Protein AF-0000000074983389 (afdb_homodimer)

Sequence (2122 aa):
MQNMEPIPIAPPPAAPHNPQPVPRCVILHVLDRYDTPMDTFRVWRHYPRRPTRDPDFCIRPSDLAKQPPIMLLLHTVQDTFHSYMEGLAPTVRRLMTWANNGQTTKSHEQINELVHDVLLADDFNPKDLIDFEARNQNAKLDQAIAGSALRSQFTESSVDILVPSGTVSRPPVSYTIPGLLHRSITFIISEFFTGPLGHLVHYSPFVLKQQSASNREERLFSEVYNSDAFLEVHDYIQKHGLLPPGQEDCQLERVVAAVMPLSDATHFTNFGNAKAWPIYLMLGNISKYVRAVPGSGALQHLAYIPSLPDSFKDFAAEHNTKWKTQKSQILTHSRRELMHSIWCHLLDDEFVYAYKYGMVIRCIDGIMRRIYPRIFTYSADYPEKVLLATIRDKGMFPCPRCMVHRSKLDLMGLYRDLQTRVKQLRTFMVEKVKAARDLIYRQGYGIKSQQVEDRLQEFSGVPTQNAFVERLNLDPSPMLAPDILHEFELGVWKSLFTHLIRILYAASKGSDDLVSELDKRYRLLSTFGQGTIRNFSNNSSEMKKLAGRDFEDLLQCAVPVFEGLLPEADDYRLRKLLYRTAEWHGLAKMRIHTEGTLTELEKVTTELGKLMRGFRDLTCSHYDTHELPREIEARTRREGRKSAHASTAAVLPSSSEVSIPTIVPKPTRKPIKLNLFTIKWHFLGDYVEYIRRFGTTDSYSTQLGELAHRLIKSFYRLTNKKDANKQISKKYNRMNALQSVDASQIKSEKNEADAAAQDNKTHYISKSQNQHPAKVNFLPKLQNHLLARLLGQKFDGDTDEMFTNEDRYTVRIVNNTMYRVNTLRVNFTTYDMQRSYDTVSRNQPFIMLHSPETEPGTHPFWYASVMGVFHAQVQHIGPLSTDLAPQRMEFLWVRWLGIEPGYKFGRKQAKLPKVGFVPDCDEMAYGFLDPSLVIRGCHLLPSFVDGRTNNLLTITTPTEARCIGETDDWCNYYIGIFVDRDMLSRHFGTGVGHTNRTGAADIDDHDNDDDDETMEDCSGMGEFDSMVEVDTNSSDESESGGENSESDTDLSEGDNGYDDLMQNMEPIPIAPPPAAPHNPQPVPRCVILHVLDRYDTPMDTFRVWRHYPRRPTRDPDFCIRPSDLAKQPPIMLLLHTVQDTFHSYMEGLAPTVRRLMTWANNGQTTKSHEQINELVHDVLLADDFNPKDLIDFEARNQNAKLDQAIAGSALRSQFTESSVDILVPSGTVSRPPVSYTIPGLLHRSITFIISEFFTGPLGHLVHYSPFVLKQQSASNREERLFSEVYNSDAFLEVHDYIQKHGLLPPGQEDCQLERVVAAVMPLSDATHFTNFGNAKAWPIYLMLGNISKYVRAVPGSGALQHLAYIPSLPDSFKDFAAEHNTKWKTQKSQILTHSRRELMHSIWCHLLDDEFVYAYKYGMVIRCIDGIMRRIYPRIFTYSADYPEKVLLATIRDKGMFPCPRCMVHRSKLDLMGLYRDLQTRVKQLRTFMVEKVKAARDLIYRQGYGIKSQQVEDRLQEFSGVPTQNAFVERLNLDPSPMLAPDILHEFELGVWKSLFTHLIRILYAASKGSDDLVSELDKRYRLLSTFGQGTIRNFSNNSSEMKKLAGRDFEDLLQCAVPVFEGLLPEADDYRLRKLLYRTAEWHGLAKMRIHTEGTLTELEKVTTELGKLMRGFRDLTCSHYDTHELPREIEARTRREGRKSAHASTAAVLPSSSEVSIPTIVPKPTRKPIKLNLFTIKWHFLGDYVEYIRRFGTTDSYSTQLGELAHRLIKSFYRLTNKKDANKQISKKYNRMNALQSVDASQIKSEKNEADAAAQDNKTHYISKSQNQHPAKVNFLPKLQNHLLARLLGQKFDGDTDEMFTNEDRYTVRIVNNTMYRVNTLRVNFTTYDMQRSYDTVSRNQPFIMLHSPETEPGTHPFWYASVMGVFHAQVQHIGPLSTDLAPQRMEFLWVRWLGIEPGYKFGRKQAKLPKVGFVPDCDEMAYGFLDPSLVIRGCHLLPSFVDGRTNNLLTITTPTEARCIGETDDWCNYYIGIFVDRDMLSRHFGTGVGHTNRTGAADIDDHDNDDDDETMEDCSGMGEFDSMVEVDTNSSDESESGGENSESDTDLSEGDNGYDDL

Foldseek 3Di:
DPQAQDQFDQFDWQPADPPDDDPPPPPPVPQPWDWDDQDPLQKIWIFSHRFNGDLSVPPDSVLQADFDDDPDDDDDDPDDPVRVLVPDDPVVNVLVCVCPVVVHPDDPVVSVCCCVVAVPDPPHDCVVCPPPDPVVVLVVVLVVLVPDPLDWAWDWDKFKFWFAQLAQVDFTDIDIGTDKIFTAPVSLLLCCFAFLVVSQFAQGAIWMWGQDPVRDIWTKFFAQSNFPQVNVVQVCCVVPAAADPPPPVDPFAEGEWAKEKEWDKAAQDPDDLHIWIWIWIATSRGHLSLLLDAPSCRIHTGITADADDPCVLVVCVVRHPCCLPCVVVSNVVRRLRRVQSSVLVNCDPVNLCCQRHFDWHLGNVRGIHGYHYDYAAYFDDLVVLCSQLQFAPLAQQSASFFRDGLVCLLVFLDPVLLVRSVVGTDFDDQVLLVVLVCCCRNRSHRQPDPVSCVSPRSRRHGNHDRNCCVRNVDTRNRRYADACQVLPLVHVLVLVLLQVLQQLVQQDPDPDNLQVQLQVQQQPFFAFFPVLADHSPDRVNVVPPDGSSNSLNCLLQVLLSQAPSDPDVLNLLVSLLSLLSLVLSLLQQDSMDIPVSLVVNSVSRNVNSVSVVCCQVPVQVVGQGFDDPVLVVLVVVVVVVVCVVVVVSPPPDDDDDPPDPPPPPDPPTDGDGRDSSDVSNSSSSCRSVCCNRRNHNSSRHCVSVVSNVVLLSVQQVVDPVVSSVVSSSSVSSSSVVVVSVVSVPPPDDPPVVVSVVVLPDQKDFDPAQDFDDADPCRLVQVLLVVLCVQLVHDCQLPSPPPDDPVQSVQKDFPVPTKGWTFKMKGWAQFLASGIYIGIDGLSQFKFKFAHSDPDPQDFGIWMWGFLTKIKTFMAGRDPSHPDRGTDIAIKTKIFTKAWDPPDFADDVSSHFTKIFTAAPPDPSRIHMGRSSRTNHGWGWRANPVQPWDCRSPVQQDDDSNDRPPDRTGGGMTTTSCSSHNRSVQQQCLNRSSRDRSDHNPRNDDPDPPPPDPPPDDPDDPDPPDDDDDPDDDDDDDDDDDPPPPPPPPPSPPPVPCVVSD/DDFAFDQFDQFDWQPAPPPDDDDPPPPPVPQPWDWGDQDPLQKIWIFSHRFNGDLSVPPGSVLQADFDDDPDDDDDDPDDPVRVLVPDDPVVNVLVCVCPVVVHPDDPVVSVCCCVVAVPDPPHDPVVCPPPDPVVVLVVVLVVLVPDPLDWAWDWDKFKFWFAQLAQVDFTDIDIGTDKIFTAPVSLLLCCFAFLVVSQFAQGAIWMWGQDPVRDIWTKFFAQSNFPQVNVVQVCCVVPAAADPPPPVDPFAEGEWAKEKEWDKAAQDPDDLHIWIWIWIATSRGHLSLLLDAPSCRIHTGITADADDPCVLVVCPVRHPCCLPCVVVSNVVRRLRRVLSSLLVNCDPVNLCCQRHFDWHLGNVRGIHGYHYDHAAYFDDLVVLCSQLQFAPLAQQSASFFRDGLVCLLQFLDPVLLVRSVVGTDFDDQVLLVVLVCCCRNVSHRQPDPVSCVRPRSRRHGNHDRNCCVRNVDTRNRRYADACQVLPLVHVLVLVLLVVLQQLVQQQPDPDNLQVQLQVQLQPFFAFFPVLADHSPDRVNVVPPDGSSNSLNCLLQVLLSQAPSDPDVLNLLVSLLSLLSLVLSLLQQDSMDIPVSLVVNSVSRNVNSVSVVCNQVPVQVVGQGFDDPVLVVLVVVVVVVVCVVVVVSPPPDDDDDPPDPPPPPDPDTDGDGRDSSDVSNSSSSCRSVCCNRRNHNSSRHCVSVVSNVVLLSVQQVVDPVVSSVVSSSSVSSSSVVVVSVVSVPPPDDDPVVVSVVVLPDQKDFDPAQDFDDADPCRLVQVLLVVLCVQLVHDCQLPSPPPDDPVQSVQKDFPVPTKGWTFKMKGWAQFLASGIYIGIDGLSQFKFKFAHSDPDPQDFGIWMWGFLTKIKTFMAGRDPSHPDRGTDIAIKTKIFTKAWDPPDFADDVSSHFTKIFTAAPPDPSRIHMDGPSRTRHGWGWRANPVQPWDCRRPVQQDDDSNDRPPDRTGGGMTTTSCSSHNRSVQQQCLNRSSRDRSDHNPRNDPPDPPPPPPPPDDPDDPPDPDDDDDPDDDDDDDDDDDPPPPPPPPPSPPPVPCPVSD

Nearest PDB structures (foldseek):
  6dbu-assembly1_A  TM=5.659E-01  e=2.858E-08  Escherichia coli K-12
  6oze-assembly1_A  TM=1.940E-01  e=7.011E+00  Homo sapiens
  6dbu-assembly1_A  TM=5.658E-01  e=4.425E-08  Escherichia coli K-12
  6oze-assembly1_A  TM=1.941E-01  e=7.917E+00  Homo sapiens

Solvent-accessible surface area (backbone atoms only — not comparable to full-atom values): 117792 Å² total; per-residue (Å²): 132,81,88,61,67,58,73,62,68,54,60,74,64,57,76,62,67,75,82,66,86,77,71,88,59,84,74,66,82,68,69,49,60,36,71,45,69,64,46,99,63,34,36,32,43,40,20,63,49,65,40,80,61,53,31,56,56,72,48,51,57,66,76,42,37,64,79,74,79,81,81,75,83,76,75,86,62,90,44,45,36,70,59,43,57,69,67,40,49,62,38,51,46,40,47,51,42,56,56,38,60,62,74,44,52,60,49,53,66,55,53,38,46,47,43,57,64,33,55,59,30,91,69,48,45,63,78,66,47,78,86,63,43,51,62,59,53,48,53,49,48,51,46,10,48,71,60,26,86,88,48,75,54,78,42,81,43,67,47,64,35,82,41,58,18,51,37,63,90,44,72,54,46,76,46,76,45,68,65,30,34,33,36,54,60,60,48,52,55,48,44,46,37,49,36,77,56,20,63,47,43,44,61,59,49,36,43,37,34,31,50,42,98,83,69,40,81,39,51,39,36,39,42,34,39,37,12,51,47,43,45,52,52,45,52,45,43,73,74,63,53,47,56,48,93,91,45,77,80,67,82,57,55,76,28,60,41,35,34,31,41,35,46,58,72,48,70,69,51,90,61,46,84,57,60,50,33,41,29,34,40,31,51,40,36,37,56,54,78,50,49,65,38,80,84,66,64,43,65,36,80,36,29,38,52,60,65,86,57,65,67,49,59,59,53,43,54,74,57,18,79,48,32,89,81,40,44,70,59,50,52,54,50,49,53,45,42,46,56,27,42,50,46,43,60,57,56,32,71,67,42,46,45,20,48,58,36,30,38,80,45,64,30,62,87,68,51,63,30,30,36,31,52,42,78,57,40,34,23,42,53,68,74,55,42,29,54,67,58,37,36,37,82,76,32,55,29,49,48,64,46,24,62,57,46,46,92,56,24,60,45,36,43,38,70,66,46,61,49,45,53,69,72,34,53,47,73,84,59,64,67,52,31,53,52,34,37,44,40,27,54,60,61,16,41,56,82,85,30,67,77,36,39,72,63,24,48,91,66,13,41,44,68,53,79,49,32,51,40,73,63,66,69,38,71,59,29,80,25,56,46,78,30,61,54,63,29,36,38,61,28,44,50,44,51,50,53,53,48,50,53,22,43,32,58,46,64,37,56,94,87,46,60,48,57,59,49,42,32,50,48,49,46,67,48,73,53,34,74,95,67,62,31,64,76,41,76,60,57,61,84,67,59,68,51,66,53,54,67,54,45,47,41,50,51,46,55,36,50,51,53,55,49,73,75,46,62,67,76,52,28,50,55,47,39,38,43,46,38,46,50,38,51,45,53,45,57,60,65,33,68,53,36,41,58,65,56,46,51,48,47,53,51,44,44,28,48,46,29,51,44,53,51,46,42,48,67,56,48,49,65,74,40,77,23,38,51,47,30,67,47,30,10,45,48,21,19,47,49,11,36,51,36,22,55,46,53,68,67,52,72,59,80,75,85,78,78,75,67,65,83,62,75,74,65,73,70,66,74,50,76,48,74,86,76,48,69,35,71,46,52,36,52,64,69,50,53,65,61,45,28,53,34,50,7,24,48,83,70,44,27,52,64,58,54,59,56,52,44,54,50,55,46,41,40,48,72,69,42,90,72,66,67,42,67,61,53,36,50,50,52,50,48,50,27,56,56,42,51,56,56,45,61,73,61,62,77,77,71,71,77,54,57,64,56,48,57,59,65,73,37,52,53,54,68,67,85,50,76,44,75,61,88,81,64,90,72,40,59,63,55,46,40,46,55,51,49,40,53,74,71,66,53,78,85,64,89,64,66,74,65,79,66,49,72,73,56,42,66,22,54,41,51,53,91,77,49,47,20,44,33,74,49,41,34,26,37,34,48,32,34,74,49,30,37,43,70,33,71,36,28,66,88,39,29,34,32,32,28,74,37,69,66,80,57,89,72,48,60,49,58,38,41,32,35,44,57,44,40,36,38,33,40,37,25,39,74,39,96,84,45,86,52,75,59,72,38,82,44,61,40,28,39,31,39,37,38,40,73,47,83,90,66,81,34,23,76,89,72,40,34,66,48,48,32,24,64,43,39,61,87,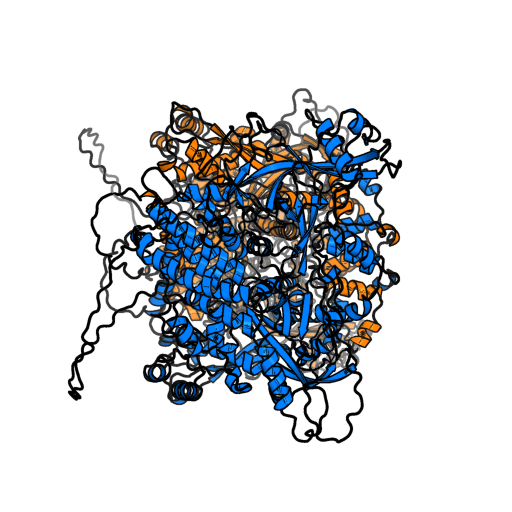42,86,71,19,54,49,74,41,57,62,79,58,49,49,38,66,48,52,67,39,63,33,64,76,70,33,69,37,51,80,46,47,80,62,71,55,78,46,69,91,39,54,83,92,36,50,61,41,63,51,32,27,32,51,42,43,56,63,42,56,49,49,34,23,53,47,62,22,68,24,58,29,42,77,76,47,63,28,48,57,56,64,71,71,80,77,73,81,72,69,80,72,61,75,74,79,82,76,74,94,72,84,78,62,86,81,76,84,75,82,75,83,76,85,81,90,80,89,78,86,83,83,82,78,80,74,82,69,81,68,72,72,53,83,57,59,60,81,77,86,132,80,88,62,64,57,73,61,68,54,59,74,64,58,78,61,70,75,82,67,85,76,72,88,60,86,73,67,82,68,72,50,61,38,71,44,70,64,46,99,63,34,36,31,42,42,20,65,50,64,42,81,62,53,32,54,56,73,48,51,58,66,76,42,37,67,79,74,81,82,83,74,83,78,75,87,63,89,44,44,36,69,58,44,57,69,67,39,50,63,39,51,48,41,46,51,43,58,56,39,60,62,75,43,54,59,51,52,65,56,53,37,45,47,43,58,64,34,54,59,30,90,70,48,45,62,78,65,48,78,86,62,43,52,62,57,54,48,52,48,48,51,44,9,49,69,59,27,84,87,48,75,53,76,43,81,42,68,46,65,36,82,40,58,18,51,35,64,89,43,71,54,46,75,47,76,44,68,65,31,34,33,37,56,60,60,50,51,56,49,44,47,37,48,36,78,58,21,62,47,42,44,60,58,52,36,43,36,34,32,51,45,98,84,69,41,83,38,52,41,38,39,42,32,40,36,12,51,50,42,46,51,52,46,54,44,45,73,73,63,53,46,57,50,93,91,45,79,81,66,81,57,53,76,29,59,40,35,36,32,41,34,46,59,73,47,70,71,49,91,62,48,82,56,62,50,33,41,30,34,39,31,51,38,36,39,56,54,77,50,49,66,38,80,83,64,65,43,65,36,81,36,29,39,51,62,65,86,58,65,66,49,58,59,53,42,56,73,56,17,78,49,31,90,82,40,45,72,60,50,52,55,52,49,53,45,40,44,56,28,40,49,44,43,60,56,55,32,70,69,42,46,46,20,48,57,36,31,38,78,44,64,30,63,88,67,51,64,30,31,36,30,52,44,80,56,38,36,21,43,55,70,75,56,43,30,54,67,57,38,37,37,82,78,31,55,31,49,49,64,46,24,63,56,46,46,91,55,24,58,46,36,44,37,70,67,46,63,48,43,51,71,70,34,52,46,73,82,59,65,68,52,33,52,53,33,35,44,39,27,51,60,60,16,42,55,81,85,29,68,77,34,39,72,61,24,49,91,66,12,42,44,70,55,78,51,34,49,41,73,64,67,70,39,73,58,28,80,25,57,46,78,31,60,54,64,30,36,38,62,29,44,49,45,51,49,53,53,49,51,54,24,41,32,59,46,64,36,57,93,88,46,60,48,57,60,50,42,29,51,46,49,47,68,47,72,53,34,74,95,68,63,32,63,74,40,75,59,58,62,85,67,58,68,50,67,52,55,68,53,46,47,41,48,50,46,54,35,50,51,53,56,49,73,74,47,61,68,76,52,29,52,55,47,39,37,43,46,39,45,51,37,51,45,53,43,57,58,66,33,69,55,37,42,58,65,55,46,51,47,46,53,50,44,44,28,49,45,30,51,44,54,52,47,40,49,68,56,48,50,64,75,40,76,24,37,51,46,30,65,50,30,10,45,49,20,19,48,48,12,36,51,37,21,57,46,53,69,66,51,73,60,79,74,85,78,77,76,68,66,82,65,75,73,64,73,72,68,75,51,76,48,76,86,76,48,69,35,71,47,51,36,53,64,69,50,52,64,61,45,28,53,35,50,8,24,51,85,70,45,28,52,62,57,54,60,56,50,46,53,50,56,47,43,42,50,72,68,42,88,70,65,66,42,69,60,52,37,51,52,52,50,48,50,26,55,55,44,50,57,55,46,62,74,62,63,76,76,71,71,76,56,59,65,55,48,58,59,64,72,35,52,55,55,67,65,83,51,76,45,77,64,88,84,65,90,71,42,60,63,55,47,39,49,55,51,47,40,54,74,71,65,53,77,84,63,89,64,64,75,63,80,65,50,72,73,56,41,67,23,53,40,51,53,91,77,49,47,22,44,34,72,48,41,36,26,38,34,46,31,32,74,50,29,36,42,70,33,70,35,27,66,87,39,28,34,33,31,26,73,36,71,66,79,56,86,68,48,60,48,57,39,40,34,36,44,58,43,38,37,38,34,40,38,25,38,75,39,94,82,46,89,53,74,61,72,38,82,46,63,39,30,38,32,38,36,38,40,70,47,82,89,66,82,35,24,77,88,72,40,34,64,48,49,32,24,64,43,40,61,86,41,86,71,19,54,48,75,41,56,63,81,57,50,51,40,67,49,53,68,39,62,32,63,77,70,33,70,39,52,81,46,46,79,62,71,55,78,47,69,91,38,55,83,94,36,51,59,40,62,50,31,26,30,49,43,43,55,62,43,54,50,48,36,22,53,47,64,22,66,24,59,28,42,76,76,48,63,28,48,54,57,64,72,69,81,75,74,79,72,67,83,72,59,78,78,74,89,74,72,86,74,80,79,66,80,84,78,83,75,82,75,85,79,83,84,91,79,89,79,86,83,83,83,81,83,75,84,72,82,67,74,72,53,84,58,60,59,80,78,87

pLDDT: mean 79.62, std 21.3, range [15.33, 98.38]

Structure (mmCIF, N/CA/C/O backbone):
data_AF-0000000074983389-model_v1
#
loop_
_entity.id
_entity.type
_entity.pdbx_description
1 polymer 'Uncharacterized protein'
#
loop_
_atom_site.group_PDB
_atom_site.id
_atom_site.type_symbol
_atom_site.label_atom_id
_atom_site.label_alt_id
_atom_site.label_comp_id
_atom_site.label_asym_id
_atom_site.label_entity_id
_atom_site.label_seq_id
_atom_site.pdbx_PDB_ins_code
_atom_site.Cartn_x
_atom_site.Cartn_y
_atom_site.Cartn_z
_atom_site.occupancy
_atom_site.B_iso_or_equiv
_atom_site.auth_seq_id
_atom_site.auth_comp_id
_atom_site.auth_asym_id
_atom_site.auth_atom_id
_atom_site.pdbx_PDB_model_num
ATOM 1 N N . MET A 1 1 ? -15.758 -53.125 -4.176 1 26.25 1 MET A N 1
ATOM 2 C CA . MET A 1 1 ? -14.992 -52.125 -3.453 1 26.25 1 MET A CA 1
ATOM 3 C C . MET A 1 1 ? -15.148 -50.75 -4.109 1 26.25 1 MET A C 1
ATOM 5 O O . MET A 1 1 ? -14.875 -50.594 -5.301 1 26.25 1 MET A O 1
ATOM 9 N N . GLN A 1 2 ? -16 -49.938 -3.693 1 34.69 2 GLN A N 1
ATOM 10 C CA . GLN A 1 2 ? -16.453 -48.625 -4.121 1 34.69 2 GLN A CA 1
ATOM 11 C C . GLN A 1 2 ? -15.258 -47.688 -4.359 1 34.69 2 GLN A C 1
ATOM 13 O O . GLN A 1 2 ? -14.227 -47.812 -3.689 1 34.69 2 GLN A O 1
ATOM 18 N N . ASN A 1 3 ? -15.188 -47.062 -5.559 1 40.88 3 ASN A N 1
ATOM 19 C CA . ASN A 1 3 ? -14.18 -46.281 -6.262 1 40.88 3 ASN A CA 1
ATOM 20 C C . ASN A 1 3 ? -13.734 -45.062 -5.434 1 40.88 3 ASN A C 1
ATOM 22 O O . ASN A 1 3 ? -14.219 -43.969 -5.641 1 40.88 3 ASN A O 1
ATOM 26 N N . MET A 1 4 ? -13.562 -45.25 -4.219 1 43.84 4 MET A N 1
ATOM 27 C CA . MET A 1 4 ? -13.031 -44.156 -3.436 1 43.84 4 MET A CA 1
ATOM 28 C C . MET A 1 4 ? -11.609 -43.812 -3.873 1 43.84 4 MET A C 1
ATOM 30 O O . MET A 1 4 ? -10.812 -44.688 -4.16 1 43.84 4 MET A O 1
ATOM 34 N N . GLU A 1 5 ? -11.531 -42.656 -4.258 1 52.84 5 GLU A N 1
ATOM 35 C CA . GLU A 1 5 ? -10.188 -42.188 -4.605 1 52.84 5 GLU A CA 1
ATOM 36 C C . GLU A 1 5 ? -9.195 -42.469 -3.484 1 52.84 5 GLU A C 1
ATOM 38 O O . GLU A 1 5 ? -9.547 -42.406 -2.305 1 52.84 5 GLU A O 1
ATOM 43 N N . PRO A 1 6 ? -8.109 -43.156 -3.771 1 51.16 6 PRO A N 1
ATOM 44 C CA . PRO A 1 6 ? -7.113 -43.5 -2.754 1 51.16 6 PRO A CA 1
ATOM 45 C C . PRO A 1 6 ? -6.625 -42.281 -1.97 1 51.16 6 PRO A C 1
ATOM 47 O O . PRO A 1 6 ? -6.586 -41.188 -2.506 1 51.16 6 PRO A O 1
ATOM 50 N N . ILE A 1 7 ? -6.496 -42.375 -0.71 1 52.94 7 ILE A N 1
ATOM 51 C CA . ILE A 1 7 ? -5.969 -41.344 0.188 1 52.94 7 ILE A CA 1
ATOM 52 C C . ILE A 1 7 ? -4.449 -41.281 0.044 1 52.94 7 ILE A C 1
ATOM 54 O O . ILE A 1 7 ? -3.771 -42.312 -0.031 1 52.94 7 ILE A O 1
ATOM 58 N N . PRO A 1 8 ? -3.92 -40.25 -0.213 1 47.78 8 PRO A N 1
ATOM 59 C CA . PRO A 1 8 ? -2.465 -40.125 -0.328 1 47.78 8 PRO A CA 1
ATOM 60 C C . PRO A 1 8 ? -1.724 -40.719 0.856 1 47.78 8 PRO A C 1
ATOM 62 O O . PRO A 1 8 ? -2.191 -40.656 1.994 1 47.78 8 PRO A O 1
ATOM 65 N N . ILE A 1 9 ? -0.777 -41.562 0.615 1 52.34 9 ILE A N 1
ATOM 66 C CA . ILE A 1 9 ? 0.025 -42.219 1.642 1 52.34 9 ILE A CA 1
ATOM 67 C C . ILE A 1 9 ? 1.465 -41.719 1.571 1 52.34 9 ILE A C 1
ATOM 69 O O . ILE A 1 9 ? 1.931 -41.312 0.509 1 52.34 9 ILE A O 1
ATOM 73 N N . ALA A 1 10 ? 2.064 -41.562 2.664 1 51.88 10 ALA A N 1
ATOM 74 C CA . ALA A 1 10 ? 3.488 -41.25 2.727 1 51.88 10 ALA A CA 1
ATOM 75 C C . ALA A 1 10 ? 4.305 -42.219 1.883 1 51.88 10 ALA A C 1
ATOM 77 O O . ALA A 1 10 ? 3.982 -43.406 1.807 1 51.88 10 ALA A O 1
ATOM 78 N N . PRO A 1 11 ? 5.246 -41.719 1.063 1 50.94 11 PRO A N 1
ATOM 79 C CA . PRO A 1 11 ? 6.086 -42.594 0.258 1 50.94 11 PRO A CA 1
ATOM 80 C C . PRO A 1 11 ? 6.793 -43.656 1.096 1 50.94 11 PRO A C 1
ATOM 82 O O . PRO A 1 11 ? 7.16 -43.406 2.246 1 50.94 11 PRO A O 1
ATOM 85 N N . PRO A 1 12 ? 6.852 -44.875 0.675 1 52.16 12 PRO A N 1
ATOM 86 C CA . PRO A 1 12 ? 7.57 -45.906 1.406 1 52.16 12 PRO A CA 1
ATOM 87 C C . PRO A 1 12 ? 9.039 -45.562 1.626 1 52.16 12 PRO A C 1
ATOM 89 O O . PRO A 1 12 ? 9.672 -44.938 0.771 1 52.16 12 PRO A O 1
ATOM 92 N N . PRO A 1 13 ? 9.57 -45.812 2.818 1 52.69 13 PRO A N 1
ATOM 93 C CA . PRO A 1 13 ? 10.969 -45.469 3.121 1 52.69 13 PRO A CA 1
ATOM 94 C C . PRO A 1 13 ? 11.953 -46.25 2.246 1 52.69 13 PRO A C 1
ATOM 96 O O . PRO A 1 13 ? 11.688 -47.406 1.863 1 52.69 13 PRO A O 1
ATOM 99 N N . ALA A 1 14 ? 12.977 -45.656 1.756 1 51.78 14 ALA A N 1
ATOM 100 C CA . ALA A 1 14 ? 14.094 -46.344 1.114 1 51.78 14 ALA A CA 1
ATOM 101 C C . ALA A 1 14 ? 14.969 -47.031 2.146 1 51.78 14 ALA A C 1
ATOM 103 O O . ALA A 1 14 ? 15.148 -46.562 3.262 1 51.78 14 ALA A O 1
ATOM 104 N N . ALA A 1 15 ? 15.242 -48.438 2.092 1 49.56 15 ALA A N 1
ATOM 105 C CA . ALA A 1 15 ? 16.062 -49.188 3.039 1 49.56 15 ALA A CA 1
ATOM 106 C C . ALA A 1 15 ? 17.453 -48.594 3.158 1 49.56 15 ALA A C 1
ATOM 108 O O . ALA A 1 15 ? 18.109 -48.312 2.148 1 49.56 15 ALA A O 1
ATOM 109 N N . PRO A 1 16 ? 17.781 -48.156 4.348 1 50.59 16 PRO A N 1
ATOM 110 C CA . PRO A 1 16 ? 19.125 -47.562 4.504 1 50.59 16 PRO A CA 1
ATOM 111 C C . PRO A 1 16 ? 20.234 -48.562 4.184 1 50.59 16 PRO A C 1
ATOM 113 O O . PRO A 1 16 ? 20.047 -49.781 4.34 1 50.59 16 PRO A O 1
ATOM 116 N N . HIS A 1 17 ? 21.266 -48.25 3.4 1 48.41 17 HIS A N 1
ATOM 117 C CA . HIS A 1 17 ? 22.438 -49.062 3.174 1 48.41 17 HIS A CA 1
ATOM 118 C C . HIS A 1 17 ? 23.234 -49.281 4.461 1 48.41 17 HIS A C 1
ATOM 120 O O . HIS A 1 17 ? 23.578 -48.281 5.129 1 48.41 17 HIS A O 1
ATOM 126 N N . ASN A 1 18 ? 23.094 -50.438 5.137 1 38.31 18 ASN A N 1
ATOM 127 C CA . ASN A 1 18 ? 24.125 -50.719 6.137 1 38.31 18 ASN A CA 1
ATOM 128 C C . ASN A 1 18 ? 25.516 -50.719 5.516 1 38.31 18 ASN A C 1
ATOM 130 O O . ASN A 1 18 ? 25.797 -51.531 4.617 1 38.31 18 ASN A O 1
ATOM 134 N N . PRO A 1 19 ? 26.344 -49.812 5.648 1 39.69 19 PRO A N 1
ATOM 135 C CA . PRO A 1 19 ? 27.688 -49.844 5.059 1 39.69 19 PRO A CA 1
ATOM 136 C C . PRO A 1 19 ? 28.422 -51.125 5.348 1 39.69 19 PRO A C 1
ATOM 138 O O . PRO A 1 19 ? 28.672 -51.469 6.508 1 39.69 19 PRO A O 1
ATOM 141 N N . GLN A 1 20 ? 28.25 -52.25 4.723 1 34.84 20 GLN A N 1
ATOM 142 C CA . GLN A 1 20 ? 29.219 -53.312 4.957 1 34.84 20 GLN A CA 1
ATOM 143 C C . GLN A 1 20 ? 30.609 -52.906 4.516 1 34.84 20 GLN A C 1
ATOM 145 O O . GLN A 1 20 ? 30.766 -52.125 3.57 1 34.84 20 GLN A O 1
ATOM 150 N N . PRO A 1 21 ? 31.703 -53.125 5.379 1 35.06 21 PRO A N 1
ATOM 151 C CA . PRO A 1 21 ? 33.094 -52.844 5.012 1 35.06 21 PRO A CA 1
ATOM 152 C C . PRO A 1 21 ? 33.469 -53.406 3.633 1 35.06 21 PRO A C 1
ATOM 154 O O . PRO A 1 21 ? 33.188 -54.562 3.334 1 35.06 21 PRO A O 1
ATOM 157 N N . VAL A 1 22 ? 33.625 -52.688 2.586 1 36.31 22 VAL A N 1
ATOM 158 C CA . VAL A 1 22 ? 34 -53.125 1.253 1 36.31 22 VAL A CA 1
ATOM 159 C C . VAL A 1 22 ? 35.375 -53.812 1.317 1 36.31 22 VAL A C 1
ATOM 161 O O . VAL A 1 22 ? 36.344 -53.219 1.788 1 36.31 22 VAL A O 1
ATOM 164 N N . PRO A 1 23 ? 35.5 -55.125 1.31 1 32.97 23 PRO A N 1
ATOM 165 C CA . PRO A 1 23 ? 36.844 -55.656 1.045 1 32.97 23 PRO A CA 1
ATOM 166 C C . PRO A 1 23 ? 37.5 -55 -0.169 1 32.97 23 PRO A C 1
ATOM 168 O O . PRO A 1 23 ? 36.812 -54.406 -1.013 1 32.97 23 PRO A O 1
ATOM 171 N N . ARG A 1 24 ? 38.969 -55 -0.336 1 34.28 24 ARG A N 1
ATOM 172 C CA . ARG A 1 24 ? 39.875 -54.438 -1.31 1 34.28 24 ARG A CA 1
ATOM 173 C C . ARG A 1 24 ? 39.469 -54.812 -2.732 1 34.28 24 ARG A C 1
ATOM 175 O O . ARG A 1 24 ? 40.25 -54.656 -3.67 1 34.28 24 ARG A O 1
ATOM 182 N N . CYS A 1 25 ? 38.562 -55.781 -2.982 1 29.12 25 CYS A N 1
ATOM 183 C CA . CYS A 1 25 ? 38.594 -56.25 -4.363 1 29.12 25 CYS A CA 1
ATOM 184 C C . CYS A 1 25 ? 38.344 -55.125 -5.336 1 29.12 25 CYS A C 1
ATOM 186 O O . CYS A 1 25 ? 37.812 -54.062 -4.949 1 29.12 25 CYS A O 1
ATOM 188 N N . VAL A 1 26 ? 38.688 -55.375 -6.711 1 33.09 26 VAL A N 1
ATOM 189 C CA . VAL A 1 26 ? 38.5 -54.562 -7.898 1 33.09 26 VAL A CA 1
ATOM 190 C C . VAL A 1 26 ? 37.125 -53.844 -7.82 1 33.09 26 VAL A C 1
ATOM 192 O O . VAL A 1 26 ? 36.094 -54.5 -7.645 1 33.09 26 VAL A O 1
ATOM 195 N N . ILE A 1 27 ? 37.125 -52.75 -7.215 1 33.56 27 ILE A N 1
ATOM 196 C CA . ILE A 1 27 ? 35.938 -51.938 -6.887 1 33.56 27 ILE A CA 1
ATOM 197 C C . ILE A 1 27 ? 35.062 -51.781 -8.125 1 33.56 27 ILE A C 1
ATOM 199 O O . ILE A 1 27 ? 35.438 -51.062 -9.062 1 33.56 27 ILE A O 1
ATOM 203 N N . LEU A 1 28 ? 34.781 -52.969 -8.82 1 33.91 28 LEU A N 1
ATOM 204 C CA . LEU A 1 28 ? 33.75 -52.781 -9.844 1 33.91 28 LEU A CA 1
ATOM 205 C C . LEU A 1 28 ? 32.656 -51.844 -9.344 1 33.91 28 LEU A C 1
ATOM 207 O O . LEU A 1 28 ? 32.125 -52.031 -8.242 1 33.91 28 LEU A O 1
ATOM 211 N N . HIS A 1 29 ? 32.75 -50.562 -9.609 1 37.38 29 HIS A N 1
ATOM 212 C CA . HIS A 1 29 ? 31.719 -49.562 -9.352 1 37.38 29 HIS A CA 1
ATOM 213 C C . HIS A 1 29 ? 30.328 -50.156 -9.594 1 37.38 29 HIS A C 1
ATOM 215 O O . HIS A 1 29 ? 29.859 -50.219 -10.734 1 37.38 29 HIS A O 1
ATOM 221 N N . VAL A 1 30 ? 29.984 -51.312 -9.203 1 39.31 30 VAL A N 1
ATOM 222 C CA . VAL A 1 30 ? 28.641 -51.906 -9.336 1 39.31 30 VAL A CA 1
ATOM 223 C C . VAL A 1 30 ? 27.609 -50.875 -8.844 1 39.31 30 VAL A C 1
ATOM 225 O O . VAL A 1 30 ? 27.672 -50.406 -7.707 1 39.31 30 VAL A O 1
ATOM 228 N N . LEU A 1 31 ? 27 -50.094 -9.789 1 51.47 31 LEU A N 1
ATOM 229 C CA . LEU A 1 31 ? 25.859 -49.219 -9.57 1 51.47 31 LEU A CA 1
ATOM 230 C C . LEU A 1 31 ? 24.797 -49.906 -8.727 1 51.47 31 LEU A C 1
ATOM 232 O O . LEU A 1 31 ? 24.266 -50.938 -9.117 1 51.47 31 LEU A O 1
ATOM 236 N N . ASP A 1 32 ? 24.906 -50 -7.488 1 67.81 32 ASP A N 1
ATOM 237 C CA . ASP A 1 32 ? 23.891 -50.469 -6.559 1 67.81 32 ASP A CA 1
ATOM 238 C C . ASP A 1 32 ? 22.578 -49.719 -6.711 1 67.81 32 ASP A C 1
ATOM 240 O O . ASP A 1 32 ? 22.297 -48.781 -5.938 1 67.81 32 ASP A O 1
ATOM 244 N N . ARG A 1 33 ? 21.969 -50.031 -7.879 1 81.06 33 ARG A N 1
ATOM 245 C CA . ARG A 1 33 ? 20.656 -49.438 -8.148 1 81.06 33 ARG A CA 1
ATOM 246 C C . ARG A 1 33 ? 19.609 -49.969 -7.16 1 81.06 33 ARG A C 1
ATOM 248 O O . ARG A 1 33 ? 19.703 -51.094 -6.703 1 81.06 33 ARG A O 1
ATOM 255 N N . TYR A 1 34 ? 18.75 -49.062 -6.73 1 86.94 34 TYR A N 1
ATOM 256 C CA . TYR A 1 34 ? 17.734 -49.406 -5.758 1 86.94 34 TYR A CA 1
ATOM 257 C C . TYR A 1 34 ? 16.359 -48.906 -6.188 1 86.94 34 TYR A C 1
ATOM 259 O O . TYR A 1 34 ? 16.234 -47.719 -6.59 1 86.94 34 TYR A O 1
ATOM 267 N N . ASP A 1 35 ? 15.367 -49.812 -6.176 1 88.94 35 ASP A N 1
ATOM 268 C CA . ASP A 1 35 ? 13.977 -49.438 -6.445 1 88.94 35 ASP A CA 1
ATOM 269 C C . ASP A 1 35 ? 13.125 -49.562 -5.188 1 88.94 35 ASP A C 1
ATOM 271 O O . ASP A 1 35 ? 13.172 -50.594 -4.496 1 88.94 35 ASP A O 1
ATOM 275 N N . THR A 1 36 ? 12.438 -48.531 -4.883 1 87.75 36 THR A N 1
ATOM 276 C CA . THR A 1 36 ? 11.5 -48.625 -3.768 1 87.75 36 THR A CA 1
ATOM 277 C C . THR A 1 36 ? 10.258 -49.406 -4.164 1 87.75 36 THR A C 1
ATOM 279 O O . THR A 1 36 ? 9.984 -49.594 -5.352 1 87.75 36 THR A O 1
ATOM 282 N N . PRO A 1 37 ? 9.547 -49.875 -3.123 1 84.31 37 PRO A N 1
ATOM 283 C CA . PRO A 1 37 ? 8.273 -50.531 -3.447 1 84.31 37 PRO A CA 1
ATOM 284 C C . PRO A 1 37 ? 7.242 -49.562 -4.027 1 84.31 37 PRO A C 1
ATOM 286 O O . PRO A 1 37 ? 7.281 -48.344 -3.729 1 84.31 37 PRO A O 1
ATOM 289 N N . MET A 1 38 ? 6.379 -50.125 -4.812 1 86.44 38 MET A N 1
ATOM 290 C CA . MET A 1 38 ? 5.309 -49.344 -5.418 1 86.44 38 MET A CA 1
ATOM 291 C C . MET A 1 38 ? 4.281 -48.938 -4.371 1 86.44 38 MET A C 1
ATOM 293 O O . MET A 1 38 ? 3.93 -49.719 -3.492 1 86.44 38 MET A O 1
ATOM 297 N N . ASP A 1 39 ? 3.922 -47.719 -4.418 1 81.56 39 ASP A N 1
ATOM 298 C CA . ASP A 1 39 ? 2.902 -47.219 -3.492 1 81.56 39 ASP A CA 1
ATOM 299 C C . ASP A 1 39 ? 1.5 -47.469 -4.043 1 81.56 39 ASP A C 1
ATOM 301 O O . ASP A 1 39 ? 1.335 -48.188 -5.047 1 81.56 39 ASP A O 1
ATOM 305 N N . THR A 1 40 ? 0.452 -46.875 -3.406 1 78.25 40 THR A N 1
ATOM 306 C CA . THR A 1 40 ? -0.946 -47.062 -3.764 1 78.25 40 THR A CA 1
ATOM 307 C C . THR A 1 40 ? -1.251 -46.469 -5.129 1 78.25 40 THR A C 1
ATOM 309 O O . THR A 1 40 ? -2.201 -46.875 -5.801 1 78.25 40 THR A O 1
ATOM 312 N N . PHE A 1 41 ? -0.437 -45.562 -5.582 1 86.38 41 PHE A N 1
ATOM 313 C CA . PHE A 1 41 ? -0.634 -44.906 -6.875 1 86.38 41 PHE A CA 1
ATOM 314 C C . PHE A 1 41 ? 0.237 -45.531 -7.945 1 86.38 41 PHE A C 1
ATOM 316 O O . PHE A 1 41 ? 0.34 -45.031 -9.062 1 86.38 41 PHE A O 1
ATOM 323 N N . ARG A 1 42 ? 0.93 -46.594 -7.551 1 87.38 42 ARG A N 1
ATOM 324 C CA . ARG A 1 42 ? 1.823 -47.344 -8.422 1 87.38 42 ARG A CA 1
ATOM 325 C C . ARG A 1 42 ? 3.045 -46.531 -8.805 1 87.38 42 ARG A C 1
ATOM 327 O O . ARG A 1 42 ? 3.492 -46.562 -9.953 1 87.38 42 ARG A O 1
ATOM 334 N N . VAL A 1 43 ? 3.42 -45.719 -7.926 1 89.94 43 VAL A N 1
ATOM 335 C CA . VAL A 1 43 ? 4.594 -44.875 -8.109 1 89.94 43 VAL A CA 1
ATOM 336 C C . VAL A 1 43 ? 5.766 -45.438 -7.301 1 89.94 43 VAL A C 1
ATOM 338 O O . VAL A 1 43 ? 5.578 -45.938 -6.188 1 89.94 43 VAL A O 1
ATOM 341 N N . TRP A 1 44 ? 6.914 -45.469 -7.883 1 90.62 44 TRP A N 1
ATOM 342 C CA . TRP A 1 44 ? 8.109 -45.875 -7.152 1 90.62 44 TRP A CA 1
ATOM 343 C C . TRP A 1 44 ? 9.305 -45 -7.531 1 90.62 44 TRP A C 1
ATOM 345 O O . TRP A 1 44 ? 9.258 -44.281 -8.516 1 90.62 44 TRP A O 1
ATOM 355 N N . ARG A 1 45 ? 10.312 -45.062 -6.758 1 92.19 45 ARG A N 1
ATOM 356 C CA . ARG A 1 45 ? 11.539 -44.281 -6.949 1 92.19 45 ARG A CA 1
ATOM 357 C C . ARG A 1 45 ? 12.695 -45.188 -7.363 1 92.19 45 ARG A C 1
ATOM 359 O O . ARG A 1 45 ? 12.914 -46.25 -6.766 1 92.19 45 ARG A O 1
ATOM 366 N N . HIS A 1 46 ? 13.359 -44.781 -8.406 1 92.44 46 HIS A N 1
ATOM 367 C CA . HIS A 1 46 ? 14.555 -45.469 -8.875 1 92.44 46 HIS A CA 1
ATOM 368 C C . HIS A 1 46 ? 15.82 -44.688 -8.531 1 92.44 46 HIS A C 1
ATOM 370 O O . HIS A 1 46 ? 16.078 -43.625 -9.109 1 92.44 46 HIS A O 1
ATOM 376 N N . TYR A 1 47 ? 16.609 -45.219 -7.602 1 91.69 47 TYR A N 1
ATOM 377 C CA . TYR A 1 47 ? 17.859 -44.594 -7.203 1 91.69 47 TYR A CA 1
ATOM 378 C C . TYR A 1 47 ? 19.031 -45.188 -7.98 1 91.69 47 TYR A C 1
ATOM 380 O O . TYR A 1 47 ? 19.281 -46.406 -7.918 1 91.69 47 TYR A O 1
ATOM 388 N N . PRO A 1 48 ? 19.75 -44.375 -8.75 1 87.88 48 PRO A N 1
ATOM 389 C CA . PRO A 1 48 ? 20.953 -44.906 -9.398 1 87.88 48 PRO A CA 1
ATOM 390 C C . PRO A 1 48 ? 21.953 -45.5 -8.406 1 87.88 48 PRO A C 1
ATOM 392 O O . PRO A 1 48 ? 22.656 -46.469 -8.727 1 87.88 48 PRO A O 1
ATOM 395 N N . ARG A 1 49 ? 22.031 -44.844 -7.266 1 84.94 49 ARG A N 1
ATOM 396 C CA . ARG A 1 49 ? 22.812 -45.312 -6.133 1 84.94 49 ARG A CA 1
ATOM 397 C C . ARG A 1 49 ? 21.969 -45.344 -4.863 1 84.94 49 ARG A C 1
ATOM 399 O O . ARG A 1 49 ? 21.156 -44.469 -4.621 1 84.94 49 ARG A O 1
ATOM 406 N N . ARG A 1 50 ? 22.188 -46.406 -4.152 1 85.19 50 ARG A N 1
ATOM 407 C CA . ARG A 1 50 ? 21.422 -46.531 -2.924 1 85.19 50 ARG A CA 1
ATOM 408 C C . ARG A 1 50 ? 21.625 -45.312 -2.016 1 85.19 50 ARG A C 1
ATOM 410 O O . ARG A 1 50 ? 22.766 -44.969 -1.679 1 85.19 50 ARG A O 1
ATOM 417 N N . PRO A 1 51 ? 20.594 -44.688 -1.65 1 86.75 51 PRO A N 1
ATOM 418 C CA . PRO A 1 51 ? 20.719 -43.5 -0.819 1 86.75 51 PRO A CA 1
ATOM 419 C C . PRO A 1 51 ? 21.094 -43.812 0.626 1 86.75 51 PRO A C 1
ATOM 421 O O . PRO A 1 51 ? 20.719 -44.875 1.143 1 86.75 51 PRO A O 1
ATOM 424 N N . THR A 1 52 ? 21.75 -42.938 1.263 1 83.88 52 THR A N 1
ATOM 425 C CA . THR A 1 52 ? 22.141 -43.094 2.658 1 83.88 52 THR A CA 1
ATOM 426 C C . THR A 1 52 ? 20.984 -42.719 3.588 1 83.88 52 THR A C 1
ATOM 428 O O . THR A 1 52 ? 20.938 -43.188 4.734 1 83.88 52 THR A O 1
ATOM 431 N N . ARG A 1 53 ? 20.141 -41.844 3.035 1 84.62 53 ARG A N 1
ATOM 432 C CA . ARG A 1 53 ? 19 -41.375 3.818 1 84.62 53 ARG A CA 1
ATOM 433 C C . ARG A 1 53 ? 17.812 -41.062 2.918 1 84.62 53 ARG A C 1
ATOM 435 O O . ARG A 1 53 ? 17.984 -40.625 1.784 1 84.62 53 ARG A O 1
ATOM 442 N N . ASP A 1 54 ? 16.688 -41.406 3.514 1 84.38 54 ASP A N 1
ATOM 443 C CA . ASP A 1 54 ? 15.453 -41.094 2.807 1 84.38 54 ASP A CA 1
ATOM 444 C C . ASP A 1 54 ? 14.656 -40.031 3.566 1 84.38 54 ASP A C 1
ATOM 446 O O . ASP A 1 54 ? 13.969 -40.344 4.543 1 84.38 54 ASP A O 1
ATOM 450 N N . PRO A 1 55 ? 14.641 -38.812 3.076 1 85.06 55 PRO A N 1
ATOM 451 C CA . PRO A 1 55 ? 13.914 -37.75 3.77 1 85.06 55 PRO A CA 1
ATOM 452 C C . PRO A 1 55 ? 12.398 -37.938 3.711 1 85.06 55 PRO A C 1
ATOM 454 O O . PRO A 1 55 ? 11.68 -37.406 4.555 1 85.06 55 PRO A O 1
ATOM 457 N N . ASP A 1 56 ? 11.875 -38.562 2.748 1 81.12 56 ASP A N 1
ATOM 458 C CA . ASP A 1 56 ? 10.438 -38.688 2.547 1 81.12 56 ASP A CA 1
ATOM 459 C C . ASP A 1 56 ? 9.812 -39.594 3.611 1 81.12 56 ASP A C 1
ATOM 461 O O . ASP A 1 56 ? 8.586 -39.656 3.754 1 81.12 56 ASP A O 1
ATOM 465 N N . PHE A 1 57 ? 10.648 -40.219 4.336 1 72.44 57 PHE A N 1
ATOM 466 C CA . PHE A 1 57 ? 10.156 -41.031 5.441 1 72.44 57 PHE A CA 1
ATOM 467 C C . PHE A 1 57 ? 9.562 -40.156 6.539 1 72.44 57 PHE A C 1
ATOM 469 O O . PHE A 1 57 ? 8.711 -40.594 7.305 1 72.44 57 PHE A O 1
ATOM 476 N N . CYS A 1 58 ? 9.867 -38.906 6.484 1 67.56 58 CYS A N 1
ATOM 477 C CA . CYS A 1 58 ? 9.445 -37.969 7.523 1 67.56 58 CYS A CA 1
ATOM 478 C C . CYS A 1 58 ? 8.164 -37.25 7.121 1 67.56 58 CYS A C 1
ATOM 480 O O . CYS A 1 58 ? 7.57 -36.531 7.93 1 67.56 58 CYS A O 1
ATOM 482 N N . ILE A 1 59 ? 7.711 -37.562 5.918 1 75.5 59 ILE A N 1
ATOM 483 C CA . ILE A 1 59 ? 6.516 -36.875 5.461 1 75.5 59 ILE A CA 1
ATOM 484 C C . ILE A 1 59 ? 5.273 -37.531 6.027 1 75.5 59 ILE A C 1
ATOM 486 O O . ILE A 1 59 ? 5.078 -38.75 5.848 1 75.5 59 ILE A O 1
ATOM 490 N N . ARG A 1 60 ? 4.43 -36.875 6.855 1 72.75 60 ARG A N 1
ATOM 491 C CA . ARG A 1 60 ? 3.184 -37.344 7.453 1 72.75 60 ARG A CA 1
ATOM 492 C C . ARG A 1 60 ? 1.996 -37.062 6.543 1 72.75 60 ARG A C 1
ATOM 494 O O . ARG A 1 60 ? 2.051 -36.156 5.719 1 72.75 60 ARG A O 1
ATOM 501 N N . PRO A 1 61 ? 0.966 -37.75 6.543 1 68.25 61 PRO A N 1
ATOM 502 C CA . PRO A 1 61 ? -0.238 -37.5 5.746 1 68.25 61 PRO A CA 1
ATOM 503 C C . PRO A 1 61 ? -0.796 -36.094 5.934 1 68.25 61 PRO A C 1
ATOM 505 O O . PRO A 1 61 ? -1.317 -35.5 4.988 1 68.25 61 PRO A O 1
ATOM 508 N N . SER A 1 62 ? -0.643 -35.5 7.008 1 69.06 62 SER A N 1
ATOM 509 C CA . SER A 1 62 ? -1.142 -34.156 7.281 1 69.06 62 SER A CA 1
ATOM 510 C C . SER A 1 62 ? -0.372 -33.125 6.484 1 69.06 62 SER A C 1
ATOM 512 O O . SER A 1 62 ? -0.903 -32.062 6.18 1 69.06 62 SER A O 1
ATOM 514 N N . ASP A 1 63 ? 0.845 -33.562 6.094 1 73.19 63 ASP A N 1
ATOM 515 C CA . ASP A 1 63 ? 1.673 -32.625 5.328 1 73.19 63 ASP A CA 1
ATOM 516 C C . ASP A 1 63 ? 1.224 -32.594 3.871 1 73.19 63 ASP A C 1
ATOM 518 O O . ASP A 1 63 ? 1.559 -31.641 3.152 1 73.19 63 ASP A O 1
ATOM 522 N N . LEU A 1 64 ? 0.453 -33.594 3.623 1 75.12 64 LEU A N 1
ATOM 523 C CA . LEU A 1 64 ? 0.005 -33.688 2.238 1 75.12 64 LEU A CA 1
ATOM 524 C C . LEU A 1 64 ? -1.404 -33.125 2.086 1 75.12 64 LEU A C 1
ATOM 526 O O . LEU A 1 64 ? -1.961 -33.125 0.986 1 75.12 64 LEU A O 1
ATOM 530 N N . ALA A 1 65 ? -1.98 -32.594 3.217 1 75.19 65 ALA A N 1
ATOM 531 C CA . ALA A 1 65 ? -3.373 -32.156 3.174 1 75.19 65 ALA A CA 1
ATOM 532 C C . ALA A 1 65 ? -3.482 -30.672 3.463 1 75.19 65 ALA A C 1
ATOM 534 O O . ALA A 1 65 ? -2.762 -30.141 4.312 1 75.19 65 ALA A O 1
ATOM 535 N N . LYS A 1 66 ? -4.316 -30.016 2.598 1 73.75 66 LYS A N 1
ATOM 536 C CA . LYS A 1 66 ? -4.699 -28.656 2.934 1 73.75 66 LYS A CA 1
ATOM 537 C C . LYS A 1 66 ? -5.629 -28.625 4.141 1 73.75 66 LYS A C 1
ATOM 539 O O . LYS A 1 66 ? -6.59 -29.391 4.215 1 73.75 66 LYS A O 1
ATOM 544 N N . GLN A 1 67 ? -5.285 -27.875 5.113 1 61.88 67 GLN A N 1
ATOM 545 C CA . GLN A 1 67 ? -6.074 -27.859 6.34 1 61.88 67 GLN A CA 1
ATOM 546 C C . GLN A 1 67 ? -7.32 -26.984 6.176 1 61.88 67 GLN A C 1
ATOM 548 O O . GLN A 1 67 ? -7.223 -25.828 5.785 1 61.88 67 GLN A O 1
ATOM 553 N N . PRO A 1 68 ? -8.539 -27.672 6.277 1 62 68 PRO A N 1
ATOM 554 C CA . PRO A 1 68 ? -9.758 -26.844 6.254 1 62 68 PRO A CA 1
ATOM 555 C C . PRO A 1 68 ? -9.867 -25.938 7.473 1 62 68 PRO A C 1
ATOM 557 O O . PRO A 1 68 ? -9.312 -26.234 8.531 1 62 68 PRO A O 1
ATOM 560 N N . PRO A 1 69 ? -10.516 -24.719 7.215 1 55.94 69 PRO A N 1
ATOM 561 C CA . PRO A 1 69 ? -10.734 -23.875 8.398 1 55.94 69 PRO A CA 1
ATOM 562 C C . PRO A 1 69 ? -11.617 -24.547 9.445 1 55.94 69 PRO A C 1
ATOM 564 O O . PRO A 1 69 ? -12.516 -25.312 9.094 1 55.94 69 PRO A O 1
ATOM 567 N N . ILE A 1 70 ? -11.289 -24.531 10.695 1 47.16 70 ILE A N 1
ATOM 568 C CA . ILE A 1 70 ? -12.055 -25.094 11.797 1 47.16 70 ILE A CA 1
ATOM 569 C C . ILE A 1 70 ? -13.398 -24.375 11.922 1 47.16 70 ILE A C 1
ATOM 571 O O . ILE A 1 70 ? -13.453 -23.156 12.039 1 47.16 70 ILE A O 1
ATOM 575 N N . MET A 1 71 ? -14.531 -25 11.383 1 46.88 71 MET A N 1
ATOM 576 C CA . MET A 1 71 ? -15.875 -24.438 11.516 1 46.88 71 MET A CA 1
ATOM 577 C C . MET A 1 71 ? -16.328 -24.453 12.969 1 46.88 71 MET A C 1
ATOM 579 O O . MET A 1 71 ? -16.344 -25.5 13.609 1 46.88 71 MET A O 1
ATOM 583 N N . LEU A 1 72 ? -16.172 -23.234 13.68 1 44.41 72 LEU A N 1
ATOM 584 C CA . LEU A 1 72 ? -16.578 -23.219 15.078 1 44.41 72 LEU A CA 1
ATOM 585 C C . LEU A 1 72 ? -18.094 -23.031 15.195 1 44.41 72 LEU A C 1
ATOM 587 O O . LEU A 1 72 ? -18.688 -22.219 14.484 1 44.41 72 LEU A O 1
ATOM 591 N N . LEU A 1 73 ? -18.828 -24.016 15.719 1 45.44 73 LEU A N 1
ATOM 592 C CA . LEU A 1 73 ? -20.234 -23.922 16.094 1 45.44 73 LEU A CA 1
ATOM 593 C C . LEU A 1 73 ? -20.453 -22.781 17.078 1 45.44 73 LEU A C 1
ATOM 595 O O . LEU A 1 73 ? -19.828 -22.719 18.125 1 45.44 73 LEU A O 1
ATOM 599 N N . LEU A 1 74 ? -20.922 -21.609 16.625 1 47.72 74 LEU A N 1
ATOM 600 C CA . LEU A 1 74 ? -21.266 -20.484 17.484 1 47.72 74 LEU A CA 1
ATOM 601 C C . LEU A 1 74 ? -22.531 -20.781 18.281 1 47.72 74 LEU A C 1
ATOM 603 O O . LEU A 1 74 ? -23.578 -21.094 17.703 1 47.72 74 LEU A O 1
ATOM 607 N N . HIS A 1 75 ? -22.391 -21.141 19.531 1 47.88 75 HIS A N 1
ATOM 608 C CA . HIS A 1 75 ? -23.562 -21.141 20.375 1 47.88 75 HIS A CA 1
ATOM 609 C C . HIS A 1 75 ? -24.078 -19.734 20.641 1 47.88 75 HIS A C 1
ATOM 611 O O . HIS A 1 75 ? -23.297 -18.828 20.938 1 47.88 75 HIS A O 1
ATOM 617 N N . THR A 1 76 ? -25.25 -19.328 20.125 1 50.03 76 THR A N 1
ATOM 618 C CA . THR A 1 76 ? -25.906 -18.031 20.25 1 50.03 76 THR A CA 1
ATOM 619 C C . THR A 1 76 ? -26.109 -17.672 21.719 1 50.03 76 THR A C 1
ATOM 621 O O . THR A 1 76 ? -26.672 -18.453 22.484 1 50.03 76 THR A O 1
ATOM 624 N N . VAL A 1 77 ? -25.297 -16.859 22.359 1 50.94 77 VAL A N 1
ATOM 625 C CA . VAL A 1 77 ? -25.516 -16.391 23.719 1 50.94 77 VAL A CA 1
ATOM 626 C C . VAL A 1 77 ? -26.344 -15.102 23.688 1 50.94 77 VAL A C 1
ATOM 628 O O . VAL A 1 77 ? -26.062 -14.188 22.906 1 50.94 77 VAL A O 1
ATOM 631 N N . GLN A 1 78 ? -27.594 -15.078 24.078 1 51.44 78 GLN A N 1
ATOM 632 C CA . GLN A 1 78 ? -28.547 -13.969 24.156 1 51.44 78 GLN A CA 1
ATOM 633 C C . GLN A 1 78 ? -28.141 -12.992 25.25 1 51.44 78 GLN A C 1
ATOM 635 O O . GLN A 1 78 ? -29 -12.312 25.828 1 51.44 78 GLN A O 1
ATOM 640 N N . ASP A 1 79 ? -26.922 -12.867 25.703 1 59.19 79 ASP A N 1
ATOM 641 C CA . ASP A 1 79 ? -26.641 -11.984 26.828 1 59.19 79 ASP A CA 1
ATOM 642 C C . ASP A 1 79 ? -26.391 -10.555 26.359 1 59.19 79 ASP A C 1
ATOM 644 O O . ASP A 1 79 ? -26 -10.328 25.203 1 59.19 79 ASP A O 1
ATOM 648 N N . THR A 1 80 ? -26.922 -9.539 27.141 1 63.91 80 THR A N 1
ATOM 649 C CA . THR A 1 80 ? -26.578 -8.133 26.938 1 63.91 80 THR A CA 1
ATOM 650 C C . THR A 1 80 ? -25.062 -7.934 27.031 1 63.91 80 THR A C 1
ATOM 652 O O . THR A 1 80 ? -24.359 -8.742 27.656 1 63.91 80 THR A O 1
ATOM 655 N N . PHE A 1 81 ? -24.531 -6.898 26.359 1 74.94 81 PHE A N 1
ATOM 656 C CA . PHE A 1 81 ? -23.094 -6.645 26.281 1 74.94 81 PHE A CA 1
ATOM 657 C C . PHE A 1 81 ? -22.484 -6.547 27.672 1 74.94 81 PHE A C 1
ATOM 659 O O . PHE A 1 81 ? -21.438 -7.133 27.938 1 74.94 81 PHE A O 1
ATOM 666 N N . HIS A 1 82 ? -23.219 -5.73 28.562 1 69.88 82 HIS A N 1
ATOM 667 C CA . HIS A 1 82 ? -22.672 -5.547 29.906 1 69.88 82 HIS A CA 1
ATOM 668 C C . HIS A 1 82 ? -22.656 -6.863 30.672 1 69.88 82 HIS A C 1
ATOM 670 O O . HIS A 1 82 ? -21.688 -7.16 31.375 1 69.88 82 HIS A O 1
ATOM 676 N N . SER A 1 83 ? -23.719 -7.602 30.516 1 72.38 83 SER A N 1
ATOM 677 C CA . SER A 1 83 ? -23.781 -8.891 31.188 1 72.38 83 SER A CA 1
ATOM 678 C C . SER A 1 83 ? -22.766 -9.875 30.625 1 72.38 83 SER A C 1
ATOM 680 O O . SER A 1 83 ? -22.188 -10.672 31.359 1 72.38 83 SER A O 1
ATOM 682 N N . TYR A 1 84 ? -22.578 -9.711 29.406 1 78.19 84 TYR A N 1
ATOM 683 C CA . TYR A 1 84 ? -21.594 -10.578 28.75 1 78.19 84 TYR A CA 1
ATOM 684 C C . TYR A 1 84 ? -20.188 -10.266 29.25 1 78.19 84 TYR A C 1
ATOM 686 O O . TYR A 1 84 ? -19.422 -11.18 29.562 1 78.19 84 TYR A O 1
ATOM 694 N N . MET A 1 85 ? -19.922 -9 29.375 1 77.44 85 MET A N 1
ATOM 695 C CA . MET A 1 85 ? -18.578 -8.594 29.781 1 77.44 85 MET A CA 1
ATOM 696 C C . MET A 1 85 ? -18.312 -8.945 31.234 1 77.44 85 MET A C 1
ATOM 698 O O . MET A 1 85 ? -17.203 -9.336 31.594 1 77.44 85 MET A O 1
ATOM 702 N N . GLU A 1 86 ? -19.344 -8.789 32.031 1 73.75 86 GLU A N 1
ATOM 703 C CA . GLU A 1 86 ? -19.219 -9.117 33.438 1 73.75 86 GLU A CA 1
ATOM 704 C C . GLU A 1 86 ? -19.109 -10.625 33.656 1 73.75 86 GLU A C 1
ATOM 706 O O . GLU A 1 86 ? -18.469 -11.086 34.594 1 73.75 86 GLU A O 1
ATOM 711 N N . GLY A 1 87 ? -19.656 -11.344 32.719 1 76.69 87 GLY A N 1
ATOM 712 C CA . GLY A 1 87 ? -19.641 -12.797 32.812 1 76.69 87 GLY A CA 1
ATOM 713 C C . GLY A 1 87 ? -18.344 -13.398 32.312 1 76.69 87 GLY A C 1
ATOM 714 O O . GLY A 1 87 ? -18.016 -14.547 32.625 1 76.69 87 GLY A O 1
ATOM 715 N N . LEU A 1 88 ? -17.609 -12.547 31.672 1 83.88 88 LEU A N 1
ATOM 716 C CA . LEU A 1 88 ? -16.344 -13.047 31.141 1 83.88 88 LEU A CA 1
ATOM 717 C C . LEU A 1 88 ? -15.266 -13.086 32.219 1 83.88 88 LEU A C 1
ATOM 719 O O . LEU A 1 88 ? -15.195 -12.188 33.062 1 83.88 88 LEU A O 1
ATOM 723 N N . ALA A 1 89 ? -14.492 -14.141 32.188 1 86.25 89 ALA A N 1
ATOM 724 C CA . ALA A 1 89 ? -13.336 -14.211 33.094 1 86.25 89 ALA A CA 1
ATOM 725 C C . ALA A 1 89 ? -12.422 -13.008 32.906 1 86.25 89 ALA A C 1
ATOM 727 O O . ALA A 1 89 ? -12.242 -12.531 31.766 1 86.25 89 ALA A O 1
ATOM 728 N N . PRO A 1 90 ? -11.906 -12.453 33.938 1 84.31 90 PRO A N 1
ATOM 729 C CA . PRO A 1 90 ? -11.102 -11.234 33.875 1 84.31 90 PRO A CA 1
ATOM 730 C C . PRO A 1 90 ? -9.938 -11.359 32.875 1 84.31 90 PRO A C 1
ATOM 732 O O . PRO A 1 90 ? -9.664 -10.422 32.125 1 84.31 90 PRO A O 1
ATOM 735 N N . THR A 1 91 ? -9.305 -12.508 32.938 1 88.56 91 THR A N 1
ATOM 736 C CA . THR A 1 91 ? -8.172 -12.703 32.031 1 88.56 91 THR A CA 1
ATOM 737 C C . THR A 1 91 ? -8.633 -12.656 30.578 1 88.56 91 THR A C 1
ATOM 739 O O . THR A 1 91 ? -7.957 -12.07 29.734 1 88.56 91 THR A O 1
ATOM 742 N N . VAL A 1 92 ? -9.773 -13.273 30.312 1 87.56 92 VAL A N 1
ATOM 743 C CA . VAL A 1 92 ? -10.312 -13.297 28.953 1 87.56 92 VAL A CA 1
ATOM 744 C C . VAL A 1 92 ? -10.727 -11.891 28.547 1 87.56 92 VAL A C 1
ATOM 746 O O . VAL A 1 92 ? -10.492 -11.477 27.406 1 87.56 92 VAL A O 1
ATOM 749 N N . ARG A 1 93 ? -11.242 -11.18 29.5 1 83.06 93 ARG A N 1
ATOM 750 C CA . ARG A 1 93 ? -11.672 -9.812 29.234 1 83.06 93 ARG A CA 1
ATOM 751 C C . ARG A 1 93 ? -10.484 -8.93 28.859 1 83.06 93 ARG A C 1
ATOM 753 O O . ARG A 1 93 ? -10.539 -8.195 27.875 1 83.06 93 ARG A O 1
ATOM 760 N N . ARG A 1 94 ? -9.461 -9.008 29.594 1 86.25 94 ARG A N 1
ATOM 761 C CA . ARG A 1 94 ? -8.281 -8.188 29.344 1 86.25 94 ARG A CA 1
ATOM 762 C C . ARG A 1 94 ? -7.605 -8.586 28.031 1 86.25 94 ARG A C 1
ATOM 764 O O . ARG A 1 94 ? -7.113 -7.727 27.297 1 86.25 94 ARG A O 1
ATOM 771 N N . LEU A 1 95 ? -7.547 -9.852 27.766 1 86.69 95 LEU A N 1
ATOM 772 C CA . LEU A 1 95 ? -6.922 -10.336 26.547 1 86.69 95 LEU A CA 1
ATOM 773 C C . LEU A 1 95 ? -7.711 -9.891 25.312 1 86.69 95 LEU A C 1
ATOM 775 O O . LEU A 1 95 ? -7.125 -9.484 24.312 1 86.69 95 LEU A O 1
ATOM 779 N N . MET A 1 96 ? -9.016 -9.969 25.422 1 82.31 96 MET A N 1
ATOM 780 C CA . MET A 1 96 ? -9.867 -9.57 24.312 1 82.31 96 MET A CA 1
ATOM 781 C C . MET A 1 96 ? -9.758 -8.07 24.062 1 82.31 96 MET A C 1
ATOM 783 O O . MET A 1 96 ? -9.766 -7.621 22.906 1 82.31 96 MET A O 1
ATOM 787 N N . THR A 1 97 ? -9.617 -7.301 25.094 1 80.06 97 THR A N 1
ATOM 788 C CA . THR A 1 97 ? -9.461 -5.855 24.969 1 80.06 97 THR A CA 1
ATOM 789 C C . THR A 1 97 ? -8.133 -5.516 24.297 1 80.06 97 THR A C 1
ATOM 791 O O . THR A 1 97 ? -8.086 -4.629 23.438 1 80.06 97 THR A O 1
ATOM 794 N N . TRP A 1 98 ? -7.125 -6.262 24.688 1 82.44 98 TRP A N 1
ATOM 795 C CA . TRP A 1 98 ? -5.812 -6.059 24.078 1 82.44 98 TRP A CA 1
ATOM 796 C C . TRP A 1 98 ? -5.82 -6.48 22.609 1 82.44 98 TRP A C 1
ATOM 798 O O . TRP A 1 98 ? -5.258 -5.793 21.766 1 82.44 98 TRP A O 1
ATOM 808 N N . ALA A 1 99 ? -6.508 -7.578 22.281 1 81.62 99 ALA A N 1
ATOM 809 C CA . ALA A 1 99 ? -6.504 -8.148 20.938 1 81.62 99 ALA A CA 1
ATOM 810 C C . ALA A 1 99 ? -7.301 -7.273 19.969 1 81.62 99 ALA A C 1
ATOM 812 O O . ALA A 1 99 ? -7.023 -7.254 18.766 1 81.62 99 ALA A O 1
ATOM 813 N N . ASN A 1 100 ? -8.289 -6.496 20.5 1 76.31 100 ASN A N 1
ATOM 814 C CA . ASN A 1 100 ? -9.18 -5.734 19.641 1 76.31 100 ASN A CA 1
ATOM 815 C C . ASN A 1 100 ? -9 -4.23 19.828 1 76.31 100 ASN A C 1
ATOM 817 O O . ASN A 1 100 ? -9.945 -3.461 19.656 1 76.31 100 ASN A O 1
ATOM 821 N N . ASN A 1 101 ? -7.836 -3.783 20.25 1 75 101 ASN A N 1
ATOM 822 C CA . ASN A 1 101 ? -7.625 -2.369 20.531 1 75 101 ASN A CA 1
ATOM 823 C C . ASN A 1 101 ? -7.328 -1.577 19.266 1 75 101 ASN A C 1
ATOM 825 O O . ASN A 1 101 ? -7.164 -0.357 19.312 1 75 101 ASN A O 1
ATOM 829 N N . GLY A 1 102 ? -7.332 -2.232 18.078 1 66.19 102 GLY A N 1
ATOM 830 C CA . GLY A 1 102 ? -7.129 -1.525 16.828 1 66.19 102 GLY A CA 1
ATOM 831 C C . GLY A 1 102 ? -5.668 -1.408 16.438 1 66.19 102 GLY A C 1
ATOM 832 O O . GLY A 1 102 ? -5.352 -1.197 15.266 1 66.19 102 GLY A O 1
ATOM 833 N N . GLN A 1 103 ? -4.824 -1.362 17.406 1 64.38 103 GLN A N 1
ATOM 834 C CA . GLN A 1 103 ? -3.398 -1.24 17.125 1 64.38 103 GLN A CA 1
ATOM 835 C C . GLN A 1 103 ? -2.779 -2.6 16.812 1 64.38 103 GLN A C 1
ATOM 837 O O . GLN A 1 103 ? -1.807 -2.688 16.062 1 64.38 103 GLN A O 1
ATOM 842 N N . THR A 1 104 ? -3.514 -3.531 17.406 1 59.66 104 THR A N 1
ATOM 843 C CA . THR A 1 104 ? -3.01 -4.891 17.25 1 59.66 104 THR A CA 1
ATOM 844 C C . THR A 1 104 ? -3.496 -5.496 15.93 1 59.66 104 THR A C 1
ATOM 846 O O . THR A 1 104 ? -4.699 -5.578 15.688 1 59.66 104 THR A O 1
ATOM 849 N N . THR A 1 105 ? -2.561 -5.625 15.031 1 63.62 105 THR A N 1
ATOM 850 C CA . THR A 1 105 ? -2.926 -6.254 13.766 1 63.62 105 THR A CA 1
ATOM 851 C C . THR A 1 105 ? -2.662 -7.754 13.812 1 63.62 105 THR A C 1
ATOM 853 O O . THR A 1 105 ? -1.766 -8.25 13.133 1 63.62 105 THR A O 1
ATOM 856 N N . LYS A 1 106 ? -3.32 -8.445 14.828 1 70 106 LYS A N 1
ATOM 857 C CA . LYS A 1 106 ? -3.117 -9.891 14.883 1 70 106 LYS A CA 1
ATOM 858 C C . LYS A 1 106 ? -4.367 -10.641 14.438 1 70 106 LYS A C 1
ATOM 860 O O . LYS A 1 106 ? -5.488 -10.227 14.734 1 70 106 LYS A O 1
ATOM 865 N N . SER A 1 107 ? -4.07 -11.633 13.789 1 73.31 107 SER A N 1
ATOM 866 C CA . SER A 1 107 ? -5.145 -12.523 13.359 1 73.31 107 SER A CA 1
ATOM 867 C C . SER A 1 107 ? -5.641 -13.383 14.516 1 73.31 107 SER A C 1
ATOM 869 O O . SER A 1 107 ? -4.996 -13.453 15.57 1 73.31 107 SER A O 1
ATOM 871 N N . HIS A 1 108 ? -6.754 -13.938 14.43 1 76 108 HIS A N 1
ATOM 872 C CA . HIS A 1 108 ? -7.316 -14.836 15.438 1 76 108 HIS A CA 1
ATOM 873 C C . HIS A 1 108 ? -6.383 -16.016 15.703 1 76 108 HIS A C 1
ATOM 875 O O . HIS A 1 108 ? -6.23 -16.438 16.844 1 76 108 HIS A O 1
ATOM 881 N N . GLU A 1 109 ? -5.727 -16.375 14.648 1 75.38 109 GLU A N 1
ATOM 882 C CA . GLU A 1 109 ? -4.828 -17.516 14.781 1 75.38 109 GLU A CA 1
ATOM 883 C C . GLU A 1 109 ? -3.6 -17.156 15.617 1 75.38 109 GLU A C 1
ATOM 885 O O . GLU A 1 109 ? -3.117 -17.969 16.406 1 75.38 109 GLU A O 1
ATOM 890 N N . GLN A 1 110 ? -3.111 -15.977 15.523 1 79.69 110 GLN A N 1
ATOM 891 C CA . GLN A 1 110 ? -1.941 -15.539 16.281 1 79.69 110 GLN A CA 1
ATOM 892 C C . GLN A 1 110 ? -2.275 -15.367 17.75 1 79.69 110 GLN A C 1
ATOM 894 O O . GLN A 1 110 ? -1.435 -15.617 18.625 1 79.69 110 GLN A O 1
ATOM 899 N N . ILE A 1 111 ? -3.494 -14.961 18 1 83.69 111 ILE A N 1
ATOM 900 C CA . ILE A 1 111 ? -3.922 -14.82 19.391 1 83.69 111 ILE A CA 1
ATOM 901 C C . ILE A 1 111 ? -4.074 -16.203 20.016 1 83.69 111 ILE A C 1
ATOM 903 O O . ILE A 1 111 ? -3.707 -16.406 21.172 1 83.69 111 ILE A O 1
ATOM 907 N N . ASN A 1 112 ? -4.598 -17.109 19.203 1 82.19 112 ASN A N 1
ATOM 908 C CA . ASN A 1 112 ? -4.723 -18.484 19.703 1 82.19 112 ASN A CA 1
ATOM 909 C C . ASN A 1 112 ? -3.355 -19.094 19.984 1 82.19 112 ASN A C 1
ATOM 911 O O . ASN A 1 112 ? -3.195 -19.828 20.953 1 82.19 112 ASN A O 1
ATOM 915 N N . GLU A 1 113 ? -2.42 -18.797 19.094 1 82.56 113 GLU A N 1
ATOM 916 C CA . GLU A 1 113 ? -1.064 -19.297 19.297 1 82.56 113 GLU A CA 1
ATOM 917 C C . GLU A 1 113 ? -0.467 -18.734 20.594 1 82.56 113 GLU A C 1
ATOM 919 O O . GLU A 1 113 ? 0.259 -19.422 21.297 1 82.56 113 GLU A O 1
ATOM 924 N N . LEU A 1 114 ? -0.704 -17.438 20.891 1 85.31 114 LEU A N 1
ATOM 925 C CA . LEU A 1 114 ? -0.252 -16.828 22.141 1 85.31 114 LEU A CA 1
ATOM 926 C C . LEU A 1 114 ? -0.84 -17.547 23.344 1 85.31 114 LEU A C 1
ATOM 928 O O . LEU A 1 114 ? -0.126 -17.844 24.297 1 85.31 114 LEU A O 1
ATOM 932 N N . VAL A 1 115 ? -2.1 -17.922 23.234 1 87.75 115 VAL A N 1
ATOM 933 C CA . VAL A 1 115 ? -2.801 -18.531 24.359 1 87.75 115 VAL A CA 1
ATOM 934 C C . VAL A 1 115 ? -2.348 -19.969 24.531 1 87.75 115 VAL A C 1
ATOM 936 O O . VAL A 1 115 ? -1.969 -20.391 25.641 1 87.75 115 VAL A O 1
ATOM 939 N N . HIS A 1 116 ? -2.287 -20.703 23.422 1 84.5 116 HIS A N 1
ATOM 940 C CA . HIS A 1 116 ? -2.033 -22.141 23.5 1 84.5 116 HIS A CA 1
ATOM 941 C C . HIS A 1 116 ? -0.547 -22.422 23.688 1 84.5 116 HIS A C 1
ATOM 943 O O . HIS A 1 116 ? -0.173 -23.312 24.469 1 84.5 116 HIS A O 1
ATOM 949 N N . ASP A 1 117 ? 0.297 -21.625 23.016 1 81.5 117 ASP A N 1
ATOM 950 C CA . ASP A 1 117 ? 1.716 -21.969 22.984 1 81.5 117 ASP A CA 1
ATOM 951 C C . ASP A 1 117 ? 2.484 -21.25 24.078 1 81.5 117 ASP A C 1
ATOM 953 O O . ASP A 1 117 ? 3.572 -21.672 24.484 1 81.5 117 ASP A O 1
ATOM 957 N N . VAL A 1 118 ? 1.94 -20.125 24.609 1 88.5 118 VAL A N 1
ATOM 958 C CA . VAL A 1 118 ? 2.701 -19.344 25.578 1 88.5 118 VAL A CA 1
ATOM 959 C C . VAL A 1 118 ? 2 -19.375 26.938 1 88.5 118 VAL A C 1
ATOM 961 O O . VAL A 1 118 ? 2.551 -19.875 27.906 1 88.5 118 VAL A O 1
ATOM 964 N N . LEU A 1 119 ? 0.742 -19.047 26.953 1 89.56 119 LEU A N 1
ATOM 965 C CA . LEU A 1 119 ? 0.064 -18.797 28.219 1 89.56 119 LEU A CA 1
ATOM 966 C C . LEU A 1 119 ? -0.376 -20.109 28.859 1 89.56 119 LEU A C 1
ATOM 968 O O . LEU A 1 119 ? -0.482 -20.188 30.094 1 89.56 119 LEU A O 1
ATOM 972 N N . LEU A 1 120 ? -0.704 -21.094 28 1 87.75 120 LEU A N 1
ATOM 973 C CA . LEU A 1 120 ? -1.171 -22.359 28.562 1 87.75 120 LEU A CA 1
ATOM 974 C C . LEU A 1 120 ? -0.048 -23.391 28.578 1 87.75 120 LEU A C 1
ATOM 976 O O . LEU A 1 120 ? -0.283 -24.578 28.875 1 87.75 120 LEU A O 1
ATOM 980 N N . ALA A 1 121 ? 1.118 -22.922 28.25 1 85.75 121 ALA A N 1
ATOM 981 C CA . ALA A 1 121 ? 2.262 -23.828 28.344 1 85.75 121 ALA A CA 1
ATOM 982 C C . ALA A 1 121 ? 2.512 -24.25 29.797 1 85.75 121 ALA A C 1
ATOM 984 O O . ALA A 1 121 ? 2.27 -23.484 30.719 1 85.75 121 ALA A O 1
ATOM 985 N N . ASP A 1 122 ? 2.984 -25.406 30.031 1 78 122 ASP A N 1
ATOM 986 C CA . ASP A 1 122 ? 3.164 -26 31.344 1 78 122 ASP A CA 1
ATOM 987 C C . ASP A 1 122 ? 4.16 -25.188 32.188 1 78 122 ASP A C 1
ATOM 989 O O . ASP A 1 122 ? 4.027 -25.094 33.406 1 78 122 ASP A O 1
ATOM 993 N N . ASP A 1 123 ? 5.051 -24.578 31.531 1 81.25 123 ASP A N 1
ATOM 994 C CA . ASP A 1 123 ? 6.117 -23.859 32.25 1 81.25 123 ASP A CA 1
ATOM 995 C C . ASP A 1 123 ? 5.844 -22.359 32.281 1 81.25 123 ASP A C 1
ATOM 997 O O . ASP A 1 123 ? 6.758 -21.562 32.5 1 81.25 123 ASP A O 1
ATOM 1001 N N . PHE A 1 124 ? 4.605 -22.016 32.094 1 89 124 PHE A N 1
ATOM 1002 C CA . PHE A 1 124 ? 4.27 -20.609 32.094 1 89 124 PHE A CA 1
ATOM 1003 C C . PHE A 1 124 ? 4.262 -20.047 33.5 1 89 124 PHE A C 1
ATOM 1005 O O . PHE A 1 124 ? 3.65 -20.625 34.406 1 89 124 PHE A O 1
ATOM 1012 N N . ASN A 1 125 ? 5.059 -18.953 33.719 1 86.06 125 ASN A N 1
ATOM 1013 C CA . ASN A 1 125 ? 5.113 -18.266 35 1 86.06 125 ASN A CA 1
ATOM 1014 C C . ASN A 1 125 ? 5.109 -16.75 34.844 1 86.06 125 ASN A C 1
ATOM 1016 O O . ASN A 1 125 ? 6.078 -16.172 34.344 1 86.06 125 ASN A O 1
ATOM 1020 N N . PRO A 1 126 ? 4.051 -16.094 35.219 1 87.06 126 PRO A N 1
ATOM 1021 C CA . PRO A 1 126 ? 3.953 -14.633 35.062 1 87.06 126 PRO A CA 1
ATOM 1022 C C . PRO A 1 126 ? 5.07 -13.883 35.781 1 87.06 126 PRO A C 1
ATOM 1024 O O . PRO A 1 126 ? 5.422 -12.773 35.375 1 87.06 126 PRO A O 1
ATOM 1027 N N . LYS A 1 127 ? 5.672 -14.414 36.781 1 83.62 127 LYS A N 1
ATOM 1028 C CA . LYS A 1 127 ? 6.727 -13.758 37.531 1 83.62 127 LYS A CA 1
ATOM 1029 C C . LYS A 1 127 ? 7.98 -13.562 36.688 1 83.62 127 LYS A C 1
ATOM 1031 O O . LYS A 1 127 ? 8.812 -12.703 37 1 83.62 127 LYS A O 1
ATOM 1036 N N . ASP A 1 128 ? 8.062 -14.375 35.688 1 87.12 128 ASP A N 1
ATOM 1037 C CA . ASP A 1 128 ? 9.203 -14.273 34.812 1 87.12 128 ASP A CA 1
ATOM 1038 C C . ASP A 1 128 ? 9.164 -12.969 34 1 87.12 128 ASP A C 1
ATOM 1040 O O . ASP A 1 128 ? 10.172 -12.547 33.438 1 87.12 128 ASP A O 1
ATOM 1044 N N . LEU A 1 129 ? 7.98 -12.219 34.062 1 88.88 129 LEU A N 1
ATOM 1045 C CA . LEU A 1 129 ? 7.777 -11.078 33.188 1 88.88 129 LEU A CA 1
ATOM 1046 C C . LEU A 1 129 ? 7.875 -9.766 33.969 1 88.88 129 LEU A C 1
ATOM 1048 O O . LEU A 1 129 ? 7.684 -8.688 33.375 1 88.88 129 LEU A O 1
ATOM 1052 N N . ILE A 1 130 ? 8.117 -9.672 35.188 1 81.81 130 ILE A N 1
ATOM 1053 C CA . ILE A 1 130 ? 8.117 -8.477 36.031 1 81.81 130 ILE A CA 1
ATOM 1054 C C . ILE A 1 130 ? 9.086 -7.449 35.438 1 81.81 130 ILE A C 1
ATOM 1056 O O . ILE A 1 130 ? 8.75 -6.266 35.344 1 81.81 130 ILE A O 1
ATOM 1060 N N . ASP A 1 131 ? 10.336 -7.766 34.906 1 76.62 131 ASP A N 1
ATOM 1061 C CA . ASP A 1 131 ? 11.281 -6.812 34.344 1 76.62 131 ASP A CA 1
ATOM 1062 C C . ASP A 1 131 ? 11.383 -6.984 32.812 1 76.62 131 ASP A C 1
ATOM 1064 O O . ASP A 1 131 ? 12.406 -6.648 32.219 1 76.62 131 ASP A O 1
ATOM 1068 N N . PHE A 1 132 ? 10.203 -7.344 32.344 1 84.31 132 PHE A N 1
ATOM 1069 C CA . PHE A 1 132 ? 10.242 -7.617 30.922 1 84.31 132 PHE A CA 1
ATOM 1070 C C . PHE A 1 132 ? 10 -6.34 30.125 1 84.31 132 PHE A C 1
ATOM 1072 O O . PHE A 1 132 ? 9.031 -5.621 30.375 1 84.31 132 PHE A O 1
ATOM 1079 N N . GLU A 1 133 ? 10.93 -5.914 29.312 1 80.94 133 GLU A N 1
ATOM 1080 C CA . GLU A 1 133 ? 10.789 -4.875 28.297 1 80.94 133 GLU A CA 1
ATOM 1081 C C . GLU A 1 133 ? 11.195 -5.395 26.922 1 80.94 133 GLU A C 1
ATOM 1083 O O . GLU A 1 133 ? 12.344 -5.793 26.703 1 80.94 133 GLU A O 1
ATOM 1088 N N . ALA A 1 134 ? 10.234 -5.383 26 1 82.19 134 ALA A N 1
ATOM 1089 C CA . ALA A 1 134 ? 10.398 -6.02 24.703 1 82.19 134 ALA A CA 1
ATOM 1090 C C . ALA A 1 134 ? 11.617 -5.457 23.969 1 82.19 134 ALA A C 1
ATOM 1092 O O . ALA A 1 134 ? 12.367 -6.203 23.344 1 82.19 134 ALA A O 1
ATOM 1093 N N . ARG A 1 135 ? 11.82 -4.156 24 1 80.38 135 ARG A N 1
ATOM 1094 C CA . ARG A 1 135 ? 12.93 -3.533 23.297 1 80.38 135 ARG A CA 1
ATOM 1095 C C . ARG A 1 135 ? 14.266 -4.004 23.844 1 80.38 135 ARG A C 1
ATOM 1097 O O . ARG A 1 135 ? 15.203 -4.281 23.094 1 80.38 135 ARG A O 1
ATOM 1104 N N . ASN A 1 136 ? 14.336 -4.059 25.141 1 77.94 136 ASN A N 1
ATOM 1105 C CA . ASN A 1 136 ? 15.562 -4.504 25.797 1 77.94 136 ASN A CA 1
ATOM 1106 C C . ASN A 1 136 ? 15.852 -5.977 25.516 1 77.94 136 ASN A C 1
ATOM 1108 O O . ASN A 1 136 ? 17 -6.352 25.281 1 77.94 136 ASN A O 1
ATOM 1112 N N . GLN A 1 137 ? 14.828 -6.711 25.625 1 81.25 137 GLN A N 1
ATOM 1113 C CA . GLN A 1 137 ? 15.016 -8.133 25.375 1 81.25 137 GLN A CA 1
ATOM 1114 C C . GLN A 1 137 ? 15.453 -8.383 23.938 1 81.25 137 GLN A C 1
ATOM 1116 O O . GLN A 1 137 ? 16.297 -9.234 23.672 1 81.25 137 GLN A O 1
ATOM 1121 N N . ASN A 1 138 ? 14.914 -7.652 23.016 1 82.81 138 ASN A N 1
ATOM 1122 C CA . ASN A 1 138 ? 15.289 -7.801 21.609 1 82.81 138 ASN A CA 1
ATOM 1123 C C . ASN A 1 138 ? 16.719 -7.312 21.359 1 82.81 138 ASN A C 1
ATOM 1125 O O . ASN A 1 138 ? 17.438 -7.875 20.531 1 82.81 138 ASN A O 1
ATOM 1129 N N . ALA A 1 139 ? 17.031 -6.195 22.047 1 81.12 139 ALA A N 1
ATOM 1130 C CA . ALA A 1 139 ? 18.391 -5.695 21.906 1 81.12 139 ALA A CA 1
ATOM 1131 C C . ALA A 1 139 ? 19.406 -6.715 22.406 1 81.12 139 ALA A C 1
ATOM 1133 O O . ALA A 1 139 ? 20.469 -6.906 21.797 1 81.12 139 ALA A O 1
ATOM 1134 N N . LYS A 1 140 ? 19.078 -7.359 23.516 1 79.88 140 LYS A N 1
ATOM 1135 C CA . LYS A 1 140 ? 19.938 -8.406 24.047 1 79.88 140 LYS A CA 1
ATOM 1136 C C . LYS A 1 140 ? 20 -9.602 23.094 1 79.88 140 LYS A C 1
ATOM 1138 O O . LYS A 1 140 ? 21.062 -10.203 22.922 1 79.88 140 LYS A O 1
ATOM 1143 N N . LEU A 1 141 ? 18.906 -9.938 22.562 1 82.62 141 LEU A N 1
ATOM 1144 C CA . LEU A 1 141 ? 18.844 -11.031 21.609 1 82.62 141 LEU A CA 1
ATOM 1145 C C . LEU A 1 141 ? 19.688 -10.719 20.375 1 82.62 141 LEU A C 1
ATOM 1147 O O . LEU A 1 141 ? 20.406 -11.594 19.875 1 82.62 141 LEU A O 1
ATOM 1151 N N . ASP A 1 142 ? 19.609 -9.508 19.906 1 81.62 142 ASP A N 1
ATOM 1152 C CA . ASP A 1 142 ? 20.391 -9.094 18.734 1 81.62 142 ASP A CA 1
ATOM 1153 C C . ASP A 1 142 ? 21.891 -9.203 19.016 1 81.62 142 ASP A C 1
ATOM 1155 O O . ASP A 1 142 ? 22.656 -9.609 18.156 1 81.62 142 ASP A O 1
ATOM 1159 N N . GLN A 1 143 ? 22.219 -8.812 20.219 1 79.81 143 GLN A N 1
ATOM 1160 C CA . GLN A 1 143 ? 23.609 -8.898 20.609 1 79.81 143 GLN A CA 1
ATOM 1161 C C . GLN A 1 143 ? 24.078 -10.352 20.719 1 79.81 143 GLN A C 1
ATOM 1163 O O . GLN A 1 143 ? 25.188 -10.68 20.328 1 79.81 143 GLN A O 1
ATOM 1168 N N . ALA A 1 144 ? 23.203 -11.148 21.219 1 78.25 144 ALA A N 1
ATOM 1169 C CA . ALA A 1 144 ? 23.516 -12.57 21.328 1 78.25 144 ALA A CA 1
ATOM 1170 C C . ALA A 1 144 ? 23.672 -13.211 19.953 1 78.25 144 ALA A C 1
ATOM 1172 O O . ALA A 1 144 ? 24.547 -14.062 19.75 1 78.25 144 ALA A O 1
ATOM 1173 N N . ILE A 1 145 ? 22.844 -12.844 19.062 1 79.44 145 ILE A N 1
ATOM 1174 C CA . ILE A 1 145 ? 22.891 -13.375 17.703 1 79.44 145 ILE A CA 1
ATOM 1175 C C . ILE A 1 145 ? 24.172 -12.914 17 1 79.44 145 ILE A C 1
ATOM 1177 O O . ILE A 1 145 ? 24.812 -13.688 16.297 1 79.44 145 ILE A O 1
ATOM 1181 N N . ALA A 1 146 ? 24.484 -11.633 17.234 1 75.31 146 ALA A N 1
ATOM 1182 C CA . ALA A 1 146 ? 25.672 -11.062 16.609 1 75.31 146 ALA A CA 1
ATOM 1183 C C . ALA A 1 146 ? 26.938 -11.75 17.125 1 75.31 146 ALA A C 1
ATOM 1185 O O . ALA A 1 146 ? 27.922 -11.867 16.391 1 75.31 146 ALA A O 1
ATOM 1186 N N . GLY A 1 147 ? 26.906 -12.188 18.328 1 67.19 147 GLY A N 1
ATOM 1187 C CA . GLY A 1 147 ? 28.062 -12.836 18.922 1 67.19 147 GLY A CA 1
ATOM 1188 C C . GLY A 1 147 ? 28.172 -14.305 18.531 1 67.19 147 GLY A C 1
ATOM 1189 O O . GLY A 1 147 ? 29.219 -14.922 18.766 1 67.19 147 GLY A O 1
ATOM 1190 N N . SER A 1 148 ? 27.109 -14.781 17.875 1 65.44 148 SER A N 1
ATOM 1191 C CA . SER A 1 148 ? 27.125 -16.203 17.531 1 65.44 148 SER A CA 1
ATOM 1192 C C . SER A 1 148 ? 27.781 -16.438 16.188 1 65.44 148 SER A C 1
ATOM 1194 O O . SER A 1 148 ? 27.391 -15.828 15.18 1 65.44 148 SER A O 1
ATOM 1196 N N . ALA A 1 149 ? 29.031 -16.984 16.219 1 55.16 149 ALA A N 1
ATOM 1197 C CA . ALA A 1 149 ? 29.797 -17.328 15.023 1 55.16 149 ALA A CA 1
ATOM 1198 C C . ALA A 1 149 ? 29.047 -18.312 14.141 1 55.16 149 ALA A C 1
ATOM 1200 O O . ALA A 1 149 ? 29.312 -18.406 12.945 1 55.16 149 ALA A O 1
ATOM 1201 N N . LEU A 1 150 ? 28.047 -18.938 14.641 1 51.44 150 LEU A N 1
ATOM 1202 C CA . LEU A 1 150 ? 27.422 -20.062 13.953 1 51.44 150 LEU A CA 1
ATOM 1203 C C . LEU A 1 150 ? 26.188 -19.594 13.18 1 51.44 150 LEU A C 1
ATOM 1205 O O . LEU A 1 150 ? 25.531 -20.406 12.516 1 51.44 150 LEU A O 1
ATOM 1209 N N . ARG A 1 151 ? 25.922 -18.359 13.219 1 59.34 151 ARG A N 1
ATOM 1210 C CA . ARG A 1 151 ? 24.703 -17.938 12.516 1 59.34 151 ARG A CA 1
ATOM 1211 C C . ARG A 1 151 ? 25.016 -16.859 11.492 1 59.34 151 ARG A C 1
ATOM 1213 O O . ARG A 1 151 ? 25.891 -16.016 11.711 1 59.34 151 ARG A O 1
ATOM 1220 N N . SER A 1 152 ? 24.391 -17.203 10.375 1 67.81 152 SER A N 1
ATOM 1221 C CA . SER A 1 152 ? 24.578 -16.25 9.281 1 67.81 152 SER A CA 1
ATOM 1222 C C . SER A 1 152 ? 23.891 -14.922 9.578 1 67.81 152 SER A C 1
ATOM 1224 O O . SER A 1 152 ? 22.656 -14.891 9.734 1 67.81 152 SER A O 1
ATOM 1226 N N . GLN A 1 153 ? 24.656 -13.984 9.836 1 80.5 153 GLN A N 1
ATOM 1227 C CA . GLN A 1 153 ? 24.109 -12.664 10.102 1 80.5 153 GLN A CA 1
ATOM 1228 C C . GLN A 1 153 ? 24.359 -11.719 8.922 1 80.5 153 GLN A C 1
ATOM 1230 O O . GLN A 1 153 ? 25.297 -11.93 8.141 1 80.5 153 GLN A O 1
ATOM 1235 N N . PHE A 1 154 ? 23.484 -10.875 8.812 1 88.88 154 PHE A N 1
ATOM 1236 C CA . PHE A 1 154 ? 23.656 -9.859 7.781 1 88.88 154 PHE A CA 1
ATOM 1237 C C . PHE A 1 154 ? 24.844 -8.953 8.109 1 88.88 154 PHE A C 1
ATOM 1239 O O . PHE A 1 154 ? 25.016 -8.547 9.266 1 88.88 154 PHE A O 1
ATOM 1246 N N . THR A 1 155 ? 25.656 -8.766 7.188 1 88.25 155 THR A N 1
ATOM 1247 C CA . THR A 1 155 ? 26.75 -7.82 7.277 1 88.25 155 THR A CA 1
ATOM 1248 C C . THR A 1 155 ? 26.578 -6.688 6.266 1 88.25 155 THR A C 1
ATOM 1250 O O . THR A 1 155 ? 26.141 -6.914 5.141 1 88.25 155 THR A O 1
ATOM 1253 N N . GLU A 1 156 ? 26.844 -5.496 6.711 1 91.12 156 GLU A N 1
ATOM 1254 C CA . GLU A 1 156 ? 26.766 -4.348 5.812 1 91.12 156 GLU A CA 1
ATOM 1255 C C . GLU A 1 156 ? 28.109 -4.098 5.133 1 91.12 156 GLU A C 1
ATOM 1257 O O . GLU A 1 156 ? 29.156 -4.102 5.793 1 91.12 156 GLU A O 1
ATOM 1262 N N . SER A 1 157 ? 28.078 -4.066 3.814 1 92.69 157 SER A N 1
ATOM 1263 C CA . SER A 1 157 ? 29.297 -3.789 3.047 1 92.69 157 SER A CA 1
ATOM 1264 C C . SER A 1 157 ? 29.031 -2.742 1.969 1 92.69 157 SER A C 1
ATOM 1266 O O . SER A 1 157 ? 27.891 -2.389 1.699 1 92.69 157 SER A O 1
ATOM 1268 N N . SER A 1 158 ? 30.109 -2.17 1.519 1 94.31 158 SER A N 1
ATOM 1269 C CA . SER A 1 158 ? 30.047 -1.262 0.378 1 94.31 158 SER A CA 1
ATOM 1270 C C . SER A 1 158 ? 30.594 -1.919 -0.882 1 94.31 158 SER A C 1
ATOM 1272 O O . SER A 1 158 ? 31.422 -2.83 -0.802 1 94.31 158 SER A O 1
ATOM 1274 N N . VAL A 1 159 ? 30.031 -1.518 -1.993 1 95.38 159 VAL A N 1
ATOM 1275 C CA . VAL A 1 159 ? 30.469 -2.055 -3.275 1 95.38 159 VAL A CA 1
ATOM 1276 C C . VAL A 1 159 ? 31.031 -0.929 -4.145 1 95.38 159 VAL A C 1
ATOM 1278 O O . VAL A 1 159 ? 30.484 0.177 -4.16 1 95.38 159 VAL A O 1
ATOM 1281 N N . ASP A 1 160 ? 32.094 -1.26 -4.824 1 95.12 160 ASP A N 1
ATOM 1282 C CA . ASP A 1 160 ? 32.719 -0.277 -5.695 1 95.12 160 ASP A CA 1
ATOM 1283 C C . ASP A 1 160 ? 32.469 -0.582 -7.164 1 95.12 160 ASP A C 1
ATOM 1285 O O . ASP A 1 160 ? 32.438 -1.746 -7.57 1 95.12 160 ASP A O 1
ATOM 1289 N N . ILE A 1 161 ? 32.188 0.401 -7.926 1 95.25 161 ILE A N 1
ATOM 1290 C CA . ILE A 1 161 ? 32.062 0.267 -9.375 1 95.25 161 ILE A CA 1
ATOM 1291 C C . ILE A 1 161 ? 33.031 1.222 -10.062 1 95.25 161 ILE A C 1
ATOM 1293 O O . ILE A 1 161 ? 33.312 2.307 -9.555 1 95.25 161 ILE A O 1
ATOM 1297 N N . LEU A 1 162 ? 33.531 0.771 -11.148 1 93.62 162 LEU A N 1
ATOM 1298 C CA . LEU A 1 162 ? 34.469 1.594 -11.938 1 93.62 162 LEU A CA 1
ATOM 1299 C C . LEU A 1 162 ? 33.688 2.455 -12.938 1 93.62 162 LEU A C 1
ATOM 1301 O O . LEU A 1 162 ? 32.844 1.95 -13.68 1 93.62 162 LEU A O 1
ATOM 1305 N N . VAL A 1 163 ? 33.875 3.75 -12.906 1 94.12 163 VAL A N 1
ATOM 1306 C CA . VAL A 1 163 ? 33.219 4.684 -13.805 1 94.12 163 VAL A CA 1
ATOM 1307 C C . VAL A 1 163 ? 34.219 5.223 -14.828 1 94.12 163 VAL A C 1
ATOM 1309 O O . VAL A 1 163 ? 35.281 5.719 -14.477 1 94.12 163 VAL A O 1
ATOM 1312 N N . PRO A 1 164 ? 33.844 5.109 -16.109 1 93.19 164 PRO A N 1
ATOM 1313 C CA . PRO A 1 164 ? 34.75 5.598 -17.156 1 93.19 164 PRO A CA 1
ATOM 1314 C C . PRO A 1 164 ? 34.906 7.117 -17.141 1 93.19 164 PRO A C 1
ATOM 1316 O O . PRO A 1 164 ? 33.938 7.836 -16.859 1 93.19 164 PRO A O 1
ATOM 1319 N N . SER A 1 165 ? 36.062 7.664 -17.469 1 91.44 165 SER A N 1
ATOM 1320 C CA . SER A 1 165 ? 36.312 9.102 -17.469 1 91.44 165 SER A CA 1
ATOM 1321 C C . SER A 1 165 ? 35.938 9.734 -18.797 1 91.44 165 SER A C 1
ATOM 1323 O O . SER A 1 165 ? 35.688 10.938 -18.875 1 91.44 165 SER A O 1
ATOM 1325 N N . GLY A 1 166 ? 35.844 8.945 -19.875 1 88.12 166 GLY A N 1
ATOM 1326 C CA . GLY A 1 166 ? 35.5 9.438 -21.203 1 88.12 166 GLY A CA 1
ATOM 1327 C C . GLY A 1 166 ? 36.656 10.008 -21.969 1 88.12 166 GLY A C 1
ATOM 1328 O O . GLY A 1 166 ? 36.5 10.539 -23.062 1 88.12 166 GLY A O 1
ATOM 1329 N N . THR A 1 167 ? 37.844 10.07 -21.297 1 89.44 167 THR A N 1
ATOM 1330 C CA . THR A 1 167 ? 39.062 10.586 -21.938 1 89.44 167 THR A CA 1
ATOM 1331 C C . THR A 1 167 ? 40.281 9.727 -21.594 1 89.44 167 THR A C 1
ATOM 1333 O O . THR A 1 167 ? 40.25 9.008 -20.594 1 89.44 167 THR A O 1
ATOM 1336 N N . VAL A 1 168 ? 41.25 9.719 -22.484 1 87.81 168 VAL A N 1
ATOM 1337 C CA . VAL A 1 168 ? 42.469 8.938 -22.297 1 87.81 168 VAL A CA 1
ATOM 1338 C C . VAL A 1 168 ? 43.344 9.586 -21.234 1 87.81 168 VAL A C 1
ATOM 1340 O O . VAL A 1 168 ? 44.094 8.906 -20.516 1 87.81 168 VAL A O 1
ATOM 1343 N N . SER A 1 169 ? 43.156 10.891 -21.016 1 87.25 169 SER A N 1
ATOM 1344 C CA . SER A 1 169 ? 44.031 11.672 -20.156 1 87.25 169 SER A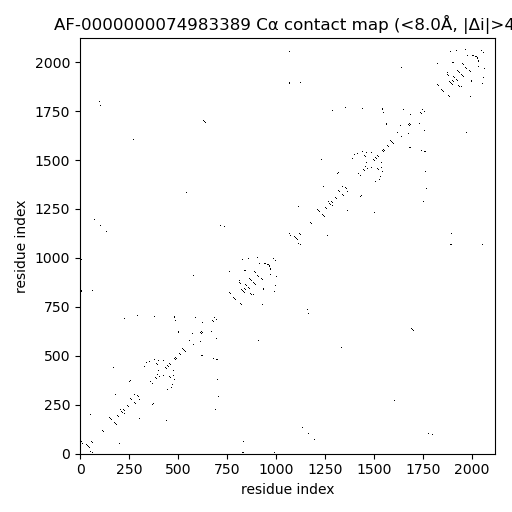 CA 1
ATOM 1345 C C . SER A 1 169 ? 43.719 11.43 -18.688 1 87.25 169 SER A C 1
ATOM 1347 O O . SER A 1 169 ? 44.562 11.672 -17.812 1 87.25 169 SER A O 1
ATOM 1349 N N . ARG A 1 170 ? 42.594 11.008 -18.328 1 89.69 170 ARG A N 1
ATOM 1350 C CA . ARG A 1 170 ? 42.188 10.773 -16.938 1 89.69 170 ARG A CA 1
ATOM 1351 C C . ARG A 1 170 ? 41.812 9.312 -16.734 1 89.69 170 ARG A C 1
ATOM 1353 O O . ARG A 1 170 ? 41.062 8.734 -17.516 1 89.69 170 ARG A O 1
ATOM 1360 N N . PRO A 1 171 ? 42.344 8.734 -15.75 1 90.38 171 PRO A N 1
ATOM 1361 C CA . PRO A 1 171 ? 42 7.344 -15.453 1 90.38 171 PRO A CA 1
ATOM 1362 C C . PRO A 1 171 ? 40.562 7.203 -14.914 1 90.38 171 PRO A C 1
ATOM 1364 O O . PRO A 1 171 ? 40 8.164 -14.391 1 90.38 171 PRO A O 1
ATOM 1367 N N . PRO A 1 172 ? 40.031 5.965 -15.141 1 92.56 172 PRO A N 1
ATOM 1368 C CA . PRO A 1 172 ? 38.719 5.719 -14.547 1 92.56 172 PRO A CA 1
ATOM 1369 C C . PRO A 1 172 ? 38.719 5.816 -13.023 1 92.56 172 PRO A C 1
ATOM 1371 O O . PRO A 1 172 ? 39.75 5.574 -12.391 1 92.56 172 PRO A O 1
ATOM 1374 N N . VAL A 1 173 ? 37.625 6.273 -12.445 1 93.19 173 VAL A N 1
ATOM 1375 C CA . VAL A 1 173 ? 37.531 6.469 -11 1 93.19 173 VAL A CA 1
ATOM 1376 C C . VAL A 1 173 ? 36.5 5.508 -10.414 1 93.19 173 VAL A C 1
ATOM 1378 O O . VAL A 1 173 ? 35.5 5.164 -11.07 1 93.19 173 VAL A O 1
ATOM 1381 N N . SER A 1 174 ? 36.75 5.086 -9.211 1 94.38 174 SER A N 1
ATOM 1382 C CA . SER A 1 174 ? 35.875 4.156 -8.531 1 94.38 174 SER A CA 1
ATOM 1383 C C . SER A 1 174 ? 34.844 4.906 -7.691 1 94.38 174 SER A C 1
ATOM 1385 O O . SER A 1 174 ? 35.156 5.926 -7.078 1 94.38 174 SER A O 1
ATOM 1387 N N . TYR A 1 175 ? 33.625 4.555 -7.793 1 94.94 175 TYR A N 1
ATOM 1388 C CA . TYR A 1 175 ? 32.531 5.062 -6.969 1 94.94 175 TYR A CA 1
ATOM 1389 C C . TYR A 1 175 ? 32.062 4.012 -5.969 1 94.94 175 TYR A C 1
ATOM 1391 O O . TYR A 1 175 ? 31.766 2.875 -6.344 1 94.94 175 TYR A O 1
ATOM 1399 N N . THR A 1 176 ? 32 4.379 -4.699 1 94.19 176 THR A N 1
ATOM 1400 C CA . THR A 1 176 ? 31.625 3.451 -3.637 1 94.19 176 THR A CA 1
ATOM 1401 C C . THR A 1 176 ? 30.156 3.6 -3.275 1 94.19 176 THR A C 1
ATOM 1403 O O . THR A 1 176 ? 29.703 4.695 -2.943 1 94.19 176 THR A O 1
ATOM 1406 N N . ILE A 1 177 ? 29.438 2.586 -3.414 1 94 177 ILE A N 1
ATOM 1407 C CA . ILE A 1 177 ? 28.016 2.559 -3.082 1 94 177 ILE A CA 1
ATOM 1408 C C . ILE A 1 177 ? 27.812 1.828 -1.756 1 94 177 ILE A C 1
ATOM 1410 O O . ILE A 1 177 ? 28.094 0.628 -1.652 1 94 177 ILE A O 1
ATOM 1414 N N . PRO A 1 178 ? 27.312 2.521 -0.758 1 90.12 178 PRO A N 1
ATOM 1415 C CA . PRO A 1 178 ? 27.047 1.869 0.526 1 90.12 178 PRO A CA 1
ATOM 1416 C C . PRO A 1 178 ? 25.672 1.206 0.578 1 90.12 178 PRO A C 1
ATOM 1418 O O . PRO A 1 178 ? 24.844 1.403 -0.323 1 90.12 178 PRO A O 1
ATOM 1421 N N . GLY A 1 179 ? 25.484 0.353 1.585 1 89.81 179 GLY A N 1
ATOM 1422 C CA . GLY A 1 179 ? 24.141 -0.103 1.904 1 89.81 179 GLY A CA 1
ATOM 1423 C C . GLY A 1 179 ? 23.875 -1.537 1.482 1 89.81 179 GLY A C 1
ATOM 1424 O O . GLY A 1 179 ? 22.734 -1.991 1.48 1 89.81 179 GLY A O 1
ATOM 1425 N N . LEU A 1 180 ? 24.891 -2.316 1.018 1 94.25 180 LEU A N 1
ATOM 1426 C CA . LEU A 1 180 ? 24.688 -3.727 0.704 1 94.25 180 LEU A CA 1
ATOM 1427 C C . LEU A 1 180 ? 24.594 -4.559 1.979 1 94.25 180 LEU A C 1
ATOM 1429 O O . LEU A 1 180 ? 25.516 -4.562 2.795 1 94.25 180 LEU A O 1
ATOM 1433 N N . LEU A 1 181 ? 23.484 -5.074 2.244 1 94.75 181 LEU A N 1
ATOM 1434 C CA . LEU A 1 181 ? 23.281 -6.016 3.342 1 94.75 181 LEU A CA 1
ATOM 1435 C C . LEU A 1 181 ? 23.266 -7.453 2.83 1 94.75 181 LEU A C 1
ATOM 1437 O O . LEU A 1 181 ? 22.438 -7.805 1.991 1 94.75 181 LEU A O 1
ATOM 1441 N N . HIS A 1 182 ? 24.172 -8.289 3.238 1 95.19 182 HIS A N 1
ATOM 1442 C CA . HIS A 1 182 ? 24.266 -9.625 2.662 1 95.19 182 HIS A CA 1
ATOM 1443 C C . HIS A 1 182 ? 24.688 -10.648 3.711 1 95.19 182 HIS A C 1
ATOM 1445 O O . HIS A 1 182 ? 25.172 -10.281 4.781 1 95.19 182 HIS A O 1
ATOM 1451 N N . ARG A 1 183 ? 24.438 -11.836 3.475 1 93.56 183 ARG A N 1
ATOM 1452 C CA . ARG A 1 183 ? 24.875 -13.016 4.219 1 93.56 183 ARG A CA 1
ATOM 1453 C C . ARG A 1 183 ? 25.734 -13.922 3.35 1 93.56 183 ARG A C 1
ATOM 1455 O O . ARG A 1 183 ? 25.734 -13.805 2.123 1 93.56 183 ARG A O 1
ATOM 1462 N N . SER A 1 184 ? 26.531 -14.758 4.004 1 93.81 184 SER A N 1
ATOM 1463 C CA . SER A 1 184 ? 27.359 -15.688 3.26 1 93.81 184 SER A CA 1
ATOM 1464 C C . SER A 1 184 ? 26.547 -16.844 2.691 1 93.81 184 SER A C 1
ATOM 1466 O O . SER A 1 184 ? 25.734 -17.438 3.398 1 93.81 184 SER A O 1
ATOM 1468 N N . ILE A 1 185 ? 26.75 -17.156 1.366 1 96.38 185 ILE A N 1
ATOM 1469 C CA . ILE A 1 185 ? 26.016 -18.25 0.72 1 96.38 185 ILE A CA 1
ATOM 1470 C C . ILE A 1 185 ? 26.391 -19.562 1.38 1 96.38 185 ILE A C 1
ATOM 1472 O O . ILE A 1 185 ? 25.516 -20.422 1.608 1 96.38 185 ILE A O 1
ATOM 1476 N N . THR A 1 186 ? 27.672 -19.75 1.736 1 95.25 186 THR A N 1
ATOM 1477 C CA . THR A 1 186 ? 28.141 -21 2.332 1 95.25 186 THR A CA 1
ATOM 1478 C C . THR A 1 186 ? 27.5 -21.234 3.691 1 95.25 186 THR A C 1
ATOM 1480 O O . THR A 1 186 ? 27.156 -22.359 4.031 1 95.25 186 THR A O 1
ATOM 1483 N N . PHE A 1 187 ? 27.344 -20.172 4.367 1 92.19 187 PHE A N 1
ATOM 1484 C CA . PHE A 1 187 ? 26.719 -20.312 5.676 1 92.19 187 PHE A CA 1
ATOM 1485 C C . PHE A 1 187 ? 25.25 -20.672 5.531 1 92.19 187 PHE A C 1
ATOM 1487 O O . PHE A 1 187 ? 24.719 -21.484 6.312 1 92.19 187 PHE A O 1
ATOM 1494 N N . ILE A 1 188 ? 24.562 -20.094 4.586 1 93.62 188 ILE A N 1
ATOM 1495 C CA . ILE A 1 188 ? 23.156 -20.391 4.367 1 93.62 188 ILE A CA 1
ATOM 1496 C C . ILE A 1 188 ? 22.984 -21.859 3.961 1 93.62 188 ILE A C 1
ATOM 1498 O O . ILE A 1 188 ? 22.078 -22.531 4.426 1 93.62 188 ILE A O 1
ATOM 1502 N N . ILE A 1 189 ? 23.859 -22.328 3.08 1 96.12 189 ILE A N 1
ATOM 1503 C CA . ILE A 1 189 ? 23.828 -23.734 2.674 1 96.12 189 ILE A CA 1
ATOM 1504 C C . ILE A 1 189 ? 24 -24.625 3.898 1 96.12 189 ILE A C 1
ATOM 1506 O O . ILE A 1 189 ? 23.266 -25.609 4.066 1 96.12 189 ILE A O 1
ATOM 1510 N N . SER A 1 190 ? 24.953 -24.25 4.77 1 93.31 190 SER A N 1
ATOM 1511 C CA . SER A 1 190 ? 25.188 -25.031 5.98 1 93.31 190 SER A CA 1
ATOM 1512 C C . SER A 1 190 ? 23.938 -25.062 6.863 1 93.31 190 SER A C 1
ATOM 1514 O O . SER A 1 190 ? 23.625 -26.094 7.469 1 93.31 190 SER A O 1
ATOM 1516 N N . GLU A 1 191 ? 23.234 -23.969 6.902 1 89.5 191 GLU A N 1
ATOM 1517 C CA . GLU A 1 191 ? 22.031 -23.875 7.715 1 89.5 191 GLU A CA 1
ATOM 1518 C C . GLU A 1 191 ? 20.953 -24.828 7.203 1 89.5 191 GLU A C 1
ATOM 1520 O O . GLU A 1 191 ? 20.172 -25.375 7.988 1 89.5 191 GLU A O 1
ATOM 1525 N N . PHE A 1 192 ? 20.859 -25.062 5.926 1 93.19 192 PHE A N 1
ATOM 1526 C CA . PHE A 1 192 ? 19.875 -25.969 5.359 1 93.19 192 PHE A CA 1
ATOM 1527 C C . PHE A 1 192 ? 20.156 -27.406 5.77 1 93.19 192 PHE A C 1
ATOM 1529 O O . PHE A 1 192 ? 19.219 -28.188 5.98 1 93.19 192 PHE A O 1
ATOM 1536 N N . PHE A 1 193 ? 21.438 -27.766 5.906 1 93.81 193 PHE A N 1
ATOM 1537 C CA . PHE A 1 193 ? 21.812 -29.156 6.184 1 93.81 193 PHE A CA 1
ATOM 1538 C C . PHE A 1 193 ? 21.844 -29.406 7.688 1 93.81 193 PHE A C 1
ATOM 1540 O O . PHE A 1 193 ? 21.672 -30.547 8.125 1 93.81 193 PHE A O 1
ATOM 1547 N N . THR A 1 194 ? 22.094 -28.328 8.477 1 88 194 THR A N 1
ATOM 1548 C CA . THR A 1 194 ? 22.25 -28.5 9.914 1 88 194 THR A CA 1
ATOM 1549 C C . THR A 1 194 ? 20.984 -28.062 10.648 1 88 194 THR A C 1
ATOM 1551 O O . THR A 1 194 ? 20.734 -28.516 11.766 1 88 194 THR A O 1
ATOM 1554 N N . GLY A 1 195 ? 20.203 -27.25 10.008 1 82.5 195 GLY A N 1
ATOM 1555 C CA . GLY A 1 195 ? 19.047 -26.672 10.664 1 82.5 195 GLY A CA 1
ATOM 1556 C C . GLY A 1 195 ? 17.828 -27.594 10.656 1 82.5 195 GLY A C 1
ATOM 1557 O O . GLY A 1 195 ? 17.938 -28.75 10.258 1 82.5 195 GLY A O 1
ATOM 1558 N N . PRO A 1 196 ? 16.672 -27.031 11.031 1 77.88 196 PRO A N 1
ATOM 1559 C CA . PRO A 1 196 ? 15.453 -27.828 11.164 1 77.88 196 PRO A CA 1
ATOM 1560 C C . PRO A 1 196 ? 14.992 -28.422 9.828 1 77.88 196 PRO A C 1
ATOM 1562 O O . PRO A 1 196 ? 14.344 -29.469 9.805 1 77.88 196 PRO A O 1
ATOM 1565 N N . LEU A 1 197 ? 15.328 -27.859 8.773 1 87.38 197 LEU A N 1
ATOM 1566 C CA . LEU A 1 197 ? 14.906 -28.359 7.469 1 87.38 197 LEU A CA 1
ATOM 1567 C C . LEU A 1 197 ? 15.844 -29.453 6.969 1 87.38 197 LEU A C 1
ATOM 1569 O O . LEU A 1 197 ? 15.594 -30.062 5.938 1 87.38 197 LEU A O 1
ATOM 1573 N N . GLY A 1 198 ? 16.875 -29.672 7.738 1 88.75 198 GLY A N 1
ATOM 1574 C CA . GLY A 1 198 ? 17.859 -30.656 7.352 1 88.75 198 GLY A CA 1
ATOM 1575 C C . GLY A 1 198 ? 17.281 -32.062 7.199 1 88.75 198 GLY A C 1
ATOM 1576 O O . GLY A 1 198 ? 17.766 -32.844 6.398 1 88.75 198 GLY A O 1
ATOM 1577 N N . HIS A 1 199 ? 16.219 -32.219 7.902 1 86.5 199 HIS A N 1
ATOM 1578 C CA . HIS A 1 199 ? 15.586 -33.531 7.844 1 86.5 199 HIS A CA 1
ATOM 1579 C C . HIS A 1 199 ? 14.875 -33.75 6.512 1 86.5 199 HIS A C 1
ATOM 1581 O O . HIS A 1 199 ? 14.586 -34.875 6.133 1 86.5 199 HIS A O 1
ATOM 1587 N N . LEU A 1 200 ? 14.672 -32.719 5.789 1 90.69 200 LEU A N 1
ATOM 1588 C CA . LEU A 1 200 ? 13.898 -32.812 4.559 1 90.69 200 LEU A CA 1
ATOM 1589 C C . LEU A 1 200 ? 14.805 -32.688 3.336 1 90.69 200 LEU A C 1
ATOM 1591 O O . LEU A 1 200 ? 14.328 -32.75 2.199 1 90.69 200 LEU A O 1
ATOM 1595 N N . VAL A 1 201 ? 16.094 -32.688 3.553 1 94.56 201 VAL A N 1
ATOM 1596 C CA . VAL A 1 201 ? 17.047 -32.469 2.461 1 94.56 201 VAL A CA 1
ATOM 1597 C C . VAL A 1 201 ? 17.328 -33.812 1.776 1 94.56 201 VAL A C 1
ATOM 1599 O O . VAL A 1 201 ? 17.703 -34.781 2.434 1 94.56 201 VAL A O 1
ATOM 1602 N N . HIS A 1 202 ? 17.172 -33.844 0.466 1 94.69 202 HIS A N 1
ATOM 1603 C CA . HIS A 1 202 ? 17.531 -35.031 -0.324 1 94.69 202 HIS A CA 1
ATOM 1604 C C . HIS A 1 202 ? 19 -35.031 -0.695 1 94.69 202 HIS A C 1
ATOM 1606 O O . HIS A 1 202 ? 19.469 -34.125 -1.4 1 94.69 202 HIS A O 1
ATOM 1612 N N . TYR A 1 203 ? 19.703 -36.031 -0.264 1 93.62 203 TYR A N 1
ATOM 1613 C CA . TYR A 1 203 ? 21.141 -36.125 -0.54 1 93.62 203 TYR A CA 1
ATOM 1614 C C . TYR A 1 203 ? 21.391 -36.781 -1.894 1 93.62 203 TYR A C 1
ATOM 1616 O O . TYR A 1 203 ? 22.406 -36.5 -2.547 1 93.62 203 TYR A O 1
ATOM 1624 N N . SER A 1 204 ? 20.484 -37.719 -2.252 1 92.5 204 SER A N 1
ATOM 1625 C CA . SER A 1 204 ? 20.625 -38.469 -3.502 1 92.5 204 SER A CA 1
ATOM 1626 C C . SER A 1 204 ? 19.406 -38.25 -4.406 1 92.5 204 SER A C 1
ATOM 1628 O O . SER A 1 204 ? 18.266 -38.312 -3.951 1 92.5 204 SER A O 1
ATOM 1630 N N . PRO A 1 205 ? 19.766 -37.938 -5.68 1 94.62 205 PRO A N 1
ATOM 1631 C CA . PRO A 1 205 ? 18.656 -37.812 -6.629 1 94.62 205 PRO A CA 1
ATOM 1632 C C . PRO A 1 205 ? 18.062 -39.156 -7.031 1 94.62 205 PRO A C 1
ATOM 1634 O O . PRO A 1 205 ? 18.688 -40.188 -6.812 1 94.62 205 PRO A O 1
ATOM 1637 N N . PHE A 1 206 ? 16.828 -39.219 -7.516 1 93.94 206 PHE A N 1
ATOM 1638 C CA . PHE A 1 206 ? 16.188 -40.406 -8.016 1 93.94 206 PHE A CA 1
ATOM 1639 C C . PHE A 1 206 ? 15.273 -40.094 -9.188 1 93.94 206 PHE A C 1
ATOM 1641 O O . PHE A 1 206 ? 14.953 -38.938 -9.43 1 93.94 206 PHE A O 1
ATOM 1648 N N . VAL A 1 207 ? 14.945 -41.062 -9.938 1 94.94 207 VAL A N 1
ATOM 1649 C CA . VAL A 1 207 ? 13.969 -40.969 -11.016 1 94.94 207 VAL A CA 1
ATOM 1650 C C . VAL A 1 207 ? 12.609 -41.469 -10.531 1 94.94 207 VAL A C 1
ATOM 1652 O O . VAL A 1 207 ? 12.5 -42.562 -9.969 1 94.94 207 VAL A O 1
ATOM 1655 N N . LEU A 1 208 ? 11.648 -40.656 -10.641 1 94.25 208 LEU A N 1
ATOM 1656 C CA . LEU A 1 208 ? 10.289 -41 -10.266 1 94.25 208 LEU A CA 1
ATOM 1657 C C . LEU A 1 208 ? 9.562 -41.656 -11.438 1 94.25 208 LEU A C 1
ATOM 1659 O O . LEU A 1 208 ? 9.562 -41.156 -12.555 1 94.25 208 LEU A O 1
ATOM 1663 N N . LYS A 1 209 ? 8.992 -42.812 -11.141 1 93.62 209 LYS A N 1
ATOM 1664 C CA . LYS A 1 209 ? 8.312 -43.562 -12.195 1 93.62 209 LYS A CA 1
ATOM 1665 C C . LYS A 1 209 ? 6.926 -44 -11.75 1 93.62 209 LYS A C 1
ATOM 1667 O O . LYS A 1 209 ? 6.641 -44.062 -10.547 1 93.62 209 LYS A O 1
ATOM 1672 N N . GLN A 1 210 ? 6.109 -44.219 -12.695 1 91.12 210 GLN A N 1
ATOM 1673 C CA . GLN A 1 210 ? 4.773 -44.75 -12.453 1 91.12 210 GLN A CA 1
ATOM 1674 C C . GLN A 1 210 ? 4.438 -45.875 -13.43 1 91.12 210 GLN A C 1
ATOM 1676 O O . GLN A 1 210 ? 4.859 -45.844 -14.586 1 91.12 210 GLN A O 1
ATOM 1681 N N . GLN A 1 211 ? 3.756 -46.812 -12.914 1 87.94 211 GLN A N 1
ATOM 1682 C CA . GLN A 1 211 ? 3.242 -47.875 -13.789 1 87.94 211 GLN A CA 1
ATOM 1683 C C . GLN A 1 211 ? 1.843 -47.531 -14.297 1 87.94 211 GLN A C 1
ATOM 1685 O O . GLN A 1 211 ? 0.915 -47.375 -13.508 1 87.94 211 GLN A O 1
ATOM 1690 N N . SER A 1 212 ? 1.771 -47.344 -15.547 1 77.5 212 SER A N 1
ATOM 1691 C CA . SER A 1 212 ? 0.487 -47 -16.141 1 77.5 212 SER A CA 1
ATOM 1692 C C . SER A 1 212 ? -0.493 -48.156 -16.078 1 77.5 212 SER A C 1
ATOM 1694 O O . SER A 1 212 ? -0.117 -49.25 -15.688 1 77.5 212 SER A O 1
ATOM 1696 N N . ALA A 1 213 ? -1.793 -47.844 -16.406 1 69.06 213 ALA A N 1
ATOM 1697 C CA . ALA A 1 213 ? -2.818 -48.875 -16.453 1 69.06 213 ALA A CA 1
ATOM 1698 C C . ALA A 1 213 ? -2.439 -50 -17.422 1 69.06 213 ALA A C 1
ATOM 1700 O O . ALA A 1 213 ? -2.832 -51.156 -17.25 1 69.06 213 ALA A O 1
ATOM 1701 N N . SER A 1 214 ? -1.61 -49.656 -18.469 1 69.19 214 SER A N 1
ATOM 1702 C CA . SER A 1 214 ? -1.156 -50.625 -19.469 1 69.19 214 SER A CA 1
ATOM 1703 C C . SER A 1 214 ? 0.146 -51.281 -19.031 1 69.19 214 SER A C 1
ATOM 1705 O O . SER A 1 214 ? 0.858 -51.875 -19.859 1 69.19 214 SER A O 1
ATOM 1707 N N . ASN A 1 215 ? 0.449 -51.125 -17.859 1 75.69 215 ASN A N 1
ATOM 1708 C CA . ASN A 1 215 ? 1.621 -51.75 -17.25 1 75.69 215 ASN A CA 1
ATOM 1709 C C . ASN A 1 215 ? 2.914 -51.25 -17.891 1 75.69 215 ASN A C 1
ATOM 1711 O O . ASN A 1 215 ? 3.9 -51.969 -17.969 1 75.69 215 ASN A O 1
ATOM 1715 N N . ARG A 1 216 ? 2.789 -50.188 -18.438 1 85.69 216 ARG A N 1
ATOM 1716 C CA . ARG A 1 216 ? 3.992 -49.562 -18.969 1 85.69 216 ARG A CA 1
ATOM 1717 C C . ARG A 1 216 ? 4.598 -48.594 -17.953 1 85.69 216 ARG A C 1
ATOM 1719 O O . ARG A 1 216 ? 3.873 -47.938 -17.219 1 85.69 216 ARG A O 1
ATOM 1726 N N . GLU A 1 217 ? 5.879 -48.594 -17.969 1 90.69 217 GLU A N 1
ATOM 1727 C CA . GLU A 1 217 ? 6.602 -47.688 -17.078 1 90.69 217 GLU A CA 1
ATOM 1728 C C . GLU A 1 217 ? 6.723 -46.281 -17.688 1 90.69 217 GLU A C 1
ATOM 1730 O O . GLU A 1 217 ? 7.082 -46.125 -18.859 1 90.69 217 GLU A O 1
ATOM 1735 N N . GLU A 1 218 ? 6.301 -45.312 -16.938 1 91.56 218 GLU A N 1
ATOM 1736 C CA . GLU A 1 218 ? 6.391 -43.938 -17.375 1 91.56 218 GLU A CA 1
ATOM 1737 C C . GLU A 1 218 ? 7.145 -43.094 -16.359 1 91.56 218 GLU A C 1
ATOM 1739 O O . GLU A 1 218 ? 6.957 -43.25 -15.148 1 91.56 218 GLU A O 1
ATOM 1744 N N . ARG A 1 219 ? 7.957 -42.219 -16.875 1 94.81 219 ARG A N 1
ATOM 1745 C CA . ARG A 1 219 ? 8.711 -41.312 -16 1 94.81 219 ARG A CA 1
ATOM 1746 C C . ARG A 1 219 ? 7.863 -40.125 -15.57 1 94.81 219 ARG A C 1
ATOM 1748 O O . ARG A 1 219 ? 7.066 -39.594 -16.344 1 94.81 219 ARG A O 1
ATOM 1755 N N . LEU A 1 220 ? 8.039 -39.75 -14.297 1 95.56 220 LEU A N 1
ATOM 1756 C CA . LEU A 1 220 ? 7.348 -38.562 -13.758 1 95.56 220 LEU A CA 1
ATOM 1757 C C . LEU A 1 220 ? 8.32 -37.438 -13.531 1 95.56 220 LEU A C 1
ATOM 1759 O O . LEU A 1 220 ? 9.461 -37.625 -13.117 1 95.56 220 LEU A O 1
ATOM 1763 N N . PHE A 1 221 ? 7.977 -36.188 -13.852 1 96.44 221 PHE A N 1
ATOM 1764 C CA . PHE A 1 221 ? 8.742 -34.969 -13.609 1 96.44 221 PHE A CA 1
ATOM 1765 C C . PHE A 1 221 ? 8.039 -34.094 -12.594 1 96.44 221 PHE A C 1
ATOM 1767 O O . PHE A 1 221 ? 6.879 -33.719 -12.789 1 96.44 221 PHE A O 1
ATOM 1774 N N . SER A 1 222 ? 8.664 -33.75 -11.484 1 95.38 222 SER A N 1
ATOM 1775 C CA . SER A 1 222 ? 7.996 -32.969 -10.453 1 95.38 222 SER A CA 1
ATOM 1776 C C . SER A 1 222 ? 8.977 -32.031 -9.727 1 95.38 222 SER A C 1
ATOM 1778 O O . SER A 1 222 ? 8.891 -30.812 -9.844 1 95.38 222 SER A O 1
ATOM 1780 N N . GLU A 1 223 ? 10.008 -32.625 -9.125 1 96.81 223 GLU A N 1
ATOM 1781 C CA . GLU A 1 223 ? 10.93 -31.891 -8.25 1 96.81 223 GLU A CA 1
ATOM 1782 C C . GLU A 1 223 ? 12.266 -31.656 -8.945 1 96.81 223 GLU A C 1
ATOM 1784 O O . GLU A 1 223 ? 12.57 -32.281 -9.953 1 96.81 223 GLU A O 1
ATOM 1789 N N . VAL A 1 224 ? 13.086 -30.781 -8.375 1 97.19 224 VAL A N 1
ATOM 1790 C CA . VAL A 1 224 ? 14.422 -30.5 -8.898 1 97.19 224 VAL A CA 1
ATOM 1791 C C . VAL A 1 224 ? 15.328 -31.703 -8.68 1 97.19 224 VAL A C 1
ATOM 1793 O O . VAL A 1 224 ? 16.125 -32.062 -9.555 1 97.19 224 VAL A O 1
ATOM 1796 N N . TYR A 1 225 ? 15.227 -32.375 -7.508 1 95.62 225 TYR A N 1
ATOM 1797 C CA . TYR A 1 225 ? 16.109 -33.5 -7.199 1 95.62 225 TYR A CA 1
ATOM 1798 C C . TYR A 1 225 ? 15.695 -34.75 -7.98 1 95.62 225 TYR A C 1
ATOM 1800 O O . TYR A 1 225 ? 16.344 -35.781 -7.887 1 95.62 225 TYR A O 1
ATOM 1808 N N . ASN A 1 226 ? 14.641 -34.75 -8.711 1 94.94 226 ASN A N 1
ATOM 1809 C CA . ASN A 1 226 ? 14.312 -35.844 -9.617 1 94.94 226 ASN A CA 1
ATOM 1810 C C . ASN A 1 226 ? 14.438 -35.438 -11.078 1 94.94 226 ASN A C 1
ATOM 1812 O O . ASN A 1 226 ? 13.938 -36.094 -11.977 1 94.94 226 ASN A O 1
ATOM 1816 N N . SER A 1 227 ? 15.047 -34.375 -11.305 1 96.25 227 SER A N 1
ATOM 1817 C CA . SER A 1 227 ? 15.203 -33.812 -12.648 1 96.25 227 SER A CA 1
ATOM 1818 C C . SER A 1 227 ? 16.484 -34.344 -13.312 1 96.25 227 SER A C 1
ATOM 1820 O O . SER A 1 227 ? 17.344 -34.906 -12.648 1 96.25 227 SER A O 1
ATOM 1822 N N . ASP A 1 228 ? 16.578 -34.031 -14.609 1 96 228 ASP A N 1
ATOM 1823 C CA . ASP A 1 228 ? 17.734 -34.469 -15.375 1 96 228 ASP A CA 1
ATOM 1824 C C . ASP A 1 228 ? 19 -33.688 -14.961 1 96 228 ASP A C 1
ATOM 1826 O O . ASP A 1 228 ? 20.078 -34.281 -14.867 1 96 228 ASP A O 1
ATOM 1830 N N . ALA A 1 229 ? 18.812 -32.469 -14.734 1 96.44 229 ALA A N 1
ATOM 1831 C CA . ALA A 1 229 ? 19.953 -31.641 -14.359 1 96.44 229 ALA A CA 1
ATOM 1832 C C . ALA A 1 229 ? 20.578 -32.125 -13.055 1 96.44 229 ALA A C 1
ATOM 1834 O O . ALA A 1 229 ? 21.797 -32.219 -12.945 1 96.44 229 ALA A O 1
ATOM 1835 N N . PHE A 1 230 ? 19.766 -32.375 -12.07 1 97.44 230 PHE A N 1
ATOM 1836 C CA . PHE A 1 230 ? 20.281 -32.844 -10.781 1 97.44 230 PHE A CA 1
ATOM 1837 C C . PHE A 1 230 ? 20.969 -34.188 -10.922 1 97.44 230 PHE A C 1
ATOM 1839 O O . PHE A 1 230 ? 22.016 -34.406 -10.328 1 97.44 230 PHE A O 1
ATOM 1846 N N . LEU A 1 231 ? 20.406 -35.125 -11.656 1 96.38 231 LEU A N 1
ATOM 1847 C CA . LEU A 1 231 ? 20.969 -36.438 -11.891 1 96.38 231 LEU A CA 1
ATOM 1848 C C . LEU A 1 231 ? 22.328 -36.344 -12.594 1 96.38 231 LEU A C 1
ATOM 1850 O O . LEU A 1 231 ? 23.281 -37.031 -12.211 1 96.38 231 LEU A O 1
ATOM 1854 N N . GLU A 1 232 ? 22.375 -35.5 -13.578 1 96 232 GLU A N 1
ATOM 1855 C CA . GLU A 1 232 ? 23.609 -35.312 -14.344 1 96 232 GLU A CA 1
ATOM 1856 C C . GLU A 1 232 ? 24.719 -34.719 -13.484 1 96 232 GLU A C 1
ATOM 1858 O O . GLU A 1 232 ? 25.859 -35.156 -13.516 1 96 232 GLU A O 1
ATOM 1863 N N . VAL A 1 233 ? 24.391 -33.688 -12.734 1 96.25 233 VAL A N 1
ATOM 1864 C CA . VAL A 1 233 ? 25.391 -33 -11.898 1 96.25 233 VAL A CA 1
ATOM 1865 C C . VAL A 1 233 ? 25.859 -33.969 -10.797 1 96.25 233 VAL A C 1
ATOM 1867 O O . VAL A 1 233 ? 27.047 -33.969 -10.461 1 96.25 233 VAL A O 1
ATOM 1870 N N . HIS A 1 234 ? 24.938 -34.656 -10.203 1 95.25 234 HIS A N 1
ATOM 1871 C CA . HIS A 1 234 ? 25.297 -35.625 -9.172 1 95.25 234 HIS A CA 1
ATOM 1872 C C . HIS A 1 234 ? 26.25 -36.688 -9.719 1 95.25 234 HIS A C 1
ATOM 1874 O O . HIS A 1 234 ? 27.234 -37.031 -9.062 1 95.25 234 HIS A O 1
ATOM 1880 N N . ASP A 1 235 ? 25.938 -37.219 -10.859 1 94.19 235 ASP A N 1
ATOM 1881 C CA . ASP A 1 235 ? 26.797 -38.219 -11.5 1 94.19 235 ASP A CA 1
ATOM 1882 C C . ASP A 1 235 ? 28.172 -37.625 -11.805 1 94.19 235 ASP A C 1
ATOM 1884 O O . ASP A 1 235 ? 29.188 -38.312 -11.594 1 94.19 235 ASP A O 1
ATOM 1888 N N . TYR A 1 236 ? 28.156 -36.469 -12.25 1 94.69 236 TYR A N 1
ATOM 1889 C CA . TYR A 1 236 ? 29.422 -35.812 -12.555 1 94.69 236 TYR A CA 1
ATOM 1890 C C . TYR A 1 236 ? 30.266 -35.625 -11.305 1 94.69 236 TYR A C 1
ATOM 1892 O O . TYR A 1 236 ? 31.484 -35.875 -11.328 1 94.69 236 TYR A O 1
ATOM 1900 N N . ILE A 1 237 ? 29.719 -35.188 -10.211 1 94.5 237 ILE A N 1
ATOM 1901 C CA . ILE A 1 237 ? 30.438 -34.938 -8.969 1 94.5 237 ILE A CA 1
ATOM 1902 C C . ILE A 1 237 ? 30.953 -36.25 -8.375 1 94.5 237 ILE A C 1
ATOM 1904 O O . ILE A 1 237 ? 32.031 -36.312 -7.812 1 94.5 237 ILE A O 1
ATOM 1908 N N . GLN A 1 238 ? 30.172 -37.312 -8.523 1 90.69 238 GLN A N 1
ATOM 1909 C CA . GLN A 1 238 ? 30.609 -38.625 -8.016 1 90.69 238 GLN A CA 1
ATOM 1910 C C . GLN A 1 238 ? 31.844 -39.094 -8.758 1 90.69 238 GLN A C 1
ATOM 1912 O O . GLN A 1 238 ? 32.75 -39.688 -8.141 1 90.69 238 GLN A O 1
ATOM 1917 N N . LYS A 1 239 ? 31.906 -38.781 -10.008 1 88 239 LYS A N 1
ATOM 1918 C CA . LYS A 1 239 ? 32.969 -39.312 -10.844 1 88 239 LYS A CA 1
ATOM 1919 C C . LYS A 1 239 ? 34.156 -38.344 -10.891 1 88 239 LYS A C 1
ATOM 1921 O O . LYS A 1 239 ? 35.312 -38.781 -10.875 1 88 239 LYS A O 1
ATOM 1926 N N . HIS A 1 240 ? 33.812 -37.062 -10.961 1 86.88 240 HIS A N 1
ATOM 1927 C CA . HIS A 1 240 ? 34.875 -36.094 -11.297 1 86.88 240 HIS A CA 1
ATOM 1928 C C . HIS A 1 240 ? 35.031 -35.031 -10.203 1 86.88 240 HIS A C 1
ATOM 1930 O O . HIS A 1 240 ? 35.75 -34.062 -10.367 1 86.88 240 HIS A O 1
ATOM 1936 N N . GLY A 1 241 ? 34.312 -35.188 -9.164 1 88 241 GLY A N 1
ATOM 1937 C CA . GLY A 1 241 ? 34.438 -34.188 -8.117 1 88 241 GLY A CA 1
ATOM 1938 C C . GLY A 1 241 ? 35.844 -34 -7.629 1 88 241 GLY A C 1
ATOM 1939 O O . GLY A 1 241 ? 36.562 -35 -7.371 1 88 241 GLY A O 1
ATOM 1940 N N . LEU A 1 242 ? 36.219 -32.75 -7.598 1 89.19 242 LEU A N 1
ATOM 1941 C CA . LEU A 1 242 ? 37.594 -32.438 -7.188 1 89.19 242 LEU A CA 1
ATOM 1942 C C . LEU A 1 242 ? 37.688 -32.406 -5.668 1 89.19 242 LEU A C 1
ATOM 1944 O O . LEU A 1 242 ? 36.75 -32.062 -4.977 1 89.19 242 LEU A O 1
ATOM 1948 N N . LEU A 1 243 ? 38.75 -32.875 -5.184 1 91.38 243 LEU A N 1
ATOM 1949 C CA . LEU A 1 243 ? 39.062 -32.781 -3.764 1 91.38 243 LEU A CA 1
ATOM 1950 C C . LEU A 1 243 ? 40.188 -31.812 -3.51 1 91.38 243 LEU A C 1
ATOM 1952 O O . LEU A 1 243 ? 41 -31.562 -4.398 1 91.38 243 LEU A O 1
ATOM 1956 N N . PRO A 1 244 ? 40.094 -31.172 -2.391 1 90.62 244 PRO A N 1
ATOM 1957 C CA . PRO A 1 244 ? 41.188 -30.234 -2.1 1 90.62 244 PRO A CA 1
ATOM 1958 C C . PRO A 1 244 ? 42.562 -30.891 -2.135 1 90.62 244 PRO A C 1
ATOM 1960 O O . PRO A 1 244 ? 42.656 -32.094 -1.857 1 90.62 244 PRO A O 1
ATOM 1963 N N . PRO A 1 245 ? 43.594 -30.047 -2.504 1 85.69 245 PRO A N 1
ATOM 1964 C CA . PRO A 1 245 ? 44.969 -30.609 -2.48 1 85.69 245 PRO A CA 1
ATOM 1965 C C . PRO A 1 245 ? 45.375 -31.109 -1.097 1 85.69 245 PRO A C 1
ATOM 1967 O O . PRO A 1 245 ? 45.188 -30.391 -0.103 1 85.69 245 PRO A O 1
ATOM 1970 N N . GLY A 1 246 ? 45.781 -32.344 -0.925 1 79.69 246 GLY A N 1
ATOM 1971 C CA . GLY A 1 246 ? 46.219 -32.938 0.337 1 79.69 246 GLY A CA 1
ATOM 1972 C C . GLY A 1 246 ? 45.188 -33.875 0.925 1 79.69 246 GLY A C 1
ATOM 1973 O O . GLY A 1 246 ? 45.5 -34.625 1.864 1 79.69 246 GLY A O 1
ATOM 1974 N N . GLN A 1 247 ? 43.938 -33.781 0.462 1 85.81 247 GLN A N 1
ATOM 1975 C CA . GLN A 1 247 ? 42.875 -34.688 0.941 1 85.81 247 GLN A CA 1
ATOM 1976 C C . GLN A 1 247 ? 42.406 -35.625 -0.175 1 85.81 247 GLN A C 1
ATOM 1978 O O . GLN A 1 247 ? 41.188 -35.844 -0.328 1 85.81 247 GLN A O 1
ATOM 1983 N N . GLU A 1 248 ? 43.219 -36.125 -0.945 1 79 248 GLU A N 1
ATOM 1984 C CA . GLU A 1 248 ? 42.844 -36.906 -2.117 1 79 248 GLU A CA 1
ATOM 1985 C C . GLU A 1 248 ? 42.281 -38.25 -1.715 1 79 248 GLU A C 1
ATOM 1987 O O . GLU A 1 248 ? 41.531 -38.844 -2.477 1 79 248 GLU A O 1
ATOM 1992 N N . ASP A 1 249 ? 42.5 -38.625 -0.449 1 79.38 249 ASP A N 1
ATOM 1993 C CA . ASP A 1 249 ? 42.031 -39.938 -0.003 1 79.38 249 ASP A CA 1
ATOM 1994 C C . ASP A 1 249 ? 40.719 -39.781 0.782 1 79.38 249 ASP A C 1
ATOM 1996 O O . ASP A 1 249 ? 40.312 -40.719 1.461 1 79.38 249 ASP A O 1
ATOM 2000 N N . CYS A 1 250 ? 40.031 -38.625 0.602 1 84.12 250 CYS A N 1
ATOM 2001 C CA . CYS A 1 250 ? 38.781 -38.406 1.338 1 84.12 250 CYS A CA 1
ATOM 2002 C C . CYS A 1 250 ? 37.688 -39.344 0.87 1 84.12 250 CYS A C 1
ATOM 2004 O O . CYS A 1 250 ? 37.406 -39.438 -0.329 1 84.12 250 CYS A O 1
ATOM 2006 N N . GLN A 1 251 ? 37.094 -40.094 1.84 1 84.06 251 GLN A N 1
ATOM 2007 C CA . GLN A 1 251 ? 36.062 -41.094 1.516 1 84.06 251 GLN A CA 1
ATOM 2008 C C . GLN A 1 251 ? 34.688 -40.594 1.974 1 84.06 251 GLN A C 1
ATOM 2010 O O . GLN A 1 251 ? 33.75 -41.375 2.023 1 84.06 251 GLN A O 1
ATOM 2015 N N . LEU A 1 252 ? 34.5 -39.312 2.135 1 91.06 252 LEU A N 1
ATOM 2016 C CA . LEU A 1 252 ? 33.219 -38.781 2.568 1 91.06 252 LEU A CA 1
ATOM 2017 C C . LEU A 1 252 ? 32.219 -38.812 1.428 1 91.06 252 LEU A C 1
ATOM 2019 O O . LEU A 1 252 ? 32.594 -38.688 0.261 1 91.06 252 LEU A O 1
ATOM 2023 N N . GLU A 1 253 ? 31.031 -39.031 1.787 1 91.44 253 GLU A N 1
ATOM 2024 C CA . GLU A 1 253 ? 29.953 -39.031 0.797 1 91.44 253 GLU A CA 1
ATOM 2025 C C . GLU A 1 253 ? 29.844 -37.656 0.123 1 91.44 253 GLU A C 1
ATOM 2027 O O . GLU A 1 253 ? 29.859 -36.625 0.795 1 91.44 253 GLU A O 1
ATOM 2032 N N . ARG A 1 254 ? 29.766 -37.688 -1.214 1 93.94 254 ARG A N 1
ATOM 2033 C CA . ARG A 1 254 ? 29.641 -36.469 -1.983 1 93.94 254 ARG A CA 1
ATOM 2034 C C . ARG A 1 254 ? 28.172 -36.156 -2.26 1 93.94 254 ARG A C 1
ATOM 2036 O O . ARG A 1 254 ? 27.422 -37 -2.732 1 93.94 254 ARG A O 1
ATOM 2043 N N . VAL A 1 255 ? 27.734 -34.906 -1.9 1 95.88 255 VAL A N 1
ATOM 2044 C CA . VAL A 1 255 ? 26.344 -34.469 -2.072 1 95.88 255 VAL A CA 1
ATOM 2045 C C . VAL A 1 255 ? 26.297 -33.156 -2.836 1 95.88 255 VAL A C 1
ATOM 2047 O O . VAL A 1 255 ? 27.172 -32.312 -2.658 1 95.88 255 VAL A O 1
ATOM 2050 N N . VAL A 1 256 ? 25.328 -33.031 -3.697 1 97.19 256 VAL A N 1
ATOM 2051 C CA . VAL A 1 256 ? 25.141 -31.797 -4.453 1 97.19 256 VAL A CA 1
ATOM 2052 C C . VAL A 1 256 ? 24.156 -30.891 -3.723 1 97.19 256 VAL A C 1
ATOM 2054 O O . VAL A 1 256 ? 23.109 -31.328 -3.271 1 97.19 256 VAL A O 1
ATOM 2057 N N . ALA A 1 257 ? 24.5 -29.625 -3.465 1 98.19 257 ALA A N 1
ATOM 2058 C CA . ALA A 1 257 ? 23.562 -28.594 -3.027 1 98.19 257 ALA A CA 1
ATOM 2059 C C . ALA A 1 257 ? 23.047 -27.766 -4.211 1 98.19 257 ALA A C 1
ATOM 2061 O O . ALA A 1 257 ? 23.797 -27 -4.809 1 98.19 257 ALA A O 1
ATOM 2062 N N . ALA A 1 258 ? 21.797 -27.969 -4.586 1 98.25 258 ALA A N 1
ATOM 2063 C CA . ALA A 1 258 ? 21.203 -27.266 -5.715 1 98.25 258 ALA A CA 1
ATOM 2064 C C . ALA A 1 258 ? 20.781 -25.844 -5.316 1 98.25 258 ALA A C 1
ATOM 2066 O O . ALA A 1 258 ? 19.672 -25.641 -4.852 1 98.25 258 ALA A O 1
ATOM 2067 N N . VAL A 1 259 ? 21.625 -24.891 -5.605 1 98.06 259 VAL A N 1
ATOM 2068 C CA . VAL A 1 259 ? 21.406 -23.5 -5.211 1 98.06 259 VAL A CA 1
ATOM 2069 C C . VAL A 1 259 ? 20.531 -22.797 -6.242 1 98.06 259 VAL A C 1
ATOM 2071 O O . VAL A 1 259 ? 20.812 -22.828 -7.441 1 98.06 259 VAL A O 1
ATOM 2074 N N . MET A 1 260 ? 19.484 -22.172 -5.785 1 98.12 260 MET A N 1
ATOM 2075 C CA . MET A 1 260 ? 18.531 -21.5 -6.656 1 98.12 260 MET A CA 1
ATOM 2076 C C . MET A 1 260 ? 18.25 -20.078 -6.184 1 98.12 260 MET A C 1
ATOM 2078 O O . MET A 1 260 ? 17.312 -19.844 -5.418 1 98.12 260 MET A O 1
ATOM 2082 N N . PRO A 1 261 ? 18.953 -19.094 -6.672 1 97.81 261 PRO A N 1
ATOM 2083 C CA . PRO A 1 261 ? 18.688 -17.688 -6.312 1 97.81 261 PRO A CA 1
ATOM 2084 C C . PRO A 1 261 ? 17.438 -17.141 -6.984 1 97.81 261 PRO A C 1
ATOM 2086 O O . PRO A 1 261 ? 17.047 -17.609 -8.055 1 97.81 261 PRO A O 1
ATOM 2089 N N . LEU A 1 262 ? 16.797 -16.188 -6.375 1 97.38 262 LEU A N 1
ATOM 2090 C CA . LEU A 1 262 ? 15.641 -15.445 -6.863 1 97.38 262 LEU A CA 1
ATOM 2091 C C . LEU A 1 262 ? 15.734 -13.977 -6.473 1 97.38 262 LEU A C 1
ATOM 2093 O O . LEU A 1 262 ? 16.078 -13.648 -5.336 1 97.38 262 LEU A O 1
ATOM 2097 N N . SER A 1 263 ? 15.602 -13.078 -7.406 1 95.12 263 SER A N 1
ATOM 2098 C CA . SER A 1 263 ? 15.648 -11.648 -7.094 1 95.12 263 SER A CA 1
ATOM 2099 C C . SER A 1 263 ? 14.461 -10.914 -7.703 1 95.12 263 SER A C 1
ATOM 2101 O O . SER A 1 263 ? 14.016 -11.242 -8.805 1 95.12 263 SER A O 1
ATOM 2103 N N . ASP A 1 264 ? 13.898 -10.016 -6.953 1 91.31 264 ASP A N 1
ATOM 2104 C CA . ASP A 1 264 ? 12.797 -9.172 -7.398 1 91.31 264 ASP A CA 1
ATOM 2105 C C . ASP A 1 264 ? 12.68 -7.922 -6.527 1 91.31 264 ASP A C 1
ATOM 2107 O O . ASP A 1 264 ? 12.664 -8.016 -5.301 1 91.31 264 ASP A O 1
ATOM 2111 N N . ALA A 1 265 ? 12.625 -6.785 -7.211 1 90 265 ALA A N 1
ATOM 2112 C CA . ALA A 1 265 ? 12.477 -5.543 -6.453 1 90 265 ALA A CA 1
ATOM 2113 C C . ALA A 1 265 ? 11.023 -5.316 -6.043 1 90 265 ALA A C 1
ATOM 2115 O O . ALA A 1 265 ? 10.102 -5.73 -6.75 1 90 265 ALA A O 1
ATOM 2116 N N . THR A 1 266 ? 10.797 -4.695 -4.836 1 86.75 266 THR A N 1
ATOM 2117 C CA . THR A 1 266 ? 9.445 -4.422 -4.367 1 86.75 266 THR A CA 1
ATOM 2118 C C . THR A 1 266 ? 9.375 -3.068 -3.67 1 86.75 266 THR A C 1
ATOM 2120 O O . THR A 1 266 ? 10.367 -2.6 -3.109 1 86.75 266 THR A O 1
ATOM 2123 N N . HIS A 1 267 ? 8.18 -2.436 -3.74 1 84.88 267 HIS A N 1
ATOM 2124 C CA . HIS A 1 267 ? 7.91 -1.188 -3.031 1 84.88 267 HIS A CA 1
ATOM 2125 C C . HIS A 1 267 ? 7.145 -1.443 -1.738 1 84.88 267 HIS A C 1
ATOM 2127 O O . HIS A 1 267 ? 6.262 -2.307 -1.693 1 84.88 267 HIS A O 1
ATOM 2133 N N . PHE A 1 268 ? 7.465 -0.68 -0.699 1 80.81 268 PHE A N 1
ATOM 2134 C CA . PHE A 1 268 ? 6.82 -0.882 0.594 1 80.81 268 PHE A CA 1
ATOM 2135 C C . PHE A 1 268 ? 5.504 -0.118 0.668 1 80.81 268 PHE A C 1
ATOM 2137 O O . PHE A 1 268 ? 4.559 -0.561 1.324 1 80.81 268 PHE A O 1
ATOM 2144 N N . THR A 1 269 ? 5.438 1.108 0.178 1 74.31 269 THR A N 1
ATOM 2145 C CA . THR A 1 269 ? 4.258 1.954 0.313 1 74.31 269 THR A CA 1
ATOM 2146 C C . THR A 1 269 ? 3.865 2.555 -1.034 1 74.31 269 THR A C 1
ATOM 2148 O O . THR A 1 269 ? 4.648 2.521 -1.985 1 74.31 269 THR A O 1
ATOM 2151 N N . ASN A 1 270 ? 2.596 3.023 -1.013 1 65.56 270 ASN A N 1
ATOM 2152 C CA . ASN A 1 270 ? 2.098 3.695 -2.209 1 65.56 270 ASN A CA 1
ATOM 2153 C C . ASN A 1 270 ? 2.699 5.09 -2.357 1 65.56 270 ASN A C 1
ATOM 2155 O O . ASN A 1 270 ? 2.822 5.602 -3.471 1 65.56 270 ASN A O 1
ATOM 2159 N N . PHE A 1 271 ? 2.994 5.621 -1.214 1 66.25 271 PHE A N 1
ATOM 2160 C CA . PHE A 1 271 ? 3.605 6.945 -1.212 1 66.25 271 PHE A CA 1
ATOM 2161 C C . PHE A 1 271 ? 5 6.898 -0.603 1 66.25 271 PHE A C 1
ATOM 2163 O O . PHE A 1 271 ? 5.254 6.121 0.319 1 66.25 271 PHE A O 1
ATOM 2170 N N . GLY A 1 272 ? 5.859 7.551 -1.131 1 67.88 272 GLY A N 1
ATOM 2171 C CA . GLY A 1 272 ? 7.246 7.539 -0.699 1 67.88 272 GLY A CA 1
ATOM 2172 C C . GLY A 1 272 ? 8.141 6.695 -1.589 1 67.88 272 GLY A C 1
ATOM 2173 O O . GLY A 1 272 ? 7.656 5.988 -2.475 1 67.88 272 GLY A O 1
ATOM 2174 N N . ASN A 1 273 ? 9.336 6.711 -1.469 1 73.5 273 ASN A N 1
ATOM 2175 C CA . ASN A 1 273 ? 10.297 6.035 -2.334 1 73.5 273 ASN A CA 1
ATOM 2176 C C . ASN A 1 273 ? 10.938 4.84 -1.634 1 73.5 273 ASN A C 1
ATOM 2178 O O . ASN A 1 273 ? 11.93 4.293 -2.113 1 73.5 273 ASN A O 1
ATOM 2182 N N . ALA A 1 274 ? 10.297 4.473 -0.516 1 80.75 274 ALA A N 1
ATOM 2183 C CA . ALA A 1 274 ? 10.891 3.348 0.202 1 80.75 274 ALA A CA 1
ATOM 2184 C C . ALA A 1 274 ? 10.703 2.047 -0.574 1 80.75 274 ALA A C 1
ATOM 2186 O O . ALA A 1 274 ? 9.594 1.708 -0.976 1 80.75 274 ALA A O 1
ATOM 2187 N N . LYS A 1 275 ? 11.812 1.383 -0.967 1 86.19 275 LYS A N 1
ATOM 2188 C CA . LYS A 1 275 ? 11.797 0.135 -1.727 1 86.19 275 LYS A CA 1
ATOM 2189 C C . LYS A 1 275 ? 12.883 -0.822 -1.233 1 86.19 275 LYS A C 1
ATOM 2191 O O . LYS A 1 275 ? 13.773 -0.424 -0.485 1 86.19 275 LYS A O 1
ATOM 2196 N N . ALA A 1 276 ? 12.734 -2.055 -1.464 1 90.56 276 ALA A N 1
ATOM 2197 C CA . ALA A 1 276 ? 13.727 -3.09 -1.203 1 90.56 276 ALA A CA 1
ATOM 2198 C C . ALA A 1 276 ? 13.969 -3.949 -2.441 1 90.56 276 ALA A C 1
ATOM 2200 O O . ALA A 1 276 ? 13.07 -4.117 -3.268 1 90.56 276 ALA A O 1
ATOM 2201 N N . TRP A 1 277 ? 15.156 -4.375 -2.627 1 92.38 277 TRP A N 1
ATOM 2202 C CA . TRP A 1 277 ? 15.562 -5.277 -3.695 1 92.38 277 TRP A CA 1
ATOM 2203 C C . TRP A 1 277 ? 16.25 -6.512 -3.129 1 92.38 277 TRP A C 1
ATOM 2205 O O . TRP A 1 277 ? 17.484 -6.637 -3.209 1 92.38 277 TRP A O 1
ATOM 2215 N N . PRO A 1 278 ? 15.484 -7.441 -2.631 1 94.62 278 PRO A N 1
ATOM 2216 C CA . PRO A 1 278 ? 16.047 -8.633 -1.987 1 94.62 278 PRO A CA 1
ATOM 2217 C C . PRO A 1 278 ? 16.5 -9.688 -2.992 1 94.62 278 PRO A C 1
ATOM 2219 O O . PRO A 1 278 ? 15.953 -9.766 -4.098 1 94.62 278 PRO A O 1
ATOM 2222 N N . ILE A 1 279 ? 17.484 -10.445 -2.68 1 97 279 ILE A N 1
ATOM 2223 C CA . ILE A 1 279 ? 17.875 -11.703 -3.305 1 97 279 ILE A CA 1
ATOM 2224 C C . ILE A 1 279 ? 17.578 -12.859 -2.346 1 97 279 ILE A C 1
ATOM 2226 O O . ILE A 1 279 ? 18.109 -12.891 -1.229 1 97 279 ILE A O 1
ATOM 2230 N N . TYR A 1 280 ? 16.781 -13.734 -2.758 1 96.12 280 TYR A N 1
ATOM 2231 C CA . TYR A 1 280 ? 16.438 -14.914 -1.969 1 96.12 280 TYR A CA 1
ATOM 2232 C C . TYR A 1 280 ? 17.25 -16.125 -2.42 1 96.12 280 TYR A C 1
ATOM 2234 O O . TYR A 1 280 ? 17.75 -16.156 -3.547 1 96.12 280 TYR A O 1
ATOM 2242 N N . LEU A 1 281 ? 17.438 -17.031 -1.523 1 96.75 281 LEU A N 1
ATOM 2243 C CA . LEU A 1 281 ? 18.156 -18.266 -1.829 1 96.75 281 LEU A CA 1
ATOM 2244 C C . LEU A 1 281 ? 17.359 -19.484 -1.361 1 96.75 281 LEU A C 1
ATOM 2246 O O . LEU A 1 281 ? 16.922 -19.531 -0.212 1 96.75 281 LEU A O 1
ATOM 2250 N N . MET A 1 282 ? 17.188 -20.438 -2.305 1 96.62 282 MET A N 1
ATOM 2251 C CA . MET A 1 282 ? 16.547 -21.719 -2.002 1 96.62 282 MET A CA 1
ATOM 2252 C C . MET A 1 282 ? 17.438 -22.891 -2.41 1 96.62 282 MET A C 1
ATOM 2254 O O . MET A 1 282 ? 18.344 -22.719 -3.227 1 96.62 282 MET A O 1
ATOM 2258 N N . LEU A 1 283 ? 17.125 -23.984 -1.821 1 97.25 283 LEU A N 1
ATOM 2259 C CA . LEU A 1 283 ? 17.828 -25.219 -2.203 1 97.25 283 LEU A CA 1
ATOM 2260 C C . LEU A 1 283 ? 16.891 -26.172 -2.93 1 97.25 283 LEU A C 1
ATOM 2262 O O . LEU A 1 283 ? 15.812 -26.5 -2.422 1 97.25 283 LEU A O 1
ATOM 2266 N N . GLY A 1 284 ? 17.281 -26.609 -4.082 1 97.31 284 GLY A N 1
ATOM 2267 C CA . GLY A 1 284 ? 16.484 -27.562 -4.855 1 97.31 284 GLY A CA 1
ATOM 2268 C C . GLY A 1 284 ? 16.438 -28.938 -4.242 1 97.31 284 GLY A C 1
ATOM 2269 O O . GLY A 1 284 ? 15.656 -29.797 -4.676 1 97.31 284 GLY A O 1
ATOM 2270 N N . ASN A 1 285 ? 17.188 -29.156 -3.078 1 97 285 ASN A N 1
ATOM 2271 C CA . ASN A 1 285 ? 17.203 -30.422 -2.352 1 97 285 ASN A CA 1
ATOM 2272 C C . ASN A 1 285 ? 15.953 -30.594 -1.501 1 97 285 ASN A C 1
ATOM 2274 O O . ASN A 1 285 ? 15.664 -31.703 -1.031 1 97 285 ASN A O 1
ATOM 2278 N N . ILE A 1 286 ? 15.219 -29.484 -1.342 1 95 286 ILE A N 1
ATOM 2279 C CA . ILE A 1 286 ? 14.008 -29.484 -0.537 1 95 286 ILE A CA 1
ATOM 2280 C C . ILE A 1 286 ? 12.781 -29.453 -1.449 1 95 286 ILE A C 1
ATOM 2282 O O . ILE A 1 286 ? 12.797 -28.797 -2.494 1 95 286 ILE A O 1
ATOM 2286 N N . SER A 1 287 ? 11.758 -30.125 -1.016 1 93.62 287 SER A N 1
ATOM 2287 C CA . SER A 1 287 ? 10.555 -30.234 -1.831 1 93.62 287 SER A CA 1
ATOM 2288 C C . SER A 1 287 ? 9.953 -28.859 -2.123 1 93.62 287 SER A C 1
ATOM 2290 O O . SER A 1 287 ? 9.984 -27.969 -1.27 1 93.62 287 SER A O 1
ATOM 2292 N N . LYS A 1 288 ? 9.43 -28.75 -3.361 1 94.06 288 LYS A N 1
ATOM 2293 C CA . LYS A 1 288 ? 8.812 -27.484 -3.773 1 94.06 288 LYS A CA 1
ATOM 2294 C C . LYS A 1 288 ? 7.598 -27.172 -2.908 1 94.06 288 LYS A C 1
ATOM 2296 O O . LYS A 1 288 ? 7.238 -26 -2.75 1 94.06 288 LYS A O 1
ATOM 2301 N N . TYR A 1 289 ? 6.898 -28.141 -2.312 1 90.25 289 TYR A N 1
ATOM 2302 C CA . TYR A 1 289 ? 5.715 -27.938 -1.488 1 90.25 289 TYR A CA 1
ATOM 2303 C C . TYR A 1 289 ? 6.07 -27.266 -0.169 1 90.25 289 TYR A C 1
ATOM 2305 O O . TYR A 1 289 ? 5.258 -26.547 0.407 1 90.25 289 TYR A O 1
ATOM 2313 N N . VAL A 1 290 ? 7.328 -27.469 0.267 1 89.12 290 VAL A N 1
ATOM 2314 C CA . VAL A 1 290 ? 7.812 -26.812 1.479 1 89.12 290 VAL A CA 1
ATOM 2315 C C . VAL A 1 290 ? 8.32 -25.422 1.144 1 89.12 290 VAL A C 1
ATOM 2317 O O . VAL A 1 290 ? 8.062 -24.469 1.882 1 89.12 290 VAL A O 1
ATOM 2320 N N . ARG A 1 291 ? 8.984 -25.312 -0.001 1 91.94 291 ARG A N 1
ATOM 2321 C CA . ARG A 1 291 ? 9.547 -24.031 -0.414 1 91.94 291 ARG A CA 1
ATOM 2322 C C . ARG A 1 291 ? 8.445 -23.016 -0.703 1 91.94 291 ARG A C 1
ATOM 2324 O O . ARG A 1 291 ? 8.633 -21.812 -0.511 1 91.94 291 ARG A O 1
ATOM 2331 N N . ALA A 1 292 ? 7.312 -23.516 -1.07 1 89.44 292 ALA A N 1
ATOM 2332 C CA . ALA A 1 292 ? 6.223 -22.641 -1.486 1 89.44 292 ALA A CA 1
ATOM 2333 C C . ALA A 1 292 ? 5.469 -22.094 -0.278 1 89.44 292 ALA A C 1
ATOM 2335 O O . ALA A 1 292 ? 4.723 -21.125 -0.395 1 89.44 292 ALA A O 1
ATOM 2336 N N . VAL A 1 293 ? 5.672 -22.625 0.881 1 81.94 293 VAL A N 1
ATOM 2337 C CA . VAL A 1 293 ? 5 -22.141 2.086 1 81.94 293 VAL A CA 1
ATOM 2338 C C . VAL A 1 293 ? 5.762 -20.953 2.666 1 81.94 293 VAL A C 1
ATOM 2340 O O . VAL A 1 293 ? 6.926 -21.078 3.051 1 81.94 293 VAL A O 1
ATOM 2343 N N . PRO A 1 294 ? 4.922 -19.891 2.75 1 74.88 294 PRO A N 1
ATOM 2344 C CA . PRO A 1 294 ? 5.586 -18.734 3.344 1 74.88 294 PRO A CA 1
ATOM 2345 C C . PRO A 1 294 ? 5.969 -18.953 4.805 1 74.88 294 PRO A C 1
ATOM 2347 O O . PRO A 1 294 ? 5.203 -19.547 5.566 1 74.88 294 PRO A O 1
ATOM 2350 N N . GLY A 1 295 ? 7.098 -18.781 5.242 1 72.69 295 GLY A N 1
ATOM 2351 C CA . GLY A 1 295 ? 7.512 -18.891 6.633 1 72.69 295 GLY A CA 1
ATOM 2352 C C . GLY A 1 295 ? 8.188 -20.219 6.945 1 72.69 295 GLY A C 1
ATOM 2353 O O . GLY A 1 295 ? 8.594 -20.453 8.086 1 72.69 295 GLY A O 1
ATOM 2354 N N . SER A 1 296 ? 8.156 -21.188 5.98 1 80.12 296 SER A N 1
ATOM 2355 C CA . SER A 1 296 ? 8.781 -22.484 6.207 1 80.12 296 SER A CA 1
ATOM 2356 C C . SER A 1 296 ? 10.273 -22.344 6.477 1 80.12 296 SER A C 1
ATOM 2358 O O . SER A 1 296 ? 10.906 -23.266 7 1 80.12 296 SER A O 1
ATOM 2360 N N . GLY A 1 297 ? 10.828 -21.203 6.094 1 83 297 GLY A N 1
ATOM 2361 C CA . GLY A 1 297 ? 12.258 -21 6.234 1 83 297 GLY A CA 1
ATOM 2362 C C . GLY A 1 297 ? 13.062 -21.547 5.066 1 83 297 GLY A C 1
ATOM 2363 O O . GLY A 1 297 ? 14.289 -21.469 5.055 1 83 297 GLY A O 1
ATOM 2364 N N . ALA A 1 298 ? 12.344 -22.109 4.105 1 91.62 298 ALA A N 1
ATOM 2365 C CA . ALA A 1 298 ? 13.031 -22.672 2.947 1 91.62 298 ALA A CA 1
ATOM 2366 C C . ALA A 1 298 ? 13.469 -21.578 1.976 1 91.62 298 ALA A C 1
ATOM 2368 O O . ALA A 1 298 ? 14.344 -21.797 1.139 1 91.62 298 ALA A O 1
ATOM 2369 N N . LEU A 1 299 ? 12.828 -20.5 2.047 1 93.06 299 LEU A N 1
ATOM 2370 C CA . LEU A 1 299 ? 13.258 -19.328 1.294 1 93.06 299 LEU A CA 1
ATOM 2371 C C . LEU A 1 299 ? 14.016 -18.344 2.189 1 93.06 299 LEU A C 1
ATOM 2373 O O . LEU A 1 299 ? 13.406 -17.531 2.887 1 93.06 299 LEU A O 1
ATOM 2377 N N . GLN A 1 300 ? 15.25 -18.344 2.07 1 93.19 300 GLN A N 1
ATOM 2378 C CA . GLN A 1 300 ? 16.094 -17.531 2.934 1 93.19 300 GLN A CA 1
ATOM 2379 C C . GLN A 1 300 ? 16.469 -16.219 2.254 1 93.19 300 GLN A C 1
ATOM 2381 O O . GLN A 1 300 ? 16.562 -16.156 1.027 1 93.19 300 GLN A O 1
ATOM 2386 N N . HIS A 1 301 ? 16.703 -15.195 3.053 1 92.81 301 HIS A N 1
ATOM 2387 C CA . HIS A 1 301 ? 17.156 -13.906 2.533 1 92.81 301 HIS A CA 1
ATOM 2388 C C . HIS A 1 301 ? 18.672 -13.859 2.416 1 92.81 301 HIS A C 1
ATOM 2390 O O . HIS A 1 301 ? 19.391 -13.992 3.416 1 92.81 301 HIS A O 1
ATOM 2396 N N . LEU A 1 302 ? 19.141 -13.688 1.245 1 95.88 302 LEU A N 1
ATOM 2397 C CA . LEU A 1 302 ? 20.578 -13.664 1.002 1 95.88 302 LEU A CA 1
ATOM 2398 C C . LEU A 1 302 ? 21.125 -12.242 1.093 1 95.88 302 LEU A C 1
ATOM 2400 O O . LEU A 1 302 ? 22.172 -12.008 1.698 1 95.88 302 LEU A O 1
ATOM 2404 N N . ALA A 1 303 ? 20.359 -11.328 0.421 1 96.25 303 ALA A N 1
ATOM 2405 C CA . ALA A 1 303 ? 20.891 -9.969 0.385 1 96.25 303 ALA A CA 1
ATOM 2406 C C . ALA A 1 303 ? 19.781 -8.953 0.113 1 96.25 303 ALA A C 1
ATOM 2408 O O . ALA A 1 303 ? 18.734 -9.305 -0.426 1 96.25 303 ALA A O 1
ATOM 2409 N N . TYR A 1 304 ? 20.016 -7.816 0.586 1 94.62 304 TYR A N 1
ATOM 2410 C CA . TYR A 1 304 ? 19.297 -6.609 0.18 1 94.62 304 TYR A CA 1
ATOM 2411 C C . TYR A 1 304 ? 20.219 -5.66 -0.582 1 94.62 304 TYR A C 1
ATOM 2413 O O . TYR A 1 304 ? 21.109 -5.039 0.008 1 94.62 304 TYR A O 1
ATOM 2421 N N . ILE A 1 305 ? 19.906 -5.566 -1.895 1 93.44 305 ILE A N 1
ATOM 2422 C CA . ILE A 1 305 ? 20.891 -4.867 -2.723 1 93.44 305 ILE A CA 1
ATOM 2423 C C . ILE A 1 305 ? 20.469 -3.41 -2.896 1 93.44 305 ILE A C 1
ATOM 2425 O O . ILE A 1 305 ? 19.281 -3.111 -3.035 1 93.44 305 ILE A O 1
ATOM 2429 N N . PRO A 1 306 ? 21.422 -2.549 -2.824 1 92.12 306 PRO A N 1
ATOM 2430 C CA . PRO A 1 306 ? 21.141 -1.122 -3.002 1 92.12 306 PRO A CA 1
ATOM 2431 C C . PRO A 1 306 ? 20.938 -0.74 -4.465 1 92.12 306 PRO A C 1
ATOM 2433 O O . PRO A 1 306 ? 21.359 -1.468 -5.363 1 92.12 306 PRO A O 1
ATOM 2436 N N . SER A 1 307 ? 20.203 0.342 -4.68 1 88.94 307 SER A N 1
ATOM 2437 C CA . SER A 1 307 ? 20.125 0.959 -6 1 88.94 307 SER A CA 1
ATOM 2438 C C . SER A 1 307 ? 21.172 2.055 -6.168 1 88.94 307 SER A C 1
ATOM 2440 O O . SER A 1 307 ? 21.781 2.498 -5.188 1 88.94 307 SER A O 1
ATOM 2442 N N . LEU A 1 308 ? 21.391 2.369 -7.438 1 90.75 308 LEU A N 1
ATOM 2443 C CA . LEU A 1 308 ? 22.328 3.467 -7.688 1 90.75 308 LEU A CA 1
ATOM 2444 C C . LEU A 1 308 ? 21.797 4.77 -7.098 1 90.75 308 LEU A C 1
ATOM 2446 O O . LEU A 1 308 ? 20.734 5.25 -7.496 1 90.75 308 LEU A O 1
ATOM 2450 N N . PRO A 1 309 ? 22.453 5.328 -6.094 1 86.75 309 PRO A N 1
ATOM 2451 C CA . PRO A 1 309 ? 21.969 6.555 -5.453 1 86.75 309 PRO A CA 1
ATOM 2452 C C . PRO A 1 309 ? 21.938 7.746 -6.406 1 86.75 309 PRO A C 1
ATOM 2454 O O . PRO A 1 309 ? 22.719 7.801 -7.359 1 86.75 309 PRO A O 1
ATOM 2457 N N . ASP A 1 310 ? 21.141 8.688 -6.129 1 83.44 310 ASP A N 1
ATOM 2458 C CA . ASP A 1 310 ? 21.016 9.875 -6.973 1 83.44 310 ASP A CA 1
ATOM 2459 C C . ASP A 1 310 ? 22.266 10.742 -6.871 1 83.44 310 ASP A C 1
ATOM 2461 O O . ASP A 1 310 ? 22.547 11.539 -7.77 1 83.44 310 ASP A O 1
ATOM 2465 N N . SER A 1 311 ? 23.078 10.625 -5.809 1 85 311 SER A N 1
ATOM 2466 C CA . SER A 1 311 ? 24.328 11.352 -5.641 1 85 311 SER A CA 1
ATOM 2467 C C . SER A 1 311 ? 25.344 10.938 -6.699 1 85 311 SER A C 1
ATOM 2469 O O . SER A 1 311 ? 26.328 11.656 -6.938 1 85 311 SER A O 1
ATOM 2471 N N . PHE A 1 312 ? 25.156 9.758 -7.391 1 89.38 312 PHE A N 1
ATOM 2472 C CA . PHE A 1 312 ? 26.031 9.289 -8.453 1 89.38 312 PHE A CA 1
ATOM 2473 C C . PHE A 1 312 ? 26.047 10.281 -9.609 1 89.38 312 PHE A C 1
ATOM 2475 O O . PHE A 1 312 ? 27.094 10.461 -10.258 1 89.38 312 PHE A O 1
ATOM 2482 N N . LYS A 1 313 ? 24.906 10.867 -9.82 1 85.19 313 LYS A N 1
ATOM 2483 C CA . LYS A 1 313 ? 24.828 11.812 -10.93 1 85.19 313 LYS A CA 1
ATOM 2484 C C . LYS A 1 313 ? 25.766 12.992 -10.711 1 85.19 313 LYS A C 1
ATOM 2486 O O . LYS A 1 313 ? 26.391 13.477 -11.664 1 85.19 313 LYS A O 1
ATOM 2491 N N . ASP A 1 314 ? 25.922 13.406 -9.453 1 85.12 314 ASP A N 1
ATOM 2492 C CA . ASP A 1 314 ? 26.844 14.484 -9.125 1 85.12 314 ASP A CA 1
ATOM 2493 C C . ASP A 1 314 ? 28.297 14.023 -9.281 1 85.12 314 ASP A C 1
ATOM 2495 O O . ASP A 1 314 ? 29.141 14.758 -9.812 1 85.12 314 ASP A O 1
ATOM 2499 N N . PHE A 1 315 ? 28.578 12.859 -8.867 1 89.06 315 PHE A N 1
ATOM 2500 C CA . PHE A 1 315 ? 29.906 12.281 -8.969 1 89.06 315 PHE A CA 1
ATOM 2501 C C . PHE A 1 315 ? 30.312 12.117 -10.43 1 89.06 315 PHE A C 1
ATOM 2503 O O . PHE A 1 315 ? 31.422 12.5 -10.82 1 89.06 315 PHE A O 1
ATOM 2510 N N . ALA A 1 316 ? 29.375 11.539 -11.227 1 90.31 316 ALA A N 1
ATOM 2511 C CA . ALA A 1 316 ? 29.656 11.266 -12.633 1 90.31 316 ALA A CA 1
ATOM 2512 C C . ALA A 1 316 ? 29.844 12.562 -13.414 1 90.31 316 ALA A C 1
ATOM 2514 O O . ALA A 1 316 ? 30.672 12.633 -14.336 1 90.31 316 ALA A O 1
ATOM 2515 N N . ALA A 1 317 ? 29.062 13.586 -13.086 1 86.62 317 ALA A N 1
ATOM 2516 C CA . ALA A 1 317 ? 29.172 14.875 -13.758 1 86.62 317 ALA A CA 1
ATOM 2517 C C . ALA A 1 317 ? 30.531 15.508 -13.508 1 86.62 317 ALA A C 1
ATOM 2519 O O . ALA A 1 317 ? 31.078 16.188 -14.383 1 86.62 317 ALA A O 1
ATOM 2520 N N . GLU A 1 318 ? 31.078 15.281 -12.344 1 85.94 318 GLU A N 1
ATOM 2521 C CA . GLU A 1 318 ? 32.375 15.852 -11.969 1 85.94 318 GLU A CA 1
ATOM 2522 C C . GLU A 1 318 ? 33.531 15.078 -12.617 1 85.94 318 GLU A C 1
ATOM 2524 O O . GLU A 1 318 ? 34.562 15.656 -12.961 1 85.94 318 GLU A O 1
ATOM 2529 N N . HIS A 1 319 ? 33.375 13.766 -12.914 1 89.94 319 HIS A N 1
ATOM 2530 C CA . HIS A 1 319 ? 34.531 12.938 -13.242 1 89.94 319 HIS A CA 1
ATOM 2531 C C . HIS A 1 319 ? 34.5 12.484 -14.695 1 89.94 319 HIS A C 1
ATOM 2533 O O . HIS A 1 319 ? 35.5 12.016 -15.242 1 89.94 319 HIS A O 1
ATOM 2539 N N . ASN A 1 320 ? 33.312 12.5 -15.289 1 89.94 320 ASN A N 1
ATOM 2540 C CA . ASN A 1 320 ? 33.219 12.125 -16.703 1 89.94 320 ASN A CA 1
ATOM 2541 C C . ASN A 1 320 ? 33.094 13.352 -17.594 1 89.94 320 ASN A C 1
ATOM 2543 O O . ASN A 1 320 ? 32.156 14.125 -17.5 1 89.94 320 ASN A O 1
ATOM 2547 N N . THR A 1 321 ? 33.938 13.469 -18.469 1 86.31 321 THR A N 1
ATOM 2548 C CA . THR A 1 321 ? 34.031 14.656 -19.312 1 86.31 321 THR A CA 1
ATOM 2549 C C . THR A 1 321 ? 32.875 14.711 -20.297 1 86.31 321 THR A C 1
ATOM 2551 O O . THR A 1 321 ? 32.5 15.789 -20.766 1 86.31 321 THR A O 1
ATOM 2554 N N . LYS A 1 322 ? 32.344 13.586 -20.656 1 85.56 322 LYS A N 1
ATOM 2555 C CA . LYS A 1 322 ? 31.266 13.523 -21.641 1 85.56 322 LYS A CA 1
ATOM 2556 C C . LYS A 1 322 ? 29.922 13.273 -20.969 1 85.56 322 LYS A C 1
ATOM 2558 O O . LYS A 1 322 ? 29 12.711 -21.578 1 85.56 322 LYS A O 1
ATOM 2563 N N . TRP A 1 323 ? 29.75 13.508 -19.703 1 86 323 TRP A N 1
ATOM 2564 C CA . TRP A 1 323 ? 28.547 13.234 -18.922 1 86 323 TRP A CA 1
ATOM 2565 C C . TRP A 1 323 ? 27.328 13.922 -19.547 1 86 323 TRP A C 1
ATOM 2567 O O . TRP A 1 323 ? 26.25 13.352 -19.578 1 86 323 TRP A O 1
ATOM 2577 N N . LYS A 1 324 ? 27.484 15.039 -20.062 1 76.88 324 LYS A N 1
ATOM 2578 C CA . LYS A 1 324 ? 26.375 15.836 -20.578 1 76.88 324 LYS A CA 1
ATOM 2579 C C . LYS A 1 324 ? 25.75 15.18 -21.797 1 76.88 324 LYS A C 1
ATOM 2581 O O . LYS A 1 324 ? 24.516 15.203 -21.953 1 76.88 324 LYS A O 1
ATOM 2586 N N . THR A 1 325 ? 26.594 14.492 -22.578 1 78.5 325 THR A N 1
ATOM 2587 C CA . THR A 1 325 ? 26.094 13.914 -23.828 1 78.5 325 THR A CA 1
ATOM 2588 C C . THR A 1 325 ? 25.766 12.43 -23.641 1 78.5 325 THR A C 1
ATOM 2590 O O . THR A 1 325 ? 25 11.859 -24.406 1 78.5 325 THR A O 1
ATOM 2593 N N . GLN A 1 326 ? 26.438 11.828 -22.688 1 86.31 326 GLN A N 1
ATOM 2594 C CA . GLN A 1 326 ? 26.312 10.383 -22.562 1 86.31 326 GLN A CA 1
ATOM 2595 C C . GLN A 1 326 ? 25.719 9.992 -21.219 1 86.31 326 GLN A C 1
ATOM 2597 O O . GLN A 1 326 ? 26.031 8.93 -20.672 1 86.31 326 GLN A O 1
ATOM 2602 N N . LYS A 1 327 ? 24.938 10.805 -20.609 1 84.38 327 LYS A N 1
ATOM 2603 C CA . LYS A 1 327 ? 24.406 10.586 -19.266 1 84.38 327 LYS A CA 1
ATOM 2604 C C . LYS A 1 327 ? 23.625 9.281 -19.188 1 84.38 327 LYS A C 1
ATOM 2606 O O . LYS A 1 327 ? 23.875 8.461 -18.297 1 84.38 327 LYS A O 1
ATOM 2611 N N . SER A 1 328 ? 22.656 9.031 -20.094 1 83.94 328 SER A N 1
ATOM 2612 C CA . SER A 1 328 ? 21.797 7.852 -20.062 1 83.94 328 SER A CA 1
ATOM 2613 C C . SER A 1 328 ? 22.609 6.574 -20.25 1 83.94 328 SER A C 1
ATOM 2615 O O . SER A 1 328 ? 22.344 5.562 -19.594 1 83.94 328 SER A O 1
ATOM 2617 N N . GLN A 1 329 ? 23.625 6.613 -21.125 1 88.81 329 GLN A N 1
ATOM 2618 C CA . GLN A 1 329 ? 24.453 5.441 -21.391 1 88.81 329 GLN A CA 1
ATOM 2619 C C . GLN A 1 329 ? 25.312 5.094 -20.172 1 88.81 329 GLN A C 1
ATOM 2621 O O . GLN A 1 329 ? 25.438 3.92 -19.828 1 88.81 329 GLN A O 1
ATOM 2626 N N . ILE A 1 330 ? 25.812 6.094 -19.594 1 91.94 330 ILE A N 1
ATOM 2627 C CA . ILE A 1 330 ? 26.688 5.879 -18.438 1 91.94 330 ILE A CA 1
ATOM 2628 C C . ILE A 1 330 ? 25.859 5.34 -17.266 1 91.94 330 ILE A C 1
ATOM 2630 O O . ILE A 1 330 ? 26.312 4.461 -16.531 1 91.94 330 ILE A O 1
ATOM 2634 N N . LEU A 1 331 ? 24.672 5.891 -17.062 1 90.88 331 LEU A N 1
ATOM 2635 C CA . LEU A 1 331 ? 23.812 5.418 -15.992 1 90.88 331 LEU A CA 1
ATOM 2636 C C . LEU A 1 331 ? 23.438 3.951 -16.203 1 90.88 331 LEU A C 1
ATOM 2638 O O . LEU A 1 331 ? 23.5 3.156 -15.258 1 90.88 331 LEU A O 1
ATOM 2642 N N . THR A 1 332 ? 23.062 3.535 -17.406 1 90.81 332 THR A N 1
ATOM 2643 C CA . THR A 1 332 ? 22.688 2.156 -17.703 1 90.81 332 THR A CA 1
ATOM 2644 C C . THR A 1 332 ? 23.875 1.224 -17.5 1 90.81 332 THR A C 1
ATOM 2646 O O . THR A 1 332 ? 23.734 0.144 -16.922 1 90.81 332 THR A O 1
ATOM 2649 N N . HIS A 1 333 ? 25 1.649 -18 1 94 333 HIS A N 1
ATOM 2650 C CA . HIS A 1 333 ? 26.219 0.859 -17.844 1 94 333 HIS A CA 1
ATOM 2651 C C . HIS A 1 333 ? 26.562 0.687 -16.359 1 94 333 HIS A C 1
ATOM 2653 O O . HIS A 1 333 ? 26.922 -0.412 -15.93 1 94 333 HIS A O 1
ATOM 2659 N N . SER A 1 334 ? 26.438 1.781 -15.609 1 94.69 334 SER A N 1
ATOM 2660 C CA . SER A 1 334 ? 26.781 1.737 -14.188 1 94.69 334 SER A CA 1
ATOM 2661 C C . SER A 1 334 ? 25.812 0.843 -13.414 1 94.69 334 SER A C 1
ATOM 2663 O O . SER A 1 334 ? 26.203 0.2 -12.438 1 94.69 334 SER A O 1
ATOM 2665 N N . ARG A 1 335 ? 24.656 0.799 -13.805 1 94.19 335 ARG A N 1
ATOM 2666 C CA . ARG A 1 335 ? 23.688 -0.083 -13.164 1 94.19 335 ARG A CA 1
ATOM 2667 C C . ARG A 1 335 ? 24.031 -1.548 -13.398 1 94.19 335 ARG A C 1
ATOM 2669 O O . ARG A 1 335 ? 23.891 -2.381 -12.508 1 94.19 335 ARG A O 1
ATOM 2676 N N . ARG A 1 336 ? 24.453 -1.865 -14.602 1 95.44 336 ARG A N 1
ATOM 2677 C CA . ARG A 1 336 ? 24.906 -3.221 -14.914 1 95.44 336 ARG A CA 1
ATOM 2678 C C . ARG A 1 336 ? 26.141 -3.59 -14.109 1 95.44 336 ARG A C 1
ATOM 2680 O O . ARG A 1 336 ? 26.234 -4.695 -13.57 1 95.44 336 ARG A O 1
ATOM 2687 N N . GLU A 1 337 ? 27.016 -2.584 -14.055 1 96.19 337 GLU A N 1
ATOM 2688 C CA . GLU A 1 337 ? 28.219 -2.803 -13.281 1 96.19 337 GLU A CA 1
ATOM 2689 C C . GLU A 1 337 ? 27.906 -3.049 -11.805 1 96.19 337 GLU A C 1
ATOM 2691 O O . GLU A 1 337 ? 28.562 -3.857 -11.148 1 96.19 337 GLU A O 1
ATOM 2696 N N . LEU A 1 338 ? 26.938 -2.314 -11.344 1 95.88 338 LEU A N 1
ATOM 2697 C CA . LEU A 1 338 ? 26.562 -2.463 -9.945 1 95.88 338 LEU A CA 1
ATOM 2698 C C . LEU A 1 338 ? 26.047 -3.873 -9.672 1 95.88 338 LEU A C 1
ATOM 2700 O O . LEU A 1 338 ? 26.438 -4.504 -8.688 1 95.88 338 LEU A O 1
ATOM 2704 N N . MET A 1 339 ? 25.188 -4.422 -10.492 1 96.38 339 MET A N 1
ATOM 2705 C CA . MET A 1 339 ? 24.625 -5.758 -10.312 1 96.38 339 MET A CA 1
ATOM 2706 C C . MET A 1 339 ? 25.719 -6.812 -10.258 1 96.38 339 MET A C 1
ATOM 2708 O O . MET A 1 339 ? 25.703 -7.691 -9.398 1 96.38 339 MET A O 1
ATOM 2712 N N . HIS A 1 340 ? 26.625 -6.746 -11.125 1 97.19 340 HIS A N 1
ATOM 2713 C CA . HIS A 1 340 ? 27.656 -7.77 -11.203 1 97.19 340 HIS A CA 1
ATOM 2714 C C . HIS A 1 340 ? 28.734 -7.566 -10.133 1 97.19 340 HIS A C 1
ATOM 2716 O O . HIS A 1 340 ? 29.328 -8.531 -9.648 1 97.19 340 HIS A O 1
ATOM 2722 N N . SER A 1 341 ? 28.953 -6.246 -9.75 1 97.06 341 SER A N 1
ATOM 2723 C CA . SER A 1 341 ? 29.828 -6.023 -8.602 1 97.06 341 SER A CA 1
ATOM 2724 C C . SER A 1 341 ? 29.234 -6.629 -7.332 1 97.06 341 SER A C 1
ATOM 2726 O O . SER A 1 341 ? 29.969 -7.133 -6.48 1 97.06 341 SER A O 1
ATOM 2728 N N . ILE A 1 342 ? 27.969 -6.527 -7.188 1 96.94 342 ILE A N 1
ATOM 2729 C CA . ILE A 1 342 ? 27.281 -7.109 -6.039 1 96.94 342 ILE A CA 1
ATOM 2730 C C . ILE A 1 342 ? 27.438 -8.625 -6.059 1 96.94 342 ILE A C 1
ATOM 2732 O O . ILE A 1 342 ? 27.781 -9.234 -5.039 1 96.94 342 ILE A O 1
ATOM 2736 N N . TRP A 1 343 ? 27.234 -9.273 -7.18 1 97.75 343 TRP A N 1
ATOM 2737 C CA . TRP A 1 343 ? 27.359 -10.727 -7.262 1 97.75 343 TRP A CA 1
ATOM 2738 C C . TRP A 1 343 ? 28.797 -11.164 -7.074 1 97.75 343 TRP A C 1
ATOM 2740 O O . TRP A 1 343 ? 29.062 -12.234 -6.512 1 97.75 343 TRP A O 1
ATOM 2750 N N . CYS A 1 344 ? 29.766 -10.336 -7.57 1 97 344 CYS A N 1
ATOM 2751 C CA . CYS A 1 344 ? 31.156 -10.648 -7.285 1 97 344 CYS A CA 1
ATOM 2752 C C . CYS A 1 344 ? 31.422 -10.672 -5.785 1 97 344 CYS A C 1
ATOM 2754 O O . CYS A 1 344 ? 32.188 -11.508 -5.297 1 97 344 CYS A O 1
ATOM 2756 N N . HIS A 1 345 ? 30.75 -9.75 -5.145 1 96 345 HIS A N 1
ATOM 2757 C CA . HIS A 1 345 ? 30.891 -9.68 -3.693 1 96 345 HIS A CA 1
ATOM 2758 C C . HIS A 1 345 ? 30.219 -10.867 -3.014 1 96 345 HIS A C 1
ATOM 2760 O O . HIS A 1 345 ? 30.75 -11.406 -2.033 1 96 345 HIS A O 1
ATOM 2766 N N . LEU A 1 346 ? 29.047 -11.305 -3.453 1 96.81 346 LEU A N 1
ATOM 2767 C CA . LEU A 1 346 ? 28.297 -12.406 -2.863 1 96.81 346 LEU A CA 1
ATOM 2768 C C . LEU A 1 346 ? 29 -13.742 -3.105 1 96.81 346 LEU A C 1
ATOM 2770 O O . LEU A 1 346 ? 29 -14.617 -2.238 1 96.81 346 LEU A O 1
ATOM 2774 N N . LEU A 1 347 ? 29.562 -13.867 -4.398 1 97.81 347 LEU A N 1
ATOM 2775 C CA . LEU A 1 347 ? 30.344 -15.047 -4.719 1 97.81 347 LEU A CA 1
ATOM 2776 C C . LEU A 1 347 ? 31.766 -14.93 -4.164 1 97.81 347 LEU A C 1
ATOM 2778 O O . LEU A 1 347 ? 32.719 -14.891 -4.926 1 97.81 347 LEU A O 1
ATOM 2782 N N . ASP A 1 348 ? 31.891 -14.984 -2.857 1 95.56 348 ASP A N 1
ATOM 2783 C CA . ASP A 1 348 ? 33.156 -14.734 -2.172 1 95.56 348 ASP A CA 1
ATOM 2784 C C . ASP A 1 348 ? 34.094 -15.914 -2.35 1 95.56 348 ASP A C 1
ATOM 2786 O O . ASP A 1 348 ? 33.75 -16.906 -2.982 1 95.56 348 ASP A O 1
ATOM 2790 N N . ASP A 1 349 ? 35.25 -15.82 -1.797 1 95.56 349 ASP A N 1
ATOM 2791 C CA . ASP A 1 349 ? 36.312 -16.812 -1.991 1 95.56 349 ASP A CA 1
ATOM 2792 C C . ASP A 1 349 ? 35.938 -18.141 -1.334 1 95.56 349 ASP A C 1
ATOM 2794 O O . ASP A 1 349 ? 36.312 -19.203 -1.839 1 95.56 349 ASP A O 1
ATOM 2798 N N . GLU A 1 350 ? 35.219 -18 -0.286 1 94.69 350 GLU A N 1
ATOM 2799 C CA . GLU A 1 350 ? 34.812 -19.219 0.386 1 94.69 350 GLU A CA 1
ATOM 2800 C C . GLU A 1 350 ? 33.812 -20.016 -0.482 1 94.69 350 GLU A C 1
ATOM 2802 O O . GLU A 1 350 ? 33.906 -21.25 -0.538 1 94.69 350 GLU A O 1
ATOM 2807 N N . PHE A 1 351 ? 32.969 -19.375 -1.083 1 96.88 351 PHE A N 1
ATOM 2808 C CA . PHE A 1 351 ? 32.031 -20.047 -1.947 1 96.88 351 PHE A CA 1
ATOM 2809 C C . PHE A 1 351 ? 32.719 -20.656 -3.166 1 96.88 351 PHE A C 1
ATOM 2811 O O . PHE A 1 351 ? 32.375 -21.766 -3.586 1 96.88 351 PHE A O 1
ATOM 2818 N N . VAL A 1 352 ? 33.594 -19.859 -3.795 1 97.38 352 VAL A N 1
ATOM 2819 C CA . VAL A 1 352 ? 34.312 -20.344 -4.965 1 97.38 352 VAL A CA 1
ATOM 2820 C C . VAL A 1 352 ? 35.062 -21.625 -4.609 1 97.38 352 VAL A C 1
ATOM 2822 O O . VAL A 1 352 ? 35.125 -22.562 -5.395 1 97.38 352 VAL A O 1
ATOM 2825 N N . TYR A 1 353 ? 35.625 -21.594 -3.414 1 95.94 353 TYR A N 1
ATOM 2826 C CA . TYR A 1 353 ? 36.344 -22.766 -2.934 1 95.94 353 TYR A CA 1
ATOM 2827 C C . TYR A 1 353 ? 35.375 -23.953 -2.762 1 95.94 353 TYR A C 1
ATOM 2829 O O . TYR A 1 353 ? 35.688 -25.062 -3.189 1 95.94 353 TYR A O 1
ATOM 2837 N N . ALA A 1 354 ? 34.281 -23.703 -2.17 1 96.75 354 ALA A N 1
ATOM 2838 C CA . ALA A 1 354 ? 33.281 -24.75 -1.967 1 96.75 354 ALA A CA 1
ATOM 2839 C C . ALA A 1 354 ? 32.75 -25.25 -3.301 1 96.75 354 ALA A C 1
ATOM 2841 O O . ALA A 1 354 ? 32.438 -26.438 -3.443 1 96.75 354 ALA A O 1
ATOM 2842 N N . TYR A 1 355 ? 32.625 -24.375 -4.23 1 96.81 355 TYR A N 1
ATOM 2843 C CA . TYR A 1 355 ? 32.125 -24.703 -5.559 1 96.81 355 TYR A CA 1
ATOM 2844 C C . TYR A 1 355 ? 33.062 -25.672 -6.27 1 96.81 355 TYR A C 1
ATOM 2846 O O . TYR A 1 355 ? 32.625 -26.594 -6.953 1 96.81 355 TYR A O 1
ATOM 2854 N N . LYS A 1 356 ? 34.344 -25.531 -6.055 1 94.75 356 LYS A N 1
ATOM 2855 C CA . LYS A 1 356 ? 35.375 -26.312 -6.73 1 94.75 356 LYS A CA 1
ATOM 2856 C C . LYS A 1 356 ? 35.656 -27.609 -5.973 1 94.75 356 LYS A C 1
ATOM 2858 O O . LYS A 1 356 ? 35.688 -28.688 -6.57 1 94.75 356 LYS A O 1
ATOM 2863 N N . TYR A 1 357 ? 35.812 -27.516 -4.602 1 94.81 357 TYR A N 1
ATOM 2864 C CA . TYR A 1 357 ? 36.312 -28.641 -3.838 1 94.81 357 TYR A CA 1
ATOM 2865 C C . TYR A 1 357 ? 35.281 -29.156 -2.855 1 94.81 357 TYR A C 1
ATOM 2867 O O . TYR A 1 357 ? 35.5 -30.141 -2.146 1 94.81 357 TYR A O 1
ATOM 2875 N N . GLY A 1 358 ? 34.156 -28.562 -2.865 1 95.25 358 GLY A N 1
ATOM 2876 C CA . GLY A 1 358 ? 33.156 -28.953 -1.888 1 95.25 358 GLY A CA 1
ATOM 2877 C C . GLY A 1 358 ? 33.438 -28.438 -0.493 1 95.25 358 GLY A C 1
ATOM 2878 O O . GLY A 1 358 ? 34.531 -27.984 -0.213 1 95.25 358 GLY A O 1
ATOM 2879 N N . MET A 1 359 ? 32.438 -28.406 0.334 1 94.75 359 MET A N 1
ATOM 2880 C CA . MET A 1 359 ? 32.562 -28.047 1.742 1 94.75 359 MET A CA 1
ATOM 2881 C C . MET A 1 359 ? 32.094 -29.172 2.645 1 94.75 359 MET A C 1
ATOM 2883 O O . MET A 1 359 ? 31.141 -29.875 2.318 1 94.75 359 MET A O 1
ATOM 2887 N N . VAL A 1 360 ? 32.75 -29.375 3.736 1 94.94 360 VAL A N 1
ATOM 2888 C CA . VAL A 1 360 ? 32.438 -30.469 4.656 1 94.94 360 VAL A CA 1
ATOM 2889 C C . VAL A 1 360 ? 31.484 -29.953 5.742 1 94.94 360 VAL A C 1
ATOM 2891 O O . VAL A 1 360 ? 31.797 -28.969 6.43 1 94.94 360 VAL A O 1
ATOM 2894 N N . ILE A 1 361 ? 30.312 -30.547 5.824 1 94.94 361 ILE A N 1
ATOM 2895 C CA . ILE A 1 361 ? 29.297 -30.156 6.793 1 94.94 361 ILE A CA 1
ATOM 2896 C C . ILE A 1 361 ? 28.859 -31.359 7.605 1 94.94 361 ILE A C 1
ATOM 2898 O O . ILE A 1 361 ? 28.703 -32.469 7.062 1 94.94 361 ILE A O 1
ATOM 2902 N N . ARG A 1 362 ? 28.75 -31.172 8.883 1 93.38 362 ARG A N 1
ATOM 2903 C CA . ARG A 1 362 ? 28.094 -32.188 9.719 1 93.38 362 ARG A CA 1
ATOM 2904 C C . ARG A 1 362 ? 26.578 -32.031 9.648 1 93.38 362 ARG A C 1
ATOM 2906 O O . ARG A 1 362 ? 26 -31.156 10.289 1 93.38 362 ARG A O 1
ATOM 2913 N N . CYS A 1 363 ? 26.016 -32.938 8.914 1 93 363 CYS A N 1
ATOM 2914 C CA . CYS A 1 363 ? 24.578 -32.812 8.641 1 93 363 CYS A CA 1
ATOM 2915 C C . CYS A 1 363 ? 23.75 -33.156 9.875 1 93 363 CYS A C 1
ATOM 2917 O O . CYS A 1 363 ? 24.312 -33.5 10.922 1 93 363 CYS A O 1
ATOM 2919 N N . ILE A 1 364 ? 22.531 -32.969 9.828 1 85.81 364 ILE A N 1
ATOM 2920 C CA . ILE A 1 364 ? 21.609 -33.094 10.961 1 85.81 364 ILE A CA 1
ATOM 2921 C C . ILE A 1 364 ? 21.625 -34.5 11.492 1 85.81 364 ILE A C 1
ATOM 2923 O O . ILE A 1 364 ? 21.391 -34.75 12.68 1 85.81 364 ILE A O 1
ATOM 2927 N N . ASP A 1 365 ? 21.953 -35.531 10.609 1 82.81 365 ASP A N 1
ATOM 2928 C CA . ASP A 1 365 ? 22 -36.938 11.031 1 82.81 365 ASP A CA 1
ATOM 2929 C C . ASP A 1 365 ? 23.328 -37.281 11.703 1 82.81 365 ASP A C 1
ATOM 2931 O O . ASP A 1 365 ? 23.578 -38.406 12.086 1 82.81 365 ASP A O 1
ATOM 2935 N N . GLY A 1 366 ? 24.203 -36.344 11.781 1 87.19 366 GLY A N 1
ATOM 2936 C CA . GLY A 1 366 ? 25.484 -36.531 12.469 1 87.19 366 GLY A CA 1
ATOM 2937 C C . GLY A 1 366 ? 26.594 -37 11.547 1 87.19 366 GLY A C 1
ATOM 2938 O O . GLY A 1 366 ? 27.75 -37.094 11.953 1 87.19 366 GLY A O 1
ATOM 2939 N N . ILE A 1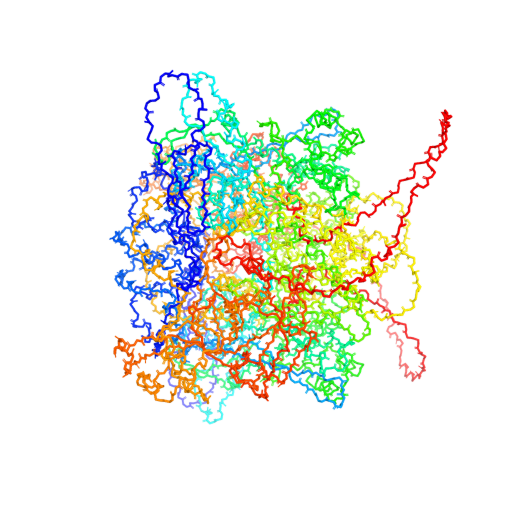 367 ? 26.234 -37.281 10.336 1 91.12 367 ILE A N 1
ATOM 2940 C CA . ILE A 1 367 ? 27.219 -37.781 9.383 1 91.12 367 ILE A CA 1
ATOM 2941 C C . ILE A 1 367 ? 27.891 -36.594 8.672 1 91.12 367 ILE A C 1
ATOM 2943 O O . ILE A 1 367 ? 27.219 -35.656 8.281 1 91.12 367 ILE A O 1
ATOM 2947 N N . MET A 1 368 ? 29.188 -36.75 8.562 1 93.81 368 MET A N 1
ATOM 2948 C CA . MET A 1 368 ? 29.938 -35.719 7.82 1 93.81 368 MET A CA 1
ATOM 2949 C C . MET A 1 368 ? 29.922 -36.031 6.328 1 93.81 368 MET A C 1
ATOM 2951 O O . MET A 1 368 ? 30.203 -37.156 5.914 1 93.81 368 MET A O 1
ATOM 2955 N N . ARG A 1 369 ? 29.562 -35.062 5.598 1 94.88 369 ARG A N 1
ATOM 2956 C CA . ARG A 1 369 ? 29.5 -35.188 4.145 1 94.88 369 ARG A CA 1
ATOM 2957 C C . ARG A 1 369 ? 30.172 -34.031 3.449 1 94.88 369 ARG A C 1
ATOM 2959 O O . ARG A 1 369 ? 30.328 -32.938 4.047 1 94.88 369 ARG A O 1
ATOM 2966 N N . ARG A 1 370 ? 30.594 -34.281 2.289 1 95.31 370 ARG A N 1
ATOM 2967 C CA . ARG A 1 370 ? 31.156 -33.219 1.463 1 95.31 370 ARG A CA 1
ATOM 2968 C C . ARG A 1 370 ? 30.125 -32.688 0.472 1 95.31 370 ARG A C 1
ATOM 2970 O O . ARG A 1 370 ? 29.703 -33.406 -0.439 1 95.31 370 ARG A O 1
ATOM 2977 N N . ILE A 1 371 ? 29.766 -31.469 0.659 1 97.06 371 ILE A N 1
ATOM 2978 C CA . ILE A 1 371 ? 28.672 -30.859 -0.103 1 97.06 371 ILE A CA 1
ATOM 2979 C C . ILE A 1 371 ? 29.25 -29.969 -1.204 1 97.06 371 ILE A C 1
ATOM 2981 O O . ILE A 1 371 ? 30.062 -29.094 -0.935 1 97.06 371 ILE A O 1
ATOM 2985 N N . TYR A 1 372 ? 28.875 -30.188 -2.465 1 97.31 372 TYR A N 1
ATOM 2986 C CA . TYR A 1 372 ? 29.266 -29.391 -3.621 1 97.31 372 TYR A CA 1
ATOM 2987 C C . TYR A 1 372 ? 28.141 -28.484 -4.074 1 97.31 372 TYR A C 1
ATOM 2989 O O . TYR A 1 372 ? 27.203 -28.922 -4.742 1 97.31 372 TYR A O 1
ATOM 2997 N N . PRO A 1 373 ? 28.203 -27.125 -3.777 1 97.75 373 PRO A N 1
ATOM 2998 C CA . PRO A 1 373 ? 27.156 -26.219 -4.27 1 97.75 373 PRO A CA 1
ATOM 2999 C C . PRO A 1 373 ? 27.203 -26.047 -5.789 1 97.75 373 PRO A C 1
ATOM 3001 O O . PRO A 1 373 ? 28.281 -25.984 -6.379 1 97.75 373 PRO A O 1
ATOM 3004 N N . ARG A 1 374 ? 26.109 -26.125 -6.477 1 97.31 374 ARG A N 1
ATOM 3005 C CA . ARG A 1 374 ? 25.938 -25.844 -7.902 1 97.31 374 ARG A CA 1
ATOM 3006 C C . ARG A 1 374 ? 24.719 -24.969 -8.141 1 97.31 374 ARG A C 1
ATOM 3008 O O . ARG A 1 374 ? 23.672 -25.141 -7.504 1 97.31 374 ARG A O 1
ATOM 3015 N N . ILE A 1 375 ? 24.797 -23.984 -8.992 1 97.38 375 ILE A N 1
ATOM 3016 C CA . ILE A 1 375 ? 23.672 -23.125 -9.32 1 97.38 375 ILE A CA 1
ATOM 3017 C C . ILE A 1 375 ? 22.797 -23.781 -10.375 1 97.38 375 ILE A C 1
ATOM 3019 O O . ILE A 1 375 ? 23.266 -24.109 -11.469 1 97.38 375 ILE A O 1
ATOM 3023 N N . PHE A 1 376 ? 21.594 -24.016 -10.086 1 97.38 376 PHE A N 1
ATOM 3024 C CA . PHE A 1 376 ? 20.672 -24.719 -10.984 1 97.38 376 PHE A CA 1
ATOM 3025 C C . PHE A 1 376 ? 19.812 -23.734 -11.758 1 97.38 376 PHE A C 1
ATOM 3027 O O . PHE A 1 376 ? 19.828 -23.734 -12.992 1 97.38 376 PHE A O 1
ATOM 3034 N N . THR A 1 377 ? 19.094 -22.875 -11.039 1 97.38 377 THR A N 1
ATOM 3035 C CA . THR A 1 377 ? 18.219 -21.906 -11.695 1 97.38 377 THR A CA 1
ATOM 3036 C C . THR A 1 377 ? 18.344 -20.547 -11.031 1 97.38 377 THR A C 1
ATOM 3038 O O . THR A 1 377 ? 18.781 -20.438 -9.883 1 97.38 377 THR A O 1
ATOM 3041 N N . TYR A 1 378 ? 18.047 -19.5 -11.773 1 97.81 378 TYR A N 1
ATOM 3042 C CA . TYR A 1 378 ? 17.875 -18.141 -11.297 1 97.81 378 TYR A CA 1
ATOM 3043 C C . TYR A 1 378 ? 16.531 -17.562 -11.734 1 97.81 378 TYR A C 1
ATOM 3045 O O . TYR A 1 378 ? 16.281 -17.406 -12.93 1 97.81 378 TYR A O 1
ATOM 3053 N N . SER A 1 379 ? 15.664 -17.328 -10.789 1 97.06 379 SER A N 1
ATOM 3054 C CA . SER A 1 379 ? 14.328 -16.812 -11.078 1 97.06 379 SER A CA 1
ATOM 3055 C C . SER A 1 379 ? 14.312 -15.289 -11.062 1 97.06 379 SER A C 1
ATOM 3057 O O . SER A 1 379 ? 14.672 -14.664 -10.062 1 97.06 379 SER A O 1
ATOM 3059 N N . ALA A 1 380 ? 13.922 -14.664 -12.156 1 95.75 380 ALA A N 1
ATOM 3060 C CA . ALA A 1 380 ? 13.844 -13.211 -12.289 1 95.75 380 ALA A CA 1
ATOM 3061 C C . ALA A 1 380 ? 12.914 -12.812 -13.438 1 95.75 380 ALA A C 1
ATOM 3063 O O . ALA A 1 380 ? 12.547 -13.648 -14.266 1 95.75 380 ALA A O 1
ATOM 3064 N N . ASP A 1 381 ? 12.484 -11.578 -13.453 1 93.19 381 ASP A N 1
ATOM 3065 C CA . ASP A 1 381 ? 11.727 -11.062 -14.586 1 93.19 381 ASP A CA 1
ATOM 3066 C C . ASP A 1 381 ? 12.648 -10.68 -15.742 1 93.19 381 ASP A C 1
ATOM 3068 O O . ASP A 1 381 ? 13.875 -10.773 -15.617 1 93.19 381 ASP A O 1
ATOM 3072 N N . TYR A 1 382 ? 12.141 -10.336 -16.875 1 93.94 382 TYR A N 1
ATOM 3073 C CA . TYR A 1 382 ? 12.93 -10.141 -18.094 1 93.94 382 TYR A CA 1
ATOM 3074 C C . TYR A 1 382 ? 13.93 -9.008 -17.906 1 93.94 382 TYR A C 1
ATOM 3076 O O . TYR A 1 382 ? 15.109 -9.148 -18.234 1 93.94 382 TYR A O 1
ATOM 3084 N N . PRO A 1 383 ? 13.578 -7.859 -17.297 1 92.06 383 PRO A N 1
ATOM 3085 C CA . PRO A 1 383 ? 14.57 -6.797 -17.125 1 92.06 383 PRO A CA 1
ATOM 3086 C C . PRO A 1 383 ? 15.75 -7.23 -16.266 1 92.06 383 PRO A C 1
ATOM 3088 O O . PRO A 1 383 ? 16.891 -6.844 -16.531 1 92.06 383 PRO A O 1
ATOM 3091 N N . GLU A 1 384 ? 15.508 -7.961 -15.266 1 94.19 384 GLU A N 1
ATOM 3092 C CA . GLU A 1 384 ? 16.594 -8.438 -14.414 1 94.19 384 GLU A CA 1
ATOM 3093 C C . GLU A 1 384 ? 17.406 -9.523 -15.109 1 94.19 384 GLU A C 1
ATOM 3095 O O . GLU A 1 384 ? 18.609 -9.641 -14.891 1 94.19 384 GLU A O 1
ATOM 3100 N N . LYS A 1 385 ? 16.703 -10.359 -15.914 1 95.56 385 LYS A N 1
ATOM 3101 C CA . LYS A 1 385 ? 17.438 -11.367 -16.672 1 95.56 385 LYS A CA 1
ATOM 3102 C C . LYS A 1 385 ? 18.438 -10.727 -17.625 1 95.56 385 LYS A C 1
ATOM 3104 O O . LYS A 1 385 ? 19.531 -11.258 -17.844 1 95.56 385 LYS A O 1
ATOM 3109 N N . VAL A 1 386 ? 18.016 -9.602 -18.188 1 94.56 386 VAL A N 1
ATOM 3110 C CA . VAL A 1 386 ? 18.875 -8.867 -19.109 1 94.56 386 VAL A CA 1
ATOM 3111 C C . VAL A 1 386 ? 20.109 -8.375 -18.375 1 94.56 386 VAL A C 1
ATOM 3113 O O . VAL A 1 386 ? 21.219 -8.422 -18.906 1 94.56 386 VAL A O 1
ATOM 3116 N N . LEU A 1 387 ? 19.953 -7.969 -17.141 1 94.56 387 LEU A N 1
ATOM 3117 C CA . LEU A 1 387 ? 21.062 -7.523 -16.312 1 94.56 387 LEU A CA 1
ATOM 3118 C C . LEU A 1 387 ? 22 -8.695 -15.977 1 94.56 387 LEU A C 1
ATOM 3120 O O . LEU A 1 387 ? 23.219 -8.562 -16.047 1 94.56 387 LEU A O 1
ATOM 3124 N N . LEU A 1 388 ? 21.422 -9.797 -15.688 1 96.06 388 LEU A N 1
ATOM 3125 C CA . LEU A 1 388 ? 22.188 -10.961 -15.258 1 96.06 388 LEU A CA 1
ATOM 3126 C C . LEU A 1 388 ? 22.922 -11.594 -16.438 1 96.06 388 LEU A C 1
ATOM 3128 O O . LEU A 1 388 ? 24.047 -12.062 -16.281 1 96.06 388 LEU A O 1
ATOM 3132 N N . ALA A 1 389 ? 22.266 -11.555 -17.594 1 95.81 389 ALA A N 1
ATOM 3133 C CA . ALA A 1 389 ? 22.859 -12.164 -18.781 1 95.81 389 ALA A CA 1
ATOM 3134 C C . ALA A 1 389 ? 23.812 -11.195 -19.469 1 95.81 389 ALA A C 1
ATOM 3136 O O . ALA A 1 389 ? 24.594 -11.594 -20.328 1 95.81 389 ALA A O 1
ATOM 3137 N N . THR A 1 390 ? 23.797 -9.898 -19.078 1 95.06 390 THR A N 1
ATOM 3138 C CA . THR A 1 390 ? 24.625 -8.844 -19.656 1 95.06 390 THR A CA 1
ATOM 3139 C C . THR A 1 390 ? 24.375 -8.727 -21.156 1 95.06 390 THR A C 1
ATOM 3141 O O . THR A 1 390 ? 25.312 -8.75 -21.953 1 95.06 390 THR A O 1
ATOM 3144 N N . ILE A 1 391 ? 23.094 -8.617 -21.516 1 94.38 391 ILE A N 1
ATOM 3145 C CA . ILE A 1 391 ? 22.688 -8.422 -22.906 1 94.38 391 ILE A CA 1
ATOM 3146 C C . ILE A 1 391 ? 21.891 -7.121 -23.031 1 94.38 391 ILE A C 1
ATOM 3148 O O . ILE A 1 391 ? 21.5 -6.527 -22.016 1 94.38 391 ILE A O 1
ATOM 3152 N N . ARG A 1 392 ? 21.703 -6.758 -24.25 1 91.94 392 ARG A N 1
ATOM 3153 C CA . ARG A 1 392 ? 20.938 -5.539 -24.5 1 91.94 392 ARG A CA 1
ATOM 3154 C C . ARG A 1 392 ? 19.438 -5.801 -24.391 1 91.94 392 ARG A C 1
ATOM 3156 O O . ARG A 1 392 ? 18.953 -6.84 -24.844 1 91.94 392 ARG A O 1
ATOM 3163 N N . ASP A 1 393 ? 18.812 -4.855 -23.766 1 88.88 393 ASP A N 1
ATOM 3164 C CA . ASP A 1 393 ? 17.344 -4.949 -23.688 1 88.88 393 ASP A CA 1
ATOM 3165 C C . ASP A 1 393 ? 16.703 -4.879 -25.062 1 88.88 393 ASP A C 1
ATOM 3167 O O . ASP A 1 393 ? 16.922 -3.914 -25.797 1 88.88 393 ASP A O 1
ATOM 3171 N N . LYS A 1 394 ? 16.047 -5.84 -25.453 1 87.5 394 LYS A N 1
ATOM 3172 C CA . LYS A 1 394 ? 15.328 -5.926 -26.719 1 87.5 394 LYS A CA 1
ATOM 3173 C C . LYS A 1 394 ? 16.266 -5.715 -27.906 1 87.5 394 LYS A C 1
ATOM 3175 O O . LYS A 1 394 ? 15.93 -5.023 -28.859 1 87.5 394 LYS A O 1
ATOM 3180 N N . GLY A 1 395 ? 17.5 -6.219 -27.812 1 89 395 GLY A N 1
ATOM 3181 C CA . GLY A 1 395 ? 18.469 -6.129 -28.891 1 89 395 GLY A CA 1
ATOM 3182 C C . GLY A 1 395 ? 18.125 -7.023 -30.078 1 89 395 GLY A C 1
ATOM 3183 O O . GLY A 1 395 ? 16.984 -7.469 -30.219 1 89 395 GLY A O 1
ATOM 3184 N N . MET A 1 396 ? 19.062 -7.242 -30.938 1 91.69 396 MET A N 1
ATOM 3185 C CA . MET A 1 396 ? 18.891 -8.094 -32.125 1 91.69 396 MET A CA 1
ATOM 3186 C C . MET A 1 396 ? 18.594 -9.531 -31.703 1 91.69 396 MET A C 1
ATOM 3188 O O . MET A 1 396 ? 17.812 -10.227 -32.344 1 91.69 396 MET A O 1
ATOM 3192 N N . PHE A 1 397 ? 19.266 -9.922 -30.734 1 94.06 397 PHE A N 1
ATOM 3193 C CA . PHE A 1 397 ? 19.031 -11.219 -30.109 1 94.06 397 PHE A CA 1
ATOM 3194 C C . PHE A 1 397 ? 18.562 -11.039 -28.656 1 94.06 397 PHE A C 1
ATOM 3196 O O . PHE A 1 397 ? 19.359 -11.172 -27.734 1 94.06 397 PHE A O 1
ATOM 3203 N N . PRO A 1 398 ? 17.281 -10.844 -28.406 1 93.94 398 PRO A N 1
ATOM 3204 C CA . PRO A 1 398 ? 16.766 -10.398 -27.109 1 93.94 398 PRO A CA 1
ATOM 3205 C C . PRO A 1 398 ? 16.672 -11.539 -26.094 1 93.94 398 PRO A C 1
ATOM 3207 O O . PRO A 1 398 ? 16.547 -11.289 -24.891 1 93.94 398 PRO A O 1
ATOM 3210 N N . CYS A 1 399 ? 16.75 -12.797 -26.516 1 95.25 399 CYS A N 1
ATOM 3211 C CA . CYS A 1 399 ? 16.594 -13.922 -25.594 1 95.25 399 CYS A CA 1
ATOM 3212 C C . CYS A 1 399 ? 17.875 -14.188 -24.828 1 95.25 399 CYS A C 1
ATOM 3214 O O . CYS A 1 399 ? 18.953 -14.305 -25.422 1 95.25 399 CYS A O 1
ATOM 3216 N N . PRO A 1 400 ? 17.812 -14.234 -23.516 1 95.06 400 PRO A N 1
ATOM 3217 C CA . PRO A 1 400 ? 19 -14.539 -22.719 1 95.06 400 PRO A CA 1
ATOM 3218 C C . PRO A 1 400 ? 19.469 -15.984 -22.875 1 95.06 400 PRO A C 1
ATOM 3220 O O . PRO A 1 400 ? 20.578 -16.328 -22.484 1 95.06 400 PRO A O 1
ATOM 3223 N N . ARG A 1 401 ? 18.766 -16.875 -23.547 1 94.75 401 ARG A N 1
ATOM 3224 C CA . ARG A 1 401 ? 19.047 -18.312 -23.578 1 94.75 401 ARG A CA 1
ATOM 3225 C C . ARG A 1 401 ? 19.516 -18.734 -24.969 1 94.75 401 ARG A C 1
ATOM 3227 O O . ARG A 1 401 ? 20.219 -19.734 -25.109 1 94.75 401 ARG A O 1
ATOM 3234 N N . CYS A 1 402 ? 18.969 -18.125 -25.984 1 93.69 402 CYS A N 1
ATOM 3235 C CA . CYS A 1 402 ? 19.297 -18.562 -27.328 1 93.69 402 CYS A CA 1
ATOM 3236 C C . CYS A 1 402 ? 19.578 -17.375 -28.25 1 93.69 402 CYS A C 1
ATOM 3238 O O . CYS A 1 402 ? 19.406 -16.219 -27.844 1 93.69 402 CYS A O 1
ATOM 3240 N N . MET A 1 403 ? 20.031 -17.641 -29.469 1 92.94 403 MET A N 1
ATOM 3241 C CA . MET A 1 403 ? 20.422 -16.594 -30.422 1 92.94 403 MET A CA 1
ATOM 3242 C C . MET A 1 403 ? 19.422 -16.5 -31.562 1 92.94 403 MET A C 1
ATOM 3244 O O . MET A 1 403 ? 19.812 -16.422 -32.719 1 92.94 403 MET A O 1
ATOM 3248 N N . VAL A 1 404 ? 18.172 -16.562 -31.203 1 93.38 404 VAL A N 1
ATOM 3249 C CA . VAL A 1 404 ? 17.141 -16.344 -32.219 1 93.38 404 VAL A CA 1
ATOM 3250 C C . VAL A 1 404 ? 16.984 -14.844 -32.469 1 93.38 404 VAL A C 1
ATOM 3252 O O . VAL A 1 404 ? 16.844 -14.055 -31.531 1 93.38 404 VAL A O 1
ATOM 3255 N N . HIS A 1 405 ? 17.016 -14.523 -33.719 1 93 405 HIS A N 1
ATOM 3256 C CA . HIS A 1 405 ? 16.922 -13.117 -34.125 1 93 405 HIS A CA 1
ATOM 3257 C C . HIS A 1 405 ? 15.555 -12.547 -33.812 1 93 405 HIS A C 1
ATOM 3259 O O . HIS A 1 405 ? 14.547 -13.258 -33.875 1 93 405 HIS A O 1
ATOM 3265 N N . ARG A 1 406 ? 15.477 -11.281 -33.5 1 93.31 406 ARG A N 1
ATOM 3266 C CA . ARG A 1 406 ? 14.25 -10.602 -33.125 1 93.31 406 ARG A CA 1
ATOM 3267 C C . ARG A 1 406 ? 13.188 -10.719 -34.219 1 93.31 406 ARG A C 1
ATOM 3269 O O . ARG A 1 406 ? 12 -10.82 -33.938 1 93.31 406 ARG A O 1
ATOM 3276 N N . SER A 1 407 ? 13.555 -10.781 -35.5 1 92.44 407 SER A N 1
ATOM 3277 C CA . SER A 1 407 ? 12.641 -10.836 -36.625 1 92.44 407 SER A CA 1
ATOM 3278 C C . SER A 1 407 ? 12 -12.219 -36.75 1 92.44 407 SER A C 1
ATOM 3280 O O . SER A 1 407 ? 11.016 -12.391 -37.469 1 92.44 407 SER A O 1
ATOM 3282 N N . LYS A 1 408 ? 12.5 -13.156 -35.969 1 93.44 408 LYS A N 1
ATOM 3283 C CA . LYS A 1 408 ? 12 -14.523 -36.094 1 93.44 408 LYS A CA 1
ATOM 3284 C C . LYS A 1 408 ? 11.273 -14.953 -34.812 1 93.44 408 LYS A C 1
ATOM 3286 O O . LYS A 1 408 ? 10.984 -16.141 -34.625 1 93.44 408 LYS A O 1
ATOM 3291 N N . LEU A 1 409 ? 10.977 -14.055 -34.031 1 94.62 409 LEU A N 1
ATOM 3292 C CA . LEU A 1 409 ? 10.336 -14.375 -32.75 1 94.62 409 LEU A CA 1
ATOM 3293 C C . LEU A 1 409 ? 8.914 -14.875 -32.969 1 94.62 409 LEU A C 1
ATOM 3295 O O . LEU A 1 409 ? 8.375 -15.609 -32.156 1 94.62 409 LEU A O 1
ATOM 3299 N N . ASP A 1 410 ? 8.219 -14.461 -34.062 1 93.81 410 ASP A N 1
ATOM 3300 C CA . ASP A 1 410 ? 6.824 -14.82 -34.312 1 93.81 410 ASP A CA 1
ATOM 3301 C C . ASP A 1 410 ? 6.707 -16.281 -34.75 1 93.81 410 ASP A C 1
ATOM 3303 O O . ASP A 1 410 ? 5.609 -16.844 -34.781 1 93.81 410 ASP A O 1
ATOM 3307 N N . LEU A 1 411 ? 7.863 -16.969 -34.938 1 93.56 411 LEU A N 1
ATOM 3308 C CA . LEU A 1 411 ? 7.859 -18.328 -35.469 1 93.56 411 LEU A CA 1
ATOM 3309 C C . LEU A 1 411 ? 7.777 -19.344 -34.312 1 93.56 411 LEU A C 1
ATOM 3311 O O . LEU A 1 411 ? 8 -20.531 -34.531 1 93.56 411 LEU A O 1
ATOM 3315 N N . MET A 1 412 ? 7.422 -18.859 -33.188 1 94.06 412 MET A N 1
ATOM 3316 C CA . MET A 1 412 ? 7.301 -19.719 -32.031 1 94.06 412 MET A CA 1
ATOM 3317 C C . MET A 1 412 ? 6.414 -20.922 -32.312 1 94.06 412 MET A C 1
ATOM 3319 O O . MET A 1 412 ? 5.34 -20.781 -32.906 1 94.06 412 MET A O 1
ATOM 3323 N N . GLY A 1 413 ? 6.863 -22.156 -31.984 1 89.81 413 GLY A N 1
ATOM 3324 C CA . GLY A 1 413 ? 6.086 -23.375 -32.156 1 89.81 413 GLY A CA 1
ATOM 3325 C C . GLY A 1 413 ? 6.414 -24.125 -33.438 1 89.81 413 GLY A C 1
ATOM 3326 O O . GLY A 1 413 ? 6.094 -25.312 -33.562 1 89.81 413 GLY A O 1
ATOM 3327 N N . LEU A 1 414 ? 7.07 -23.484 -34.406 1 91.62 414 LEU A N 1
ATOM 3328 C CA . LEU A 1 414 ? 7.469 -24.156 -35.625 1 91.62 414 LEU A CA 1
ATOM 3329 C C . LEU A 1 414 ? 8.664 -25.078 -35.375 1 91.62 414 LEU A C 1
ATOM 3331 O O . LEU A 1 414 ? 9.422 -24.875 -34.438 1 91.62 414 LEU A O 1
ATOM 3335 N N . TYR A 1 415 ? 8.695 -26 -36.156 1 88.56 415 TYR A N 1
ATOM 3336 C CA . TYR A 1 415 ? 9.766 -26.984 -36.031 1 88.56 415 TYR A CA 1
ATOM 3337 C C . TYR A 1 415 ? 11.133 -26.328 -36.125 1 88.56 415 TYR A C 1
ATOM 3339 O O . TYR A 1 415 ? 12.039 -26.641 -35.344 1 88.56 415 TYR A O 1
ATOM 3347 N N . ARG A 1 416 ? 11.289 -25.422 -36.969 1 87.75 416 ARG A N 1
ATOM 3348 C CA . ARG A 1 416 ? 12.555 -24.719 -37.156 1 87.75 416 ARG A CA 1
ATOM 3349 C C . ARG A 1 416 ? 12.914 -23.922 -35.906 1 87.75 416 ARG A C 1
ATOM 3351 O O . ARG A 1 416 ? 14.094 -23.812 -35.562 1 87.75 416 ARG A O 1
ATOM 3358 N N . ASP A 1 417 ? 12 -23.344 -35.375 1 90.5 417 ASP A N 1
ATOM 3359 C CA . ASP A 1 417 ? 12.234 -22.594 -34.125 1 90.5 417 ASP A CA 1
ATOM 3360 C C . ASP A 1 417 ? 12.719 -23.5 -33 1 90.5 417 ASP A C 1
ATOM 3362 O O . ASP A 1 417 ? 13.688 -23.188 -32.312 1 90.5 417 ASP A O 1
ATOM 3366 N N . LEU A 1 418 ? 12.07 -24.641 -32.844 1 86.81 418 LEU A N 1
ATOM 3367 C CA . LEU A 1 418 ? 12.406 -25.578 -31.797 1 86.81 418 LEU A CA 1
ATOM 3368 C C . LEU A 1 418 ? 13.82 -26.125 -31.969 1 86.81 418 LEU A C 1
ATOM 3370 O O . LEU A 1 418 ? 14.539 -26.344 -31 1 86.81 418 LEU A O 1
ATOM 3374 N N . GLN A 1 419 ? 14.203 -26.219 -33.188 1 85 419 GLN A N 1
ATOM 3375 C CA . GLN A 1 419 ? 15.547 -26.719 -33.469 1 85 419 GLN A CA 1
ATOM 3376 C C . GLN A 1 419 ? 16.594 -25.641 -33.25 1 85 419 GLN A C 1
ATOM 3378 O O . GLN A 1 419 ? 17.672 -25.922 -32.719 1 85 419 GLN A O 1
ATOM 3383 N N . THR A 1 420 ? 16.266 -24.5 -33.656 1 87.31 420 THR A N 1
ATOM 3384 C CA . THR A 1 420 ? 17.203 -23.391 -33.5 1 87.31 420 THR A CA 1
ATOM 3385 C C . THR A 1 420 ? 17.5 -23.125 -32.031 1 87.31 420 THR A C 1
ATOM 3387 O O . THR A 1 420 ? 18.641 -22.781 -31.672 1 87.31 420 THR A O 1
ATOM 3390 N N . ARG A 1 421 ? 16.578 -23.297 -31.172 1 88.44 421 ARG A N 1
ATOM 3391 C CA . ARG A 1 421 ? 16.734 -23.047 -29.734 1 88.44 421 ARG A CA 1
ATOM 3392 C C . ARG A 1 421 ? 17.781 -23.984 -29.125 1 88.44 421 ARG A C 1
ATOM 3394 O O . ARG A 1 421 ? 18.484 -23.609 -28.203 1 88.44 421 ARG A O 1
ATOM 3401 N N . VAL A 1 422 ? 17.844 -25.125 -29.672 1 83.19 422 VAL A N 1
ATOM 3402 C CA . VAL A 1 422 ? 18.75 -26.141 -29.125 1 83.19 422 VAL A CA 1
ATOM 3403 C C . VAL A 1 422 ? 20.125 -26.016 -29.781 1 83.19 422 VAL A C 1
ATOM 3405 O O . VAL A 1 422 ? 21.156 -26.188 -29.125 1 83.19 422 VAL A O 1
ATOM 3408 N N . LYS A 1 423 ? 20.125 -25.562 -30.984 1 85.25 423 LYS A N 1
ATOM 3409 C CA . LYS A 1 423 ? 21.375 -25.531 -31.734 1 85.25 423 LYS A CA 1
ATOM 3410 C C . LYS A 1 423 ? 22.109 -24.219 -31.5 1 85.25 423 LYS A C 1
ATOM 3412 O O . LYS A 1 423 ? 23.344 -24.172 -31.547 1 85.25 423 LYS A O 1
ATOM 3417 N N . GLN A 1 424 ? 21.344 -23.219 -31.328 1 89.69 424 GLN A N 1
ATOM 3418 C CA . GLN A 1 424 ? 21.969 -21.906 -31.188 1 89.69 424 GLN A CA 1
ATOM 3419 C C . GLN A 1 424 ? 21.781 -21.359 -29.781 1 89.69 424 GLN A C 1
ATOM 3421 O O . GLN A 1 424 ? 21.172 -20.312 -29.594 1 89.69 424 GLN A O 1
ATOM 3426 N N . LEU A 1 425 ? 22.469 -22.047 -28.906 1 91.12 425 LEU A N 1
ATOM 3427 C CA . LEU A 1 425 ? 22.453 -21.594 -27.516 1 91.12 425 LEU A CA 1
ATOM 3428 C C . LEU A 1 425 ? 23.359 -20.391 -27.328 1 91.12 425 LEU A C 1
ATOM 3430 O O . LEU A 1 425 ? 24.406 -20.281 -27.969 1 91.12 425 LEU A O 1
ATOM 3434 N N . ARG A 1 426 ? 22.938 -19.5 -26.516 1 92.06 426 ARG A N 1
ATOM 3435 C CA . ARG A 1 426 ? 23.75 -18.328 -26.234 1 92.06 426 ARG A CA 1
ATOM 3436 C C . ARG A 1 426 ? 24.906 -18.672 -25.297 1 92.06 426 ARG A C 1
ATOM 3438 O O . ARG A 1 426 ? 24.719 -19.406 -24.312 1 92.06 426 ARG A O 1
ATOM 3445 N N . THR A 1 427 ? 26.094 -18.188 -25.672 1 91.5 427 THR A N 1
ATOM 3446 C CA . THR A 1 427 ? 27.281 -18.328 -24.828 1 91.5 427 THR A CA 1
ATOM 3447 C C . THR A 1 427 ? 27.922 -16.984 -24.562 1 91.5 427 THR A C 1
ATOM 3449 O O . THR A 1 427 ? 27.938 -16.109 -25.438 1 91.5 427 THR A O 1
ATOM 3452 N N . PHE A 1 428 ? 28.375 -16.812 -23.328 1 93.38 428 PHE A N 1
ATOM 3453 C CA . PHE A 1 428 ? 29.016 -15.555 -22.953 1 93.38 428 PHE A CA 1
ATOM 3454 C C . PHE A 1 428 ? 30.375 -15.43 -23.641 1 93.38 428 PHE A C 1
ATOM 3456 O O . PHE A 1 428 ? 31.203 -16.344 -23.562 1 93.38 428 PHE A O 1
ATOM 3463 N N . MET A 1 429 ? 30.625 -14.312 -24.281 1 91.5 429 MET A N 1
ATOM 3464 C CA . MET A 1 429 ? 31.859 -14.102 -25.031 1 91.5 429 MET A CA 1
ATOM 3465 C C . MET A 1 429 ? 32.875 -13.281 -24.219 1 91.5 429 MET A C 1
ATOM 3467 O O . MET A 1 429 ? 32.969 -12.07 -24.406 1 91.5 429 MET A O 1
ATOM 3471 N N . VAL A 1 430 ? 33.719 -13.836 -23.531 1 93.31 430 VAL A N 1
ATOM 3472 C CA . VAL A 1 430 ? 34.625 -13.219 -22.562 1 93.31 430 VAL A CA 1
ATOM 3473 C C . VAL A 1 430 ? 35.625 -12.32 -23.297 1 93.31 430 VAL A C 1
ATOM 3475 O O . VAL A 1 430 ? 35.844 -11.172 -22.906 1 93.31 430 VAL A O 1
ATOM 3478 N N . GLU A 1 431 ? 36.156 -12.742 -24.375 1 92.88 431 GLU A N 1
ATOM 3479 C CA . GLU A 1 431 ? 37.219 -12.023 -25.078 1 92.88 431 GLU A CA 1
ATOM 3480 C C . GLU A 1 431 ? 36.688 -10.766 -25.75 1 92.88 431 GLU A C 1
ATOM 3482 O O . GLU A 1 431 ? 37.344 -9.711 -25.734 1 92.88 431 GLU A O 1
ATOM 3487 N N . LYS A 1 432 ? 35.562 -10.914 -26.281 1 94.06 432 LYS A N 1
ATOM 3488 C CA . LYS A 1 432 ? 34.969 -9.758 -26.953 1 94.06 432 LYS A CA 1
ATOM 3489 C C . LYS A 1 432 ? 34.594 -8.68 -25.938 1 94.06 432 LYS A C 1
ATOM 3491 O O . LYS A 1 432 ? 34.719 -7.488 -26.203 1 94.06 432 LYS A O 1
ATOM 3496 N N . VAL A 1 433 ? 34.094 -9.094 -24.797 1 96.06 433 VAL A N 1
ATOM 3497 C CA . VAL A 1 433 ? 33.688 -8.148 -23.75 1 96.06 433 VAL A CA 1
ATOM 3498 C C . VAL A 1 433 ? 34.938 -7.465 -23.188 1 96.06 433 VAL A C 1
ATOM 3500 O O . VAL A 1 433 ? 34.938 -6.254 -22.953 1 96.06 433 VAL A O 1
ATOM 3503 N N . LYS A 1 434 ? 36.031 -8.18 -23.016 1 95.44 434 LYS A N 1
ATOM 3504 C CA . LYS A 1 434 ? 37.281 -7.609 -22.516 1 95.44 434 LYS A CA 1
ATOM 3505 C C . LYS A 1 434 ? 37.812 -6.562 -23.484 1 95.44 434 LYS A C 1
ATOM 3507 O O . LYS A 1 434 ? 38.312 -5.512 -23.062 1 95.44 434 LYS A O 1
ATOM 3512 N N . ALA A 1 435 ? 37.75 -6.863 -24.719 1 94.88 435 ALA A N 1
ATOM 3513 C CA . ALA A 1 435 ? 38.219 -5.926 -25.734 1 94.88 435 ALA A CA 1
ATOM 3514 C C . ALA A 1 435 ? 37.375 -4.648 -25.734 1 94.88 435 ALA A C 1
ATOM 3516 O O . ALA A 1 435 ? 37.906 -3.547 -25.875 1 94.88 435 ALA A O 1
ATOM 3517 N N . ALA A 1 436 ? 36.125 -4.828 -25.656 1 95.88 436 ALA A N 1
ATOM 3518 C CA . ALA A 1 436 ? 35.219 -3.678 -25.625 1 95.88 436 ALA A CA 1
ATOM 3519 C C . ALA A 1 436 ? 35.469 -2.824 -24.391 1 95.88 436 ALA A C 1
ATOM 3521 O O . ALA A 1 436 ? 35.406 -1.593 -24.453 1 95.88 436 ALA A O 1
ATOM 3522 N N . ARG A 1 437 ? 35.719 -3.367 -23.266 1 95.62 437 ARG A N 1
ATOM 3523 C CA . ARG A 1 437 ? 35.969 -2.645 -22.031 1 95.62 437 ARG A CA 1
ATOM 3524 C C . ARG A 1 437 ? 37.281 -1.864 -22.109 1 95.62 437 ARG A C 1
ATOM 3526 O O . ARG A 1 437 ? 37.375 -0.745 -21.609 1 95.62 437 ARG A O 1
ATOM 3533 N N . ASP A 1 438 ? 38.281 -2.479 -22.781 1 94.44 438 ASP A N 1
ATOM 3534 C CA . ASP A 1 438 ? 39.531 -1.779 -22.969 1 94.44 438 ASP A CA 1
ATOM 3535 C C . ASP A 1 438 ? 39.344 -0.503 -23.797 1 94.44 438 ASP A C 1
ATOM 3537 O O . ASP A 1 438 ? 40 0.514 -23.531 1 94.44 438 ASP A O 1
ATOM 3541 N N . LEU A 1 439 ? 38.5 -0.573 -24.734 1 94.75 439 LEU A N 1
ATOM 3542 C CA . LEU A 1 439 ? 38.188 0.598 -25.547 1 94.75 439 LEU A CA 1
ATOM 3543 C C . LEU A 1 439 ? 37.531 1.694 -24.703 1 94.75 439 LEU A C 1
ATOM 3545 O O . LEU A 1 439 ? 37.844 2.877 -24.891 1 94.75 439 LEU A O 1
ATOM 3549 N N . ILE A 1 440 ? 36.688 1.352 -23.719 1 94.88 440 ILE A N 1
ATOM 3550 C CA . ILE A 1 440 ? 35.938 2.311 -22.922 1 94.88 440 ILE A CA 1
ATOM 3551 C C . ILE A 1 440 ? 36.781 2.854 -21.797 1 94.88 440 ILE A C 1
ATOM 3553 O O . ILE A 1 440 ? 36.875 4.066 -21.594 1 94.88 440 ILE A O 1
ATOM 3557 N N . TYR A 1 441 ? 37.531 1.995 -21.094 1 94.25 441 TYR A N 1
ATOM 3558 C CA . TYR A 1 441 ? 38.188 2.371 -19.844 1 94.25 441 TYR A CA 1
ATOM 3559 C C . TYR A 1 441 ? 39.625 2.809 -20.109 1 94.25 441 TYR A C 1
ATOM 3561 O O . TYR A 1 441 ? 40.156 3.641 -19.375 1 94.25 441 TYR A O 1
ATOM 3569 N N . ARG A 1 442 ? 40.219 2.314 -21.172 1 91.69 442 ARG A N 1
ATOM 3570 C CA . ARG A 1 442 ? 41.625 2.645 -21.422 1 91.69 442 ARG A CA 1
ATOM 3571 C C . ARG A 1 442 ? 41.75 3.666 -22.547 1 91.69 442 ARG A C 1
ATOM 3573 O O . ARG A 1 442 ? 42.594 4.559 -22.484 1 91.69 442 ARG A O 1
ATOM 3580 N N . GLN A 1 443 ? 40.938 3.504 -23.594 1 92.31 443 GLN A N 1
ATOM 3581 C CA . GLN A 1 443 ? 41.094 4.367 -24.75 1 92.31 443 GLN A CA 1
ATOM 3582 C C . GLN A 1 443 ? 40.062 5.512 -24.734 1 92.31 443 GLN A C 1
ATOM 3584 O O . GLN A 1 443 ? 40.125 6.398 -25.578 1 92.31 443 GLN A O 1
ATOM 3589 N N . GLY A 1 444 ? 39.125 5.484 -23.828 1 90.75 444 GLY A N 1
ATOM 3590 C CA . GLY A 1 444 ? 38.25 6.621 -23.594 1 90.75 444 GLY A CA 1
ATOM 3591 C C . GLY A 1 444 ? 37.094 6.711 -24.578 1 90.75 444 GLY A C 1
ATOM 3592 O O . GLY A 1 444 ? 36.5 7.777 -24.75 1 90.75 444 GLY A O 1
ATOM 3593 N N . TYR A 1 445 ? 36.75 5.578 -25.281 1 91.5 445 TYR A N 1
ATOM 3594 C CA . TYR A 1 445 ? 35.625 5.586 -26.219 1 91.5 445 TYR A CA 1
ATOM 3595 C C . TYR A 1 445 ? 34.312 5.566 -25.469 1 91.5 445 TYR A C 1
ATOM 3597 O O . TYR A 1 445 ? 34.25 5.094 -24.328 1 91.5 445 TYR A O 1
ATOM 3605 N N . GLY A 1 446 ? 33.281 6.156 -26.109 1 90.69 446 GLY A N 1
ATOM 3606 C CA . GLY A 1 446 ? 31.938 6.082 -25.531 1 90.69 446 GLY A CA 1
ATOM 3607 C C . GLY A 1 446 ? 31.391 4.672 -25.5 1 90.69 446 GLY A C 1
ATOM 3608 O O . GLY A 1 446 ? 31.781 3.818 -26.297 1 90.69 446 GLY A O 1
ATOM 3609 N N . ILE A 1 447 ? 30.516 4.438 -24.672 1 91.75 447 ILE A N 1
ATOM 3610 C CA . ILE A 1 447 ? 29.953 3.111 -24.453 1 91.75 447 ILE A CA 1
ATOM 3611 C C . ILE A 1 447 ? 29.203 2.654 -25.703 1 91.75 447 ILE A C 1
ATOM 3613 O O . ILE A 1 447 ? 29.25 1.477 -26.062 1 91.75 447 ILE A O 1
ATOM 3617 N N . LYS A 1 448 ? 28.5 3.543 -26.344 1 89.25 448 LYS A N 1
ATOM 3618 C CA . LYS A 1 448 ? 27.75 3.191 -27.547 1 89.25 448 LYS A CA 1
ATOM 3619 C C . LYS A 1 448 ? 28.484 3.639 -28.812 1 89.25 448 LYS A C 1
ATOM 3621 O O . LYS A 1 448 ? 27.859 3.842 -29.859 1 89.25 448 LYS A O 1
ATOM 3626 N N . SER A 1 449 ? 29.828 3.803 -28.766 1 91.12 449 SER A N 1
ATOM 3627 C CA . SER A 1 449 ? 30.625 4.172 -29.922 1 91.12 449 SER A CA 1
ATOM 3628 C C . SER A 1 449 ? 30.641 3.043 -30.953 1 91.12 449 SER A C 1
ATOM 3630 O O . SER A 1 449 ? 30.391 1.884 -30.625 1 91.12 449 SER A O 1
ATOM 3632 N N . GLN A 1 450 ? 30.891 3.371 -32.125 1 91.25 450 GLN A N 1
ATOM 3633 C CA . GLN A 1 450 ? 30.922 2.398 -33.219 1 91.25 450 GLN A CA 1
ATOM 3634 C C . GLN A 1 450 ? 31.969 1.327 -32.969 1 91.25 450 GLN A C 1
ATOM 3636 O O . GLN A 1 450 ? 31.766 0.155 -33.281 1 91.25 450 GLN A O 1
ATOM 3641 N N . GLN A 1 451 ? 33.062 1.678 -32.469 1 91.31 451 GLN A N 1
ATOM 3642 C CA . GLN A 1 451 ? 34.125 0.728 -32.188 1 91.31 451 GLN A CA 1
ATOM 3643 C C . GLN A 1 451 ? 33.688 -0.329 -31.188 1 91.31 451 GLN A C 1
ATOM 3645 O O . GLN A 1 451 ? 34.031 -1.504 -31.312 1 91.31 451 GLN A O 1
ATOM 3650 N N . VAL A 1 452 ? 33 0.121 -30.234 1 92.94 452 VAL A N 1
ATOM 3651 C CA . VAL A 1 452 ? 32.5 -0.794 -29.203 1 92.94 452 VAL A CA 1
ATOM 3652 C C . VAL A 1 452 ? 31.344 -1.631 -29.781 1 92.94 452 VAL A C 1
ATOM 3654 O O . VAL A 1 452 ? 31.297 -2.846 -29.578 1 92.94 452 VAL A O 1
ATOM 3657 N N . GLU A 1 453 ? 30.438 -1.048 -30.516 1 92 453 GLU A N 1
ATOM 3658 C CA . GLU A 1 453 ? 29.266 -1.722 -31.078 1 92 453 GLU A CA 1
ATOM 3659 C C . GLU A 1 453 ? 29.672 -2.75 -32.125 1 92 453 GLU A C 1
ATOM 3661 O O . GLU A 1 453 ? 29.016 -3.785 -32.281 1 92 453 GLU A O 1
ATOM 3666 N N . ASP A 1 454 ? 30.75 -2.512 -32.812 1 90.06 454 ASP A N 1
ATOM 3667 C CA . ASP A 1 454 ? 31.234 -3.449 -33.812 1 90.06 454 ASP A CA 1
ATOM 3668 C C . ASP A 1 454 ? 31.625 -4.781 -33.156 1 90.06 454 ASP A C 1
ATOM 3670 O O . ASP A 1 454 ? 31.547 -5.832 -33.812 1 90.06 454 ASP A O 1
ATOM 3674 N N . ARG A 1 455 ? 31.891 -4.762 -32 1 90.62 455 ARG A N 1
ATOM 3675 C CA . ARG A 1 455 ? 32.375 -5.965 -31.328 1 90.62 455 ARG A CA 1
ATOM 3676 C C . ARG A 1 455 ? 31.219 -6.684 -30.641 1 90.62 455 ARG A C 1
ATOM 3678 O O . ARG A 1 455 ? 31.266 -7.895 -30.422 1 90.62 455 ARG A O 1
ATOM 3685 N N . LEU A 1 456 ? 30.203 -5.988 -30.219 1 92.88 456 LEU A N 1
ATOM 3686 C CA . LEU A 1 456 ? 29.234 -6.598 -29.312 1 92.88 456 LEU A CA 1
ATOM 3687 C C . LEU A 1 456 ? 27.844 -6.605 -29.922 1 92.88 456 LEU A C 1
ATOM 3689 O O . LEU A 1 456 ? 27 -7.422 -29.547 1 92.88 456 LEU A O 1
ATOM 3693 N N . GLN A 1 457 ? 27.531 -5.773 -30.797 1 88.62 457 GLN A N 1
ATOM 3694 C CA . GLN A 1 457 ? 26.188 -5.598 -31.328 1 88.62 457 GLN A CA 1
ATOM 3695 C C . GLN A 1 457 ? 25.688 -6.863 -32 1 88.62 457 GLN A C 1
ATOM 3697 O O . GLN A 1 457 ? 24.5 -7.203 -31.922 1 88.62 457 GLN A O 1
ATOM 3702 N N . GLU A 1 458 ? 26.609 -7.578 -32.688 1 86.5 458 GLU A N 1
ATOM 3703 C CA . GLU A 1 458 ? 26.234 -8.781 -33.438 1 86.5 458 GLU A CA 1
ATOM 3704 C C . GLU A 1 458 ? 25.688 -9.852 -32.5 1 86.5 458 GLU A C 1
ATOM 3706 O O . GLU A 1 458 ? 24.922 -10.719 -32.938 1 86.5 458 GLU A O 1
ATOM 3711 N N . PHE A 1 459 ? 26.016 -9.742 -31.297 1 88.5 459 PHE A N 1
ATOM 3712 C CA . PHE A 1 459 ? 25.578 -10.75 -30.328 1 88.5 459 PHE A CA 1
ATOM 3713 C C . PHE A 1 459 ? 24.672 -10.125 -29.281 1 88.5 459 PHE A C 1
ATOM 3715 O O . PHE A 1 459 ? 24.312 -10.781 -28.297 1 88.5 459 PHE A O 1
ATOM 3722 N N . SER A 1 460 ? 24.312 -8.883 -29.453 1 92.75 460 SER A N 1
ATOM 3723 C CA . SER A 1 460 ? 23.516 -8.125 -28.484 1 92.75 460 SER A CA 1
ATOM 3724 C C . SER A 1 460 ? 24.172 -8.141 -27.109 1 92.75 460 SER A C 1
ATOM 3726 O O . SER A 1 460 ? 23.469 -8.227 -26.094 1 92.75 460 SER A O 1
ATOM 3728 N N . GLY A 1 461 ? 25.453 -8.125 -27.094 1 93.06 461 GLY A N 1
ATOM 3729 C CA . GLY A 1 461 ? 26.203 -8.094 -25.844 1 93.06 461 GLY A CA 1
ATOM 3730 C C . GLY A 1 461 ? 26.438 -6.684 -25.344 1 93.06 461 GLY A C 1
ATOM 3731 O O . GLY A 1 461 ? 26.203 -5.707 -26.062 1 93.06 461 GLY A O 1
ATOM 3732 N N . VAL A 1 462 ? 26.766 -6.52 -24.047 1 94.44 462 VAL A N 1
ATOM 3733 C CA . VAL A 1 462 ? 27.109 -5.242 -23.422 1 94.44 462 VAL A CA 1
ATOM 3734 C C . VAL A 1 462 ? 28.516 -5.324 -22.812 1 94.44 462 VAL A C 1
ATOM 3736 O O . VAL A 1 462 ? 29.016 -6.418 -22.562 1 94.44 462 VAL A O 1
ATOM 3739 N N . PRO A 1 463 ? 29.156 -4.238 -22.703 1 94.75 463 PRO A N 1
ATOM 3740 C CA . PRO A 1 463 ? 30.547 -4.246 -22.219 1 94.75 463 PRO A CA 1
ATOM 3741 C C . PRO A 1 463 ? 30.641 -4.375 -20.703 1 94.75 463 PRO A C 1
ATOM 3743 O O . PRO A 1 463 ? 31.312 -3.564 -20.062 1 94.75 463 PRO A O 1
ATOM 3746 N N . THR A 1 464 ? 30.016 -5.297 -20.062 1 95.31 464 THR A N 1
ATOM 3747 C CA . THR A 1 464 ? 30.078 -5.602 -18.641 1 95.31 464 THR A CA 1
ATOM 3748 C C . THR A 1 464 ? 30.516 -7.047 -18.406 1 95.31 464 THR A C 1
ATOM 3750 O O . THR A 1 464 ? 30.016 -7.965 -19.062 1 95.31 464 THR A O 1
ATOM 3753 N N . GLN A 1 465 ? 31.484 -7.184 -17.578 1 94.88 465 GLN A N 1
ATOM 3754 C CA . GLN A 1 465 ? 31.922 -8.531 -17.234 1 94.88 465 GLN A CA 1
ATOM 3755 C C . GLN A 1 465 ? 30.891 -9.242 -16.375 1 94.88 465 GLN A C 1
ATOM 3757 O O . GLN A 1 465 ? 30.297 -8.641 -15.477 1 94.88 465 GLN A O 1
ATOM 3762 N N . ASN A 1 466 ? 30.688 -10.469 -16.703 1 96.75 466 ASN A N 1
ATOM 3763 C CA . ASN A 1 466 ? 29.703 -11.25 -15.969 1 96.75 466 ASN A CA 1
ATOM 3764 C C . ASN A 1 466 ? 30.312 -11.898 -14.727 1 96.75 466 ASN A C 1
ATOM 3766 O O . ASN A 1 466 ? 31.297 -12.625 -14.82 1 96.75 466 ASN A O 1
ATOM 3770 N N . ALA A 1 467 ? 29.703 -11.664 -13.57 1 97.06 467 ALA A N 1
ATOM 3771 C CA . ALA A 1 467 ? 30.234 -12.117 -12.289 1 97.06 467 ALA A CA 1
ATOM 3772 C C . ALA A 1 467 ? 30.281 -13.641 -12.219 1 97.06 467 ALA A C 1
ATOM 3774 O O . ALA A 1 467 ? 31.188 -14.219 -11.625 1 97.06 467 ALA A O 1
ATOM 3775 N N . PHE A 1 468 ? 29.328 -14.406 -12.781 1 97.5 468 PHE A N 1
ATOM 3776 C CA . PHE A 1 468 ? 29.25 -15.859 -12.719 1 97.5 468 PHE A CA 1
ATOM 3777 C C . PHE A 1 468 ? 30.359 -16.5 -13.555 1 97.5 468 PHE A C 1
ATOM 3779 O O . PHE A 1 468 ? 30.891 -17.562 -13.188 1 97.5 468 PHE A O 1
ATOM 3786 N N . VAL A 1 469 ? 30.625 -15.852 -14.68 1 96.69 469 VAL A N 1
ATOM 3787 C CA . VAL A 1 469 ? 31.703 -16.344 -15.523 1 96.69 469 VAL A CA 1
ATOM 3788 C C . VAL A 1 469 ? 33.062 -16.062 -14.875 1 96.69 469 VAL A C 1
ATOM 3790 O O . VAL A 1 469 ? 33.938 -16.922 -14.828 1 96.69 469 VAL A O 1
ATOM 3793 N N . GLU A 1 470 ? 33.188 -14.883 -14.367 1 95 470 GLU A N 1
ATOM 3794 C CA . GLU A 1 470 ? 34.469 -14.438 -13.781 1 95 470 GLU A CA 1
ATOM 3795 C C . GLU A 1 470 ? 34.812 -15.258 -12.539 1 95 470 GLU A C 1
ATOM 3797 O O . GLU A 1 470 ? 35.969 -15.656 -12.359 1 95 470 GLU A O 1
ATOM 3802 N N . ARG A 1 471 ? 33.844 -15.531 -11.719 1 96.31 471 ARG A N 1
ATOM 3803 C CA . ARG A 1 471 ? 34.125 -16.141 -10.422 1 96.31 471 ARG A CA 1
ATOM 3804 C C . ARG A 1 471 ? 33.969 -17.656 -10.477 1 96.31 471 ARG A C 1
ATOM 3806 O O . ARG A 1 471 ? 34.656 -18.375 -9.758 1 96.31 471 ARG A O 1
ATOM 3813 N N . LEU A 1 472 ? 33.062 -18.203 -11.281 1 96.25 472 LEU A N 1
ATOM 3814 C CA . LEU A 1 472 ? 32.75 -19.641 -11.242 1 96.25 472 LEU A CA 1
ATOM 3815 C C . LEU A 1 472 ? 33.031 -20.297 -12.594 1 96.25 472 LEU A C 1
ATOM 3817 O O . LEU A 1 472 ? 32.938 -21.516 -12.719 1 96.25 472 LEU A O 1
ATOM 3821 N N . ASN A 1 473 ? 33.281 -19.516 -13.617 1 93.44 473 ASN A N 1
ATOM 3822 C CA . ASN A 1 473 ? 33.375 -20.031 -14.977 1 93.44 473 ASN A CA 1
ATOM 3823 C C . ASN A 1 473 ? 32.094 -20.703 -15.422 1 93.44 473 ASN A C 1
ATOM 3825 O O . ASN A 1 473 ? 32.125 -21.781 -16.031 1 93.44 473 ASN A O 1
ATOM 3829 N N . LEU A 1 474 ? 30.984 -20.188 -14.977 1 95.06 474 LEU A N 1
ATOM 3830 C CA . LEU A 1 474 ? 29.656 -20.703 -15.289 1 95.06 474 LEU A CA 1
ATOM 3831 C C . LEU A 1 474 ? 28.969 -19.797 -16.297 1 95.06 474 LEU A C 1
ATOM 3833 O O . LEU A 1 474 ? 28.875 -18.578 -16.109 1 95.06 474 LEU A O 1
ATOM 3837 N N . ASP A 1 475 ? 28.516 -20.375 -17.375 1 94.5 475 ASP A N 1
ATOM 3838 C CA . ASP A 1 475 ? 27.719 -19.609 -18.328 1 94.5 475 ASP A CA 1
ATOM 3839 C C . ASP A 1 475 ? 26.328 -19.312 -17.75 1 94.5 475 ASP A C 1
ATOM 3841 O O . ASP A 1 475 ? 25.609 -20.234 -17.359 1 94.5 475 ASP A O 1
ATOM 3845 N N . PRO A 1 476 ? 25.891 -18.109 -17.672 1 94.88 476 PRO A N 1
ATOM 3846 C CA . PRO A 1 476 ? 24.641 -17.734 -17.016 1 94.88 476 PRO A CA 1
ATOM 3847 C C . PRO A 1 476 ? 23.406 -18.109 -17.812 1 94.88 476 PRO A C 1
ATOM 3849 O O . PRO A 1 476 ? 22.297 -18.156 -17.281 1 94.88 476 PRO A O 1
ATOM 3852 N N . SER A 1 477 ? 23.406 -18.406 -19.062 1 93.44 477 SER A N 1
ATOM 3853 C CA . SER A 1 477 ? 22.266 -18.562 -19.953 1 93.44 477 SER A CA 1
ATOM 3854 C C . SER A 1 477 ? 21.359 -19.703 -19.516 1 93.44 477 SER A C 1
ATOM 3856 O O . SER A 1 477 ? 20.156 -19.531 -19.375 1 93.44 477 SER A O 1
ATOM 3858 N N . PRO A 1 478 ? 21.906 -20.859 -19.172 1 92.44 478 PRO A N 1
ATOM 3859 C CA . PRO A 1 478 ? 21.016 -21.984 -18.828 1 92.44 478 PRO A CA 1
ATOM 3860 C C . PRO A 1 478 ? 20.328 -21.797 -17.484 1 92.44 478 PRO A C 1
ATOM 3862 O O . PRO A 1 478 ? 19.266 -22.375 -17.25 1 92.44 478 PRO A O 1
ATOM 3865 N N . MET A 1 479 ? 20.891 -21.031 -16.609 1 95.44 479 MET A N 1
ATOM 3866 C CA . MET A 1 479 ? 20.312 -20.922 -15.273 1 95.44 479 MET A CA 1
ATOM 3867 C C . MET A 1 479 ? 19.125 -19.969 -15.266 1 95.44 479 MET A C 1
ATOM 3869 O O . MET A 1 479 ? 18.328 -19.969 -14.32 1 95.44 479 MET A O 1
ATOM 3873 N N . LEU A 1 480 ? 18.891 -19.156 -16.312 1 96.69 480 LEU A N 1
ATOM 3874 C CA . LEU A 1 480 ? 17.812 -18.172 -16.359 1 96.69 480 LEU A CA 1
ATOM 3875 C C . LEU A 1 480 ? 16.516 -18.812 -16.828 1 96.69 480 LEU A C 1
ATOM 3877 O O . LEU A 1 480 ? 16.188 -18.781 -18.016 1 96.69 480 LEU A O 1
ATOM 3881 N N . ALA A 1 481 ? 15.727 -19.297 -15.852 1 95.81 481 ALA A N 1
ATOM 3882 C CA . ALA A 1 481 ? 14.523 -20.094 -16.094 1 95.81 481 ALA A CA 1
ATOM 3883 C C . ALA A 1 481 ? 13.367 -19.203 -16.562 1 95.81 481 ALA A C 1
ATOM 3885 O O . ALA A 1 481 ? 13.312 -18.016 -16.234 1 95.81 481 ALA A O 1
ATOM 3886 N N . PRO A 1 482 ? 12.477 -19.781 -17.359 1 94.81 482 PRO A N 1
ATOM 3887 C CA . PRO A 1 482 ? 11.273 -19.047 -17.75 1 94.81 482 PRO A CA 1
ATOM 3888 C C . PRO A 1 482 ? 10.32 -18.797 -16.578 1 94.81 482 PRO A C 1
ATOM 3890 O O . PRO A 1 482 ? 10.32 -19.578 -15.617 1 94.81 482 PRO A O 1
ATOM 3893 N N . ASP A 1 483 ? 9.555 -17.766 -16.672 1 94.88 483 ASP A N 1
ATOM 3894 C CA . ASP A 1 483 ? 8.641 -17.375 -15.594 1 94.88 483 ASP A CA 1
ATOM 3895 C C . ASP A 1 483 ? 7.203 -17.312 -16.109 1 94.88 483 ASP A C 1
ATOM 3897 O O . ASP A 1 483 ? 6.848 -16.391 -16.844 1 94.88 483 ASP A O 1
ATOM 3901 N N . ILE A 1 484 ? 6.41 -18.141 -15.617 1 96 484 ILE A N 1
ATOM 3902 C CA . ILE A 1 484 ? 5.039 -18.266 -16.109 1 96 484 ILE A CA 1
ATOM 3903 C C . ILE A 1 484 ? 4.234 -17.031 -15.703 1 96 484 ILE A C 1
ATOM 3905 O O . ILE A 1 484 ? 3.357 -16.578 -16.438 1 96 484 ILE A O 1
ATOM 3909 N N . LEU A 1 485 ? 4.508 -16.422 -14.57 1 95 485 LEU A N 1
ATOM 3910 C CA . LEU A 1 485 ? 3.746 -15.289 -14.07 1 95 485 LEU A CA 1
ATOM 3911 C C . LEU A 1 485 ? 3.957 -14.062 -14.953 1 95 485 LEU A C 1
ATOM 3913 O O . LEU A 1 485 ? 2.998 -13.508 -15.492 1 95 485 LEU A O 1
ATOM 3917 N N . HIS A 1 486 ? 5.152 -13.672 -15.188 1 93.75 486 HIS A N 1
ATOM 3918 C CA . HIS A 1 486 ? 5.445 -12.422 -15.883 1 93.75 486 HIS A CA 1
ATOM 3919 C C . HIS A 1 486 ? 5.438 -12.625 -17.391 1 93.75 486 HIS A C 1
ATOM 3921 O O . HIS A 1 486 ? 5.16 -11.688 -18.141 1 93.75 486 HIS A O 1
ATOM 3927 N N . GLU A 1 487 ? 5.711 -13.781 -17.875 1 95.75 487 GLU A N 1
ATOM 3928 C CA . GLU A 1 487 ? 5.887 -13.992 -19.312 1 95.75 487 GLU A CA 1
ATOM 3929 C C . GLU A 1 487 ? 4.582 -14.422 -19.969 1 95.75 487 GLU A C 1
ATOM 3931 O O . GLU A 1 487 ? 4.293 -14.039 -21.094 1 95.75 487 GLU A O 1
ATOM 3936 N N . PHE A 1 488 ? 3.799 -15.195 -19.312 1 96.56 488 PHE A N 1
ATOM 3937 C CA . PHE A 1 488 ? 2.559 -15.648 -19.938 1 96.56 488 PHE A CA 1
ATOM 3938 C C . PHE A 1 488 ? 1.364 -14.883 -19.359 1 96.56 488 PHE A C 1
ATOM 3940 O O . PHE A 1 488 ? 0.639 -14.219 -20.109 1 96.56 488 PHE A O 1
ATOM 3947 N N . GLU A 1 489 ? 1.118 -14.953 -18.047 1 96.69 489 GLU A N 1
ATOM 3948 C CA . GLU A 1 489 ? -0.085 -14.375 -17.453 1 96.69 489 GLU A CA 1
ATOM 3949 C C . GLU A 1 489 ? -0.096 -12.859 -17.594 1 96.69 489 GLU A C 1
ATOM 3951 O O . GLU A 1 489 ? -1.075 -12.273 -18.062 1 96.69 489 GLU A O 1
ATOM 3956 N N . LEU A 1 490 ? 0.982 -12.234 -17.203 1 94.25 490 LEU A N 1
ATOM 3957 C CA . LEU A 1 490 ? 1.072 -10.781 -17.297 1 94.25 490 LEU A CA 1
ATOM 3958 C C . LEU A 1 490 ? 1.739 -10.367 -18.609 1 94.25 490 LEU A C 1
ATOM 3960 O O . LEU A 1 490 ? 1.99 -9.18 -18.828 1 94.25 490 LEU A O 1
ATOM 3964 N N . GLY A 1 491 ? 1.997 -11.312 -19.5 1 95.75 491 GLY A N 1
ATOM 3965 C CA . GLY A 1 491 ? 2.646 -11.031 -20.766 1 95.75 491 GLY A CA 1
ATOM 3966 C C . GLY A 1 491 ? 1.787 -11.391 -21.969 1 95.75 491 GLY A C 1
ATOM 3967 O O . GLY A 1 491 ? 0.935 -10.602 -22.391 1 95.75 491 GLY A O 1
ATOM 3968 N N . VAL A 1 492 ? 1.898 -12.586 -22.391 1 97.06 492 VAL A N 1
ATOM 3969 C CA . VAL A 1 492 ? 1.274 -13.023 -23.641 1 97.06 492 VAL A CA 1
ATOM 3970 C C . VAL A 1 492 ? -0.245 -12.961 -23.5 1 97.06 492 VAL A C 1
ATOM 3972 O O . VAL A 1 492 ? -0.93 -12.422 -24.375 1 97.06 492 VAL A O 1
ATOM 3975 N N . TRP A 1 493 ? -0.79 -13.516 -22.422 1 97.62 493 TRP A N 1
ATOM 3976 C CA . TRP A 1 493 ? -2.236 -13.531 -22.234 1 97.62 493 TRP A CA 1
ATOM 3977 C C . TRP A 1 493 ? -2.775 -12.109 -22.078 1 97.62 493 TRP A C 1
ATOM 3979 O O . TRP A 1 493 ? -3.791 -11.75 -22.672 1 97.62 493 TRP A O 1
ATOM 3989 N N . LYS A 1 494 ? -2.156 -11.352 -21.266 1 95.62 494 LYS A N 1
ATOM 3990 C CA . LYS A 1 494 ? -2.582 -9.961 -21.109 1 95.62 494 LYS A CA 1
ATOM 3991 C C . LYS A 1 494 ? -2.6 -9.242 -22.453 1 95.62 494 LYS A C 1
ATOM 3993 O O . LYS A 1 494 ? -3.537 -8.5 -22.766 1 95.62 494 LYS A O 1
ATOM 3998 N N . SER A 1 495 ? -1.612 -9.469 -23.297 1 95.19 495 SER A N 1
ATOM 3999 C CA . SER A 1 495 ? -1.529 -8.836 -24.609 1 95.19 495 SER A CA 1
ATOM 4000 C C . SER A 1 495 ? -2.65 -9.32 -25.531 1 95.19 495 SER A C 1
ATOM 4002 O O . SER A 1 495 ? -3.268 -8.523 -26.234 1 95.19 495 SER A O 1
ATOM 4004 N N . LEU A 1 496 ? -2.844 -10.594 -25.516 1 97.06 496 LEU A N 1
ATOM 4005 C CA . LEU A 1 496 ? -3.918 -11.148 -26.328 1 97.06 496 LEU A CA 1
ATOM 4006 C C . LEU A 1 496 ? -5.277 -10.633 -25.859 1 97.06 496 LEU A C 1
ATOM 4008 O O . LEU A 1 496 ? -6.109 -10.234 -26.672 1 97.06 496 LEU A O 1
ATOM 4012 N N . PHE A 1 497 ? -5.508 -10.68 -24.562 1 97.06 497 PHE A N 1
ATOM 4013 C CA . PHE A 1 497 ? -6.766 -10.195 -24.016 1 97.06 497 PHE A CA 1
ATOM 4014 C C . PHE A 1 497 ? -7 -8.734 -24.406 1 97.06 497 PHE A C 1
ATOM 4016 O O . PHE A 1 497 ? -8.109 -8.359 -24.781 1 97.06 497 PHE A O 1
ATOM 4023 N N . THR A 1 498 ? -5.984 -7.945 -24.266 1 94.75 498 THR A N 1
ATOM 4024 C CA . THR A 1 498 ? -6.074 -6.535 -24.641 1 94.75 498 THR A CA 1
ATOM 4025 C C . THR A 1 498 ? -6.434 -6.391 -26.109 1 94.75 498 THR A C 1
ATOM 4027 O O . THR A 1 498 ? -7.262 -5.551 -26.469 1 94.75 498 THR A O 1
ATOM 4030 N N . HIS A 1 499 ? -5.82 -7.145 -26.969 1 95.31 499 HIS A N 1
ATOM 4031 C CA . HIS A 1 499 ? -6.105 -7.074 -28.391 1 95.31 499 HIS A CA 1
ATOM 4032 C C . HIS A 1 499 ? -7.531 -7.531 -28.688 1 95.31 499 HIS A C 1
ATOM 4034 O O . HIS A 1 499 ? -8.172 -7.016 -29.609 1 95.31 499 HIS A O 1
ATOM 4040 N N . LEU A 1 500 ? -7.961 -8.531 -27.969 1 96.81 500 LEU A N 1
ATOM 4041 C CA . LEU A 1 500 ? -9.336 -8.984 -28.141 1 96.81 500 LEU A CA 1
ATOM 4042 C C . LEU A 1 500 ? -10.32 -7.871 -27.828 1 96.81 500 LEU A C 1
ATOM 4044 O O . LEU A 1 500 ? -11.344 -7.727 -28.5 1 96.81 500 LEU A O 1
ATOM 4048 N N . ILE A 1 501 ? -10.047 -7.129 -26.766 1 94.88 501 ILE A N 1
ATOM 4049 C CA . ILE A 1 501 ? -10.898 -5.992 -26.438 1 94.88 501 ILE A CA 1
ATOM 4050 C C . ILE A 1 501 ? -10.883 -4.984 -27.578 1 94.88 501 ILE A C 1
ATOM 4052 O O . ILE A 1 501 ? -11.922 -4.418 -27.938 1 94.88 501 ILE A O 1
ATOM 4056 N N . ARG A 1 502 ? -9.75 -4.789 -28.297 1 93.75 502 ARG A N 1
ATOM 4057 C CA . ARG A 1 502 ? -9.648 -3.9 -29.438 1 93.75 502 ARG A CA 1
ATOM 4058 C C . ARG A 1 502 ? -10.531 -4.383 -30.594 1 93.75 502 ARG A C 1
ATOM 4060 O O . ARG A 1 502 ? -11.172 -3.578 -31.266 1 93.75 502 ARG A O 1
ATOM 4067 N N . ILE A 1 503 ? -10.484 -5.621 -30.766 1 94.62 503 ILE A N 1
ATOM 4068 C CA . ILE A 1 503 ? -11.281 -6.207 -31.844 1 94.62 503 ILE A CA 1
ATOM 4069 C C . ILE A 1 503 ? -12.766 -5.98 -31.562 1 94.62 503 ILE A C 1
ATOM 4071 O O . ILE A 1 503 ? -13.531 -5.664 -32.469 1 94.62 503 ILE A O 1
ATOM 4075 N N . LEU A 1 504 ? -13.102 -6.168 -30.281 1 94.25 504 LEU A N 1
ATOM 4076 C CA . LEU A 1 504 ? -14.508 -5.977 -29.922 1 94.25 504 LEU A CA 1
ATOM 4077 C C . LEU A 1 504 ? -14.922 -4.52 -30.125 1 94.25 504 LEU A C 1
ATOM 4079 O O . LEU A 1 504 ? -16.047 -4.242 -30.531 1 94.25 504 LEU A O 1
ATOM 4083 N N . TYR A 1 505 ? -14.031 -3.615 -29.875 1 89.12 505 TYR A N 1
ATOM 4084 C CA . TYR A 1 505 ? -14.305 -2.209 -30.141 1 89.12 505 TYR A CA 1
ATOM 4085 C C . TYR A 1 505 ? -14.492 -1.966 -31.641 1 89.12 505 TYR A C 1
ATOM 4087 O O . TYR A 1 505 ? -15.383 -1.213 -32.031 1 89.12 505 TYR A O 1
ATOM 4095 N N . ALA A 1 506 ? -13.633 -2.58 -32.406 1 90.62 506 ALA A N 1
ATOM 4096 C CA . ALA A 1 506 ? -13.68 -2.416 -33.875 1 90.62 506 ALA A CA 1
ATOM 4097 C C . ALA A 1 506 ? -14.93 -3.07 -34.469 1 90.62 506 ALA A C 1
ATOM 4099 O O . ALA A 1 506 ? -15.508 -2.57 -35.438 1 90.62 506 ALA A O 1
ATOM 4100 N N . ALA A 1 507 ? -15.266 -4.137 -33.875 1 91.25 507 ALA A N 1
ATOM 4101 C CA . ALA A 1 507 ? -16.406 -4.902 -34.375 1 91.25 507 ALA A CA 1
ATOM 4102 C C . ALA A 1 507 ? -17.719 -4.273 -33.938 1 91.25 507 ALA A C 1
ATOM 4104 O O . ALA A 1 507 ? -18.766 -4.543 -34.531 1 91.25 507 ALA A O 1
ATOM 4105 N N . SER A 1 508 ? -17.609 -3.453 -32.875 1 86.25 508 SER A N 1
ATOM 4106 C CA . SER A 1 508 ? -18.828 -2.832 -32.375 1 86.25 508 SER A CA 1
ATOM 4107 C C . SER A 1 508 ? -19.453 -1.896 -33.406 1 86.25 508 SER A C 1
ATOM 4109 O O . SER A 1 508 ? -18.75 -1.066 -33.969 1 86.25 508 SER A O 1
ATOM 4111 N N . LYS A 1 509 ? -20.5 -2.32 -34.125 1 71.62 509 LYS A N 1
ATOM 4112 C CA . LYS A 1 509 ? -21.234 -1.539 -35.125 1 71.62 509 LYS A CA 1
ATOM 4113 C C . LYS A 1 509 ? -22.562 -1.025 -34.562 1 71.62 509 LYS A C 1
ATOM 4115 O O . LYS A 1 509 ? -23.359 -1.8 -34.031 1 71.62 509 LYS A O 1
ATOM 4120 N N . GLY A 1 510 ? -22.812 0.297 -34.812 1 55.03 510 GLY A N 1
ATOM 4121 C CA . GLY A 1 510 ? -24.109 0.892 -34.5 1 55.03 510 GLY A CA 1
ATOM 4122 C C . GLY A 1 510 ? -24.438 0.892 -33 1 55.03 510 GLY A C 1
ATOM 4123 O O . GLY A 1 510 ? -23.672 1.429 -32.188 1 55.03 510 GLY A O 1
ATOM 4124 N N . SER A 1 511 ? -25.391 0.205 -32.688 1 55.69 511 SER A N 1
ATOM 4125 C CA . SER A 1 511 ? -26.078 0.189 -31.391 1 55.69 511 SER A CA 1
ATOM 4126 C C . SER A 1 511 ? -25.5 -0.899 -30.484 1 55.69 511 SER A C 1
ATOM 4128 O O . SER A 1 511 ? -25.75 -0.892 -29.266 1 55.69 511 SER A O 1
ATOM 4130 N N . ASP A 1 512 ? -24.516 -1.798 -31.016 1 66.06 512 ASP A N 1
ATOM 4131 C CA . ASP A 1 512 ? -24.141 -2.943 -30.188 1 66.06 512 ASP A CA 1
ATOM 4132 C C . ASP A 1 512 ? -22.766 -2.729 -29.547 1 66.06 512 ASP A C 1
ATOM 4134 O O . ASP A 1 512 ? -21.75 -2.693 -30.25 1 66.06 512 ASP A O 1
ATOM 4138 N N . ASP A 1 513 ? -22.844 -2.387 -28.281 1 84.44 513 ASP A N 1
ATOM 4139 C CA . ASP A 1 513 ? -21.609 -2.275 -27.5 1 84.44 513 ASP A CA 1
ATOM 4140 C C . ASP A 1 513 ? -21.141 -3.645 -27.016 1 84.44 513 ASP A C 1
ATOM 4142 O O . ASP A 1 513 ? -21.562 -4.109 -25.953 1 84.44 513 ASP A O 1
ATOM 4146 N N . LEU A 1 514 ? -20.297 -4.328 -27.875 1 91.44 514 LEU A N 1
ATOM 4147 C CA . LEU A 1 514 ? -19.812 -5.68 -27.578 1 91.44 514 LEU A CA 1
ATOM 4148 C C . LEU A 1 514 ? -18.922 -5.691 -26.344 1 91.44 514 LEU A C 1
ATOM 4150 O O . LEU A 1 514 ? -18.828 -6.707 -25.656 1 91.44 514 LEU A O 1
ATOM 4154 N N . VAL A 1 515 ? -18.281 -4.605 -26.047 1 91.12 515 VAL A N 1
ATOM 4155 C CA . VAL A 1 515 ? -17.422 -4.527 -24.875 1 91.12 515 VAL A CA 1
ATOM 4156 C C . VAL A 1 515 ? -18.266 -4.551 -23.594 1 91.12 515 VAL A C 1
ATOM 4158 O O . VAL A 1 515 ? -17.906 -5.195 -22.609 1 91.12 515 VAL A O 1
ATOM 4161 N N . SER A 1 516 ? -19.359 -3.838 -23.609 1 88.56 516 SER A N 1
ATOM 4162 C CA . SER A 1 516 ? -20.266 -3.852 -22.469 1 88.56 516 SER A CA 1
ATOM 4163 C C . SER A 1 516 ? -20.875 -5.234 -22.266 1 88.56 516 SER A C 1
ATOM 4165 O O . SER A 1 516 ? -21.141 -5.641 -21.125 1 88.56 516 SER A O 1
ATOM 4167 N N . GLU A 1 517 ? -21.109 -5.852 -23.359 1 92.12 517 GLU A N 1
ATOM 4168 C CA . GLU A 1 517 ? -21.641 -7.207 -23.266 1 92.12 517 GLU A CA 1
ATOM 4169 C C . GLU A 1 517 ? -20.625 -8.156 -22.641 1 92.12 517 GLU A C 1
ATOM 4171 O O . GLU A 1 517 ? -20.984 -9.008 -21.828 1 92.12 517 GLU A O 1
ATOM 4176 N N . LEU A 1 518 ? -19.422 -8.047 -23.109 1 94.94 518 LEU A N 1
ATOM 4177 C CA . LEU A 1 518 ? -18.359 -8.859 -22.516 1 94.94 518 LEU A CA 1
ATOM 4178 C C . LEU A 1 518 ? -18.281 -8.656 -21.016 1 94.94 518 LEU A C 1
ATOM 4180 O O . LEU A 1 518 ? -18.188 -9.625 -20.25 1 94.94 518 LEU A O 1
ATOM 4184 N N . ASP A 1 519 ? -18.266 -7.414 -20.609 1 93.5 519 ASP A N 1
ATOM 4185 C CA . ASP A 1 519 ? -18.172 -7.094 -19.188 1 93.5 519 ASP A CA 1
ATOM 4186 C C . ASP A 1 519 ? -19.375 -7.641 -18.422 1 93.5 519 ASP A C 1
ATOM 4188 O O . ASP A 1 519 ? -19.234 -8.117 -17.297 1 93.5 519 ASP A O 1
ATOM 4192 N N . LYS A 1 520 ? -20.531 -7.504 -18.969 1 92.62 520 LYS A N 1
ATOM 4193 C CA . LYS A 1 520 ? -21.734 -8.047 -18.344 1 92.62 520 LYS A CA 1
ATOM 4194 C C . LYS A 1 520 ? -21.609 -9.555 -18.156 1 92.62 520 LYS A C 1
ATOM 4196 O O . LYS A 1 520 ? -21.969 -10.078 -17.094 1 92.62 520 LYS A O 1
ATOM 4201 N N . ARG A 1 521 ? -21.078 -10.281 -19.141 1 95.38 521 ARG A N 1
ATOM 4202 C CA . ARG A 1 521 ? -20.953 -11.734 -19.078 1 95.38 521 ARG A CA 1
ATOM 4203 C C . ARG A 1 521 ? -19.984 -12.141 -17.969 1 95.38 521 ARG A C 1
ATOM 4205 O O . ARG A 1 521 ? -20.234 -13.078 -17.219 1 95.38 521 ARG A O 1
ATOM 4212 N N . TYR A 1 522 ? -18.859 -11.438 -17.891 1 95.69 522 TYR A N 1
ATOM 4213 C CA . TYR A 1 522 ? -17.922 -11.734 -16.812 1 95.69 522 TYR A CA 1
ATOM 4214 C C . TYR A 1 522 ? -18.562 -11.531 -15.445 1 95.69 522 TYR A C 1
ATOM 4216 O O . TYR A 1 522 ? -18.312 -12.297 -14.516 1 95.69 522 TYR A O 1
ATOM 4224 N N . ARG A 1 523 ? -19.375 -10.539 -15.281 1 91.88 523 ARG A N 1
ATOM 4225 C CA . ARG A 1 523 ? -20 -10.242 -13.992 1 91.88 523 ARG A CA 1
ATOM 4226 C C . ARG A 1 523 ? -21.031 -11.312 -13.633 1 91.88 523 ARG A C 1
ATOM 4228 O O . ARG A 1 523 ? -21.344 -11.5 -12.461 1 91.88 523 ARG A O 1
ATOM 4235 N N . LEU A 1 524 ? -21.5 -12.008 -14.594 1 91.69 524 LEU A N 1
ATOM 4236 C CA . LEU A 1 524 ? -22.547 -13.008 -14.375 1 91.69 524 LEU A CA 1
ATOM 4237 C C . LEU A 1 524 ? -21.938 -14.359 -14.016 1 91.69 524 LEU A C 1
ATOM 4239 O O . LEU A 1 524 ? -22.641 -15.281 -13.609 1 91.69 524 LEU A O 1
ATOM 4243 N N . LEU A 1 525 ? -20.641 -14.492 -14.094 1 93.88 525 LEU A N 1
ATOM 4244 C CA . LEU A 1 525 ? -19.984 -15.75 -13.75 1 93.88 525 LEU A CA 1
ATOM 4245 C C . LEU A 1 525 ? -19.969 -15.953 -12.242 1 93.88 525 LEU A C 1
ATOM 4247 O O . LEU A 1 525 ? -19.781 -15 -11.484 1 93.88 525 LEU A O 1
ATOM 4251 N N . SER A 1 526 ? -20.188 -17.172 -11.82 1 90.44 526 SER A N 1
ATOM 4252 C CA . SER A 1 526 ? -20.172 -17.516 -10.398 1 90.44 526 SER A CA 1
ATOM 4253 C C . SER A 1 526 ? -18.75 -17.703 -9.891 1 90.44 526 SER A C 1
ATOM 4255 O O . SER A 1 526 ? -17.844 -18.016 -10.672 1 90.44 526 SER A O 1
ATOM 4257 N N . THR A 1 527 ? -18.562 -17.594 -8.617 1 90.5 527 THR A N 1
ATOM 4258 C CA . THR A 1 527 ? -17.297 -17.906 -7.98 1 90.5 527 THR A CA 1
ATOM 4259 C C . THR A 1 527 ? -17.125 -19.406 -7.809 1 90.5 527 THR A C 1
ATOM 4261 O O . THR A 1 527 ? -18.094 -20.156 -7.949 1 90.5 527 THR A O 1
ATOM 4264 N N . PHE A 1 528 ? -15.852 -19.859 -7.59 1 92.25 528 PHE A N 1
ATOM 4265 C CA . PHE A 1 528 ? -15.617 -21.281 -7.43 1 92.25 528 PHE A CA 1
ATOM 4266 C C . PHE A 1 528 ? -14.477 -21.547 -6.453 1 92.25 528 PHE A C 1
ATOM 4268 O O . PHE A 1 528 ? -13.484 -20.812 -6.449 1 92.25 528 PHE A O 1
ATOM 4275 N N . GLY A 1 529 ? -14.719 -22.516 -5.684 1 84.94 529 GLY A N 1
ATOM 4276 C CA . GLY A 1 529 ? -13.664 -23.016 -4.805 1 84.94 529 GLY A CA 1
ATOM 4277 C C . GLY A 1 529 ? -13.297 -22.031 -3.709 1 84.94 529 GLY A C 1
ATOM 4278 O O . GLY A 1 529 ? -14.094 -21.156 -3.354 1 84.94 529 GLY A O 1
ATOM 4279 N N . GLN A 1 530 ? -12.109 -22.359 -3.094 1 78.56 530 GLN A N 1
ATOM 4280 C CA . GLN A 1 530 ? -11.562 -21.484 -2.068 1 78.56 530 GLN A CA 1
ATOM 4281 C C . GLN A 1 530 ? -10.727 -20.359 -2.689 1 78.56 530 GLN A C 1
ATOM 4283 O O . GLN A 1 530 ? -9.508 -20.328 -2.52 1 78.56 530 GLN A O 1
ATOM 4288 N N . GLY A 1 531 ? -11.438 -19.562 -3.471 1 76.12 531 GLY A N 1
ATOM 4289 C CA . GLY A 1 531 ? -10.75 -18.438 -4.098 1 76.12 531 GLY A CA 1
ATOM 4290 C C . GLY A 1 531 ? -10.102 -18.797 -5.422 1 76.12 531 GLY A C 1
ATOM 4291 O O . GLY A 1 531 ? -9.18 -18.125 -5.871 1 76.12 531 GLY A O 1
ATOM 4292 N N . THR A 1 532 ? -10.508 -19.969 -6.031 1 86.94 532 THR A N 1
ATOM 4293 C CA . THR A 1 532 ? -9.969 -20.359 -7.332 1 86.94 532 THR A CA 1
ATOM 4294 C C . THR A 1 532 ? -10.438 -19.391 -8.422 1 86.94 532 THR A C 1
ATOM 4296 O O . THR A 1 532 ? -9.625 -18.891 -9.195 1 86.94 532 THR A O 1
ATOM 4299 N N . ILE A 1 533 ? -11.703 -19.234 -8.484 1 91.56 533 ILE A N 1
ATOM 4300 C CA . ILE A 1 533 ? -12.281 -18.188 -9.32 1 91.56 533 ILE A CA 1
ATOM 4301 C C . ILE A 1 533 ? -12.969 -17.156 -8.445 1 91.56 533 ILE A C 1
ATOM 4303 O O . ILE A 1 533 ? -13.883 -17.469 -7.688 1 91.56 533 ILE A O 1
ATOM 4307 N N . ARG A 1 534 ? -12.617 -15.977 -8.555 1 86.69 534 ARG A N 1
ATOM 4308 C CA . ARG A 1 534 ? -13.148 -14.883 -7.742 1 86.69 534 ARG A CA 1
ATOM 4309 C C . ARG A 1 534 ? -14.234 -14.125 -8.492 1 86.69 534 ARG A C 1
ATOM 4311 O O . ARG A 1 534 ? -14.438 -14.336 -9.695 1 86.69 534 ARG A O 1
ATOM 4318 N N . ASN A 1 535 ? -14.812 -13.273 -7.699 1 86 535 ASN A N 1
ATOM 4319 C CA . ASN A 1 535 ? -15.906 -12.492 -8.273 1 86 535 ASN A CA 1
ATOM 4320 C C . ASN A 1 535 ? -15.383 -11.383 -9.18 1 86 535 ASN A C 1
ATOM 4322 O O . ASN A 1 535 ? -14.391 -10.727 -8.859 1 86 535 ASN A O 1
ATOM 4326 N N . PHE A 1 536 ? -16.062 -11.305 -10.406 1 88.5 536 PHE A N 1
ATOM 4327 C CA . PHE A 1 536 ? -15.75 -10.219 -11.336 1 88.5 536 PHE A CA 1
ATOM 4328 C C . PHE A 1 536 ? -16.672 -9.023 -11.094 1 88.5 536 PHE A C 1
ATOM 4330 O O . PHE A 1 536 ? -17.672 -8.852 -11.789 1 88.5 536 PHE A O 1
ATOM 4337 N N . SER A 1 537 ? -16.312 -8.203 -10.18 1 80.5 537 SER A N 1
ATOM 4338 C CA . SER A 1 537 ? -17.203 -7.102 -9.812 1 80.5 537 SER A CA 1
ATOM 4339 C C . SER A 1 537 ? -16.969 -5.883 -10.703 1 80.5 537 SER A C 1
ATOM 4341 O O . SER A 1 537 ? -17.891 -5.09 -10.93 1 80.5 537 SER A O 1
ATOM 4343 N N . ASN A 1 538 ? -15.805 -5.723 -11.25 1 82.94 538 ASN A N 1
ATOM 4344 C CA . ASN A 1 538 ? -15.445 -4.582 -12.086 1 82.94 538 ASN A CA 1
ATOM 4345 C C . ASN A 1 538 ? -15.383 -4.969 -13.562 1 82.94 538 ASN A C 1
ATOM 4347 O O . ASN A 1 538 ? -15.352 -6.152 -13.898 1 82.94 538 ASN A O 1
ATOM 4351 N N . ASN A 1 539 ? -15.453 -3.939 -14.312 1 84.81 539 ASN A N 1
ATOM 4352 C CA . ASN A 1 539 ? -15.328 -4.184 -15.75 1 84.81 539 ASN A CA 1
ATOM 4353 C C . ASN A 1 539 ? -13.961 -4.77 -16.094 1 84.81 539 ASN A C 1
ATOM 4355 O O . ASN A 1 539 ? -12.938 -4.102 -15.945 1 84.81 539 ASN A O 1
ATOM 4359 N N . SER A 1 540 ? -14.039 -5.949 -16.594 1 90.19 540 SER A N 1
ATOM 4360 C CA . SER A 1 540 ? -12.82 -6.676 -16.922 1 90.19 540 SER A CA 1
ATOM 4361 C C . SER A 1 540 ? -12.078 -6.023 -18.078 1 90.19 540 SER A C 1
ATOM 4363 O O . SER A 1 540 ? -10.852 -6.102 -18.172 1 90.19 540 SER A O 1
ATOM 4365 N N . SER A 1 541 ? -12.836 -5.359 -18.969 1 89.62 541 SER A N 1
ATOM 4366 C CA . SER A 1 541 ? -12.242 -4.754 -20.156 1 89.62 541 SER A CA 1
ATOM 4367 C C . SER A 1 541 ? -11.328 -3.592 -19.781 1 89.62 541 SER A C 1
ATOM 4369 O O . SER A 1 541 ? -10.414 -3.252 -20.531 1 89.62 541 SER A O 1
ATOM 4371 N N . GLU A 1 542 ? -11.586 -3.006 -18.672 1 85.5 542 GLU A N 1
ATOM 4372 C CA . GLU A 1 542 ? -10.773 -1.873 -18.234 1 85.5 542 GLU A CA 1
ATOM 4373 C C . GLU A 1 542 ? -9.461 -2.342 -17.609 1 85.5 542 GLU A C 1
ATOM 4375 O O . GLU A 1 542 ? -8.5 -1.577 -17.531 1 85.5 542 GLU A O 1
ATOM 4380 N N . MET A 1 543 ? -9.391 -3.607 -17.297 1 86.31 543 MET A N 1
ATOM 4381 C CA . MET A 1 543 ? -8.188 -4.211 -16.734 1 86.31 543 MET A CA 1
ATOM 4382 C C . MET A 1 543 ? -7.547 -3.289 -15.695 1 86.31 543 MET A C 1
ATOM 4384 O O . MET A 1 543 ? -6.344 -3.025 -15.758 1 86.31 543 MET A O 1
ATOM 4388 N N . LYS A 1 544 ? -8.32 -2.715 -14.812 1 79.62 544 LYS A N 1
ATOM 4389 C CA . LYS A 1 544 ? -7.812 -1.779 -13.805 1 79.62 544 LYS A CA 1
ATOM 4390 C C . LYS A 1 544 ? -7.121 -2.518 -12.664 1 79.62 544 LYS A C 1
ATOM 4392 O O . LYS A 1 544 ? -7.754 -3.279 -11.938 1 79.62 544 LYS A O 1
ATOM 4397 N N . LYS A 1 545 ? -5.859 -2.287 -12.445 1 80.25 545 LYS A N 1
ATOM 4398 C CA . LYS A 1 545 ? -5.055 -2.768 -11.328 1 80.25 545 LYS A CA 1
ATOM 4399 C C . LYS A 1 545 ? -5.195 -4.277 -11.156 1 80.25 545 LYS A C 1
ATOM 4401 O O . LYS A 1 545 ? -5.359 -4.77 -10.039 1 80.25 545 LYS A O 1
ATOM 4406 N N . LEU A 1 546 ? -5.207 -5.035 -12.211 1 87.5 546 LEU A N 1
ATOM 4407 C CA . LEU A 1 546 ? -5.316 -6.492 -12.164 1 87.5 546 LEU A CA 1
ATOM 4408 C C . LEU A 1 546 ? -3.961 -7.129 -11.883 1 87.5 546 LEU A C 1
ATOM 4410 O O . LEU A 1 546 ? -2.932 -6.648 -12.367 1 87.5 546 LEU A O 1
ATOM 4414 N N . ALA A 1 547 ? -3.992 -8.156 -11.008 1 86.94 547 ALA A N 1
ATOM 4415 C CA . ALA A 1 547 ? -2.801 -8.953 -10.727 1 86.94 547 ALA A CA 1
ATOM 4416 C C . ALA A 1 547 ? -2.777 -10.219 -11.57 1 86.94 547 ALA A C 1
ATOM 4418 O O . ALA A 1 547 ? -3.684 -10.461 -12.375 1 86.94 547 ALA A O 1
ATOM 4419 N N . GLY A 1 548 ? -1.688 -10.984 -11.492 1 89.12 548 GLY A N 1
ATOM 4420 C CA . GLY A 1 548 ? -1.533 -12.211 -12.258 1 89.12 548 GLY A CA 1
ATOM 4421 C C . GLY A 1 548 ? -2.668 -13.195 -12.039 1 89.12 548 GLY A C 1
ATOM 4422 O O . GLY A 1 548 ? -3.143 -13.82 -12.992 1 89.12 548 GLY A O 1
ATOM 4423 N N . ARG A 1 549 ? -3.184 -13.258 -10.852 1 89.31 549 ARG A N 1
ATOM 4424 C CA . ARG A 1 549 ? -4.258 -14.195 -10.531 1 89.31 549 ARG A CA 1
ATOM 4425 C C . ARG A 1 549 ? -5.562 -13.781 -11.203 1 89.31 549 ARG A C 1
ATOM 4427 O O . ARG A 1 549 ? -6.359 -14.633 -11.602 1 89.31 549 ARG A O 1
ATOM 4434 N N . ASP A 1 550 ? -5.77 -12.5 -11.359 1 91.38 550 ASP A N 1
ATOM 4435 C CA . ASP A 1 550 ? -6.977 -12 -12.023 1 91.38 550 ASP A CA 1
ATOM 4436 C C . ASP A 1 550 ? -6.973 -12.352 -13.508 1 91.38 550 ASP A C 1
ATOM 4438 O O . ASP A 1 550 ? -8.008 -12.719 -14.062 1 91.38 550 ASP A O 1
ATOM 4442 N N . PHE A 1 551 ? -5.812 -12.289 -14.094 1 94.38 551 PHE A N 1
ATOM 4443 C CA . PHE A 1 551 ? -5.719 -12.633 -15.508 1 94.38 551 PHE A CA 1
ATOM 4444 C C . PHE A 1 551 ? -5.906 -14.125 -15.719 1 94.38 551 PHE A C 1
ATOM 4446 O O . PHE A 1 551 ? -6.453 -14.547 -16.75 1 94.38 551 PHE A O 1
ATOM 4453 N N . GLU A 1 552 ? -5.422 -14.875 -14.766 1 95.56 552 GLU A N 1
ATOM 4454 C CA . GLU A 1 552 ? -5.676 -16.312 -14.836 1 95.56 552 GLU A CA 1
ATOM 4455 C C . GLU A 1 552 ? -7.172 -16.609 -14.797 1 95.56 552 GLU A C 1
ATOM 4457 O O . GLU A 1 552 ? -7.668 -17.422 -15.586 1 95.56 552 GLU A O 1
ATOM 4462 N N . ASP A 1 553 ? -7.887 -15.914 -13.938 1 95.75 553 ASP A N 1
ATOM 4463 C CA . ASP A 1 553 ? -9.328 -16.094 -13.836 1 95.75 553 ASP A CA 1
ATOM 4464 C C . ASP A 1 553 ? -10.023 -15.727 -15.148 1 95.75 553 ASP A C 1
ATOM 4466 O O . ASP A 1 553 ? -10.945 -16.422 -15.586 1 95.75 553 ASP A O 1
ATOM 4470 N N . LEU A 1 554 ? -9.516 -14.695 -15.734 1 96.94 554 LEU A N 1
ATOM 4471 C CA . LEU A 1 554 ? -10.102 -14.234 -16.984 1 96.94 554 LEU A CA 1
ATOM 4472 C C . LEU A 1 554 ? -9.922 -15.281 -18.094 1 96.94 554 LEU A C 1
ATOM 4474 O O . LEU A 1 554 ? -10.828 -15.516 -18.875 1 96.94 554 LEU A O 1
ATOM 4478 N N . LEU A 1 555 ? -8.766 -15.898 -18.125 1 97.62 555 LEU A N 1
ATOM 4479 C CA . LEU A 1 555 ? -8.477 -16.891 -19.156 1 97.62 555 LEU A CA 1
ATOM 4480 C C . LEU A 1 555 ? -9.305 -18.156 -18.922 1 97.62 555 LEU A C 1
ATOM 4482 O O . LEU A 1 555 ? -9.859 -18.719 -19.875 1 97.62 555 LEU A O 1
ATOM 4486 N N . GLN A 1 556 ? -9.422 -18.562 -17.719 1 96.88 556 GLN A N 1
ATOM 4487 C CA . GLN A 1 556 ? -10.102 -19.812 -17.375 1 96.88 556 GLN A CA 1
ATOM 4488 C C . GLN A 1 556 ? -11.586 -19.75 -17.734 1 96.88 556 GLN A C 1
ATOM 4490 O O . GLN A 1 556 ? -12.211 -20.766 -18.016 1 96.88 556 GLN A O 1
ATOM 4495 N N . CYS A 1 557 ? -12.117 -18.547 -17.75 1 97.38 557 CYS A N 1
ATOM 4496 C CA . CYS A 1 557 ? -13.539 -18.375 -18.031 1 97.38 557 CYS A CA 1
ATOM 4497 C C . CYS A 1 557 ? -13.75 -17.75 -19.406 1 97.38 557 CYS A C 1
ATOM 4499 O O . CYS A 1 557 ? -14.883 -17.422 -19.781 1 97.38 557 CYS A O 1
ATOM 4501 N N . ALA A 1 558 ? -12.797 -17.672 -20.281 1 97.69 558 ALA A N 1
ATOM 4502 C CA . ALA A 1 558 ? -12.812 -16.812 -21.469 1 97.69 558 ALA A CA 1
ATOM 4503 C C . ALA A 1 558 ? -13.664 -17.438 -22.578 1 97.69 558 ALA A C 1
ATOM 4505 O O . ALA A 1 558 ? -14.359 -16.719 -23.312 1 97.69 558 ALA A O 1
ATOM 4506 N N . VAL A 1 559 ? -13.711 -18.719 -22.734 1 97 559 VAL A N 1
ATOM 4507 C CA . VAL A 1 559 ? -14.297 -19.375 -23.906 1 97 559 VAL A CA 1
ATOM 4508 C C . VAL A 1 559 ? -15.789 -19.062 -23.969 1 97 559 VAL A C 1
ATOM 4510 O O . VAL A 1 559 ? -16.281 -18.531 -24.969 1 97 559 VAL A O 1
ATOM 4513 N N . PRO A 1 560 ? -16.547 -19.359 -22.891 1 96.88 560 PRO A N 1
ATOM 4514 C CA . PRO A 1 560 ? -17.984 -19.047 -22.984 1 96.88 560 PRO A CA 1
ATOM 4515 C C . PRO A 1 560 ? -18.266 -17.547 -23.047 1 96.88 560 PRO A C 1
ATOM 4517 O O . PRO A 1 560 ? -19.266 -17.125 -23.625 1 96.88 560 PRO A O 1
ATOM 4520 N N . VAL A 1 561 ? -17.469 -16.734 -22.516 1 97.31 561 VAL A N 1
ATOM 4521 C CA . VAL A 1 561 ? -17.703 -15.289 -22.438 1 97.31 561 VAL A CA 1
ATOM 4522 C C . VAL A 1 561 ? -17.531 -14.656 -23.812 1 97.31 561 VAL A C 1
ATOM 4524 O O . VAL A 1 561 ? -18.266 -13.734 -24.172 1 97.31 561 VAL A O 1
ATOM 4527 N N . PHE A 1 562 ? -16.641 -15.109 -24.688 1 97.62 562 PHE A N 1
ATOM 4528 C CA . PHE A 1 562 ? -16.375 -14.516 -26 1 97.62 562 PHE A CA 1
ATOM 4529 C C . PHE A 1 562 ? -17.234 -15.164 -27.062 1 97.62 562 PHE A C 1
ATOM 4531 O O . PHE A 1 562 ? -17.375 -14.617 -28.172 1 97.62 562 PHE A O 1
ATOM 4538 N N . GLU A 1 563 ? -17.875 -16.266 -26.766 1 97.31 563 GLU A N 1
ATOM 4539 C CA . GLU A 1 563 ? -18.641 -17.016 -27.766 1 97.31 563 GLU A CA 1
ATOM 4540 C C . GLU A 1 563 ? -19.797 -16.172 -28.297 1 97.31 563 GLU A C 1
ATOM 4542 O O . GLU A 1 563 ? -20.594 -15.625 -27.531 1 97.31 563 GLU A O 1
ATOM 4547 N N . GLY A 1 564 ? -19.859 -16.109 -29.578 1 95.25 564 GLY A N 1
ATOM 4548 C CA . GLY A 1 564 ? -20.984 -15.477 -30.234 1 95.25 564 GLY A CA 1
ATOM 4549 C C . GLY A 1 564 ? -20.859 -13.969 -30.344 1 95.25 564 GLY A C 1
ATOM 4550 O O . GLY A 1 564 ? -21.766 -13.297 -30.828 1 95.25 564 GLY A O 1
ATOM 4551 N N . LEU A 1 565 ? -19.766 -13.422 -29.938 1 94.94 565 LEU A N 1
ATOM 4552 C CA . LEU A 1 565 ? -19.594 -11.969 -30 1 94.94 565 LEU A CA 1
ATOM 4553 C C . LEU A 1 565 ? -19.094 -11.547 -31.375 1 94.94 565 LEU A C 1
ATOM 4555 O O . LEU A 1 565 ? -19.359 -10.422 -31.812 1 94.94 565 LEU A O 1
ATOM 4559 N N . LEU A 1 566 ? -18.359 -12.406 -32.062 1 94.75 566 LEU A N 1
ATOM 4560 C CA . LEU A 1 566 ? -17.844 -12.125 -33.406 1 94.75 566 LEU A CA 1
ATOM 4561 C C . LEU A 1 566 ? -18.594 -12.945 -34.469 1 94.75 566 LEU A C 1
ATOM 4563 O O . LEU A 1 566 ? -19.344 -13.867 -34.125 1 94.75 566 LEU A O 1
ATOM 4567 N N . PRO A 1 567 ? -18.422 -12.539 -35.719 1 93.44 567 PRO A N 1
ATOM 4568 C CA . PRO A 1 567 ? -19.047 -13.352 -36.781 1 93.44 567 PRO A CA 1
ATOM 4569 C C . PRO A 1 567 ? -18.562 -14.805 -36.75 1 93.44 567 PRO A C 1
ATOM 4571 O O . PRO A 1 567 ? -17.469 -15.094 -36.281 1 93.44 567 PRO A O 1
ATOM 4574 N N . GLU A 1 568 ? -19.266 -15.711 -37.25 1 92.81 568 GLU A N 1
ATOM 4575 C CA . GLU A 1 568 ? -19.141 -17.156 -37.062 1 92.81 568 GLU A CA 1
ATOM 4576 C C . GLU A 1 568 ? -17.734 -17.625 -37.406 1 92.81 568 GLU A C 1
ATOM 4578 O O . GLU A 1 568 ? -17.109 -18.344 -36.625 1 92.81 568 GLU A O 1
ATOM 4583 N N . ALA A 1 569 ? -17.188 -17.312 -38.594 1 92.69 569 ALA A N 1
ATOM 4584 C CA . ALA A 1 569 ? -15.867 -17.781 -39 1 92.69 569 ALA A CA 1
ATOM 4585 C C . ALA A 1 569 ? -14.797 -17.297 -38.031 1 92.69 569 ALA A C 1
ATOM 4587 O O . ALA A 1 569 ? -13.914 -18.062 -37.625 1 92.69 569 ALA A O 1
ATOM 4588 N N . ASP A 1 570 ? -14.898 -16.078 -37.656 1 95.25 570 ASP A N 1
ATOM 4589 C CA . ASP A 1 570 ? -13.93 -15.484 -36.75 1 95.25 570 ASP A CA 1
ATOM 4590 C C . ASP A 1 570 ? -14.156 -15.992 -35.312 1 95.25 570 ASP A C 1
ATOM 4592 O O . ASP A 1 570 ? -13.203 -16.188 -34.562 1 95.25 570 ASP A O 1
ATOM 4596 N N . ASP A 1 571 ? -15.383 -16.203 -35 1 96.19 571 ASP A N 1
ATOM 4597 C CA . ASP A 1 571 ? -15.727 -16.703 -33.656 1 96.19 571 ASP A CA 1
ATOM 4598 C C . ASP A 1 571 ? -15.195 -18.109 -33.438 1 96.19 571 ASP A C 1
ATOM 4600 O O . ASP A 1 571 ? -14.695 -18.438 -32.375 1 96.19 571 ASP A O 1
ATOM 4604 N N . TYR A 1 572 ? -15.32 -18.875 -34.469 1 94.94 572 TYR A N 1
ATOM 4605 C CA . TYR A 1 572 ? -14.828 -20.234 -34.375 1 94.94 572 TYR A CA 1
ATOM 4606 C C . TYR A 1 572 ? -13.32 -20.266 -34.156 1 94.94 572 TYR A C 1
ATOM 4608 O O . TYR A 1 572 ? -12.82 -21 -33.312 1 94.94 572 TYR A O 1
ATOM 4616 N N . ARG A 1 573 ? -12.57 -19.531 -34.906 1 95.31 573 ARG A N 1
ATOM 4617 C CA . ARG A 1 573 ? -11.117 -19.453 -34.75 1 95.31 573 ARG A CA 1
ATOM 4618 C C . ARG A 1 573 ? -10.727 -18.953 -33.375 1 95.31 573 ARG A C 1
ATOM 4620 O O . ARG A 1 573 ? -9.781 -19.453 -32.781 1 95.31 573 ARG A O 1
ATOM 4627 N N . LEU A 1 574 ? -11.484 -17.984 -32.969 1 97.44 574 LEU A N 1
ATOM 4628 C CA . LEU A 1 574 ? -11.18 -17.406 -31.641 1 97.44 574 LEU A CA 1
ATOM 4629 C C . LEU A 1 574 ? -11.438 -18.406 -30.531 1 97.44 574 LEU A C 1
ATOM 4631 O O . LEU A 1 574 ? -10.633 -18.531 -29.609 1 97.44 574 LEU A O 1
ATOM 4635 N N . ARG A 1 575 ? -12.516 -19.062 -30.531 1 96.94 575 ARG A N 1
ATOM 4636 C CA . ARG A 1 575 ? -12.844 -20.047 -29.5 1 96.94 575 ARG A CA 1
ATOM 4637 C C . ARG A 1 575 ? -11.797 -21.156 -29.438 1 96.94 575 ARG A C 1
ATOM 4639 O O . ARG A 1 575 ? -11.406 -21.578 -28.359 1 96.94 575 ARG A O 1
ATOM 4646 N N . LYS A 1 576 ? -11.398 -21.562 -30.594 1 96.81 576 LYS A N 1
ATOM 4647 C CA . LYS A 1 576 ? -10.359 -22.594 -30.656 1 96.81 576 LYS A CA 1
ATOM 4648 C C . LYS A 1 576 ? -9.047 -22.078 -30.062 1 96.81 576 LYS A C 1
ATOM 4650 O O . LYS A 1 576 ? -8.359 -22.781 -29.328 1 96.81 576 LYS A O 1
ATOM 4655 N N . LEU A 1 577 ? -8.703 -20.859 -30.438 1 97.94 577 LEU A N 1
ATOM 4656 C CA . LEU A 1 577 ? -7.496 -20.234 -29.906 1 97.94 577 LEU A CA 1
ATOM 4657 C C . LEU A 1 577 ? -7.57 -20.125 -28.391 1 97.94 577 LEU A C 1
ATOM 4659 O O . LEU A 1 577 ? -6.602 -20.438 -27.688 1 97.94 577 LEU A O 1
ATOM 4663 N N . LEU A 1 578 ? -8.711 -19.641 -27.891 1 98.31 578 LEU A N 1
ATOM 4664 C CA . LEU A 1 578 ? -8.875 -19.469 -26.453 1 98.31 578 LEU A CA 1
ATOM 4665 C C . LEU A 1 578 ? -8.812 -20.812 -25.734 1 98.31 578 LEU A C 1
ATOM 4667 O O . LEU A 1 578 ? -8.234 -20.906 -24.656 1 98.31 578 LEU A O 1
ATOM 4671 N N . TYR A 1 579 ? -9.414 -21.812 -26.266 1 98 579 TYR A N 1
ATOM 4672 C CA . TYR A 1 579 ? -9.359 -23.156 -25.703 1 98 579 TYR A CA 1
ATOM 4673 C C . TYR A 1 579 ? -7.918 -23.656 -25.594 1 98 579 TYR A C 1
ATOM 4675 O O . TYR A 1 579 ? -7.492 -24.125 -24.547 1 98 579 TYR A O 1
ATOM 4683 N N . ARG A 1 580 ? -7.195 -23.547 -26.641 1 98.12 580 ARG A N 1
ATOM 4684 C CA . ARG A 1 580 ? -5.824 -24.047 -26.672 1 98.12 580 ARG A CA 1
ATOM 4685 C C . ARG A 1 580 ? -4.918 -23.219 -25.781 1 98.12 580 ARG A C 1
ATOM 4687 O O . ARG A 1 580 ? -3.98 -23.75 -25.172 1 98.12 580 ARG A O 1
ATOM 4694 N N . THR A 1 581 ? -5.203 -21.891 -25.766 1 98.31 581 THR A N 1
ATOM 4695 C CA . THR A 1 581 ? -4.441 -21.047 -24.844 1 98.31 581 THR A CA 1
ATOM 4696 C C . THR A 1 581 ? -4.656 -21.484 -23.406 1 98.31 581 THR A C 1
ATOM 4698 O O . THR A 1 581 ? -3.703 -21.578 -22.625 1 98.31 581 THR A O 1
ATOM 4701 N N . ALA A 1 582 ? -5.855 -21.75 -23 1 98.25 582 ALA A N 1
ATOM 4702 C CA . ALA A 1 582 ? -6.172 -22.219 -21.656 1 98.25 582 ALA A CA 1
ATOM 4703 C C . ALA A 1 582 ? -5.566 -23.594 -21.391 1 98.25 582 ALA A C 1
ATOM 4705 O O . ALA A 1 582 ? -5.09 -23.859 -20.297 1 98.25 582 ALA A O 1
ATOM 4706 N N . GLU A 1 583 ? -5.664 -24.406 -22.391 1 97.62 583 GLU A N 1
ATOM 4707 C CA . GLU A 1 583 ? -5.07 -25.75 -22.281 1 97.62 583 GLU A CA 1
ATOM 4708 C C . GLU A 1 583 ? -3.564 -25.656 -22.062 1 97.62 583 GLU A C 1
ATOM 4710 O O . GLU A 1 583 ? -3.021 -26.359 -21.203 1 97.62 583 GLU A O 1
ATOM 4715 N N . TRP A 1 584 ? -2.938 -24.828 -22.844 1 98 584 TRP A N 1
ATOM 4716 C CA . TRP A 1 584 ? -1.497 -24.641 -22.688 1 98 584 TRP A CA 1
ATOM 4717 C C . TRP A 1 584 ? -1.153 -24.156 -21.297 1 98 584 TRP A C 1
ATOM 4719 O O . TRP A 1 584 ? -0.219 -24.656 -20.656 1 98 584 TRP A O 1
ATOM 4729 N N . HIS A 1 585 ? -1.889 -23.125 -20.859 1 98 585 HIS A N 1
ATOM 4730 C CA . HIS A 1 585 ? -1.665 -22.562 -19.531 1 98 585 HIS A CA 1
ATOM 4731 C C . HIS A 1 585 ? -1.837 -23.625 -18.438 1 98 585 HIS A C 1
ATOM 4733 O O . HIS A 1 585 ? -1.024 -23.719 -17.516 1 98 585 HIS A O 1
ATOM 4739 N N . GLY A 1 586 ? -2.875 -24.453 -18.547 1 97.19 586 GLY A N 1
ATOM 4740 C CA . GLY A 1 586 ? -3.117 -25.516 -17.578 1 97.19 586 GLY A CA 1
ATOM 4741 C C . GLY A 1 586 ? -1.999 -26.547 -17.531 1 97.19 586 GLY A C 1
ATOM 4742 O O . GLY A 1 586 ? -1.571 -26.953 -16.453 1 97.19 586 GLY A O 1
ATOM 4743 N N . LEU A 1 587 ? -1.523 -26.922 -18.656 1 97.38 587 LEU A N 1
ATOM 4744 C CA . LEU A 1 587 ? -0.452 -27.906 -18.734 1 97.38 587 LEU A CA 1
ATOM 4745 C C . LEU A 1 587 ? 0.861 -27.312 -18.234 1 97.38 587 LEU A C 1
ATOM 4747 O O . LEU A 1 587 ? 1.599 -27.984 -17.5 1 97.38 587 LEU A O 1
ATOM 4751 N N . ALA A 1 588 ? 1.103 -26.078 -18.594 1 97.81 588 ALA A N 1
ATOM 4752 C CA . ALA A 1 588 ? 2.363 -25.453 -18.219 1 97.81 588 ALA A CA 1
ATOM 4753 C C . ALA A 1 588 ? 2.441 -25.266 -16.703 1 97.81 588 ALA A C 1
ATOM 4755 O O . ALA A 1 588 ? 3.531 -25.266 -16.125 1 97.81 588 ALA A O 1
ATOM 4756 N N . LYS A 1 589 ? 1.325 -25.172 -16.047 1 96.19 589 LYS A N 1
ATOM 4757 C CA . LYS A 1 589 ? 1.3 -24.875 -14.609 1 96.19 589 LYS A CA 1
ATOM 4758 C C . LYS A 1 589 ? 1.117 -26.141 -13.789 1 96.19 589 LYS A C 1
ATOM 4760 O O . LYS A 1 589 ? 1.017 -26.094 -12.562 1 96.19 589 LYS A O 1
ATOM 4765 N N . MET A 1 590 ? 1.117 -27.297 -14.391 1 97 590 MET A N 1
ATOM 4766 C CA . MET A 1 590 ? 0.997 -28.547 -13.656 1 97 590 MET A CA 1
ATOM 4767 C C . MET A 1 590 ? 2.176 -28.734 -12.703 1 97 590 MET A C 1
ATOM 4769 O O . MET A 1 590 ? 3.301 -28.344 -13.016 1 97 590 MET A O 1
ATOM 4773 N N . ARG A 1 591 ? 1.928 -29.422 -11.602 1 96 591 ARG A N 1
ATOM 4774 C CA . ARG A 1 591 ? 2.947 -29.594 -10.57 1 96 591 ARG A CA 1
ATOM 4775 C C . ARG A 1 591 ? 3.629 -30.953 -10.703 1 96 591 ARG A C 1
ATOM 4777 O O . ARG A 1 591 ? 4.648 -31.219 -10.062 1 96 591 ARG A O 1
ATOM 4784 N N . ILE A 1 592 ? 3.094 -31.844 -11.445 1 96.19 592 ILE A N 1
ATOM 4785 C CA . ILE A 1 592 ? 3.678 -33.125 -11.789 1 96.19 592 ILE A CA 1
ATOM 4786 C C . ILE A 1 592 ? 3.34 -33.5 -13.234 1 96.19 592 ILE A C 1
ATOM 4788 O O . ILE A 1 592 ? 2.217 -33.25 -13.688 1 96.19 592 ILE A O 1
ATOM 4792 N N . HIS A 1 593 ? 4.312 -33.938 -13.977 1 96.44 593 HIS A N 1
ATOM 4793 C CA . HIS A 1 593 ? 4.129 -34.312 -15.367 1 96.44 593 HIS A CA 1
ATOM 4794 C C . HIS A 1 593 ? 4.535 -35.781 -15.609 1 96.44 593 HIS A C 1
ATOM 4796 O O . HIS A 1 593 ? 5.461 -36.281 -14.969 1 96.44 593 HIS A O 1
ATOM 4802 N N . THR A 1 594 ? 3.824 -36.438 -16.406 1 93.31 594 THR A N 1
ATOM 4803 C CA . THR A 1 594 ? 4.281 -37.656 -17.031 1 93.31 594 THR A CA 1
ATOM 4804 C C . THR A 1 594 ? 4.926 -37.375 -18.391 1 93.31 594 THR A C 1
ATOM 4806 O O . THR A 1 594 ? 4.812 -36.25 -18.906 1 93.31 594 THR A O 1
ATOM 4809 N N . GLU A 1 595 ? 5.594 -38.312 -18.906 1 92.81 595 GLU A N 1
ATOM 4810 C CA . GLU A 1 595 ? 6.125 -38.125 -20.25 1 92.81 595 GLU A CA 1
ATOM 4811 C C . GLU A 1 595 ? 5.004 -37.844 -21.25 1 92.81 595 GLU A C 1
ATOM 4813 O O . GLU A 1 595 ? 5.195 -37.094 -22.219 1 92.81 595 GLU A O 1
ATOM 4818 N N . GLY A 1 596 ? 3.891 -38.406 -20.969 1 90.5 596 GLY A N 1
ATOM 4819 C CA . GLY A 1 596 ? 2.732 -38.188 -21.828 1 90.5 596 GLY A CA 1
ATOM 4820 C C . GLY A 1 596 ? 2.232 -36.781 -21.797 1 90.5 596 GLY A C 1
ATOM 4821 O O . GLY A 1 596 ? 1.956 -36.188 -22.844 1 90.5 596 GLY A O 1
ATOM 4822 N N . THR A 1 597 ? 2.105 -36.25 -20.625 1 94.31 597 THR A N 1
ATOM 4823 C CA . THR A 1 597 ? 1.604 -34.906 -20.5 1 94.31 597 THR A CA 1
ATOM 4824 C C . THR A 1 597 ? 2.613 -33.906 -21.047 1 94.31 597 THR A C 1
ATOM 4826 O O . THR A 1 597 ? 2.23 -32.844 -21.578 1 94.31 597 THR A O 1
ATOM 4829 N N . LEU A 1 598 ? 3.891 -34.156 -20.969 1 96.25 598 LEU A N 1
ATOM 4830 C CA . LEU A 1 598 ? 4.91 -33.25 -21.516 1 96.25 598 LEU A CA 1
ATOM 4831 C C . LEU A 1 598 ? 4.879 -33.281 -23.047 1 96.25 598 LEU A C 1
ATOM 4833 O O . LEU A 1 598 ? 5.078 -32.25 -23.688 1 96.25 598 LEU A O 1
ATOM 4837 N N . THR A 1 599 ? 4.695 -34.438 -23.547 1 95.12 599 THR A N 1
ATOM 4838 C CA . THR A 1 599 ? 4.566 -34.531 -24.984 1 95.12 599 THR A CA 1
ATOM 4839 C C . THR A 1 599 ? 3.34 -33.781 -25.484 1 95.12 599 THR A C 1
ATOM 4841 O O . THR A 1 599 ? 3.379 -33.156 -26.531 1 95.12 599 THR A O 1
ATOM 4844 N N . GLU A 1 600 ? 2.305 -33.906 -24.703 1 95.12 600 GLU A N 1
ATOM 4845 C CA . GLU A 1 600 ? 1.104 -33.156 -25.047 1 95.12 600 GLU A CA 1
ATOM 4846 C C . GLU A 1 600 ? 1.366 -31.656 -24.984 1 95.12 600 GLU A C 1
ATOM 4848 O O . GLU A 1 600 ? 0.847 -30.891 -25.797 1 95.12 600 GLU A O 1
ATOM 4853 N N . LEU A 1 601 ? 2.061 -31.219 -23.969 1 96.62 601 LEU A N 1
ATOM 4854 C CA . LEU A 1 601 ? 2.404 -29.812 -23.859 1 96.62 601 LEU A CA 1
ATOM 4855 C C . LEU A 1 601 ? 3.215 -29.344 -25.062 1 96.62 601 LEU A C 1
ATOM 4857 O O . LEU A 1 601 ? 3.045 -28.219 -25.531 1 96.62 601 LEU A O 1
ATOM 4861 N N . GLU A 1 602 ? 4.094 -30.172 -25.562 1 95.69 602 GLU A N 1
ATOM 4862 C CA . GLU A 1 602 ? 4.875 -29.859 -26.766 1 95.69 602 GLU A CA 1
ATOM 4863 C C . GLU A 1 602 ? 3.975 -29.719 -27.984 1 95.69 602 GLU A C 1
ATOM 4865 O O . GLU A 1 602 ? 4.141 -28.781 -28.766 1 95.69 602 GLU A O 1
ATOM 4870 N N . LYS A 1 603 ? 3.041 -30.609 -28.094 1 95.44 603 LYS A N 1
ATOM 4871 C CA . LYS A 1 603 ? 2.102 -30.562 -29.219 1 95.44 603 LYS A CA 1
ATOM 4872 C C . LYS A 1 603 ? 1.239 -29.297 -29.156 1 95.44 603 LYS A C 1
ATOM 4874 O O . LYS A 1 603 ? 1.025 -28.641 -30.172 1 95.44 603 LYS A O 1
ATOM 4879 N N . VAL A 1 604 ? 0.745 -29.047 -27.969 1 96.88 604 VAL A N 1
ATOM 4880 C CA . VAL A 1 604 ? -0.129 -27.891 -27.797 1 96.88 604 VAL A CA 1
ATOM 4881 C C . VAL A 1 604 ? 0.657 -26.609 -28.047 1 96.88 604 VAL A C 1
ATOM 4883 O O . VAL A 1 604 ? 0.108 -25.641 -28.562 1 96.88 604 VAL A O 1
ATOM 4886 N N . THR A 1 605 ? 1.959 -26.578 -27.703 1 96.88 605 THR A N 1
ATOM 4887 C CA . THR A 1 605 ? 2.791 -25.406 -27.969 1 96.88 605 THR A CA 1
ATOM 4888 C C . THR A 1 605 ? 2.893 -25.141 -29.469 1 96.88 605 THR A C 1
ATOM 4890 O O . THR A 1 605 ? 2.771 -23.984 -29.906 1 96.88 605 THR A O 1
ATOM 4893 N N . THR A 1 606 ? 3.068 -26.156 -30.219 1 96.44 606 THR A N 1
ATOM 4894 C CA . THR A 1 606 ? 3.146 -26.031 -31.672 1 96.44 606 THR A CA 1
ATOM 4895 C C . THR A 1 606 ? 1.808 -25.594 -32.25 1 96.44 606 THR A C 1
ATOM 4897 O O . THR A 1 606 ? 1.761 -24.719 -33.125 1 96.44 606 THR A O 1
ATOM 4900 N N . GLU A 1 607 ? 0.775 -26.172 -31.75 1 96.62 607 GLU A N 1
ATOM 4901 C CA . GLU A 1 607 ? -0.554 -25.812 -32.25 1 96.62 607 GLU A CA 1
ATOM 4902 C C . GLU A 1 607 ? -0.906 -24.375 -31.875 1 96.62 607 GLU A C 1
ATOM 4904 O O . GLU A 1 607 ? -1.519 -23.656 -32.688 1 96.62 607 GLU A O 1
ATOM 4909 N N . LEU A 1 608 ? -0.596 -24.016 -30.656 1 97.31 608 LEU A N 1
ATOM 4910 C CA . LEU A 1 608 ? -0.849 -22.641 -30.219 1 97.31 608 LEU A CA 1
ATOM 4911 C C . LEU A 1 608 ? -0.132 -21.656 -31.125 1 97.31 608 LEU A C 1
ATOM 4913 O O . LEU A 1 608 ? -0.69 -20.609 -31.469 1 97.31 608 LEU A O 1
ATOM 4917 N N . GLY A 1 609 ? 1.154 -21.953 -31.469 1 96.94 609 GLY A N 1
ATOM 4918 C CA . GLY A 1 609 ? 1.88 -21.094 -32.406 1 96.94 609 GLY A CA 1
ATOM 4919 C C . GLY A 1 609 ? 1.175 -20.938 -33.719 1 96.94 609 GLY A C 1
ATOM 4920 O O . GLY A 1 609 ? 1.08 -19.828 -34.25 1 96.94 609 GLY A O 1
ATOM 4921 N N . LYS A 1 610 ? 0.647 -21.969 -34.25 1 96.06 610 LYS A N 1
ATOM 4922 C CA . LYS A 1 610 ? -0.06 -21.969 -35.5 1 96.06 610 LYS A CA 1
ATOM 4923 C C . LYS A 1 610 ? -1.354 -21.156 -35.438 1 96.06 610 LYS A C 1
ATOM 4925 O O . LYS A 1 610 ? -1.635 -20.328 -36.281 1 96.06 610 LYS A O 1
ATOM 4930 N N . LEU A 1 611 ? -2.078 -21.453 -34.406 1 97 611 LEU A N 1
ATOM 4931 C CA . LEU A 1 611 ? -3.369 -20.797 -34.219 1 97 611 LEU A CA 1
ATOM 4932 C C . LEU A 1 611 ? -3.195 -19.297 -34.031 1 97 611 LEU A C 1
ATOM 4934 O O . LEU A 1 611 ? -3.977 -18.5 -34.531 1 97 611 LEU A O 1
ATOM 4938 N N . MET A 1 612 ? -2.209 -18.891 -33.219 1 97.56 612 MET A N 1
ATOM 4939 C CA . MET A 1 612 ? -1.961 -17.469 -32.969 1 97.56 612 MET A CA 1
ATOM 4940 C C . MET A 1 612 ? -1.567 -16.734 -34.219 1 97.56 612 MET A C 1
ATOM 4942 O O . MET A 1 612 ? -2.023 -15.617 -34.469 1 97.56 612 MET A O 1
ATOM 4946 N N . ARG A 1 613 ? -0.732 -17.281 -35.062 1 96.38 613 ARG A N 1
ATOM 4947 C CA . ARG A 1 613 ? -0.361 -16.688 -36.344 1 96.38 613 ARG A CA 1
ATOM 4948 C C . ARG A 1 613 ? -1.559 -16.625 -37.281 1 96.38 613 ARG A C 1
ATOM 4950 O O . ARG A 1 613 ? -1.757 -15.617 -37.969 1 96.38 613 ARG A O 1
ATOM 4957 N N . GLY A 1 614 ? -2.328 -17.719 -37.281 1 94.94 614 GLY A N 1
ATOM 4958 C CA . GLY A 1 614 ? -3.547 -17.703 -38.062 1 94.94 614 GLY A CA 1
ATOM 4959 C C . GLY A 1 614 ? -4.527 -16.625 -37.625 1 94.94 614 GLY A C 1
ATOM 4960 O O . GLY A 1 614 ? -5.164 -15.984 -38.469 1 94.94 614 GLY A O 1
ATOM 4961 N N . PHE A 1 615 ? -4.734 -16.516 -36.375 1 96.56 615 PHE A N 1
ATOM 4962 C CA . PHE A 1 615 ? -5.613 -15.484 -35.844 1 96.56 615 PHE A CA 1
ATOM 4963 C C . PHE A 1 615 ? -5.129 -14.094 -36.25 1 96.56 615 PHE A C 1
ATOM 4965 O O . PHE A 1 615 ? -5.934 -13.234 -36.625 1 96.56 615 PHE A O 1
ATOM 4972 N N . ARG A 1 616 ? -3.844 -13.812 -36.125 1 95.06 616 ARG A N 1
ATOM 4973 C CA . ARG A 1 616 ? -3.252 -12.531 -36.5 1 95.06 616 ARG A CA 1
ATOM 4974 C C . ARG A 1 616 ? -3.467 -12.25 -37.969 1 95.06 616 ARG A C 1
ATOM 4976 O O . ARG A 1 616 ? -3.889 -11.156 -38.344 1 95.06 616 ARG A O 1
ATOM 4983 N N . ASP A 1 617 ? -3.242 -13.234 -38.844 1 94.12 617 ASP A N 1
ATOM 4984 C CA . ASP A 1 617 ? -3.184 -13.023 -40.281 1 94.12 617 ASP A CA 1
ATOM 4985 C C . ASP A 1 617 ? -4.578 -13.055 -40.906 1 94.12 617 ASP A C 1
ATOM 4987 O O . ASP A 1 617 ? -4.855 -12.336 -41.875 1 94.12 617 ASP A O 1
ATOM 4991 N N . LEU A 1 618 ? -5.488 -13.797 -40.312 1 93.94 618 LEU A N 1
ATOM 4992 C CA . LEU A 1 618 ? -6.797 -13.984 -40.906 1 93.94 618 LEU A CA 1
ATOM 4993 C C . LEU A 1 618 ? -7.859 -13.164 -40.188 1 93.94 618 LEU A C 1
ATOM 4995 O O . LEU A 1 618 ? -8.508 -12.305 -40.781 1 93.94 618 LEU A O 1
ATOM 4999 N N . THR A 1 619 ? -7.973 -13.383 -38.969 1 94.12 619 THR A N 1
ATOM 5000 C CA . THR A 1 619 ? -9.055 -12.766 -38.188 1 94.12 619 THR A CA 1
ATOM 5001 C C . THR A 1 619 ? -8.766 -11.289 -37.938 1 94.12 619 THR A C 1
ATOM 5003 O O . THR A 1 619 ? -9.609 -10.43 -38.219 1 94.12 619 THR A O 1
ATOM 5006 N N . CYS A 1 620 ? -7.57 -11.016 -37.375 1 94 620 CYS A N 1
ATOM 5007 C CA . CYS A 1 620 ? -7.25 -9.648 -37 1 94 620 CYS A CA 1
ATOM 5008 C C . CYS A 1 620 ? -7.246 -8.719 -38.188 1 94 620 CYS A C 1
ATOM 5010 O O . CYS A 1 620 ? -7.492 -7.52 -38.062 1 94 620 CYS A O 1
ATOM 5012 N N . SER A 1 621 ? -7.012 -9.219 -39.375 1 90.62 621 SER A N 1
ATOM 5013 C CA . SER A 1 621 ? -6.957 -8.422 -40.594 1 90.62 621 SER A CA 1
ATOM 5014 C C . SER A 1 621 ? -8.336 -7.902 -41 1 90.62 621 SER A C 1
ATOM 5016 O O . SER A 1 621 ? -8.461 -6.91 -41.719 1 90.62 621 SER A O 1
ATOM 5018 N N . HIS A 1 622 ? -9.344 -8.508 -40.438 1 92.19 622 HIS A N 1
ATOM 5019 C CA . HIS A 1 622 ? -10.711 -8.125 -40.781 1 92.19 622 HIS A CA 1
ATOM 5020 C C . HIS A 1 622 ? -11.156 -6.918 -39.969 1 92.19 622 HIS A C 1
ATOM 5022 O O . HIS A 1 622 ? -12.164 -6.285 -40.281 1 92.19 622 HIS A O 1
ATOM 5028 N N . TYR A 1 623 ? -10.367 -6.672 -39 1 93.38 623 TYR A N 1
ATOM 5029 C CA . TYR A 1 623 ? -10.805 -5.621 -38.094 1 93.38 623 TYR A CA 1
ATOM 5030 C C . TYR A 1 623 ? -9.766 -4.504 -38 1 93.38 623 TYR A C 1
ATOM 5032 O O . TYR A 1 623 ? -8.57 -4.77 -37.906 1 93.38 623 TYR A O 1
ATOM 5040 N N . ASP A 1 624 ? -10.188 -3.307 -38.094 1 89.38 624 ASP A N 1
ATOM 5041 C CA . ASP A 1 624 ? -9.312 -2.152 -37.906 1 89.38 624 ASP A CA 1
ATOM 5042 C C . ASP A 1 624 ? -9.18 -1.78 -36.438 1 89.38 624 ASP A C 1
ATOM 5044 O O . ASP A 1 624 ? -9.891 -0.896 -35.938 1 89.38 624 ASP A O 1
ATOM 5048 N N . THR A 1 625 ? -8.211 -2.43 -35.844 1 90.75 625 THR A N 1
ATOM 5049 C CA . THR A 1 625 ? -8.055 -2.266 -34.406 1 90.75 625 THR A CA 1
ATOM 5050 C C . THR A 1 625 ? -7.242 -1.01 -34.062 1 90.75 625 THR A C 1
ATOM 5052 O O . THR A 1 625 ? -6.285 -0.688 -34.781 1 90.75 625 THR A O 1
ATOM 5055 N N . HIS A 1 626 ? -7.703 -0.32 -33.031 1 86.88 626 HIS A N 1
ATOM 5056 C CA . HIS A 1 626 ? -7.047 0.898 -32.562 1 86.88 626 HIS A CA 1
ATOM 5057 C C . HIS A 1 626 ? -6.711 0.814 -31.078 1 86.88 626 HIS A C 1
ATOM 5059 O O . HIS A 1 626 ? -7.164 -0.1 -30.375 1 86.88 626 HIS A O 1
ATOM 5065 N N . GLU A 1 627 ? -5.91 1.649 -30.656 1 85.69 627 GLU A N 1
ATOM 5066 C CA . GLU A 1 627 ? -5.523 1.736 -29.25 1 85.69 627 GLU A CA 1
ATOM 5067 C C . GLU A 1 627 ? -6.746 1.921 -28.359 1 85.69 627 GLU A C 1
ATOM 5069 O O . GLU A 1 627 ? -7.688 2.629 -28.719 1 85.69 627 GLU A O 1
ATOM 5074 N N . LEU A 1 628 ? -6.668 1.199 -27.281 1 83.69 628 LEU A N 1
ATOM 5075 C CA . LEU A 1 628 ? -7.707 1.364 -26.266 1 83.69 628 LEU A CA 1
ATOM 5076 C C . LEU A 1 628 ? -7.559 2.701 -25.547 1 83.69 628 LEU A C 1
ATOM 5078 O O . LEU A 1 628 ? -6.488 3.312 -25.578 1 83.69 628 LEU A O 1
ATOM 5082 N N . PRO A 1 629 ? -8.586 3.117 -24.984 1 68.44 629 PRO A N 1
ATOM 5083 C CA . PRO A 1 629 ? -8.5 4.395 -24.281 1 68.44 629 PRO A CA 1
ATOM 5084 C C . PRO A 1 629 ? -7.367 4.43 -23.25 1 68.44 629 PRO A C 1
ATOM 5086 O O . PRO A 1 629 ? -6.656 5.434 -23.156 1 68.44 629 PRO A O 1
ATOM 5089 N N . ARG A 1 630 ? -7.176 3.396 -22.562 1 71.06 630 ARG A N 1
ATOM 5090 C CA . ARG A 1 630 ? -6.102 3.352 -21.562 1 71.06 630 ARG A CA 1
ATOM 5091 C C . ARG A 1 630 ? -4.734 3.359 -22.25 1 71.06 630 ARG A C 1
ATOM 5093 O O . ARG A 1 630 ? -3.77 3.904 -21.703 1 71.06 630 ARG A O 1
ATOM 5100 N N . GLU A 1 631 ? -4.699 2.73 -23.344 1 76.31 631 GLU A N 1
ATOM 5101 C CA . GLU A 1 631 ? -3.441 2.676 -24.078 1 76.31 631 GLU A CA 1
ATOM 5102 C C . GLU A 1 631 ? -3.07 4.043 -24.641 1 76.31 631 GLU A C 1
ATOM 5104 O O . GLU A 1 631 ? -1.893 4.402 -24.703 1 76.31 631 GLU A O 1
ATOM 5109 N N . ILE A 1 632 ? -4.074 4.723 -25.062 1 68.06 632 ILE A N 1
ATOM 5110 C CA . ILE A 1 632 ? -3.842 6.082 -25.531 1 68.06 632 ILE A CA 1
ATOM 5111 C C . ILE A 1 632 ? -3.299 6.938 -24.391 1 68.06 632 ILE A C 1
ATOM 5113 O O . ILE A 1 632 ? -2.369 7.723 -24.594 1 68.06 632 ILE A O 1
ATOM 5117 N N . GLU A 1 633 ? -3.926 6.531 -23.281 1 62.06 633 GLU A N 1
ATOM 5118 C CA . GLU A 1 633 ? -3.471 7.254 -22.109 1 62.06 633 GLU A CA 1
ATOM 5119 C C . GLU A 1 633 ? -2.016 6.926 -21.781 1 62.06 633 GLU A C 1
ATOM 5121 O O . GLU A 1 633 ? -1.221 7.82 -21.5 1 62.06 633 GLU A O 1
ATOM 5126 N N . ALA A 1 634 ? -1.797 5.711 -21.844 1 64.94 634 ALA A N 1
ATOM 5127 C CA . ALA A 1 634 ? -0.451 5.246 -21.516 1 64.94 634 ALA A CA 1
ATOM 5128 C C . ALA A 1 634 ? 0.564 5.758 -22.531 1 64.94 634 ALA A C 1
ATOM 5130 O O . ALA A 1 634 ? 1.672 6.156 -22.172 1 64.94 634 ALA A O 1
ATOM 5131 N N . ARG A 1 635 ? 0.298 5.625 -23.875 1 64 635 ARG A N 1
ATOM 5132 C CA . ARG A 1 635 ? 1.185 6.109 -24.922 1 64 635 ARG A CA 1
ATOM 5133 C C . ARG A 1 635 ? 1.438 7.605 -24.781 1 64 635 ARG A C 1
ATOM 5135 O O . ARG A 1 635 ? 2.578 8.062 -24.891 1 64 635 ARG A O 1
ATOM 5142 N N . THR A 1 636 ? 0.348 8.188 -24.516 1 61.22 636 THR A N 1
ATOM 5143 C CA . THR A 1 636 ? 0.468 9.633 -24.328 1 61.22 636 THR A CA 1
ATOM 5144 C C . THR A 1 636 ? 1.35 9.945 -23.125 1 61.22 636 THR A C 1
ATOM 5146 O O . THR A 1 636 ? 2.135 10.898 -23.156 1 61.22 636 THR A O 1
ATOM 5149 N N . ARG A 1 637 ? 1.26 9.062 -22.156 1 57.31 637 ARG A N 1
ATOM 5150 C CA . ARG A 1 637 ? 2.104 9.195 -20.969 1 57.31 637 ARG A CA 1
ATOM 5151 C C . ARG A 1 637 ? 3.568 8.945 -21.312 1 57.31 637 ARG A C 1
ATOM 5153 O O . ARG A 1 637 ? 4.449 9.68 -20.875 1 57.31 637 ARG A O 1
ATOM 5160 N N . ARG A 1 638 ? 3.83 7.898 -22 1 59.03 638 ARG A N 1
ATOM 5161 C CA . ARG A 1 638 ? 5.184 7.516 -22.391 1 59.03 638 ARG A CA 1
ATOM 5162 C C . ARG A 1 638 ? 5.809 8.562 -23.312 1 59.03 638 ARG A C 1
ATOM 5164 O O . ARG A 1 638 ? 6.984 8.906 -23.156 1 59.03 638 ARG A O 1
ATOM 5171 N N . GLU A 1 639 ? 5.074 8.914 -24.359 1 60.94 639 GLU A N 1
ATOM 5172 C CA . GLU A 1 639 ? 5.559 9.945 -25.266 1 60.94 639 GLU A CA 1
ATOM 5173 C C . GLU A 1 639 ? 5.832 11.25 -24.531 1 60.94 639 GLU A C 1
ATOM 5175 O O . GLU A 1 639 ? 6.801 11.953 -24.828 1 60.94 639 GLU A O 1
ATOM 5180 N N . GLY A 1 640 ? 4.906 11.406 -23.609 1 56.81 640 GLY A N 1
ATOM 5181 C CA . GLY A 1 640 ? 5.172 12.547 -22.75 1 56.81 640 GLY A CA 1
ATOM 5182 C C . GLY A 1 640 ? 6.461 12.414 -21.969 1 56.81 640 GLY A C 1
ATOM 5183 O O . GLY A 1 640 ? 7.223 13.375 -21.844 1 56.81 640 GLY A O 1
ATOM 5184 N N . ARG A 1 641 ? 6.766 11.195 -21.594 1 56.28 641 ARG A N 1
ATOM 5185 C CA . ARG A 1 641 ? 8 10.914 -20.875 1 56.28 641 ARG A CA 1
ATOM 5186 C C . ARG A 1 641 ? 9.211 11.07 -21.797 1 56.28 641 ARG A C 1
ATOM 5188 O O . ARG A 1 641 ? 10.227 11.641 -21.391 1 56.28 641 ARG A O 1
ATOM 5195 N N . LYS A 1 642 ? 9.219 10.445 -22.969 1 57.06 642 LYS A N 1
ATOM 5196 C CA . LYS A 1 642 ? 10.32 10.5 -23.938 1 57.06 642 LYS A CA 1
ATOM 5197 C C . LYS A 1 642 ? 10.594 11.93 -24.375 1 57.06 642 LYS A C 1
ATOM 5199 O O . LYS A 1 642 ? 11.75 12.344 -24.469 1 57.06 642 LYS A O 1
ATOM 5204 N N . SER A 1 643 ? 9.508 12.555 -24.734 1 54.91 643 SER A N 1
ATOM 5205 C CA . SER A 1 643 ? 9.672 13.953 -25.125 1 54.91 643 SER A CA 1
ATOM 5206 C C . SER A 1 643 ? 10.227 14.789 -23.984 1 54.91 643 SER A C 1
ATOM 5208 O O . SER A 1 643 ? 11.055 15.672 -24.188 1 54.91 643 SER A O 1
ATOM 5210 N N . ALA A 1 644 ? 9.734 14.375 -22.812 1 53.47 644 ALA A N 1
ATOM 5211 C CA . ALA A 1 644 ? 10.219 15.078 -21.625 1 53.47 644 ALA A CA 1
ATOM 5212 C C . ALA A 1 644 ? 11.719 14.844 -21.422 1 53.47 644 ALA A C 1
ATOM 5214 O O . ALA A 1 644 ? 12.453 15.781 -21.109 1 53.47 644 ALA A O 1
ATOM 5215 N N . HIS A 1 645 ? 12.102 13.688 -21.719 1 52.38 645 HIS A N 1
ATOM 5216 C CA . HIS A 1 645 ? 13.508 13.336 -21.594 1 5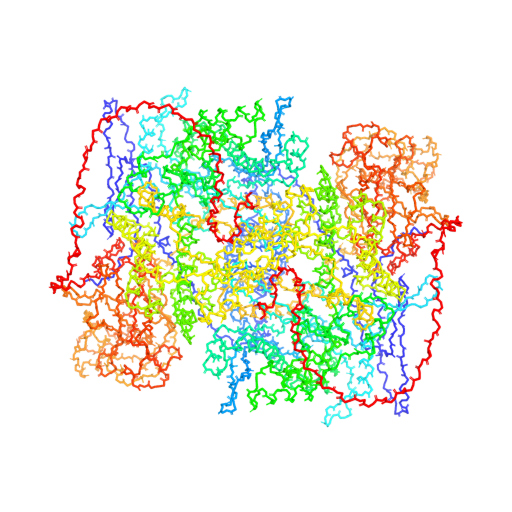2.38 645 HIS A CA 1
ATOM 5217 C C . HIS A 1 645 ? 14.328 13.906 -22.734 1 52.38 645 HIS A C 1
ATOM 5219 O O . HIS A 1 645 ? 15.484 14.305 -22.547 1 52.38 645 HIS A O 1
ATOM 5225 N N . ALA A 1 646 ? 13.867 13.922 -24.047 1 51.44 646 ALA A N 1
ATOM 5226 C CA . ALA A 1 646 ? 14.57 14.453 -25.219 1 51.44 646 ALA A CA 1
ATOM 5227 C C . ALA A 1 646 ? 14.664 15.977 -25.156 1 51.44 646 ALA A C 1
ATOM 5229 O O . ALA A 1 646 ? 15.664 16.562 -25.562 1 51.44 646 ALA A O 1
ATOM 5230 N N . SER A 1 647 ? 13.539 16.531 -24.906 1 46.69 647 SER A N 1
ATOM 5231 C CA . SER A 1 647 ? 13.531 17.984 -24.844 1 46.69 647 SER A CA 1
ATOM 5232 C C . SER A 1 647 ? 14.438 18.5 -23.719 1 46.69 647 SER A C 1
ATOM 5234 O O . SER A 1 647 ? 14.984 19.609 -23.828 1 46.69 647 SER A O 1
ATOM 5236 N N . THR A 1 648 ? 14.445 17.75 -22.672 1 48.62 648 THR A N 1
ATOM 5237 C CA . THR A 1 648 ? 15.375 18.203 -21.641 1 48.62 648 THR A CA 1
ATOM 5238 C C . THR A 1 648 ? 16.812 18.156 -22.156 1 48.62 648 THR A C 1
ATOM 5240 O O . THR A 1 648 ? 17.672 18.891 -21.672 1 48.62 648 THR A O 1
ATOM 5243 N N . ALA A 1 649 ? 17.172 17.172 -23.203 1 44.19 649 ALA A N 1
ATOM 5244 C CA . ALA A 1 649 ? 18.516 17.141 -23.766 1 44.19 649 ALA A CA 1
ATOM 5245 C C . ALA A 1 649 ? 18.719 18.25 -24.781 1 44.19 649 ALA A C 1
ATOM 5247 O O . ALA A 1 649 ? 19.844 18.734 -24.969 1 44.19 649 ALA A O 1
ATOM 5248 N N . ALA A 1 650 ? 17.703 18.438 -25.797 1 39.16 650 ALA A N 1
ATOM 5249 C CA . ALA A 1 650 ? 17.938 19.328 -26.922 1 39.16 650 ALA A CA 1
ATOM 5250 C C . ALA A 1 650 ? 17.906 20.797 -26.484 1 39.16 650 ALA A C 1
ATOM 5252 O O . ALA A 1 650 ? 17.906 21.703 -27.328 1 39.16 650 ALA A O 1
ATOM 5253 N N . VAL A 1 651 ? 17.719 21.141 -25.391 1 36.81 651 VAL A N 1
ATOM 5254 C CA . VAL A 1 651 ? 17.688 22.594 -25.25 1 36.81 651 VAL A CA 1
ATOM 5255 C C . VAL A 1 651 ? 18.969 23.188 -25.812 1 36.81 651 VAL A C 1
ATOM 5257 O O . VAL A 1 651 ? 19.859 23.594 -25.062 1 36.81 651 VAL A O 1
ATOM 5260 N N . LEU A 1 652 ? 19.703 22.453 -26.812 1 29.2 652 LEU A N 1
ATOM 5261 C CA . LEU A 1 652 ? 20.578 23.406 -27.5 1 29.2 652 LEU A CA 1
ATOM 5262 C C . LEU A 1 652 ? 19.75 24.453 -28.25 1 29.2 652 LEU A C 1
ATOM 5264 O O . LEU A 1 652 ? 18.688 24.141 -28.781 1 29.2 652 LEU A O 1
ATOM 5268 N N . PRO A 1 653 ? 20.125 25.766 -28.172 1 28.83 653 PRO A N 1
ATOM 5269 C CA . PRO A 1 653 ? 19.547 27 -28.719 1 28.83 653 PRO A CA 1
ATOM 5270 C C . PRO A 1 653 ? 19.312 26.922 -30.219 1 28.83 653 PRO A C 1
ATOM 5272 O O . PRO A 1 653 ? 19.156 27.953 -30.875 1 28.83 653 PRO A O 1
ATOM 5275 N N . SER A 1 654 ? 19.25 25.891 -31.031 1 26.16 654 SER A N 1
ATOM 5276 C CA . SER A 1 654 ? 19.219 26.406 -32.406 1 26.16 654 SER A CA 1
ATOM 5277 C C . SER A 1 654 ? 18.078 27.406 -32.562 1 26.16 654 SER A C 1
ATOM 5279 O O . SER A 1 654 ? 17.156 27.469 -31.75 1 26.16 654 SER A O 1
ATOM 5281 N N . SER A 1 655 ? 17.922 27.984 -34 1 25.75 655 SER A N 1
ATOM 5282 C CA . SER A 1 655 ? 17.25 29.109 -34.656 1 25.75 655 SER A CA 1
ATOM 5283 C C . SER A 1 655 ? 15.773 29.141 -34.312 1 25.75 655 SER A C 1
ATOM 5285 O O . SER A 1 655 ? 15.195 28.125 -33.906 1 25.75 655 SER A O 1
ATOM 5287 N N . SER A 1 656 ? 15.164 30.469 -34.438 1 27.59 656 SER A N 1
ATOM 5288 C CA . SER A 1 656 ? 13.984 31.297 -34.188 1 27.59 656 SER A CA 1
ATOM 5289 C C . SER A 1 656 ? 12.734 30.672 -34.812 1 27.59 656 SER A C 1
ATOM 5291 O O . SER A 1 656 ? 11.695 31.328 -34.906 1 27.59 656 SER A O 1
ATOM 5293 N N . GLU A 1 657 ? 12.836 29.781 -35.75 1 25.11 657 GLU A N 1
ATOM 5294 C CA . GLU A 1 657 ? 11.602 29.734 -36.531 1 25.11 657 GLU A CA 1
ATOM 5295 C C . GLU A 1 657 ? 10.406 29.391 -35.656 1 25.11 657 GLU A C 1
ATOM 5297 O O . GLU A 1 657 ? 10.445 28.438 -34.875 1 25.11 657 GLU A O 1
ATOM 5302 N N . VAL A 1 658 ? 9.633 30.469 -35.312 1 29.84 658 VAL A N 1
ATOM 5303 C CA . VAL A 1 658 ? 8.297 30.531 -34.75 1 29.84 658 VAL A CA 1
ATOM 5304 C C . VAL A 1 658 ? 7.441 29.391 -35.281 1 29.84 658 VAL A C 1
ATOM 5306 O O . VAL A 1 658 ? 7.031 29.406 -36.438 1 29.84 658 VAL A O 1
ATOM 5309 N N . SER A 1 659 ? 7.898 28.25 -35.219 1 26.81 659 SER A N 1
ATOM 5310 C CA . SER A 1 659 ? 6.977 27.312 -35.875 1 26.81 659 SER A CA 1
ATOM 5311 C C . SER A 1 659 ? 5.582 27.406 -35.25 1 26.81 659 SER A C 1
ATOM 5313 O O . SER A 1 659 ? 5.438 27.625 -34.062 1 26.81 659 SER A O 1
ATOM 5315 N N . ILE A 1 660 ? 4.656 27.859 -36.062 1 26.7 660 ILE A N 1
ATOM 5316 C CA . ILE A 1 660 ? 3.201 27.953 -35.969 1 26.7 660 ILE A CA 1
ATOM 5317 C C . ILE A 1 660 ? 2.666 26.844 -35.062 1 26.7 660 ILE A C 1
ATOM 5319 O O . ILE A 1 660 ? 3.092 25.688 -35.188 1 26.7 660 ILE A O 1
ATOM 5323 N N . PRO A 1 661 ? 2.205 27.375 -33.906 1 31.8 661 PRO A N 1
ATOM 5324 C CA . PRO A 1 661 ? 1.575 26.453 -32.969 1 31.8 661 PRO A CA 1
ATOM 5325 C C . PRO A 1 661 ? 0.792 25.344 -33.688 1 31.8 661 PRO A C 1
ATOM 5327 O O . PRO A 1 661 ? -0.17 25.625 -34.406 1 31.8 661 PRO A O 1
ATOM 5330 N N . THR A 1 662 ? 1.564 24.547 -34.438 1 29.72 662 THR A N 1
ATOM 5331 C CA . THR A 1 662 ? 0.826 23.516 -35.156 1 29.72 662 THR A CA 1
ATOM 5332 C C . THR A 1 662 ? -0.254 22.906 -34.281 1 29.72 662 THR A C 1
ATOM 5334 O O . THR A 1 662 ? -0.01 22.625 -33.094 1 29.72 662 THR A O 1
ATOM 5337 N N . ILE A 1 663 ? -1.437 23.188 -34.5 1 31.7 663 ILE A N 1
ATOM 5338 C CA . ILE A 1 663 ? -2.674 22.578 -34.031 1 31.7 663 ILE A CA 1
ATOM 5339 C C . ILE A 1 663 ? -2.412 21.141 -33.625 1 31.7 663 ILE A C 1
ATOM 5341 O O . ILE A 1 663 ? -2.029 20.312 -34.469 1 31.7 663 ILE A O 1
ATOM 5345 N N . VAL A 1 664 ? -1.77 21 -32.562 1 36.12 664 VAL A N 1
ATOM 5346 C CA . VAL A 1 664 ? -1.507 19.641 -32.094 1 36.12 664 VAL A CA 1
ATOM 5347 C C . VAL A 1 664 ? -2.768 18.781 -32.25 1 36.12 664 VAL A C 1
ATOM 5349 O O . VAL A 1 664 ? -3.791 19.078 -31.609 1 36.12 664 VAL A O 1
ATOM 5352 N N . PRO A 1 665 ? -2.982 18.328 -33.344 1 39.19 665 PRO A N 1
ATOM 5353 C CA . PRO A 1 665 ? -4.215 17.578 -33.562 1 39.19 665 PRO A CA 1
ATOM 5354 C C . PRO A 1 665 ? -4.539 16.594 -32.438 1 39.19 665 PRO A C 1
ATOM 5356 O O . PRO A 1 665 ? -3.637 16.156 -31.734 1 39.19 665 PRO A O 1
ATOM 5359 N N . LYS A 1 666 ? -5.707 16.438 -32.062 1 45.94 666 LYS A N 1
ATOM 5360 C CA . LYS A 1 666 ? -6.32 15.438 -31.203 1 45.94 666 LYS A CA 1
ATOM 5361 C C . LYS A 1 666 ? -5.652 14.078 -31.359 1 45.94 666 LYS A C 1
ATOM 5363 O O . LYS A 1 666 ? -5.516 13.578 -32.5 1 45.94 666 LYS A O 1
ATOM 5368 N N . PRO A 1 667 ? -4.766 13.703 -30.297 1 52.12 667 PRO A N 1
ATOM 5369 C CA . PRO A 1 667 ? -4.074 12.445 -30.578 1 52.12 667 PRO A CA 1
ATOM 5370 C C . PRO A 1 667 ? -4.996 11.383 -31.172 1 52.12 667 PRO A C 1
ATOM 5372 O O . PRO A 1 667 ? -6.07 11.117 -30.625 1 52.12 667 PRO A O 1
ATOM 5375 N N . THR A 1 668 ? -5.082 11.234 -32.406 1 59.41 668 THR A N 1
ATOM 5376 C CA . THR A 1 668 ? -5.855 10.227 -33.125 1 59.41 668 THR A CA 1
ATOM 5377 C C . THR A 1 668 ? -5.461 8.82 -32.688 1 59.41 668 THR A C 1
ATOM 5379 O O . THR A 1 668 ? -4.305 8.586 -32.312 1 59.41 668 THR A O 1
ATOM 5382 N N . ARG A 1 669 ? -6.441 7.926 -32.406 1 69.88 669 ARG A N 1
ATOM 5383 C CA . ARG A 1 669 ? -6.199 6.52 -32.094 1 69.88 669 ARG A CA 1
ATOM 5384 C C . ARG A 1 669 ? -5.316 5.863 -33.156 1 69.88 669 ARG A C 1
ATOM 5386 O O . ARG A 1 669 ? -5.648 5.879 -34.344 1 69.88 669 ARG A O 1
ATOM 5393 N N . LYS A 1 670 ? -4.129 5.406 -32.688 1 77.25 670 LYS A N 1
ATOM 5394 C CA . LYS A 1 670 ? -3.223 4.715 -33.594 1 77.25 670 LYS A CA 1
ATOM 5395 C C . LYS A 1 670 ? -3.682 3.277 -33.844 1 77.25 670 LYS A C 1
ATOM 5397 O O . LYS A 1 670 ? -4.18 2.617 -32.938 1 77.25 670 LYS A O 1
ATOM 5402 N N . PRO A 1 671 ? -3.709 2.898 -35.156 1 85 671 PRO A N 1
ATOM 5403 C CA . PRO A 1 671 ? -3.992 1.484 -35.406 1 85 671 PRO A CA 1
ATOM 5404 C C . PRO A 1 671 ? -2.963 0.553 -34.781 1 85 671 PRO A C 1
ATOM 5406 O O . PRO A 1 671 ? -1.766 0.852 -34.781 1 85 671 PRO A O 1
ATOM 5409 N N . ILE A 1 672 ? -3.406 -0.345 -34.062 1 89.38 672 ILE A N 1
ATOM 5410 C CA . ILE A 1 672 ? -2.533 -1.315 -33.406 1 89.38 672 ILE A CA 1
ATOM 5411 C C . ILE A 1 672 ? -2.863 -2.721 -33.906 1 89.38 672 ILE A C 1
ATOM 5413 O O . ILE A 1 672 ? -4.031 -3.113 -33.938 1 89.38 672 ILE A O 1
ATOM 5417 N N . LYS A 1 673 ? -1.804 -3.395 -34.344 1 90.44 673 LYS A N 1
ATOM 5418 C CA . LYS A 1 673 ? -1.956 -4.793 -34.75 1 90.44 673 LYS A CA 1
ATOM 5419 C C . LYS A 1 673 ? -1.408 -5.723 -33.656 1 90.44 673 LYS A C 1
ATOM 5421 O O . LYS A 1 673 ? -0.677 -5.285 -32.781 1 90.44 673 LYS A O 1
ATOM 5426 N N . LEU A 1 674 ? -1.884 -6.945 -33.688 1 93.38 674 LEU A N 1
ATOM 5427 C CA . LEU A 1 674 ? -1.354 -7.938 -32.75 1 93.38 674 LEU A CA 1
ATOM 5428 C C . LEU A 1 674 ? 0.119 -8.211 -33.031 1 93.38 674 LEU A C 1
ATOM 5430 O O . LEU A 1 674 ? 0.472 -8.68 -34.125 1 93.38 674 LEU A O 1
ATOM 5434 N N . ASN A 1 675 ? 0.938 -7.871 -32.094 1 91.38 675 ASN A N 1
ATOM 5435 C CA . ASN A 1 675 ? 2.379 -8.016 -32.281 1 91.38 675 ASN A CA 1
ATOM 5436 C C . ASN A 1 675 ? 2.885 -9.336 -31.688 1 91.38 675 ASN A C 1
ATOM 5438 O O . ASN A 1 675 ? 2.801 -9.555 -30.469 1 91.38 675 ASN A O 1
ATOM 5442 N N . LEU A 1 676 ? 3.387 -10.227 -32.531 1 94.81 676 LEU A N 1
ATOM 5443 C CA . LEU A 1 676 ? 3.922 -11.5 -32.062 1 94.81 676 LEU A CA 1
ATOM 5444 C C . LEU A 1 676 ? 5.445 -11.477 -32.031 1 94.81 676 LEU A C 1
ATOM 5446 O O . LEU A 1 676 ? 6.086 -12.484 -31.734 1 94.81 676 LEU A O 1
ATOM 5450 N N . PHE A 1 677 ? 6.07 -10.289 -32.312 1 93.44 677 PHE A N 1
ATOM 5451 C CA . PHE A 1 677 ? 7.52 -10.141 -32.25 1 93.44 677 PHE A CA 1
ATOM 5452 C C . PHE A 1 677 ? 7.977 -9.703 -30.875 1 93.44 677 PHE A C 1
ATOM 5454 O O . PHE A 1 677 ? 8.727 -8.734 -30.734 1 93.44 677 PHE A O 1
ATOM 5461 N N . THR A 1 678 ? 7.457 -10.391 -29.875 1 93.94 678 THR A N 1
ATOM 5462 C CA . THR A 1 678 ? 7.805 -10.094 -28.484 1 93.94 678 THR A CA 1
ATOM 5463 C C . THR A 1 678 ? 8.602 -11.234 -27.859 1 93.94 678 THR A C 1
ATOM 5465 O O . THR A 1 678 ? 8.406 -12.398 -28.219 1 93.94 678 THR A O 1
ATOM 5468 N N . ILE A 1 679 ? 9.469 -10.875 -26.969 1 94.81 679 ILE A N 1
ATOM 5469 C CA . ILE A 1 679 ? 10.344 -11.852 -26.328 1 94.81 679 ILE A CA 1
ATOM 5470 C C . ILE A 1 679 ? 9.516 -12.781 -25.438 1 94.81 679 ILE A C 1
ATOM 5472 O O . ILE A 1 679 ? 9.836 -13.961 -25.297 1 94.81 679 ILE A O 1
ATOM 5476 N N . LYS A 1 680 ? 8.477 -12.266 -24.828 1 95.5 680 LYS A N 1
ATOM 5477 C CA . LYS A 1 680 ? 7.617 -13.078 -23.969 1 95.5 680 LYS A CA 1
ATOM 5478 C C . LYS A 1 680 ? 6.922 -14.172 -24.781 1 95.5 680 LYS A C 1
ATOM 5480 O O . LYS A 1 680 ? 6.734 -15.289 -24.281 1 95.5 680 LYS A O 1
ATOM 5485 N N . TRP A 1 681 ? 6.547 -13.883 -26 1 96.75 681 TRP A N 1
ATOM 5486 C CA . TRP A 1 681 ? 5.973 -14.875 -26.906 1 96.75 681 TRP A CA 1
ATOM 5487 C C . TRP A 1 681 ? 6.992 -15.953 -27.25 1 96.75 681 TRP A C 1
ATOM 5489 O O . TRP A 1 681 ? 6.68 -17.141 -27.203 1 96.75 681 TRP A O 1
ATOM 5499 N N . HIS A 1 682 ? 8.172 -15.57 -27.453 1 95.31 682 HIS A N 1
ATOM 5500 C CA . HIS A 1 682 ? 9.258 -16.484 -27.797 1 95.31 682 HIS A CA 1
ATOM 5501 C C . HIS A 1 682 ? 9.531 -17.453 -26.641 1 95.31 682 HIS A C 1
ATOM 5503 O O . HIS A 1 682 ? 9.805 -18.641 -26.875 1 95.31 682 HIS A O 1
ATOM 5509 N N . PHE A 1 683 ? 9.391 -17.047 -25.453 1 96.38 683 PHE A N 1
ATOM 5510 C CA . PHE A 1 683 ? 9.75 -17.812 -24.266 1 96.38 683 PHE A CA 1
ATOM 5511 C C . PHE A 1 683 ? 8.852 -19.047 -24.125 1 96.38 683 PHE A C 1
ATOM 5513 O O . PHE A 1 683 ? 9.211 -20 -23.438 1 96.38 683 PHE A O 1
ATOM 5520 N N . LEU A 1 684 ? 7.664 -19.109 -24.734 1 96.81 684 LEU A N 1
ATOM 5521 C CA . LEU A 1 684 ? 6.715 -20.203 -24.562 1 96.81 684 LEU A CA 1
ATOM 5522 C C . LEU A 1 684 ? 7.301 -21.516 -25.047 1 96.81 684 LEU A C 1
ATOM 5524 O O . LEU A 1 684 ? 6.926 -22.594 -24.562 1 96.81 684 LEU A O 1
ATOM 5528 N N . GLY A 1 685 ? 8.234 -21.469 -25.938 1 94.81 685 GLY A N 1
ATOM 5529 C CA . GLY A 1 685 ? 8.844 -22.672 -26.484 1 94.81 685 GLY A CA 1
ATOM 5530 C C . GLY A 1 685 ? 9.859 -23.312 -25.562 1 94.81 685 GLY A C 1
ATOM 5531 O O . GLY A 1 685 ? 10.258 -24.453 -25.766 1 94.81 685 GLY A O 1
ATOM 5532 N N . ASP A 1 686 ? 10.203 -22.641 -24.5 1 94.88 686 ASP A N 1
ATOM 5533 C CA . ASP A 1 686 ? 11.281 -23.109 -23.641 1 94.88 686 ASP A CA 1
ATOM 5534 C C . ASP A 1 686 ? 10.727 -23.953 -22.484 1 94.88 686 ASP A C 1
ATOM 5536 O O . ASP A 1 686 ? 11.484 -24.656 -21.812 1 94.88 686 ASP A O 1
ATOM 5540 N N . TYR A 1 687 ? 9.469 -23.969 -22.203 1 96.5 687 TYR A N 1
ATOM 5541 C CA . TYR A 1 687 ? 8.891 -24.516 -20.984 1 96.5 687 TYR A CA 1
ATOM 5542 C C . TYR A 1 687 ? 9.102 -26.016 -20.891 1 96.5 687 TYR A C 1
ATOM 5544 O O . TYR A 1 687 ? 9.492 -26.531 -19.844 1 96.5 687 TYR A O 1
ATOM 5552 N N . VAL A 1 688 ? 8.93 -26.797 -21.953 1 95.5 688 VAL A N 1
ATOM 5553 C CA . VAL A 1 688 ? 9.023 -28.25 -21.938 1 95.5 688 VAL A CA 1
ATOM 5554 C C . VAL A 1 688 ? 10.445 -28.672 -21.562 1 95.5 688 VAL A C 1
ATOM 5556 O O . VAL A 1 688 ? 10.648 -29.516 -20.688 1 95.5 688 VAL A O 1
ATOM 5559 N N . GLU A 1 689 ? 11.398 -28.047 -22.188 1 93.56 689 GLU A N 1
ATOM 5560 C CA . GLU A 1 689 ? 12.789 -28.375 -21.922 1 93.56 689 GLU A CA 1
ATOM 5561 C C . GLU A 1 689 ? 13.172 -28.062 -20.469 1 93.56 689 GLU A C 1
ATOM 5563 O O . GLU A 1 689 ? 13.883 -28.828 -19.828 1 93.56 689 GLU A O 1
ATOM 5568 N N . TYR A 1 690 ? 12.734 -27.016 -19.984 1 96.25 690 TYR A N 1
ATOM 5569 C CA . TYR A 1 690 ? 13.086 -26.609 -18.641 1 96.25 690 TYR A CA 1
ATOM 5570 C C . TYR A 1 690 ? 12.391 -27.484 -17.609 1 96.25 690 TYR A C 1
ATOM 5572 O O . TYR A 1 690 ? 12.93 -27.719 -16.516 1 96.25 690 TYR A O 1
ATOM 5580 N N . ILE A 1 691 ? 11.188 -27.906 -17.844 1 97.56 691 ILE A N 1
ATOM 5581 C CA . ILE A 1 691 ? 10.5 -28.812 -16.922 1 97.56 691 ILE A CA 1
ATOM 5582 C C . ILE A 1 691 ? 11.258 -30.141 -16.844 1 97.56 691 ILE A C 1
ATOM 5584 O O . ILE A 1 691 ? 11.43 -30.688 -15.75 1 97.56 691 ILE A O 1
ATOM 5588 N N . ARG A 1 692 ? 11.766 -30.656 -17.969 1 95.88 692 ARG A N 1
ATOM 5589 C CA . ARG A 1 692 ? 12.547 -31.875 -17.953 1 95.88 692 ARG A CA 1
ATOM 5590 C C . ARG A 1 692 ? 13.852 -31.703 -17.203 1 95.88 692 ARG A C 1
ATOM 5592 O O . ARG A 1 692 ? 14.234 -32.562 -16.391 1 95.88 692 ARG A O 1
ATOM 5599 N N . ARG A 1 693 ? 14.422 -30.531 -17.359 1 95.69 693 ARG A N 1
ATOM 5600 C CA . ARG A 1 693 ? 15.766 -30.297 -16.844 1 95.69 693 ARG A CA 1
ATOM 5601 C C . ARG A 1 693 ? 15.719 -29.891 -15.375 1 95.69 693 ARG A C 1
ATOM 5603 O O . ARG A 1 693 ? 16.609 -30.25 -14.602 1 95.69 693 ARG A O 1
ATOM 5610 N N . PHE A 1 694 ? 14.727 -29.141 -14.953 1 97.31 694 PHE A N 1
ATOM 5611 C CA . PHE A 1 694 ? 14.812 -28.547 -13.617 1 97.31 694 PHE A CA 1
ATOM 5612 C C . PHE A 1 694 ? 13.547 -28.828 -12.82 1 97.31 694 PHE A C 1
ATOM 5614 O O . PHE A 1 694 ? 13.398 -28.359 -11.688 1 97.31 694 PHE A O 1
ATOM 5621 N N . GLY A 1 695 ? 12.617 -29.594 -13.312 1 96.25 695 GLY A N 1
ATOM 5622 C CA . GLY A 1 695 ? 11.352 -29.828 -12.641 1 96.25 695 GLY A CA 1
ATOM 5623 C C . GLY A 1 695 ? 10.258 -28.875 -13.086 1 96.25 695 GLY A C 1
ATOM 5624 O O . GLY A 1 695 ? 10.461 -28.062 -14 1 96.25 695 GLY A O 1
ATOM 5625 N N . THR A 1 696 ? 9.156 -28.906 -12.422 1 97.12 696 THR A N 1
ATOM 5626 C CA . THR A 1 696 ? 7.984 -28.156 -12.852 1 97.12 696 THR A CA 1
ATOM 5627 C C . THR A 1 696 ? 8.156 -26.672 -12.547 1 97.12 696 THR A C 1
ATOM 5629 O O . THR A 1 696 ? 9.062 -26.281 -11.805 1 97.12 696 THR A O 1
ATOM 5632 N N . THR A 1 697 ? 7.32 -25.812 -13.102 1 96 697 THR A N 1
ATOM 5633 C CA . THR A 1 697 ? 7.496 -24.375 -13.156 1 96 697 THR A CA 1
ATOM 5634 C C . THR A 1 697 ? 7.316 -23.75 -11.766 1 96 697 THR A C 1
ATOM 5636 O O . THR A 1 697 ? 7.832 -22.672 -11.492 1 96 697 THR A O 1
ATOM 5639 N N . ASP A 1 698 ? 6.609 -24.359 -10.867 1 94.25 698 ASP A N 1
ATOM 5640 C CA . ASP A 1 698 ? 6.379 -23.828 -9.531 1 94.25 698 ASP A CA 1
ATOM 5641 C C . ASP A 1 698 ? 7.664 -23.828 -8.703 1 94.25 698 ASP A C 1
ATOM 5643 O O . ASP A 1 698 ? 7.738 -23.172 -7.664 1 94.25 698 ASP A O 1
ATOM 5647 N N . SER A 1 699 ? 8.648 -24.484 -9.195 1 94.88 699 SER A N 1
ATOM 5648 C CA . SER A 1 699 ? 9.93 -24.531 -8.5 1 94.88 699 SER A CA 1
ATOM 5649 C C . SER A 1 699 ? 10.734 -23.266 -8.727 1 94.88 699 SER A C 1
ATOM 5651 O O . SER A 1 699 ? 11.609 -22.938 -7.926 1 94.88 699 SER A O 1
ATOM 5653 N N . TYR A 1 700 ? 10.469 -22.594 -9.797 1 94.5 700 TYR A N 1
ATOM 5654 C CA . TYR A 1 700 ? 11.336 -21.453 -10.109 1 94.5 700 TYR A CA 1
ATOM 5655 C C . TYR A 1 700 ? 10.523 -20.266 -10.609 1 94.5 700 TYR A C 1
ATOM 5657 O O . TYR A 1 700 ? 11.07 -19.359 -11.234 1 94.5 700 TYR A O 1
ATOM 5665 N N . SER A 1 701 ? 9.258 -20.234 -10.375 1 93.94 701 SER A N 1
ATOM 5666 C CA . SER A 1 701 ? 8.43 -19.078 -10.719 1 93.94 701 SER A CA 1
ATOM 5667 C C . SER A 1 701 ? 8.703 -17.906 -9.789 1 93.94 701 SER A C 1
ATOM 5669 O O . SER A 1 701 ? 8.977 -18.094 -8.602 1 93.94 701 SER A O 1
ATOM 5671 N N . THR A 1 702 ? 8.555 -16.656 -10.281 1 93.44 702 THR A N 1
ATOM 5672 C CA . THR A 1 702 ? 8.758 -15.461 -9.469 1 93.44 702 THR A CA 1
ATOM 5673 C C . THR A 1 702 ? 7.609 -15.273 -8.484 1 93.44 702 THR A C 1
ATOM 5675 O O . THR A 1 702 ? 7.691 -14.445 -7.582 1 93.44 702 THR A O 1
ATOM 5678 N N . GLN A 1 703 ? 6.59 -16.094 -8.617 1 91.56 703 GLN A N 1
ATOM 5679 C CA . GLN A 1 703 ? 5.488 -16.078 -7.656 1 91.56 703 GLN A CA 1
ATOM 5680 C C . GLN A 1 703 ? 5.992 -16.328 -6.238 1 91.56 703 GLN A C 1
ATOM 5682 O O . GLN A 1 703 ? 5.461 -15.773 -5.277 1 91.56 703 GLN A O 1
ATOM 5687 N N . LEU A 1 704 ? 7.023 -17.156 -6.125 1 92.56 704 LEU A N 1
ATOM 5688 C CA . LEU A 1 704 ? 7.629 -17.438 -4.832 1 92.56 704 LEU A CA 1
ATOM 5689 C C . LEU A 1 704 ? 8.188 -16.156 -4.203 1 92.56 704 LEU A C 1
ATOM 5691 O O . LEU A 1 704 ? 8.07 -15.953 -2.992 1 92.56 704 LEU A O 1
ATOM 5695 N N . GLY A 1 705 ? 8.773 -15.359 -5.047 1 90.56 705 GLY A N 1
ATOM 5696 C CA . GLY A 1 705 ? 9.305 -14.094 -4.566 1 90.56 705 GLY A CA 1
ATOM 5697 C C . GLY A 1 705 ? 8.227 -13.125 -4.109 1 90.56 705 GLY A C 1
ATOM 5698 O O . GLY A 1 705 ? 8.398 -12.43 -3.109 1 90.56 705 GLY A O 1
ATOM 5699 N N . GLU A 1 706 ? 7.156 -13.094 -4.785 1 88.38 706 GLU A N 1
ATOM 5700 C CA . GLU A 1 706 ? 6.043 -12.227 -4.422 1 88.38 706 GLU A CA 1
ATOM 5701 C C . GLU A 1 706 ? 5.461 -12.617 -3.064 1 88.38 706 GLU A C 1
ATOM 5703 O O . GLU A 1 706 ? 5.051 -11.75 -2.291 1 88.38 706 GLU A O 1
ATOM 5708 N N . LEU A 1 707 ? 5.395 -13.891 -2.795 1 87.81 707 LEU A N 1
ATOM 5709 C CA . LEU A 1 707 ? 4.922 -14.375 -1.502 1 87.81 707 LEU A CA 1
ATOM 5710 C C . LEU A 1 707 ? 5.902 -14.008 -0.392 1 87.81 707 LEU A C 1
ATOM 5712 O O . LEU A 1 707 ? 5.488 -13.664 0.715 1 87.81 707 LEU A O 1
ATOM 5716 N N . ALA A 1 708 ? 7.156 -14.109 -0.74 1 89.56 708 ALA A N 1
ATOM 5717 C CA . ALA A 1 708 ? 8.195 -13.789 0.238 1 89.56 708 ALA A CA 1
ATOM 5718 C C . ALA A 1 708 ? 8.195 -12.297 0.568 1 89.56 708 ALA A C 1
ATOM 5720 O O . ALA A 1 708 ? 8.547 -11.898 1.681 1 89.56 708 ALA A O 1
ATOM 5721 N N . HIS A 1 709 ? 7.766 -11.461 -0.352 1 88.06 709 HIS A N 1
ATOM 5722 C CA . HIS A 1 709 ? 7.71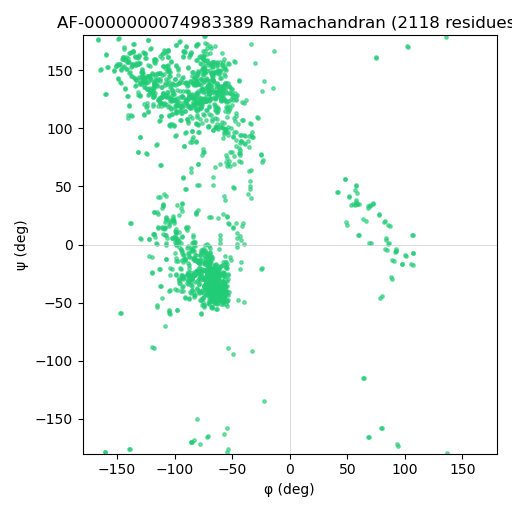1 -10.016 -0.145 1 88.06 709 HIS A CA 1
ATOM 5723 C C . HIS A 1 709 ? 6.762 -9.664 0.995 1 88.06 709 HIS A C 1
ATOM 5725 O O . HIS A 1 709 ? 6.93 -8.625 1.648 1 88.06 709 HIS A O 1
ATOM 5731 N N . ARG A 1 710 ? 5.766 -10.438 1.23 1 83.75 710 ARG A N 1
ATOM 5732 C CA . ARG A 1 710 ? 4.801 -10.156 2.289 1 83.75 710 ARG A CA 1
ATOM 5733 C C . ARG A 1 710 ? 5.488 -10.062 3.648 1 83.75 710 ARG A C 1
ATOM 5735 O O . ARG A 1 710 ? 5.113 -9.242 4.484 1 83.75 710 ARG A O 1
ATOM 5742 N N . LEU A 1 711 ? 6.473 -10.945 3.824 1 85.75 711 LEU A N 1
ATOM 5743 C CA . LEU A 1 711 ? 7.215 -10.93 5.078 1 85.75 711 LEU A CA 1
ATOM 5744 C C . LEU A 1 711 ? 8.016 -9.641 5.227 1 85.75 711 LEU A C 1
ATOM 5746 O O . LEU A 1 711 ? 8.039 -9.039 6.297 1 85.75 711 LEU A O 1
ATOM 5750 N N . ILE A 1 712 ? 8.688 -9.273 4.152 1 88.06 712 ILE A N 1
ATOM 5751 C CA . ILE A 1 712 ? 9.5 -8.062 4.188 1 88.06 712 ILE A CA 1
ATOM 5752 C C . ILE A 1 712 ? 8.609 -6.848 4.426 1 88.06 712 ILE A C 1
ATOM 5754 O O . ILE A 1 712 ? 8.992 -5.93 5.156 1 88.06 712 ILE A O 1
ATOM 5758 N N . LYS A 1 713 ? 7.516 -6.812 3.82 1 83.31 713 LYS A N 1
ATOM 5759 C CA . LYS A 1 713 ? 6.586 -5.703 3.998 1 83.31 713 LYS A CA 1
ATOM 5760 C C . LYS A 1 713 ? 6.051 -5.656 5.426 1 83.31 713 LYS A C 1
ATOM 5762 O O . LYS A 1 713 ? 5.812 -4.578 5.973 1 83.31 713 LYS A O 1
ATOM 5767 N N . SER A 1 714 ? 5.781 -6.801 6.016 1 83.06 714 SER A N 1
ATOM 5768 C CA . SER A 1 714 ? 5.367 -6.859 7.414 1 83.06 714 SER A CA 1
ATOM 5769 C C . SER A 1 714 ? 6.449 -6.301 8.328 1 83.06 714 SER A C 1
ATOM 5771 O O . SER A 1 714 ? 6.145 -5.598 9.297 1 83.06 714 SER A O 1
ATOM 5773 N N . PHE A 1 715 ? 7.75 -6.629 8.008 1 84.19 715 PHE A N 1
ATOM 5774 C CA . PHE A 1 715 ? 8.867 -6.117 8.797 1 84.19 715 PHE A CA 1
ATOM 5775 C C . PHE A 1 715 ? 8.984 -4.605 8.641 1 84.19 715 PHE A C 1
ATOM 5777 O O . PHE A 1 715 ? 9.297 -3.9 9.609 1 84.19 715 PHE A O 1
ATOM 5784 N N . TYR A 1 716 ? 8.656 -4.113 7.496 1 84.25 716 TYR A N 1
ATOM 5785 C CA . TYR A 1 716 ? 8.766 -2.68 7.242 1 84.25 716 TYR A CA 1
ATOM 5786 C C . TYR A 1 716 ? 7.801 -1.896 8.117 1 84.25 716 TYR A C 1
ATOM 5788 O O . TYR A 1 716 ? 8.141 -0.819 8.617 1 84.25 716 TYR A O 1
ATOM 5796 N N . ARG A 1 717 ? 6.676 -2.459 8.25 1 76.38 717 ARG A N 1
ATOM 5797 C CA . ARG A 1 717 ? 5.656 -1.784 9.039 1 76.38 717 ARG A CA 1
ATOM 5798 C C . ARG A 1 717 ? 6.102 -1.62 10.484 1 76.38 717 ARG A C 1
ATOM 5800 O O . ARG A 1 717 ? 5.668 -0.696 11.18 1 76.38 717 ARG A O 1
ATOM 5807 N N . LEU A 1 718 ? 7.066 -2.428 10.914 1 77.25 718 LEU A N 1
ATOM 5808 C CA . LEU A 1 718 ? 7.508 -2.438 12.305 1 77.25 718 LEU A CA 1
ATOM 5809 C C . LEU A 1 718 ? 8.773 -1.608 12.477 1 77.25 718 LEU A C 1
ATOM 5811 O O . LEU A 1 718 ? 9.273 -1.453 13.594 1 77.25 718 LEU A O 1
ATOM 5815 N N . THR A 1 719 ? 9.258 -1.021 11.383 1 76.12 719 THR A N 1
ATOM 5816 C CA . THR A 1 719 ? 10.461 -0.207 11.445 1 76.12 719 THR A CA 1
ATOM 5817 C C . THR A 1 719 ? 10.117 1.259 11.695 1 76.12 719 THR A C 1
ATOM 5819 O O . THR A 1 719 ? 8.945 1.643 11.641 1 76.12 719 THR A O 1
ATOM 5822 N N . ASN A 1 720 ? 11.156 2.055 12.062 1 70.25 720 ASN A N 1
ATOM 5823 C CA . ASN A 1 720 ? 10.992 3.496 12.195 1 70.25 720 ASN A CA 1
ATOM 5824 C C . ASN A 1 720 ? 11.148 4.203 10.852 1 70.25 720 ASN A C 1
ATOM 5826 O O . ASN A 1 720 ? 11.219 5.434 10.797 1 70.25 720 ASN A O 1
ATOM 5830 N N . LYS A 1 721 ? 11.234 3.439 9.742 1 69.44 721 LYS A N 1
ATOM 5831 C CA . LYS A 1 721 ? 11.258 3.898 8.352 1 69.44 721 LYS A CA 1
ATOM 5832 C C . LYS A 1 721 ? 12.562 4.629 8.039 1 69.44 721 LYS A C 1
ATOM 5834 O O . LYS A 1 721 ? 12.703 5.238 6.98 1 69.44 721 LYS A O 1
ATOM 5839 N N . LYS A 1 722 ? 13.539 4.738 9.086 1 71.06 722 LYS A N 1
ATOM 5840 C CA . LYS A 1 722 ? 14.906 5.188 8.836 1 71.06 722 LYS A CA 1
ATOM 5841 C C . LYS A 1 722 ? 15.828 4.008 8.523 1 71.06 722 LYS A C 1
ATOM 5843 O O . LYS A 1 722 ? 15.938 3.07 9.32 1 71.06 722 LYS A O 1
ATOM 5848 N N . ASP A 1 723 ? 16.453 3.996 7.445 1 78.62 723 ASP A N 1
ATOM 5849 C CA . ASP A 1 723 ? 17.281 2.857 7.062 1 78.62 723 ASP A CA 1
ATOM 5850 C C . ASP A 1 723 ? 16.531 1.542 7.246 1 78.62 723 ASP A C 1
ATOM 5852 O O . ASP A 1 723 ? 17 0.638 7.938 1 78.62 723 ASP A O 1
ATOM 5856 N N . ALA A 1 724 ? 15.477 1.471 6.641 1 81.62 724 ALA A N 1
ATOM 5857 C CA . ALA A 1 724 ? 14.5 0.409 6.855 1 81.62 724 ALA A CA 1
ATOM 5858 C C . ALA A 1 724 ? 15.094 -0.959 6.539 1 81.62 724 ALA A C 1
ATOM 5860 O O . ALA A 1 724 ? 14.805 -1.941 7.227 1 81.62 724 ALA A O 1
ATOM 5861 N N . ASN A 1 725 ? 15.953 -1.082 5.551 1 85.38 725 ASN A N 1
ATOM 5862 C CA . ASN A 1 725 ? 16.5 -2.379 5.156 1 85.38 725 ASN A CA 1
ATOM 5863 C C . ASN A 1 725 ? 17.359 -2.984 6.258 1 85.38 725 ASN A C 1
ATOM 5865 O O . ASN A 1 725 ? 17.359 -4.199 6.457 1 85.38 725 ASN A O 1
ATOM 5869 N N . LYS A 1 726 ? 18.094 -2.172 6.961 1 83.94 726 LYS A N 1
ATOM 5870 C CA . LYS A 1 726 ? 18.906 -2.65 8.07 1 83.94 726 LYS A CA 1
ATOM 5871 C C . LYS A 1 726 ? 18.047 -3.188 9.203 1 83.94 726 LYS A C 1
ATOM 5873 O O . LYS A 1 726 ? 18.359 -4.227 9.789 1 83.94 726 LYS A O 1
ATOM 5878 N N . GLN A 1 727 ? 17.047 -2.498 9.453 1 83.69 727 GLN A N 1
ATOM 5879 C CA . GLN A 1 727 ? 16.156 -2.938 10.508 1 83.69 727 GLN A CA 1
ATOM 5880 C C . GLN A 1 727 ? 15.422 -4.219 10.117 1 83.69 727 GLN A C 1
ATOM 5882 O O . GLN A 1 727 ? 15.195 -5.094 10.961 1 83.69 727 GLN A O 1
ATOM 5887 N N . ILE A 1 728 ? 15.07 -4.332 8.875 1 86.06 728 ILE A N 1
ATOM 5888 C CA . ILE A 1 728 ? 14.406 -5.531 8.367 1 86.06 728 ILE A CA 1
ATOM 5889 C C . ILE A 1 728 ? 15.344 -6.73 8.492 1 86.06 728 ILE A C 1
ATOM 5891 O O . ILE A 1 728 ? 14.914 -7.816 8.891 1 86.06 728 ILE A O 1
ATOM 5895 N N . SER A 1 729 ? 16.578 -6.496 8.188 1 86.75 729 SER A N 1
ATOM 5896 C CA . SER A 1 729 ? 17.562 -7.578 8.273 1 86.75 729 SER A CA 1
ATOM 5897 C C . SER A 1 729 ? 17.719 -8.07 9.711 1 86.75 729 SER A C 1
ATOM 5899 O O . SER A 1 729 ? 17.859 -9.273 9.953 1 86.75 729 SER A O 1
ATOM 5901 N N . LYS A 1 730 ? 17.656 -7.141 10.641 1 81.75 730 LYS A N 1
ATOM 5902 C CA . LYS A 1 730 ? 17.766 -7.52 12.047 1 81.75 730 LYS A CA 1
ATOM 5903 C C . LYS A 1 730 ? 16.547 -8.336 12.484 1 81.75 730 LYS A C 1
ATOM 5905 O O . LYS A 1 730 ? 16.688 -9.312 13.219 1 81.75 730 LYS A O 1
ATOM 5910 N N . LYS A 1 731 ? 15.469 -7.875 12.07 1 83.5 731 LYS A N 1
ATOM 5911 C CA . LYS A 1 731 ? 14.242 -8.586 12.414 1 83.5 731 LYS A CA 1
ATOM 5912 C C . LYS A 1 731 ? 14.219 -9.977 11.797 1 83.5 731 LYS A C 1
ATOM 5914 O O . LYS A 1 731 ? 13.719 -10.922 12.398 1 83.5 731 LYS A O 1
ATOM 5919 N N . TYR A 1 732 ? 14.672 -10.156 10.586 1 84 732 TYR A N 1
ATOM 5920 C CA . TYR A 1 732 ? 14.758 -11.461 9.93 1 84 732 TYR A CA 1
ATOM 5921 C C . TYR A 1 732 ? 15.703 -12.391 10.68 1 84 732 TYR A C 1
ATOM 5923 O O . TYR A 1 732 ? 15.406 -13.57 10.852 1 84 732 TYR A O 1
ATOM 5931 N N . ASN A 1 733 ? 16.797 -11.781 11.133 1 82.38 733 ASN A N 1
ATOM 5932 C CA . ASN A 1 733 ? 17.75 -12.578 11.898 1 82.38 733 ASN A CA 1
ATOM 5933 C C . ASN A 1 733 ? 17.125 -13.109 13.18 1 82.38 733 ASN A C 1
ATOM 5935 O O . ASN A 1 733 ? 17.359 -14.258 13.562 1 82.38 733 ASN A O 1
ATOM 5939 N N . ARG A 1 734 ? 16.422 -12.242 13.812 1 81.38 734 ARG A N 1
ATOM 5940 C CA . ARG A 1 734 ? 15.742 -12.648 15.047 1 81.38 734 ARG A CA 1
ATOM 5941 C C . ARG A 1 734 ? 14.781 -13.805 14.781 1 81.38 734 ARG A C 1
ATOM 5943 O O . ARG A 1 734 ? 14.781 -14.797 15.516 1 81.38 734 ARG A O 1
ATOM 5950 N N . MET A 1 735 ? 13.984 -13.664 13.773 1 80 735 MET A N 1
ATOM 5951 C CA . MET A 1 735 ? 12.984 -14.672 13.438 1 80 735 MET A CA 1
ATOM 5952 C C . MET A 1 735 ? 13.656 -16.016 13.125 1 80 735 MET A C 1
ATOM 5954 O O . MET A 1 735 ? 13.234 -17.047 13.625 1 80 735 MET A O 1
ATOM 5958 N N . ASN A 1 736 ? 14.641 -15.93 12.32 1 76.69 736 ASN A N 1
ATOM 5959 C CA . ASN A 1 736 ? 15.336 -17.141 11.914 1 76.69 736 ASN A CA 1
ATOM 5960 C C . ASN A 1 736 ? 15.984 -17.844 13.102 1 76.69 736 ASN A C 1
ATOM 5962 O O . ASN A 1 736 ? 15.969 -19.078 13.188 1 76.69 736 ASN A O 1
ATOM 5966 N N . ALA A 1 737 ? 16.562 -17.031 14.016 1 76.38 737 ALA A N 1
ATOM 5967 C CA . ALA A 1 737 ? 17.234 -17.578 15.195 1 76.38 737 ALA A CA 1
ATOM 5968 C C . ALA A 1 737 ? 16.219 -18.25 16.125 1 76.38 737 ALA A C 1
ATOM 5970 O O . ALA A 1 737 ? 16.5 -19.328 16.656 1 76.38 737 ALA A O 1
ATOM 5971 N N . LEU A 1 738 ? 15.156 -17.656 16.266 1 77 738 LEU A N 1
ATOM 5972 C CA . LEU A 1 738 ? 14.148 -18.172 17.188 1 77 738 LEU A CA 1
ATOM 5973 C C . LEU A 1 738 ? 13.461 -19.406 16.594 1 77 738 LEU A C 1
ATOM 5975 O O . LEU A 1 738 ? 13.07 -20.312 17.344 1 77 738 LEU A O 1
ATOM 5979 N N . GLN A 1 739 ? 13.242 -19.469 15.312 1 71.81 739 GLN A N 1
ATOM 5980 C CA . GLN A 1 739 ? 12.633 -20.625 14.664 1 71.81 739 GLN A CA 1
ATOM 5981 C C . GLN A 1 739 ? 13.531 -21.859 14.797 1 71.81 739 GLN A C 1
ATOM 5983 O O . GLN A 1 739 ? 13.031 -22.984 14.859 1 71.81 739 GLN A O 1
ATOM 5988 N N . SER A 1 740 ? 14.758 -21.594 14.82 1 67.75 740 SER A N 1
ATOM 5989 C CA . SER A 1 740 ? 15.703 -22.703 14.93 1 67.75 740 SER A CA 1
ATOM 5990 C C . SER A 1 740 ? 15.656 -23.328 16.312 1 67.75 740 SER A C 1
ATOM 5992 O O . SER A 1 740 ? 15.906 -24.531 16.469 1 67.75 740 SER A O 1
ATOM 5994 N N . VAL A 1 741 ? 15.289 -22.484 17.281 1 63.06 741 VAL A N 1
ATOM 5995 C CA . VAL A 1 741 ? 15.203 -22.984 18.641 1 63.06 741 VAL A CA 1
ATOM 5996 C C . VAL A 1 741 ? 13.922 -23.797 18.812 1 63.06 741 VAL A C 1
ATOM 5998 O O . VAL A 1 741 ? 13.922 -24.844 19.453 1 63.06 741 VAL A O 1
ATOM 6001 N N . ASP A 1 742 ? 12.781 -23.328 18.234 1 56.59 742 ASP A N 1
ATOM 6002 C CA . ASP A 1 742 ? 11.469 -23.938 18.391 1 56.59 742 ASP A CA 1
ATOM 6003 C C . ASP A 1 742 ? 11.398 -25.281 17.672 1 56.59 742 ASP A C 1
ATOM 6005 O O . ASP A 1 742 ? 10.766 -26.219 18.156 1 56.59 742 ASP A O 1
ATOM 6009 N N . ALA A 1 743 ? 11.852 -25.359 16.516 1 50.59 743 ALA A N 1
ATOM 6010 C CA . ALA A 1 743 ? 11.836 -26.609 15.75 1 50.59 743 ALA A CA 1
ATOM 6011 C C . ALA A 1 743 ? 12.492 -27.734 16.531 1 50.59 743 ALA A C 1
ATOM 6013 O O . ALA A 1 743 ? 12.102 -28.891 16.406 1 50.59 743 ALA A O 1
ATOM 6014 N N . SER A 1 744 ? 13.375 -27.328 17.391 1 45.03 744 SER A N 1
ATOM 6015 C CA . SER A 1 744 ? 14.023 -28.359 18.203 1 45.03 744 SER A CA 1
ATOM 6016 C C . SER A 1 744 ? 13.078 -28.891 19.266 1 45.03 744 SER A C 1
ATOM 6018 O O . SER A 1 744 ? 13.195 -30.047 19.688 1 45.03 744 SER A O 1
ATOM 6020 N N . GLN A 1 745 ? 11.977 -28 19.625 1 43.84 745 GLN A N 1
ATOM 6021 C CA . GLN A 1 745 ? 11.086 -28.406 20.703 1 43.84 745 GLN A CA 1
ATOM 6022 C C . GLN A 1 745 ? 9.812 -29.047 20.172 1 43.84 745 GLN A C 1
ATOM 6024 O O . GLN A 1 745 ? 9.086 -29.703 20.906 1 43.84 745 GLN A O 1
ATOM 6029 N N . ILE A 1 746 ? 9.102 -28.688 19.109 1 40.38 746 ILE A N 1
ATOM 6030 C CA . ILE A 1 746 ? 7.754 -29.016 18.656 1 40.38 746 ILE A CA 1
ATOM 6031 C C . ILE A 1 746 ? 7.633 -30.516 18.422 1 40.38 746 ILE A C 1
ATOM 6033 O O . ILE A 1 746 ? 6.633 -30.984 17.875 1 40.38 746 ILE A O 1
ATOM 6037 N N . LYS A 1 747 ? 8.414 -31.422 18.562 1 38.66 747 LYS A N 1
ATOM 6038 C CA . LYS A 1 747 ? 8.016 -32.781 18.219 1 38.66 747 LYS A CA 1
ATOM 6039 C C . LYS A 1 747 ? 6.816 -33.219 19.062 1 38.66 747 LYS A C 1
ATOM 6041 O O . LYS A 1 747 ? 6.488 -34.406 19.109 1 38.66 747 LYS A O 1
ATOM 6046 N N . SER A 1 748 ? 6.125 -32.469 19.938 1 34.72 748 SER A N 1
ATOM 6047 C CA . SER A 1 748 ? 5.191 -33.312 20.688 1 34.72 748 SER A CA 1
ATOM 6048 C C . SER A 1 748 ? 3.971 -33.656 19.844 1 34.72 748 SER A C 1
ATOM 6050 O O . SER A 1 748 ? 3.539 -32.875 19 1 34.72 748 SER A O 1
ATOM 6052 N N . GLU A 1 749 ? 3.346 -34.969 19.906 1 34.91 749 GLU A N 1
ATOM 6053 C CA . GLU A 1 749 ? 2.494 -36 19.344 1 34.91 749 GLU A CA 1
ATOM 6054 C C . GLU A 1 749 ? 1.05 -35.531 19.219 1 34.91 749 GLU A C 1
ATOM 6056 O O . GLU A 1 749 ? 0.298 -36.031 18.391 1 34.91 749 GLU A O 1
ATOM 6061 N N . LYS A 1 750 ? 0.402 -34.844 20.141 1 36.75 750 LYS A N 1
ATOM 6062 C CA . LYS A 1 750 ? -1.009 -35.062 20.438 1 36.75 750 LYS A CA 1
ATOM 6063 C C . LYS A 1 750 ? -1.904 -34.469 19.359 1 36.75 750 LYS A C 1
ATOM 6065 O O . LYS A 1 750 ? -2.941 -35.062 19.016 1 36.75 750 LYS A O 1
ATOM 6070 N N . ASN A 1 751 ? -1.728 -33.312 18.984 1 38.44 751 ASN A N 1
ATOM 6071 C CA . ASN A 1 751 ? -2.844 -32.719 18.266 1 38.44 751 ASN A CA 1
ATOM 6072 C C . ASN A 1 751 ? -2.945 -33.25 16.844 1 38.44 751 ASN A C 1
ATOM 6074 O O . ASN A 1 751 ? -3.783 -32.781 16.062 1 38.44 751 ASN A O 1
ATOM 6078 N N . GLU A 1 752 ? -2.117 -34 16.422 1 39.59 752 GLU A N 1
ATOM 6079 C CA . GLU A 1 752 ? -2.045 -34.531 15.055 1 39.59 752 GLU A CA 1
ATOM 6080 C C . GLU A 1 752 ? -3.111 -35.594 14.812 1 39.59 752 GLU A C 1
ATOM 6082 O O . GLU A 1 752 ? -3.57 -35.781 13.688 1 39.59 752 GLU A O 1
ATOM 6087 N N . ALA A 1 753 ? -3.52 -36.344 15.812 1 40.59 753 ALA A N 1
ATOM 6088 C CA . ALA A 1 753 ? -4.445 -37.438 15.617 1 40.59 753 ALA A CA 1
ATOM 6089 C C . ALA A 1 753 ? -5.82 -36.938 15.18 1 40.59 753 ALA A C 1
ATOM 6091 O O . ALA A 1 753 ? -6.461 -37.562 14.32 1 40.59 753 ALA A O 1
ATOM 6092 N N . ASP A 1 754 ? -6.301 -35.938 15.797 1 40.91 754 ASP A N 1
ATOM 6093 C CA . ASP A 1 754 ? -7.66 -35.5 15.477 1 40.91 754 ASP A CA 1
ATOM 6094 C C . ASP A 1 754 ? -7.727 -34.875 14.078 1 40.91 754 ASP A C 1
ATOM 6096 O O . ASP A 1 754 ? -8.688 -35.094 13.344 1 40.91 754 ASP A O 1
ATOM 6100 N N . ALA A 1 755 ? -6.668 -34.219 13.703 1 45.72 755 ALA A N 1
ATOM 6101 C CA . ALA A 1 755 ? -6.672 -33.625 12.375 1 45.72 755 ALA A CA 1
ATOM 6102 C C . ALA A 1 755 ? -6.586 -34.688 11.281 1 45.72 755 ALA A C 1
ATOM 6104 O O . ALA A 1 755 ? -7.258 -34.562 10.25 1 45.72 755 ALA A O 1
ATOM 6105 N N . ALA A 1 756 ? -5.891 -35.719 11.555 1 44.72 756 ALA A N 1
ATOM 6106 C CA . ALA A 1 756 ? -5.746 -36.844 10.625 1 44.72 756 ALA A CA 1
ATOM 6107 C C . ALA A 1 756 ? -7.074 -37.562 10.438 1 44.72 756 ALA A C 1
ATOM 6109 O O . ALA A 1 756 ? -7.398 -38 9.328 1 44.72 756 ALA A O 1
ATOM 6110 N N . ALA A 1 757 ? -7.809 -37.719 11.469 1 45.5 757 ALA A N 1
ATOM 6111 C CA . ALA A 1 757 ? -9.078 -38.438 11.375 1 45.5 757 ALA A CA 1
ATOM 6112 C C . ALA A 1 757 ? -10.07 -37.688 10.5 1 45.5 757 ALA A C 1
ATOM 6114 O O . ALA A 1 757 ? -10.859 -38.312 9.773 1 45.5 757 ALA A O 1
ATOM 6115 N N . GLN A 1 758 ? -10.047 -36.438 10.562 1 46.09 758 GLN A N 1
ATOM 6116 C CA . GLN A 1 758 ? -10.969 -35.656 9.742 1 46.09 758 GLN A CA 1
ATOM 6117 C C . GLN A 1 758 ? -10.523 -35.625 8.281 1 46.09 758 GLN A C 1
ATOM 6119 O O . GLN A 1 758 ? -11.352 -35.562 7.375 1 46.09 758 GLN A O 1
ATOM 6124 N N . ASP A 1 759 ? -9.242 -35.75 8.172 1 48.94 759 ASP A N 1
ATOM 6125 C CA . ASP A 1 759 ? -8.688 -35.719 6.82 1 48.94 759 ASP A CA 1
ATOM 6126 C C . ASP A 1 759 ? -8.93 -37 6.07 1 48.94 759 ASP A C 1
ATOM 6128 O O . ASP A 1 759 ? -8.984 -37.031 4.84 1 48.94 759 ASP A O 1
ATOM 6132 N N . ASN A 1 760 ? -9.156 -38.094 6.762 1 49.38 760 ASN A N 1
ATOM 6133 C CA . ASN A 1 760 ? -9.359 -39.375 6.102 1 49.38 760 ASN A CA 1
ATOM 6134 C C . ASN A 1 760 ? -10.812 -39.531 5.652 1 49.38 760 ASN A C 1
ATOM 6136 O O . ASN A 1 760 ? -11.117 -40.469 4.887 1 49.38 760 ASN A O 1
ATOM 6140 N N . LYS A 1 761 ? -11.617 -38.5 6.074 1 55.47 761 LYS A N 1
ATOM 6141 C CA . LYS A 1 761 ? -13.016 -38.656 5.668 1 55.47 761 LYS A CA 1
ATOM 6142 C C . LYS A 1 761 ? -13.258 -38 4.305 1 55.47 761 LYS A C 1
ATOM 6144 O O . LYS A 1 761 ? -12.625 -37 3.965 1 55.47 761 LYS A O 1
ATOM 6149 N N . THR A 1 762 ? -14.008 -38.688 3.568 1 54.16 762 THR A N 1
ATOM 6150 C CA . THR A 1 762 ? -14.32 -38.25 2.215 1 54.16 762 THR A CA 1
ATOM 6151 C C . THR A 1 762 ? -15.125 -36.969 2.242 1 54.16 762 THR A C 1
ATOM 6153 O O . THR A 1 762 ? -15.086 -36.188 1.293 1 54.16 762 THR A O 1
ATOM 6156 N N . HIS A 1 763 ? -15.969 -36.844 3.299 1 50.47 763 HIS A N 1
ATOM 6157 C CA . HIS A 1 763 ? -16.828 -35.688 3.357 1 50.47 763 HIS A CA 1
ATOM 6158 C C . HIS A 1 763 ? -17.188 -35.344 4.797 1 50.47 763 HIS A C 1
ATOM 6160 O O . HIS A 1 763 ? -16.984 -36.125 5.707 1 50.47 763 HIS A O 1
ATOM 6166 N N . TYR A 1 764 ? -17.438 -34.094 5.156 1 51.34 764 TYR A N 1
ATOM 6167 C CA . TYR A 1 764 ? -17.875 -33.656 6.477 1 51.34 764 TYR A CA 1
ATOM 6168 C C . TYR A 1 764 ? -19.141 -32.812 6.371 1 51.34 764 TYR A C 1
ATOM 6170 O O . TYR A 1 764 ? -19.25 -31.938 5.52 1 51.34 764 TYR A O 1
ATOM 6178 N N . ILE A 1 765 ? -20.344 -33.125 6.992 1 43.94 765 ILE A N 1
ATOM 6179 C CA . ILE A 1 765 ? -21.578 -32.375 7.129 1 43.94 765 ILE A CA 1
ATOM 6180 C C . ILE A 1 765 ? -21.797 -32 8.594 1 43.94 765 ILE A C 1
ATOM 6182 O O . ILE A 1 765 ? -21.688 -32.844 9.484 1 43.94 765 ILE A O 1
ATOM 6186 N N . SER A 1 766 ? -22.016 -30.578 8.836 1 46.91 766 SER A N 1
ATOM 6187 C CA . SER A 1 766 ? -22.203 -30.109 10.203 1 46.91 766 SER A CA 1
ATOM 6188 C C . SER A 1 766 ? -23.422 -30.766 10.844 1 46.91 766 SER A C 1
ATOM 6190 O O . SER A 1 766 ? -24.359 -31.172 10.148 1 46.91 766 SER A O 1
ATOM 6192 N N . LYS A 1 767 ? -23.5 -31 12.102 1 41.03 767 LYS A N 1
ATOM 6193 C CA . LYS A 1 767 ? -24.578 -31.641 12.867 1 41.03 767 LYS A CA 1
ATOM 6194 C C . LYS A 1 767 ? -25.688 -30.641 13.172 1 41.03 767 LYS A C 1
ATOM 6196 O O . LYS A 1 767 ? -26.5 -30.875 14.07 1 41.03 767 LYS A O 1
ATOM 6201 N N . SER A 1 768 ? -25.859 -29.609 12.289 1 45.72 768 SER A N 1
ATOM 6202 C CA . SER A 1 768 ? -26.922 -28.641 12.617 1 45.72 768 SER A CA 1
ATOM 6203 C C . SER A 1 768 ? -28.297 -29.312 12.586 1 45.72 768 SER A C 1
ATOM 6205 O O . SER A 1 768 ? -28.531 -30.234 11.797 1 45.72 768 SER A O 1
ATOM 6207 N N . GLN A 1 769 ? -29.188 -29.156 13.617 1 42.69 769 GLN A N 1
ATOM 6208 C CA . GLN A 1 769 ? -30.5 -29.75 13.805 1 42.69 769 GLN A CA 1
ATOM 6209 C C . GLN A 1 769 ? -31.594 -28.844 13.273 1 42.69 769 GLN A C 1
ATOM 6211 O O . GLN A 1 769 ? -32.688 -28.75 13.867 1 42.69 769 GLN A O 1
ATOM 6216 N N . ASN A 1 770 ? -31.312 -28.156 12.219 1 40.16 770 ASN A N 1
ATOM 6217 C CA . ASN A 1 770 ? -32.438 -27.359 11.719 1 40.16 770 ASN A CA 1
ATOM 6218 C C . ASN A 1 770 ? -33.438 -28.219 10.977 1 40.16 770 ASN A C 1
ATOM 6220 O O . ASN A 1 770 ? -33.094 -28.953 10.062 1 40.16 770 ASN A O 1
ATOM 6224 N N . GLN A 1 771 ? -34.781 -28.281 11.359 1 39.56 771 GLN A N 1
ATOM 6225 C CA . GLN A 1 771 ? -35.875 -29.094 10.867 1 39.56 771 GLN A CA 1
ATOM 6226 C C . GLN A 1 771 ? -36.469 -28.5 9.578 1 39.56 771 GLN A C 1
ATOM 6228 O O . GLN A 1 771 ? -36.594 -27.297 9.453 1 39.56 771 GLN A O 1
ATOM 6233 N N . HIS A 1 772 ? -36.312 -29.141 8.359 1 42.34 772 HIS A N 1
ATOM 6234 C CA . HIS A 1 772 ? -36.969 -28.672 7.148 1 42.34 772 HIS A CA 1
ATOM 6235 C C . HIS A 1 772 ? -38.125 -29.594 6.738 1 42.34 772 HIS A C 1
ATOM 6237 O O . HIS A 1 772 ? -37.969 -30.812 6.703 1 42.34 772 HIS A O 1
ATOM 6243 N N . PRO A 1 773 ? -39.312 -29.094 6.496 1 37.94 773 PRO A N 1
ATOM 6244 C CA . PRO A 1 773 ? -40.469 -29.891 6.02 1 37.94 773 PRO A CA 1
ATOM 6245 C C . PRO A 1 773 ? -40.25 -30.422 4.602 1 37.94 773 PRO A C 1
ATOM 6247 O O . PRO A 1 773 ? -39.562 -29.781 3.797 1 37.94 773 PRO A O 1
ATOM 6250 N N . ALA A 1 774 ? -40.625 -31.578 4.297 1 40.84 774 ALA A N 1
ATOM 6251 C CA . ALA A 1 774 ? -40.438 -32.438 3.133 1 40.84 774 ALA A CA 1
ATOM 6252 C C . ALA A 1 774 ? -41.375 -32.031 1.989 1 40.84 774 ALA A C 1
ATOM 6254 O O . ALA A 1 774 ? -42.5 -31.594 2.223 1 40.84 774 ALA A O 1
ATOM 6255 N N . LYS A 1 775 ? -40.906 -31.688 0.741 1 50.5 775 LYS A N 1
ATOM 6256 C CA . LYS A 1 775 ? -41.531 -31.406 -0.549 1 50.5 775 LYS A CA 1
ATOM 6257 C C . LYS A 1 775 ? -42.219 -32.656 -1.103 1 50.5 775 LYS A C 1
ATOM 6259 O O . LYS A 1 775 ? -41.969 -33.75 -0.648 1 50.5 775 LYS A O 1
ATOM 6264 N N . VAL A 1 776 ? -43.062 -32.688 -2.223 1 47.38 776 VAL A N 1
ATOM 6265 C CA . VAL A 1 776 ? -43.875 -33.719 -2.848 1 47.38 776 VAL A CA 1
ATOM 6266 C C . VAL A 1 776 ? -43 -34.906 -3.264 1 47.38 776 VAL A C 1
ATOM 6268 O O . VAL A 1 776 ? -42.031 -34.75 -4.004 1 47.38 776 VAL A O 1
ATOM 6271 N N . ASN A 1 777 ? -43.344 -36.188 -3.033 1 60.75 777 ASN A N 1
ATOM 6272 C CA . ASN A 1 777 ? -42.781 -37.531 -3.252 1 60.75 777 ASN A CA 1
ATOM 6273 C C . ASN A 1 777 ? -41.312 -37.594 -2.758 1 60.75 777 ASN A C 1
ATOM 6275 O O . ASN A 1 777 ? -40.531 -38.344 -3.303 1 60.75 777 ASN A O 1
ATOM 6279 N N . PHE A 1 778 ? -41.062 -36.656 -1.941 1 76.25 778 PHE A N 1
ATOM 6280 C CA . PHE A 1 778 ? -39.75 -36.562 -1.323 1 76.25 778 PHE A CA 1
ATOM 6281 C C . PHE A 1 778 ? -39.5 -37.781 -0.445 1 76.25 778 PHE A C 1
ATOM 6283 O O . PHE A 1 778 ? -38.469 -38.469 -0.583 1 76.25 778 PHE A O 1
ATOM 6290 N N . LEU A 1 779 ? -40.562 -38.219 0.167 1 76.5 779 LEU A N 1
ATOM 6291 C CA . LEU A 1 779 ? -40.344 -39.219 1.204 1 76.5 779 LEU A CA 1
ATOM 6292 C C . LEU A 1 779 ? -40.219 -40.594 0.594 1 76.5 779 LEU A C 1
ATOM 6294 O O . LEU A 1 779 ? -39.281 -41.344 0.942 1 76.5 779 LEU A O 1
ATOM 6298 N N . PRO A 1 780 ? -41.094 -40.906 -0.377 1 76.25 780 PRO A N 1
ATOM 6299 C CA . PRO A 1 780 ? -40.906 -42.25 -0.955 1 76.25 780 PRO A CA 1
ATOM 6300 C C . PRO A 1 780 ? -39.562 -42.406 -1.646 1 76.25 780 PRO A C 1
ATOM 6302 O O . PRO A 1 780 ? -38.938 -43.469 -1.531 1 76.25 780 PRO A O 1
ATOM 6305 N N . LYS A 1 781 ? -39.188 -41.438 -2.391 1 81.19 781 LYS A N 1
ATOM 6306 C CA . LYS A 1 781 ? -37.906 -41.5 -3.084 1 81.19 781 LYS A CA 1
ATOM 6307 C C . LYS A 1 781 ? -36.75 -41.562 -2.092 1 81.19 781 LYS A C 1
ATOM 6309 O O . LYS A 1 781 ? -35.75 -42.25 -2.328 1 81.19 781 LYS A O 1
ATOM 6314 N N . LEU A 1 782 ? -36.875 -40.906 -1.033 1 85.19 782 LEU A N 1
ATOM 6315 C CA . LEU A 1 782 ? -35.844 -40.906 0.003 1 85.19 782 LEU A CA 1
ATOM 6316 C C . LEU A 1 782 ? -35.75 -42.281 0.661 1 85.19 782 LEU A C 1
ATOM 6318 O O . LEU A 1 782 ? -34.656 -42.812 0.892 1 85.19 782 LEU A O 1
ATOM 6322 N N . GLN A 1 783 ? -36.938 -42.844 0.947 1 83.12 783 GLN A N 1
ATOM 6323 C CA . GLN A 1 783 ? -36.969 -44.156 1.583 1 83.12 783 GLN A CA 1
ATOM 6324 C C . GLN A 1 783 ? -36.344 -45.219 0.675 1 83.12 783 GLN A C 1
ATOM 6326 O O . GLN A 1 783 ? -35.656 -46.125 1.15 1 83.12 783 GLN A O 1
ATOM 6331 N N . ASN A 1 784 ? -36.656 -45.031 -0.612 1 83.06 784 ASN A N 1
ATOM 6332 C CA . ASN A 1 784 ? -36.031 -45.938 -1.564 1 83.06 784 ASN A CA 1
ATOM 6333 C C . ASN A 1 784 ? -34.5 -45.812 -1.524 1 83.06 784 ASN A C 1
ATOM 6335 O O . ASN A 1 784 ? -33.781 -46.812 -1.506 1 83.06 784 ASN A O 1
ATOM 6339 N N . HIS A 1 785 ? -34 -44.594 -1.556 1 87.25 785 HIS A N 1
ATOM 6340 C CA . HIS A 1 785 ? -32.562 -44.312 -1.529 1 87.25 785 HIS A CA 1
ATOM 6341 C C . HIS A 1 785 ? -31.938 -44.844 -0.253 1 87.25 785 HIS A C 1
ATOM 6343 O O . HIS A 1 785 ? -30.891 -45.5 -0.303 1 87.25 785 HIS A O 1
ATOM 6349 N N . LEU A 1 786 ? -32.531 -44.688 0.855 1 87.12 786 LEU A N 1
ATOM 6350 C CA . LEU A 1 786 ? -32.031 -45.094 2.145 1 87.12 786 LEU A CA 1
ATOM 6351 C C . LEU A 1 786 ? -32 -46.625 2.242 1 87.12 786 LEU A C 1
ATOM 6353 O O . LEU A 1 786 ? -31.047 -47.219 2.75 1 87.12 786 LEU A O 1
ATOM 6357 N N . LEU A 1 787 ? -33.094 -47.156 1.784 1 85.12 787 LEU A N 1
ATOM 6358 C CA . LEU A 1 787 ? -33.188 -48.625 1.818 1 85.12 787 LEU A CA 1
ATOM 6359 C C . LEU A 1 787 ? -32.125 -49.25 0.95 1 85.12 787 LEU A C 1
ATOM 6361 O O . LEU A 1 787 ? -31.5 -50.25 1.346 1 85.12 787 LEU A O 1
ATOM 6365 N N . ALA A 1 788 ? -31.969 -48.719 -0.234 1 84.81 788 ALA A N 1
ATOM 6366 C CA . ALA A 1 788 ? -30.938 -49.219 -1.131 1 84.81 788 ALA A CA 1
ATOM 6367 C C . ALA A 1 788 ? -29.562 -49.156 -0.467 1 84.81 788 ALA A C 1
ATOM 6369 O O . ALA A 1 788 ? -28.766 -50.094 -0.61 1 84.81 788 ALA A O 1
ATOM 6370 N N . ARG A 1 789 ? -29.234 -48.188 0.171 1 87.31 789 ARG A N 1
ATOM 6371 C CA . ARG A 1 789 ? -27.953 -48.031 0.849 1 87.31 789 ARG A CA 1
ATOM 6372 C C . ARG A 1 789 ? -27.828 -49 2.025 1 87.31 789 ARG A C 1
ATOM 6374 O O . ARG A 1 789 ? -26.75 -49.531 2.277 1 87.31 789 ARG A O 1
ATOM 6381 N N . LEU A 1 790 ? -28.891 -49.156 2.73 1 85.06 790 LEU A N 1
ATOM 6382 C CA . LEU A 1 790 ? -28.891 -50.062 3.887 1 85.06 790 LEU A CA 1
ATOM 6383 C C . LEU A 1 790 ? -28.703 -51.5 3.459 1 85.06 790 LEU A C 1
ATOM 6385 O O . LEU A 1 790 ? -28.125 -52.312 4.203 1 85.06 790 LEU A O 1
ATOM 6389 N N . LEU A 1 791 ? -29.172 -51.781 2.322 1 84.25 791 LEU A N 1
ATOM 6390 C CA . LEU A 1 791 ? -29.047 -53.125 1.804 1 84.25 791 LEU A CA 1
ATOM 6391 C C . LEU A 1 791 ? -27.703 -53.312 1.089 1 84.25 791 LEU A C 1
ATOM 6393 O O . LEU A 1 791 ? -27.391 -54.406 0.622 1 84.25 791 LEU A O 1
ATOM 6397 N N . GLY A 1 792 ? -26.906 -52.219 0.962 1 79.19 792 GLY A N 1
ATOM 6398 C CA . GLY A 1 792 ? -25.578 -52.281 0.362 1 79.19 792 GLY A CA 1
ATOM 6399 C C . GLY A 1 792 ? -25.625 -52.344 -1.153 1 79.19 792 GLY A C 1
ATOM 6400 O O . GLY A 1 792 ? -24.719 -52.938 -1.778 1 79.19 792 GLY A O 1
ATOM 6401 N N . GLN A 1 793 ? -26.641 -51.844 -1.722 1 78.12 793 GLN A N 1
ATOM 6402 C CA . GLN A 1 793 ? -26.734 -51.875 -3.178 1 78.12 793 GLN A CA 1
ATOM 6403 C C . GLN A 1 793 ? -25.859 -50.781 -3.793 1 78.12 793 GLN A C 1
ATOM 6405 O O . GLN A 1 793 ? -25.75 -49.688 -3.246 1 78.12 793 GLN A O 1
ATOM 6410 N N . LYS A 1 794 ? -25.188 -51.156 -4.84 1 74.75 794 LYS A N 1
ATOM 6411 C CA . LYS A 1 794 ? -24.312 -50.219 -5.527 1 74.75 794 LYS A CA 1
ATOM 6412 C C . LYS A 1 794 ? -25.109 -49.156 -6.273 1 74.75 794 LYS A C 1
ATOM 6414 O O . LYS A 1 794 ? -26.156 -49.469 -6.848 1 74.75 794 LYS A O 1
ATOM 6419 N N . PHE A 1 795 ? -24.656 -47.938 -6.172 1 73.81 795 PHE A N 1
ATOM 6420 C CA . PHE A 1 795 ? -25.344 -46.812 -6.832 1 73.81 795 PHE A CA 1
ATOM 6421 C C . PHE A 1 795 ? -25.281 -46.969 -8.344 1 73.81 795 PHE A C 1
ATOM 6423 O O . PHE A 1 795 ? -24.188 -47.062 -8.922 1 73.81 795 PHE A O 1
ATOM 6430 N N . ASP A 1 796 ? -26.359 -47.281 -9.086 1 63.56 796 ASP A N 1
ATOM 6431 C CA . ASP A 1 796 ? -26.391 -47.438 -10.539 1 63.56 796 ASP A CA 1
ATOM 6432 C C . ASP A 1 796 ? -27.125 -46.281 -11.195 1 63.56 796 ASP A C 1
ATOM 6434 O O . ASP A 1 796 ? -27.375 -46.312 -12.406 1 63.56 796 ASP A O 1
ATOM 6438 N N . GLY A 1 797 ? -27.266 -45.125 -10.469 1 59.62 797 GLY A N 1
ATOM 6439 C CA . GLY A 1 797 ? -27.906 -43.938 -11.039 1 59.62 797 GLY A CA 1
ATOM 6440 C C . GLY A 1 797 ? -29.422 -44.031 -11.016 1 59.62 797 GLY A C 1
ATOM 6441 O O . GLY A 1 797 ? -30.109 -43 -10.914 1 59.62 797 GLY A O 1
ATOM 6442 N N . ASP A 1 798 ? -30.031 -45.25 -11.414 1 53.84 798 ASP A N 1
ATOM 6443 C CA . ASP A 1 798 ? -31.453 -45.469 -11.586 1 53.84 798 ASP A CA 1
ATOM 6444 C C . ASP A 1 798 ? -32.062 -46.125 -10.344 1 53.84 798 ASP A C 1
ATOM 6446 O O . ASP A 1 798 ? -32.312 -47.344 -10.328 1 53.84 798 ASP A O 1
ATOM 6450 N N . THR A 1 799 ? -31.656 -45.875 -9.195 1 52.38 799 THR A N 1
ATOM 6451 C CA . THR A 1 799 ? -32.094 -46.656 -8.031 1 52.38 799 THR A CA 1
ATOM 6452 C C . THR A 1 799 ? -33.594 -46.875 -8.055 1 52.38 799 THR A C 1
ATOM 6454 O O . THR A 1 799 ? -34.188 -47.219 -7.027 1 52.38 799 THR A O 1
ATOM 6457 N N . ASP A 1 800 ? -34.281 -46.438 -8.953 1 49.38 800 ASP A N 1
ATOM 6458 C CA . ASP A 1 800 ? -35.688 -46.75 -8.742 1 49.38 800 ASP A CA 1
ATOM 6459 C C . ASP A 1 800 ? -35.938 -48.25 -8.727 1 49.38 800 ASP A C 1
ATOM 6461 O O . ASP A 1 800 ? -36.594 -48.781 -9.617 1 49.38 800 ASP A O 1
ATOM 6465 N N . GLU A 1 801 ? -34.906 -49 -8.43 1 53.47 801 GLU A N 1
ATOM 6466 C CA . GLU A 1 801 ? -35.5 -50.344 -8.297 1 53.47 801 GLU A CA 1
ATOM 6467 C C . GLU A 1 801 ? -36.656 -50.344 -7.289 1 53.47 801 GLU A C 1
ATOM 6469 O O . GLU A 1 801 ? -36.594 -49.656 -6.266 1 53.47 801 GLU A O 1
ATOM 6474 N N . MET A 1 802 ? -37.812 -50.5 -7.84 1 61.5 802 MET A N 1
ATOM 6475 C CA . MET A 1 802 ? -39.188 -50.438 -7.379 1 61.5 802 MET A CA 1
ATOM 6476 C C . MET A 1 802 ? -39.375 -51.25 -6.102 1 61.5 802 MET A C 1
ATOM 6478 O O . MET A 1 802 ? -39.312 -52.469 -6.125 1 61.5 802 MET A O 1
ATOM 6482 N N . PHE A 1 803 ? -38.75 -50.688 -5.039 1 76.88 803 PHE A N 1
ATOM 6483 C CA . PHE A 1 803 ? -39.219 -51.281 -3.787 1 76.88 803 PHE A CA 1
ATOM 6484 C C . PHE A 1 803 ? -40.719 -51.125 -3.615 1 76.88 803 PHE A C 1
ATOM 6486 O O . PHE A 1 803 ? -41.281 -50.125 -4.07 1 76.88 803 PHE A O 1
ATOM 6493 N N . THR A 1 804 ? -41.219 -52.125 -3.221 1 76.31 804 THR A N 1
ATOM 6494 C CA . THR A 1 804 ? -42.656 -52.125 -2.963 1 76.31 804 THR A CA 1
ATOM 6495 C C . THR A 1 804 ? -42.969 -51.25 -1.73 1 76.31 804 THR A C 1
ATOM 6497 O O . THR A 1 804 ? -42.062 -50.875 -0.996 1 76.31 804 THR A O 1
ATOM 6500 N N . ASN A 1 805 ? -44.125 -50.938 -1.586 1 77.88 805 ASN A N 1
ATOM 6501 C CA . ASN A 1 805 ? -44.562 -50.156 -0.426 1 77.88 805 ASN A CA 1
ATOM 6502 C C . ASN A 1 805 ? -44.25 -50.906 0.879 1 77.88 805 ASN A C 1
ATOM 6504 O O . ASN A 1 805 ? -43.906 -50.25 1.88 1 77.88 805 ASN A O 1
ATOM 6508 N N . GLU A 1 806 ? -44.312 -52.188 0.762 1 77.38 806 GLU A N 1
ATOM 6509 C CA . GLU A 1 806 ? -44.031 -53 1.956 1 77.38 806 GLU A CA 1
ATOM 6510 C C . GLU A 1 806 ? -42.562 -52.875 2.352 1 77.38 806 GLU A C 1
ATOM 6512 O O . GLU A 1 806 ? -42.25 -52.844 3.539 1 77.38 806 GLU A O 1
ATOM 6517 N N . ASP A 1 807 ? -41.844 -52.75 1.419 1 83.44 807 ASP A N 1
ATOM 6518 C CA . ASP A 1 807 ? -40.406 -52.656 1.68 1 83.44 807 ASP A CA 1
ATOM 6519 C C . ASP A 1 807 ? -40.062 -51.281 2.279 1 83.44 807 ASP A C 1
ATOM 6521 O O . ASP A 1 807 ? -39.219 -51.188 3.182 1 83.44 807 ASP A O 1
ATOM 6525 N N . ARG A 1 808 ? -40.688 -50.25 1.818 1 82.75 808 ARG A N 1
ATOM 6526 C CA . ARG A 1 808 ? -40.438 -48.906 2.252 1 82.75 808 ARG A CA 1
ATOM 6527 C C . ARG A 1 808 ? -40.812 -48.688 3.717 1 82.75 808 ARG A C 1
ATOM 6529 O O . ARG A 1 808 ? -40.188 -47.906 4.43 1 82.75 808 ARG A O 1
ATOM 6536 N N . TYR A 1 809 ? -41.75 -49.469 4.074 1 79.88 809 TYR A N 1
ATOM 6537 C CA . TYR A 1 809 ? -42.25 -49.344 5.441 1 79.88 809 TYR A CA 1
ATOM 6538 C C . TYR A 1 809 ? -41.25 -49.906 6.438 1 79.88 809 TYR A C 1
ATOM 6540 O O . TYR A 1 809 ? -41.312 -49.625 7.633 1 79.88 809 TYR A O 1
ATOM 6548 N N . THR A 1 810 ? -40.312 -50.594 5.895 1 85.88 810 THR A N 1
ATOM 6549 C CA . THR A 1 810 ? -39.312 -51.188 6.785 1 85.88 810 THR A CA 1
ATOM 6550 C C . THR A 1 810 ? -38.281 -50.125 7.195 1 85.88 810 THR A C 1
ATOM 6552 O O . THR A 1 810 ? -37.531 -50.344 8.133 1 85.88 810 THR A O 1
ATOM 6555 N N . VAL A 1 811 ? -38.281 -49.062 6.512 1 88.69 811 VAL A N 1
ATOM 6556 C CA . VAL A 1 811 ? -37.344 -47.969 6.824 1 88.69 811 VAL A CA 1
ATOM 6557 C C . VAL A 1 811 ? -38.062 -46.906 7.645 1 88.69 811 VAL A C 1
ATOM 6559 O O . VAL A 1 811 ? -39 -46.281 7.172 1 88.69 811 VAL A O 1
ATOM 6562 N N . ARG A 1 812 ? -37.594 -46.75 8.898 1 84.94 812 ARG A N 1
ATOM 6563 C CA . ARG A 1 812 ? -38.188 -45.75 9.781 1 84.94 812 ARG A CA 1
ATOM 6564 C C . ARG A 1 812 ? -37.219 -44.656 10.109 1 84.94 812 ARG A C 1
ATOM 6566 O O . ARG A 1 812 ? -36.062 -44.906 10.508 1 84.94 812 ARG A O 1
ATOM 6573 N N . ILE A 1 813 ? -37.469 -43.406 9.789 1 85.19 813 ILE A N 1
ATOM 6574 C CA . ILE A 1 813 ? -36.719 -42.25 10.25 1 85.19 813 ILE A CA 1
ATOM 6575 C C . ILE A 1 813 ? -37.125 -41.906 11.688 1 85.19 813 ILE A C 1
ATOM 6577 O O . ILE A 1 813 ? -38.281 -41.594 11.969 1 85.19 813 ILE A O 1
ATOM 6581 N N . VAL A 1 814 ? -36.219 -42 12.531 1 81.81 814 VAL A N 1
ATOM 6582 C CA . VAL A 1 814 ? -36.469 -41.844 13.961 1 81.81 814 VAL A CA 1
ATOM 6583 C C . VAL A 1 814 ? -37.094 -40.469 14.227 1 81.81 814 VAL A C 1
ATOM 6585 O O . VAL A 1 814 ? -36.594 -39.469 13.766 1 81.81 814 VAL A O 1
ATOM 6588 N N . ASN A 1 815 ? -38.156 -40.438 14.93 1 75.56 815 ASN A N 1
ATOM 6589 C CA . ASN A 1 815 ? -38.906 -39.25 15.352 1 75.56 815 ASN A CA 1
ATOM 6590 C C . ASN A 1 815 ? -39.406 -38.469 14.156 1 75.56 815 ASN A C 1
ATOM 6592 O O . ASN A 1 815 ? -39.781 -37.281 14.297 1 75.56 815 ASN A O 1
ATOM 6596 N N . ASN A 1 816 ? -39.281 -39 12.891 1 74.31 816 ASN A N 1
ATOM 6597 C CA . ASN A 1 816 ? -39.75 -38.344 11.672 1 74.31 816 ASN A CA 1
ATOM 6598 C C . ASN A 1 816 ? -39.094 -36.969 11.508 1 74.31 816 ASN A C 1
ATOM 6600 O O . ASN A 1 816 ? -39.75 -36 11.172 1 74.31 816 ASN A O 1
ATOM 6604 N N . THR A 1 817 ? -37.812 -36.906 11.945 1 76.69 817 THR A N 1
ATOM 6605 C CA . THR A 1 817 ? -37.094 -35.656 11.898 1 76.69 817 THR A CA 1
ATOM 6606 C C . THR A 1 817 ? -35.875 -35.781 11.008 1 76.69 817 THR A C 1
ATOM 6608 O O . THR A 1 817 ? -35.125 -36.75 11.109 1 76.69 817 THR A O 1
ATOM 6611 N N . MET A 1 818 ? -35.75 -34.844 10.016 1 80.5 818 MET A N 1
ATOM 6612 C CA . MET A 1 818 ? -34.562 -34.656 9.203 1 80.5 818 MET A CA 1
ATOM 6613 C C . MET A 1 818 ? -33.906 -33.344 9.484 1 80.5 818 MET A C 1
ATOM 6615 O O . MET A 1 818 ? -34.562 -32.344 9.719 1 80.5 818 MET A O 1
ATOM 6619 N N . TYR A 1 819 ? -32.625 -33.344 9.508 1 76 819 TYR A N 1
ATOM 6620 C CA . TYR A 1 819 ? -31.859 -32.125 9.773 1 76 819 TYR A CA 1
ATOM 6621 C C . TYR A 1 819 ? -31.219 -31.609 8.492 1 76 819 TYR A C 1
ATOM 6623 O O . TYR A 1 819 ? -30.609 -32.375 7.738 1 76 819 TYR A O 1
ATOM 6631 N N . ARG A 1 820 ? -31.359 -30.359 8.211 1 81.12 820 ARG A N 1
ATOM 6632 C CA . ARG A 1 820 ? -30.75 -29.703 7.055 1 81.12 820 ARG A CA 1
ATOM 6633 C C . ARG A 1 820 ? -29.516 -28.906 7.461 1 81.12 820 ARG A C 1
ATOM 6635 O O . ARG A 1 820 ? -29.531 -28.203 8.477 1 81.12 820 ARG A O 1
ATOM 6642 N N . VAL A 1 821 ? -28.469 -29.172 6.719 1 80.06 821 VAL A N 1
ATOM 6643 C CA . VAL A 1 821 ? -27.219 -28.453 6.961 1 80.06 821 VAL A CA 1
ATOM 6644 C C . VAL A 1 821 ? -26.922 -27.547 5.773 1 80.06 821 VAL A C 1
ATOM 6646 O O . VAL A 1 821 ? -27.422 -27.75 4.672 1 80.06 821 VAL A O 1
ATOM 6649 N N . ASN A 1 822 ? -26.031 -26.531 5.953 1 76.31 822 ASN A N 1
ATOM 6650 C CA . ASN A 1 822 ? -25.797 -25.516 4.934 1 76.31 822 ASN A CA 1
ATOM 6651 C C . ASN A 1 822 ? -24.625 -25.875 4.02 1 76.31 822 ASN A C 1
ATOM 6653 O O . ASN A 1 822 ? -24.531 -25.375 2.896 1 76.31 822 ASN A O 1
ATOM 6657 N N . THR A 1 823 ? -23.703 -26.672 4.574 1 83.62 823 THR A N 1
ATOM 6658 C CA . THR A 1 823 ? -22.516 -26.875 3.771 1 83.62 823 THR A CA 1
ATOM 6659 C C . THR A 1 823 ? -22.078 -28.328 3.803 1 83.62 823 THR A C 1
ATOM 6661 O O . THR A 1 823 ? -22.344 -29.047 4.773 1 83.62 823 THR A O 1
ATOM 6664 N N . LEU A 1 824 ? -21.547 -28.812 2.676 1 86.06 824 LEU A N 1
ATOM 6665 C CA . LEU A 1 824 ? -20.906 -30.109 2.504 1 86.06 824 LEU A CA 1
ATOM 6666 C C . LEU A 1 824 ? -19.438 -29.938 2.088 1 86.06 824 LEU A C 1
ATOM 6668 O O . LEU A 1 824 ? -19.156 -29.25 1.106 1 86.06 824 LEU A O 1
ATOM 6672 N N . ARG A 1 825 ? -18.578 -30.484 2.906 1 85.69 825 ARG A N 1
ATOM 6673 C CA . ARG A 1 825 ? -17.172 -30.484 2.525 1 85.69 825 ARG A CA 1
ATOM 6674 C C . ARG A 1 825 ? -16.766 -31.812 1.894 1 85.69 825 ARG A C 1
ATOM 6676 O O . ARG A 1 825 ? -16.984 -32.875 2.48 1 85.69 825 ARG A O 1
ATOM 6683 N N . VAL A 1 826 ? -16.219 -31.766 0.754 1 88.31 826 VAL A N 1
ATOM 6684 C CA . VAL A 1 826 ? -15.758 -32.969 0.058 1 88.31 826 VAL A CA 1
ATOM 6685 C C . VAL A 1 826 ? -14.234 -32.969 -0.024 1 88.31 826 VAL A C 1
ATOM 6687 O O . VAL A 1 826 ? -13.633 -32 -0.525 1 88.31 826 VAL A O 1
ATOM 6690 N N . ASN A 1 827 ? -13.594 -33.969 0.499 1 85.81 827 ASN A N 1
ATOM 6691 C CA . ASN A 1 827 ? -12.148 -34.156 0.411 1 85.81 827 ASN A CA 1
ATOM 6692 C C . ASN A 1 827 ? -11.758 -35.062 -0.742 1 85.81 827 ASN A C 1
ATOM 6694 O O . ASN A 1 827 ? -12.422 -36.062 -0.99 1 85.81 827 ASN A O 1
ATOM 6698 N N . PHE A 1 828 ? -10.852 -34.688 -1.484 1 86.25 828 PHE A N 1
ATOM 6699 C CA . PHE A 1 828 ? -10.445 -35.5 -2.617 1 86.25 828 PHE A CA 1
ATOM 6700 C C . PHE A 1 828 ? -8.93 -35.469 -2.791 1 86.25 828 PHE A C 1
ATOM 6702 O O . PHE A 1 828 ? -8.258 -34.562 -2.293 1 86.25 828 PHE A O 1
ATOM 6709 N N . THR A 1 829 ? -8.414 -36.5 -3.451 1 87.62 829 THR A N 1
ATOM 6710 C CA . THR A 1 829 ? -7.004 -36.562 -3.801 1 87.62 829 THR A CA 1
ATOM 6711 C C . THR A 1 829 ? -6.742 -35.875 -5.137 1 87.62 829 THR A C 1
ATOM 6713 O O . THR A 1 829 ? -7.406 -36.188 -6.133 1 87.62 829 THR A O 1
ATOM 6716 N N . THR A 1 830 ? -5.867 -35.062 -5.164 1 90.94 830 THR A N 1
ATOM 6717 C CA . THR A 1 830 ? -5.562 -34.312 -6.371 1 90.94 830 THR A CA 1
ATOM 6718 C C . THR A 1 830 ? -4.684 -35.125 -7.316 1 90.94 830 THR A C 1
ATOM 6720 O O . THR A 1 830 ? -4.168 -36.156 -6.941 1 90.94 830 THR A O 1
ATOM 6723 N N . TYR A 1 831 ? -4.516 -34.562 -8.484 1 92.38 831 TYR A N 1
ATOM 6724 C CA . TYR A 1 831 ? -3.754 -35.25 -9.531 1 92.38 831 TYR A CA 1
ATOM 6725 C C . TYR A 1 831 ? -2.297 -35.438 -9.117 1 92.38 831 TYR A C 1
ATOM 6727 O O . TYR A 1 831 ? -1.611 -36.312 -9.602 1 92.38 831 TYR A O 1
ATOM 6735 N N . ASP A 1 832 ? -1.806 -34.625 -8.25 1 91.31 832 ASP A N 1
ATOM 6736 C CA . ASP A 1 832 ? -0.414 -34.656 -7.812 1 91.31 832 ASP A CA 1
ATOM 6737 C C . ASP A 1 832 ? -0.288 -35.344 -6.449 1 91.31 832 ASP A C 1
ATOM 6739 O O . ASP A 1 832 ? 0.617 -35.031 -5.676 1 91.31 832 ASP A O 1
ATOM 6743 N N . MET A 1 833 ? -1.223 -36.125 -6.078 1 88.19 833 MET A N 1
ATOM 6744 C CA . MET A 1 833 ? -1.189 -37 -4.922 1 88.19 833 MET A CA 1
ATOM 6745 C C . MET A 1 833 ? -1.227 -36.219 -3.621 1 88.19 833 MET A C 1
ATOM 6747 O O . MET A 1 833 ? -0.507 -36.531 -2.672 1 88.19 833 MET A O 1
ATOM 6751 N N . GLN A 1 834 ? -1.955 -35.062 -3.652 1 87.5 834 GLN A N 1
ATOM 6752 C CA . GLN A 1 834 ? -2.236 -34.281 -2.453 1 87.5 834 GLN A CA 1
ATOM 6753 C C . GLN A 1 834 ? -3.713 -34.375 -2.078 1 87.5 834 GLN A C 1
ATOM 6755 O O . GLN A 1 834 ? -4.531 -34.875 -2.857 1 87.5 834 GLN A O 1
ATOM 6760 N N . ARG A 1 835 ? -3.988 -33.969 -0.837 1 86.19 835 ARG A N 1
ATOM 6761 C CA . ARG A 1 835 ? -5.375 -33.938 -0.387 1 86.19 835 ARG A CA 1
ATOM 6762 C C . ARG A 1 835 ? -5.922 -32.531 -0.327 1 86.19 835 ARG A C 1
ATOM 6764 O O . ARG A 1 835 ? -5.309 -31.641 0.283 1 86.19 835 ARG A O 1
ATOM 6771 N N . SER A 1 836 ? -6.934 -32.281 -1.073 1 87.19 836 SER A N 1
ATOM 6772 C CA . SER A 1 836 ? -7.609 -31 -1.083 1 87.19 836 SER A CA 1
ATOM 6773 C C . SER A 1 836 ? -9.094 -31.141 -0.772 1 87.19 836 SER A C 1
ATOM 6775 O O . SER A 1 836 ? -9.57 -32.25 -0.484 1 87.19 836 SER A O 1
ATOM 6777 N N . TYR A 1 837 ? -9.836 -30 -0.668 1 86.44 837 TYR A N 1
ATOM 6778 C CA . TYR A 1 837 ? -11.258 -30.078 -0.36 1 86.44 837 TYR A CA 1
ATOM 6779 C C . TYR A 1 837 ? -12.031 -28.953 -1.05 1 86.44 837 TYR A C 1
ATOM 6781 O O . TYR A 1 837 ? -11.453 -27.938 -1.417 1 86.44 837 TYR A O 1
ATOM 6789 N N . ASP A 1 838 ? -13.234 -29.172 -1.373 1 89.44 838 ASP A N 1
ATOM 6790 C CA . ASP A 1 838 ? -14.195 -28.172 -1.844 1 89.44 838 ASP A CA 1
ATOM 6791 C C . ASP A 1 838 ? -15.398 -28.078 -0.905 1 89.44 838 ASP A C 1
ATOM 6793 O O . ASP A 1 838 ? -15.766 -29.062 -0.261 1 89.44 838 ASP A O 1
ATOM 6797 N N . THR A 1 839 ? -15.914 -26.922 -0.789 1 86.75 839 THR A N 1
ATOM 6798 C CA . THR A 1 839 ? -17.125 -26.703 0.006 1 86.75 839 THR A CA 1
ATOM 6799 C C . THR A 1 839 ? -18.328 -26.438 -0.894 1 86.75 839 THR A C 1
ATOM 6801 O O . THR A 1 839 ? -18.297 -25.531 -1.719 1 86.75 839 THR A O 1
ATOM 6804 N N . VAL A 1 840 ? -19.297 -27.266 -0.749 1 90.12 840 VAL A N 1
ATOM 6805 C CA . VAL A 1 840 ? -20.516 -27.141 -1.539 1 90.12 840 VAL A CA 1
ATOM 6806 C C . VAL A 1 840 ? -21.594 -26.453 -0.712 1 90.12 840 VAL A C 1
ATOM 6808 O O . VAL A 1 840 ? -21.828 -26.828 0.441 1 90.12 840 VAL A O 1
ATOM 6811 N N . SER A 1 841 ? -22.109 -25.391 -1.232 1 88.06 841 SER A N 1
ATOM 6812 C CA . SER A 1 841 ? -23.188 -24.641 -0.601 1 88.06 841 SER A CA 1
ATOM 6813 C C . SER A 1 841 ? -24.219 -24.188 -1.627 1 88.06 841 SER A C 1
ATOM 6815 O O . SER A 1 841 ? -24.109 -24.5 -2.811 1 88.06 841 SER A O 1
ATOM 6817 N N . ARG A 1 842 ? -25.156 -23.453 -1.164 1 84.25 842 ARG A N 1
ATOM 6818 C CA . ARG A 1 842 ? -26.203 -22.969 -2.055 1 84.25 842 ARG A CA 1
ATOM 6819 C C . ARG A 1 842 ? -25.641 -21.969 -3.061 1 84.25 842 ARG A C 1
ATOM 6821 O O . ARG A 1 842 ? -26.203 -21.781 -4.145 1 84.25 842 ARG A O 1
ATOM 6828 N N . ASN A 1 843 ? -24.531 -21.406 -2.719 1 83.69 843 ASN A N 1
ATOM 6829 C CA . ASN A 1 843 ? -23.891 -20.469 -3.629 1 83.69 843 ASN A CA 1
ATOM 6830 C C . ASN A 1 843 ? -23.031 -21.188 -4.668 1 83.69 843 ASN A C 1
ATOM 6832 O O . ASN A 1 843 ? -22.75 -20.625 -5.73 1 83.69 843 ASN A O 1
ATOM 6836 N N . GLN A 1 844 ? -22.562 -22.344 -4.293 1 90.38 844 GLN A N 1
ATOM 6837 C CA . GLN A 1 844 ? -21.797 -23.219 -5.172 1 90.38 844 GLN A CA 1
ATOM 6838 C C . GLN A 1 844 ? -22.328 -24.641 -5.125 1 90.38 844 GLN A C 1
ATOM 6840 O O . GLN A 1 844 ? -21.641 -25.547 -4.629 1 90.38 844 GLN A O 1
ATOM 6845 N N . PRO A 1 845 ? -23.359 -24.812 -5.824 1 93.31 845 PRO A N 1
ATOM 6846 C CA . PRO A 1 845 ? -24.109 -26.047 -5.598 1 93.31 845 PRO A CA 1
ATOM 6847 C C . PRO A 1 845 ? -23.672 -27.172 -6.535 1 93.31 845 PRO A C 1
ATOM 6849 O O . PRO A 1 845 ? -24.078 -28.328 -6.355 1 93.31 845 PRO A O 1
ATOM 6852 N N . PHE A 1 846 ? -22.891 -26.969 -7.496 1 95.75 846 PHE A N 1
ATOM 6853 C CA . PHE A 1 846 ? -22.641 -27.969 -8.539 1 95.75 846 PHE A CA 1
ATOM 6854 C C . PHE A 1 846 ? -21.578 -28.953 -8.102 1 95.75 846 PHE A C 1
ATOM 6856 O O . PHE A 1 846 ? -20.547 -28.562 -7.555 1 95.75 846 PHE A O 1
ATOM 6863 N N . ILE A 1 847 ? -21.844 -30.234 -8.406 1 95.5 847 ILE A N 1
ATOM 6864 C CA . ILE A 1 847 ? -20.938 -31.312 -8.031 1 95.5 847 ILE A CA 1
ATOM 6865 C C . ILE A 1 847 ? -20.75 -32.25 -9.211 1 95.5 847 ILE A C 1
ATOM 6867 O O . ILE A 1 847 ? -21.516 -32.219 -10.188 1 95.5 847 ILE A O 1
ATOM 6871 N N . MET A 1 848 ? -19.688 -33.062 -9.18 1 94.31 848 MET A N 1
ATOM 6872 C CA . MET A 1 848 ? -19.438 -34.094 -10.188 1 94.31 848 MET A CA 1
ATOM 6873 C C . MET A 1 848 ? -19.234 -35.469 -9.539 1 94.31 848 MET A C 1
ATOM 6875 O O . MET A 1 848 ? -18.688 -35.562 -8.438 1 94.31 848 MET A O 1
ATOM 6879 N N . LEU A 1 849 ? -19.672 -36.5 -10.117 1 91.38 849 LEU A N 1
ATOM 6880 C CA . LEU A 1 849 ? -19.484 -37.875 -9.68 1 91.38 849 LEU A CA 1
ATOM 6881 C C . LEU A 1 849 ? -19.125 -38.781 -10.852 1 91.38 849 LEU A C 1
ATOM 6883 O O . LEU A 1 849 ? -19.266 -38.375 -12.016 1 91.38 849 LEU A O 1
ATOM 6887 N N . HIS A 1 850 ? -18.672 -39.938 -10.578 1 88.5 850 HIS A N 1
ATOM 6888 C CA . HIS A 1 850 ? -18.359 -40.906 -11.641 1 88.5 850 HIS A CA 1
ATOM 6889 C C . HIS A 1 850 ? -19.625 -41.438 -12.289 1 88.5 850 HIS A C 1
ATOM 6891 O O . HIS A 1 850 ? -20.625 -41.719 -11.602 1 88.5 850 HIS A O 1
ATOM 6897 N N . SER A 1 851 ? -19.547 -41.469 -13.602 1 86.56 851 SER A N 1
ATOM 6898 C CA . SER A 1 851 ? -20.688 -42.062 -14.32 1 86.56 851 SER A CA 1
ATOM 6899 C C . SER A 1 851 ? -20.75 -43.562 -14.125 1 86.56 851 SER A C 1
ATOM 6901 O O . SER A 1 851 ? -19.734 -44.25 -14.219 1 86.56 851 SER A O 1
ATOM 6903 N N . PRO A 1 852 ? -21.891 -44.062 -13.812 1 78.5 852 PRO A N 1
ATOM 6904 C CA . PRO A 1 852 ? -22.047 -45.531 -13.711 1 78.5 852 PRO A CA 1
ATOM 6905 C C . PRO A 1 852 ? -22.094 -46.219 -15.07 1 78.5 852 PRO A C 1
ATOM 6907 O O . PRO A 1 852 ? -21.938 -47.438 -15.156 1 78.5 852 PRO A O 1
ATOM 6910 N N . GLU A 1 853 ? -22.297 -45.406 -16.078 1 76.31 853 GLU A N 1
ATOM 6911 C CA . GLU A 1 853 ? -22.375 -45.969 -17.422 1 76.31 853 GLU A CA 1
ATOM 6912 C C . GLU A 1 853 ? -21 -46.438 -17.906 1 76.31 853 GLU A C 1
ATOM 6914 O O . GLU A 1 853 ? -20.031 -45.656 -17.875 1 76.31 853 GLU A O 1
ATOM 6919 N N . THR A 1 854 ? -20.859 -47.75 -18.125 1 67.31 854 THR A N 1
ATOM 6920 C CA . THR A 1 854 ? -19.562 -48.344 -18.469 1 67.31 854 THR A CA 1
ATOM 6921 C C . THR A 1 854 ? -19.406 -48.469 -19.984 1 67.31 854 THR A C 1
ATOM 6923 O O . THR A 1 854 ? -18.375 -48.938 -20.453 1 67.31 854 THR A O 1
ATOM 6926 N N . GLU A 1 855 ? -20.438 -48 -20.719 1 65.31 855 GLU A N 1
ATOM 6927 C CA . GLU A 1 855 ? -20.328 -48.188 -22.156 1 65.31 855 GLU A CA 1
ATOM 6928 C C . GLU A 1 855 ? -19.234 -47.281 -22.75 1 65.31 855 GLU A C 1
ATOM 6930 O O . GLU A 1 855 ? -19.031 -46.156 -22.266 1 65.31 855 GLU A O 1
ATOM 6935 N N . PRO A 1 856 ? -18.578 -47.906 -23.672 1 65.5 856 PRO A N 1
ATOM 6936 C CA . PRO A 1 856 ? -17.516 -47.125 -24.328 1 65.5 856 PRO A CA 1
ATOM 6937 C C . PRO A 1 856 ? -18.047 -45.875 -25 1 65.5 856 PRO A C 1
ATOM 6939 O O . PRO A 1 856 ? -19.078 -45.906 -25.656 1 65.5 856 PRO A O 1
ATOM 6942 N N . GLY A 1 857 ? -17.531 -44.688 -24.703 1 63.94 857 GLY A N 1
ATOM 6943 C CA . GLY A 1 857 ? -17.906 -43.438 -25.328 1 63.94 857 GLY A CA 1
ATOM 6944 C C . GLY A 1 857 ? -18.734 -42.531 -24.438 1 63.94 857 GLY A C 1
ATOM 6945 O O . GLY A 1 857 ? -19.031 -41.406 -24.797 1 63.94 857 GLY A O 1
ATOM 6946 N N . THR A 1 858 ? -19.062 -43.125 -23.375 1 75.88 858 THR A N 1
ATOM 6947 C CA . THR A 1 858 ? -19.891 -42.344 -22.469 1 75.88 858 THR A CA 1
ATOM 6948 C C . THR A 1 858 ? -19.047 -41.375 -21.641 1 75.88 858 THR A C 1
ATOM 6950 O O . THR A 1 858 ? -17.859 -41.656 -21.391 1 75.88 858 THR A O 1
ATOM 6953 N N . HIS A 1 859 ? -19.578 -40.25 -21.406 1 85 859 HIS A N 1
ATOM 6954 C CA . HIS A 1 859 ? -18.906 -39.25 -20.578 1 85 859 HIS A CA 1
ATOM 6955 C C . HIS A 1 859 ? -18.609 -39.812 -19.188 1 85 859 HIS A C 1
ATOM 6957 O O . HIS A 1 859 ? -19.469 -40.406 -18.547 1 85 859 HIS A O 1
ATOM 6963 N N . PRO A 1 860 ? -17.469 -39.75 -18.766 1 86.19 860 PRO A N 1
ATOM 6964 C CA . PRO A 1 860 ? -17.031 -40.406 -17.531 1 86.19 860 PRO A CA 1
ATOM 6965 C C . PRO A 1 860 ? -17.641 -39.812 -16.281 1 86.19 860 PRO A C 1
ATOM 6967 O O . PRO A 1 860 ? -17.609 -40.406 -15.211 1 86.19 860 PRO A O 1
ATOM 6970 N N . PHE A 1 861 ? -18.266 -38.656 -16.422 1 91.12 861 PHE A N 1
ATOM 6971 C CA . PHE A 1 861 ? -18.75 -38 -15.211 1 91.12 861 PHE A CA 1
ATOM 6972 C C . PHE A 1 861 ? -20.219 -37.625 -15.344 1 91.12 861 PHE A C 1
ATOM 6974 O O . PHE A 1 861 ? -20.703 -37.375 -16.453 1 91.12 861 PHE A O 1
ATOM 6981 N N . TRP A 1 862 ? -20.875 -37.656 -14.203 1 92.31 862 TRP A N 1
ATOM 6982 C CA . TRP A 1 862 ? -22.203 -37.062 -14.055 1 92.31 862 TRP A CA 1
ATOM 6983 C C . TRP A 1 862 ? -22.141 -35.781 -13.242 1 92.31 862 TRP A C 1
ATOM 6985 O O . TRP A 1 862 ? -21.188 -35.562 -12.484 1 92.31 862 TRP A O 1
ATOM 6995 N N . TYR A 1 863 ? -23.109 -34.938 -13.508 1 94.94 863 TYR A N 1
ATOM 6996 C CA . TYR A 1 863 ? -23.141 -33.656 -12.828 1 94.94 863 TYR A CA 1
ATOM 6997 C C . TYR A 1 863 ? -24.5 -33.406 -12.18 1 94.94 863 TYR A C 1
ATOM 6999 O O . TYR A 1 863 ? -25.531 -33.906 -12.664 1 94.94 863 TYR A O 1
ATOM 7007 N N . ALA A 1 864 ? -24.484 -32.688 -11.039 1 94.62 864 ALA A N 1
ATOM 7008 C CA . ALA A 1 864 ? -25.719 -32.375 -10.328 1 94.62 864 ALA A CA 1
ATOM 7009 C C . ALA A 1 864 ? -25.609 -31.062 -9.562 1 94.62 864 ALA A C 1
ATOM 7011 O O . ALA A 1 864 ? -24.5 -30.594 -9.297 1 94.62 864 ALA A O 1
ATOM 7012 N N . SER A 1 865 ? -26.734 -30.438 -9.352 1 94.06 865 SER A N 1
ATOM 7013 C CA . SER A 1 865 ? -26.828 -29.281 -8.461 1 94.06 865 SER A CA 1
ATOM 7014 C C . SER A 1 865 ? -27.422 -29.672 -7.113 1 94.06 865 SER A C 1
ATOM 7016 O O . SER A 1 865 ? -28.531 -30.234 -7.051 1 94.06 865 SER A O 1
ATOM 7018 N N . VAL A 1 866 ? -26.75 -29.406 -6.07 1 93.12 866 VAL A N 1
ATOM 7019 C CA . VAL A 1 866 ? -27.219 -29.766 -4.734 1 93.12 866 VAL A CA 1
ATOM 7020 C C . VAL A 1 866 ? -28.234 -28.734 -4.246 1 93.12 866 VAL A C 1
ATOM 7022 O O . VAL A 1 866 ? -27.922 -27.562 -4.109 1 93.12 866 VAL A O 1
ATOM 7025 N N . MET A 1 867 ? -29.344 -29.156 -3.965 1 87.88 867 MET A N 1
ATOM 7026 C CA . MET A 1 867 ? -30.406 -28.281 -3.492 1 87.88 867 MET A CA 1
ATOM 7027 C C . MET A 1 867 ? -30.422 -28.219 -1.969 1 87.88 867 MET A C 1
ATOM 7029 O O . MET A 1 867 ? -30.859 -27.219 -1.391 1 87.88 867 MET A O 1
ATOM 7033 N N . GLY A 1 868 ? -29.969 -29.344 -1.409 1 87.12 868 GLY A N 1
ATOM 7034 C CA . GLY A 1 868 ? -29.938 -29.391 0.044 1 87.12 868 GLY A CA 1
ATOM 7035 C C . GLY A 1 868 ? -29.078 -30.516 0.582 1 87.12 868 GLY A C 1
ATOM 7036 O O . GLY A 1 868 ? -28.953 -31.562 -0.056 1 87.12 868 GLY A O 1
ATOM 7037 N N . VAL A 1 869 ? -28.5 -30.344 1.751 1 88.12 869 VAL A N 1
ATOM 7038 C CA . VAL A 1 869 ? -27.688 -31.312 2.482 1 88.12 869 VAL A CA 1
ATOM 7039 C C . VAL A 1 869 ? -28.406 -31.734 3.764 1 88.12 869 VAL A C 1
ATOM 7041 O O . VAL A 1 869 ? -28.781 -30.875 4.578 1 88.12 869 VAL A O 1
ATOM 7044 N N . PHE A 1 870 ? -28.594 -33.062 3.926 1 83.62 870 PHE A N 1
ATOM 7045 C CA . PHE A 1 870 ? -29.422 -33.531 5.035 1 83.62 870 PHE A CA 1
ATOM 7046 C C . PHE A 1 870 ? -28.734 -34.688 5.758 1 83.62 870 PHE A C 1
ATOM 7048 O O . PHE A 1 870 ? -27.844 -35.344 5.211 1 83.62 870 PHE A O 1
ATOM 7055 N N . HIS A 1 871 ? -29.031 -34.875 6.965 1 83.81 871 HIS A N 1
ATOM 7056 C CA . HIS A 1 871 ? -28.734 -36.094 7.703 1 83.81 871 HIS A CA 1
ATOM 7057 C C . HIS A 1 871 ? -29.906 -36.469 8.609 1 83.81 871 HIS A C 1
ATOM 7059 O O . HIS A 1 871 ? -30.734 -35.625 8.961 1 83.81 871 HIS A O 1
ATOM 7065 N N . ALA A 1 872 ? -30.094 -37.812 8.805 1 81.31 872 ALA A N 1
ATOM 7066 C CA . ALA A 1 872 ? -31.172 -38.344 9.648 1 81.31 872 ALA A CA 1
ATOM 7067 C C . ALA A 1 872 ? -30.75 -39.625 10.336 1 81.31 872 ALA A C 1
ATOM 7069 O O . ALA A 1 872 ? -29.812 -40.312 9.898 1 81.31 872 ALA A O 1
ATOM 7070 N N . GLN A 1 873 ? -31.453 -39.844 11.484 1 84.94 873 GLN A N 1
ATOM 7071 C CA . GLN A 1 873 ? -31.328 -41.156 12.117 1 84.94 873 GLN A CA 1
ATOM 7072 C C . GLN A 1 873 ? -32.312 -42.156 11.531 1 84.94 873 GLN A C 1
ATOM 7074 O O . GLN A 1 873 ? -33.531 -41.938 11.578 1 84.94 873 GLN A O 1
ATOM 7079 N N . VAL A 1 874 ? -31.828 -43.25 10.898 1 88.31 874 VAL A N 1
ATOM 7080 C CA . VAL A 1 874 ? -32.656 -44.188 10.164 1 88.31 874 VAL A CA 1
ATOM 7081 C C . VAL A 1 874 ? -32.562 -45.594 10.789 1 88.31 874 VAL A C 1
ATOM 7083 O O . VAL A 1 874 ? -31.469 -46 11.188 1 88.31 874 VAL A O 1
ATOM 7086 N N . GLN A 1 875 ? -33.75 -46.188 10.969 1 88.62 875 GLN A N 1
ATOM 7087 C CA . GLN A 1 875 ? -33.844 -47.562 11.484 1 88.62 875 GLN A CA 1
ATOM 7088 C C . GLN A 1 875 ? -34.469 -48.5 10.469 1 88.62 875 GLN A C 1
ATOM 7090 O O . GLN A 1 875 ? -35.469 -48.156 9.828 1 88.62 875 GLN A O 1
ATOM 7095 N N . HIS A 1 876 ? -33.812 -49.656 10.227 1 88.31 876 HIS A N 1
ATOM 7096 C CA . HIS A 1 876 ? -34.344 -50.656 9.328 1 88.31 876 HIS A CA 1
ATOM 7097 C C . HIS A 1 876 ? -34.969 -51.812 10.109 1 88.31 876 HIS A C 1
ATOM 7099 O O . HIS A 1 876 ? -34.281 -52.531 10.844 1 88.31 876 HIS A O 1
ATOM 7105 N N . ILE A 1 877 ? -36.344 -52.031 10.078 1 82.94 877 ILE A N 1
ATOM 7106 C CA . ILE A 1 877 ? -37.062 -53.031 10.867 1 82.94 877 ILE A CA 1
ATOM 7107 C C . ILE A 1 877 ? -37.594 -54.156 9.961 1 82.94 877 ILE A C 1
ATOM 7109 O O . ILE A 1 877 ? -38.312 -55.031 10.406 1 82.94 877 ILE A O 1
ATOM 7113 N N . GLY A 1 878 ? -36.969 -54.531 8.914 1 76.56 878 GLY A N 1
ATOM 7114 C CA . GLY A 1 878 ? -37.469 -55.531 8 1 76.56 878 GLY A CA 1
ATOM 7115 C C . GLY A 1 878 ? -36.688 -56.844 8.07 1 76.56 878 GLY A C 1
ATOM 7116 O O . GLY A 1 878 ? -35.75 -56.969 8.852 1 76.56 878 GLY A O 1
ATOM 7117 N N . PRO A 1 879 ? -37.25 -57.906 7.441 1 78.06 879 PRO A N 1
ATOM 7118 C CA . PRO A 1 879 ? -36.625 -59.219 7.484 1 78.06 879 PRO A CA 1
ATOM 7119 C C . PRO A 1 879 ? -35.188 -59.219 7 1 78.06 879 PRO A C 1
ATOM 7121 O O . PRO A 1 879 ? -34.375 -60.094 7.391 1 78.06 879 PRO A O 1
ATOM 7124 N N . LEU A 1 880 ? -34.906 -58.219 6.289 1 78.75 880 LEU A N 1
ATOM 7125 C CA . LEU A 1 880 ? -33.562 -58.188 5.723 1 78.75 880 LEU A CA 1
ATOM 7126 C C . LEU A 1 880 ? -32.656 -57.312 6.57 1 78.75 880 LEU A C 1
ATOM 7128 O O . LEU A 1 880 ? -31.5 -57.062 6.203 1 78.75 880 LEU A O 1
ATOM 7132 N N . SER A 1 881 ? -33.188 -56.938 7.754 1 80.69 881 SER A N 1
ATOM 7133 C CA . SER A 1 881 ? -32.438 -56 8.578 1 80.69 881 SER A CA 1
ATOM 7134 C C . SER A 1 881 ? -31.297 -56.688 9.312 1 80.69 881 SER A C 1
ATOM 7136 O O . SER A 1 881 ? -31.484 -57.75 9.898 1 80.69 881 SER A O 1
ATOM 7138 N N . THR A 1 882 ? -30.125 -56.281 9.109 1 72.5 882 THR A N 1
ATOM 7139 C CA . THR A 1 882 ? -28.969 -56.844 9.812 1 72.5 882 THR A CA 1
ATOM 7140 C C . THR A 1 882 ? -28.734 -56.094 11.133 1 72.5 882 THR A C 1
ATOM 7142 O O . THR A 1 882 ? -28.062 -56.625 12.023 1 72.5 882 THR A O 1
ATOM 7145 N N . ASP A 1 883 ? -29.156 -54.938 11.242 1 74.19 883 ASP A N 1
ATOM 7146 C CA . ASP A 1 883 ? -28.938 -54.125 12.438 1 74.19 883 ASP A CA 1
ATOM 7147 C C . ASP A 1 883 ? -30.188 -53.312 12.789 1 74.19 883 ASP A C 1
ATOM 7149 O O . ASP A 1 883 ? -30.625 -52.469 11.992 1 74.19 883 ASP A O 1
ATOM 7153 N N . LEU A 1 884 ? -30.703 -53.531 13.953 1 79.06 884 LEU A N 1
ATOM 7154 C CA . LEU A 1 884 ? -31.938 -52.906 14.367 1 79.06 884 LEU A CA 1
ATOM 7155 C C . LEU A 1 884 ? -31.656 -51.562 15.031 1 79.06 884 LEU A C 1
ATOM 7157 O O . LEU A 1 884 ? -32.594 -50.781 15.328 1 79.06 884 LEU A O 1
ATOM 7161 N N . ALA A 1 885 ? -30.391 -51.156 15.203 1 82 885 ALA A N 1
ATOM 7162 C CA . ALA A 1 885 ? -30.062 -49.906 15.859 1 82 885 ALA A CA 1
ATOM 7163 C C . ALA A 1 885 ? -30.172 -48.719 14.875 1 82 885 ALA A C 1
ATOM 7165 O O . ALA A 1 885 ? -29.891 -48.875 13.688 1 82 885 ALA A O 1
ATOM 7166 N N . PRO A 1 886 ? -30.625 -47.625 15.391 1 87.19 886 PRO A N 1
ATOM 7167 C CA . PRO A 1 886 ? -30.656 -46.438 14.531 1 87.19 886 PRO A CA 1
ATOM 7168 C C . PRO A 1 886 ? -29.281 -46 14.078 1 87.19 886 PRO A C 1
ATOM 7170 O O . PRO A 1 886 ? -28.328 -46 14.875 1 87.19 886 PRO A O 1
ATOM 7173 N N . GLN A 1 887 ? -29.156 -45.781 12.797 1 85.88 887 GLN A N 1
ATOM 7174 C CA . GLN A 1 887 ? -27.906 -45.312 12.227 1 85.88 887 GLN A CA 1
ATOM 7175 C C . GLN A 1 887 ? -28.047 -43.938 11.602 1 85.88 887 GLN A C 1
ATOM 7177 O O . GLN A 1 887 ? -29.094 -43.625 11.008 1 85.88 887 GLN A O 1
ATOM 7182 N N . ARG A 1 888 ? -27 -43.094 11.766 1 84 888 ARG A N 1
ATOM 7183 C CA . ARG A 1 888 ? -27 -41.781 11.133 1 84 888 ARG A CA 1
ATOM 7184 C C . ARG A 1 888 ? -26.672 -41.906 9.641 1 84 888 ARG A C 1
ATOM 7186 O O . ARG A 1 888 ? -25.641 -42.469 9.266 1 84 888 ARG A O 1
ATOM 7193 N N . MET A 1 889 ? -27.547 -41.469 8.82 1 85.75 889 MET A N 1
ATOM 7194 C CA . MET A 1 889 ? -27.328 -41.469 7.375 1 85.75 889 MET A CA 1
ATOM 7195 C C . MET A 1 889 ? -27.391 -40.062 6.801 1 85.75 889 MET A C 1
ATOM 7197 O O . MET A 1 889 ? -28.266 -39.281 7.148 1 85.75 889 MET A O 1
ATOM 7201 N N . GLU A 1 890 ? -26.391 -39.75 6.02 1 87.5 890 GLU A N 1
ATOM 7202 C CA . GLU A 1 890 ? -26.312 -38.469 5.324 1 87.5 890 GLU A CA 1
ATOM 7203 C C . GLU A 1 890 ? -26.719 -38.594 3.859 1 87.5 890 GLU A C 1
ATOM 7205 O O . GLU A 1 890 ? -26.406 -39.594 3.217 1 87.5 890 GLU A O 1
ATOM 7210 N N . PHE A 1 891 ? -27.469 -37.656 3.328 1 87.94 891 PHE A N 1
ATOM 7211 C CA . PHE A 1 891 ? -27.875 -37.75 1.932 1 87.94 891 PHE A CA 1
ATOM 7212 C C . PHE A 1 891 ? -28.047 -36.344 1.341 1 87.94 891 PHE A C 1
ATOM 7214 O O . PHE A 1 891 ? -28.312 -35.375 2.066 1 87.94 891 PHE A O 1
ATOM 7221 N N . LEU A 1 892 ? -27.906 -36.25 0.029 1 91.12 892 LEU A N 1
ATOM 7222 C CA . LEU A 1 892 ? -28.047 -35 -0.73 1 91.12 892 LEU A CA 1
ATOM 7223 C C . LEU A 1 892 ? -29.297 -35.062 -1.604 1 91.12 892 LEU A C 1
ATOM 7225 O O . LEU A 1 892 ? -29.609 -36.094 -2.184 1 91.12 892 LEU A O 1
ATOM 7229 N N . TRP A 1 893 ? -29.984 -34 -1.576 1 88.81 893 TRP A N 1
ATOM 7230 C CA . TRP A 1 893 ? -31.047 -33.781 -2.553 1 88.81 893 TRP A CA 1
ATOM 7231 C C . TRP A 1 893 ? -30.531 -33 -3.764 1 88.81 893 TRP A C 1
ATOM 7233 O O . TRP A 1 893 ? -30.031 -31.891 -3.629 1 88.81 893 TRP A O 1
ATOM 7243 N N . VAL A 1 894 ? -30.625 -33.688 -4.949 1 92.69 894 VAL A N 1
ATOM 7244 C CA . VAL A 1 894 ? -29.922 -33.094 -6.086 1 92.69 894 VAL A CA 1
ATOM 7245 C C . VAL A 1 894 ? -30.859 -32.969 -7.273 1 92.69 894 VAL A C 1
ATOM 7247 O O . VAL A 1 894 ? -31.875 -33.656 -7.352 1 92.69 894 VAL A O 1
ATOM 7250 N N . ARG A 1 895 ? -30.594 -31.953 -8.133 1 91.31 895 ARG A N 1
ATOM 7251 C CA . ARG A 1 895 ? -31.141 -31.797 -9.477 1 91.31 895 ARG A CA 1
ATOM 7252 C C . ARG A 1 895 ? -30.125 -32.156 -10.539 1 91.31 895 ARG A C 1
ATOM 7254 O O . ARG A 1 895 ? -29.031 -31.578 -10.594 1 91.31 895 ARG A O 1
ATOM 7261 N N . TRP A 1 896 ? -30.469 -33.062 -11.375 1 92 896 TRP A N 1
ATOM 7262 C CA . TRP A 1 896 ? -29.5 -33.656 -12.266 1 92 896 TRP A CA 1
ATOM 7263 C C . TRP A 1 896 ? -29.297 -32.812 -13.516 1 92 896 TRP A C 1
ATOM 7265 O O . TRP A 1 896 ? -30.219 -32.156 -13.969 1 92 896 TRP A O 1
ATOM 7275 N N . LEU A 1 897 ? -28.062 -32.875 -14.016 1 94.06 897 LEU A N 1
ATOM 7276 C CA . LEU A 1 897 ? -27.703 -32.281 -15.297 1 94.06 897 LEU A CA 1
ATOM 7277 C C . LEU A 1 897 ? -27.234 -33.344 -16.281 1 94.06 897 LEU A C 1
ATOM 7279 O O . LEU A 1 897 ? -26.547 -34.312 -15.883 1 94.06 897 LEU A O 1
ATOM 7283 N N . GLY A 1 898 ? -27.656 -33.25 -17.5 1 89.75 898 GLY A N 1
ATOM 7284 C CA . GLY A 1 898 ? -27.25 -34.188 -18.531 1 89.75 898 GLY A CA 1
ATOM 7285 C C . GLY A 1 898 ? -26.453 -33.562 -19.641 1 89.75 898 GLY A C 1
ATOM 7286 O O . GLY A 1 898 ? -26.5 -32.344 -19.812 1 89.75 898 GLY A O 1
ATOM 7287 N N . ILE A 1 899 ? -25.719 -34.375 -20.344 1 90.94 899 ILE A N 1
ATOM 7288 C CA . ILE A 1 899 ? -24.922 -33.906 -21.469 1 90.94 899 ILE A CA 1
ATOM 7289 C C . ILE A 1 899 ? -25.859 -33.469 -22.609 1 90.94 899 ILE A C 1
ATOM 7291 O O . ILE A 1 899 ? -26.859 -34.125 -22.875 1 90.94 899 ILE A O 1
ATOM 7295 N N . GLU A 1 900 ? -25.562 -32.375 -23.234 1 90.62 900 GLU A N 1
ATOM 7296 C CA . GLU A 1 900 ? -26.359 -31.906 -24.359 1 90.62 900 GLU A CA 1
ATOM 7297 C C . GLU A 1 900 ? -26.297 -32.875 -25.531 1 90.62 900 GLU A C 1
ATOM 7299 O O . GLU A 1 900 ? -25.219 -33.125 -26.078 1 90.62 900 GLU A O 1
ATOM 7304 N N . PRO A 1 901 ? -27.453 -33.281 -25.984 1 86.38 901 PRO A N 1
ATOM 7305 C CA . PRO A 1 901 ? -27.453 -34.25 -27.078 1 86.38 901 PRO A CA 1
ATOM 7306 C C . PRO A 1 901 ? -27 -33.625 -28.406 1 86.38 901 PRO A C 1
ATOM 7308 O O . PRO A 1 901 ? -27.391 -32.5 -28.734 1 86.38 901 PRO A O 1
ATOM 7311 N N . GLY A 1 902 ? -26.141 -34.25 -29.094 1 85.12 902 GLY A N 1
ATOM 7312 C CA . GLY A 1 902 ? -25.719 -33.812 -30.422 1 85.12 902 GLY A CA 1
ATOM 7313 C C . GLY A 1 902 ? -24.562 -32.844 -30.391 1 85.12 902 GLY A C 1
ATOM 7314 O O . GLY A 1 902 ? -23.953 -32.562 -31.438 1 85.12 902 GLY A O 1
ATOM 7315 N N . TYR A 1 903 ? -24.25 -32.312 -29.234 1 90.56 903 TYR A N 1
ATOM 7316 C CA . TYR A 1 903 ? -23.141 -31.375 -29.109 1 90.56 903 TYR A CA 1
ATOM 7317 C C . TYR A 1 903 ? -21.797 -32.125 -29.062 1 90.56 903 TYR A C 1
ATOM 7319 O O . TYR A 1 903 ? -21.609 -33 -28.234 1 90.56 903 TYR A O 1
ATOM 7327 N N . LYS A 1 904 ? -20.891 -31.781 -30.016 1 88.69 904 LYS A N 1
ATOM 7328 C CA . LYS A 1 904 ? -19.562 -32.375 -30.047 1 88.69 904 LYS A CA 1
ATOM 7329 C C . LYS A 1 904 ? -18.578 -31.578 -29.188 1 88.69 904 LYS A C 1
ATOM 7331 O O . LYS A 1 904 ? -18.562 -30.359 -29.234 1 88.69 904 LYS A O 1
ATOM 7336 N N . PHE A 1 905 ? -17.859 -32.312 -28.359 1 90.94 905 PHE A N 1
ATOM 7337 C CA . PHE A 1 905 ? -16.875 -31.656 -27.5 1 90.94 905 PHE A CA 1
ATOM 7338 C C . PHE A 1 905 ? -15.648 -32.531 -27.328 1 90.94 905 PHE A C 1
ATOM 7340 O O . PHE A 1 905 ? -15.625 -33.688 -27.797 1 90.94 905 PHE A O 1
ATOM 7347 N N . GLY A 1 906 ? -14.523 -32 -26.734 1 87.69 906 GLY A N 1
ATOM 7348 C CA . GLY A 1 906 ? -13.32 -32.781 -26.469 1 87.69 906 GLY A CA 1
ATOM 7349 C C . GLY A 1 906 ? -12.047 -32.031 -26.844 1 87.69 906 GLY A C 1
ATOM 7350 O O . GLY A 1 906 ? -12.094 -30.953 -27.391 1 87.69 906 GLY A O 1
ATOM 7351 N N . ARG A 1 907 ? -11.016 -32.688 -26.594 1 88.62 907 ARG A N 1
ATOM 7352 C CA . ARG A 1 907 ? -9.695 -32.094 -26.812 1 88.62 907 ARG A CA 1
ATOM 7353 C C . ARG A 1 907 ? -9.391 -31.969 -28.297 1 88.62 907 ARG A C 1
ATOM 7355 O O . ARG A 1 907 ? -8.828 -30.969 -28.734 1 88.62 907 ARG A O 1
ATOM 7362 N N . LYS A 1 908 ? -9.773 -32.906 -29.031 1 87.19 908 LYS A N 1
ATOM 7363 C CA . LYS A 1 908 ? -9.5 -32.906 -30.469 1 87.19 908 LYS A CA 1
ATOM 7364 C C . LYS A 1 908 ? -10.25 -31.75 -31.156 1 87.19 908 LYS A C 1
ATOM 7366 O O . LYS A 1 908 ? -9.695 -31.078 -32.031 1 87.19 908 LYS A O 1
ATOM 7371 N N . GLN A 1 909 ? -11.469 -31.516 -30.703 1 90.75 909 GLN A N 1
ATOM 7372 C CA . GLN A 1 909 ? -12.281 -30.453 -31.297 1 90.75 909 GLN A CA 1
ATOM 7373 C C . GLN A 1 909 ? -12.016 -29.109 -30.625 1 90.75 909 GLN A C 1
ATOM 7375 O O . GLN A 1 909 ? -12.398 -28.062 -31.156 1 90.75 909 GLN A O 1
ATOM 7380 N N . ALA A 1 910 ? -11.305 -29.141 -29.547 1 94.31 910 ALA A N 1
ATOM 7381 C CA . ALA A 1 910 ? -11.023 -27.938 -28.766 1 94.31 910 ALA A CA 1
ATOM 7382 C C . ALA A 1 910 ? -12.32 -27.25 -28.344 1 94.31 910 ALA A C 1
ATOM 7384 O O . ALA A 1 910 ? -12.492 -26.047 -28.562 1 94.31 910 ALA A O 1
ATOM 7385 N N . LYS A 1 911 ? -13.258 -28.031 -27.828 1 94.88 911 LYS A N 1
ATOM 7386 C CA . LYS A 1 911 ? -14.531 -27.531 -27.328 1 94.88 911 LYS A CA 1
ATOM 7387 C C . LYS A 1 911 ? -14.82 -28.078 -25.938 1 94.88 911 LYS A C 1
ATOM 7389 O O . LYS A 1 911 ? -14.531 -29.234 -25.641 1 94.88 911 LYS A O 1
ATOM 7394 N N . LEU A 1 912 ? -15.336 -27.25 -25.109 1 95.81 912 LEU A N 1
ATOM 7395 C CA . LEU A 1 912 ? -15.711 -27.641 -23.75 1 95.81 912 LEU A CA 1
ATOM 7396 C C . LEU A 1 912 ? -16.969 -28.484 -23.766 1 95.81 912 LEU A C 1
ATOM 7398 O O . LEU A 1 912 ? -17.844 -28.312 -24.641 1 95.81 912 LEU A O 1
ATOM 7402 N N . PRO A 1 913 ? -17.047 -29.406 -22.812 1 94.56 913 PRO A N 1
ATOM 7403 C CA . PRO A 1 913 ? -18.312 -30.125 -22.703 1 94.56 913 PRO A CA 1
ATOM 7404 C C . PRO A 1 913 ? -19.469 -29.219 -22.25 1 94.56 913 PRO A C 1
ATOM 7406 O O . PRO A 1 913 ? -19.25 -28.281 -21.484 1 94.56 913 PRO A O 1
ATOM 7409 N N . LYS A 1 914 ? -20.609 -29.547 -22.734 1 95.19 914 LYS A N 1
ATOM 7410 C CA . LYS A 1 914 ? -21.812 -28.766 -22.453 1 95.19 914 LYS A CA 1
ATOM 7411 C C . LYS A 1 914 ? -22.875 -29.609 -21.781 1 95.19 914 LYS A C 1
ATOM 7413 O O . LYS A 1 914 ? -23.125 -30.75 -22.188 1 95.19 914 LYS A O 1
ATOM 7418 N N . VAL A 1 915 ? -23.453 -29.062 -20.688 1 95.19 915 VAL A N 1
ATOM 7419 C CA . VAL A 1 915 ? -24.469 -29.797 -19.938 1 95.19 915 VAL A CA 1
ATOM 7420 C C . VAL A 1 915 ? -25.688 -28.891 -19.719 1 95.19 915 VAL A C 1
ATOM 7422 O O . VAL A 1 915 ? -25.578 -27.672 -19.828 1 95.19 915 VAL A O 1
ATOM 7425 N N . GLY A 1 916 ? -26.797 -29.453 -19.516 1 93.56 916 GLY A N 1
ATOM 7426 C CA . GLY A 1 916 ? -28.031 -28.766 -19.172 1 93.56 916 GLY A CA 1
ATOM 7427 C C . GLY A 1 916 ? -28.875 -29.531 -18.156 1 93.56 916 GLY A C 1
ATOM 7428 O O . GLY A 1 916 ? -28.688 -30.734 -17.969 1 93.56 916 GLY A O 1
ATOM 7429 N N . PHE A 1 917 ? -29.781 -28.797 -17.531 1 92.56 917 PHE A N 1
ATOM 7430 C CA . PHE A 1 917 ? -30.656 -29.438 -16.562 1 92.56 917 PHE A CA 1
ATOM 7431 C C . PHE A 1 917 ? -31.609 -30.406 -17.266 1 92.56 917 PHE A C 1
ATOM 7433 O O . PHE A 1 917 ? -32.094 -30.125 -18.359 1 92.56 917 PHE A O 1
ATOM 7440 N N . VAL A 1 918 ? -31.844 -31.516 -16.594 1 90.5 918 VAL A N 1
ATOM 7441 C CA . VAL A 1 918 ? -32.875 -32.438 -17.047 1 90.5 918 VAL A CA 1
ATOM 7442 C C . VAL A 1 918 ? -34.25 -31.797 -16.828 1 90.5 918 VAL A C 1
ATOM 7444 O O . VAL A 1 918 ? -34.531 -31.25 -15.766 1 90.5 918 VAL A O 1
ATOM 7447 N N . PRO A 1 919 ? -35.031 -31.859 -17.859 1 87.38 919 PRO A N 1
ATOM 7448 C CA . PRO A 1 919 ? -36.344 -31.203 -17.719 1 87.38 919 PRO A CA 1
ATOM 7449 C C . PRO A 1 919 ? -37.125 -31.75 -16.547 1 87.38 919 PRO A C 1
ATOM 7451 O O . PRO A 1 919 ? -37.094 -32.938 -16.25 1 87.38 919 PRO A O 1
ATOM 7454 N N . ASP A 1 920 ? -37.875 -30.859 -15.953 1 82.38 920 ASP A N 1
ATOM 7455 C CA . ASP A 1 920 ? -38.625 -31.172 -14.75 1 82.38 920 ASP A CA 1
ATOM 7456 C C . ASP A 1 920 ? -39.719 -32.219 -15.031 1 82.38 920 ASP A C 1
ATOM 7458 O O . ASP A 1 920 ? -40.188 -32.906 -14.117 1 82.38 920 ASP A O 1
ATOM 7462 N N . CYS A 1 921 ? -40.062 -32.375 -16.328 1 78.38 921 CYS A N 1
ATOM 7463 C CA . CYS A 1 921 ? -41.094 -33.312 -16.703 1 78.38 921 CYS A CA 1
ATOM 7464 C C . CYS A 1 921 ? -40.562 -34.75 -16.594 1 78.38 921 CYS A C 1
ATOM 7466 O O . CYS A 1 921 ? -41.344 -35.688 -16.484 1 78.38 921 CYS A O 1
ATOM 7468 N N . ASP A 1 922 ? -39.312 -34.844 -16.516 1 81.31 922 ASP A N 1
ATOM 7469 C CA . ASP A 1 922 ? -38.719 -36.156 -16.344 1 81.31 922 ASP A CA 1
ATOM 7470 C C . ASP A 1 922 ? -38.75 -36.625 -14.891 1 81.31 922 ASP A C 1
ATOM 7472 O O . ASP A 1 922 ? -38.406 -35.844 -13.984 1 81.31 922 ASP A O 1
ATOM 7476 N N . GLU A 1 923 ? -39.188 -37.781 -14.68 1 74.88 923 GLU A N 1
ATOM 7477 C CA . GLU A 1 923 ? -39.344 -38.312 -13.328 1 74.88 923 GLU A CA 1
ATOM 7478 C C . GLU A 1 923 ? -38 -38.438 -12.633 1 74.88 923 GLU A C 1
ATOM 7480 O O . GLU A 1 923 ? -37.906 -38.438 -11.398 1 74.88 923 GLU A O 1
ATOM 7485 N N . MET A 1 924 ? -36.969 -38.406 -13.398 1 79.06 924 MET A N 1
ATOM 7486 C CA . MET A 1 924 ? -35.656 -38.625 -12.82 1 79.06 924 MET A CA 1
ATOM 7487 C C . MET A 1 924 ? -34.906 -37.312 -12.727 1 79.06 924 MET A C 1
ATOM 7489 O O . MET A 1 924 ? -33.688 -37.312 -12.531 1 79.06 924 MET A O 1
ATOM 7493 N N . ALA A 1 925 ? -35.531 -36.25 -12.828 1 85.31 925 ALA A N 1
ATOM 7494 C CA . ALA A 1 925 ? -34.875 -34.938 -12.789 1 85.31 925 ALA A CA 1
ATOM 7495 C C . ALA A 1 925 ? -34.312 -34.656 -11.398 1 85.31 925 ALA A C 1
ATOM 7497 O O . ALA A 1 925 ? -33.344 -33.906 -11.266 1 85.31 925 ALA A O 1
ATOM 7498 N N . TYR A 1 926 ? -34.969 -35.25 -10.398 1 85.69 926 TYR A N 1
ATOM 7499 C CA . TYR A 1 926 ? -34.562 -35.062 -9.016 1 85.69 926 TYR A CA 1
ATOM 7500 C C . TYR A 1 926 ? -34.219 -36.406 -8.359 1 85.69 926 TYR A C 1
ATOM 7502 O O . TYR A 1 926 ? -34.75 -37.438 -8.742 1 85.69 926 TYR A O 1
ATOM 7510 N N . GLY A 1 927 ? -33.25 -36.312 -7.516 1 85 927 GLY A N 1
ATOM 7511 C CA . GLY A 1 927 ? -32.875 -37.531 -6.832 1 85 927 GLY A CA 1
ATOM 7512 C C . GLY A 1 927 ? -32.094 -37.281 -5.562 1 85 927 GLY A C 1
ATOM 7513 O O . GLY A 1 927 ? -31.969 -36.156 -5.113 1 85 927 GLY A O 1
ATOM 7514 N N . PHE A 1 928 ? -31.719 -38.438 -4.957 1 88.69 928 PHE A N 1
ATOM 7515 C CA . PHE A 1 928 ? -30.906 -38.375 -3.75 1 88.69 928 PHE A CA 1
ATOM 7516 C C . PHE A 1 928 ? -29.547 -39.031 -3.984 1 88.69 928 PHE A C 1
ATOM 7518 O O . PHE A 1 928 ? -29.438 -39.938 -4.824 1 88.69 928 PHE A O 1
ATOM 7525 N N . LEU A 1 929 ? -28.594 -38.5 -3.352 1 89.38 929 LEU A N 1
ATOM 7526 C CA . LEU A 1 929 ? -27.234 -39 -3.555 1 89.38 929 LEU A CA 1
ATOM 7527 C C . LEU A 1 929 ? -26.531 -39.188 -2.219 1 89.38 929 LEU A C 1
ATOM 7529 O O . LEU A 1 929 ? -26.703 -38.406 -1.293 1 89.38 929 LEU A O 1
ATOM 7533 N N . ASP A 1 930 ? -25.75 -40.281 -2.188 1 88.12 930 ASP A N 1
ATOM 7534 C CA . ASP A 1 930 ? -24.812 -40.469 -1.092 1 88.12 930 ASP A CA 1
ATOM 7535 C C . ASP A 1 930 ? -23.625 -39.5 -1.218 1 88.12 930 ASP A C 1
ATOM 7537 O O . ASP A 1 930 ? -22.922 -39.5 -2.225 1 88.12 930 ASP A O 1
ATOM 7541 N N . PRO A 1 931 ? -23.406 -38.719 -0.214 1 88.5 931 PRO A N 1
ATOM 7542 C CA . PRO A 1 931 ? -22.297 -37.75 -0.292 1 88.5 931 PRO A CA 1
ATOM 7543 C C . PRO A 1 931 ? -20.953 -38.438 -0.543 1 88.5 931 PRO A C 1
ATOM 7545 O O . PRO A 1 931 ? -20.016 -37.812 -1.063 1 88.5 931 PRO A O 1
ATOM 7548 N N . SER A 1 932 ? -20.766 -39.656 -0.237 1 85.5 932 SER A N 1
ATOM 7549 C CA . SER A 1 932 ? -19.5 -40.375 -0.413 1 85.5 932 SER A CA 1
ATOM 7550 C C . SER A 1 932 ? -19.188 -40.594 -1.89 1 85.5 932 SER A C 1
ATOM 7552 O O . SER A 1 932 ? -18.047 -40.875 -2.258 1 85.5 932 SER A O 1
ATOM 7554 N N . LEU A 1 933 ? -20.172 -40.406 -2.723 1 88.12 933 LEU A N 1
ATOM 7555 C CA . LEU A 1 933 ? -19.984 -40.656 -4.152 1 88.12 933 LEU A CA 1
ATOM 7556 C C . LEU A 1 933 ? -19.531 -39.375 -4.855 1 88.12 933 LEU A C 1
ATOM 7558 O O . LEU A 1 933 ? -19.094 -39.406 -6.008 1 88.12 933 LEU A O 1
ATOM 7562 N N . VAL A 1 934 ? -19.641 -38.344 -4.184 1 90.88 934 VAL A N 1
ATOM 7563 C CA . VAL A 1 934 ? -19.234 -37.062 -4.781 1 90.88 934 VAL A CA 1
ATOM 7564 C C . VAL A 1 934 ? -17.703 -37 -4.867 1 90.88 934 VAL A C 1
ATOM 7566 O O . VAL A 1 934 ? -17.016 -37.219 -3.871 1 90.88 934 VAL A O 1
ATOM 7569 N N . ILE A 1 935 ? -17.219 -36.75 -6.031 1 90.38 935 ILE A N 1
ATOM 7570 C CA . ILE A 1 935 ? -15.781 -36.625 -6.215 1 90.38 935 ILE A CA 1
ATOM 7571 C C . ILE A 1 935 ? -15.32 -35.25 -5.691 1 90.38 935 ILE A C 1
ATOM 7573 O O . ILE A 1 935 ? -14.43 -35.188 -4.84 1 90.38 935 ILE A O 1
ATOM 7577 N N . ARG A 1 936 ? -15.875 -34.125 -6.273 1 92.19 936 ARG A N 1
ATOM 7578 C CA . ARG A 1 936 ? -15.602 -32.75 -5.855 1 92.19 936 ARG A CA 1
ATOM 7579 C C . ARG A 1 936 ? -16.609 -31.781 -6.465 1 92.19 936 ARG A C 1
ATOM 7581 O O . ARG A 1 936 ? -17.531 -32.188 -7.172 1 92.19 936 ARG A O 1
ATOM 7588 N N . GLY A 1 937 ? -16.516 -30.594 -6.125 1 93.31 937 GLY A N 1
ATOM 7589 C CA . GLY A 1 937 ? -17.328 -29.562 -6.754 1 93.31 937 GLY A CA 1
ATOM 7590 C C . GLY A 1 937 ? -16.922 -29.281 -8.188 1 93.31 937 GLY A C 1
ATOM 7591 O O . GLY A 1 937 ? -15.805 -29.609 -8.602 1 93.31 937 GLY A O 1
ATOM 7592 N N . CYS A 1 938 ? -17.828 -28.766 -8.953 1 94.81 938 CYS A N 1
ATOM 7593 C CA . CYS A 1 938 ? -17.516 -28.406 -10.336 1 94.81 938 CYS A CA 1
ATOM 7594 C C . CYS A 1 938 ? -17.969 -27 -10.664 1 94.81 938 CYS A C 1
ATOM 7596 O O . CYS A 1 938 ? -18.969 -26.516 -10.109 1 94.81 938 CYS A O 1
ATOM 7598 N N . HIS A 1 939 ? -17.219 -26.328 -11.461 1 95.75 939 HIS A N 1
ATOM 7599 C CA . HIS A 1 939 ? -17.562 -24.969 -11.906 1 95.75 939 HIS A CA 1
ATOM 7600 C C . HIS A 1 939 ? -18.297 -25 -13.242 1 95.75 939 HIS A C 1
ATOM 7602 O O . HIS A 1 939 ? -17.734 -25.422 -14.258 1 95.75 939 HIS A O 1
ATOM 7608 N N . LEU A 1 940 ? -19.469 -24.641 -13.234 1 96.31 940 LEU A N 1
ATOM 7609 C CA . LEU A 1 940 ? -20.266 -24.594 -14.461 1 96.31 940 LEU A CA 1
ATOM 7610 C C . LEU A 1 940 ? -20.406 -23.156 -14.953 1 96.31 940 LEU A C 1
ATOM 7612 O O . LEU A 1 940 ? -20.812 -22.266 -14.195 1 96.31 940 LEU A O 1
ATOM 7616 N N . LEU A 1 941 ? -20.031 -22.969 -16.188 1 96.75 941 LEU A N 1
ATOM 7617 C CA . LEU A 1 941 ? -20.109 -21.656 -16.828 1 96.75 941 LEU A CA 1
ATOM 7618 C C . LEU A 1 941 ? -21.328 -21.562 -17.75 1 96.75 941 LEU A C 1
ATOM 7620 O O . LEU A 1 941 ? -21.5 -22.422 -18.625 1 96.75 941 LEU A O 1
ATOM 7624 N N . PRO A 1 942 ? -22.094 -20.547 -17.641 1 96.06 942 PRO A N 1
ATOM 7625 C CA . PRO A 1 942 ? -23.281 -20.438 -18.5 1 96.06 942 PRO A CA 1
ATOM 7626 C C . PRO A 1 942 ? -22.938 -20.25 -19.969 1 96.06 942 PRO A C 1
ATOM 7628 O O . PRO A 1 942 ? -21.938 -19.594 -20.297 1 96.06 942 PRO A O 1
ATOM 7631 N N . SER A 1 943 ? -23.734 -20.891 -20.812 1 96.62 943 SER A N 1
ATOM 7632 C CA . SER A 1 943 ? -23.688 -20.562 -22.234 1 96.62 943 SER A CA 1
ATOM 7633 C C . SER A 1 943 ? -24.469 -19.297 -22.547 1 96.62 943 SER A C 1
ATOM 7635 O O . SER A 1 943 ? -25.688 -19.344 -22.703 1 96.62 943 SER A O 1
ATOM 7637 N N . PHE A 1 944 ? -23.828 -18.281 -22.734 1 95.81 944 PHE A N 1
ATOM 7638 C CA . PHE A 1 944 ? -24.484 -17 -22.906 1 95.81 944 PHE A CA 1
ATOM 7639 C C . PHE A 1 944 ? -25.188 -16.922 -24.25 1 95.81 944 PHE A C 1
ATOM 7641 O O . PHE A 1 944 ? -26.203 -16.219 -24.375 1 95.81 944 PHE A O 1
ATOM 7648 N N . VAL A 1 945 ? -24.75 -17.625 -25.25 1 94.12 945 VAL A N 1
ATOM 7649 C CA . VAL A 1 945 ? -25.328 -17.609 -26.578 1 94.12 945 VAL A CA 1
ATOM 7650 C C . VAL A 1 945 ? -26.703 -18.266 -26.562 1 94.12 945 VAL A C 1
ATOM 7652 O O . VAL A 1 945 ? -27.625 -17.812 -27.234 1 94.12 945 VAL A O 1
ATOM 7655 N N . ASP A 1 946 ? -26.828 -19.344 -25.766 1 93.5 946 ASP A N 1
ATOM 7656 C CA . ASP A 1 946 ? -28.094 -20.062 -25.688 1 93.5 946 ASP A CA 1
ATOM 7657 C C . ASP A 1 946 ? -29.094 -19.344 -24.797 1 93.5 946 ASP A C 1
ATOM 7659 O O . ASP A 1 946 ? -30.297 -19.594 -24.891 1 93.5 946 ASP A O 1
ATOM 7663 N N . GLY A 1 947 ? -28.594 -18.516 -23.859 1 93.12 947 GLY A N 1
ATOM 7664 C CA . GLY A 1 947 ? -29.453 -17.656 -23.078 1 93.12 947 GLY A CA 1
ATOM 7665 C C . GLY A 1 947 ? -30.125 -18.375 -21.938 1 93.12 947 GLY A C 1
ATOM 7666 O O . GLY A 1 947 ? -29.562 -19.312 -21.359 1 93.12 947 GLY A O 1
ATOM 7667 N N . ARG A 1 948 ? -31.266 -17.797 -21.453 1 92.69 948 ARG A N 1
ATOM 7668 C CA . ARG A 1 948 ? -32 -18.312 -20.328 1 92.69 948 ARG A CA 1
ATOM 7669 C C . ARG A 1 948 ? -33.344 -18.906 -20.766 1 92.69 948 ARG A C 1
ATOM 7671 O O . ARG A 1 948 ? -33.812 -18.641 -21.875 1 92.69 948 ARG A O 1
ATOM 7678 N N . THR A 1 949 ? -33.844 -19.828 -20 1 90.12 949 THR A N 1
ATOM 7679 C CA . THR A 1 949 ? -35.094 -20.469 -20.375 1 90.12 949 THR A CA 1
ATOM 7680 C C . THR A 1 949 ? -35.938 -20.797 -19.141 1 90.12 949 THR A C 1
ATOM 7682 O O . THR A 1 949 ? -35.406 -20.922 -18.031 1 90.12 949 THR A O 1
ATOM 7685 N N . ASN A 1 950 ? -37.219 -20.859 -19.297 1 87.19 950 ASN A N 1
ATOM 7686 C CA . ASN A 1 950 ? -38.156 -21.328 -18.281 1 87.19 950 ASN A CA 1
ATOM 7687 C C . ASN A 1 950 ? -38.75 -22.688 -18.641 1 87.19 950 ASN A C 1
ATOM 7689 O O . ASN A 1 950 ? -39.625 -23.188 -17.922 1 87.19 950 ASN A O 1
ATOM 7693 N N . ASN A 1 951 ? -38.25 -23.266 -19.641 1 82.19 951 ASN A N 1
ATOM 7694 C CA . ASN A 1 951 ? -38.812 -24.516 -20.141 1 82.19 951 ASN A CA 1
ATOM 7695 C C . ASN A 1 951 ? -38.344 -25.703 -19.312 1 82.19 951 ASN A C 1
ATOM 7697 O O . ASN A 1 951 ? -39 -26.766 -19.297 1 82.19 951 ASN A O 1
ATOM 7701 N N . LEU A 1 952 ? -37.281 -25.594 -18.688 1 84.62 952 LEU A N 1
ATOM 7702 C CA . LEU A 1 952 ? -36.688 -26.719 -17.953 1 84.62 952 LEU A CA 1
ATOM 7703 C C . LEU A 1 952 ? -37.312 -26.859 -16.578 1 84.62 952 LEU A C 1
ATOM 7705 O O . LEU A 1 952 ? -37.25 -27.922 -15.953 1 84.62 952 LEU A O 1
ATOM 7709 N N . LEU A 1 953 ? -37.812 -25.75 -16.078 1 82.69 953 LEU A N 1
ATOM 7710 C CA . LEU A 1 953 ? -38.594 -25.688 -14.828 1 82.69 953 LEU A CA 1
ATOM 7711 C C . LEU A 1 953 ? -39.75 -24.703 -14.961 1 82.69 953 LEU A C 1
ATOM 7713 O O . LEU A 1 953 ? -39.531 -23.5 -15.109 1 82.69 953 LEU A O 1
ATOM 7717 N N . THR A 1 954 ? -40.875 -25.141 -14.977 1 74.31 954 THR A N 1
ATOM 7718 C CA . THR A 1 954 ? -42.094 -24.375 -15.336 1 74.31 954 THR A CA 1
ATOM 7719 C C . THR A 1 954 ? -42.406 -23.359 -14.25 1 74.31 954 THR A C 1
ATOM 7721 O O . THR A 1 954 ? -43.125 -22.391 -14.508 1 74.31 954 THR A O 1
ATOM 7724 N N . ILE A 1 955 ? -41.812 -23.5 -13.094 1 73.06 955 ILE A N 1
ATOM 7725 C CA . ILE A 1 955 ? -42.156 -22.578 -12.008 1 73.06 955 ILE A CA 1
ATOM 7726 C C . ILE A 1 955 ? -41.375 -21.281 -12.188 1 73.06 955 ILE A C 1
ATOM 7728 O O . ILE A 1 955 ? -40.156 -21.297 -12.32 1 73.06 955 ILE A O 1
ATOM 7732 N N . THR A 1 956 ? -42 -20.156 -12.242 1 73.75 956 THR A N 1
ATOM 7733 C CA . THR A 1 956 ? -41.375 -18.875 -12.508 1 73.75 956 THR A CA 1
ATOM 7734 C C . THR A 1 956 ? -41.125 -18.125 -11.203 1 73.75 956 THR A C 1
ATOM 7736 O O . THR A 1 956 ? -40.781 -16.938 -11.227 1 73.75 956 THR A O 1
ATOM 7739 N N . THR A 1 957 ? -41.219 -18.75 -10.039 1 69.56 957 THR A N 1
ATOM 7740 C CA . THR A 1 957 ? -40.938 -18.141 -8.75 1 69.56 957 THR A CA 1
ATOM 7741 C C . THR A 1 957 ? -39.625 -18.688 -8.18 1 69.56 957 THR A C 1
ATOM 7743 O O . THR A 1 957 ? -39.156 -19.766 -8.586 1 69.56 957 THR A O 1
ATOM 7746 N N . PRO A 1 958 ? -39.031 -17.875 -7.41 1 78 958 PRO A N 1
ATOM 7747 C CA . PRO A 1 958 ? -37.812 -18.406 -6.777 1 78 958 PRO A CA 1
ATOM 7748 C C . PRO A 1 958 ? -38.062 -19.719 -6.031 1 78 958 PRO A C 1
ATOM 7750 O O . PRO A 1 958 ? -39.062 -19.844 -5.32 1 78 958 PRO A O 1
ATOM 7753 N N . THR A 1 959 ? -37.312 -20.656 -6.441 1 77.44 959 THR A N 1
ATOM 7754 C CA . THR A 1 959 ? -37.438 -21.984 -5.852 1 77.44 959 THR A CA 1
ATOM 7755 C C . THR A 1 959 ? -36.094 -22.5 -5.355 1 77.44 959 THR A C 1
ATOM 7757 O O . THR A 1 959 ? -35.062 -21.938 -5.695 1 77.44 959 THR A O 1
ATOM 7760 N N . GLU A 1 960 ? -36.094 -23.516 -4.551 1 78.56 960 GLU A N 1
ATOM 7761 C CA . GLU A 1 960 ? -34.875 -24.141 -4.043 1 78.56 960 GLU A CA 1
ATOM 7762 C C . GLU A 1 960 ? -34.125 -24.891 -5.152 1 78.56 960 GLU A C 1
ATOM 7764 O O . GLU A 1 960 ? -32.938 -25.188 -5.016 1 78.56 960 GLU A O 1
ATOM 7769 N N . ALA A 1 961 ? -34.875 -25.172 -6.223 1 80.62 961 ALA A N 1
ATOM 7770 C CA . ALA A 1 961 ? -34.281 -25.906 -7.336 1 80.62 961 ALA A CA 1
ATOM 7771 C C . ALA A 1 961 ? -33.406 -25 -8.188 1 80.62 961 ALA A C 1
ATOM 7773 O O . ALA A 1 961 ? -32.719 -25.469 -9.109 1 80.62 961 ALA A O 1
ATOM 7774 N N . ARG A 1 962 ? -33.469 -23.734 -7.84 1 82.69 962 ARG A N 1
ATOM 7775 C CA . ARG A 1 962 ? -32.656 -22.766 -8.562 1 82.69 962 ARG A CA 1
ATOM 7776 C C . ARG A 1 962 ? -31.641 -22.109 -7.641 1 82.69 962 ARG A C 1
ATOM 7778 O O . ARG A 1 962 ? -31.75 -22.203 -6.418 1 82.69 962 ARG A O 1
ATOM 7785 N N . CYS A 1 963 ? -30.578 -21.625 -8.328 1 80.56 963 CYS A N 1
ATOM 7786 C CA . CYS A 1 963 ? -29.609 -20.859 -7.551 1 80.56 963 CYS A CA 1
ATOM 7787 C C . CYS A 1 963 ? -30.281 -19.656 -6.887 1 80.56 963 CYS A C 1
ATOM 7789 O O . CYS A 1 963 ? -31.312 -19.156 -7.371 1 80.56 963 CYS A O 1
ATOM 7791 N N . ILE A 1 964 ? -29.719 -19.203 -5.805 1 76.44 964 ILE A N 1
ATOM 7792 C CA . ILE A 1 964 ? -30.297 -18.141 -4.996 1 76.44 964 ILE A CA 1
ATOM 7793 C C . ILE A 1 964 ? -30.5 -16.891 -5.852 1 76.44 964 ILE A C 1
ATOM 7795 O O . ILE A 1 964 ? -29.578 -16.453 -6.543 1 76.44 964 ILE A O 1
ATOM 7799 N N . GLY A 1 965 ? -31.672 -16.391 -5.906 1 72.75 965 GLY A N 1
ATOM 7800 C CA . GLY A 1 965 ? -31.969 -15.125 -6.543 1 72.75 965 GLY A CA 1
ATOM 7801 C C . GLY A 1 965 ? -32.375 -15.266 -7.996 1 72.75 965 GLY A C 1
ATOM 7802 O O . GLY A 1 965 ? -32.781 -14.297 -8.633 1 72.75 965 GLY A O 1
ATOM 7803 N N . GLU A 1 966 ? -32.344 -16.547 -8.594 1 82 966 GLU A N 1
ATOM 7804 C CA . GLU A 1 966 ? -32.688 -16.734 -10.008 1 82 966 GLU A CA 1
ATOM 7805 C C . GLU A 1 966 ? -34.156 -17.141 -10.172 1 82 966 GLU A C 1
ATOM 7807 O O . GLU A 1 966 ? -34.688 -17.859 -9.344 1 82 966 GLU A O 1
ATOM 7812 N N . THR A 1 967 ? -34.781 -16.578 -11.227 1 82.62 967 THR A N 1
ATOM 7813 C CA . THR A 1 967 ? -36.156 -16.891 -11.531 1 82.62 967 THR A CA 1
ATOM 7814 C C . THR A 1 967 ? -36.25 -17.766 -12.781 1 82.62 967 THR A C 1
ATOM 7816 O O . THR A 1 967 ? -37.344 -18.266 -13.117 1 82.62 967 THR A O 1
ATOM 7819 N N . ASP A 1 968 ? -35.188 -17.844 -13.453 1 87.56 968 ASP A N 1
ATOM 7820 C CA . ASP A 1 968 ? -35.062 -18.703 -14.633 1 87.56 968 ASP A CA 1
ATOM 7821 C C . ASP A 1 968 ? -33.75 -19.453 -14.633 1 87.56 968 ASP A C 1
ATOM 7823 O O . ASP A 1 968 ? -32.906 -19.25 -13.75 1 87.56 968 ASP A O 1
ATOM 7827 N N . ASP A 1 969 ? -33.75 -20.453 -15.539 1 89.38 969 ASP A N 1
ATOM 7828 C CA . ASP A 1 969 ? -32.531 -21.25 -15.648 1 89.38 969 ASP A CA 1
ATOM 7829 C C . ASP A 1 969 ? -31.766 -20.906 -16.922 1 89.38 969 ASP A C 1
ATOM 7831 O O . ASP A 1 969 ? -32.344 -20.469 -17.906 1 89.38 969 ASP A O 1
ATOM 7835 N N . TRP A 1 970 ? -30.484 -21.062 -16.844 1 93.88 970 TRP A N 1
ATOM 7836 C CA . TRP A 1 970 ? -29.719 -21.047 -18.094 1 93.88 970 TRP A CA 1
ATOM 7837 C C . TRP A 1 970 ? -30.047 -22.297 -18.922 1 93.88 970 TRP A C 1
ATOM 7839 O O . TRP A 1 970 ? -30.203 -23.391 -18.375 1 93.88 970 TRP A O 1
ATOM 7849 N N . CYS A 1 971 ? -30.016 -22.156 -20.25 1 93.12 971 CYS A N 1
ATOM 7850 C CA . CYS A 1 971 ? -30.312 -23.281 -21.125 1 93.12 971 CYS A CA 1
ATOM 7851 C C . CYS A 1 971 ? -29.25 -24.375 -20.984 1 93.12 971 CYS A C 1
ATOM 7853 O O . CYS A 1 971 ? -29.562 -25.562 -20.969 1 93.12 971 CYS A O 1
ATOM 7855 N N . ASN A 1 972 ? -28.031 -23.938 -21.047 1 95.38 972 ASN A N 1
ATOM 7856 C CA . ASN A 1 972 ? -26.891 -24.859 -20.953 1 95.38 972 ASN A CA 1
ATOM 7857 C C . ASN A 1 972 ? -25.734 -24.234 -20.172 1 95.38 972 ASN A C 1
ATOM 7859 O O . ASN A 1 972 ? -25.719 -23.031 -19.938 1 95.38 972 ASN A O 1
ATOM 7863 N N . TYR A 1 973 ? -24.922 -25.125 -19.703 1 96.44 973 TYR A N 1
ATOM 7864 C CA . TYR A 1 973 ? -23.672 -24.75 -19.047 1 96.44 973 TYR A CA 1
ATOM 7865 C C . TYR A 1 973 ? -22.484 -25.422 -19.703 1 96.44 973 TYR A C 1
ATOM 7867 O O . TYR A 1 973 ? -22.594 -26.547 -20.203 1 96.44 973 TYR A O 1
ATOM 7875 N N . TYR A 1 974 ? -21.391 -24.703 -19.766 1 97.44 974 TYR A N 1
ATOM 7876 C CA . TYR A 1 974 ? -20.125 -25.328 -20.094 1 97.44 974 TYR A CA 1
ATOM 7877 C C . TYR A 1 974 ? -19.406 -25.797 -18.844 1 97.44 974 TYR A C 1
ATOM 7879 O O . TYR A 1 974 ? -19.453 -25.125 -17.812 1 97.44 974 TYR A O 1
ATOM 7887 N N . ILE A 1 975 ? -18.781 -26.984 -18.906 1 96.19 975 ILE A N 1
ATOM 7888 C CA . ILE A 1 975 ? -17.969 -27.453 -17.781 1 96.19 975 ILE A CA 1
ATOM 7889 C C . ILE A 1 975 ? -16.625 -26.734 -17.797 1 96.19 975 ILE A C 1
ATOM 7891 O O . ILE A 1 975 ? -15.906 -26.75 -18.797 1 96.19 975 ILE A O 1
ATOM 7895 N N . GLY A 1 976 ? -16.297 -26.078 -16.672 1 95.62 976 GLY A N 1
ATOM 7896 C CA . GLY A 1 976 ? -15.031 -25.391 -16.547 1 95.62 976 GLY A CA 1
ATOM 7897 C C . GLY A 1 976 ? -13.859 -26.328 -16.344 1 95.62 976 GLY A C 1
ATOM 7898 O O . GLY A 1 976 ? -13.281 -26.375 -15.25 1 95.62 976 GLY A O 1
ATOM 7899 N N . ILE A 1 977 ? -13.367 -26.938 -17.406 1 95.25 977 ILE A N 1
ATOM 7900 C CA . ILE A 1 977 ? -12.305 -27.938 -17.328 1 95.25 977 ILE A CA 1
ATOM 7901 C C . ILE A 1 977 ? -10.992 -27.25 -16.938 1 95.25 977 ILE A C 1
ATOM 7903 O O . ILE A 1 977 ? -10.117 -27.891 -16.328 1 95.25 977 ILE A O 1
ATOM 7907 N N . PHE A 1 978 ? -10.844 -25.984 -17.203 1 96.12 978 PHE A N 1
ATOM 7908 C CA . PHE A 1 978 ? -9.578 -25.297 -17 1 96.12 978 PHE A CA 1
ATOM 7909 C C . PHE A 1 978 ? -9.578 -24.531 -15.68 1 96.12 978 PHE A C 1
ATOM 7911 O O . PHE A 1 978 ? -8.695 -23.703 -15.43 1 96.12 978 PHE A O 1
ATOM 7918 N N . VAL A 1 979 ? -10.57 -24.75 -14.805 1 95.19 979 VAL A N 1
ATOM 7919 C CA . VAL A 1 979 ? -10.719 -24 -13.57 1 95.19 979 VAL A CA 1
ATOM 7920 C C . VAL A 1 979 ? -9.492 -24.203 -12.688 1 95.19 979 VAL A C 1
ATOM 7922 O O . VAL A 1 979 ? -9.039 -23.281 -12.008 1 95.19 979 VAL A O 1
ATOM 7925 N N . ASP A 1 980 ? -9.031 -25.422 -12.602 1 93.88 980 ASP A N 1
ATOM 7926 C CA . ASP A 1 980 ? -7.77 -25.75 -11.938 1 93.88 980 ASP A CA 1
ATOM 7927 C C . ASP A 1 980 ? -7.105 -26.969 -12.594 1 93.88 980 ASP A C 1
ATOM 7929 O O . ASP A 1 980 ? -7.625 -27.5 -13.57 1 93.88 980 ASP A O 1
ATOM 7933 N N . ARG A 1 981 ? -5.98 -27.312 -12.141 1 94.38 981 ARG A N 1
ATOM 7934 C CA . ARG A 1 981 ? -5.195 -28.359 -12.789 1 94.38 981 ARG A CA 1
ATOM 7935 C C . ARG A 1 981 ? -5.77 -29.734 -12.492 1 94.38 981 ARG A C 1
ATOM 7937 O O . ARG A 1 981 ? -5.652 -30.656 -13.305 1 94.38 981 ARG A O 1
ATOM 7944 N N . ASP A 1 982 ? -6.379 -29.828 -11.359 1 93.56 982 ASP A N 1
ATOM 7945 C CA . ASP A 1 982 ? -6.977 -31.125 -11.031 1 93.56 982 ASP A CA 1
ATOM 7946 C C . ASP A 1 982 ? -8.156 -31.438 -11.953 1 93.56 982 ASP A C 1
ATOM 7948 O O . ASP A 1 982 ? -8.297 -32.562 -12.43 1 93.56 982 ASP A O 1
ATOM 7952 N N . MET A 1 983 ? -8.992 -30.453 -12.148 1 95.06 983 MET A N 1
ATOM 7953 C CA . MET A 1 983 ? -10.117 -30.625 -13.062 1 95.06 983 MET A CA 1
ATOM 7954 C C . MET A 1 983 ? -9.633 -30.953 -14.469 1 95.06 983 MET A C 1
ATOM 7956 O O . MET A 1 983 ? -10.203 -31.797 -15.148 1 95.06 983 MET A O 1
ATOM 7960 N N . LEU A 1 984 ? -8.633 -30.312 -14.898 1 95.12 984 LEU A N 1
ATOM 7961 C CA . LEU A 1 984 ? -8.039 -30.578 -16.203 1 95.12 984 LEU A CA 1
ATOM 7962 C C . LEU A 1 984 ? -7.566 -32.031 -16.312 1 95.12 984 LEU A C 1
ATOM 7964 O O . LEU A 1 984 ? -7.859 -32.719 -17.297 1 95.12 984 LEU A O 1
ATOM 7968 N N . SER A 1 985 ? -6.871 -32.469 -15.289 1 94.19 985 SER A N 1
ATOM 7969 C CA . SER A 1 985 ? -6.301 -33.812 -15.289 1 94.19 985 SER A CA 1
ATOM 7970 C C . SER A 1 985 ? -7.395 -34.875 -15.25 1 94.19 985 SER A C 1
ATOM 7972 O O . SER A 1 985 ? -7.238 -35.969 -15.828 1 94.19 985 SER A O 1
ATOM 7974 N N . ARG A 1 986 ? -8.461 -34.594 -14.594 1 92.5 986 ARG A N 1
ATOM 7975 C CA . ARG A 1 986 ? -9.57 -35.562 -14.539 1 92.5 986 ARG A CA 1
ATOM 7976 C C . ARG A 1 986 ? -10.227 -35.719 -15.906 1 92.5 986 ARG A C 1
ATOM 7978 O O . ARG A 1 986 ? -10.555 -36.844 -16.312 1 92.5 986 ARG A O 1
ATOM 7985 N N . HIS A 1 987 ? -10.406 -34.656 -16.547 1 92.5 987 HIS A N 1
ATOM 7986 C CA . HIS A 1 987 ? -11.086 -34.719 -17.828 1 92.5 987 HIS A CA 1
ATOM 7987 C C . HIS A 1 987 ? -10.148 -35.219 -18.922 1 92.5 987 HIS A C 1
ATOM 7989 O O . HIS A 1 987 ? -10.609 -35.812 -19.906 1 92.5 987 HIS A O 1
ATOM 7995 N N . PHE A 1 988 ? -8.844 -35.031 -18.75 1 90.81 988 PHE A N 1
ATOM 7996 C CA . PHE A 1 988 ? -7.879 -35.531 -19.734 1 90.81 988 PHE A CA 1
ATOM 7997 C C . PHE A 1 988 ? -7.457 -36.969 -19.406 1 90.81 988 PHE A C 1
ATOM 7999 O O . PHE A 1 988 ? -6.879 -37.656 -20.25 1 90.81 988 PHE A O 1
ATOM 8006 N N . GLY A 1 989 ? -7.746 -37.406 -18.141 1 87.38 989 GLY A N 1
ATOM 8007 C CA . GLY A 1 989 ? -7.375 -38.75 -17.719 1 87.38 989 GLY A CA 1
ATOM 8008 C C . GLY A 1 989 ? -5.883 -38.906 -17.5 1 87.38 989 GLY A C 1
ATOM 8009 O O . GLY A 1 989 ? -5.312 -39.938 -17.844 1 87.38 989 GLY A O 1
ATOM 8010 N N . THR A 1 990 ? -5.242 -37.875 -17.016 1 85.75 990 THR A N 1
ATOM 8011 C CA . THR A 1 990 ? -3.791 -37.906 -16.906 1 85.75 990 THR A CA 1
ATOM 8012 C C . THR A 1 990 ? -3.367 -37.781 -15.438 1 85.75 990 THR A C 1
ATOM 8014 O O . THR A 1 990 ? -2.176 -37.656 -15.141 1 85.75 990 THR A O 1
ATOM 8017 N N . GLY A 1 991 ? -4.305 -37.844 -14.477 1 89.12 991 GLY A N 1
ATOM 8018 C CA . GLY A 1 991 ? -3.959 -37.625 -13.086 1 89.12 991 GLY A CA 1
ATOM 8019 C C . GLY A 1 991 ? -3.207 -38.781 -12.453 1 89.12 991 GLY A C 1
ATOM 8020 O O . GLY A 1 991 ? -3.682 -39.906 -12.461 1 89.12 991 GLY A O 1
ATOM 8021 N N . VAL A 1 992 ? -2.035 -38.469 -11.93 1 88.38 992 VAL A N 1
ATOM 8022 C CA . VAL A 1 992 ? -1.213 -39.5 -11.281 1 88.38 992 VAL A CA 1
ATOM 8023 C C . VAL A 1 992 ? -1.912 -40 -10.023 1 88.38 992 VAL A C 1
ATOM 8025 O O . VAL A 1 992 ? -1.841 -41.188 -9.703 1 88.38 992 VAL A O 1
ATOM 8028 N N . GLY A 1 993 ? -2.545 -39.094 -9.352 1 87.31 993 GLY A N 1
ATOM 8029 C CA . GLY A 1 993 ? -3.195 -39.438 -8.102 1 87.31 993 GLY A CA 1
ATOM 8030 C C . GLY A 1 993 ? -4.594 -40 -8.281 1 87.31 993 GLY A C 1
ATOM 8031 O O . GLY A 1 993 ? -5.254 -40.375 -7.309 1 87.31 993 GLY A O 1
ATOM 8032 N N . HIS A 1 994 ? -5.012 -40.125 -9.547 1 86.69 994 HIS A N 1
ATOM 8033 C CA . HIS A 1 994 ? -6.375 -40.594 -9.805 1 86.69 994 HIS A CA 1
ATOM 8034 C C . HIS A 1 994 ? -6.418 -42.062 -10.117 1 86.69 994 HIS A C 1
ATOM 8036 O O . HIS A 1 994 ? -5.488 -42.625 -10.719 1 86.69 994 HIS A O 1
ATOM 8042 N N . THR A 1 995 ? -7.367 -42.781 -9.586 1 73.56 995 THR A N 1
ATOM 8043 C CA . THR A 1 995 ? -7.512 -44.188 -9.844 1 73.56 995 THR A CA 1
ATOM 8044 C C . THR A 1 995 ? -8.078 -44.438 -11.234 1 73.56 995 THR A C 1
ATOM 8046 O O . THR A 1 995 ? -7.602 -45.344 -11.953 1 73.56 995 THR A O 1
ATOM 8049 N N . ASN A 1 996 ? -9.188 -43.781 -11.508 1 64.25 996 ASN A N 1
ATOM 8050 C CA . ASN A 1 996 ? -9.805 -43.969 -12.812 1 64.25 996 ASN A CA 1
ATOM 8051 C C . ASN A 1 996 ? -9.266 -42.938 -13.828 1 64.25 996 ASN A C 1
ATOM 8053 O O . ASN A 1 996 ? -9.609 -41.781 -13.773 1 64.25 996 ASN A O 1
ATOM 8057 N N . ARG A 1 997 ? -8.281 -43.344 -14.609 1 64.81 997 ARG A N 1
ATOM 8058 C CA . ARG A 1 997 ? -7.613 -42.438 -15.539 1 64.81 997 ARG A CA 1
ATOM 8059 C C . ARG A 1 997 ? -8.258 -42.5 -16.922 1 64.81 997 ARG A C 1
ATOM 8061 O O . ARG A 1 997 ? -7.57 -42.375 -17.938 1 64.81 997 ARG A O 1
ATOM 8068 N N . THR A 1 998 ? -9.562 -42.812 -16.891 1 58.12 998 THR A N 1
ATOM 8069 C CA . THR A 1 998 ? -10.258 -42.719 -18.172 1 58.12 998 THR A CA 1
ATOM 8070 C C . THR A 1 998 ? -10.727 -41.312 -18.453 1 58.12 998 THR A C 1
ATOM 8072 O O . THR A 1 998 ? -11.461 -40.719 -17.656 1 58.12 998 THR A O 1
ATOM 8075 N N . GLY A 1 999 ? -9.969 -40.562 -19.234 1 59.56 999 GLY A N 1
ATOM 8076 C CA . GLY A 1 999 ? -10.344 -39.219 -19.625 1 59.56 999 GLY A CA 1
ATOM 8077 C C . GLY A 1 999 ? -11.609 -39.156 -20.453 1 59.56 999 GLY A C 1
ATOM 8078 O O . GLY A 1 999 ? -12.141 -40.188 -20.844 1 59.56 999 GLY A O 1
ATOM 8079 N N . ALA A 1 1000 ? -12.398 -38.031 -20.453 1 54.78 1000 ALA A N 1
ATOM 8080 C CA . ALA A 1 1000 ? -13.578 -37.875 -21.312 1 54.78 1000 ALA A CA 1
ATOM 8081 C C . ALA A 1 1000 ? -13.234 -38.125 -22.766 1 54.78 1000 ALA A C 1
ATOM 8083 O O . ALA A 1 1000 ? -12.312 -37.5 -23.312 1 54.78 1000 ALA A O 1
ATOM 8084 N N . ALA A 1 1001 ? -13.492 -39.438 -23.297 1 48.19 1001 ALA A N 1
ATOM 8085 C CA . ALA A 1 1001 ? -13.219 -39.875 -24.672 1 48.19 1001 ALA A CA 1
ATOM 8086 C C . ALA A 1 1001 ? -13.711 -38.844 -25.688 1 48.19 1001 ALA A C 1
ATOM 8088 O O . ALA A 1 1001 ? -14.688 -38.125 -25.453 1 48.19 1001 ALA A O 1
ATOM 8089 N N . ASP A 1 1002 ? -12.797 -38.375 -26.578 1 49.97 1002 ASP A N 1
ATOM 8090 C CA . ASP A 1 1002 ? -13.203 -37.625 -27.766 1 49.97 1002 ASP A CA 1
ATOM 8091 C C . ASP A 1 1002 ? -14.367 -38.312 -28.484 1 49.97 1002 ASP A C 1
ATOM 8093 O O . ASP A 1 1002 ? -14.352 -39.531 -28.688 1 49.97 1002 ASP A O 1
ATOM 8097 N N . ILE A 1 1003 ? -15.641 -38.031 -28.188 1 41.25 1003 ILE A N 1
ATOM 8098 C CA . ILE A 1 1003 ? -16.734 -38.625 -28.953 1 41.25 1003 ILE A CA 1
ATOM 8099 C C . ILE A 1 1003 ? -16.391 -38.594 -30.453 1 41.25 1003 ILE A C 1
ATOM 8101 O O . ILE A 1 1003 ? -16.234 -37.531 -31.047 1 41.25 1003 ILE A O 1
ATOM 8105 N N . ASP A 1 1004 ? -15.719 -39.625 -30.969 1 34.78 1004 ASP A N 1
ATOM 8106 C CA . ASP A 1 1004 ? -15.422 -39.812 -32.375 1 34.78 1004 ASP A CA 1
ATOM 8107 C C . ASP A 1 1004 ? -16.703 -39.844 -33.219 1 34.78 1004 ASP A C 1
ATOM 8109 O O . ASP A 1 1004 ? -17.609 -40.625 -32.938 1 34.78 1004 ASP A O 1
ATOM 8113 N N . ASP A 1 1005 ? -17.266 -38.906 -33.781 1 34.5 1005 ASP A N 1
ATOM 8114 C CA . ASP A 1 1005 ? -18.141 -39.156 -34.906 1 34.5 1005 ASP A CA 1
ATOM 8115 C C . ASP A 1 1005 ? -17.469 -40.125 -35.906 1 34.5 1005 ASP A C 1
ATOM 8117 O O . ASP A 1 1005 ? -16.297 -39.969 -36.219 1 34.5 1005 ASP A O 1
ATOM 8121 N N . HIS A 1 1006 ? -17.922 -41.344 -36.125 1 30.84 1006 HIS A N 1
ATOM 8122 C CA . HIS A 1 1006 ? -17.719 -42.062 -37.375 1 30.84 1006 HIS A CA 1
ATOM 8123 C C . HIS A 1 1006 ? -17.984 -41.156 -38.562 1 30.84 1006 HIS A C 1
ATOM 8125 O O . HIS A 1 1006 ? -17.984 -41.594 -39.719 1 30.84 1006 HIS A O 1
ATOM 8131 N N . ASP A 1 1007 ? -19.094 -40.344 -38.688 1 28.12 1007 ASP A N 1
ATOM 8132 C CA . ASP A 1 1007 ? -19.359 -39.781 -40 1 28.12 1007 ASP A CA 1
ATOM 8133 C C . ASP A 1 1007 ? -18.125 -39.062 -40.562 1 28.12 1007 ASP A C 1
ATOM 8135 O O . ASP A 1 1007 ? -17.406 -38.406 -39.781 1 28.12 1007 ASP A O 1
ATOM 8139 N N . ASN A 1 1008 ? -17.703 -39.594 -41.906 1 26.7 1008 ASN A N 1
ATOM 8140 C CA . ASN A 1 1008 ? -16.766 -39.156 -42.906 1 26.7 1008 ASN A CA 1
ATOM 8141 C C . ASN A 1 1008 ? -16.891 -37.656 -43.188 1 26.7 1008 ASN A C 1
ATOM 8143 O O . ASN A 1 1008 ? -17.578 -37.25 -44.125 1 26.7 1008 ASN A O 1
ATOM 8147 N N . ASP A 1 1009 ? -17.516 -36.906 -42.562 1 24.62 1009 ASP A N 1
ATOM 8148 C CA . ASP A 1 1009 ? -17.469 -35.594 -43.25 1 24.62 1009 ASP A CA 1
ATOM 8149 C C . ASP A 1 1009 ? -16.062 -35.281 -43.75 1 24.62 1009 ASP A C 1
ATOM 8151 O O . ASP A 1 1009 ? -15.125 -35.156 -42.969 1 24.62 1009 ASP A O 1
ATOM 8155 N N . ASP A 1 1010 ? -15.836 -35.812 -45.125 1 24.5 1010 ASP A N 1
ATOM 8156 C CA . ASP A 1 1010 ? -14.922 -35.469 -46.188 1 24.5 1010 ASP A CA 1
ATOM 8157 C C . ASP A 1 1010 ? -14.805 -33.938 -46.312 1 24.5 1010 ASP A C 1
ATOM 8159 O O . ASP A 1 1010 ? -15.367 -33.344 -47.25 1 24.5 1010 ASP A O 1
ATOM 8163 N N . ASP A 1 1011 ? -15.336 -33.188 -45.594 1 22.62 1011 ASP A N 1
ATOM 8164 C CA . ASP A 1 1011 ? -15.109 -31.828 -46.062 1 22.62 1011 ASP A CA 1
ATOM 8165 C C . ASP A 1 1011 ? -13.766 -31.719 -46.781 1 22.62 1011 ASP A C 1
ATOM 8167 O O . ASP A 1 1011 ? -12.875 -32.562 -46.562 1 22.62 1011 ASP A O 1
ATOM 8171 N N . ASP A 1 1012 ? -13.742 -30.562 -47.75 1 22.06 1012 ASP A N 1
ATOM 8172 C CA . ASP A 1 1012 ? -12.914 -29.984 -48.781 1 22.06 1012 ASP A CA 1
ATOM 8173 C C . ASP A 1 1012 ? -11.445 -29.953 -48.375 1 22.06 1012 ASP A C 1
ATOM 8175 O O . ASP A 1 1012 ? -11.07 -29.266 -47.438 1 22.06 1012 ASP A O 1
ATOM 8179 N N . GLU A 1 1013 ? -10.828 -31.125 -48.5 1 22.22 1013 GLU A N 1
ATOM 8180 C CA . GLU A 1 1013 ? -9.406 -31.172 -48.844 1 22.22 1013 GLU A CA 1
ATOM 8181 C C . GLU A 1 1013 ? -9.062 -30.156 -49.938 1 22.22 1013 GLU A C 1
ATOM 8183 O O . GLU A 1 1013 ? -7.957 -30.188 -50.469 1 22.22 1013 GLU A O 1
ATOM 8188 N N . THR A 1 1014 ? -10.156 -29.594 -50.656 1 21.48 1014 THR A N 1
ATOM 8189 C CA . THR A 1 1014 ? -9.672 -28.984 -51.875 1 21.48 1014 THR A CA 1
ATOM 8190 C C . THR A 1 1014 ? -8.609 -27.922 -51.562 1 21.48 1014 THR A C 1
ATOM 8192 O O . THR A 1 1014 ? -8.203 -27.172 -52.469 1 21.48 1014 THR A O 1
ATOM 8195 N N . MET A 1 1015 ? -8.562 -27.391 -50.531 1 19.2 1015 MET A N 1
ATOM 8196 C CA . MET A 1 1015 ? -7.586 -26.375 -50.906 1 19.2 1015 MET A CA 1
ATOM 8197 C C . MET A 1 1015 ? -6.426 -26.984 -51.688 1 19.2 1015 MET A C 1
ATOM 8199 O O . MET A 1 1015 ? -6.031 -28.125 -51.406 1 19.2 1015 MET A O 1
ATOM 8203 N N . GLU A 1 1016 ? -6.09 -26.344 -52.969 1 18.62 1016 GLU A N 1
ATOM 8204 C CA . GLU A 1 1016 ? -5.105 -26.328 -54.031 1 18.62 1016 GLU A CA 1
ATOM 8205 C C . GLU A 1 1016 ? -3.746 -26.828 -53.562 1 18.62 1016 GLU A C 1
ATOM 8207 O O . GLU A 1 1016 ? -3.424 -26.719 -52.375 1 18.62 1016 GLU A O 1
ATOM 8212 N N . ASP A 1 1017 ? -3.238 -27.734 -54.406 1 17.52 1017 ASP A N 1
ATOM 8213 C CA . ASP A 1 1017 ? -1.928 -28.172 -54.875 1 17.52 1017 ASP A CA 1
ATOM 8214 C C . ASP A 1 1017 ? -0.96 -27 -54.969 1 17.52 1017 ASP A C 1
ATOM 8216 O O . ASP A 1 1017 ? -1.103 -26.141 -55.844 1 17.52 1017 ASP A O 1
ATOM 8220 N N . CYS A 1 1018 ? -0.762 -26.266 -53.938 1 17.5 1018 CYS A N 1
ATOM 8221 C CA . CYS A 1 1018 ? 0.506 -25.578 -54.125 1 17.5 1018 CYS A CA 1
ATOM 8222 C C . CYS A 1 1018 ? 1.494 -26.438 -54.906 1 17.5 1018 CYS A C 1
ATOM 8224 O O . CYS A 1 1018 ? 1.808 -27.547 -54.469 1 17.5 1018 CYS A O 1
ATOM 8226 N N . SER A 1 1019 ? 1.638 -26.25 -56.344 1 17.25 1019 SER A N 1
ATOM 8227 C CA . SER A 1 1019 ? 2.572 -26.312 -57.469 1 17.25 1019 SER A CA 1
ATOM 8228 C C . SER A 1 1019 ? 4.016 -26.375 -57 1 17.25 1019 SER A C 1
ATOM 8230 O O . SER A 1 1019 ? 4.34 -25.844 -55.938 1 17.25 1019 SER A O 1
ATOM 8232 N N . GLY A 1 1020 ? 4.828 -27.297 -57.625 1 17.56 1020 GLY A N 1
ATOM 8233 C CA . GLY A 1 1020 ? 6.184 -27.766 -57.875 1 17.56 1020 GLY A CA 1
ATOM 8234 C C . GLY A 1 1020 ? 7.145 -26.656 -58.25 1 17.56 1020 GLY A C 1
ATOM 8235 O O . GLY A 1 1020 ? 7.84 -26.75 -59.25 1 17.56 1020 GLY A O 1
ATOM 8236 N N . MET A 1 1021 ? 7.023 -25.359 -58.062 1 16.97 1021 MET A N 1
ATOM 8237 C CA . MET A 1 1021 ? 8.172 -24.672 -58.656 1 16.97 1021 MET A CA 1
ATOM 8238 C C . MET A 1 1021 ? 9.461 -25.469 -58.406 1 16.97 1021 MET A C 1
ATOM 8240 O O . MET A 1 1021 ? 9.719 -25.906 -57.281 1 16.97 1021 MET A O 1
ATOM 8244 N N . GLY A 1 1022 ? 10.18 -25.875 -59.531 1 16.72 1022 GLY A N 1
ATOM 8245 C CA . GLY A 1 1022 ? 11.258 -26.359 -60.375 1 16.72 1022 GLY A CA 1
ATOM 8246 C C . GLY A 1 1022 ? 12.633 -25.938 -59.875 1 16.72 1022 GLY A C 1
ATOM 8247 O O . GLY A 1 1022 ? 13.469 -26.781 -59.562 1 16.72 1022 GLY A O 1
ATOM 8248 N N . GLU A 1 1023 ? 13.07 -24.703 -60.438 1 16.06 1023 GLU A N 1
ATOM 8249 C CA . GLU A 1 1023 ? 14.43 -24.484 -60.938 1 16.06 1023 GLU A CA 1
ATOM 8250 C C . GLU A 1 1023 ? 15.406 -24.281 -59.781 1 16.06 1023 GLU A C 1
ATOM 8252 O O . GLU A 1 1023 ? 15.305 -23.312 -59.031 1 16.06 1023 GLU A O 1
ATOM 8257 N N . PHE A 1 1024 ? 15.812 -25.297 -59.094 1 17.34 1024 PHE A N 1
ATOM 8258 C CA . PHE A 1 1024 ? 17.125 -25.281 -58.438 1 17.34 1024 PHE A CA 1
ATOM 8259 C C . PHE A 1 1024 ? 18.203 -24.844 -59.438 1 17.34 1024 PHE A C 1
ATOM 8261 O O . PHE A 1 1024 ? 19.297 -25.375 -59.438 1 17.34 1024 PHE A O 1
ATOM 8268 N N . ASP A 1 1025 ? 17.734 -24.219 -60.719 1 15.66 1025 ASP A N 1
ATOM 8269 C CA . ASP A 1 1025 ? 18.891 -24.297 -61.594 1 15.66 1025 ASP A CA 1
ATOM 8270 C C . ASP A 1 1025 ? 20.125 -23.672 -60.938 1 15.66 1025 ASP A C 1
ATOM 8272 O O . ASP A 1 1025 ? 21.203 -24.266 -60.938 1 15.66 1025 ASP A O 1
ATOM 8276 N N . SER A 1 1026 ? 20.125 -22.312 -61.281 1 16.31 1026 SER A N 1
ATOM 8277 C CA . SER A 1 1026 ? 21.328 -21.734 -61.875 1 16.31 1026 SER A CA 1
ATOM 8278 C C . SER A 1 1026 ? 22.484 -21.734 -60.844 1 16.31 1026 SER A C 1
ATOM 8280 O O . SER A 1 1026 ? 22.25 -21.609 -59.656 1 16.31 1026 SER A O 1
ATOM 8282 N N . MET A 1 1027 ? 23.672 -21.953 -61.438 1 16.78 1027 MET A N 1
ATOM 8283 C CA . MET A 1 1027 ? 25.078 -22.266 -61.281 1 16.78 1027 MET A CA 1
ATOM 8284 C C . MET A 1 1027 ? 25.75 -21.281 -60.344 1 16.78 1027 MET A C 1
ATOM 8286 O O . MET A 1 1027 ? 25.172 -20.25 -60 1 16.78 1027 MET A O 1
ATOM 8290 N N . VAL A 1 1028 ? 27 -21.219 -60.5 1 16.98 1028 VAL A N 1
ATOM 8291 C CA . VAL A 1 1028 ? 28.359 -21.156 -60.031 1 16.98 1028 VAL A CA 1
ATOM 8292 C C . VAL A 1 1028 ? 28.781 -19.703 -59.812 1 16.98 1028 VAL A C 1
ATOM 8294 O O . VAL A 1 1028 ? 29.641 -19.391 -59 1 16.98 1028 VAL A O 1
ATOM 8297 N N . GLU A 1 1029 ? 28.141 -18.75 -60.688 1 16.59 1029 GLU A N 1
ATOM 8298 C CA . GLU A 1 1029 ? 29.25 -17.891 -61.094 1 16.59 1029 GLU A CA 1
ATOM 8299 C C . GLU A 1 1029 ? 29.719 -17.016 -59.906 1 16.59 1029 GLU A C 1
ATOM 8301 O O . GLU A 1 1029 ? 28.906 -16.516 -59.156 1 16.59 1029 GLU A O 1
ATOM 8306 N N . VAL A 1 1030 ? 31.031 -16.938 -59.719 1 17.33 1030 VAL A N 1
ATOM 8307 C CA . VAL A 1 1030 ? 32.188 -16.453 -59 1 17.33 1030 VAL A CA 1
ATOM 8308 C C . VAL A 1 1030 ? 32.156 -14.922 -58.938 1 17.33 1030 VAL A C 1
ATOM 8310 O O . VAL A 1 1030 ? 32.938 -14.312 -58.188 1 17.33 1030 VAL A O 1
ATOM 8313 N N . ASP A 1 1031 ? 31.25 -14.258 -59.844 1 16.22 1031 ASP A N 1
ATOM 8314 C CA . ASP A 1 1031 ? 32.031 -13.062 -60.156 1 16.22 1031 ASP A CA 1
ATOM 8315 C C . ASP A 1 1031 ? 32.094 -12.102 -59 1 16.22 1031 ASP A C 1
ATOM 8317 O O . ASP A 1 1031 ? 31.109 -11.961 -58.25 1 16.22 1031 ASP A O 1
ATOM 8321 N N . THR A 1 1032 ? 33.188 -11.453 -58.781 1 17.31 1032 THR A N 1
ATOM 8322 C CA . THR A 1 1032 ? 34.156 -10.672 -58 1 17.31 1032 THR A CA 1
ATOM 8323 C C . THR A 1 1032 ? 33.625 -9.25 -57.781 1 17.31 1032 THR A C 1
ATOM 8325 O O . THR A 1 1032 ? 34.219 -8.477 -57.031 1 17.31 1032 THR A O 1
ATOM 8328 N N . ASN A 1 1033 ? 32.594 -8.805 -58.656 1 16.2 1033 ASN A N 1
ATOM 8329 C CA . ASN A 1 1033 ? 32.938 -7.406 -58.875 1 16.2 1033 ASN A CA 1
ATOM 8330 C C . ASN A 1 1033 ? 32.625 -6.562 -57.625 1 16.2 1033 ASN A C 1
ATOM 8332 O O . ASN A 1 1033 ? 31.672 -6.844 -56.906 1 16.2 1033 ASN A O 1
ATOM 8336 N N . SER A 1 1034 ? 33.25 -5.426 -57.406 1 16.83 1034 SER A N 1
ATOM 8337 C CA . SER A 1 1034 ? 33.906 -4.426 -56.594 1 16.83 1034 SER A CA 1
ATOM 8338 C C . SER A 1 1034 ? 32.938 -3.352 -56.125 1 16.83 1034 SER A C 1
ATOM 8340 O O . SER A 1 1034 ? 33.219 -2.592 -55.219 1 16.83 1034 SER A O 1
ATOM 8342 N N . SER A 1 1035 ? 31.797 -3.059 -56.906 1 16.25 1035 SER A N 1
ATOM 8343 C CA . SER A 1 1035 ? 31.766 -1.6 -56.938 1 16.25 1035 SER A CA 1
ATOM 8344 C C . SER A 1 1035 ? 31.219 -1.031 -55.625 1 16.25 1035 SER A C 1
ATOM 8346 O O . SER A 1 1035 ? 30.531 -1.732 -54.875 1 16.25 1035 SER A O 1
ATOM 8348 N N . ASP A 1 1036 ? 30.938 0.366 -55.5 1 16.44 1036 ASP A N 1
ATOM 8349 C CA . ASP A 1 1036 ? 31.234 1.602 -54.781 1 16.44 1036 ASP A CA 1
ATOM 8350 C C . ASP A 1 1036 ? 30.047 2.035 -53.938 1 16.44 1036 ASP A C 1
ATOM 8352 O O . ASP A 1 1036 ? 30.234 2.594 -52.844 1 16.44 1036 ASP A O 1
ATOM 8356 N N . GLU A 1 1037 ? 28.672 2.084 -54.375 1 16.94 1037 GLU A N 1
ATOM 8357 C CA . GLU A 1 1037 ? 28.094 3.395 -54.094 1 16.94 1037 GLU A CA 1
ATOM 8358 C C . GLU A 1 1037 ? 27.516 3.471 -52.688 1 16.94 1037 GLU A C 1
ATOM 8360 O O . GLU A 1 1037 ? 27.109 2.453 -52.125 1 16.94 1037 GLU A O 1
ATOM 8365 N N . SER A 1 1038 ? 27.188 4.742 -52.031 1 17.31 1038 SER A N 1
ATOM 8366 C CA . SER A 1 1038 ? 27.266 5.605 -50.844 1 17.31 1038 SER A CA 1
ATOM 8367 C C . SER A 1 1038 ? 25.953 5.617 -50.094 1 17.31 1038 SER A C 1
ATOM 8369 O O . SER A 1 1038 ? 25.922 5.992 -48.906 1 17.31 1038 SER A O 1
ATOM 8371 N N . GLU A 1 1039 ? 24.641 5.383 -50.562 1 17.41 1039 GLU A N 1
ATOM 8372 C CA . GLU A 1 1039 ? 23.641 6.297 -50 1 17.41 1039 GLU A CA 1
ATOM 8373 C C . GLU A 1 1039 ? 23.141 5.832 -48.656 1 17.41 1039 GLU A C 1
ATOM 8375 O O . GLU A 1 1039 ? 22.844 4.648 -48.469 1 17.41 1039 GLU A O 1
ATOM 8380 N N . SER A 1 1040 ? 23.125 6.621 -47.469 1 17.89 1040 SER A N 1
ATOM 8381 C CA . SER A 1 1040 ? 23.047 6.684 -46.031 1 17.89 1040 SER A CA 1
ATOM 8382 C C . SER A 1 1040 ? 21.594 6.578 -45.562 1 17.89 1040 SER A C 1
ATOM 8384 O O . SER A 1 1040 ? 21.297 6.883 -44.406 1 17.89 1040 SER A O 1
ATOM 8386 N N . GLY A 1 1041 ? 20.531 6.016 -46.125 1 17.12 1041 GLY A N 1
ATOM 8387 C CA . GLY A 1 1041 ? 19.172 6.324 -45.719 1 17.12 1041 GLY A CA 1
ATOM 8388 C C . GLY A 1 1041 ? 18.828 5.719 -44.375 1 17.12 1041 GLY A C 1
ATOM 8389 O O . GLY A 1 1041 ? 19.047 4.527 -44.125 1 17.12 1041 GLY A O 1
ATOM 8390 N N . GLY A 1 1042 ? 18.688 6.484 -43.156 1 18.98 1042 GLY A N 1
ATOM 8391 C CA . GLY A 1 1042 ? 18.438 6.344 -41.719 1 18.98 1042 GLY A CA 1
ATOM 8392 C C . GLY A 1 1042 ? 17.047 5.844 -41.406 1 18.98 1042 GLY A C 1
ATOM 8393 O O . GLY A 1 1042 ? 16.094 6.633 -41.344 1 18.98 1042 GLY A O 1
ATOM 8394 N N . GLU A 1 1043 ? 16.422 4.762 -41.906 1 18.34 1043 GLU A N 1
ATOM 8395 C CA . GLU A 1 1043 ? 15.039 4.371 -41.656 1 18.34 1043 GLU A CA 1
ATOM 8396 C C . GLU A 1 1043 ? 14.797 4.043 -40.188 1 18.34 1043 GLU A C 1
ATOM 8398 O O . GLU A 1 1043 ? 15.508 3.211 -39.594 1 18.34 1043 GLU A O 1
ATOM 8403 N N . ASN A 1 1044 ? 14.109 4.973 -39.312 1 20.34 1044 ASN A N 1
ATOM 8404 C CA . ASN A 1 1044 ? 13.648 5.062 -37.938 1 20.34 1044 ASN A CA 1
ATOM 8405 C C . ASN A 1 1044 ? 12.633 3.975 -37.625 1 20.34 1044 ASN A C 1
ATOM 8407 O O . ASN A 1 1044 ? 11.516 3.982 -38.156 1 20.34 1044 ASN A O 1
ATOM 8411 N N . SER A 1 1045 ? 12.906 2.703 -37.531 1 20.5 1045 SER A N 1
ATOM 8412 C CA . SER A 1 1045 ? 12.047 1.599 -37.125 1 20.5 1045 SER A CA 1
ATOM 8413 C C . SER A 1 1045 ? 11.367 1.889 -35.812 1 20.5 1045 SER A C 1
ATOM 8415 O O . SER A 1 1045 ? 12.031 2.209 -34.812 1 20.5 1045 SER A O 1
ATOM 8417 N N . GLU A 1 1046 ? 10.055 2.324 -35.75 1 22.17 1046 GLU A N 1
ATOM 8418 C CA . GLU A 1 1046 ? 9.039 2.594 -34.719 1 22.17 1046 GLU A CA 1
ATOM 8419 C C . GLU A 1 1046 ? 8.867 1.402 -33.781 1 22.17 1046 GLU A C 1
ATOM 8421 O O . GLU A 1 1046 ? 8.492 0.313 -34.219 1 22.17 1046 GLU A O 1
ATOM 8426 N N . SER A 1 1047 ? 9.711 1.188 -32.812 1 23.22 1047 SER A N 1
ATOM 8427 C CA . SER A 1 1047 ? 9.711 0.197 -31.734 1 23.22 1047 SER A CA 1
ATOM 8428 C C . SER A 1 1047 ? 8.367 0.154 -31.016 1 23.22 1047 SER A C 1
ATOM 8430 O O . SER A 1 1047 ? 7.852 1.189 -30.594 1 23.22 1047 SER A O 1
ATOM 8432 N N . ASP A 1 1048 ? 7.461 -0.673 -31.406 1 24.19 1048 ASP A N 1
ATOM 8433 C CA . ASP A 1 1048 ? 6.203 -1.075 -30.781 1 24.19 1048 ASP A CA 1
ATOM 8434 C C . ASP A 1 1048 ? 6.375 -1.298 -29.281 1 24.19 1048 ASP A C 1
ATOM 8436 O O . ASP A 1 1048 ? 7.059 -2.234 -28.859 1 24.19 1048 ASP A O 1
ATOM 8440 N N . THR A 1 1049 ? 6.566 -0.221 -28.5 1 26.61 1049 THR A N 1
ATOM 8441 C CA . THR A 1 1049 ? 6.742 -0.16 -27.047 1 26.61 1049 THR A CA 1
ATOM 8442 C C . THR A 1 1049 ? 5.598 -0.869 -26.344 1 26.61 1049 THR A C 1
ATOM 8444 O O . THR A 1 1049 ? 4.426 -0.631 -26.641 1 26.61 1049 THR A O 1
ATOM 8447 N N . ASP A 1 1050 ? 5.754 -2.092 -26.016 1 26.41 1050 ASP A N 1
ATOM 8448 C CA . ASP A 1 1050 ? 4.945 -2.848 -25.062 1 26.41 1050 ASP A CA 1
ATOM 8449 C C . ASP A 1 1050 ? 4.508 -1.968 -23.906 1 26.41 1050 ASP A C 1
ATOM 8451 O O . ASP A 1 1050 ? 5.344 -1.404 -23.188 1 26.41 1050 ASP A O 1
ATOM 8455 N N . LEU A 1 1051 ? 3.436 -1.3 -23.938 1 28.53 1051 LEU A N 1
ATOM 8456 C CA . LEU A 1 1051 ? 2.74 -0.289 -23.156 1 28.53 1051 LEU A CA 1
ATOM 8457 C C . LEU A 1 1051 ? 2.523 -0.77 -21.719 1 28.53 1051 LEU A C 1
ATOM 8459 O O . LEU A 1 1051 ? 1.704 -0.208 -20.984 1 28.53 1051 LEU A O 1
ATOM 8463 N N . SER A 1 1052 ? 2.771 -2.006 -21.391 1 28.98 1052 SER A N 1
ATOM 8464 C CA . SER A 1 1052 ? 2.375 -2.348 -20.031 1 28.98 1052 SER A CA 1
ATOM 8465 C C . SER A 1 1052 ? 3.006 -1.398 -19.016 1 28.98 1052 SER A C 1
ATOM 8467 O O . SER A 1 1052 ? 4.23 -1.361 -18.875 1 28.98 1052 SER A O 1
ATOM 8469 N N . GLU A 1 1053 ? 2.52 -0.278 -18.969 1 29.86 1053 GLU A N 1
ATOM 8470 C CA . GLU A 1 1053 ? 2.98 0.742 -18.031 1 29.86 1053 GLU A CA 1
ATOM 8471 C C . GLU A 1 1053 ? 3.137 0.17 -16.625 1 29.86 1053 GLU A C 1
ATOM 8473 O O . GLU A 1 1053 ? 2.305 0.422 -15.75 1 29.86 1053 GLU A O 1
ATOM 8478 N N . GLY A 1 1054 ? 2.973 -1.118 -16.406 1 29.38 1054 GLY A N 1
ATOM 8479 C CA . GLY A 1 1054 ? 3.527 -1.384 -15.094 1 29.38 1054 GLY A CA 1
ATOM 8480 C C . GLY A 1 1054 ? 4.828 -0.647 -14.836 1 29.38 1054 GLY A C 1
ATOM 8481 O O . GLY A 1 1054 ? 5.488 -0.197 -15.773 1 29.38 1054 GLY A O 1
ATOM 8482 N N . ASP A 1 1055 ? 4.883 0.194 -13.734 1 29.77 1055 ASP A N 1
ATOM 8483 C CA . ASP A 1 1055 ? 6.18 0.749 -13.367 1 29.77 1055 ASP A CA 1
ATOM 8484 C C . ASP A 1 1055 ? 7.32 -0.136 -13.859 1 29.77 1055 ASP A C 1
ATOM 8486 O O . ASP A 1 1055 ? 7.406 -1.31 -13.492 1 29.77 1055 ASP A O 1
ATOM 8490 N N . ASN A 1 1056 ? 7.605 -0.04 -15.062 1 29.39 1056 ASN A N 1
ATOM 8491 C CA . ASN A 1 1056 ? 8.773 -0.748 -15.578 1 29.39 1056 ASN A CA 1
ATOM 8492 C C . ASN A 1 1056 ? 9.891 -0.81 -14.539 1 29.39 1056 ASN A C 1
ATOM 8494 O O . ASN A 1 1056 ? 10.211 0.197 -13.898 1 29.39 1056 ASN A O 1
ATOM 8498 N N . GLY A 1 1057 ? 9.93 -1.739 -13.883 1 29.22 1057 GLY A N 1
ATOM 8499 C CA . GLY A 1 1057 ? 10.969 -2.131 -12.945 1 29.22 1057 GLY A CA 1
ATOM 8500 C C . GLY A 1 1057 ? 12.32 -1.539 -13.281 1 29.22 1057 GLY A C 1
ATOM 8501 O O . GLY A 1 1057 ? 13.297 -1.763 -12.555 1 29.22 1057 GLY A O 1
ATOM 8502 N N . TYR A 1 1058 ? 12.375 -1.186 -14.539 1 30.8 1058 TYR A N 1
ATOM 8503 C CA . TYR A 1 1058 ? 13.742 -0.743 -14.812 1 30.8 1058 TYR A CA 1
ATOM 8504 C C . TYR A 1 1058 ? 14.047 0.559 -14.078 1 30.8 1058 TYR A C 1
ATOM 8506 O O . TYR A 1 1058 ? 15.195 0.805 -13.695 1 30.8 1058 TYR A O 1
ATOM 8514 N N . ASP A 1 1059 ? 13.109 1.4 -14.109 1 34.16 1059 ASP A N 1
ATOM 8515 C CA . ASP A 1 1059 ? 13.453 2.688 -13.516 1 34.16 1059 ASP A CA 1
ATOM 8516 C C . ASP A 1 1059 ? 13.711 2.549 -12.016 1 34.16 1059 ASP A C 1
ATOM 8518 O O . ASP A 1 1059 ? 14.312 3.43 -11.398 1 34.16 1059 ASP A O 1
ATOM 8522 N N . ASP A 1 1060 ? 13.07 1.656 -11.445 1 32.56 1060 ASP A N 1
ATOM 8523 C CA . ASP A 1 1060 ? 13.305 1.407 -10.023 1 32.56 1060 ASP A CA 1
ATOM 8524 C C . ASP A 1 1060 ? 14.555 0.559 -9.812 1 32.56 1060 ASP A C 1
ATOM 8526 O O . ASP A 1 1060 ? 14.93 0.273 -8.672 1 32.56 1060 ASP A O 1
ATOM 8530 N N . LEU A 1 1061 ? 15.016 -0.216 -10.82 1 30.14 1061 LEU A N 1
ATOM 8531 C CA . LEU A 1 1061 ? 16.312 -0.87 -10.68 1 30.14 1061 LEU A CA 1
ATOM 8532 C C . LEU A 1 1061 ? 17.438 0.139 -10.812 1 30.14 1061 LEU A C 1
ATOM 8534 O O . LEU A 1 1061 ? 17.422 0.979 -11.719 1 30.14 1061 LEU A O 1
ATOM 8538 N N . MET B 1 1 ? 15.688 35.625 39.219 1 26.19 1 MET B N 1
ATOM 8539 C CA . MET B 1 1 ? 14.906 34.469 38.844 1 26.19 1 MET B CA 1
ATOM 8540 C C . MET B 1 1 ? 15.039 34.188 37.375 1 26.19 1 MET B C 1
ATOM 8542 O O . MET B 1 1 ? 14.742 35.031 36.531 1 26.19 1 MET B O 1
ATOM 8546 N N . GLN B 1 2 ? 15.906 33.375 36.938 1 34.72 2 GLN B N 1
ATOM 8547 C CA . GLN B 1 2 ? 16.359 32.938 35.625 1 34.72 2 GLN B CA 1
ATOM 8548 C C . GLN B 1 2 ? 15.188 32.531 34.75 1 34.72 2 GLN B C 1
ATOM 8550 O O . GLN B 1 2 ? 14.156 32.094 35.25 1 34.72 2 GLN B O 1
ATOM 8555 N N . ASN B 1 3 ? 15.133 33.062 33.5 1 41.41 3 ASN B N 1
ATOM 8556 C CA . ASN B 1 3 ? 14.156 33.125 32.406 1 41.41 3 ASN B CA 1
ATOM 8557 C C . ASN B 1 3 ? 13.703 31.75 31.984 1 41.41 3 ASN B C 1
ATOM 8559 O O . ASN B 1 3 ? 14.18 31.219 30.969 1 41.41 3 ASN B O 1
ATOM 8563 N N . MET B 1 4 ? 13.531 30.906 32.875 1 44.34 4 MET B N 1
ATOM 8564 C CA . MET B 1 4 ? 12.992 29.609 32.469 1 44.34 4 MET B CA 1
ATOM 8565 C C . MET B 1 4 ? 11.57 29.75 31.953 1 44.34 4 MET B C 1
ATOM 8567 O O . MET B 1 4 ? 10.773 30.516 32.5 1 44.34 4 MET B O 1
ATOM 8571 N N . GLU B 1 5 ? 11.484 29.359 30.797 1 54.47 5 GLU B N 1
ATOM 8572 C CA . GLU B 1 5 ? 10.148 29.344 30.219 1 54.47 5 GLU B CA 1
ATOM 8573 C C . GLU B 1 5 ? 9.148 28.656 31.141 1 54.47 5 GLU B C 1
ATOM 8575 O O . GLU B 1 5 ? 9.5 27.672 31.812 1 54.47 5 GLU B O 1
ATOM 8580 N N . PRO B 1 6 ? 8.078 29.312 31.5 1 51.94 6 PRO B N 1
ATOM 8581 C CA . PRO B 1 6 ? 7.078 28.719 32.375 1 51.94 6 PRO B CA 1
ATOM 8582 C C . PRO B 1 6 ? 6.594 27.359 31.906 1 51.94 6 PRO B C 1
ATOM 8584 O O . PRO B 1 6 ? 6.559 27.094 30.703 1 51.94 6 PRO B O 1
ATOM 8587 N N . ILE B 1 7 ? 6.469 26.422 32.75 1 53.38 7 ILE B N 1
ATOM 8588 C CA . ILE B 1 7 ? 5.941 25.078 32.5 1 53.38 7 ILE B CA 1
ATOM 8589 C C . ILE B 1 7 ? 4.426 25.156 32.344 1 53.38 7 ILE B C 1
ATOM 8591 O O . ILE B 1 7 ? 3.738 25.844 33.094 1 53.38 7 ILE B O 1
ATOM 8595 N N . PRO B 1 8 ? 3.916 24.734 31.344 1 48.97 8 PRO B N 1
ATOM 8596 C CA . PRO B 1 8 ? 2.465 24.75 31.156 1 48.97 8 PRO B CA 1
ATOM 8597 C C . PRO B 1 8 ? 1.705 24.203 32.375 1 48.97 8 PRO B C 1
ATOM 8599 O O . PRO B 1 8 ? 2.16 23.25 33 1 48.97 8 PRO B O 1
ATOM 8602 N N . ILE B 1 9 ? 0.742 24.906 32.844 1 52.75 9 ILE B N 1
ATOM 8603 C CA . ILE B 1 9 ? -0.077 24.516 34 1 52.75 9 ILE B CA 1
ATOM 8604 C C . ILE B 1 9 ? -1.515 24.281 33.531 1 52.75 9 ILE B C 1
ATOM 8606 O O . ILE B 1 9 ? -1.961 24.844 32.562 1 52.75 9 ILE B O 1
ATOM 8610 N N . ALA B 1 10 ? -2.135 23.312 34.094 1 52.12 10 ALA B N 1
ATOM 8611 C CA . ALA B 1 10 ? -3.559 23.094 33.875 1 52.12 10 ALA B CA 1
ATOM 8612 C C . ALA B 1 10 ? -4.363 24.359 34.094 1 52.12 10 ALA B C 1
ATOM 8614 O O . ALA B 1 10 ? -4.043 25.156 35 1 52.12 10 ALA B O 1
ATOM 8615 N N . PRO B 1 11 ? -5.293 24.703 33.188 1 51.91 11 PRO B N 1
ATOM 8616 C CA . PRO B 1 11 ? -6.121 25.891 33.406 1 51.91 11 PRO B CA 1
ATOM 8617 C C . PRO B 1 11 ? -6.848 25.906 34.75 1 51.91 11 PRO B C 1
ATOM 8619 O O . PRO B 1 11 ? -7.227 24.844 35.25 1 51.91 11 PRO B O 1
ATOM 8622 N N . PRO B 1 12 ? -6.91 26.984 35.406 1 52.03 12 PRO B N 1
ATOM 8623 C CA . PRO B 1 12 ? -7.645 27.062 36.688 1 52.03 12 PRO B CA 1
ATOM 8624 C C . PRO B 1 12 ? -9.117 26.703 36.531 1 52.03 12 PRO B C 1
ATOM 8626 O O . PRO B 1 12 ? -9.727 27 35.5 1 52.03 12 PRO B O 1
ATOM 8629 N N . PRO B 1 13 ? -9.664 25.891 37.438 1 52.75 13 PRO B N 1
ATOM 8630 C CA . PRO B 1 13 ? -11.07 25.469 37.375 1 52.75 13 PRO B CA 1
ATOM 8631 C C . PRO B 1 13 ? -12.039 26.641 37.438 1 52.75 13 PRO B C 1
ATOM 8633 O O . PRO B 1 13 ? -11.766 27.641 38.094 1 52.75 13 PRO B O 1
ATOM 8636 N N . ALA B 1 14 ? -13.07 26.672 36.625 1 51.75 14 ALA B N 1
ATOM 8637 C CA . ALA B 1 14 ? -14.18 27.609 36.781 1 51.75 14 ALA B CA 1
ATOM 8638 C C . ALA B 1 14 ? -15.055 27.234 37.969 1 51.75 14 ALA B C 1
ATOM 8640 O O . ALA B 1 14 ? -15.234 26.047 38.281 1 51.75 14 ALA B O 1
ATOM 8641 N N . ALA B 1 15 ? -15.328 28.156 39.062 1 49.47 15 ALA B N 1
ATOM 8642 C CA . ALA B 1 15 ? -16.141 27.875 40.25 1 49.47 15 ALA B CA 1
ATOM 8643 C C . ALA B 1 15 ? -17.531 27.391 39.844 1 49.47 15 ALA B C 1
ATOM 8645 O O . ALA B 1 15 ? -18.203 28.016 39 1 49.47 15 ALA B O 1
ATOM 8646 N N . PRO B 1 16 ? -17.844 26.188 40.219 1 49.72 16 PRO B N 1
ATOM 8647 C CA . PRO B 1 16 ? -19.188 25.688 39.875 1 49.72 16 PRO B CA 1
ATOM 8648 C C . PRO B 1 16 ? -20.297 26.562 40.438 1 49.72 16 PRO B C 1
ATOM 8650 O O . PRO B 1 16 ? -20.125 27.203 41.469 1 49.72 16 PRO B O 1
ATOM 8653 N N . HIS B 1 17 ? -21.328 26.953 39.688 1 47.69 17 HIS B N 1
ATOM 8654 C CA . HIS B 1 17 ? -22.516 27.641 40.188 1 47.69 17 HIS B CA 1
ATOM 8655 C C . HIS B 1 17 ? -23.297 26.75 41.156 1 47.69 17 HIS B C 1
ATOM 8657 O O . HIS B 1 17 ? -23.641 25.625 40.844 1 47.69 17 HIS B O 1
ATOM 8663 N N . ASN B 1 18 ? -23.156 26.969 42.5 1 37.59 18 ASN B N 1
ATOM 8664 C CA . ASN B 1 18 ? -24.188 26.344 43.344 1 37.59 18 ASN B CA 1
ATOM 8665 C C . ASN B 1 18 ? -25.578 26.844 42.969 1 37.59 18 ASN B C 1
ATOM 8667 O O . ASN B 1 18 ? -25.844 28.047 43 1 37.59 18 ASN B O 1
ATOM 8671 N N . PRO B 1 19 ? -26.406 26.172 42.344 1 39.03 19 PRO B N 1
ATOM 8672 C CA . PRO B 1 19 ? -27.766 26.641 42 1 39.03 19 PRO B CA 1
ATOM 8673 C C . PRO B 1 19 ? -28.484 27.234 43.188 1 39.03 19 PRO B C 1
ATOM 8675 O O . PRO B 1 19 ? -28.734 26.531 44.188 1 39.03 19 PRO B O 1
ATOM 8678 N N . GLN B 1 20 ? -28.297 28.406 43.719 1 33.94 20 GLN B N 1
ATOM 8679 C CA . GLN B 1 20 ? -29.266 28.891 44.688 1 33.94 20 GLN B CA 1
ATOM 8680 C C . GLN B 1 20 ? -30.656 29 44.094 1 33.94 20 GLN B C 1
ATOM 8682 O O . GLN B 1 20 ? -30.797 29.266 42.875 1 33.94 20 GLN B O 1
ATOM 8687 N N . PRO B 1 21 ? -31.75 28.484 44.781 1 35.28 21 PRO B N 1
ATOM 8688 C CA . PRO B 1 21 ? -33.156 28.625 44.375 1 35.28 21 PRO B CA 1
ATOM 8689 C C . PRO B 1 21 ? -33.469 30.062 43.938 1 35.28 21 PRO B C 1
ATOM 8691 O O . PRO B 1 21 ? -33.219 31 44.688 1 35.28 21 PRO B O 1
ATOM 8694 N N . VAL B 1 22 ? -33.594 30.438 42.75 1 36.28 22 VAL B N 1
ATOM 8695 C CA . VAL B 1 22 ? -34 31.766 42.281 1 36.28 22 VAL B CA 1
ATOM 8696 C C . VAL B 1 22 ? -35.344 32.156 42.812 1 36.28 22 VAL B C 1
ATOM 8698 O O . VAL B 1 22 ? -36.344 31.422 42.625 1 36.28 22 VAL B O 1
ATOM 8701 N N . PRO B 1 23 ? -35.469 32.969 43.844 1 32.75 23 PRO B N 1
ATOM 8702 C CA . PRO B 1 23 ? -36.781 33.5 44.094 1 32.75 23 PRO B CA 1
ATOM 8703 C C . PRO B 1 23 ? -37.438 34.062 42.812 1 32.75 23 PRO B C 1
ATOM 8705 O O . PRO B 1 23 ? -36.719 34.375 41.844 1 32.75 23 PRO B O 1
ATOM 8708 N N . ARG B 1 24 ? -38.906 34.188 42.688 1 34.69 24 ARG B N 1
ATOM 8709 C CA . ARG B 1 24 ? -39.812 34.594 41.625 1 34.69 24 ARG B CA 1
ATOM 8710 C C . ARG B 1 24 ? -39.406 35.969 41.031 1 34.69 24 ARG B C 1
ATOM 8712 O O . ARG B 1 24 ? -40.188 36.594 40.344 1 34.69 24 ARG B O 1
ATOM 8719 N N . CYS B 1 25 ? -38.469 36.719 41.656 1 29.34 25 CYS B N 1
ATOM 8720 C CA . CYS B 1 25 ? -38.469 38.094 41.188 1 29.34 25 CYS B CA 1
ATOM 8721 C C . CYS B 1 25 ? -38.25 38.125 39.656 1 29.34 25 CYS B C 1
ATOM 8723 O O . CYS B 1 25 ? -37.719 37.188 39.062 1 29.34 25 CYS B O 1
ATOM 8725 N N . VAL B 1 26 ? -38.688 39.344 39 1 32.59 26 VAL B N 1
ATOM 8726 C CA . VAL B 1 26 ? -38.531 39.75 37.594 1 32.59 26 VAL B CA 1
ATOM 8727 C C . VAL B 1 26 ? -37.156 39.344 37.094 1 32.59 26 VAL B C 1
ATOM 8729 O O . VAL B 1 26 ? -36.125 39.688 37.719 1 32.59 26 VAL B O 1
ATOM 8732 N N . ILE B 1 27 ? -37.062 38.188 36.625 1 33.16 27 ILE B N 1
ATOM 8733 C CA . ILE B 1 27 ? -35.875 37.469 36.188 1 33.16 27 ILE B CA 1
ATOM 8734 C C . ILE B 1 27 ? -35.062 38.375 35.25 1 33.16 27 ILE B C 1
ATOM 8736 O O . ILE B 1 27 ? -35.469 38.625 34.125 1 33.16 27 ILE B O 1
ATOM 8740 N N . LEU B 1 28 ? -34.812 39.656 35.719 1 33.38 28 LEU B N 1
ATOM 8741 C CA . LEU B 1 28 ? -33.812 40.344 34.906 1 33.38 28 LEU B CA 1
ATOM 8742 C C . LEU B 1 28 ? -32.688 39.406 34.5 1 33.38 28 LEU B C 1
ATOM 8744 O O . LEU B 1 28 ? -32.125 38.688 35.312 1 33.38 28 LEU B O 1
ATOM 8748 N N . HIS B 1 29 ? -32.781 38.812 33.344 1 37.19 29 HIS B N 1
ATOM 8749 C CA . HIS B 1 29 ? -31.75 38 32.688 1 37.19 29 HIS B CA 1
ATOM 8750 C C . HIS B 1 29 ? -30.359 38.531 33 1 37.19 29 HIS B C 1
ATOM 8752 O O . HIS B 1 29 ? -29.891 39.469 32.312 1 37.19 29 HIS B O 1
ATOM 8758 N N . VAL B 1 30 ? -29.969 38.969 34.125 1 38.81 30 VAL B N 1
ATOM 8759 C CA . VAL B 1 30 ? -28.625 39.406 34.5 1 38.81 30 VAL B CA 1
ATOM 8760 C C . VAL B 1 30 ? -27.594 38.406 34.031 1 38.81 30 VAL B C 1
ATOM 8762 O O . VAL B 1 30 ? -27.656 37.219 34.375 1 38.81 30 VAL B O 1
ATOM 8765 N N . LEU B 1 31 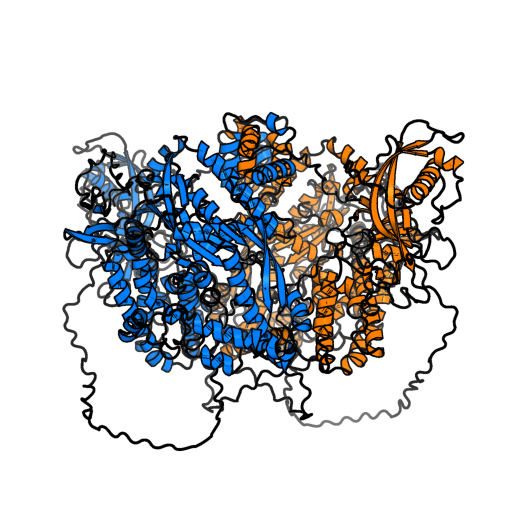? -26.922 38.625 32.812 1 50.66 31 LEU B N 1
ATOM 8766 C CA . LEU B 1 31 ? -25.781 37.906 32.25 1 50.66 31 LEU B CA 1
ATOM 8767 C C . LEU B 1 31 ? -24.719 37.625 33.312 1 50.66 31 LEU B C 1
ATOM 8769 O O . LEU B 1 31 ? -24.203 38.562 33.938 1 50.66 31 LEU B O 1
ATOM 8773 N N . ASP B 1 32 ? -24.844 36.719 34.156 1 67.44 32 ASP B N 1
ATOM 8774 C CA . ASP B 1 32 ? -23.859 36.281 35.125 1 67.44 32 ASP B CA 1
ATOM 8775 C C . ASP B 1 32 ? -22.547 35.906 34.438 1 67.44 32 ASP B C 1
ATOM 8777 O O . ASP B 1 32 ? -22.266 34.719 34.188 1 67.44 32 ASP B O 1
ATOM 8781 N N . ARG B 1 33 ? -21.922 36.969 33.906 1 81.62 33 ARG B N 1
ATOM 8782 C CA . ARG B 1 33 ? -20.594 36.812 33.312 1 81.62 33 ARG B CA 1
ATOM 8783 C C . ARG B 1 33 ? -19.578 36.375 34.344 1 81.62 33 ARG B C 1
ATOM 8785 O O . ARG B 1 33 ? -19.672 36.719 35.531 1 81.62 33 ARG B O 1
ATOM 8792 N N . TYR B 1 34 ? -18.719 35.438 33.906 1 87.12 34 TYR B N 1
ATOM 8793 C CA . TYR B 1 34 ? -17.703 34.906 34.812 1 87.12 34 TYR B CA 1
ATOM 8794 C C . TYR B 1 34 ? -16.328 34.906 34.156 1 87.12 34 TYR B C 1
ATOM 8796 O O . TYR B 1 34 ? -16.188 34.5 33 1 87.12 34 TYR B O 1
ATOM 8804 N N . ASP B 1 35 ? -15.336 35.438 34.906 1 89.12 35 ASP B N 1
ATOM 8805 C CA . ASP B 1 35 ? -13.945 35.438 34.469 1 89.12 35 ASP B CA 1
ATOM 8806 C C . ASP B 1 35 ? -13.109 34.5 35.344 1 89.12 35 ASP B C 1
ATOM 8808 O O . ASP B 1 35 ? -13.172 34.594 36.562 1 89.12 35 ASP B O 1
ATOM 8812 N N . THR B 1 36 ? -12.43 33.625 34.719 1 87.69 36 THR B N 1
ATOM 8813 C CA . THR B 1 36 ? -11.5 32.812 35.5 1 87.69 36 THR B CA 1
ATOM 8814 C C . THR B 1 36 ? -10.266 33.594 35.906 1 87.69 36 THR B C 1
ATOM 8816 O O . THR B 1 36 ? -9.969 34.625 35.281 1 87.69 36 THR B O 1
ATOM 8819 N N . PRO B 1 37 ? -9.562 33.062 36.906 1 84.19 37 PRO B N 1
ATOM 8820 C CA . PRO B 1 37 ? -8.297 33.719 37.25 1 84.19 37 PRO B CA 1
ATOM 8821 C C . PRO B 1 37 ? -7.254 33.562 36.125 1 84.19 37 PRO B C 1
ATOM 8823 O O . PRO B 1 37 ? -7.289 32.594 35.375 1 84.19 37 PRO B O 1
ATOM 8826 N N . MET B 1 38 ? -6.375 34.5 36.125 1 86.44 38 MET B N 1
ATOM 8827 C CA . MET B 1 38 ? -5.297 34.5 35.125 1 86.44 38 MET B CA 1
ATOM 8828 C C . MET B 1 38 ? -4.277 33.406 35.469 1 86.44 38 MET B C 1
ATOM 8830 O O . MET B 1 38 ? -3.941 33.219 36.625 1 86.44 38 MET B O 1
ATOM 8834 N N . ASP B 1 39 ? -3.918 32.719 34.5 1 81.81 39 ASP B N 1
ATOM 8835 C CA . ASP B 1 39 ? -2.902 31.672 34.688 1 81.81 39 ASP B CA 1
ATOM 8836 C C . ASP B 1 39 ? -1.496 32.25 34.562 1 81.81 39 ASP B C 1
ATOM 8838 O O . ASP B 1 39 ? -1.327 33.469 34.5 1 81.81 39 ASP B O 1
ATOM 8842 N N . THR B 1 40 ? -0.455 31.375 34.5 1 78.38 40 THR B N 1
ATOM 8843 C CA . THR B 1 40 ? 0.945 31.781 34.469 1 78.38 40 THR B CA 1
ATOM 8844 C C . THR B 1 40 ? 1.27 32.469 33.156 1 78.38 40 THR B C 1
ATOM 8846 O O . THR B 1 40 ? 2.217 33.25 33.062 1 78.38 40 THR B O 1
ATOM 8849 N N . PHE B 1 41 ? 0.472 32.25 32.125 1 86.38 41 PHE B N 1
ATOM 8850 C CA . PHE B 1 41 ? 0.69 32.875 30.828 1 86.38 41 PHE B CA 1
ATOM 8851 C C . PHE B 1 41 ? -0.173 34.125 30.656 1 86.38 41 PHE B C 1
ATOM 8853 O O . PHE B 1 41 ? -0.253 34.656 29.562 1 86.38 41 PHE B O 1
ATOM 8860 N N . ARG B 1 42 ? -0.87 34.469 31.719 1 87.31 42 ARG B N 1
ATOM 8861 C CA . ARG B 1 42 ? -1.758 35.625 31.766 1 87.31 42 ARG B CA 1
ATOM 8862 C C . ARG B 1 42 ? -2.969 35.406 30.859 1 87.31 42 ARG B C 1
ATOM 8864 O O . ARG B 1 42 ? -3.402 36.344 30.172 1 87.31 42 ARG B O 1
ATOM 8871 N N . VAL B 1 43 ? -3.35 34.219 30.781 1 89.94 43 VAL B N 1
ATOM 8872 C CA . VAL B 1 43 ? -4.516 33.844 29.984 1 89.94 43 VAL B CA 1
ATOM 8873 C C . VAL B 1 43 ? -5.703 33.562 30.906 1 89.94 43 VAL B C 1
ATOM 8875 O O . VAL B 1 43 ? -5.535 33 31.984 1 89.94 43 VAL B O 1
ATOM 8878 N N . TRP B 1 44 ? -6.836 34.062 30.547 1 90.62 44 TRP B N 1
ATOM 8879 C CA . TRP B 1 44 ? -8.047 33.75 31.312 1 90.62 44 TRP B CA 1
ATOM 8880 C C . TRP B 1 44 ? -9.227 33.5 30.375 1 90.62 44 TRP B C 1
ATOM 8882 O O . TRP B 1 44 ? -9.164 33.812 29.188 1 90.62 44 TRP B O 1
ATOM 8892 N N . ARG B 1 45 ? -10.258 32.938 30.859 1 92.25 45 ARG B N 1
ATOM 8893 C CA . ARG B 1 45 ? -11.469 32.594 30.125 1 92.25 45 ARG B CA 1
ATOM 8894 C C . ARG B 1 45 ? -12.633 33.5 30.562 1 92.25 45 ARG B C 1
ATOM 8896 O O . ARG B 1 45 ? -12.867 33.688 31.75 1 92.25 45 ARG B O 1
ATOM 8903 N N . HIS B 1 46 ? -13.273 34.062 29.594 1 92.56 46 HIS B N 1
ATOM 8904 C CA . HIS B 1 46 ? -14.469 34.875 29.828 1 92.56 46 HIS B CA 1
ATOM 8905 C C . HIS B 1 46 ? -15.727 34.125 29.422 1 92.56 46 HIS B C 1
ATOM 8907 O O . HIS B 1 46 ? -15.977 33.938 28.219 1 92.56 46 HIS B O 1
ATOM 8913 N N . TYR B 1 47 ? -16.547 33.75 30.391 1 91.69 47 TYR B N 1
ATOM 8914 C CA . TYR B 1 47 ? -17.797 33.062 30.125 1 91.69 47 TYR B CA 1
ATOM 8915 C C . TYR B 1 47 ? -18.969 34.031 30.094 1 91.69 47 TYR B C 1
ATOM 8917 O O . TYR B 1 47 ? -19.219 34.75 31.062 1 91.69 47 TYR B O 1
ATOM 8925 N N . PRO B 1 48 ? -19.672 34.125 28.969 1 88.06 48 PRO B N 1
ATOM 8926 C CA . PRO B 1 48 ? -20.859 34.969 28.969 1 88.06 48 PRO B CA 1
ATOM 8927 C C . PRO B 1 48 ? -21.875 34.562 30.031 1 88.06 48 PRO B C 1
ATOM 8929 O O . PRO B 1 48 ? -22.594 35.438 30.578 1 88.06 48 PRO B O 1
ATOM 8932 N N . ARG B 1 49 ? -21.953 33.281 30.234 1 85.25 49 ARG B N 1
ATOM 8933 C CA . ARG B 1 49 ? -22.75 32.688 31.312 1 85.25 49 ARG B CA 1
ATOM 8934 C C . ARG B 1 49 ? -21.922 31.719 32.156 1 85.25 49 ARG B C 1
ATOM 8936 O O . ARG B 1 49 ? -21.109 30.953 31.594 1 85.25 49 ARG B O 1
ATOM 8943 N N . ARG B 1 50 ? -22.156 31.797 33.406 1 85.62 50 ARG B N 1
ATOM 8944 C CA . ARG B 1 50 ? -21.406 30.891 34.25 1 85.62 50 ARG B CA 1
ATOM 8945 C C . ARG B 1 50 ? -21.609 29.438 33.875 1 85.62 50 ARG B C 1
ATOM 8947 O O . ARG B 1 50 ? -22.75 28.969 33.812 1 85.62 50 ARG B O 1
ATOM 8954 N N . PRO B 1 51 ? -20.578 28.75 33.625 1 87.25 51 PRO B N 1
ATOM 8955 C CA . PRO B 1 51 ? -20.703 27.359 33.188 1 87.25 51 PRO B CA 1
ATOM 8956 C C . PRO B 1 51 ? -21.094 26.422 34.312 1 87.25 51 PRO B C 1
ATOM 8958 O O . PRO B 1 51 ? -20.734 26.672 35.469 1 87.25 51 PRO B O 1
ATOM 8961 N N . THR B 1 52 ? -21.766 25.391 34.031 1 84.19 52 THR B N 1
ATOM 8962 C CA . THR B 1 52 ? -22.172 24.391 35.031 1 84.19 52 THR B CA 1
ATOM 8963 C C . THR B 1 52 ? -21.031 23.422 35.312 1 84.19 52 THR B C 1
ATOM 8965 O O . THR B 1 52 ? -21 22.781 36.375 1 84.19 52 THR B O 1
ATOM 8968 N N . ARG B 1 53 ? -20.172 23.312 34.312 1 84.75 53 ARG B N 1
ATOM 8969 C CA . ARG B 1 53 ? -19.031 22.391 34.438 1 84.75 53 ARG B CA 1
ATOM 8970 C C . ARG B 1 53 ? -17.828 22.906 33.656 1 84.75 53 ARG B C 1
ATOM 8972 O O . ARG B 1 53 ? -17.984 23.516 32.594 1 84.75 53 ARG B O 1
ATOM 8979 N N . ASP B 1 54 ? -16.719 22.656 34.312 1 84.5 54 ASP B N 1
ATOM 8980 C CA . ASP B 1 54 ? -15.469 22.984 33.625 1 84.5 54 ASP B CA 1
ATOM 8981 C C . ASP B 1 54 ? -14.672 21.734 33.281 1 84.5 54 ASP B C 1
ATOM 8983 O O . ASP B 1 54 ? -14.016 21.156 34.125 1 84.5 54 ASP B O 1
ATOM 8987 N N . PRO B 1 55 ? -14.633 21.375 32.031 1 85.12 55 PRO B N 1
ATOM 8988 C CA . PRO B 1 55 ? -13.914 20.156 31.625 1 85.12 55 PRO B CA 1
ATOM 8989 C C . PRO B 1 55 ? -12.398 20.312 31.75 1 85.12 55 PRO B C 1
ATOM 8991 O O . PRO B 1 55 ? -11.68 19.312 31.875 1 85.12 55 PRO B O 1
ATOM 8994 N N . ASP B 1 56 ? -11.867 21.469 31.672 1 81.12 56 ASP B N 1
ATOM 8995 C CA . ASP B 1 56 ? -10.43 21.703 31.672 1 81.12 56 ASP B CA 1
ATOM 8996 C C . ASP B 1 56 ? -9.82 21.422 33.031 1 81.12 56 ASP B C 1
ATOM 8998 O O . ASP B 1 56 ? -8.602 21.328 33.188 1 81.12 56 ASP B O 1
ATOM 9002 N N . PHE B 1 57 ? -10.672 21.234 33.938 1 73.12 57 PHE B N 1
ATOM 9003 C CA . PHE B 1 57 ? -10.195 20.875 35.281 1 73.12 57 PHE B CA 1
ATOM 9004 C C . PHE B 1 57 ? -9.617 19.469 35.281 1 73.12 57 PHE B C 1
ATOM 9006 O O . PHE B 1 57 ? -8.773 19.141 36.125 1 73.12 57 PHE B O 1
ATOM 9013 N N . CYS B 1 58 ? -9.922 18.734 34.281 1 68.19 58 CYS B N 1
ATOM 9014 C CA . CYS B 1 58 ? -9.5 17.328 34.188 1 68.19 58 CYS B CA 1
ATOM 9015 C C . CYS B 1 58 ? -8.203 17.203 33.406 1 68.19 58 CYS B C 1
ATOM 9017 O O . CYS B 1 58 ? -7.609 16.125 33.344 1 68.19 58 CYS B O 1
ATOM 9019 N N . ILE B 1 59 ? -7.742 18.328 32.906 1 75.75 59 ILE B N 1
ATOM 9020 C CA . ILE B 1 59 ? -6.531 18.266 32.094 1 75.75 59 ILE B CA 1
ATOM 9021 C C . ILE B 1 59 ? -5.305 18.219 33 1 75.75 59 ILE B C 1
ATOM 9023 O O . ILE B 1 59 ? -5.125 19.109 33.844 1 75.75 59 ILE B O 1
ATOM 9027 N N . ARG B 1 60 ? -4.453 17.172 33.031 1 73.19 60 ARG B N 1
ATOM 9028 C CA . ARG B 1 60 ? -3.217 16.984 33.781 1 73.19 60 ARG B CA 1
ATOM 9029 C C . ARG B 1 60 ? -2.018 17.516 33 1 73.19 60 ARG B C 1
ATOM 9031 O O . ARG B 1 60 ? -2.053 17.594 31.766 1 73.19 60 ARG B O 1
ATOM 9038 N N . PRO B 1 61 ? -1.001 17.922 33.531 1 69.06 61 PRO B N 1
ATOM 9039 C CA . PRO B 1 61 ? 0.212 18.391 32.875 1 69.06 61 PRO B CA 1
ATOM 9040 C C . PRO B 1 61 ? 0.784 17.375 31.891 1 69.06 61 PRO B C 1
ATOM 9042 O O . PRO B 1 61 ? 1.32 17.734 30.844 1 69.06 61 PRO B O 1
ATOM 9045 N N . SER B 1 62 ? 0.626 16.172 32.125 1 69.62 62 SER B N 1
ATOM 9046 C CA . SER B 1 62 ? 1.138 15.125 31.234 1 69.62 62 SER B CA 1
ATOM 9047 C C . SER B 1 62 ? 0.388 15.102 29.906 1 69.62 62 SER B C 1
ATOM 9049 O O . SER B 1 62 ? 0.936 14.68 28.891 1 69.62 62 SER B O 1
ATOM 9051 N N . ASP B 1 63 ? -0.832 15.68 29.984 1 73.94 63 ASP B N 1
ATOM 9052 C CA . ASP B 1 63 ? -1.643 15.703 28.781 1 73.94 63 ASP B CA 1
ATOM 9053 C C . ASP B 1 63 ? -1.18 16.797 27.828 1 73.94 63 ASP B C 1
ATOM 9055 O O . ASP B 1 63 ? -1.496 16.781 26.641 1 73.94 63 ASP B O 1
ATOM 9059 N N . LEU B 1 64 ? -0.425 17.641 28.484 1 76.19 64 LEU B N 1
ATOM 9060 C CA . LEU B 1 64 ? 0.036 18.766 27.688 1 76.19 64 LEU B CA 1
ATOM 9061 C C . LEU B 1 64 ? 1.449 18.531 27.172 1 76.19 64 LEU B C 1
ATOM 9063 O O . LEU B 1 64 ? 2.018 19.391 26.484 1 76.19 64 LEU B O 1
ATOM 9067 N N . ALA B 1 65 ? 2.02 17.312 27.469 1 76.06 65 ALA B N 1
ATOM 9068 C CA . ALA B 1 65 ? 3.412 17.062 27.109 1 76.06 65 ALA B CA 1
ATOM 9069 C C . ALA B 1 65 ? 3.521 15.906 26.109 1 76.06 65 ALA B C 1
ATOM 9071 O O . ALA B 1 65 ? 2.793 14.914 26.219 1 76.06 65 ALA B O 1
ATOM 9072 N N . LYS B 1 66 ? 4.355 16.172 25.078 1 74.06 66 LYS B N 1
ATOM 9073 C CA . LYS B 1 66 ? 4.734 15.062 24.219 1 74.06 66 LYS B CA 1
ATOM 9074 C C . LYS B 1 66 ? 5.652 14.086 24.953 1 74.06 66 LYS B C 1
ATOM 9076 O O . LYS B 1 66 ? 6.613 14.5 25.594 1 74.06 66 LYS B O 1
ATOM 9081 N N . GLN B 1 67 ? 5.309 12.859 24.969 1 62.19 67 GLN B N 1
ATOM 9082 C CA . GLN B 1 67 ? 6.086 11.875 25.719 1 62.19 67 GLN B CA 1
ATOM 9083 C C . GLN B 1 67 ? 7.336 11.469 24.938 1 62.19 67 GLN B C 1
ATOM 9085 O O . GLN B 1 67 ? 7.254 11.07 23.781 1 62.19 67 GLN B O 1
ATOM 9090 N N . PRO B 1 68 ? 8.562 11.797 25.562 1 62.06 68 PRO B N 1
ATOM 9091 C CA . PRO B 1 68 ? 9.781 11.312 24.906 1 62.06 68 PRO B CA 1
ATOM 9092 C C . PRO B 1 68 ? 9.883 9.789 24.922 1 62.06 68 PRO B C 1
ATOM 9094 O O . PRO B 1 68 ? 9.312 9.133 25.797 1 62.06 68 PRO B O 1
ATOM 9097 N N . PRO B 1 69 ? 10.547 9.242 23.828 1 55.91 69 PRO B N 1
ATOM 9098 C CA . PRO B 1 69 ? 10.758 7.797 23.891 1 55.91 69 PRO B CA 1
ATOM 9099 C C . PRO B 1 69 ? 11.625 7.379 25.078 1 55.91 69 PRO B C 1
ATOM 9101 O O . PRO B 1 69 ? 12.516 8.125 25.5 1 55.91 69 PRO B O 1
ATOM 9104 N N . ILE B 1 70 ? 11.305 6.363 25.812 1 47.22 70 ILE B N 1
ATOM 9105 C CA . ILE B 1 70 ? 12.047 5.836 26.953 1 47.22 70 ILE B CA 1
ATOM 9106 C C . ILE B 1 70 ? 13.398 5.305 26.469 1 47.22 70 ILE B C 1
ATOM 9108 O O . ILE B 1 70 ? 13.461 4.461 25.578 1 47.22 70 ILE B O 1
ATOM 9112 N N . MET B 1 71 ? 14.523 6.098 26.656 1 46.91 71 MET B N 1
ATOM 9113 C CA . MET B 1 71 ? 15.867 5.648 26.312 1 46.91 71 MET B CA 1
ATOM 9114 C C . MET B 1 71 ? 16.312 4.496 27.219 1 46.91 71 MET B C 1
ATOM 9116 O O . MET B 1 71 ? 16.281 4.621 28.438 1 46.91 71 MET B O 1
ATOM 9120 N N . LEU B 1 72 ? 16.172 3.203 26.688 1 44.47 72 LEU B N 1
ATOM 9121 C CA . LEU B 1 72 ? 16.578 2.068 27.516 1 44.47 72 LEU B CA 1
ATOM 9122 C C . LEU B 1 72 ? 18.094 1.863 27.469 1 44.47 72 LEU B C 1
ATOM 9124 O O . LEU B 1 72 ? 18.688 1.946 26.391 1 44.47 72 LEU B O 1
ATOM 9128 N N . LEU B 1 73 ? 18.797 2.049 28.594 1 44.75 73 LEU B N 1
ATOM 9129 C CA . LEU B 1 73 ? 20.188 1.696 28.781 1 44.75 73 LEU B CA 1
ATOM 9130 C C . LEU B 1 73 ? 20.422 0.218 28.484 1 44.75 73 LEU B C 1
ATOM 9132 O O . LEU B 1 73 ? 19.781 -0.647 29.078 1 44.75 73 LEU B O 1
ATOM 9136 N N . LEU B 1 74 ? 20.906 -0.142 27.281 1 47.56 74 LEU B N 1
ATOM 9137 C CA . LEU B 1 74 ? 21.25 -1.515 26.938 1 47.56 74 LEU B CA 1
ATOM 9138 C C . LEU B 1 74 ? 22.5 -1.975 27.672 1 47.56 74 LEU B C 1
ATOM 9140 O O . LEU B 1 74 ? 23.547 -1.326 27.609 1 47.56 74 LEU B O 1
ATOM 9144 N N . HIS B 1 75 ? 22.312 -2.752 28.703 1 47.78 75 HIS B N 1
ATOM 9145 C CA . HIS B 1 75 ? 23.484 -3.42 29.266 1 47.78 75 HIS B CA 1
ATOM 9146 C C . HIS B 1 75 ? 24.016 -4.496 28.328 1 47.78 75 HIS B C 1
ATOM 9148 O O . HIS B 1 75 ? 23.234 -5.285 27.781 1 47.78 75 HIS B O 1
ATOM 9154 N N . THR B 1 76 ? 25.203 -4.355 27.734 1 50.12 76 THR B N 1
ATOM 9155 C CA . THR B 1 76 ? 25.891 -5.258 26.812 1 50.12 76 THR B CA 1
ATOM 9156 C C . THR B 1 76 ? 26.047 -6.641 27.438 1 50.12 76 THR B C 1
ATOM 9158 O O . THR B 1 76 ? 26.578 -6.77 28.531 1 50.12 76 THR B O 1
ATOM 9161 N N . VAL B 1 77 ? 25.25 -7.641 27.172 1 50.72 77 VAL B N 1
ATOM 9162 C CA . VAL B 1 77 ? 25.438 -9.008 27.656 1 50.72 77 VAL B CA 1
ATOM 9163 C C . VAL B 1 77 ? 26.297 -9.789 26.656 1 50.72 77 VAL B C 1
ATOM 9165 O O . VAL B 1 77 ? 26.047 -9.742 25.438 1 50.72 77 VAL B O 1
ATOM 9168 N N . GLN B 1 78 ? 27.547 -10.125 26.922 1 51.38 78 GLN B N 1
ATOM 9169 C CA . GLN B 1 78 ? 28.5 -10.883 26.125 1 51.38 78 GLN B CA 1
ATOM 9170 C C . GLN B 1 78 ? 28.109 -12.352 26.031 1 51.38 78 GLN B C 1
ATOM 9172 O O . GLN B 1 78 ? 28.953 -13.219 25.859 1 51.38 78 GLN B O 1
ATOM 9177 N N . ASP B 1 79 ? 26.875 -12.789 26.188 1 58.75 79 ASP B N 1
ATOM 9178 C CA . ASP B 1 79 ? 26.578 -14.219 26.172 1 58.75 79 ASP B CA 1
ATOM 9179 C C . ASP B 1 79 ? 26.359 -14.727 24.75 1 58.75 79 ASP B C 1
ATOM 9181 O O . ASP B 1 79 ? 25.984 -13.961 23.859 1 58.75 79 ASP B O 1
ATOM 9185 N N . THR B 1 80 ? 26.891 -15.969 24.469 1 64.06 80 THR B N 1
ATOM 9186 C CA . THR B 1 80 ? 26.562 -16.688 23.234 1 64.06 80 THR B CA 1
ATOM 9187 C C . THR B 1 80 ? 25.047 -16.875 23.109 1 64.06 80 THR B C 1
ATOM 9189 O O . THR B 1 80 ? 24.328 -16.859 24.109 1 64.06 80 THR B O 1
ATOM 9192 N N . PHE B 1 81 ? 24.531 -16.9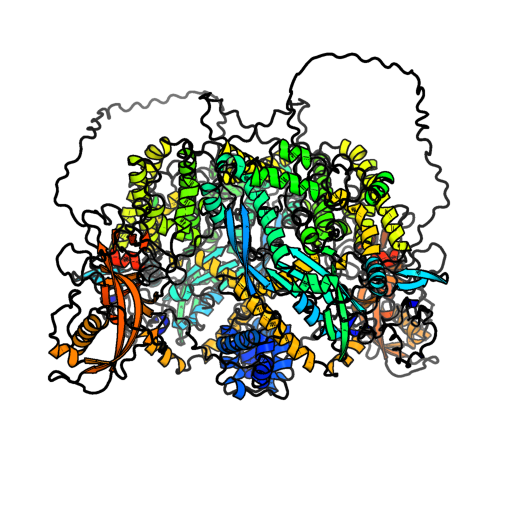53 21.859 1 75 81 PHE B N 1
ATOM 9193 C CA . PHE B 1 81 ? 23.109 -17.047 21.594 1 75 81 PHE B CA 1
ATOM 9194 C C . PHE B 1 81 ? 22.484 -18.203 22.359 1 75 81 PHE B C 1
ATOM 9196 O O . PHE B 1 81 ? 21.422 -18.047 22.969 1 75 81 PHE B O 1
ATOM 9203 N N . HIS B 1 82 ? 23.188 -19.406 22.266 1 69.75 82 HIS B N 1
ATOM 9204 C CA . HIS B 1 82 ? 22.641 -20.578 22.938 1 69.75 82 HIS B CA 1
ATOM 9205 C C . HIS B 1 82 ? 22.594 -20.375 24.453 1 69.75 82 HIS B C 1
ATOM 9207 O O . HIS B 1 82 ? 21.594 -20.75 25.094 1 69.75 82 HIS B O 1
ATOM 9213 N N . SER B 1 83 ? 23.625 -19.797 24.953 1 72 83 SER B N 1
ATOM 9214 C CA . SER B 1 83 ? 23.672 -19.531 26.391 1 72 83 SER B CA 1
ATOM 9215 C C . SER B 1 83 ? 22.656 -18.484 26.797 1 72 83 SER B C 1
ATOM 9217 O O . SER B 1 83 ? 22.047 -18.578 27.859 1 72 83 SER B O 1
ATOM 9219 N N . TYR B 1 84 ? 22.469 -17.625 25.906 1 78.06 84 TYR B N 1
ATOM 9220 C CA . TYR B 1 84 ? 21.5 -16.578 26.172 1 78.06 84 TYR B CA 1
ATOM 9221 C C . TYR B 1 84 ? 20.078 -17.141 26.203 1 78.06 84 TYR B C 1
ATOM 9223 O O . TYR B 1 84 ? 19.297 -16.828 27.109 1 78.06 84 TYR B O 1
ATOM 9231 N N . MET B 1 85 ? 19.844 -18.031 25.281 1 77.44 85 MET B N 1
ATOM 9232 C CA . MET B 1 85 ? 18.5 -18.594 25.188 1 77.44 85 MET B CA 1
ATOM 9233 C C . MET B 1 85 ? 18.203 -19.531 26.359 1 77.44 85 MET B C 1
ATOM 9235 O O . MET B 1 85 ? 17.078 -19.562 26.859 1 77.44 85 MET B O 1
ATOM 9239 N N . GLU B 1 86 ? 19.234 -20.25 26.734 1 73.56 86 GLU B N 1
ATOM 9240 C CA . GLU B 1 86 ? 19.078 -21.156 27.859 1 73.56 86 GLU B CA 1
ATOM 9241 C C . GLU B 1 86 ? 18.938 -20.391 29.172 1 73.56 86 GLU B C 1
ATOM 9243 O O . GLU B 1 86 ? 18.281 -20.859 30.109 1 73.56 86 GLU B O 1
ATOM 9248 N N . GLY B 1 87 ? 19.484 -19.234 29.188 1 76.56 87 GLY B N 1
ATOM 9249 C CA . GLY B 1 87 ? 19.438 -18.422 30.391 1 76.56 87 GLY B CA 1
ATOM 9250 C C . GLY B 1 87 ? 18.141 -17.641 30.531 1 76.56 87 GLY B C 1
ATOM 9251 O O . GLY B 1 87 ? 17.797 -17.188 31.625 1 76.56 87 GLY B O 1
ATOM 9252 N N . LEU B 1 88 ? 17.438 -17.656 29.453 1 83.94 88 LEU B N 1
ATOM 9253 C CA . LEU B 1 88 ? 16.172 -16.922 29.484 1 83.94 88 LEU B CA 1
ATOM 9254 C C . LEU B 1 88 ? 15.086 -17.734 30.156 1 83.94 88 LEU B C 1
ATOM 9256 O O . LEU B 1 88 ? 15.008 -18.953 29.969 1 83.94 88 LEU B O 1
ATOM 9260 N N . ALA B 1 89 ? 14.312 -17.062 30.969 1 86 89 ALA B N 1
ATOM 9261 C CA . ALA B 1 89 ? 13.141 -17.719 31.562 1 86 89 ALA B CA 1
ATOM 9262 C C . ALA B 1 89 ? 12.234 -18.297 30.469 1 86 89 ALA B C 1
ATOM 9264 O O . ALA B 1 89 ? 12.078 -17.703 29.406 1 86 89 ALA B O 1
ATOM 9265 N N . PRO B 1 90 ? 11.703 -19.469 30.672 1 84.12 90 PRO B N 1
ATOM 9266 C CA . PRO B 1 90 ? 10.914 -20.141 29.641 1 84.12 90 PRO B CA 1
ATOM 9267 C C . PRO B 1 90 ? 9.758 -19.266 29.125 1 84.12 90 PRO B C 1
ATOM 9269 O O . PRO B 1 90 ? 9.492 -19.25 27.922 1 84.12 90 PRO B O 1
ATOM 9272 N N . THR B 1 91 ? 9.109 -18.625 30.078 1 88.44 91 THR B N 1
ATOM 9273 C CA . THR B 1 91 ? 7.992 -17.781 29.672 1 88.44 91 THR B CA 1
ATOM 9274 C C . THR B 1 91 ? 8.469 -16.656 28.75 1 88.44 91 THR B C 1
ATOM 9276 O O . THR B 1 91 ? 7.809 -16.344 27.766 1 88.44 91 THR B O 1
ATOM 9279 N N . VAL B 1 92 ? 9.609 -16.078 29.094 1 87.69 92 VAL B N 1
ATOM 9280 C CA . VAL B 1 92 ? 10.164 -14.992 28.297 1 87.69 92 VAL B CA 1
ATOM 9281 C C . VAL B 1 92 ? 10.586 -15.523 26.922 1 87.69 92 VAL B C 1
ATOM 9283 O O . VAL B 1 92 ? 10.367 -14.867 25.906 1 87.69 92 VAL B O 1
ATOM 9286 N N . ARG B 1 93 ? 11.109 -16.719 26.953 1 83 93 ARG B N 1
ATOM 9287 C CA . ARG B 1 93 ? 11.547 -17.328 25.719 1 83 93 ARG B CA 1
ATOM 9288 C C . ARG B 1 93 ? 10.367 -17.562 24.781 1 83 93 ARG B C 1
ATOM 9290 O O . ARG B 1 93 ? 10.438 -17.25 23.594 1 83 93 ARG B O 1
ATOM 9297 N N . ARG B 1 94 ? 9.336 -18.094 25.266 1 86.12 94 ARG B N 1
ATOM 9298 C CA . ARG B 1 94 ? 8.164 -18.391 24.453 1 86.12 94 ARG B CA 1
ATOM 9299 C C . ARG B 1 94 ? 7.504 -17.109 23.953 1 86.12 94 ARG B C 1
ATOM 9301 O O . ARG B 1 94 ? 7.023 -17.047 22.828 1 86.12 94 ARG B O 1
ATOM 9308 N N . LEU B 1 95 ? 7.434 -16.141 24.797 1 86.62 95 LEU B N 1
ATOM 9309 C CA . LEU B 1 95 ? 6.82 -14.867 24.422 1 86.62 95 LEU B CA 1
ATOM 9310 C C . LEU B 1 95 ? 7.629 -14.18 23.328 1 86.62 95 LEU B C 1
ATOM 9312 O O . LEU B 1 95 ? 7.055 -13.625 22.391 1 86.62 95 LEU B O 1
ATOM 9316 N N . MET B 1 96 ? 8.922 -14.219 23.469 1 82.5 96 MET B N 1
ATOM 9317 C CA . MET B 1 96 ? 9.797 -13.594 22.469 1 82.5 96 MET B CA 1
ATOM 9318 C C . MET B 1 96 ? 9.695 -14.312 21.141 1 82.5 96 MET B C 1
ATOM 9320 O O . MET B 1 96 ? 9.719 -13.68 20.078 1 82.5 96 MET B O 1
ATOM 9324 N N . THR B 1 97 ? 9.547 -15.609 21.172 1 80.31 97 THR B N 1
ATOM 9325 C CA . THR B 1 97 ? 9.398 -16.391 19.953 1 80.31 97 THR B CA 1
ATOM 9326 C C . THR B 1 97 ? 8.086 -16.047 19.25 1 80.31 97 THR B C 1
ATOM 9328 O O . THR B 1 97 ? 8.047 -15.914 18.016 1 80.31 97 THR B O 1
ATOM 9331 N N . TRP B 1 98 ? 7.062 -15.898 20.062 1 82.75 98 TRP B N 1
ATOM 9332 C CA . TRP B 1 98 ? 5.762 -15.539 19.516 1 82.75 98 TRP B CA 1
ATOM 9333 C C . TRP B 1 98 ? 5.781 -14.117 18.953 1 82.75 98 TRP B C 1
ATOM 9335 O O . TRP B 1 98 ? 5.227 -13.859 17.875 1 82.75 98 TRP B O 1
ATOM 9345 N N . ALA B 1 99 ? 6.469 -13.188 19.625 1 81.81 99 ALA B N 1
ATOM 9346 C CA . ALA B 1 99 ? 6.48 -11.781 19.234 1 81.81 99 ALA B CA 1
ATOM 9347 C C . ALA B 1 99 ? 7.293 -11.555 17.969 1 81.81 99 ALA B C 1
ATOM 9349 O O . ALA B 1 99 ? 7.023 -10.633 17.203 1 81.81 99 ALA B O 1
ATOM 9350 N N . ASN B 1 100 ? 8.289 -12.461 17.688 1 76.56 100 ASN B N 1
ATOM 9351 C CA . ASN B 1 100 ? 9.188 -12.258 16.562 1 76.56 100 ASN B CA 1
ATOM 9352 C C . ASN B 1 100 ? 9.016 -13.336 15.5 1 76.56 100 ASN B C 1
ATOM 9354 O O . ASN B 1 100 ? 9.977 -13.688 14.805 1 76.56 100 ASN B O 1
ATOM 9358 N N . ASN B 1 101 ? 7.855 -13.922 15.383 1 74.94 101 ASN B N 1
ATOM 9359 C CA . ASN B 1 101 ? 7.66 -15.023 14.445 1 74.94 101 ASN B CA 1
ATOM 9360 C C . ASN B 1 101 ? 7.379 -14.523 13.031 1 74.94 101 ASN B C 1
ATOM 9362 O O . ASN B 1 101 ? 7.195 -15.32 12.109 1 74.94 101 ASN B O 1
ATOM 9366 N N . GLY B 1 102 ? 7.395 -13.188 12.82 1 66.56 102 GLY B N 1
ATOM 9367 C CA . GLY B 1 102 ? 7.207 -12.648 11.477 1 66.56 102 GLY B CA 1
ATOM 9368 C C . GLY B 1 102 ? 5.754 -12.422 11.125 1 66.56 102 GLY B C 1
ATOM 9369 O O . GLY B 1 102 ? 5.445 -11.641 10.219 1 66.56 102 GLY B O 1
ATOM 9370 N N . GLN B 1 103 ? 4.898 -13.195 11.711 1 65.06 103 GLN B N 1
ATOM 9371 C CA . GLN B 1 103 ? 3.479 -13.047 11.414 1 65.06 103 GLN B CA 1
ATOM 9372 C C . GLN B 1 103 ? 2.848 -11.953 12.266 1 65.06 103 GLN B C 1
ATOM 9374 O O . GLN B 1 103 ? 1.88 -11.312 11.852 1 65.06 103 GLN B O 1
ATOM 9379 N N . THR B 1 104 ? 3.562 -11.828 13.367 1 61.03 104 THR B N 1
ATOM 9380 C CA . THR B 1 104 ? 3.041 -10.852 14.32 1 61.03 104 THR B CA 1
ATOM 9381 C C . THR B 1 104 ? 3.566 -9.453 14.008 1 61.03 104 THR B C 1
ATOM 9383 O O . THR B 1 104 ? 4.777 -9.25 13.922 1 61.03 104 THR B O 1
ATOM 9386 N N . THR B 1 105 ? 2.668 -8.633 13.555 1 62.75 105 THR B N 1
ATOM 9387 C CA . THR B 1 105 ? 3.074 -7.258 13.289 1 62.75 105 THR B CA 1
ATOM 9388 C C . THR B 1 105 ? 2.807 -6.375 14.508 1 62.75 105 THR B C 1
ATOM 9390 O O . THR B 1 105 ? 1.927 -5.516 14.477 1 62.75 105 THR B O 1
ATOM 9393 N N . LYS B 1 106 ? 3.434 -6.766 15.68 1 70.12 106 LYS B N 1
ATOM 9394 C CA . LYS B 1 106 ? 3.217 -5.934 16.859 1 70.12 106 LYS B CA 1
ATOM 9395 C C . LYS B 1 106 ? 4.457 -5.105 17.188 1 70.12 106 LYS B C 1
ATOM 9397 O O . LYS B 1 106 ? 5.582 -5.582 17.047 1 70.12 106 LYS B O 1
ATOM 9402 N N . SER B 1 107 ? 4.152 -3.992 17.562 1 72.69 107 SER B N 1
ATOM 9403 C CA . SER B 1 107 ? 5.215 -3.104 18.031 1 72.69 107 SER B CA 1
ATOM 9404 C C . SER B 1 107 ? 5.684 -3.482 19.422 1 72.69 107 SER B C 1
ATOM 9406 O O . SER B 1 107 ? 5.023 -4.262 20.125 1 72.69 107 SER B O 1
ATOM 9408 N N . HIS B 1 108 ? 6.789 -3.096 19.828 1 76 108 HIS B N 1
ATOM 9409 C CA . HIS B 1 108 ? 7.328 -3.338 21.156 1 76 108 HIS B CA 1
ATOM 9410 C C . HIS B 1 108 ? 6.387 -2.816 22.234 1 76 108 HIS B C 1
ATOM 9412 O O . HIS B 1 108 ? 6.215 -3.455 23.281 1 76 108 HIS B O 1
ATOM 9418 N N . GLU B 1 109 ? 5.734 -1.774 21.859 1 75.12 109 GLU B N 1
ATOM 9419 C CA . GLU B 1 109 ? 4.828 -1.174 22.828 1 75.12 109 GLU B CA 1
ATOM 9420 C C . GLU B 1 109 ? 3.594 -2.047 23.047 1 75.12 109 GLU B C 1
ATOM 9422 O O . GLU B 1 109 ? 3.104 -2.168 24.172 1 75.12 109 GLU B O 1
ATOM 9427 N N . GLN B 1 110 ? 3.119 -2.693 22.062 1 79.31 110 GLN B N 1
ATOM 9428 C CA . GLN B 1 110 ? 1.943 -3.549 22.172 1 79.31 110 GLN B CA 1
ATOM 9429 C C . GLN B 1 110 ? 2.264 -4.824 22.938 1 79.31 110 GLN B C 1
ATOM 9431 O O . GLN B 1 110 ? 1.414 -5.348 23.672 1 79.31 110 GLN B O 1
ATOM 9436 N N . ILE B 1 111 ? 3.479 -5.273 22.781 1 83.5 111 ILE B N 1
ATOM 9437 C CA . ILE B 1 111 ? 3.891 -6.457 23.531 1 83.5 111 ILE B CA 1
ATOM 9438 C C . ILE B 1 111 ? 4.031 -6.109 25.016 1 83.5 111 ILE B C 1
ATOM 9440 O O . ILE B 1 111 ? 3.65 -6.898 25.875 1 83.5 111 ILE B O 1
ATOM 9444 N N . ASN B 1 112 ? 4.566 -4.906 25.234 1 82.06 112 ASN B N 1
ATOM 9445 C CA . ASN B 1 112 ? 4.68 -4.461 26.625 1 82.06 112 ASN B CA 1
ATOM 9446 C C . ASN B 1 112 ? 3.309 -4.297 27.266 1 82.06 112 ASN B C 1
ATOM 9448 O O . ASN B 1 112 ? 3.135 -4.609 28.453 1 82.06 112 ASN B O 1
ATOM 9452 N N . GLU B 1 113 ? 2.387 -3.77 26.469 1 81.88 113 GLU B N 1
ATOM 9453 C CA . GLU B 1 113 ? 1.026 -3.621 26.969 1 81.88 113 GLU B CA 1
ATOM 9454 C C . GLU B 1 113 ? 0.413 -4.977 27.312 1 81.88 113 GLU B C 1
ATOM 9456 O O . GLU B 1 113 ? -0.325 -5.105 28.297 1 81.88 113 GLU B O 1
ATOM 9461 N N . LEU B 1 114 ? 0.658 -6.012 26.484 1 85.19 114 LEU B N 1
ATOM 9462 C CA . LEU B 1 114 ? 0.189 -7.367 26.75 1 85.19 114 LEU B CA 1
ATOM 9463 C C . LEU B 1 114 ? 0.756 -7.879 28.078 1 85.19 114 LEU B C 1
ATOM 9465 O O . LEU B 1 114 ? 0.026 -8.453 28.891 1 85.19 114 LEU B O 1
ATOM 9469 N N . VAL B 1 115 ? 2.014 -7.586 28.312 1 87.69 115 VAL B N 1
ATOM 9470 C CA . VAL B 1 115 ? 2.693 -8.109 29.5 1 87.69 115 VAL B CA 1
ATOM 9471 C C . VAL B 1 115 ? 2.229 -7.355 30.734 1 87.69 115 VAL B C 1
ATOM 9473 O O . VAL B 1 115 ? 1.827 -7.973 31.734 1 87.69 115 VAL B O 1
ATOM 9476 N N . HIS B 1 116 ? 2.178 -6.023 30.625 1 84.25 116 HIS B N 1
ATOM 9477 C CA . HIS B 1 116 ? 1.915 -5.211 31.812 1 84.25 116 HIS B CA 1
ATOM 9478 C C . HIS B 1 116 ? 0.424 -5.168 32.125 1 84.25 116 HIS B C 1
ATOM 9480 O O . HIS B 1 116 ? 0.033 -5.238 33.312 1 84.25 116 HIS B O 1
ATOM 9486 N N . ASP B 1 117 ? -0.411 -5.117 31.078 1 80.69 117 ASP B N 1
ATOM 9487 C CA . ASP B 1 117 ? -1.83 -4.867 31.312 1 80.69 117 ASP B CA 1
ATOM 9488 C C . ASP B 1 117 ? -2.611 -6.18 31.391 1 80.69 117 ASP B C 1
ATOM 9490 O O . ASP B 1 117 ? -3.709 -6.219 31.953 1 80.69 117 ASP B O 1
ATOM 9494 N N . VAL B 1 118 ? -2.059 -7.289 30.844 1 88.5 118 VAL B N 1
ATOM 9495 C CA . VAL B 1 118 ? -2.826 -8.531 30.797 1 88.5 118 VAL B CA 1
ATOM 9496 C C . VAL B 1 118 ? -2.145 -9.586 31.672 1 88.5 118 VAL B C 1
ATOM 9498 O O . VAL B 1 118 ? -2.709 -10.039 32.656 1 88.5 118 VAL B O 1
ATOM 9501 N N . LEU B 1 119 ? -0.88 -9.82 31.422 1 89.69 119 LEU B N 1
ATOM 9502 C CA . LEU B 1 119 ? -0.22 -10.977 32.031 1 89.69 119 LEU B CA 1
ATOM 9503 C C . LEU B 1 119 ? 0.204 -10.688 33.469 1 89.69 119 LEU B C 1
ATOM 9505 O O . LEU B 1 119 ? 0.294 -11.602 34.281 1 89.69 119 LEU B O 1
ATOM 9509 N N . LEU B 1 120 ? 0.53 -9.391 33.719 1 87.88 120 LEU B N 1
ATOM 9510 C CA . LEU B 1 120 ? 0.98 -9.055 35.062 1 87.88 120 LEU B CA 1
ATOM 9511 C C . LEU B 1 120 ? -0.149 -8.43 35.875 1 87.88 120 LEU B C 1
ATOM 9513 O O . LEU B 1 120 ? 0.076 -7.934 37 1 87.88 120 LEU B O 1
ATOM 9517 N N . ALA B 1 121 ? -1.298 -8.438 35.281 1 85.69 121 ALA B N 1
ATOM 9518 C CA . ALA B 1 121 ? -2.447 -7.945 36.062 1 85.69 121 ALA B CA 1
ATOM 9519 C C . ALA B 1 121 ? -2.719 -8.812 37.281 1 85.69 121 ALA B C 1
ATOM 9521 O O . ALA B 1 121 ? -2.482 -10.023 37.25 1 85.69 121 ALA B O 1
ATOM 9522 N N . ASP B 1 122 ? -3.207 -8.297 38.312 1 77.81 122 ASP B N 1
ATOM 9523 C CA . ASP B 1 122 ? -3.41 -8.969 39.594 1 77.81 122 ASP B CA 1
ATOM 9524 C C . ASP B 1 122 ? -4.41 -10.117 39.469 1 77.81 122 ASP B C 1
ATOM 9526 O O . ASP B 1 122 ? -4.289 -11.133 40.156 1 77.81 122 ASP B O 1
ATOM 9530 N N . ASP B 1 123 ? -5.281 -9.992 38.562 1 81.06 123 ASP B N 1
ATOM 9531 C CA . ASP B 1 123 ? -6.352 -10.977 38.406 1 81.06 123 ASP B CA 1
ATOM 9532 C C . ASP B 1 123 ? -6.062 -11.938 37.25 1 81.06 123 ASP B C 1
ATOM 9534 O O . ASP B 1 123 ? -6.969 -12.602 36.75 1 81.06 123 ASP B O 1
ATOM 9538 N N . PHE B 1 124 ? -4.824 -12.008 36.906 1 88.94 124 PHE B N 1
ATOM 9539 C CA . PHE B 1 124 ? -4.477 -12.875 35.781 1 88.94 124 PHE B CA 1
ATOM 9540 C C . PHE B 1 124 ? -4.477 -14.336 36.219 1 88.94 124 PHE B C 1
ATOM 9542 O O . PHE B 1 124 ? -3.879 -14.688 37.25 1 88.94 124 PHE B O 1
ATOM 9549 N N . ASN B 1 125 ? -5.27 -15.172 35.469 1 86 125 ASN B N 1
ATOM 9550 C CA . ASN B 1 125 ? -5.336 -16.609 35.719 1 86 125 ASN B CA 1
ATOM 9551 C C . ASN B 1 125 ? -5.32 -17.406 34.438 1 86 125 ASN B C 1
ATOM 9553 O O . ASN B 1 125 ? -6.281 -17.359 33.656 1 86 125 ASN B O 1
ATOM 9557 N N . PRO B 1 126 ? -4.27 -18.141 34.156 1 87.12 126 PRO B N 1
ATOM 9558 C CA . PRO B 1 126 ? -4.164 -18.906 32.938 1 87.12 126 PRO B CA 1
ATOM 9559 C C . PRO B 1 126 ? -5.289 -19.922 32.75 1 87.12 126 PRO B C 1
ATOM 9561 O O . PRO B 1 126 ? -5.629 -20.297 31.641 1 87.12 126 PRO B O 1
ATOM 9564 N N . LYS B 1 127 ? -5.902 -20.375 33.781 1 83.81 127 LYS B N 1
ATOM 9565 C CA . LYS B 1 127 ? -6.961 -21.375 33.719 1 83.81 127 LYS B CA 1
ATOM 9566 C C . LYS B 1 127 ? -8.203 -20.828 33.031 1 83.81 127 LYS B C 1
ATOM 9568 O O . LYS B 1 127 ? -9.031 -21.578 32.531 1 83.81 127 LYS B O 1
ATOM 9573 N N . ASP B 1 128 ? -8.281 -19.547 33.062 1 87.25 128 ASP B N 1
ATOM 9574 C CA . ASP B 1 128 ? -9.414 -18.891 32.438 1 87.25 128 ASP B CA 1
ATOM 9575 C C . ASP B 1 128 ? -9.359 -19.062 30.906 1 87.25 128 ASP B C 1
ATOM 9577 O O . ASP B 1 128 ? -10.359 -18.875 30.219 1 87.25 128 ASP B O 1
ATOM 9581 N N . LEU B 1 129 ? -8.172 -19.578 30.375 1 88.94 129 LEU B N 1
ATOM 9582 C CA . LEU B 1 129 ? -7.949 -19.578 28.922 1 88.94 129 LEU B CA 1
ATOM 9583 C C . LEU B 1 129 ? -8.055 -21 28.375 1 88.94 129 LEU B C 1
ATOM 9585 O O . LEU B 1 129 ? -7.859 -21.219 27.172 1 88.94 129 LEU B O 1
ATOM 9589 N N . ILE B 1 130 ? -8.289 -22.031 29.047 1 82.31 130 ILE B N 1
ATOM 9590 C CA . ILE B 1 130 ? -8.305 -23.422 28.609 1 82.31 130 ILE B CA 1
ATOM 9591 C C . ILE B 1 130 ? -9.258 -23.594 27.438 1 82.31 130 ILE B C 1
ATOM 9593 O O . ILE B 1 130 ? -8.914 -24.219 26.438 1 82.31 130 ILE B O 1
ATOM 9597 N N . ASP B 1 131 ? -10.516 -22.953 27.359 1 77 131 ASP B N 1
ATOM 9598 C CA . ASP B 1 131 ? -11.453 -23.078 26.234 1 77 131 ASP B CA 1
ATOM 9599 C C . ASP B 1 131 ? -11.539 -21.781 25.438 1 77 131 ASP B C 1
ATOM 9601 O O . ASP B 1 131 ? -12.555 -21.516 24.797 1 77 131 ASP B O 1
ATOM 9605 N N . PHE B 1 132 ? -10.352 -21.219 25.438 1 84.75 132 PHE B N 1
ATOM 9606 C CA . PHE B 1 132 ? -10.375 -19.922 24.781 1 84.75 132 PHE B CA 1
ATOM 9607 C C . PHE B 1 132 ? -10.109 -20.078 23.281 1 84.75 132 PHE B C 1
ATOM 9609 O O . PHE B 1 132 ? -9.141 -20.719 22.875 1 84.75 132 PHE B O 1
ATOM 9616 N N . GLU B 1 133 ? -11.023 -19.688 22.422 1 81.44 133 GLU B N 1
ATOM 9617 C CA . GLU B 1 133 ? -10.859 -19.516 20.984 1 81.44 133 GLU B CA 1
ATOM 9618 C C . GLU B 1 133 ? -11.242 -18.109 20.547 1 81.44 133 GLU B C 1
ATOM 9620 O O . GLU B 1 133 ? -12.391 -17.703 20.703 1 81.44 133 GLU B O 1
ATOM 9625 N N . ALA B 1 134 ? -10.266 -17.422 19.984 1 82.75 134 ALA B N 1
ATOM 9626 C CA . ALA B 1 134 ? -10.422 -15.992 19.672 1 82.75 134 ALA B CA 1
ATOM 9627 C C . ALA B 1 134 ? -11.617 -15.75 18.766 1 82.75 134 ALA B C 1
ATOM 9629 O O . ALA B 1 134 ? -12.367 -14.781 18.953 1 82.75 134 ALA B O 1
ATOM 9630 N N . ARG B 1 135 ? -11.812 -16.578 17.75 1 80.69 135 ARG B N 1
ATOM 9631 C CA . ARG B 1 135 ? -12.906 -16.391 16.812 1 80.69 135 ARG B CA 1
ATOM 9632 C C . ARG B 1 135 ? -14.258 -16.531 17.5 1 80.69 135 ARG B C 1
ATOM 9634 O O . ARG B 1 135 ? -15.18 -15.758 17.25 1 80.69 135 ARG B O 1
ATOM 9641 N N . ASN B 1 136 ? -14.352 -17.516 18.344 1 78.25 136 ASN B N 1
ATOM 9642 C CA . ASN B 1 136 ? -15.586 -17.75 19.094 1 78.25 136 ASN B CA 1
ATOM 9643 C C . ASN B 1 136 ? -15.883 -16.625 20.062 1 78.25 136 ASN B C 1
ATOM 9645 O O . ASN B 1 136 ? -17.031 -16.188 20.203 1 78.25 136 ASN B O 1
ATOM 9649 N N . GLN B 1 137 ? -14.867 -16.266 20.734 1 81.5 137 GLN B N 1
ATOM 9650 C CA . GLN B 1 137 ? -15.055 -15.188 21.703 1 81.5 137 GLN B CA 1
ATOM 9651 C C . GLN B 1 137 ? -15.477 -13.891 21 1 81.5 137 GLN B C 1
ATOM 9653 O O . GLN B 1 137 ? -16.328 -13.164 21.5 1 81.5 137 GLN B O 1
ATOM 9658 N N . ASN B 1 138 ? -14.93 -13.625 19.859 1 82.94 138 ASN B N 1
ATOM 9659 C CA . ASN B 1 138 ? -15.289 -12.43 19.109 1 82.94 138 ASN B CA 1
ATOM 9660 C C . ASN B 1 138 ? -16.703 -12.516 18.547 1 82.94 138 ASN B C 1
ATOM 9662 O O . ASN B 1 138 ? -17.406 -11.508 18.469 1 82.94 138 ASN B O 1
ATOM 9666 N N . ALA B 1 139 ? -17.016 -13.742 18.094 1 81.5 139 ALA B N 1
ATOM 9667 C CA . ALA B 1 139 ? -18.375 -13.93 17.594 1 81.5 139 ALA B CA 1
ATOM 9668 C C . ALA B 1 139 ? -19.406 -13.688 18.703 1 81.5 139 ALA B C 1
ATOM 9670 O O . ALA B 1 139 ? -20.438 -13.078 18.469 1 81.5 139 ALA B O 1
ATOM 9671 N N . LYS B 1 140 ? -19.094 -14.164 19.891 1 79.94 140 LYS B N 1
ATOM 9672 C CA . LYS B 1 140 ? -19.969 -13.938 21.031 1 79.94 140 LYS B CA 1
ATOM 9673 C C . LYS B 1 140 ? -20.031 -12.453 21.391 1 79.94 140 LYS B C 1
ATOM 9675 O O . LYS B 1 140 ? -21.094 -11.938 21.734 1 79.94 140 LYS B O 1
ATOM 9680 N N . LEU B 1 141 ? -18.906 -11.852 21.328 1 82.69 141 LEU B N 1
ATOM 9681 C CA . LEU B 1 141 ? -18.844 -10.414 21.594 1 82.69 141 LEU B CA 1
ATOM 9682 C C . LEU B 1 141 ? -19.672 -9.633 20.594 1 82.69 141 LEU B C 1
ATOM 9684 O O . LEU B 1 141 ? -20.391 -8.695 20.969 1 82.69 141 LEU B O 1
ATOM 9688 N N . ASP B 1 142 ? -19.578 -10 19.344 1 81.56 142 ASP B N 1
ATOM 9689 C CA . ASP B 1 142 ? -20.344 -9.336 18.297 1 81.56 142 ASP B CA 1
ATOM 9690 C C . ASP B 1 142 ? -21.859 -9.484 18.531 1 81.56 142 ASP B C 1
ATOM 9692 O O . ASP B 1 142 ? -22.625 -8.547 18.312 1 81.56 142 ASP B O 1
ATOM 9696 N N . GLN B 1 143 ? -22.188 -10.664 18.969 1 79.94 143 GLN B N 1
ATOM 9697 C CA . GLN B 1 143 ? -23.594 -10.914 19.266 1 79.94 143 GLN B CA 1
ATOM 9698 C C . GLN B 1 143 ? -24.062 -10.102 20.469 1 79.94 143 GLN B C 1
ATOM 9700 O O . GLN B 1 143 ? -25.172 -9.578 20.469 1 79.94 143 GLN B O 1
ATOM 9705 N N . ALA B 1 144 ? -23.188 -10.008 21.422 1 78.44 144 ALA B N 1
ATOM 9706 C CA . ALA B 1 144 ? -23.516 -9.219 22.594 1 78.44 144 ALA B CA 1
ATOM 9707 C C . ALA B 1 144 ? -23.656 -7.742 22.25 1 78.44 144 ALA B C 1
ATOM 9709 O O . ALA B 1 144 ? -24.531 -7.051 22.797 1 78.44 144 ALA B O 1
ATOM 9710 N N . ILE B 1 145 ? -22.812 -7.273 21.406 1 79.56 145 ILE B N 1
ATOM 9711 C CA . ILE B 1 145 ? -22.844 -5.875 21 1 79.56 145 ILE B CA 1
ATOM 9712 C C . ILE B 1 145 ? -24.109 -5.605 20.188 1 79.56 145 ILE B C 1
ATOM 9714 O O . ILE B 1 145 ? -24.75 -4.562 20.344 1 79.56 145 ILE B O 1
ATOM 9718 N N . ALA B 1 146 ? -24.438 -6.559 19.312 1 75.44 146 ALA B N 1
ATOM 9719 C CA . ALA B 1 146 ? -25.609 -6.418 18.469 1 75.44 146 ALA B CA 1
ATOM 9720 C C . ALA B 1 146 ? -26.891 -6.387 19.312 1 75.44 146 ALA B C 1
ATOM 9722 O O . ALA B 1 146 ? -27.859 -5.73 18.938 1 75.44 146 ALA B O 1
ATOM 9723 N N . GLY B 1 147 ? -26.875 -7.078 20.391 1 67.25 147 GLY B N 1
ATOM 9724 C CA . GLY B 1 147 ? -28.031 -7.137 21.25 1 67.25 147 GLY B CA 1
ATOM 9725 C C . GLY B 1 147 ? -28.156 -5.934 22.172 1 67.25 147 GLY B C 1
ATOM 9726 O O . GLY B 1 147 ? -29.203 -5.719 22.781 1 67.25 147 GLY B O 1
ATOM 9727 N N . SER B 1 148 ? -27.078 -5.133 22.172 1 65.44 148 SER B N 1
ATOM 9728 C CA . SER B 1 148 ? -27.109 -3.986 23.078 1 65.44 148 SER B CA 1
ATOM 9729 C C . SER B 1 148 ? -27.75 -2.773 22.422 1 65.44 148 SER B C 1
ATOM 9731 O O . SER B 1 148 ? -27.344 -2.359 21.328 1 65.44 148 SER B O 1
ATOM 9733 N N . ALA B 1 149 ? -29.031 -2.471 22.828 1 55.03 149 ALA B N 1
ATOM 9734 C CA . ALA B 1 149 ? -29.781 -1.326 22.344 1 55.03 149 ALA B CA 1
ATOM 9735 C C . ALA B 1 149 ? -29.031 -0.022 22.578 1 55.03 149 ALA B C 1
ATOM 9737 O O . ALA B 1 149 ? -29.281 0.975 21.891 1 55.03 149 ALA B O 1
ATOM 9738 N N . LEU B 1 150 ? -28.047 -0.01 23.391 1 51.81 150 LEU B N 1
ATOM 9739 C CA . LEU B 1 150 ? -27.438 1.23 23.859 1 51.81 150 LEU B CA 1
ATOM 9740 C C . LEU B 1 150 ? -26.188 1.548 23.047 1 51.81 150 LEU B C 1
ATOM 9742 O O . LEU B 1 150 ? -25.531 2.561 23.281 1 51.81 150 LEU B O 1
ATOM 9746 N N . ARG B 1 151 ? -25.891 0.754 22.078 1 59.25 151 ARG B N 1
ATOM 9747 C CA . ARG B 1 151 ? -24.672 1.053 21.344 1 59.25 151 ARG B CA 1
ATOM 9748 C C . ARG B 1 151 ? -24.953 1.211 19.859 1 59.25 151 ARG B C 1
ATOM 9750 O O . ARG B 1 151 ? -25.812 0.523 19.297 1 59.25 151 ARG B O 1
ATOM 9757 N N . SER B 1 152 ? -24.328 2.312 19.438 1 68.19 152 SER B N 1
ATOM 9758 C CA . SER B 1 152 ? -24.484 2.59 18.016 1 68.19 152 SER B CA 1
ATOM 9759 C C . SER B 1 152 ? -23.766 1.548 17.172 1 68.19 152 SER B C 1
ATOM 9761 O O . SER B 1 152 ? -22.547 1.416 17.234 1 68.19 152 SER B O 1
ATOM 9763 N N . GLN B 1 153 ? -24.547 0.744 16.609 1 80.75 153 GLN B N 1
ATOM 9764 C CA . GLN B 1 153 ? -23.984 -0.28 15.734 1 80.75 153 GLN B CA 1
ATOM 9765 C C . GLN B 1 153 ? -24.219 0.059 14.266 1 80.75 153 GLN B C 1
ATOM 9767 O O . GLN B 1 153 ? -25.141 0.812 13.938 1 80.75 153 GLN B O 1
ATOM 9772 N N . PHE B 1 154 ? -23.344 -0.398 13.531 1 89.25 154 PHE B N 1
ATOM 9773 C CA . PHE B 1 154 ? -23.484 -0.215 12.094 1 89.25 154 PHE B CA 1
ATOM 9774 C C . PHE B 1 154 ? -24.672 -1.026 11.562 1 89.25 154 PHE B C 1
ATOM 9776 O O . PHE B 1 154 ? -24.859 -2.174 11.969 1 89.25 154 PHE B O 1
ATOM 9783 N N . THR B 1 155 ? -25.453 -0.416 10.828 1 88.69 155 THR B N 1
ATOM 9784 C CA . THR B 1 155 ? -26.547 -1.061 10.117 1 88.69 155 THR B CA 1
ATOM 9785 C C . THR B 1 155 ? -26.344 -0.973 8.609 1 88.69 155 THR B C 1
ATOM 9787 O O . THR B 1 155 ? -25.891 0.047 8.094 1 88.69 155 THR B O 1
ATOM 9790 N N . GLU B 1 156 ? -26.594 -2.051 7.938 1 91.31 156 GLU B N 1
ATOM 9791 C CA . GLU B 1 156 ? -26.5 -2.059 6.48 1 91.31 156 GLU B CA 1
ATOM 9792 C C . GLU B 1 156 ? -27.844 -1.684 5.844 1 91.31 156 GLU B C 1
ATOM 9794 O O . GLU B 1 156 ? -28.891 -2.207 6.227 1 91.31 156 GLU B O 1
ATOM 9799 N N . SER B 1 157 ? -27.781 -0.655 5.012 1 92.94 157 SER B N 1
ATOM 9800 C CA . SER B 1 157 ? -28.984 -0.224 4.301 1 92.94 157 SER B CA 1
ATOM 9801 C C . SER B 1 157 ? -28.703 -0.026 2.816 1 92.94 157 SER B C 1
ATOM 9803 O O . SER B 1 157 ? -27.547 -0.019 2.391 1 92.94 157 SER B O 1
ATOM 9805 N N . SER B 1 158 ? -29.781 -0.037 2.062 1 94.31 158 SER B N 1
ATOM 9806 C CA . SER B 1 158 ? -29.703 0.298 0.646 1 94.31 158 SER B CA 1
ATOM 9807 C C . SER B 1 158 ? -30.234 1.699 0.377 1 94.31 158 SER B C 1
ATOM 9809 O O . SER B 1 158 ? -31.078 2.201 1.129 1 94.31 158 SER B O 1
ATOM 9811 N N . VAL B 1 159 ? -29.656 2.316 -0.618 1 95.44 159 VAL B N 1
ATOM 9812 C CA . VAL B 1 159 ? -30.078 3.662 -0.995 1 95.44 159 VAL B CA 1
ATOM 9813 C C . VAL B 1 159 ? -30.625 3.652 -2.424 1 95.44 159 VAL B C 1
ATOM 9815 O O . VAL B 1 159 ? -30.062 2.979 -3.297 1 95.44 159 VAL B O 1
ATOM 9818 N N . ASP B 1 160 ? -31.688 4.387 -2.605 1 95.31 160 ASP B N 1
ATOM 9819 C CA . ASP B 1 160 ? -32.312 4.469 -3.924 1 95.31 160 ASP B CA 1
ATOM 9820 C C . ASP B 1 160 ? -32 5.812 -4.586 1 95.31 160 ASP B C 1
ATOM 9822 O O . ASP B 1 160 ? -32 6.848 -3.92 1 95.31 160 ASP B O 1
ATOM 9826 N N . ILE B 1 161 ? -31.719 5.805 -5.824 1 95.44 161 ILE B N 1
ATOM 9827 C CA . ILE B 1 161 ? -31.578 7.023 -6.613 1 95.44 161 ILE B CA 1
ATOM 9828 C C . ILE B 1 161 ? -32.531 6.98 -7.801 1 95.44 161 ILE B C 1
ATOM 9830 O O . ILE B 1 161 ? -32.812 5.91 -8.344 1 95.44 161 ILE B O 1
ATOM 9834 N N . LEU B 1 162 ? -33.031 8.117 -8.125 1 93.81 162 LEU B N 1
ATOM 9835 C CA . LEU B 1 162 ? -33.938 8.227 -9.273 1 93.81 162 LEU B CA 1
ATOM 9836 C C . LEU B 1 162 ? -33.156 8.477 -10.555 1 93.81 162 LEU B C 1
ATOM 9838 O O . LEU B 1 162 ? -32.312 9.367 -10.602 1 93.81 162 LEU B O 1
ATOM 9842 N N . VAL B 1 163 ? -33.344 7.648 -11.555 1 94.31 163 VAL B N 1
ATOM 9843 C CA . VAL B 1 163 ? -32.656 7.77 -12.828 1 94.31 163 VAL B CA 1
ATOM 9844 C C . VAL B 1 163 ? -33.625 8.25 -13.906 1 94.31 163 VAL B C 1
ATOM 9846 O O . VAL B 1 163 ? -34.688 7.66 -14.086 1 94.31 163 VAL B O 1
ATOM 9849 N N . PRO B 1 164 ? -33.25 9.328 -14.617 1 93.38 164 PRO B N 1
ATOM 9850 C CA . PRO B 1 164 ? -34.156 9.844 -15.664 1 93.38 164 PRO B CA 1
ATOM 9851 C C . PRO B 1 164 ? -34.281 8.883 -16.844 1 93.38 164 PRO B C 1
ATOM 9853 O O . PRO B 1 164 ? -33.312 8.219 -17.219 1 93.38 164 PRO B O 1
ATOM 9856 N N . SER B 1 165 ? -35.406 8.812 -17.5 1 91.56 165 SER B N 1
ATOM 9857 C CA . SER B 1 165 ? -35.688 7.926 -18.625 1 91.56 165 SER B CA 1
ATOM 9858 C C . SER B 1 165 ? -35.25 8.578 -19.938 1 91.56 165 SER B C 1
ATOM 9860 O O . SER B 1 165 ? -35.031 7.887 -20.938 1 91.56 165 SER B O 1
ATOM 9862 N N . GLY B 1 166 ? -35.156 9.906 -20 1 88.38 166 GLY B N 1
ATOM 9863 C CA . GLY B 1 166 ? -34.781 10.633 -21.188 1 88.38 166 GLY B CA 1
ATOM 9864 C C . GLY B 1 166 ? -35.969 10.891 -22.125 1 88.38 166 GLY B C 1
ATOM 9865 O O . GLY B 1 166 ? -35.781 11.414 -23.234 1 88.38 166 GLY B O 1
ATOM 9866 N N . THR B 1 167 ? -37.156 10.328 -21.781 1 89.62 167 THR B N 1
ATOM 9867 C CA . THR B 1 167 ? -38.344 10.516 -22.594 1 89.62 167 THR B CA 1
ATOM 9868 C C . THR B 1 167 ? -39.562 10.789 -21.719 1 89.62 167 THR B C 1
ATOM 9870 O O . THR B 1 167 ? -39.562 10.461 -20.531 1 89.62 167 THR B O 1
ATOM 9873 N N . VAL B 1 168 ? -40.531 11.492 -22.281 1 87.88 168 VAL B N 1
ATOM 9874 C CA . VAL B 1 168 ? -41.75 11.836 -21.547 1 87.88 168 VAL B CA 1
ATOM 9875 C C . VAL B 1 168 ? -42.656 10.602 -21.406 1 87.88 168 VAL B C 1
ATOM 9877 O O . VAL B 1 168 ? -43.406 10.477 -20.438 1 87.88 168 VAL B O 1
ATOM 9880 N N . SER B 1 169 ? -42.469 9.633 -22.281 1 87.38 169 SER B N 1
ATOM 9881 C CA . SER B 1 169 ? -43.344 8.477 -22.359 1 87.38 169 SER B CA 1
ATOM 9882 C C . SER B 1 169 ? -43.062 7.473 -21.25 1 87.38 169 SER B C 1
ATOM 9884 O O . SER B 1 169 ? -43.938 6.668 -20.891 1 87.38 169 SER B O 1
ATOM 9886 N N . ARG B 1 170 ? -41.938 7.426 -20.703 1 89.94 170 ARG B N 1
ATOM 9887 C CA . ARG B 1 170 ? -41.531 6.488 -19.656 1 89.94 170 ARG B CA 1
ATOM 9888 C C . ARG B 1 170 ? -41.156 7.223 -18.375 1 89.94 170 ARG B C 1
ATOM 9890 O O . ARG B 1 170 ? -40.406 8.188 -18.391 1 89.94 170 ARG B O 1
ATOM 9897 N N . PRO B 1 171 ? -41.75 6.828 -17.328 1 90.44 171 PRO B N 1
ATOM 9898 C CA . PRO B 1 171 ? -41.406 7.457 -16.047 1 90.44 171 PRO B CA 1
ATOM 9899 C C . PRO B 1 171 ? -39.969 7.117 -15.586 1 90.44 171 PRO B C 1
ATOM 9901 O O . PRO B 1 171 ? -39.406 6.102 -16 1 90.44 171 PRO B O 1
ATOM 9904 N N . PRO B 1 172 ? -39.438 8.055 -14.758 1 92.88 172 PRO B N 1
ATOM 9905 C CA . PRO B 1 172 ? -38.125 7.738 -14.188 1 92.88 172 PRO B CA 1
ATOM 9906 C C . PRO B 1 172 ? -38.156 6.48 -13.32 1 92.88 172 PRO B C 1
ATOM 9908 O O . PRO B 1 172 ? -39.188 6.148 -12.742 1 92.88 172 PRO B O 1
ATOM 9911 N N . VAL B 1 173 ? -37.031 5.738 -13.305 1 93.38 173 VAL B N 1
ATOM 9912 C CA . VAL B 1 173 ? -36.969 4.48 -12.562 1 93.38 173 VAL B CA 1
ATOM 9913 C C . VAL B 1 173 ? -35.938 4.617 -11.43 1 93.38 173 VAL B C 1
ATOM 9915 O O . VAL B 1 173 ? -34.969 5.34 -11.555 1 93.38 173 VAL B O 1
ATOM 9918 N N . SER B 1 174 ? -36.25 3.943 -10.359 1 94.62 174 SER B N 1
ATOM 9919 C CA . SER B 1 174 ? -35.375 3.975 -9.195 1 94.62 174 SER B CA 1
ATOM 9920 C C . SER B 1 174 ? -34.344 2.854 -9.25 1 94.62 174 SER B C 1
ATOM 9922 O O . SER B 1 174 ? -34.625 1.738 -9.68 1 94.62 174 SER B O 1
ATOM 9924 N N . TYR B 1 175 ? -33.125 3.143 -9.031 1 95.06 175 TYR B N 1
ATOM 9925 C CA . TYR B 1 175 ? -32.031 2.18 -8.906 1 95.06 175 TYR B CA 1
ATOM 9926 C C . TYR B 1 175 ? -31.594 2.039 -7.453 1 95.06 175 TYR B C 1
ATOM 9928 O O . TYR B 1 175 ? -31.297 3.033 -6.785 1 95.06 175 TYR B O 1
ATOM 9936 N N . THR B 1 176 ? -31.547 0.815 -6.957 1 94.44 176 THR B N 1
ATOM 9937 C CA . THR B 1 176 ? -31.188 0.55 -5.562 1 94.44 176 THR B CA 1
ATOM 9938 C C . THR B 1 176 ? -29.719 0.17 -5.434 1 94.44 176 THR B C 1
ATOM 9940 O O . THR B 1 176 ? -29.266 -0.771 -6.086 1 94.44 176 THR B O 1
ATOM 9943 N N . ILE B 1 177 ? -29.016 0.902 -4.715 1 94.12 177 ILE B N 1
ATOM 9944 C CA . ILE B 1 177 ? -27.594 0.649 -4.465 1 94.12 177 ILE B CA 1
ATOM 9945 C C . ILE B 1 177 ? -27.422 0.056 -3.07 1 94.12 177 ILE B C 1
ATOM 9947 O O . ILE B 1 177 ? -27.703 0.716 -2.066 1 94.12 177 ILE B O 1
ATOM 9951 N N . PRO B 1 178 ? -26.922 -1.16 -2.99 1 90.31 178 PRO B N 1
ATOM 9952 C CA . PRO B 1 178 ? -26.672 -1.769 -1.681 1 90.31 178 PRO B CA 1
ATOM 9953 C C . PRO B 1 178 ? -25.312 -1.409 -1.106 1 90.31 178 PRO B C 1
ATOM 9955 O O . PRO B 1 178 ? -24.469 -0.832 -1.808 1 90.31 178 PRO B O 1
ATOM 9958 N N . GLY B 1 179 ? -25.141 -1.655 0.197 1 90 179 GLY B N 1
ATOM 9959 C CA . GLY B 1 179 ? -23.812 -1.632 0.771 1 90 179 GLY B CA 1
ATOM 9960 C C . GLY B 1 179 ? -23.547 -0.415 1.64 1 90 179 GLY B C 1
ATOM 9961 O O . GLY B 1 179 ? -22.406 -0.137 2.008 1 90 179 GLY B O 1
ATOM 9962 N N . LEU B 1 180 ? -24.562 0.446 1.951 1 94.62 180 LEU B N 1
ATOM 9963 C CA . LEU B 1 180 ? -24.375 1.564 2.867 1 94.62 180 LEU B CA 1
ATOM 9964 C C . LEU B 1 180 ? -24.297 1.078 4.312 1 94.62 180 LEU B C 1
ATOM 9966 O O . LEU B 1 180 ? -25.219 0.445 4.809 1 94.62 180 LEU B O 1
ATOM 9970 N N . LEU B 1 181 ? -23.188 1.178 4.898 1 94.81 181 LEU B N 1
ATOM 9971 C CA . LEU B 1 181 ? -23.016 0.896 6.32 1 94.81 181 LEU B CA 1
ATOM 9972 C C . LEU B 1 181 ? -23 2.188 7.129 1 94.81 181 LEU B C 1
ATOM 9974 O O . LEU B 1 181 ? -22.172 3.064 6.891 1 94.81 181 LEU B O 1
ATOM 9978 N N . HIS B 1 182 ? -23.906 2.387 8.031 1 95.31 182 HIS B N 1
ATOM 9979 C CA . HIS B 1 182 ? -24 3.666 8.727 1 95.31 182 HIS B CA 1
ATOM 9980 C C . HIS B 1 182 ? -24.453 3.477 10.172 1 95.31 182 HIS B C 1
ATOM 9982 O O . HIS B 1 182 ? -24.953 2.414 10.539 1 95.31 182 HIS B O 1
ATOM 9988 N N . ARG B 1 183 ? -24.219 4.395 10.977 1 93.69 183 ARG B N 1
ATOM 9989 C CA . ARG B 1 183 ? -24.672 4.539 12.352 1 93.69 183 ARG B CA 1
ATOM 9990 C C . ARG B 1 183 ? -25.531 5.789 12.508 1 93.69 183 ARG B C 1
ATOM 9992 O O . ARG B 1 183 ? -25.531 6.668 11.648 1 93.69 183 ARG B O 1
ATOM 9999 N N . SER B 1 184 ? -26.328 5.797 13.562 1 93.88 184 SER B N 1
ATOM 10000 C CA . SER B 1 184 ? -27.172 6.957 13.82 1 93.88 184 SER B CA 1
ATOM 10001 C C . SER B 1 184 ? -26.359 8.117 14.383 1 93.88 184 SER B C 1
ATOM 10003 O O . SER B 1 184 ? -25.562 7.934 15.305 1 93.88 184 SER B O 1
ATOM 10005 N N . ILE B 1 185 ? -26.531 9.344 13.805 1 96.38 185 ILE B N 1
ATOM 10006 C CA . ILE B 1 185 ? -25.812 10.523 14.266 1 96.38 185 ILE B CA 1
ATOM 10007 C C . ILE B 1 185 ? -26.203 10.836 15.711 1 96.38 185 ILE B C 1
ATOM 10009 O O . ILE B 1 185 ? -25.344 11.172 16.531 1 96.38 185 ILE B O 1
ATOM 10013 N N . THR B 1 186 ? -27.484 10.68 16.062 1 95.5 186 THR B N 1
ATOM 10014 C CA . THR B 1 186 ? -27.984 10.984 17.406 1 95.5 186 THR B CA 1
ATOM 10015 C C . THR B 1 186 ? -27.359 10.062 18.438 1 95.5 186 THR B C 1
ATOM 10017 O O . THR B 1 186 ? -27.016 10.492 19.547 1 95.5 186 THR B O 1
ATOM 10020 N N . PHE B 1 187 ? -27.203 8.875 18.031 1 92.38 187 PHE B N 1
ATOM 10021 C CA . PHE B 1 187 ? -26.594 7.922 18.953 1 92.38 187 PHE B CA 1
ATOM 10022 C C . PHE B 1 187 ? -25.125 8.258 19.172 1 92.38 187 PHE B C 1
ATOM 10024 O O . PHE B 1 187 ? -24.609 8.141 20.297 1 92.38 187 PHE B O 1
ATOM 10031 N N . ILE B 1 188 ? -24.422 8.633 18.141 1 93.81 188 ILE B N 1
ATOM 10032 C CA . ILE B 1 188 ? -23.016 8.984 18.25 1 93.81 188 ILE B CA 1
ATOM 10033 C C . ILE B 1 188 ? -22.859 10.211 19.156 1 93.81 188 ILE B C 1
ATOM 10035 O O . ILE B 1 188 ? -21.953 10.266 19.984 1 93.81 188 ILE B O 1
ATOM 10039 N N . ILE B 1 189 ? -23.719 11.195 18.969 1 96.25 189 ILE B N 1
ATOM 10040 C CA . ILE B 1 189 ? -23.688 12.383 19.812 1 96.25 189 ILE B CA 1
ATOM 10041 C C . ILE B 1 189 ? -23.891 11.977 21.266 1 96.25 189 ILE B C 1
ATOM 10043 O O . ILE B 1 189 ? -23.172 12.453 22.156 1 96.25 189 ILE B O 1
ATOM 10047 N N . SER B 1 190 ? -24.844 11.078 21.516 1 93.56 190 SER B N 1
ATOM 10048 C CA . SER B 1 190 ? -25.094 10.609 22.875 1 93.56 190 SER B CA 1
ATOM 10049 C C . SER B 1 190 ? -23.859 9.93 23.453 1 93.56 190 SER B C 1
ATOM 10051 O O . SER B 1 190 ? -23.562 10.078 24.641 1 93.56 190 SER B O 1
ATOM 10053 N N . GLU B 1 191 ? -23.156 9.219 22.641 1 89.62 191 GLU B N 1
ATOM 10054 C CA . GLU B 1 191 ? -21.953 8.516 23.078 1 89.62 191 GLU B CA 1
ATOM 10055 C C . GLU B 1 191 ? -20.875 9.5 23.531 1 89.62 191 GLU B C 1
ATOM 10057 O O . GLU B 1 191 ? -20.109 9.211 24.453 1 89.62 191 GLU B O 1
ATOM 10062 N N . PHE B 1 192 ? -20.781 10.648 22.922 1 93.44 192 PHE B N 1
ATOM 10063 C CA . PHE B 1 192 ? -19.797 11.656 23.281 1 93.44 192 PHE B CA 1
ATOM 10064 C C . PHE B 1 192 ? -20.094 12.219 24.672 1 93.44 192 PHE B C 1
ATOM 10066 O O . PHE B 1 192 ? -19.172 12.539 25.422 1 93.44 192 PHE B O 1
ATOM 10073 N N . PHE B 1 193 ? -21.375 12.336 25.031 1 94 193 PHE B N 1
ATOM 10074 C CA . PHE B 1 193 ? -21.766 12.977 26.281 1 94 193 PHE B CA 1
ATOM 10075 C C . PHE B 1 193 ? -21.828 11.961 27.406 1 94 193 PHE B C 1
ATOM 10077 O O . PHE B 1 193 ? -21.688 12.312 28.578 1 94 193 PHE B O 1
ATOM 10084 N N . THR B 1 194 ? -22.062 10.656 27.031 1 88.25 194 THR B N 1
ATOM 10085 C CA . THR B 1 194 ? -22.234 9.641 28.062 1 88.25 194 THR B CA 1
ATOM 10086 C C . THR B 1 194 ? -20.984 8.781 28.203 1 88.25 194 THR B C 1
ATOM 10088 O O . THR B 1 194 ? -20.75 8.188 29.25 1 88.25 194 THR B O 1
ATOM 10091 N N . GLY B 1 195 ? -20.188 8.797 27.188 1 82.94 195 GLY B N 1
ATOM 10092 C CA . GLY B 1 195 ? -19.031 7.918 27.156 1 82.94 195 GLY B CA 1
ATOM 10093 C C . GLY B 1 195 ? -17.828 8.492 27.875 1 82.94 195 GLY B C 1
ATOM 10094 O O . GLY B 1 195 ? -17.922 9.531 28.547 1 82.94 195 GLY B O 1
ATOM 10095 N N . PRO B 1 196 ? -16.672 7.84 27.703 1 78.31 196 PRO B N 1
ATOM 10096 C CA . PRO B 1 196 ? -15.461 8.234 28.422 1 78.31 196 PRO B CA 1
ATOM 10097 C C . PRO B 1 196 ? -14.992 9.641 28.062 1 78.31 196 PRO B C 1
ATOM 10099 O O . PRO B 1 196 ? -14.367 10.32 28.875 1 78.31 196 PRO B O 1
ATOM 10102 N N . LEU B 1 197 ? -15.305 10.125 26.953 1 87.44 197 LEU B N 1
ATOM 10103 C CA . LEU B 1 197 ? -14.875 11.453 26.531 1 87.44 197 LEU B CA 1
ATOM 10104 C C . LEU B 1 197 ? -15.82 12.523 27.078 1 87.44 197 LEU B C 1
ATOM 10106 O O . LEU B 1 197 ? -15.555 13.719 26.922 1 87.44 197 LEU B O 1
ATOM 10110 N N . GLY B 1 198 ? -16.859 12.062 27.719 1 88.75 198 GLY B N 1
ATOM 10111 C CA . GLY B 1 198 ? -17.844 12.984 28.25 1 88.75 198 GLY B CA 1
ATOM 10112 C C . GLY B 1 198 ? -17.266 13.961 29.25 1 88.75 198 GLY B C 1
ATOM 10113 O O . GLY B 1 198 ? -17.75 15.094 29.375 1 88.75 198 GLY B O 1
ATOM 10114 N N . HIS B 1 199 ? -16.219 13.5 29.828 1 86.69 199 HIS B N 1
ATOM 10115 C CA . HIS B 1 199 ? -15.594 14.359 30.828 1 86.69 199 HIS B CA 1
ATOM 10116 C C . HIS B 1 199 ? -14.875 15.531 30.188 1 86.69 199 HIS B C 1
ATOM 10118 O O . HIS B 1 199 ? -14.594 16.531 30.844 1 86.69 199 HIS B O 1
ATOM 10124 N N . LEU B 1 200 ? -14.656 15.461 28.922 1 90.75 200 LEU B N 1
ATOM 10125 C CA . LEU B 1 200 ? -13.867 16.469 28.234 1 90.75 200 LEU B CA 1
ATOM 10126 C C . LEU B 1 200 ? -14.758 17.375 27.391 1 90.75 200 LEU B C 1
ATOM 10128 O O . LEU B 1 200 ? -14.266 18.297 26.719 1 90.75 200 LEU B O 1
ATOM 10132 N N . VAL B 1 201 ? -16.047 17.203 27.484 1 94.75 201 VAL B N 1
ATOM 10133 C CA . VAL B 1 201 ? -16.984 17.938 26.641 1 94.75 201 VAL B CA 1
ATOM 10134 C C . VAL B 1 201 ? -17.281 19.297 27.25 1 94.75 201 VAL B C 1
ATOM 10136 O O . VAL B 1 201 ? -17.672 19.391 28.422 1 94.75 201 VAL B O 1
ATOM 10139 N N . HIS B 1 202 ? -17.094 20.359 26.484 1 94.88 202 HIS B N 1
ATOM 10140 C CA . HIS B 1 202 ? -17.453 21.703 26.906 1 94.88 202 HIS B CA 1
ATOM 10141 C C . HIS B 1 202 ? -18.922 22 26.656 1 94.88 202 HIS B C 1
ATOM 10143 O O . HIS B 1 202 ? -19.375 21.984 25.5 1 94.88 202 HIS B O 1
ATOM 10149 N N . TYR B 1 203 ? -19.641 22.297 27.703 1 93.88 203 TYR B N 1
ATOM 10150 C CA . TYR B 1 203 ? -21.078 22.578 27.578 1 93.88 203 TYR B CA 1
ATOM 10151 C C . TYR B 1 203 ? -21.328 24.047 27.266 1 93.88 203 TYR B C 1
ATOM 10153 O O . TYR B 1 203 ? -22.328 24.391 26.625 1 93.88 203 TYR B O 1
ATOM 10161 N N . SER B 1 204 ? -20.406 24.906 27.781 1 92.75 204 SER B N 1
ATOM 10162 C CA . SER B 1 204 ? -20.531 26.344 27.578 1 92.75 204 SER B CA 1
ATOM 10163 C C . SER B 1 204 ? -19.312 26.922 26.875 1 92.75 204 SER B C 1
ATOM 10165 O O . SER B 1 204 ? -18.188 26.609 27.219 1 92.75 204 SER B O 1
ATOM 10167 N N . PRO B 1 205 ? -19.656 27.734 25.828 1 94.81 205 PRO B N 1
ATOM 10168 C CA . PRO B 1 205 ? -18.531 28.391 25.156 1 94.81 205 PRO B CA 1
ATOM 10169 C C . PRO B 1 205 ? -17.953 29.531 25.953 1 94.81 205 PRO B C 1
ATOM 10171 O O . PRO B 1 205 ? -18.578 30.016 26.906 1 94.81 205 PRO B O 1
ATOM 10174 N N . PHE B 1 206 ? -16.719 29.938 25.719 1 94.12 206 PHE B N 1
ATOM 10175 C CA . PHE B 1 206 ? -16.078 31.078 26.375 1 94.12 206 PHE B CA 1
ATOM 10176 C C . PHE B 1 206 ? -15.141 31.797 25.406 1 94.12 206 PHE B C 1
ATOM 10178 O O . PHE B 1 206 ? -14.812 31.266 24.344 1 94.12 206 PHE B O 1
ATOM 10185 N N . VAL B 1 207 ? -14.805 32.969 25.703 1 95.06 207 VAL B N 1
ATOM 10186 C CA . VAL B 1 207 ? -13.812 33.75 24.969 1 95.06 207 VAL B CA 1
ATOM 10187 C C . VAL B 1 207 ? -12.461 33.688 25.672 1 95.06 207 VAL B C 1
ATOM 10189 O O . VAL B 1 207 ? -12.375 33.938 26.891 1 95.06 207 VAL B O 1
ATOM 10192 N N . LEU B 1 208 ? -11.508 33.25 24.984 1 94.31 208 LEU B N 1
ATOM 10193 C CA . LEU B 1 208 ? -10.156 33.188 25.516 1 94.31 208 LEU B CA 1
ATOM 10194 C C . LEU B 1 208 ? -9.422 34.5 25.312 1 94.31 208 LEU B C 1
ATOM 10196 O O . LEU B 1 208 ? -9.406 35.062 24.219 1 94.31 208 LEU B O 1
ATOM 10200 N N . LYS B 1 209 ? -8.852 35 26.391 1 93.62 209 LYS B N 1
ATOM 10201 C CA . LYS B 1 209 ? -8.164 36.281 26.344 1 93.62 209 LYS B CA 1
ATOM 10202 C C . LYS B 1 209 ? -6.785 36.188 27 1 93.62 209 LYS B C 1
ATOM 10204 O O . LYS B 1 209 ? -6.523 35.281 27.797 1 93.62 209 LYS B O 1
ATOM 10209 N N . GLN B 1 210 ? -5.965 37.062 26.594 1 91 210 GLN B N 1
ATOM 10210 C CA . GLN B 1 210 ? -4.637 37.188 27.188 1 91 210 GLN B CA 1
ATOM 10211 C C . GLN B 1 210 ? -4.297 38.656 27.453 1 91 210 GLN B C 1
ATOM 10213 O O . GLN B 1 210 ? -4.699 39.531 26.703 1 91 210 GLN B O 1
ATOM 10218 N N . GLN B 1 211 ? -3.627 38.844 28.531 1 87.94 211 GLN B N 1
ATOM 10219 C CA . GLN B 1 211 ? -3.111 40.156 28.828 1 87.94 211 GLN B CA 1
ATOM 10220 C C . GLN B 1 211 ? -1.7 40.344 28.266 1 87.94 211 GLN B C 1
ATOM 10222 O O . GLN B 1 211 ? -0.786 39.594 28.641 1 87.94 211 GLN B O 1
ATOM 10227 N N . SER B 1 212 ? -1.596 41.219 27.344 1 77.38 212 SER B N 1
ATOM 10228 C CA . SER B 1 212 ? -0.296 41.438 26.719 1 77.38 212 SER B CA 1
ATOM 10229 C C . SER B 1 212 ? 0.67 42.094 27.703 1 77.38 212 SER B C 1
ATOM 10231 O O . SER B 1 212 ? 0.274 42.5 28.812 1 77.38 212 SER B O 1
ATOM 10233 N N . ALA B 1 213 ? 1.967 42.156 27.281 1 69 213 ALA B N 1
ATOM 10234 C CA . ALA B 1 213 ? 2.979 42.844 28.094 1 69 213 ALA B CA 1
ATOM 10235 C C . ALA B 1 213 ? 2.607 44.312 28.344 1 69 213 ALA B C 1
ATOM 10237 O O . ALA B 1 213 ? 2.979 44.875 29.375 1 69 213 ALA B O 1
ATOM 10238 N N . SER B 1 214 ? 1.817 44.906 27.406 1 69.25 214 SER B N 1
ATOM 10239 C CA . SER B 1 214 ? 1.37 46.312 27.531 1 69.25 214 SER B CA 1
ATOM 10240 C C . SER B 1 214 ? 0.051 46.375 28.297 1 69.25 214 SER B C 1
ATOM 10242 O O . SER B 1 214 ? -0.65 47.406 28.234 1 69.25 214 SER B O 1
ATOM 10244 N N . ASN B 1 215 ? -0.288 45.344 28.875 1 75.5 215 ASN B N 1
ATOM 10245 C CA . ASN B 1 215 ? -1.476 45.281 29.719 1 75.5 215 ASN B CA 1
ATOM 10246 C C . ASN B 1 215 ? -2.754 45.469 28.906 1 75.5 215 ASN B C 1
ATOM 10248 O O . ASN B 1 215 ? -3.756 45.969 29.422 1 75.5 215 ASN B O 1
ATOM 10252 N N . ARG B 1 216 ? -2.605 45.25 27.75 1 85.62 216 ARG B N 1
ATOM 10253 C CA . ARG B 1 216 ? -3.795 45.281 26.891 1 85.62 216 ARG B CA 1
ATOM 10254 C C . ARG B 1 216 ? -4.406 43.875 26.766 1 85.62 216 ARG B C 1
ATOM 10256 O O . ARG B 1 216 ? -3.688 42.906 26.703 1 85.62 216 ARG B O 1
ATOM 10263 N N . GLU B 1 217 ? -5.684 43.906 26.719 1 90.69 217 GLU B N 1
ATOM 10264 C CA . GLU B 1 217 ? -6.414 42.656 26.562 1 90.69 217 GLU B CA 1
ATOM 10265 C C . GLU B 1 217 ? -6.52 42.25 25.094 1 90.69 217 GLU B C 1
ATOM 10267 O O . GLU B 1 217 ? -6.867 43.062 24.25 1 90.69 217 GLU B O 1
ATOM 10272 N N . GLU B 1 218 ? -6.109 41.062 24.812 1 91.5 218 GLU B N 1
ATOM 10273 C CA . GLU B 1 218 ? -6.184 40.531 23.453 1 91.5 218 GLU B CA 1
ATOM 10274 C C . GLU B 1 218 ? -6.945 39.219 23.422 1 91.5 218 GLU B C 1
ATOM 10276 O O . GLU B 1 218 ? -6.777 38.375 24.297 1 91.5 218 GLU B O 1
ATOM 10281 N N . ARG B 1 219 ? -7.75 39.094 22.406 1 94.94 219 ARG B N 1
ATOM 10282 C CA . ARG B 1 219 ? -8.508 37.844 22.219 1 94.94 219 ARG B CA 1
ATOM 10283 C C . ARG B 1 219 ? -7.648 36.781 21.578 1 94.94 219 ARG B C 1
ATOM 10285 O O . ARG B 1 219 ? -6.832 37.062 20.703 1 94.94 219 ARG B O 1
ATOM 10292 N N . LEU B 1 220 ? -7.832 35.531 22.062 1 95.62 220 LEU B N 1
ATOM 10293 C CA . LEU B 1 220 ? -7.141 34.375 21.5 1 95.62 220 LEU B CA 1
ATOM 10294 C C . LEU B 1 220 ? -8.109 33.5 20.719 1 95.62 220 LEU B C 1
ATOM 10296 O O . LEU B 1 220 ? -9.258 33.312 21.125 1 95.62 220 LEU B O 1
ATOM 10300 N N . PHE B 1 221 ? -7.746 33 19.562 1 96.5 221 PHE B N 1
ATOM 10301 C CA . PHE B 1 221 ? -8.508 32.062 18.75 1 96.5 221 PHE B CA 1
ATOM 10302 C C . PHE B 1 221 ? -7.805 30.703 18.688 1 96.5 221 PHE B C 1
ATOM 10304 O O . PHE B 1 221 ? -6.637 30.625 18.297 1 96.5 221 PHE B O 1
ATOM 10311 N N . SER B 1 222 ? -8.445 29.625 19.094 1 95.5 222 SER B N 1
ATOM 10312 C CA . SER B 1 222 ? -7.781 28.312 19.125 1 95.5 222 SER B CA 1
ATOM 10313 C C . SER B 1 222 ? -8.766 27.188 18.844 1 95.5 222 SER B C 1
ATOM 10315 O O . SER B 1 222 ? -8.672 26.516 17.812 1 95.5 222 SER B O 1
ATOM 10317 N N . GLU B 1 223 ? -9.797 27.078 19.656 1 96.94 223 GLU B N 1
ATOM 10318 C CA . GLU B 1 223 ? -10.727 25.953 19.609 1 96.94 223 GLU B CA 1
ATOM 10319 C C . GLU B 1 223 ? -12.055 26.359 18.984 1 96.94 223 GLU B C 1
ATOM 10321 O O . GLU B 1 223 ? -12.344 27.547 18.844 1 96.94 223 GLU B O 1
ATOM 10326 N N . VAL B 1 224 ? -12.883 25.375 18.641 1 97.31 224 VAL B N 1
ATOM 10327 C CA . VAL B 1 224 ? -14.203 25.609 18.078 1 97.31 224 VAL B CA 1
ATOM 10328 C C . VAL B 1 224 ? -15.125 26.203 19.141 1 97.31 224 VAL B C 1
ATOM 10330 O O . VAL B 1 224 ? -15.914 27.094 18.859 1 97.31 224 VAL B O 1
ATOM 10333 N N . TYR B 1 225 ? -15.047 25.703 20.406 1 95.75 225 TYR B N 1
ATOM 10334 C CA . TYR B 1 225 ? -15.93 26.156 21.469 1 95.75 225 TYR B CA 1
ATOM 10335 C C . TYR B 1 225 ? -15.523 27.547 21.969 1 95.75 225 TYR B C 1
ATOM 10337 O O . TYR B 1 225 ? -16.188 28.125 22.828 1 95.75 225 TYR B O 1
ATOM 10345 N N . ASN B 1 226 ? -14.469 28.125 21.547 1 94.94 226 ASN B N 1
ATOM 10346 C CA . ASN B 1 226 ? -14.141 29.516 21.844 1 94.94 226 ASN B CA 1
ATOM 10347 C C . ASN B 1 226 ? -14.234 30.391 20.594 1 94.94 226 ASN B C 1
ATOM 10349 O O . ASN B 1 226 ? -13.719 31.516 20.578 1 94.94 226 ASN B O 1
ATOM 10353 N N . SER B 1 227 ? -14.836 29.906 19.609 1 96.38 227 SER B N 1
ATOM 10354 C CA . SER B 1 227 ? -14.977 30.625 18.344 1 96.38 227 SER B CA 1
ATOM 10355 C C . SER B 1 227 ? -16.25 31.469 18.312 1 96.38 227 SER B C 1
ATOM 10357 O O . SER B 1 227 ? -17.125 31.297 19.172 1 96.38 227 SER B O 1
ATOM 10359 N N . ASP B 1 228 ? -16.328 32.281 17.266 1 96.12 228 ASP B N 1
ATOM 10360 C CA . ASP B 1 228 ? -17.484 33.156 17.125 1 96.12 228 ASP B CA 1
ATOM 10361 C C . ASP B 1 228 ? -18.734 32.375 16.766 1 96.12 228 ASP B C 1
ATOM 10363 O O . ASP B 1 228 ? -19.828 32.688 17.25 1 96.12 228 ASP B O 1
ATOM 10367 N N . ALA B 1 229 ? -18.547 31.438 15.922 1 96.56 229 ALA B N 1
ATOM 10368 C CA . ALA B 1 229 ? -19.688 30.641 15.492 1 96.56 229 ALA B CA 1
ATOM 10369 C C . ALA B 1 229 ? -20.328 29.922 16.672 1 96.56 229 ALA B C 1
ATOM 10371 O O . ALA B 1 229 ? -21.562 29.891 16.797 1 96.56 229 ALA B O 1
ATOM 10372 N N . PHE B 1 230 ? -19.531 29.297 17.5 1 97.5 230 PHE B N 1
ATOM 10373 C CA . PHE B 1 230 ? -20.062 28.578 18.641 1 97.5 230 PHE B CA 1
ATOM 10374 C C . PHE B 1 230 ? -20.766 29.516 19.609 1 97.5 230 PHE B C 1
ATOM 10376 O O . PHE B 1 230 ? -21.828 29.203 20.141 1 97.5 230 PHE B O 1
ATOM 10383 N N . LEU B 1 231 ? -20.203 30.688 19.891 1 96.56 231 LEU B N 1
ATOM 10384 C CA . LEU B 1 231 ? -20.766 31.688 20.781 1 96.56 231 LEU B CA 1
ATOM 10385 C C . LEU B 1 231 ? -22.109 32.188 20.25 1 96.56 231 LEU B C 1
ATOM 10387 O O . LEU B 1 231 ? -23.078 32.312 21 1 96.56 231 LEU B O 1
ATOM 10391 N N . GLU B 1 232 ? -22.156 32.438 18.969 1 96.19 232 GLU B N 1
ATOM 10392 C CA . GLU B 1 232 ? -23.375 32.906 18.328 1 96.19 232 GLU B CA 1
ATOM 10393 C C . GLU B 1 232 ? -24.5 31.875 18.375 1 96.19 232 GLU B C 1
ATOM 10395 O O . GLU B 1 232 ? -25.641 32.188 18.688 1 96.19 232 GLU B O 1
ATOM 10400 N N . VAL B 1 233 ? -24.172 30.656 18.047 1 96.38 233 VAL B N 1
ATOM 10401 C CA . VAL B 1 233 ? -25.156 29.578 18.016 1 96.38 233 VAL B CA 1
ATOM 10402 C C . VAL B 1 233 ? -25.656 29.312 19.438 1 96.38 233 VAL B C 1
ATOM 10404 O O . VAL B 1 233 ? -26.844 29.062 19.656 1 96.38 233 VAL B O 1
ATOM 10407 N N . HIS B 1 234 ? -24.75 29.281 20.359 1 95.31 234 HIS B N 1
ATOM 10408 C CA . HIS B 1 234 ? -25.141 29.078 21.766 1 95.31 234 HIS B CA 1
ATOM 10409 C C . HIS B 1 234 ? -26.094 30.172 22.234 1 95.31 234 HIS B C 1
ATOM 10411 O O . HIS B 1 234 ? -27.094 29.875 22.891 1 95.31 234 HIS B O 1
ATOM 10417 N N . ASP B 1 235 ? -25.766 31.391 21.953 1 94.38 235 ASP B N 1
ATOM 10418 C CA . ASP B 1 235 ? -26.625 32.531 22.328 1 94.38 235 ASP B CA 1
ATOM 10419 C C . ASP B 1 235 ? -28 32.406 21.672 1 94.38 235 ASP B C 1
ATOM 10421 O O . ASP B 1 235 ? -29.016 32.656 22.297 1 94.38 235 ASP B O 1
ATOM 10425 N N . TYR B 1 236 ? -27.969 32.031 20.469 1 94.62 236 TYR B N 1
ATOM 10426 C CA . TYR B 1 236 ? -29.219 31.859 19.734 1 94.62 236 TYR B CA 1
ATOM 10427 C C . TYR B 1 236 ? -30.078 30.781 20.359 1 94.62 236 TYR B C 1
ATOM 10429 O O . TYR B 1 236 ? -31.297 30.953 20.531 1 94.62 236 TYR B O 1
ATOM 10437 N N . ILE B 1 237 ? -29.531 29.641 20.719 1 94.69 237 ILE B N 1
ATOM 10438 C CA . ILE B 1 237 ? -30.266 28.516 21.266 1 94.69 237 ILE B CA 1
ATOM 10439 C C . ILE B 1 237 ? -30.797 28.859 22.656 1 94.69 237 ILE B C 1
ATOM 10441 O O . ILE B 1 237 ? -31.906 28.453 23.031 1 94.69 237 ILE B O 1
ATOM 10445 N N . GLN B 1 238 ? -30.031 29.641 23.422 1 91.06 238 GLN B N 1
ATOM 10446 C CA . GLN B 1 238 ? -30.484 30.062 24.75 1 91.06 238 GLN B CA 1
ATOM 10447 C C . GLN B 1 238 ? -31.719 30.953 24.656 1 91.06 238 GLN B C 1
ATOM 10449 O O . GLN B 1 238 ? -32.625 30.844 25.469 1 91.06 238 GLN B O 1
ATOM 10454 N N . LYS B 1 239 ? -31.766 31.719 23.609 1 88.25 239 LYS B N 1
ATOM 10455 C CA . LYS B 1 239 ? -32.844 32.719 23.484 1 88.25 239 LYS B CA 1
ATOM 10456 C C . LYS B 1 239 ? -34 32.156 22.688 1 88.25 239 LYS B C 1
ATOM 10458 O O . LYS B 1 239 ? -35.156 32.406 23.016 1 88.25 239 LYS B O 1
ATOM 10463 N N . HIS B 1 240 ? -33.656 31.406 21.641 1 87.12 240 HIS B N 1
ATOM 10464 C CA . HIS B 1 240 ? -34.688 31.078 20.672 1 87.12 240 HIS B CA 1
ATOM 10465 C C . HIS B 1 240 ? -34.844 29.562 20.516 1 87.12 240 HIS B C 1
ATOM 10467 O O . HIS B 1 240 ? -35.562 29.094 19.641 1 87.12 240 HIS B O 1
ATOM 10473 N N . GLY B 1 241 ? -34.156 28.844 21.281 1 87.94 241 GLY B N 1
ATOM 10474 C CA . GLY B 1 241 ? -34.281 27.406 21.156 1 87.94 241 GLY B CA 1
ATOM 10475 C C . GLY B 1 241 ? -35.688 26.922 21.281 1 87.94 241 GLY B C 1
ATOM 10476 O O . GLY B 1 241 ? -36.406 27.328 22.203 1 87.94 241 GLY B O 1
ATOM 10477 N N . LEU B 1 242 ? -36.031 26.094 20.312 1 89.38 242 LEU B N 1
ATOM 10478 C CA . LEU B 1 242 ? -37.406 25.594 20.328 1 89.38 242 LEU B CA 1
ATOM 10479 C C . LEU B 1 242 ? -37.531 24.375 21.234 1 89.38 242 LEU B C 1
ATOM 10481 O O . LEU B 1 242 ? -36.594 23.609 21.391 1 89.38 242 LEU B O 1
ATOM 10485 N N . LEU B 1 243 ? -38.594 24.266 21.859 1 91.69 243 LEU B N 1
ATOM 10486 C CA . LEU B 1 243 ? -38.938 23.109 22.672 1 91.69 243 LEU B CA 1
ATOM 10487 C C . LEU B 1 243 ? -40.062 22.312 22.047 1 91.69 243 LEU B C 1
ATOM 10489 O O . LEU B 1 243 ? -40.875 22.859 21.297 1 91.69 243 LEU B O 1
ATOM 10493 N N . PRO B 1 244 ? -39.969 21.031 22.25 1 90.94 244 PRO B N 1
ATOM 10494 C CA . PRO B 1 244 ? -41.062 20.234 21.672 1 90.94 244 PRO B CA 1
ATOM 10495 C C . PRO B 1 244 ? -42.438 20.672 22.172 1 90.94 244 PRO B C 1
ATOM 10497 O O . PRO B 1 244 ? -42.562 21.203 23.266 1 90.94 244 PRO B O 1
ATOM 10500 N N . PRO B 1 245 ? -43.469 20.422 21.266 1 86.19 245 PRO B N 1
ATOM 10501 C CA . PRO B 1 245 ? -44.812 20.75 21.688 1 86.19 245 PRO B CA 1
ATOM 10502 C C . PRO B 1 245 ? -45.25 19.984 22.938 1 86.19 245 PRO B C 1
ATOM 10504 O O . PRO B 1 245 ? -45.094 18.766 23 1 86.19 245 PRO B O 1
ATOM 10507 N N . GLY B 1 246 ? -45.656 20.625 24.016 1 80.44 246 GLY B N 1
ATOM 10508 C CA . GLY B 1 246 ? -46.094 20 25.25 1 80.44 246 GLY B CA 1
ATOM 10509 C C . GLY B 1 246 ? -45.094 20.125 26.391 1 80.44 246 GLY B C 1
ATOM 10510 O O . GLY B 1 246 ? -45.438 19.859 27.547 1 80.44 246 GLY B O 1
ATOM 10511 N N . GLN B 1 247 ? -43.844 20.438 26.062 1 86.06 247 GLN B N 1
ATOM 10512 C CA . GLN B 1 247 ? -42.812 20.625 27.078 1 86.06 247 GLN B CA 1
ATOM 10513 C C . GLN B 1 247 ? -42.312 22.078 27.109 1 86.06 247 GLN B C 1
ATOM 10515 O O . GLN B 1 247 ? -41.125 22.328 27.203 1 86.06 247 GLN B O 1
ATOM 10520 N N . GLU B 1 248 ? -43.125 23 27 1 79.25 248 GLU B N 1
ATOM 10521 C CA . GLU B 1 248 ? -42.75 24.406 26.891 1 79.25 248 GLU B CA 1
ATOM 10522 C C . GLU B 1 248 ? -42.188 24.922 28.203 1 79.25 248 GLU B C 1
ATOM 10524 O O . GLU B 1 248 ? -41.438 25.906 28.219 1 79.25 248 GLU B O 1
ATOM 10529 N N . ASP B 1 249 ? -42.438 24.156 29.297 1 79.62 249 ASP B N 1
ATOM 10530 C CA . ASP B 1 249 ? -41.969 24.625 30.594 1 79.62 249 ASP B CA 1
ATOM 10531 C C . ASP B 1 249 ? -40.688 23.922 31 1 79.62 249 ASP B C 1
ATOM 10533 O O . ASP B 1 249 ? -40.281 23.984 32.156 1 79.62 249 ASP B O 1
ATOM 10537 N N . CYS B 1 250 ? -39.969 23.344 29.984 1 84.12 250 CYS B N 1
ATOM 10538 C CA . CYS B 1 250 ? -38.75 22.609 30.266 1 84.12 250 CYS B CA 1
ATOM 10539 C C . CYS B 1 250 ? -37.625 23.562 30.719 1 84.12 250 CYS B C 1
ATOM 10541 O O . CYS B 1 250 ? -37.375 24.562 30.062 1 84.12 250 CYS B O 1
ATOM 10543 N N . GLN B 1 251 ? -37.062 23.266 31.938 1 84.06 251 GLN B N 1
ATOM 10544 C CA . GLN B 1 251 ? -36.031 24.125 32.5 1 84.06 251 GLN B CA 1
ATOM 10545 C C . GLN B 1 251 ? -34.656 23.453 32.438 1 84.06 251 GLN B C 1
ATOM 10547 O O . GLN B 1 251 ? -33.719 23.891 33.094 1 84.06 251 GLN B O 1
ATOM 10552 N N . LEU B 1 252 ? -34.5 22.531 31.531 1 91.25 252 LEU B N 1
ATOM 10553 C CA . LEU B 1 252 ? -33.188 21.844 31.422 1 91.25 252 LEU B CA 1
ATOM 10554 C C . LEU B 1 252 ? -32.156 22.75 30.75 1 91.25 252 LEU B C 1
ATOM 10556 O O . LEU B 1 252 ? -32.531 23.578 29.891 1 91.25 252 LEU B O 1
ATOM 10560 N N . GLU B 1 253 ? -31 22.609 31.156 1 91.75 253 GLU B N 1
ATOM 10561 C CA . GLU B 1 253 ? -29.906 23.359 30.547 1 91.75 253 GLU B CA 1
ATOM 10562 C C . GLU B 1 253 ? -29.781 23.047 29.047 1 91.75 253 GLU B C 1
ATOM 10564 O O . GLU B 1 253 ? -29.797 21.875 28.656 1 91.75 253 GLU B O 1
ATOM 10569 N N . ARG B 1 254 ? -29.703 24.125 28.266 1 94.19 254 ARG B N 1
ATOM 10570 C CA . ARG B 1 254 ? -29.547 23.953 26.812 1 94.19 254 ARG B CA 1
ATOM 10571 C C . ARG B 1 254 ? -28.078 23.969 26.406 1 94.19 254 ARG B C 1
ATOM 10573 O O . ARG B 1 254 ? -27.328 24.859 26.797 1 94.19 254 ARG B O 1
ATOM 10580 N N . VAL B 1 255 ? -27.641 22.922 25.672 1 96 255 VAL B N 1
ATOM 10581 C CA . VAL B 1 255 ? -26.25 22.781 25.25 1 96 255 VAL B CA 1
ATOM 10582 C C . VAL B 1 255 ? -26.188 22.562 23.734 1 96 255 VAL B C 1
ATOM 10584 O O . VAL B 1 255 ? -27.062 21.906 23.156 1 96 255 VAL B O 1
ATOM 10587 N N . VAL B 1 256 ? -25.188 23.156 23.125 1 97.25 256 VAL B N 1
ATOM 10588 C CA . VAL B 1 256 ? -24.984 22.984 21.688 1 97.25 256 VAL B CA 1
ATOM 10589 C C . VAL B 1 256 ? -24 21.844 21.438 1 97.25 256 VAL B C 1
ATOM 10591 O O . VAL B 1 256 ? -22.953 21.766 22.078 1 97.25 256 VAL B O 1
ATOM 10594 N N . ALA B 1 257 ? -24.328 20.859 20.609 1 98.25 257 ALA B N 1
ATOM 10595 C CA . ALA B 1 257 ? -23.391 19.875 20.078 1 98.25 257 ALA B CA 1
ATOM 10596 C C . ALA B 1 257 ? -22.859 20.297 18.703 1 98.25 257 ALA B C 1
ATOM 10598 O O . ALA B 1 257 ? -23.609 20.281 17.719 1 98.25 257 ALA B O 1
ATOM 10599 N N . ALA B 1 258 ? -21.609 20.719 18.656 1 98.25 258 ALA B N 1
ATOM 10600 C CA . ALA B 1 258 ? -21 21.156 17.406 1 98.25 258 ALA B CA 1
ATOM 10601 C C . ALA B 1 258 ? -20.578 19.969 16.547 1 98.25 258 ALA B C 1
ATOM 10603 O O . ALA B 1 258 ? -19.453 19.469 16.688 1 98.25 258 ALA B O 1
ATOM 10604 N N . VAL B 1 259 ? -21.406 19.594 15.602 1 98.12 259 VAL B N 1
ATOM 10605 C CA . VAL B 1 259 ? -21.188 18.422 14.758 1 98.12 259 VAL B CA 1
ATOM 10606 C C . VAL B 1 259 ? -20.281 18.781 13.586 1 98.12 259 VAL B C 1
ATOM 10608 O O . VAL B 1 259 ? -20.547 19.75 12.867 1 98.12 259 VAL B O 1
ATOM 10611 N N . MET B 1 260 ? -19.234 18.031 13.398 1 98.12 260 MET B N 1
ATOM 10612 C CA . MET B 1 260 ? -18.25 18.312 12.352 1 98.12 260 MET B CA 1
ATOM 10613 C C . MET B 1 260 ? -17.969 17.047 11.531 1 98.12 260 MET B C 1
ATOM 10615 O O . MET B 1 260 ? -17.047 16.297 11.836 1 98.12 260 MET B O 1
ATOM 10619 N N . PRO B 1 261 ? -18.656 16.828 10.438 1 97.88 261 PRO B N 1
ATOM 10620 C CA . PRO B 1 261 ? -18.391 15.672 9.57 1 97.88 261 PRO B CA 1
ATOM 10621 C C . PRO B 1 261 ? -17.125 15.844 8.734 1 97.88 261 PRO B C 1
ATOM 10623 O O . PRO B 1 261 ? -16.734 16.969 8.438 1 97.88 261 PRO B O 1
ATOM 10626 N N . LEU B 1 262 ? -16.484 14.789 8.391 1 97.5 262 LEU B N 1
ATOM 10627 C CA . LEU B 1 262 ? -15.312 14.711 7.52 1 97.5 262 LEU B CA 1
ATOM 10628 C C . LEU B 1 262 ? -15.406 13.492 6.605 1 97.5 262 LEU B C 1
ATOM 10630 O O . LEU B 1 262 ? -15.766 12.398 7.051 1 97.5 262 LEU B O 1
ATOM 10634 N N . SER B 1 263 ? -15.258 13.664 5.32 1 95.19 263 SER B N 1
ATOM 10635 C CA . SER B 1 263 ? -15.289 12.539 4.395 1 95.19 263 SER B CA 1
ATOM 10636 C C . SER B 1 263 ? -14.094 12.555 3.451 1 95.19 263 SER B C 1
ATOM 10638 O O . SER B 1 263 ? -13.648 13.625 3.029 1 95.19 263 SER B O 1
ATOM 10640 N N . ASP B 1 264 ? -13.539 11.406 3.217 1 91.38 264 ASP B N 1
ATOM 10641 C CA . ASP B 1 264 ? -12.422 11.227 2.287 1 91.38 264 ASP B CA 1
ATOM 10642 C C . ASP B 1 264 ? -12.305 9.773 1.85 1 91.38 264 ASP B C 1
ATOM 10644 O O . ASP B 1 264 ? -12.328 8.859 2.684 1 91.38 264 ASP B O 1
ATOM 10648 N N . ALA B 1 265 ? -12.234 9.602 0.538 1 90.12 265 ALA B N 1
ATOM 10649 C CA . ALA B 1 265 ? -12.086 8.242 0.034 1 90.12 265 ALA B CA 1
ATOM 10650 C C . ALA B 1 265 ? -10.633 7.773 0.133 1 90.12 265 ALA B C 1
ATOM 10652 O O . ALA B 1 265 ? -9.711 8.578 0.04 1 90.12 265 ALA B O 1
ATOM 10653 N N . THR B 1 266 ? -10.406 6.43 0.38 1 87 266 THR B N 1
ATOM 10654 C CA . THR B 1 266 ? -9.055 5.887 0.473 1 87 266 THR B CA 1
ATOM 10655 C C . THR B 1 266 ? -8.992 4.5 -0.16 1 87 266 THR B C 1
ATOM 10657 O O . THR B 1 266 ? -9.984 3.775 -0.192 1 87 266 THR B O 1
ATOM 10660 N N . HIS B 1 267 ? -7.789 4.156 -0.685 1 85.31 267 HIS B N 1
ATOM 10661 C CA . HIS B 1 267 ? -7.523 2.826 -1.226 1 85.31 267 HIS B CA 1
ATOM 10662 C C . HIS B 1 267 ? -6.77 1.962 -0.22 1 85.31 267 HIS B C 1
ATOM 10664 O O . HIS B 1 267 ? -5.898 2.455 0.497 1 85.31 267 HIS B O 1
ATOM 10670 N N . PHE B 1 268 ? -7.102 0.675 -0.184 1 81 268 PHE B N 1
ATOM 10671 C CA . PHE B 1 268 ? -6.477 -0.221 0.782 1 81 268 PHE B CA 1
ATOM 10672 C C . PHE B 1 268 ? -5.168 -0.776 0.237 1 81 268 PHE B C 1
ATOM 10674 O O . PHE B 1 268 ? -4.234 -1.045 1 1 81 268 PHE B O 1
ATOM 10681 N N . THR B 1 269 ? -5.09 -1.142 -1.036 1 74.12 269 THR B N 1
ATOM 10682 C CA . THR B 1 269 ? -3.918 -1.801 -1.603 1 74.12 269 THR B CA 1
ATOM 10683 C C . THR B 1 269 ? -3.488 -1.121 -2.9 1 74.12 269 THR B C 1
ATOM 10685 O O . THR B 1 269 ? -4.246 -0.337 -3.477 1 74.12 269 THR B O 1
ATOM 10688 N N . ASN B 1 270 ? -2.217 -1.447 -3.215 1 65.12 270 ASN B N 1
ATOM 10689 C CA . ASN B 1 270 ? -1.69 -0.94 -4.48 1 65.12 270 ASN B CA 1
ATOM 10690 C C . ASN B 1 270 ? -2.281 -1.687 -5.672 1 65.12 270 ASN B C 1
ATOM 10692 O O . ASN B 1 270 ? -2.377 -1.134 -6.77 1 65.12 270 ASN B O 1
ATOM 10696 N N . PHE B 1 271 ? -2.58 -2.916 -5.383 1 66.56 271 PHE B N 1
ATOM 10697 C CA . PHE B 1 271 ? -3.193 -3.734 -6.422 1 66.56 271 PHE B CA 1
ATOM 10698 C C . PHE B 1 271 ? -4.602 -4.156 -6.016 1 66.56 271 PHE B C 1
ATOM 10700 O O . PHE B 1 271 ? -4.871 -4.395 -4.836 1 66.56 271 PHE B O 1
ATOM 10707 N N . GLY B 1 272 ? -5.453 -4.121 -6.871 1 68.25 272 GLY B N 1
ATOM 10708 C CA . GLY B 1 272 ? -6.852 -4.43 -6.605 1 68.25 272 GLY B CA 1
ATOM 10709 C C . GLY B 1 272 ? -7.727 -3.197 -6.504 1 68.25 272 GLY B C 1
ATOM 10710 O O . GLY B 1 272 ? -7.223 -2.072 -6.484 1 68.25 272 GLY B O 1
ATOM 10711 N N . ASN B 1 273 ? -8.93 -3.287 -6.461 1 74.25 273 ASN B N 1
ATOM 10712 C CA . ASN B 1 273 ? -9.875 -2.176 -6.469 1 74.25 273 ASN B CA 1
ATOM 10713 C C . ASN B 1 273 ? -10.531 -1.987 -5.105 1 74.25 273 ASN B C 1
ATOM 10715 O O . ASN B 1 273 ? -11.523 -1.268 -4.984 1 74.25 273 ASN B O 1
ATOM 10719 N N . ALA B 1 274 ? -9.906 -2.635 -4.113 1 81.62 274 ALA B N 1
ATOM 10720 C CA . ALA B 1 274 ? -10.508 -2.498 -2.789 1 81.62 274 ALA B CA 1
ATOM 10721 C C . ALA B 1 274 ? -10.32 -1.083 -2.244 1 81.62 274 ALA B C 1
ATOM 10723 O O . ALA B 1 274 ? -9.203 -0.569 -2.205 1 81.62 274 ALA B O 1
ATOM 10724 N N . LYS B 1 275 ? -11.43 -0.353 -1.995 1 86.5 275 LYS B N 1
ATOM 10725 C CA . LYS B 1 275 ? -11.414 1.017 -1.487 1 86.5 275 LYS B CA 1
ATOM 10726 C C . LYS B 1 275 ? -12.508 1.229 -0.448 1 86.5 275 LYS B C 1
ATOM 10728 O O . LYS B 1 275 ? -13.414 0.402 -0.312 1 86.5 275 LYS B O 1
ATOM 10733 N N . ALA B 1 276 ? -12.375 2.164 0.383 1 90.56 276 ALA B N 1
ATOM 10734 C CA . ALA B 1 276 ? -13.383 2.604 1.343 1 90.56 276 ALA B CA 1
ATOM 10735 C C . ALA B 1 276 ? -13.609 4.109 1.25 1 90.56 276 ALA B C 1
ATOM 10737 O O . ALA B 1 276 ? -12.703 4.859 0.879 1 90.56 276 ALA B O 1
ATOM 10738 N N . TRP B 1 277 ? -14.797 4.531 1.446 1 92.44 277 TRP B N 1
ATOM 10739 C CA . TRP B 1 277 ? -15.203 5.93 1.489 1 92.44 277 TRP B CA 1
ATOM 10740 C C . TRP B 1 277 ? -15.906 6.254 2.801 1 92.44 277 TRP B C 1
ATOM 10742 O O . TRP B 1 277 ? -17.125 6.414 2.83 1 92.44 277 TRP B O 1
ATOM 10752 N N . PRO B 1 278 ? -15.148 6.43 3.861 1 94.88 278 PRO B N 1
ATOM 10753 C CA . PRO B 1 278 ? -15.727 6.66 5.188 1 94.88 278 PRO B CA 1
ATOM 10754 C C . PRO B 1 278 ? -16.172 8.102 5.391 1 94.88 278 PRO B C 1
ATOM 10756 O O . PRO B 1 278 ? -15.625 9.016 4.777 1 94.88 278 PRO B O 1
ATOM 10759 N N . ILE B 1 279 ? -17.188 8.328 6.164 1 97.12 279 ILE B N 1
ATOM 10760 C CA . ILE B 1 279 ? -17.562 9.602 6.766 1 97.12 279 ILE B CA 1
ATOM 10761 C C . ILE B 1 279 ? -17.297 9.562 8.266 1 97.12 279 ILE B C 1
ATOM 10763 O O . ILE B 1 279 ? -17.828 8.703 8.977 1 97.12 279 ILE B O 1
ATOM 10767 N N . TYR B 1 280 ? -16.5 10.422 8.703 1 96.25 280 TYR B N 1
ATOM 10768 C CA . TYR B 1 280 ? -16.188 10.531 10.125 1 96.25 280 TYR B CA 1
ATOM 10769 C C . TYR B 1 280 ? -17 11.641 10.781 1 96.25 280 TYR B C 1
ATOM 10771 O O . TYR B 1 280 ? -17.469 12.555 10.102 1 96.25 280 TYR B O 1
ATOM 10779 N N . LEU B 1 281 ? -17.203 11.508 12.047 1 96.75 281 LEU B N 1
ATOM 10780 C CA . LEU B 1 281 ? -17.922 12.516 12.82 1 96.75 281 LEU B CA 1
ATOM 10781 C C . LEU B 1 281 ? -17.156 12.898 14.07 1 96.75 281 LEU B C 1
ATOM 10783 O O . LEU B 1 281 ? -16.719 12.031 14.828 1 96.75 281 LEU B O 1
ATOM 10787 N N . MET B 1 282 ? -16.969 14.234 14.234 1 96.62 282 MET B N 1
ATOM 10788 C CA . MET B 1 282 ? -16.344 14.781 15.43 1 96.62 282 MET B CA 1
ATOM 10789 C C . MET B 1 282 ? -17.234 15.828 16.094 1 96.62 282 MET B C 1
ATOM 10791 O O . MET B 1 282 ? -18.141 16.359 15.445 1 96.62 282 MET B O 1
ATOM 10795 N N . LEU B 1 283 ? -16.953 16.047 17.312 1 97.31 283 LEU B N 1
ATOM 10796 C CA . LEU B 1 283 ? -17.641 17.109 18.031 1 97.31 283 LEU B CA 1
ATOM 10797 C C . LEU B 1 283 ? -16.703 18.266 18.344 1 97.31 283 LEU B C 1
ATOM 10799 O O . LEU B 1 283 ? -15.641 18.078 18.922 1 97.31 283 LEU B O 1
ATOM 10803 N N . GLY B 1 284 ? -17.094 19.453 17.969 1 97.44 284 GLY B N 1
ATOM 10804 C CA . GLY B 1 284 ? -16.297 20.641 18.25 1 97.44 284 GLY B CA 1
ATOM 10805 C C . GLY B 1 284 ? -16.266 21.016 19.719 1 97.44 284 GLY B C 1
ATOM 10806 O O . GLY B 1 284 ? -15.492 21.891 20.125 1 97.44 284 GLY B O 1
ATOM 10807 N N . ASN B 1 285 ? -17.016 20.219 20.594 1 97.12 285 ASN B N 1
ATOM 10808 C CA . ASN B 1 285 ? -17.062 20.438 22.031 1 97.12 285 ASN B CA 1
ATOM 10809 C C . ASN B 1 285 ? -15.812 19.875 22.719 1 97.12 285 ASN B C 1
ATOM 10811 O O . ASN B 1 285 ? -15.547 20.203 23.875 1 97.12 285 ASN B O 1
ATOM 10815 N N . ILE B 1 286 ? -15.094 19.047 21.969 1 95.06 286 ILE B N 1
ATOM 10816 C CA . ILE B 1 286 ? -13.891 18.422 22.484 1 95.06 286 ILE B CA 1
ATOM 10817 C C . ILE B 1 286 ? -12.656 19.109 21.906 1 95.06 286 ILE B C 1
ATOM 10819 O O . ILE B 1 286 ? -12.656 19.516 20.734 1 95.06 286 ILE B O 1
ATOM 10823 N N . SER B 1 287 ? -11.633 19.188 22.703 1 93.75 287 SER B N 1
ATOM 10824 C CA . SER B 1 287 ? -10.422 19.891 22.297 1 93.75 287 SER B CA 1
ATOM 10825 C C . SER B 1 287 ? -9.805 19.266 21.062 1 93.75 287 SER B C 1
ATOM 10827 O O . SER B 1 287 ? -9.836 18.047 20.891 1 93.75 287 SER B O 1
ATOM 10829 N N . LYS B 1 288 ? -9.266 20.156 20.203 1 94.19 288 LYS B N 1
ATOM 10830 C CA . LYS B 1 288 ? -8.633 19.688 18.984 1 94.19 288 LYS B CA 1
ATOM 10831 C C . LYS B 1 288 ? -7.426 18.812 19.281 1 94.19 288 LYS B C 1
ATOM 10833 O O . LYS B 1 288 ? -7.055 17.953 18.469 1 94.19 288 LYS B O 1
ATOM 10838 N N . TYR B 1 289 ? -6.738 18.953 20.422 1 90.38 289 TYR B N 1
ATOM 10839 C CA . TYR B 1 289 ? -5.559 18.172 20.781 1 90.38 289 TYR B CA 1
ATOM 10840 C C . TYR B 1 289 ? -5.93 16.719 21.078 1 90.38 289 TYR B C 1
ATOM 10842 O O . TYR B 1 289 ? -5.117 15.82 20.875 1 90.38 289 TYR B O 1
ATOM 10850 N N . VAL B 1 290 ? -7.191 16.516 21.484 1 89.38 290 VAL B N 1
ATOM 10851 C CA . VAL B 1 290 ? -7.688 15.164 21.719 1 89.38 290 VAL B CA 1
ATOM 10852 C C . VAL B 1 290 ? -8.18 14.562 20.406 1 89.38 290 VAL B C 1
ATOM 10854 O O . VAL B 1 290 ? -7.93 13.391 20.109 1 89.38 290 VAL B O 1
ATOM 10857 N N . ARG B 1 291 ? -8.828 15.398 19.594 1 92.06 291 ARG B N 1
ATOM 10858 C CA . ARG B 1 291 ? -9.383 14.93 18.328 1 92.06 291 ARG B CA 1
ATOM 10859 C C . ARG B 1 291 ? -8.273 14.523 17.375 1 92.06 291 ARG B C 1
ATOM 10861 O O . ARG B 1 291 ? -8.453 13.625 16.547 1 92.06 291 ARG B O 1
ATOM 10868 N N . ALA B 1 292 ? -7.133 15.109 17.547 1 89.44 292 ALA B N 1
ATOM 10869 C CA . ALA B 1 292 ? -6.031 14.883 16.625 1 89.44 292 ALA B CA 1
ATOM 10870 C C . ALA B 1 292 ? -5.293 13.586 16.953 1 89.44 292 ALA B C 1
ATOM 10872 O O . ALA B 1 292 ? -4.539 13.07 16.125 1 89.44 292 ALA B O 1
ATOM 10873 N N . VAL B 1 293 ? -5.5 13.016 18.078 1 82 293 VAL B N 1
ATOM 10874 C CA . VAL B 1 293 ? -4.844 11.773 18.469 1 82 293 VAL B CA 1
ATOM 10875 C C . VAL B 1 293 ? -5.605 10.586 17.891 1 82 293 VAL B C 1
ATOM 10877 O O . VAL B 1 293 ? -6.777 10.375 18.203 1 82 293 VAL B O 1
ATOM 10880 N N . PRO B 1 294 ? -4.773 9.852 17.094 1 74.75 294 PRO B N 1
ATOM 10881 C CA . PRO B 1 294 ? -5.438 8.672 16.547 1 74.75 294 PRO B CA 1
ATOM 10882 C C . PRO B 1 294 ? -5.836 7.66 17.609 1 74.75 294 PRO B C 1
ATOM 10884 O O . PRO B 1 294 ? -5.078 7.426 18.562 1 74.75 294 PRO B O 1
ATOM 10887 N N . GLY B 1 295 ? -6.973 7.223 17.75 1 72.94 295 GLY B N 1
ATOM 10888 C CA . GLY B 1 295 ? -7.398 6.207 18.703 1 72.94 295 GLY B CA 1
ATOM 10889 C C . GLY B 1 295 ? -8.086 6.781 19.922 1 72.94 295 GLY B C 1
ATOM 10890 O O . GLY B 1 295 ? -8.508 6.039 20.812 1 72.94 295 GLY B O 1
ATOM 10891 N N . SER B 1 296 ? -8.039 8.148 20.094 1 80.12 296 SER B N 1
ATOM 10892 C CA . SER B 1 296 ? -8.672 8.773 21.25 1 80.12 296 SER B CA 1
ATOM 10893 C C . SER B 1 296 ? -10.172 8.484 21.281 1 80.12 296 SER B C 1
ATOM 10895 O O . SER B 1 296 ? -10.812 8.641 22.312 1 80.12 296 SER B O 1
ATOM 10897 N N . GLY B 1 297 ? -10.719 8.086 20.141 1 83.06 297 GLY B N 1
ATOM 10898 C CA . GLY B 1 297 ? -12.148 7.855 20.047 1 83.06 297 GLY B CA 1
ATOM 10899 C C . GLY B 1 297 ? -12.938 9.117 19.734 1 83.06 297 GLY B C 1
ATOM 10900 O O . GLY B 1 297 ? -14.164 9.078 19.641 1 83.06 297 GLY B O 1
ATOM 10901 N N . ALA B 1 298 ? -12.219 10.211 19.578 1 91.81 298 ALA B N 1
ATOM 10902 C CA . ALA B 1 298 ? -12.891 11.477 19.297 1 91.81 298 ALA B CA 1
ATOM 10903 C C . ALA B 1 298 ? -13.305 11.562 17.828 1 91.81 298 ALA B C 1
ATOM 10905 O O . ALA B 1 298 ? -14.172 12.367 17.469 1 91.81 298 ALA B O 1
ATOM 10906 N N . LEU B 1 299 ? -12.672 10.828 17.031 1 93.19 299 LEU B N 1
ATOM 10907 C CA . LEU B 1 299 ? -13.078 10.688 15.633 1 93.19 299 LEU B CA 1
ATOM 10908 C C . LEU B 1 299 ? -13.852 9.391 15.414 1 93.19 299 LEU B C 1
ATOM 10910 O O . LEU B 1 299 ? -13.242 8.336 15.219 1 93.19 299 LEU B O 1
ATOM 10914 N N . GLN B 1 300 ? -15.086 9.492 15.328 1 93.5 300 GLN B N 1
ATOM 10915 C CA . GLN B 1 300 ? -15.945 8.312 15.211 1 93.5 300 GLN B CA 1
ATOM 10916 C C . GLN B 1 300 ? -16.297 8.031 13.758 1 93.5 300 GLN B C 1
ATOM 10918 O O . GLN B 1 300 ? -16.391 8.953 12.938 1 93.5 300 GLN B O 1
ATOM 10923 N N . HIS B 1 301 ? -16.516 6.766 13.445 1 92.94 301 HIS B N 1
ATOM 10924 C CA . HIS B 1 301 ? -16.953 6.375 12.109 1 92.94 301 HIS B CA 1
ATOM 10925 C C . HIS B 1 301 ? -18.469 6.445 11.977 1 92.94 301 HIS B C 1
ATOM 10927 O O . HIS B 1 301 ? -19.188 5.742 12.688 1 92.94 301 HIS B O 1
ATOM 10933 N N . LEU B 1 302 ? -18.922 7.273 11.102 1 96 302 LEU B N 1
ATOM 10934 C CA . LEU B 1 302 ? -20.359 7.453 10.914 1 96 302 LEU B CA 1
ATOM 10935 C C . LEU B 1 302 ? -20.891 6.504 9.844 1 96 302 LEU B C 1
ATOM 10937 O O . LEU B 1 302 ? -21.938 5.887 10.016 1 96 302 LEU B O 1
ATOM 10941 N N . ALA B 1 303 ? -20.094 6.461 8.734 1 96.44 303 ALA B N 1
ATOM 10942 C CA . ALA B 1 303 ? -20.609 5.648 7.637 1 96.44 303 ALA B CA 1
ATOM 10943 C C . ALA B 1 303 ? -19.5 5.23 6.684 1 96.44 303 ALA B C 1
ATOM 10945 O O . ALA B 1 303 ? -18.438 5.863 6.641 1 96.44 303 ALA B O 1
ATOM 10946 N N . TYR B 1 304 ? -19.719 4.148 6.07 1 94.75 304 TYR B N 1
ATOM 10947 C CA . TYR B 1 304 ? -18.984 3.717 4.883 1 94.75 304 TYR B CA 1
ATOM 10948 C C . TYR B 1 304 ? -19.891 3.736 3.652 1 94.75 304 TYR B C 1
ATOM 10950 O O . TYR B 1 304 ? -20.781 2.891 3.514 1 94.75 304 TYR B O 1
ATOM 10958 N N . ILE B 1 305 ? -19.562 4.715 2.771 1 93.44 305 ILE B N 1
ATOM 10959 C CA . ILE B 1 305 ? -20.531 4.938 1.697 1 93.44 305 ILE B CA 1
ATOM 10960 C C . ILE B 1 305 ? -20.094 4.172 0.449 1 93.44 305 ILE B C 1
ATOM 10962 O O . ILE B 1 305 ? -18.906 4.094 0.146 1 93.44 305 ILE B O 1
ATOM 10966 N N . PRO B 1 306 ? -21.047 3.588 -0.2 1 92.31 306 PRO B N 1
ATOM 10967 C CA . PRO B 1 306 ? -20.734 2.848 -1.428 1 92.31 306 PRO B CA 1
ATOM 10968 C C . PRO B 1 306 ? -20.516 3.762 -2.631 1 92.31 306 PRO B C 1
ATOM 10970 O O . PRO B 1 306 ? -20.969 4.914 -2.623 1 92.31 306 PRO B O 1
ATOM 10973 N N . SER B 1 307 ? -19.781 3.266 -3.613 1 89.12 307 SER B N 1
ATOM 10974 C CA . SER B 1 307 ? -19.672 3.922 -4.914 1 89.12 307 SER B CA 1
ATOM 10975 C C . SER B 1 307 ? -20.719 3.381 -5.887 1 89.12 307 SER B C 1
ATOM 10977 O O . SER B 1 307 ? -21.328 2.342 -5.633 1 89.12 307 SER B O 1
ATOM 10979 N N . LEU B 1 308 ? -20.922 4.188 -6.922 1 90.94 308 LEU B N 1
ATOM 10980 C CA . LEU B 1 308 ? -21.844 3.705 -7.949 1 90.94 308 LEU B CA 1
ATOM 10981 C C . LEU B 1 308 ? -21.312 2.436 -8.602 1 90.94 308 LEU B C 1
ATOM 10983 O O . LEU B 1 308 ? -20.234 2.449 -9.211 1 90.94 308 LEU B O 1
ATOM 10987 N N . PRO B 1 309 ? -21.969 1.303 -8.43 1 87.25 309 PRO B N 1
ATOM 10988 C CA . PRO B 1 309 ? -21.484 0.04 -8.984 1 87.25 309 PRO B CA 1
ATOM 10989 C C . PRO B 1 309 ? -21.438 0.052 -10.516 1 87.25 309 PRO B C 1
ATOM 10991 O O . PRO B 1 309 ? -22.203 0.766 -11.156 1 87.25 309 PRO B O 1
ATOM 10994 N N . ASP B 1 310 ? -20.641 -0.761 -11.094 1 84.5 310 ASP B N 1
ATOM 10995 C CA . ASP B 1 310 ? -20.5 -0.837 -12.539 1 84.5 310 ASP B CA 1
ATOM 10996 C C . ASP B 1 310 ? -21.75 -1.453 -13.18 1 84.5 310 ASP B C 1
ATOM 10998 O O . ASP B 1 310 ? -22.016 -1.244 -14.359 1 84.5 310 ASP B O 1
ATOM 11002 N N . SER B 1 311 ? -22.547 -2.213 -12.422 1 85.5 311 SER B N 1
ATOM 11003 C CA . SER B 1 311 ? -23.797 -2.793 -12.906 1 85.5 311 SER B CA 1
ATOM 11004 C C . SER B 1 311 ? -24.812 -1.709 -13.25 1 85.5 311 SER B C 1
ATOM 11006 O O . SER B 1 311 ? -25.781 -1.964 -13.977 1 85.5 311 SER B O 1
ATOM 11008 N N . PHE B 1 312 ? -24.641 -0.438 -12.75 1 89.88 312 PHE B N 1
ATOM 11009 C CA . PHE B 1 312 ? -25.5 0.692 -13.055 1 89.88 312 PHE B CA 1
ATOM 11010 C C . PHE B 1 312 ? -25.516 0.983 -14.555 1 89.88 312 PHE B C 1
ATOM 11012 O O . PHE B 1 312 ? -26.531 1.379 -15.109 1 89.88 312 PHE B O 1
ATOM 11019 N N . LYS B 1 313 ? -24.344 0.778 -15.125 1 85.56 313 LYS B N 1
ATOM 11020 C CA . LYS B 1 313 ? -24.25 1.058 -16.547 1 85.56 313 LYS B CA 1
ATOM 11021 C C . LYS B 1 313 ? -25.188 0.165 -17.359 1 85.56 313 LYS B C 1
ATOM 11023 O O . LYS B 1 313 ? -25.781 0.61 -18.328 1 85.56 313 LYS B O 1
ATOM 11028 N N . ASP B 1 314 ? -25.344 -1.084 -16.906 1 85.5 314 ASP B N 1
ATOM 11029 C CA . ASP B 1 314 ? -26.281 -2.004 -17.562 1 85.5 314 ASP B CA 1
ATOM 11030 C C . ASP B 1 314 ? -27.719 -1.587 -17.312 1 85.5 314 ASP B C 1
ATOM 11032 O O . ASP B 1 314 ? -28.547 -1.623 -18.219 1 85.5 314 ASP B O 1
ATOM 11036 N N . PHE B 1 315 ? -28.016 -1.184 -16.141 1 89.38 315 PHE B N 1
ATOM 11037 C CA . PHE B 1 315 ? -29.344 -0.738 -15.758 1 89.38 315 PHE B CA 1
ATOM 11038 C C . PHE B 1 315 ? -29.75 0.508 -16.547 1 89.38 315 PHE B C 1
ATOM 11040 O O . PHE B 1 315 ? -30.844 0.577 -17.094 1 89.38 315 PHE B O 1
ATOM 11047 N N . ALA B 1 316 ? -28.781 1.489 -16.578 1 90.69 316 ALA B N 1
ATOM 11048 C CA . ALA B 1 316 ? -29.062 2.76 -17.234 1 90.69 316 ALA B CA 1
ATOM 11049 C C . ALA B 1 316 ? -29.234 2.57 -18.734 1 90.69 316 ALA B C 1
ATOM 11051 O O . ALA B 1 316 ? -30.047 3.248 -19.375 1 90.69 316 ALA B O 1
ATOM 11052 N N . ALA B 1 317 ? -28.453 1.664 -19.328 1 86.88 317 ALA B N 1
ATOM 11053 C CA . ALA B 1 317 ? -28.547 1.391 -20.766 1 86.88 317 ALA B CA 1
ATOM 11054 C C . ALA B 1 317 ? -29.906 0.807 -21.125 1 86.88 317 ALA B C 1
ATOM 11056 O O . ALA B 1 317 ? -30.438 1.074 -22.203 1 86.88 317 ALA B O 1
ATOM 11057 N N . GLU B 1 318 ? -30.469 0.048 -20.219 1 86.31 318 GLU B N 1
ATOM 11058 C CA . GLU B 1 318 ? -31.766 -0.592 -20.453 1 86.31 318 GLU B CA 1
ATOM 11059 C C . GLU B 1 318 ? -32.906 0.397 -20.266 1 86.31 318 GLU B C 1
ATOM 11061 O O . GLU B 1 318 ? -33.938 0.302 -20.938 1 86.31 318 GLU B O 1
ATOM 11066 N N . HIS B 1 319 ? -32.781 1.443 -19.422 1 90.25 319 HIS B N 1
ATOM 11067 C CA . HIS B 1 319 ? -33.938 2.223 -19 1 90.25 319 HIS B CA 1
ATOM 11068 C C . HIS B 1 319 ? -33.875 3.646 -19.547 1 90.25 319 HIS B C 1
ATOM 11070 O O . HIS B 1 319 ? -34.875 4.367 -19.531 1 90.25 319 HIS B O 1
ATOM 11076 N N . ASN B 1 320 ? -32.688 4.098 -19.906 1 89.94 320 ASN B N 1
ATOM 11077 C CA . ASN B 1 320 ? -32.531 5.434 -20.484 1 89.94 320 ASN B CA 1
ATOM 11078 C C . ASN B 1 320 ? -32.438 5.379 -22 1 89.94 320 ASN B C 1
ATOM 11080 O O . ASN B 1 320 ? -31.469 4.824 -22.531 1 89.94 320 ASN B O 1
ATOM 11084 N N . THR B 1 321 ? -33.281 6.008 -22.641 1 86.44 321 THR B N 1
ATOM 11085 C CA . THR B 1 321 ? -33.344 5.938 -24.094 1 86.44 321 THR B CA 1
ATOM 11086 C C . THR B 1 321 ? -32.156 6.664 -24.734 1 86.44 321 THR B C 1
ATOM 11088 O O . THR B 1 321 ? -31.797 6.363 -25.875 1 86.44 321 THR B O 1
ATOM 11091 N N . LYS B 1 322 ? -31.609 7.637 -24.078 1 85.69 322 LYS B N 1
ATOM 11092 C CA . LYS B 1 322 ? -30.531 8.43 -24.625 1 85.69 322 LYS B CA 1
ATOM 11093 C C . LYS B 1 322 ? -29.188 8.062 -23.984 1 85.69 322 LYS B C 1
ATOM 11095 O O . LYS B 1 322 ? -28.281 8.891 -23.906 1 85.69 322 LYS B O 1
ATOM 11100 N N . TRP B 1 323 ? -29.047 6.922 -23.406 1 86.19 323 TRP B N 1
ATOM 11101 C CA . TRP B 1 323 ? -27.859 6.473 -22.688 1 86.19 323 TRP B CA 1
ATOM 11102 C C . TRP B 1 323 ? -26.625 6.52 -23.594 1 86.19 323 TRP B C 1
ATOM 11104 O O . TRP B 1 323 ? -25.547 6.902 -23.141 1 86.19 323 TRP B O 1
ATOM 11114 N N . LYS B 1 324 ? -26.75 6.227 -24.797 1 77 324 LYS B N 1
ATOM 11115 C CA . LYS B 1 324 ? -25.625 6.129 -25.719 1 77 324 LYS B CA 1
ATOM 11116 C C . LYS B 1 324 ? -24.984 7.492 -25.938 1 77 324 LYS B C 1
ATOM 11118 O O . LYS B 1 324 ? -23.75 7.594 -26.031 1 77 324 LYS B O 1
ATOM 11123 N N . THR B 1 325 ? -25.812 8.531 -25.906 1 78.56 325 THR B N 1
ATOM 11124 C CA . THR B 1 325 ? -25.297 9.859 -26.203 1 78.56 325 THR B CA 1
ATOM 11125 C C . THR B 1 325 ? -25 10.633 -24.922 1 78.56 325 THR B C 1
ATOM 11127 O O . THR B 1 325 ? -24.219 11.586 -24.922 1 78.56 325 THR B O 1
ATOM 11130 N N . GLN B 1 326 ? -25.703 10.258 -23.875 1 86.5 326 GLN B N 1
ATOM 11131 C CA . GLN B 1 326 ? -25.609 11.062 -22.656 1 86.5 326 GLN B CA 1
ATOM 11132 C C . GLN B 1 326 ? -25.047 10.242 -21.5 1 86.5 326 GLN B C 1
ATOM 11134 O O . GLN B 1 326 ? -25.359 10.492 -20.344 1 86.5 326 GLN B O 1
ATOM 11139 N N . LYS B 1 327 ? -24.25 9.266 -21.75 1 84.5 327 LYS B N 1
ATOM 11140 C CA . LYS B 1 327 ? -23.75 8.352 -20.734 1 84.5 327 LYS B CA 1
ATOM 11141 C C . LYS B 1 327 ? -22.969 9.102 -19.641 1 84.5 327 LYS B C 1
ATOM 11143 O O . LYS B 1 327 ? -23.234 8.914 -18.453 1 84.5 327 LYS B O 1
ATOM 11148 N N . SER B 1 328 ? -22 9.945 -20 1 84.12 328 SER B N 1
ATOM 11149 C CA . SER B 1 328 ? -21.156 10.656 -19.047 1 84.12 328 SER B CA 1
ATOM 11150 C C . SER B 1 328 ? -21.969 11.602 -18.172 1 84.12 328 SER B C 1
ATOM 11152 O O . SER B 1 328 ? -21.703 11.711 -16.969 1 84.12 328 SER B O 1
ATOM 11154 N N . GLN B 1 329 ? -22.969 12.273 -18.75 1 89 329 GLN B N 1
ATOM 11155 C CA . GLN B 1 329 ? -23.797 13.211 -18.016 1 89 329 GLN B CA 1
ATOM 11156 C C . GLN B 1 329 ? -24.672 12.477 -17 1 89 329 GLN B C 1
ATOM 11158 O O . GLN B 1 329 ? -24.828 12.93 -15.859 1 89 329 GLN B O 1
ATOM 11163 N N . ILE B 1 330 ? -25.188 11.391 -17.422 1 92 330 ILE B N 1
ATOM 11164 C CA . ILE B 1 330 ? -26.062 10.625 -16.547 1 92 330 ILE B CA 1
ATOM 11165 C C . ILE B 1 330 ? -25.266 10.039 -15.391 1 92 330 ILE B C 1
ATOM 11167 O O . ILE B 1 330 ? -25.734 10.008 -14.258 1 92 330 ILE B O 1
ATOM 11171 N N . LEU B 1 331 ? -24.078 9.539 -15.688 1 91.19 331 LEU B N 1
ATOM 11172 C CA . LEU B 1 331 ? -23.219 8.984 -14.641 1 91.19 331 LEU B CA 1
ATOM 11173 C C . LEU B 1 331 ? -22.875 10.047 -13.609 1 91.19 331 LEU B C 1
ATOM 11175 O O . LEU B 1 331 ? -22.938 9.805 -12.406 1 91.19 331 LEU B O 1
ATOM 11179 N N . THR B 1 332 ? -22.469 11.258 -14.031 1 90.88 332 THR B N 1
ATOM 11180 C CA . THR B 1 332 ? -22.109 12.352 -13.141 1 90.88 332 THR B CA 1
ATOM 11181 C C . THR B 1 332 ? -23.312 12.766 -12.289 1 90.88 332 THR B C 1
ATOM 11183 O O . THR B 1 332 ? -23.172 12.984 -11.086 1 90.88 332 THR B O 1
ATOM 11186 N N . HIS B 1 333 ? -24.406 12.906 -12.961 1 94.25 333 HIS B N 1
ATOM 11187 C CA . HIS B 1 333 ? -25.641 13.273 -12.25 1 94.25 333 HIS B CA 1
ATOM 11188 C C . HIS B 1 333 ? -26 12.227 -11.211 1 94.25 333 HIS B C 1
ATOM 11190 O O . HIS B 1 333 ? -26.375 12.57 -10.078 1 94.25 333 HIS B O 1
ATOM 11196 N N . SER B 1 334 ? -25.875 10.953 -11.586 1 94.88 334 SER B N 1
ATOM 11197 C CA . SER B 1 334 ? -26.234 9.875 -10.672 1 94.88 334 SER B CA 1
ATOM 11198 C C . SER B 1 334 ? -25.297 9.812 -9.484 1 94.88 334 SER B C 1
ATOM 11200 O O . SER B 1 334 ? -25.703 9.445 -8.375 1 94.88 334 SER B O 1
ATOM 11202 N N . ARG B 1 335 ? -24.125 10.133 -9.672 1 94.25 335 ARG B N 1
ATOM 11203 C CA . ARG B 1 335 ? -23.172 10.172 -8.57 1 94.25 335 ARG B CA 1
ATOM 11204 C C . ARG B 1 335 ? -23.531 11.266 -7.57 1 94.25 335 ARG B C 1
ATOM 11206 O O . ARG B 1 335 ? -23.406 11.078 -6.359 1 94.25 335 ARG B O 1
ATOM 11213 N N . ARG B 1 336 ? -23.953 12.414 -8.062 1 95.56 336 ARG B N 1
ATOM 11214 C CA . ARG B 1 336 ? -24.406 13.5 -7.199 1 95.56 336 ARG B CA 1
ATOM 11215 C C . ARG B 1 336 ? -25.656 13.102 -6.426 1 95.56 336 ARG B C 1
ATOM 11217 O O . ARG B 1 336 ? -25.766 13.367 -5.23 1 95.56 336 ARG B O 1
ATOM 11224 N N . GLU B 1 337 ? -26.516 12.438 -7.203 1 96.38 337 GLU B N 1
ATOM 11225 C CA . GLU B 1 337 ? -27.734 11.969 -6.562 1 96.38 337 GLU B CA 1
ATOM 11226 C C . GLU B 1 337 ? -27.438 10.969 -5.453 1 96.38 337 GLU B C 1
ATOM 11228 O O . GLU B 1 337 ? -28.094 10.953 -4.422 1 96.38 337 GLU B O 1
ATOM 11233 N N . LEU B 1 338 ? -26.469 10.148 -5.723 1 96.06 338 LEU B N 1
ATOM 11234 C CA . LEU B 1 338 ? -26.109 9.141 -4.738 1 96.06 338 LEU B CA 1
ATOM 11235 C C . LEU B 1 338 ? -25.609 9.789 -3.453 1 96.06 338 LEU B C 1
ATOM 11237 O O . LEU B 1 338 ? -26.016 9.414 -2.355 1 96.06 338 LEU B O 1
ATOM 11241 N N . MET B 1 339 ? -24.734 10.773 -3.518 1 96.44 339 MET B N 1
ATOM 11242 C CA . MET B 1 339 ? -24.188 11.461 -2.352 1 96.44 339 MET B CA 1
ATOM 11243 C C . MET B 1 339 ? -25.297 12.078 -1.508 1 96.44 339 MET B C 1
ATOM 11245 O O . MET B 1 339 ? -25.297 11.945 -0.282 1 96.44 339 MET B O 1
ATOM 11249 N N . HIS B 1 340 ? -26.188 12.719 -2.113 1 97.31 340 HIS B N 1
ATOM 11250 C CA . HIS B 1 340 ? -27.234 13.422 -1.373 1 97.31 340 HIS B CA 1
ATOM 11251 C C . HIS B 1 340 ? -28.312 12.461 -0.881 1 97.31 340 HIS B C 1
ATOM 11253 O O . HIS B 1 340 ? -28.906 12.68 0.172 1 97.31 340 HIS B O 1
ATOM 11259 N N . SER B 1 341 ? -28.531 11.336 -1.681 1 97.12 341 SER B N 1
ATOM 11260 C CA . SER B 1 341 ? -29.406 10.305 -1.157 1 97.12 341 SER B CA 1
ATOM 11261 C C . SER B 1 341 ? -28.844 9.68 0.111 1 97.12 341 SER B C 1
ATOM 11263 O O . SER B 1 341 ? -29.594 9.32 1.023 1 97.12 341 SER B O 1
ATOM 11265 N N . ILE B 1 342 ? -27.578 9.5 0.141 1 97.06 342 ILE B N 1
ATOM 11266 C CA . ILE B 1 342 ? -26.906 8.953 1.317 1 97.06 342 ILE B CA 1
ATOM 11267 C C . ILE B 1 342 ? -27.078 9.906 2.496 1 97.06 342 ILE B C 1
ATOM 11269 O O . ILE B 1 342 ? -27.438 9.484 3.6 1 97.06 342 ILE B O 1
ATOM 11273 N N . TRP B 1 343 ? -26.875 11.18 2.312 1 97.88 343 TRP B N 1
ATOM 11274 C CA . TRP B 1 343 ? -27 12.148 3.398 1 97.88 343 TRP B CA 1
ATOM 11275 C C . TRP B 1 343 ? -28.453 12.273 3.844 1 97.88 343 TRP B C 1
ATOM 11277 O O . TRP B 1 343 ? -28.719 12.5 5.027 1 97.88 343 TRP B O 1
ATOM 11287 N N . CYS B 1 344 ? -29.391 12.164 2.871 1 97.12 344 CYS B N 1
ATOM 11288 C CA . CYS B 1 344 ? -30.797 12.141 3.279 1 97.12 344 CYS B CA 1
ATOM 11289 C C . CYS B 1 344 ? -31.078 10.977 4.223 1 97.12 344 CYS B C 1
ATOM 11291 O O . CYS B 1 344 ? -31.844 11.109 5.172 1 97.12 344 CYS B O 1
ATOM 11293 N N . HIS B 1 345 ? -30.391 9.891 3.906 1 96.12 345 HIS B N 1
ATOM 11294 C CA . HIS B 1 345 ? -30.547 8.711 4.746 1 96.12 345 HIS B CA 1
ATOM 11295 C C . HIS B 1 345 ? -29.891 8.914 6.109 1 96.12 345 HIS B C 1
ATOM 11297 O O . HIS B 1 345 ? -30.438 8.477 7.129 1 96.12 345 HIS B O 1
ATOM 11303 N N . LEU B 1 346 ? -28.734 9.531 6.195 1 96.94 346 LEU B N 1
ATOM 11304 C CA . LEU B 1 346 ? -28 9.742 7.434 1 96.94 346 LEU B CA 1
ATOM 11305 C C . LEU B 1 346 ? -28.703 10.766 8.32 1 96.94 346 LEU B C 1
ATOM 11307 O O . LEU B 1 346 ? -28.719 10.625 9.547 1 96.94 346 LEU B O 1
ATOM 11311 N N . LEU B 1 347 ? -29.25 11.859 7.605 1 97.88 347 LEU B N 1
ATOM 11312 C CA . LEU B 1 347 ? -30.047 12.844 8.328 1 97.88 347 LEU B CA 1
ATOM 11313 C C . LEU B 1 347 ? -31.469 12.344 8.555 1 97.88 347 LEU B C 1
ATOM 11315 O O . LEU B 1 347 ? -32.438 12.922 8.031 1 97.88 347 LEU B O 1
ATOM 11319 N N . ASP B 1 348 ? -31.609 11.352 9.398 1 95.69 348 ASP B N 1
ATOM 11320 C CA . ASP B 1 348 ? -32.875 10.672 9.617 1 95.69 348 ASP B CA 1
ATOM 11321 C C . ASP B 1 348 ? -33.844 11.539 10.414 1 95.69 348 ASP B C 1
ATOM 11323 O O . ASP B 1 348 ? -33.5 12.656 10.805 1 95.69 348 ASP B O 1
ATOM 11327 N N . ASP B 1 349 ? -35 11.055 10.672 1 95.81 349 ASP B N 1
ATOM 11328 C CA . ASP B 1 349 ? -36.062 11.82 11.312 1 95.81 349 ASP B CA 1
ATOM 11329 C C . ASP B 1 349 ? -35.719 12.125 12.773 1 95.81 349 ASP B C 1
ATOM 11331 O O . ASP B 1 349 ? -36.094 13.188 13.289 1 95.81 349 ASP B O 1
ATOM 11335 N N . GLU B 1 350 ? -35 11.211 13.328 1 94.88 350 GLU B N 1
ATOM 11336 C CA . GLU B 1 350 ? -34.594 11.438 14.711 1 94.88 350 GLU B CA 1
ATOM 11337 C C . GLU B 1 350 ? -33.625 12.602 14.812 1 94.88 350 GLU B C 1
ATOM 11339 O O . GLU B 1 350 ? -33.688 13.406 15.742 1 94.88 350 GLU B O 1
ATOM 11344 N N . PHE B 1 351 ? -32.781 12.68 13.945 1 97.06 351 PHE B N 1
ATOM 11345 C CA . PHE B 1 351 ? -31.812 13.773 13.945 1 97.06 351 PHE B CA 1
ATOM 11346 C C . PHE B 1 351 ? -32.5 15.102 13.648 1 97.06 351 PHE B C 1
ATOM 11348 O O . PHE B 1 351 ? -32.188 16.125 14.266 1 97.06 351 PHE B O 1
ATOM 11355 N N . VAL B 1 352 ? -33.344 15.117 12.625 1 97.5 352 VAL B N 1
ATOM 11356 C CA . VAL B 1 352 ? -34.062 16.344 12.266 1 97.5 352 VAL B CA 1
ATOM 11357 C C . VAL B 1 352 ? -34.844 16.844 13.477 1 97.5 352 VAL B C 1
ATOM 11359 O O . VAL B 1 352 ? -34.875 18.047 13.734 1 97.5 352 VAL B O 1
ATOM 11362 N N . TYR B 1 353 ? -35.406 15.898 14.195 1 96.06 353 TYR B N 1
ATOM 11363 C CA . TYR B 1 353 ? -36.125 16.266 15.406 1 96.06 353 TYR B CA 1
ATOM 11364 C C . TYR B 1 353 ? -35.188 16.844 16.453 1 96.06 353 TYR B C 1
ATOM 11366 O O . TYR B 1 353 ? -35.5 17.875 17.062 1 96.06 353 TYR B O 1
ATOM 11374 N N . ALA B 1 354 ? -34.094 16.219 16.641 1 96.88 354 ALA B N 1
ATOM 11375 C CA . ALA B 1 354 ? -33.094 16.703 17.594 1 96.88 354 ALA B CA 1
ATOM 11376 C C . ALA B 1 354 ? -32.531 18.062 17.172 1 96.88 354 ALA B C 1
ATOM 11378 O O . ALA B 1 354 ? -32.25 18.906 18.016 1 96.88 354 ALA B O 1
ATOM 11379 N N . TYR B 1 355 ? -32.438 18.25 15.891 1 96.94 355 TYR B N 1
ATOM 11380 C CA . TYR B 1 355 ? -31.922 19.5 15.336 1 96.94 355 TYR B CA 1
ATOM 11381 C C . TYR B 1 355 ? -32.875 20.656 15.641 1 96.94 355 TYR B C 1
ATOM 11383 O O . TYR B 1 355 ? -32.406 21.766 15.945 1 96.94 355 TYR B O 1
ATOM 11391 N N . LYS B 1 356 ? -34.125 20.406 15.648 1 94.94 356 LYS B N 1
ATOM 11392 C CA . LYS B 1 356 ? -35.156 21.438 15.836 1 94.94 356 LYS B CA 1
ATOM 11393 C C . LYS B 1 356 ? -35.438 21.656 17.312 1 94.94 356 LYS B C 1
ATOM 11395 O O . LYS B 1 356 ? -35.5 22.781 17.797 1 94.94 356 LYS B O 1
ATOM 11400 N N . TYR B 1 357 ? -35.625 20.5 18.078 1 95 357 TYR B N 1
ATOM 11401 C CA . TYR B 1 357 ? -36.156 20.609 19.438 1 95 357 TYR B CA 1
ATOM 11402 C C . TYR B 1 357 ? -35.125 20.156 20.469 1 95 357 TYR B C 1
ATOM 11404 O O . TYR B 1 357 ? -35.375 20.203 21.672 1 95 357 TYR B O 1
ATOM 11412 N N . GLY B 1 358 ? -34 19.781 20.016 1 95.38 358 GLY B N 1
ATOM 11413 C CA . GLY B 1 358 ? -33 19.25 20.938 1 95.38 358 GLY B CA 1
ATOM 11414 C C . GLY B 1 358 ? -33.312 17.844 21.391 1 95.38 358 GLY B C 1
ATOM 11415 O O . GLY B 1 358 ? -34.406 17.328 21.172 1 95.38 358 GLY B O 1
ATOM 11416 N N . MET B 1 359 ? -32.312 17.172 21.891 1 95 359 MET B N 1
ATOM 11417 C CA . MET B 1 359 ? -32.469 15.836 22.484 1 95 359 MET B CA 1
ATOM 11418 C C . MET B 1 359 ? -32 15.828 23.938 1 95 359 MET B C 1
ATOM 11420 O O . MET B 1 359 ? -31.047 16.516 24.297 1 95 359 MET B O 1
ATOM 11424 N N . VAL B 1 360 ? -32.656 15.102 24.766 1 95.19 360 VAL B N 1
ATOM 11425 C CA . VAL B 1 360 ? -32.344 15.055 26.188 1 95.19 360 VAL B CA 1
ATOM 11426 C C . VAL B 1 360 ? -31.422 13.875 26.469 1 95.19 360 VAL B C 1
ATOM 11428 O O . VAL B 1 360 ? -31.734 12.734 26.125 1 95.19 360 VAL B O 1
ATOM 11431 N N . ILE B 1 361 ? -30.266 14.172 27.016 1 95.06 361 ILE B N 1
ATOM 11432 C CA . ILE B 1 361 ? -29.266 13.156 27.312 1 95.06 361 ILE B CA 1
ATOM 11433 C C . ILE B 1 361 ? -28.844 13.266 28.781 1 95.06 361 ILE B C 1
ATOM 11435 O O . ILE B 1 361 ? -28.688 14.375 29.312 1 95.06 361 ILE B O 1
ATOM 11439 N N . ARG B 1 362 ? -28.75 12.133 29.422 1 93.5 362 ARG B N 1
ATOM 11440 C CA . ARG B 1 362 ? -28.109 12.102 30.734 1 93.5 362 ARG B CA 1
ATOM 11441 C C . ARG B 1 362 ? -26.594 12.055 30.609 1 93.5 362 ARG B C 1
ATOM 11443 O O . ARG B 1 362 ? -26.016 11.008 30.328 1 93.5 362 ARG B O 1
ATOM 11450 N N . CYS B 1 363 ? -26.016 13.195 30.859 1 93.19 363 CYS B N 1
ATOM 11451 C CA . CYS B 1 363 ? -24.594 13.336 30.625 1 93.19 363 CYS B CA 1
ATOM 11452 C C . CYS B 1 363 ? -23.781 12.57 31.672 1 93.19 363 CYS B C 1
ATOM 11454 O O . CYS B 1 363 ? -24.359 11.969 32.594 1 93.19 363 CYS B O 1
ATOM 11456 N N . ILE B 1 364 ? -22.562 12.492 31.516 1 85.94 364 ILE B N 1
ATOM 11457 C CA . ILE B 1 364 ? -21.672 11.672 32.344 1 85.94 364 ILE B CA 1
ATOM 11458 C C . ILE B 1 364 ? -21.703 12.148 33.781 1 85.94 364 ILE B C 1
ATOM 11460 O O . ILE B 1 364 ? -21.484 11.359 34.719 1 85.94 364 ILE B O 1
ATOM 11464 N N . ASP B 1 365 ? -22.031 13.484 34.031 1 83.31 365 ASP B N 1
ATOM 11465 C CA . ASP B 1 365 ? -22.094 14.023 35.375 1 83.31 365 ASP B CA 1
ATOM 11466 C C . ASP B 1 365 ? -23.438 13.719 36.031 1 83.31 365 ASP B C 1
ATOM 11468 O O . ASP B 1 365 ? -23.688 14.125 37.188 1 83.31 365 ASP B O 1
ATOM 11472 N N . GLY B 1 366 ? -24.297 13.07 35.344 1 87.44 366 GLY B N 1
ATOM 11473 C CA . GLY B 1 366 ? -25.578 12.656 35.906 1 87.44 366 GLY B CA 1
ATOM 11474 C C . GLY B 1 366 ? -26.688 13.672 35.688 1 87.44 366 GLY B C 1
ATOM 11475 O O . GLY B 1 366 ? -27.844 13.414 36 1 87.44 366 GLY B O 1
ATOM 11476 N N . ILE B 1 367 ? -26.312 14.789 35.156 1 91.5 367 ILE B N 1
ATOM 11477 C CA . ILE B 1 367 ? -27.297 15.852 34.938 1 91.5 367 ILE B CA 1
ATOM 11478 C C . ILE B 1 367 ? -27.938 15.68 33.562 1 91.5 367 ILE B C 1
ATOM 11480 O O . ILE B 1 367 ? -27.266 15.383 32.594 1 91.5 367 ILE B O 1
ATOM 11484 N N . MET B 1 368 ? -29.25 15.859 33.594 1 94.12 368 MET B N 1
ATOM 11485 C CA . MET B 1 368 ? -29.969 15.82 32.312 1 94.12 368 MET B CA 1
ATOM 11486 C C . MET B 1 368 ? -29.938 17.172 31.625 1 94.12 368 MET B C 1
ATOM 11488 O O . MET B 1 368 ? -30.219 18.203 32.25 1 94.12 368 MET B O 1
ATOM 11492 N N . ARG B 1 369 ? -29.562 17.141 30.422 1 95 369 ARG B N 1
ATOM 11493 C CA . ARG B 1 369 ? -29.484 18.375 29.625 1 95 369 ARG B CA 1
ATOM 11494 C C . ARG B 1 369 ? -30.125 18.188 28.266 1 95 369 ARG B C 1
ATOM 11496 O O . ARG B 1 369 ? -30.297 17.062 27.797 1 95 369 ARG B O 1
ATOM 11503 N N . ARG B 1 370 ? -30.531 19.25 27.719 1 95.56 370 ARG B N 1
ATOM 11504 C CA . ARG B 1 370 ? -31.078 19.25 26.375 1 95.56 370 ARG B CA 1
ATOM 11505 C C . ARG B 1 370 ? -30.031 19.688 25.344 1 95.56 370 ARG B C 1
ATOM 11507 O O . ARG B 1 370 ? -29.609 20.844 25.359 1 95.56 370 ARG B O 1
ATOM 11514 N N . ILE B 1 371 ? -29.672 18.781 24.531 1 97.19 371 ILE B N 1
ATOM 11515 C CA . ILE B 1 371 ? -28.562 19 23.594 1 97.19 371 ILE B CA 1
ATOM 11516 C C . ILE B 1 371 ? -29.109 19.328 22.203 1 97.19 371 ILE B C 1
ATOM 11518 O O . ILE B 1 371 ? -29.938 18.562 21.672 1 97.19 371 ILE B O 1
ATOM 11522 N N . TYR B 1 372 ? -28.734 20.453 21.609 1 97.38 372 TYR B N 1
ATOM 11523 C CA . TYR B 1 372 ? -29.109 20.875 20.266 1 97.38 372 TYR B CA 1
ATOM 11524 C C . TYR B 1 372 ? -27.969 20.641 19.281 1 97.38 372 TYR B C 1
ATOM 11526 O O . TYR B 1 372 ? -27.016 21.438 19.234 1 97.38 372 TYR B O 1
ATOM 11534 N N . PRO B 1 373 ? -28.016 19.578 18.406 1 97.81 373 PRO B N 1
ATOM 11535 C CA . PRO B 1 373 ? -26.969 19.391 17.391 1 97.81 373 PRO B CA 1
ATOM 11536 C C . PRO B 1 373 ? -26.984 20.484 16.328 1 97.81 373 PRO B C 1
ATOM 11538 O O . PRO B 1 373 ? -28.047 20.906 15.883 1 97.81 373 PRO B O 1
ATOM 11541 N N . ARG B 1 374 ? -25.891 21.062 15.961 1 97.38 374 ARG B N 1
ATOM 11542 C CA . ARG B 1 374 ? -25.688 22.016 14.875 1 97.38 374 ARG B CA 1
ATOM 11543 C C . ARG B 1 374 ? -24.453 21.656 14.047 1 97.38 374 ARG B C 1
ATOM 11545 O O . ARG B 1 374 ? -23.438 21.25 14.594 1 97.38 374 ARG B O 1
ATOM 11552 N N . ILE B 1 375 ? -24.531 21.719 12.75 1 97.44 375 ILE B N 1
ATOM 11553 C CA . ILE B 1 375 ? -23.391 21.422 11.883 1 97.44 375 ILE B CA 1
ATOM 11554 C C . ILE B 1 375 ? -22.5 22.656 11.766 1 97.44 375 ILE B C 1
ATOM 11556 O O . ILE B 1 375 ? -22.953 23.719 11.328 1 97.44 375 ILE B O 1
ATOM 11560 N N . PHE B 1 376 ? -21.297 22.562 12.148 1 97.5 376 PHE B N 1
ATOM 11561 C CA . PHE B 1 376 ? -20.375 23.703 12.156 1 97.5 376 PHE B CA 1
ATOM 11562 C C . PHE B 1 376 ? -19.5 23.688 10.906 1 97.5 376 PHE B C 1
ATOM 11564 O O . PHE B 1 376 ? -19.484 24.656 10.141 1 97.5 376 PHE B O 1
ATOM 11571 N N . THR B 1 377 ? -18.781 22.578 10.703 1 97.44 377 THR B N 1
ATOM 11572 C CA . THR B 1 377 ? -17.891 22.484 9.547 1 97.44 377 THR B CA 1
ATOM 11573 C C . THR B 1 377 ? -18.016 21.125 8.883 1 97.44 377 THR B C 1
ATOM 11575 O O . THR B 1 377 ? -18.469 20.156 9.508 1 97.44 377 THR B O 1
ATOM 11578 N N . TYR B 1 378 ? -17.703 21.047 7.609 1 97.88 378 TYR B N 1
ATOM 11579 C CA . TYR B 1 378 ? -17.547 19.828 6.828 1 97.88 378 TYR B CA 1
ATOM 11580 C C . TYR B 1 378 ? -16.188 19.812 6.137 1 97.88 378 TYR B C 1
ATOM 11582 O O . TYR B 1 378 ? -15.914 20.641 5.27 1 97.88 378 TYR B O 1
ATOM 11590 N N . SER B 1 379 ? -15.32 18.938 6.543 1 97.25 379 SER B N 1
ATOM 11591 C CA . SER B 1 379 ? -13.977 18.828 5.984 1 97.25 379 SER B CA 1
ATOM 11592 C C . SER B 1 379 ? -13.938 17.875 4.797 1 97.25 379 SER B C 1
ATOM 11594 O O . SER B 1 379 ? -14.32 16.719 4.918 1 97.25 379 SER B O 1
ATOM 11596 N N . ALA B 1 380 ? -13.523 18.359 3.645 1 95.94 380 ALA B N 1
ATOM 11597 C CA . ALA B 1 380 ? -13.43 17.562 2.424 1 95.94 380 ALA B CA 1
ATOM 11598 C C . ALA B 1 380 ? -12.484 18.219 1.418 1 95.94 380 ALA B C 1
ATOM 11600 O O . ALA B 1 380 ? -12.125 19.375 1.564 1 95.94 380 ALA B O 1
ATOM 11601 N N . ASP B 1 381 ? -12.055 17.453 0.428 1 93.19 381 ASP B N 1
ATOM 11602 C CA . ASP B 1 381 ? -11.281 18.016 -0.672 1 93.19 381 ASP B CA 1
ATOM 11603 C C . ASP B 1 381 ? -12.188 18.688 -1.699 1 93.19 381 ASP B C 1
ATOM 11605 O O . ASP B 1 381 ? -13.414 18.656 -1.565 1 93.19 381 ASP B O 1
ATOM 11609 N N . TYR B 1 382 ? -11.672 19.375 -2.668 1 94 382 TYR B N 1
ATOM 11610 C CA . TYR B 1 382 ? -12.453 20.219 -3.58 1 94 382 TYR B CA 1
ATOM 11611 C C . TYR B 1 382 ? -13.445 19.375 -4.371 1 94 382 TYR B C 1
ATOM 11613 O O . TYR B 1 382 ? -14.617 19.734 -4.477 1 94 382 TYR B O 1
ATOM 11621 N N . PRO B 1 383 ? -13.07 18.172 -4.898 1 92.19 383 PRO B N 1
ATOM 11622 C CA . PRO B 1 383 ? -14.055 17.391 -5.637 1 92.19 383 PRO B CA 1
ATOM 11623 C C . PRO B 1 383 ? -15.258 16.984 -4.781 1 92.19 383 PRO B C 1
ATOM 11625 O O . PRO B 1 383 ? -16.391 16.953 -5.273 1 92.19 383 PRO B O 1
ATOM 11628 N N . GLU B 1 384 ? -15.047 16.656 -3.584 1 94.25 384 GLU B N 1
ATOM 11629 C CA . GLU B 1 384 ? -16.141 16.281 -2.699 1 94.25 384 GLU B CA 1
ATOM 11630 C C . GLU B 1 384 ? -16.953 17.5 -2.283 1 94.25 384 GLU B C 1
ATOM 11632 O O . GLU B 1 384 ? -18.172 17.406 -2.072 1 94.25 384 GLU B O 1
ATOM 11637 N N . LYS B 1 385 ? -16.25 18.656 -2.117 1 95.81 385 LYS B N 1
ATOM 11638 C CA . LYS B 1 385 ? -16.969 19.875 -1.8 1 95.81 385 LYS B CA 1
ATOM 11639 C C . LYS B 1 385 ? -17.953 20.25 -2.912 1 95.81 385 LYS B C 1
ATOM 11641 O O . LYS B 1 385 ? -19.047 20.75 -2.645 1 95.81 385 LYS B O 1
ATOM 11646 N N . VAL B 1 386 ? -17.5 19.984 -4.141 1 94.75 386 VAL B N 1
ATOM 11647 C CA . VAL B 1 386 ? -18.344 20.25 -5.301 1 94.75 386 VAL B CA 1
ATOM 11648 C C . VAL B 1 386 ? -19.594 19.391 -5.246 1 94.75 386 VAL B C 1
ATOM 11650 O O . VAL B 1 386 ? -20.703 19.844 -5.562 1 94.75 386 VAL B O 1
ATOM 11653 N N . LEU B 1 387 ? -19.453 18.156 -4.793 1 94.62 387 LEU B N 1
ATOM 11654 C CA . LEU B 1 387 ? -20.594 17.25 -4.652 1 94.62 387 LEU B CA 1
ATOM 11655 C C . LEU B 1 387 ? -21.531 17.719 -3.543 1 94.62 387 LEU B C 1
ATOM 11657 O O . LEU B 1 387 ? -22.75 17.703 -3.711 1 94.62 387 LEU B O 1
ATOM 11661 N N . LEU B 1 388 ? -20.953 18.172 -2.477 1 96.19 388 LEU B N 1
ATOM 11662 C CA . LEU B 1 388 ? -21.734 18.562 -1.306 1 96.19 388 LEU B CA 1
ATOM 11663 C C . LEU B 1 388 ? -22.469 19.875 -1.549 1 96.19 388 LEU B C 1
ATOM 11665 O O . LEU B 1 388 ? -23.594 20.062 -1.094 1 96.19 388 LEU B O 1
ATOM 11669 N N . ALA B 1 389 ? -21.781 20.766 -2.289 1 95.88 389 ALA B N 1
ATOM 11670 C CA . ALA B 1 389 ? -22.359 22.078 -2.564 1 95.88 389 ALA B CA 1
ATOM 11671 C C . ALA B 1 389 ? -23.312 22.016 -3.76 1 95.88 389 ALA B C 1
ATOM 11673 O O . ALA B 1 389 ? -24.078 22.953 -3.994 1 95.88 389 ALA B O 1
ATOM 11674 N N . THR B 1 390 ? -23.312 20.906 -4.527 1 95.19 390 THR B N 1
ATOM 11675 C CA . THR B 1 390 ? -24.125 20.703 -5.723 1 95.19 390 THR B CA 1
ATOM 11676 C C . THR B 1 390 ? -23.844 21.797 -6.75 1 95.19 390 THR B C 1
ATOM 11678 O O . THR B 1 390 ? -24.781 22.453 -7.238 1 95.19 390 THR B O 1
ATOM 11681 N N . ILE B 1 391 ? -22.562 22.016 -7.039 1 94.5 391 ILE B N 1
ATOM 11682 C CA . ILE B 1 391 ? -22.141 22.969 -8.055 1 94.5 391 ILE B CA 1
ATOM 11683 C C . ILE B 1 391 ? -21.344 22.266 -9.141 1 94.5 391 ILE B C 1
ATOM 11685 O O . ILE B 1 391 ? -20.969 21.094 -8.977 1 94.5 391 ILE B O 1
ATOM 11689 N N . ARG B 1 392 ? -21.125 22.984 -10.18 1 92.19 392 ARG B N 1
ATOM 11690 C CA . ARG B 1 392 ? -20.344 22.422 -11.281 1 92.19 392 ARG B CA 1
ATOM 11691 C C . ARG B 1 392 ? -18.844 22.484 -10.984 1 92.19 392 ARG B C 1
ATOM 11693 O O . ARG B 1 392 ? -18.359 23.484 -10.438 1 92.19 392 ARG B O 1
ATOM 11700 N N . ASP B 1 393 ? -18.203 21.422 -11.336 1 89.06 393 ASP B N 1
ATOM 11701 C CA . ASP B 1 393 ? -16.75 21.391 -11.18 1 89.06 393 ASP B CA 1
ATOM 11702 C C . ASP B 1 393 ? -16.094 22.422 -12.086 1 89.06 393 ASP B C 1
ATOM 11704 O O . ASP B 1 393 ? -16.297 22.422 -13.297 1 89.06 393 ASP B O 1
ATOM 11708 N N . LYS B 1 394 ? -15.43 23.328 -11.562 1 87.62 394 LYS B N 1
ATOM 11709 C CA . LYS B 1 394 ? -14.695 24.375 -12.273 1 87.62 394 LYS B CA 1
ATOM 11710 C C . LYS B 1 394 ? -15.617 25.172 -13.188 1 87.62 394 LYS B C 1
ATOM 11712 O O . LYS B 1 394 ? -15.258 25.484 -14.328 1 87.62 394 LYS B O 1
ATOM 11717 N N . GLY B 1 395 ? -16.844 25.438 -12.75 1 89.25 395 GLY B N 1
ATOM 11718 C CA . GLY B 1 395 ? -17.812 26.234 -13.5 1 89.25 395 GLY B CA 1
ATOM 11719 C C . GLY B 1 395 ? -17.469 27.703 -13.531 1 89.25 395 GLY B C 1
ATOM 11720 O O . GLY B 1 395 ? -16.328 28.094 -13.25 1 89.25 395 GLY B O 1
ATOM 11721 N N . MET B 1 396 ? -18.375 28.516 -13.906 1 91.75 396 MET B N 1
ATOM 11722 C CA . MET B 1 396 ? -18.203 29.969 -13.961 1 91.75 396 MET B CA 1
ATOM 11723 C C . MET B 1 396 ? -17.922 30.531 -12.57 1 91.75 396 MET B C 1
ATOM 11725 O O . MET B 1 396 ? -17.141 31.469 -12.422 1 91.75 396 MET B O 1
ATOM 11729 N N . PHE B 1 397 ? -18.625 30.016 -11.672 1 94.19 397 PHE B N 1
ATOM 11730 C CA . PHE B 1 397 ? -18.391 30.328 -10.266 1 94.19 397 PHE B CA 1
ATOM 11731 C C . PHE B 1 397 ? -17.938 29.078 -9.5 1 94.19 397 PHE B C 1
ATOM 11733 O O . PHE B 1 397 ? -18.75 28.438 -8.836 1 94.19 397 PHE B O 1
ATOM 11740 N N . PRO B 1 398 ? -16.656 28.766 -9.484 1 94.19 398 PRO B N 1
ATOM 11741 C CA . PRO B 1 398 ? -16.156 27.469 -9.016 1 94.19 398 PRO B CA 1
ATOM 11742 C C . PRO B 1 398 ? -16.094 27.375 -7.492 1 94.19 398 PRO B C 1
ATOM 11744 O O . PRO B 1 398 ? -15.977 26.266 -6.938 1 94.19 398 PRO B O 1
ATOM 11747 N N . CYS B 1 399 ? -16.156 28.484 -6.758 1 95.44 399 CYS B N 1
ATOM 11748 C CA . CYS B 1 399 ? -16.016 28.453 -5.309 1 95.44 399 CYS B CA 1
ATOM 11749 C C . CYS B 1 399 ? -17.312 28.016 -4.645 1 95.44 399 CYS B C 1
ATOM 11751 O O . CYS B 1 399 ? -18.375 28.562 -4.938 1 95.44 399 CYS B O 1
ATOM 11753 N N . PRO B 1 400 ? -17.297 27.016 -3.791 1 95.06 400 PRO B N 1
ATOM 11754 C CA . PRO B 1 400 ? -18.5 26.594 -3.08 1 95.06 400 PRO B CA 1
ATOM 11755 C C . PRO B 1 400 ? -18.969 27.609 -2.047 1 95.06 400 PRO B C 1
ATOM 11757 O O . PRO B 1 400 ? -20.094 27.516 -1.552 1 95.06 400 PRO B O 1
ATOM 11760 N N . ARG B 1 401 ? -18.266 28.688 -1.754 1 94.81 401 ARG B N 1
ATOM 11761 C CA . ARG B 1 401 ? -18.547 29.594 -0.654 1 94.81 401 ARG B CA 1
ATOM 11762 C C . ARG B 1 401 ? -19 30.953 -1.178 1 94.81 401 ARG B C 1
ATOM 11764 O O . ARG B 1 401 ? -19.703 31.688 -0.481 1 94.81 401 ARG B O 1
ATOM 11771 N N . CYS B 1 402 ? -18.438 31.375 -2.289 1 93.88 402 CYS B N 1
ATOM 11772 C CA . CYS B 1 402 ? -18.75 32.719 -2.781 1 93.88 402 CYS B CA 1
ATOM 11773 C C . CYS B 1 402 ? -19 32.688 -4.285 1 93.88 402 CYS B C 1
ATOM 11775 O O . CYS B 1 402 ? -18.828 31.656 -4.938 1 93.88 402 CYS B O 1
ATOM 11777 N N . MET B 1 403 ? -19.453 33.812 -4.84 1 93 403 MET B N 1
ATOM 11778 C CA . MET B 1 403 ? -19.828 33.938 -6.246 1 93 403 MET B CA 1
ATOM 11779 C C . MET B 1 403 ? -18.812 34.75 -7.016 1 93 403 MET B C 1
ATOM 11781 O O . MET B 1 403 ? -19.188 35.656 -7.781 1 93 403 MET B O 1
ATOM 11785 N N . VAL B 1 404 ? -17.562 34.5 -6.742 1 93.56 404 VAL B N 1
ATOM 11786 C CA . VAL B 1 404 ? -16.516 35.156 -7.531 1 93.56 404 VAL B CA 1
ATOM 11787 C C . VAL B 1 404 ? -16.344 34.406 -8.867 1 93.56 404 VAL B C 1
ATOM 11789 O O . VAL B 1 404 ? -16.219 33.188 -8.898 1 93.56 404 VAL B O 1
ATOM 11792 N N . HIS B 1 405 ? -16.359 35.219 -9.891 1 93.25 405 HIS B N 1
ATOM 11793 C CA . HIS B 1 405 ? -16.266 34.625 -11.227 1 93.25 405 HIS B CA 1
ATOM 11794 C C . HIS B 1 405 ? -14.883 34.031 -11.477 1 93.25 405 HIS B C 1
ATOM 11796 O O . HIS B 1 405 ? -13.883 34.5 -10.945 1 93.25 405 HIS B O 1
ATOM 11802 N N . ARG B 1 406 ? -14.797 33 -12.289 1 93.62 406 ARG B N 1
ATOM 11803 C CA . ARG B 1 406 ? -13.57 32.281 -12.586 1 93.62 406 ARG B CA 1
ATOM 11804 C C . ARG B 1 406 ? -12.5 33.219 -13.141 1 93.62 406 ARG B C 1
ATOM 11806 O O . ARG B 1 406 ? -11.312 33.031 -12.875 1 93.62 406 ARG B O 1
ATOM 11813 N N . SER B 1 407 ? -12.844 34.25 -13.875 1 92.62 407 SER B N 1
ATOM 11814 C CA . SER B 1 407 ? -11.922 35.188 -14.516 1 92.62 407 SER B CA 1
ATOM 11815 C C . SER B 1 407 ? -11.297 36.125 -13.5 1 92.62 407 SER B C 1
ATOM 11817 O O . SER B 1 407 ? -10.297 36.781 -13.797 1 92.62 407 SER B O 1
ATOM 11819 N N . LYS B 1 408 ? -11.812 36.094 -12.289 1 93.56 408 LYS B N 1
ATOM 11820 C CA . LYS B 1 408 ? -11.312 37.031 -11.281 1 93.56 408 LYS B CA 1
ATOM 11821 C C . LYS B 1 408 ? -10.609 36.281 -10.148 1 93.56 408 LYS B C 1
ATOM 11823 O O . LYS B 1 408 ? -10.344 36.875 -9.094 1 93.56 408 LYS B O 1
ATOM 11828 N N . LEU B 1 409 ? -10.305 35.125 -10.352 1 94.75 409 LEU B N 1
ATOM 11829 C CA . LEU B 1 409 ? -9.688 34.312 -9.305 1 94.75 409 LEU B CA 1
ATOM 11830 C C . LEU B 1 409 ? -8.266 34.781 -9.031 1 94.75 409 LEU B C 1
ATOM 11832 O O . LEU B 1 409 ? -7.746 34.562 -7.93 1 94.75 409 LEU B O 1
ATOM 11836 N N . ASP B 1 410 ? -7.555 35.375 -10.016 1 93.94 410 ASP B N 1
ATOM 11837 C CA . ASP B 1 410 ? -6.164 35.781 -9.875 1 93.94 410 ASP B CA 1
ATOM 11838 C C . ASP B 1 410 ? -6.047 37.031 -8.992 1 93.94 410 ASP B C 1
ATOM 11840 O O . ASP B 1 410 ? -4.949 37.375 -8.547 1 93.94 410 ASP B O 1
ATOM 11844 N N . LEU B 1 411 ? -7.207 37.625 -8.609 1 93.62 411 LEU B N 1
ATOM 11845 C CA . LEU B 1 411 ? -7.199 38.875 -7.852 1 93.62 411 LEU B CA 1
ATOM 11846 C C . LEU B 1 411 ? -7.133 38.594 -6.352 1 93.62 411 LEU B C 1
ATOM 11848 O O . LEU B 1 411 ? -7.363 39.5 -5.543 1 93.62 411 LEU B O 1
ATOM 11852 N N . MET B 1 412 ? -6.793 37.406 -6.035 1 94.25 412 MET B N 1
ATOM 11853 C CA . MET B 1 412 ? -6.688 37 -4.633 1 94.25 412 MET B CA 1
ATOM 11854 C C . MET B 1 412 ? -5.801 38 -3.861 1 94.25 412 MET B C 1
ATOM 11856 O O . MET B 1 412 ? -4.723 38.344 -4.328 1 94.25 412 MET B O 1
ATOM 11860 N N . GLY B 1 413 ? -6.254 38.5 -2.699 1 89.94 413 GLY B N 1
ATOM 11861 C CA . GLY B 1 413 ? -5.477 39.375 -1.837 1 89.94 413 GLY B CA 1
ATOM 11862 C C . GLY B 1 413 ? -5.797 40.844 -2.039 1 89.94 413 GLY B C 1
ATOM 11863 O O . GLY B 1 413 ? -5.488 41.688 -1.182 1 89.94 413 GLY B O 1
ATOM 11864 N N . LEU B 1 414 ? -6.445 41.219 -3.146 1 91.62 414 LEU B N 1
ATOM 11865 C CA . LEU B 1 414 ? -6.836 42.625 -3.379 1 91.62 414 LEU B CA 1
ATOM 11866 C C . LEU B 1 414 ? -8.031 43 -2.506 1 91.62 414 LEU B C 1
ATOM 11868 O O . LEU B 1 414 ? -8.805 42.125 -2.094 1 91.62 414 LEU B O 1
ATOM 11872 N N . TYR B 1 415 ? -8.062 44.188 -2.248 1 88.62 415 TYR B N 1
ATOM 11873 C CA . TYR B 1 415 ? -9.133 44.688 -1.398 1 88.62 415 TYR B CA 1
ATOM 11874 C C . TYR B 1 415 ? -10.5 44.375 -1.986 1 88.62 415 TYR B C 1
ATOM 11876 O O . TYR B 1 415 ? -11.414 43.969 -1.263 1 88.62 415 TYR B O 1
ATOM 11884 N N . ARG B 1 416 ? -10.633 44.469 -3.227 1 87.81 416 ARG B N 1
ATOM 11885 C CA . ARG B 1 416 ? -11.898 44.188 -3.902 1 87.81 416 ARG B CA 1
ATOM 11886 C C . ARG B 1 416 ? -12.273 42.719 -3.773 1 87.81 416 ARG B C 1
ATOM 11888 O O . ARG B 1 416 ? -13.453 42.406 -3.643 1 87.81 416 ARG B O 1
ATOM 11895 N N . ASP B 1 417 ? -11.359 41.938 -3.873 1 90.44 417 ASP B N 1
ATOM 11896 C CA . ASP B 1 417 ? -11.609 40.5 -3.725 1 90.44 417 ASP B CA 1
ATOM 11897 C C . ASP B 1 417 ? -12.094 40.156 -2.316 1 90.44 417 ASP B C 1
ATOM 11899 O O . ASP B 1 417 ? -13.07 39.438 -2.15 1 90.44 417 ASP B O 1
ATOM 11903 N N . LEU B 1 418 ? -11.445 40.75 -1.316 1 86.88 418 LEU B N 1
ATOM 11904 C CA . LEU B 1 418 ? -11.781 40.469 0.077 1 86.88 418 LEU B CA 1
ATOM 11905 C C . LEU B 1 418 ? -13.188 40.969 0.401 1 86.88 418 LEU B C 1
ATOM 11907 O O . LEU B 1 418 ? -13.906 40.344 1.178 1 86.88 418 LEU B O 1
ATOM 11911 N N . GLN B 1 419 ? -13.57 42 -0.29 1 85 419 GLN B N 1
ATOM 11912 C CA . GLN B 1 419 ? -14.906 42.531 -0.068 1 85 419 GLN B CA 1
ATOM 11913 C C . GLN B 1 419 ? -15.961 41.688 -0.782 1 85 419 GLN B C 1
ATOM 11915 O O . GLN B 1 419 ? -17.047 41.469 -0.243 1 85 419 GLN B O 1
ATOM 11920 N N . THR B 1 420 ? -15.641 41.312 -1.941 1 87.31 420 THR B N 1
ATOM 11921 C CA . THR B 1 420 ? -16.594 40.531 -2.738 1 87.31 420 THR B CA 1
ATOM 11922 C C . THR B 1 420 ? -16.906 39.219 -2.059 1 87.31 420 THR B C 1
ATOM 11924 O O . THR B 1 420 ? -18.031 38.719 -2.123 1 87.31 420 THR B O 1
ATOM 11927 N N . ARG B 1 421 ? -16 38.625 -1.376 1 88.5 421 ARG B N 1
ATOM 11928 C CA . ARG B 1 421 ? -16.172 37.312 -0.704 1 88.5 421 ARG B CA 1
ATOM 11929 C C . ARG B 1 421 ? -17.219 37.406 0.399 1 88.5 421 ARG B C 1
ATOM 11931 O O . ARG B 1 421 ? -17.938 36.469 0.661 1 88.5 421 ARG B O 1
ATOM 11938 N N . VAL B 1 422 ? -17.281 38.531 0.978 1 83.06 422 VAL B N 1
ATOM 11939 C CA . VAL B 1 422 ? -18.188 38.75 2.1 1 83.06 422 VAL B CA 1
ATOM 11940 C C . VAL B 1 422 ? -19.562 39.188 1.587 1 83.06 422 VAL B C 1
ATOM 11942 O O . VAL B 1 422 ? -20.594 38.781 2.105 1 83.06 422 VAL B O 1
ATOM 11945 N N . LYS B 1 423 ? -19.547 39.875 0.504 1 85 423 LYS B N 1
ATOM 11946 C CA . LYS B 1 423 ? -20.797 40.469 0.002 1 85 423 LYS B CA 1
ATOM 11947 C C . LYS B 1 423 ? -21.531 39.469 -0.901 1 85 423 LYS B C 1
ATOM 11949 O O . LYS B 1 423 ? -22.766 39.5 -0.971 1 85 423 LYS B O 1
ATOM 11954 N N . GLN B 1 424 ? -20.75 38.719 -1.585 1 89.62 424 GLN B N 1
ATOM 11955 C CA . GLN B 1 424 ? -21.375 37.812 -2.541 1 89.62 424 GLN B CA 1
ATOM 11956 C C . GLN B 1 424 ? -21.203 36.375 -2.1 1 89.62 424 GLN B C 1
ATOM 11958 O O . GLN B 1 424 ? -20.609 35.562 -2.809 1 89.62 424 GLN B O 1
ATOM 11963 N N . LEU B 1 425 ? -21.891 36.125 -1.031 1 91 425 LEU B N 1
ATOM 11964 C CA . LEU B 1 425 ? -21.906 34.75 -0.53 1 91 425 LEU B CA 1
ATOM 11965 C C . LEU B 1 425 ? -22.812 33.844 -1.37 1 91 425 LEU B C 1
ATOM 11967 O O . LEU B 1 425 ? -23.859 34.312 -1.856 1 91 425 LEU B O 1
ATOM 11971 N N . ARG B 1 426 ? -22.391 32.656 -1.569 1 92.19 426 ARG B N 1
ATOM 11972 C CA . ARG B 1 426 ? -23.203 31.734 -2.332 1 92.19 426 ARG B CA 1
ATOM 11973 C C . ARG B 1 426 ? -24.359 31.203 -1.495 1 92.19 426 ARG B C 1
ATOM 11975 O O . ARG B 1 426 ? -24.203 30.906 -0.313 1 92.19 426 ARG B O 1
ATOM 11982 N N . THR B 1 427 ? -25.562 31.203 -2.119 1 91.62 427 THR B N 1
ATOM 11983 C CA . THR B 1 427 ? -26.75 30.641 -1.498 1 91.62 427 THR B CA 1
ATOM 11984 C C . THR B 1 427 ? -27.391 29.594 -2.41 1 91.62 427 THR B C 1
ATOM 11986 O O . THR B 1 427 ? -27.375 29.734 -3.635 1 91.62 427 THR B O 1
ATOM 11989 N N . PHE B 1 428 ? -27.859 28.516 -1.79 1 93.38 428 PHE B N 1
ATOM 11990 C CA . PHE B 1 428 ? -28.5 27.453 -2.564 1 93.38 428 PHE B CA 1
ATOM 11991 C C . PHE B 1 428 ? -29.859 27.922 -3.096 1 93.38 428 PHE B C 1
ATOM 11993 O O . PHE B 1 428 ? -30.688 28.422 -2.338 1 93.38 428 PHE B O 1
ATOM 12000 N N . MET B 1 429 ? -30.078 27.734 -4.379 1 91.56 429 MET B N 1
ATOM 12001 C CA . MET B 1 429 ? -31.312 28.203 -5.023 1 91.56 429 MET B CA 1
ATOM 12002 C C . MET B 1 429 ? -32.312 27.062 -5.172 1 91.56 429 MET B C 1
ATOM 12004 O O . MET B 1 429 ? -32.406 26.453 -6.238 1 91.56 429 MET B O 1
ATOM 12008 N N . VAL B 1 430 ? -33.188 26.875 -4.32 1 93.5 430 VAL B N 1
ATOM 12009 C CA . VAL B 1 430 ? -34.094 25.75 -4.223 1 93.5 430 VAL B CA 1
ATOM 12010 C C . VAL B 1 430 ? -35.062 25.766 -5.395 1 93.5 430 VAL B C 1
ATOM 12012 O O . VAL B 1 430 ? -35.281 24.734 -6.051 1 93.5 430 VAL B O 1
ATOM 12015 N N . GLU B 1 431 ? -35.625 26.891 -5.746 1 93 431 GLU B N 1
ATOM 12016 C CA . GLU B 1 431 ? -36.656 27 -6.758 1 93 431 GLU B CA 1
ATOM 12017 C C . GLU B 1 431 ? -36.094 26.734 -8.156 1 93 431 GLU B C 1
ATOM 12019 O O . GLU B 1 431 ? -36.75 26.062 -8.969 1 93 431 GLU B O 1
ATOM 12024 N N . LYS B 1 432 ? -34.969 27.234 -8.352 1 94.12 432 LYS B N 1
ATOM 12025 C CA . LYS B 1 432 ? -34.344 27.031 -9.656 1 94.12 432 LYS B CA 1
ATOM 12026 C C . LYS B 1 432 ? -33.969 25.562 -9.875 1 94.12 432 LYS B C 1
ATOM 12028 O O . LYS B 1 432 ? -34.125 25.047 -10.977 1 94.12 432 LYS B O 1
ATOM 12033 N N . VAL B 1 433 ? -33.5 24.938 -8.844 1 96.06 433 VAL B N 1
ATOM 12034 C CA . VAL B 1 433 ? -33.125 23.531 -8.938 1 96.06 433 VAL B CA 1
ATOM 12035 C C . VAL B 1 433 ? -34.375 22.672 -9.141 1 96.06 433 VAL B C 1
ATOM 12037 O O . VAL B 1 433 ? -34.375 21.734 -9.945 1 96.06 433 VAL B O 1
ATOM 12040 N N . LYS B 1 434 ? -35.438 22.984 -8.484 1 95.44 434 LYS B N 1
ATOM 12041 C CA . LYS B 1 434 ? -36.688 22.25 -8.641 1 95.44 434 LYS B CA 1
ATOM 12042 C C . LYS B 1 434 ? -37.219 22.359 -10.07 1 95.44 434 LYS B C 1
ATOM 12044 O O . LYS B 1 434 ? -37.719 21.375 -10.641 1 95.44 434 LYS B O 1
ATOM 12049 N N . ALA B 1 435 ? -37.125 23.516 -10.602 1 95 435 ALA B N 1
ATOM 12050 C CA . ALA B 1 435 ? -37.562 23.734 -11.977 1 95 435 ALA B CA 1
ATOM 12051 C C . ALA B 1 435 ? -36.719 22.938 -12.969 1 95 435 ALA B C 1
ATOM 12053 O O . ALA B 1 435 ? -37.25 22.359 -13.93 1 95 435 ALA B O 1
ATOM 12054 N N . ALA B 1 436 ? -35.469 22.969 -12.766 1 96.06 436 ALA B N 1
ATOM 12055 C CA . ALA B 1 436 ? -34.562 22.219 -13.633 1 96.06 436 ALA B CA 1
ATOM 12056 C C . ALA B 1 436 ? -34.844 20.719 -13.539 1 96.06 436 ALA B C 1
ATOM 12058 O O . ALA B 1 436 ? -34.781 20 -14.539 1 96.06 436 ALA B O 1
ATOM 12059 N N . ARG B 1 437 ? -35.094 20.188 -12.414 1 95.69 437 ARG B N 1
ATOM 12060 C CA . ARG B 1 437 ? -35.375 18.766 -12.219 1 95.69 437 ARG B CA 1
ATOM 12061 C C . ARG B 1 437 ? -36.656 18.359 -12.906 1 95.69 437 ARG B C 1
ATOM 12063 O O . ARG B 1 437 ? -36.75 17.266 -13.469 1 95.69 437 ARG B O 1
ATOM 12070 N N . ASP B 1 438 ? -37.656 19.266 -12.844 1 94.5 438 ASP B N 1
ATOM 12071 C CA . ASP B 1 438 ? -38.906 19 -13.531 1 94.5 438 ASP B CA 1
ATOM 12072 C C . ASP B 1 438 ? -38.688 18.844 -15.039 1 94.5 438 ASP B C 1
ATOM 12074 O O . ASP B 1 438 ? -39.344 18.016 -15.68 1 94.5 438 ASP B O 1
ATOM 12078 N N . LEU B 1 439 ? -37.844 19.625 -15.562 1 94.88 439 LEU B N 1
ATOM 12079 C CA . LEU B 1 439 ? -37.5 19.531 -16.984 1 94.88 439 LEU B CA 1
ATOM 12080 C C . LEU B 1 439 ? -36.875 18.188 -17.312 1 94.88 439 LEU B C 1
ATOM 12082 O O . LEU B 1 439 ? -37.156 17.594 -18.344 1 94.88 439 LEU B O 1
ATOM 12086 N N . ILE B 1 440 ? -36.031 17.625 -16.422 1 95 440 ILE B N 1
ATOM 12087 C CA . ILE B 1 440 ? -35.25 16.406 -16.672 1 95 440 ILE B CA 1
ATOM 12088 C C . ILE B 1 440 ? -36.125 15.18 -16.406 1 95 440 ILE B C 1
ATOM 12090 O O . ILE B 1 440 ? -36.219 14.273 -17.234 1 95 440 ILE B O 1
ATOM 12094 N N . TYR B 1 441 ? -36.875 15.156 -15.297 1 94.38 441 TYR B N 1
ATOM 12095 C CA . TYR B 1 441 ? -37.562 13.945 -14.828 1 94.38 441 TYR B CA 1
ATOM 12096 C C . TYR B 1 441 ? -38.969 13.883 -15.359 1 94.38 441 TYR B C 1
ATOM 12098 O O . TYR B 1 441 ? -39.531 12.797 -15.57 1 94.38 441 TYR B O 1
ATOM 12106 N N . ARG B 1 442 ? -39.594 15.039 -15.633 1 91.88 442 ARG B N 1
ATOM 12107 C CA . ARG B 1 442 ? -40.969 15.039 -16.062 1 91.88 442 ARG B CA 1
ATOM 12108 C C . ARG B 1 442 ? -41.094 15.289 -17.562 1 91.88 442 ARG B C 1
ATOM 12110 O O . ARG B 1 442 ? -41.938 14.688 -18.25 1 91.88 442 ARG B O 1
ATOM 12117 N N . GLN B 1 443 ? -40.25 16.203 -18.078 1 92.38 443 GLN B N 1
ATOM 12118 C CA . GLN B 1 443 ? -40.375 16.594 -19.469 1 92.38 443 GLN B CA 1
ATOM 12119 C C . GLN B 1 443 ? -39.375 15.852 -20.344 1 92.38 443 GLN B C 1
ATOM 12121 O O . GLN B 1 443 ? -39.375 15.969 -21.562 1 92.38 443 GLN B O 1
ATOM 12126 N N . GLY B 1 444 ? -38.406 15.164 -19.766 1 90.81 444 GLY B N 1
ATOM 12127 C CA . GLY B 1 444 ? -37.531 14.266 -20.484 1 90.81 444 GLY B CA 1
ATOM 12128 C C . GLY B 1 444 ? -36.375 14.984 -21.156 1 90.81 444 GLY B C 1
ATOM 12129 O O . GLY B 1 444 ? -35.75 14.453 -22.094 1 90.81 444 GLY B O 1
ATOM 12130 N N . TYR B 1 445 ? -36.031 16.234 -20.703 1 91.62 445 TYR B N 1
ATOM 12131 C CA . TYR B 1 445 ? -34.906 16.953 -21.281 1 91.62 445 TYR B CA 1
ATOM 12132 C C . TYR B 1 445 ? -33.594 16.375 -20.781 1 91.62 445 TYR B C 1
ATOM 12134 O O . TYR B 1 445 ? -33.531 15.781 -19.703 1 91.62 445 TYR B O 1
ATOM 12142 N N . GLY B 1 446 ? -32.562 16.516 -21.641 1 90.62 446 GLY B N 1
ATOM 12143 C CA . GLY B 1 446 ? -31.234 16.109 -21.203 1 90.62 446 GLY B CA 1
ATOM 12144 C C . GLY B 1 446 ? -30.688 16.953 -20.062 1 90.62 446 GLY B C 1
ATOM 12145 O O . GLY B 1 446 ? -31.078 18.109 -19.906 1 90.62 446 GLY B O 1
ATOM 12146 N N . ILE B 1 447 ? -29.828 16.438 -19.344 1 91.94 447 ILE B N 1
ATOM 12147 C CA . ILE B 1 447 ? -29.281 17.078 -18.156 1 91.94 447 ILE B CA 1
ATOM 12148 C C . ILE B 1 447 ? -28.516 18.344 -18.562 1 91.94 447 ILE B C 1
ATOM 12150 O O . ILE B 1 447 ? -28.578 19.359 -17.875 1 91.94 447 ILE B O 1
ATOM 12154 N N . LYS B 1 448 ? -27.797 18.281 -19.656 1 89.38 448 LYS B N 1
ATOM 12155 C CA . LYS B 1 448 ? -27.031 19.438 -20.109 1 89.38 448 LYS B CA 1
ATOM 12156 C C . LYS B 1 448 ? -27.75 20.156 -21.25 1 89.38 448 LYS B C 1
ATOM 12158 O O . LYS B 1 448 ? -27.109 20.859 -22.047 1 89.38 448 LYS B O 1
ATOM 12163 N N . SER B 1 449 ? -29.094 20 -21.375 1 91.19 449 SER B N 1
ATOM 12164 C CA . SER B 1 449 ? -29.875 20.703 -22.391 1 91.19 449 SER B CA 1
ATOM 12165 C C . SER B 1 449 ? -29.891 22.203 -22.141 1 91.19 449 SER B C 1
ATOM 12167 O O . SER B 1 449 ? -29.656 22.656 -21.016 1 91.19 449 SER B O 1
ATOM 12169 N N . GLN B 1 450 ? -30.125 22.922 -23.141 1 91.25 450 GLN B N 1
ATOM 12170 C CA . GLN B 1 450 ? -30.141 24.391 -23.047 1 91.25 450 GLN B CA 1
ATOM 12171 C C . GLN B 1 450 ? -31.203 24.859 -22.062 1 91.25 450 GLN B C 1
ATOM 12173 O O . GLN B 1 450 ? -31 25.828 -21.328 1 91.25 450 GLN B O 1
ATOM 12178 N N . GLN B 1 451 ? -32.281 24.25 -22.047 1 91.62 451 GLN B N 1
ATOM 12179 C CA . GLN B 1 451 ? -33.375 24.625 -21.156 1 91.62 451 GLN B CA 1
ATOM 12180 C C . GLN B 1 451 ? -32.969 24.484 -19.688 1 91.62 451 GLN B C 1
ATOM 12182 O O . GLN B 1 451 ? -33.312 25.312 -18.859 1 91.62 451 GLN B O 1
ATOM 12187 N N . VAL B 1 452 ? -32.25 23.469 -19.438 1 93.19 452 VAL B N 1
ATOM 12188 C CA . VAL B 1 452 ? -31.781 23.234 -18.078 1 93.19 452 VAL B CA 1
ATOM 12189 C C . VAL B 1 452 ? -30.641 24.188 -17.75 1 93.19 452 VAL B C 1
ATOM 12191 O O . VAL B 1 452 ? -30.609 24.781 -16.672 1 93.19 452 VAL B O 1
ATOM 12194 N N . GLU B 1 453 ? -29.734 24.406 -18.672 1 92.12 453 GLU B N 1
ATOM 12195 C CA . GLU B 1 453 ? -28.562 25.266 -18.469 1 92.12 453 GLU B CA 1
ATOM 12196 C C . GLU B 1 453 ? -28.969 26.719 -18.328 1 92.12 453 GLU B C 1
ATOM 12198 O O . GLU B 1 453 ? -28.312 27.484 -17.594 1 92.12 453 GLU B O 1
ATOM 12203 N N . ASP B 1 454 ? -30.031 27.094 -18.938 1 90.12 454 ASP B N 1
ATOM 12204 C CA . ASP B 1 454 ? -30.516 28.469 -18.828 1 90.12 454 ASP B CA 1
ATOM 12205 C C . ASP B 1 454 ? -30.938 28.797 -17.391 1 90.12 454 ASP B C 1
ATOM 12207 O O . ASP B 1 454 ? -30.844 29.953 -16.969 1 90.12 454 ASP B O 1
ATOM 12211 N N . ARG B 1 455 ? -31.203 27.875 -16.688 1 90.75 455 ARG B N 1
ATOM 12212 C CA . ARG B 1 455 ? -31.688 28.078 -15.328 1 90.75 455 ARG B CA 1
ATOM 12213 C C . ARG B 1 455 ? -30.547 27.984 -14.32 1 90.75 455 ARG B C 1
ATOM 12215 O O . ARG B 1 455 ? -30.625 28.562 -13.234 1 90.75 455 ARG B O 1
ATOM 12222 N N . LEU B 1 456 ? -29.547 27.219 -14.586 1 93.06 456 LEU B N 1
ATOM 12223 C CA . LEU B 1 456 ? -28.594 26.891 -13.531 1 93.06 456 LEU B CA 1
ATOM 12224 C C . LEU B 1 456 ? -27.188 27.359 -13.891 1 93.06 456 LEU B C 1
ATOM 12226 O O . LEU B 1 456 ? -26.359 27.578 -13.008 1 93.06 456 LEU B O 1
ATOM 12230 N N . GLN B 1 457 ? -26.859 27.531 -15.086 1 88.69 457 GLN B N 1
ATOM 12231 C CA . GLN B 1 457 ? -25.5 27.812 -15.523 1 88.69 457 GLN B CA 1
ATOM 12232 C C . GLN B 1 457 ? -25 29.141 -14.953 1 88.69 457 GLN B C 1
ATOM 12234 O O . GLN B 1 457 ? -23.828 29.266 -14.609 1 88.69 457 GLN B O 1
ATOM 12239 N N . GLU B 1 458 ? -25.906 30.125 -14.836 1 86.44 458 GLU B N 1
ATOM 12240 C CA . GLU B 1 458 ? -25.547 31.453 -14.344 1 86.44 458 GLU B CA 1
ATOM 12241 C C . GLU B 1 458 ? -25.016 31.391 -12.914 1 86.44 458 GLU B C 1
ATOM 12243 O O . GLU B 1 458 ? -24.25 32.25 -12.492 1 86.44 458 GLU B O 1
ATOM 12248 N N . PHE B 1 459 ? -25.359 30.359 -12.258 1 88.56 459 PHE B N 1
ATOM 12249 C CA . PHE B 1 459 ? -24.938 30.234 -10.867 1 88.56 459 PHE B CA 1
ATOM 12250 C C . PHE B 1 459 ? -24.047 29 -10.688 1 88.56 459 PHE B C 1
ATOM 12252 O O . PHE B 1 459 ? -23.703 28.641 -9.562 1 88.56 459 PHE B O 1
ATOM 12259 N N . SER B 1 460 ? -23.672 28.391 -11.766 1 92.88 460 SER B N 1
ATOM 12260 C CA . SER B 1 460 ? -22.891 27.156 -11.75 1 92.88 460 SER B CA 1
ATOM 12261 C C . SER B 1 460 ? -23.547 26.078 -10.891 1 92.88 460 SER B C 1
ATOM 12263 O O . SER B 1 460 ? -22.875 25.328 -10.188 1 92.88 460 SER B O 1
ATOM 12265 N N . GLY B 1 461 ? -24.844 26.094 -10.898 1 93.25 461 GLY B N 1
ATOM 12266 C CA . GLY B 1 461 ? -25.594 25.094 -10.164 1 93.25 461 GLY B CA 1
ATOM 12267 C C . GLY B 1 461 ? -25.828 23.828 -10.961 1 93.25 461 GLY B C 1
ATOM 12268 O O . GLY B 1 461 ? -25.594 23.781 -12.164 1 93.25 461 GLY B O 1
ATOM 12269 N N . VAL B 1 462 ? -26.188 22.719 -10.289 1 94.5 462 VAL B N 1
ATOM 12270 C CA . VAL B 1 462 ? -26.531 21.438 -10.914 1 94.5 462 VAL B CA 1
ATOM 12271 C C . VAL B 1 462 ? -27.938 21.016 -10.492 1 94.5 462 VAL B C 1
ATOM 12273 O O . VAL B 1 462 ? -28.453 21.5 -9.477 1 94.5 462 VAL B O 1
ATOM 12276 N N . PRO B 1 463 ? -28.562 20.25 -11.273 1 94.88 463 PRO B N 1
ATOM 12277 C CA . PRO B 1 463 ? -29.953 19.891 -10.992 1 94.88 463 PRO B CA 1
ATOM 12278 C C . PRO B 1 463 ? -30.078 18.781 -9.953 1 94.88 463 PRO B C 1
ATOM 12280 O O . PRO B 1 463 ? -30.734 17.766 -10.203 1 94.88 463 PRO B O 1
ATOM 12283 N N . THR B 1 464 ? -29.484 18.844 -8.828 1 95.44 464 THR B N 1
ATOM 12284 C CA . THR B 1 464 ? -29.547 17.906 -7.703 1 95.44 464 THR B CA 1
ATOM 12285 C C . THR B 1 464 ? -30 18.625 -6.434 1 95.44 464 THR B C 1
ATOM 12287 O O . THR B 1 464 ? -29.5 19.703 -6.113 1 95.44 464 THR B O 1
ATOM 12290 N N . GLN B 1 465 ? -30.969 18.078 -5.832 1 95 465 GLN B N 1
ATOM 12291 C CA . GLN B 1 465 ? -31.422 18.641 -4.562 1 95 465 GLN B CA 1
ATOM 12292 C C . GLN B 1 465 ? -30.406 18.406 -3.459 1 95 465 GLN B C 1
ATOM 12294 O O . GLN B 1 465 ? -29.812 17.328 -3.375 1 95 465 GLN B O 1
ATOM 12299 N N . ASN B 1 466 ? -30.219 19.406 -2.688 1 96.88 466 ASN B N 1
ATOM 12300 C CA . ASN B 1 466 ? -29.234 19.297 -1.609 1 96.88 466 ASN B CA 1
ATOM 12301 C C . ASN B 1 466 ? -29.859 18.734 -0.337 1 96.88 466 ASN B C 1
ATOM 12303 O O . ASN B 1 466 ? -30.859 19.266 0.16 1 96.88 466 ASN B O 1
ATOM 12307 N N . ALA B 1 467 ? -29.281 17.688 0.195 1 97.25 467 ALA B N 1
ATOM 12308 C CA . ALA B 1 467 ? -29.812 16.953 1.339 1 97.25 467 ALA B CA 1
ATOM 12309 C C . ALA B 1 467 ? -29.891 17.844 2.576 1 97.25 467 ALA B C 1
ATOM 12311 O O . ALA B 1 467 ? -30.812 17.734 3.379 1 97.25 467 ALA B O 1
ATOM 12312 N N . PHE B 1 468 ? -28.938 18.766 2.832 1 97.69 468 PHE B N 1
ATOM 12313 C CA . PHE B 1 468 ? -28.875 19.609 4.016 1 97.69 468 PHE B CA 1
ATOM 12314 C C . PHE B 1 468 ? -29.969 20.672 3.988 1 97.69 468 PHE B C 1
ATOM 12316 O O . PHE B 1 468 ? -30.516 21.047 5.031 1 97.69 468 PHE B O 1
ATOM 12323 N N . VAL B 1 469 ? -30.234 21.156 2.781 1 96.88 469 VAL B N 1
ATOM 12324 C CA . VAL B 1 469 ? -31.297 22.141 2.629 1 96.88 469 VAL B CA 1
ATOM 12325 C C . VAL B 1 469 ? -32.656 21.453 2.783 1 96.88 469 VAL B C 1
ATOM 12327 O O . VAL B 1 469 ? -33.531 21.953 3.482 1 96.88 469 VAL B O 1
ATOM 12330 N N . GLU B 1 470 ? -32.781 20.312 2.182 1 95.25 470 GLU B N 1
ATOM 12331 C CA . GLU B 1 470 ? -34.062 19.594 2.178 1 95.25 470 GLU B CA 1
ATOM 12332 C C . GLU B 1 470 ? -34.438 19.125 3.584 1 95.25 470 GLU B C 1
ATOM 12334 O O . GLU B 1 470 ? -35.594 19.234 3.99 1 95.25 470 GLU B O 1
ATOM 12339 N N . ARG B 1 471 ? -33.469 18.641 4.328 1 96.44 471 ARG B N 1
ATOM 12340 C CA . ARG B 1 471 ? -33.781 18 5.605 1 96.44 471 ARG B CA 1
ATOM 12341 C C . ARG B 1 471 ? -33.625 18.984 6.758 1 96.44 471 ARG B C 1
ATOM 12343 O O . ARG B 1 471 ? -34.344 18.875 7.766 1 96.44 471 ARG B O 1
ATOM 12350 N N . LEU B 1 472 ? -32.75 19.953 6.707 1 96.44 472 LEU B N 1
ATOM 12351 C CA . LEU B 1 472 ? -32.438 20.812 7.852 1 96.44 472 LEU B CA 1
ATOM 12352 C C . LEU B 1 472 ? -32.688 22.281 7.523 1 96.44 472 LEU B C 1
ATOM 12354 O O . LEU B 1 472 ? -32.625 23.141 8.406 1 96.44 472 LEU B O 1
ATOM 12358 N N . ASN B 1 473 ? -32.938 22.594 6.27 1 93.56 473 ASN B N 1
ATOM 12359 C CA . ASN B 1 473 ? -33.031 23.984 5.82 1 93.56 473 ASN B CA 1
ATOM 12360 C C . ASN B 1 473 ? -31.734 24.75 6.098 1 93.56 473 ASN B C 1
ATOM 12362 O O . ASN B 1 473 ? -31.766 25.891 6.566 1 93.56 473 ASN B O 1
ATOM 12366 N N . LEU B 1 474 ? -30.625 24.062 5.992 1 95.19 474 LEU B N 1
ATOM 12367 C CA . LEU B 1 474 ? -29.281 24.625 6.211 1 95.19 474 LEU B CA 1
ATOM 12368 C C . LEU B 1 474 ? -28.578 24.859 4.887 1 95.19 474 LEU B C 1
ATOM 12370 O O . LEU B 1 474 ? -28.484 23.953 4.051 1 95.19 474 LEU B O 1
ATOM 12374 N N . ASP B 1 475 ? -28.125 26.062 4.68 1 94.62 475 ASP B N 1
ATOM 12375 C CA . ASP B 1 475 ? -27.297 26.344 3.512 1 94.62 475 ASP B CA 1
ATOM 12376 C C . ASP B 1 475 ? -25.922 25.688 3.652 1 94.62 475 ASP B C 1
ATOM 12378 O O . ASP B 1 475 ? -25.219 25.953 4.625 1 94.62 475 ASP B O 1
ATOM 12382 N N . PRO B 1 476 ? -25.484 24.875 2.756 1 94.94 476 PRO B N 1
ATOM 12383 C CA . PRO B 1 476 ? -24.234 24.125 2.891 1 94.94 476 PRO B CA 1
ATOM 12384 C C . PRO B 1 476 ? -22.984 24.984 2.705 1 94.94 476 PRO B C 1
ATOM 12386 O O . PRO B 1 476 ? -21.891 24.578 3.094 1 94.94 476 PRO B O 1
ATOM 12389 N N . SER B 1 477 ? -22.969 26.141 2.168 1 93.56 477 SER B N 1
ATOM 12390 C CA . SER B 1 477 ? -21.812 26.922 1.744 1 93.56 477 SER B CA 1
ATOM 12391 C C . SER B 1 477 ? -20.922 27.281 2.93 1 93.56 477 SER B C 1
ATOM 12393 O O . SER B 1 477 ? -19.703 27.047 2.891 1 93.56 477 SER B O 1
ATOM 12395 N N . PRO B 1 478 ? -21.469 27.734 4.047 1 92.5 478 PRO B N 1
ATOM 12396 C CA . PRO B 1 478 ? -20.609 28.156 5.148 1 92.5 478 PRO B CA 1
ATOM 12397 C C . PRO B 1 478 ? -19.922 26.969 5.84 1 92.5 478 PRO B C 1
ATOM 12399 O O . PRO B 1 478 ? -18.859 27.141 6.449 1 92.5 478 PRO B O 1
ATOM 12402 N N . MET B 1 479 ? -20.5 25.828 5.785 1 95.56 479 MET B N 1
ATOM 12403 C CA . MET B 1 479 ? -19.953 24.688 6.535 1 95.56 479 MET B CA 1
ATOM 12404 C C . MET B 1 479 ? -18.75 24.094 5.816 1 95.56 479 MET B C 1
ATOM 12406 O O . MET B 1 479 ? -17.969 23.359 6.41 1 95.56 479 MET B O 1
ATOM 12410 N N . LEU B 1 480 ? -18.5 24.406 4.52 1 96.81 480 LEU B N 1
ATOM 12411 C CA . LEU B 1 480 ? -17.422 23.828 3.736 1 96.81 480 LEU B CA 1
ATOM 12412 C C . LEU B 1 480 ? -16.109 24.594 3.98 1 96.81 480 LEU B C 1
ATOM 12414 O O . LEU B 1 480 ? -15.773 25.516 3.234 1 96.81 480 LEU B O 1
ATOM 12418 N N . ALA B 1 481 ? -15.328 24.109 4.953 1 96.12 481 ALA B N 1
ATOM 12419 C CA . ALA B 1 481 ? -14.133 24.781 5.453 1 96.12 481 ALA B CA 1
ATOM 12420 C C . ALA B 1 481 ? -12.961 24.609 4.492 1 96.12 481 ALA B C 1
ATOM 12422 O O . ALA B 1 481 ? -12.898 23.625 3.752 1 96.12 481 ALA B O 1
ATOM 12423 N N . PRO B 1 482 ? -12.07 25.594 4.453 1 95.06 482 PRO B N 1
ATOM 12424 C CA . PRO B 1 482 ? -10.852 25.438 3.652 1 95.06 482 PRO B CA 1
ATOM 12425 C C . PRO B 1 482 ? -9.914 24.375 4.203 1 95.06 482 PRO B C 1
ATOM 12427 O O . PRO B 1 482 ? -9.945 24.078 5.398 1 95.06 482 PRO B O 1
ATOM 12430 N N . ASP B 1 483 ? -9.133 23.797 3.344 1 95 483 ASP B N 1
ATOM 12431 C CA . ASP B 1 483 ? -8.227 22.719 3.719 1 95 483 ASP B CA 1
ATOM 12432 C C . ASP B 1 483 ? -6.785 23.062 3.367 1 95 483 ASP B C 1
ATOM 12434 O O . ASP B 1 483 ? -6.414 23.078 2.191 1 95 483 ASP B O 1
ATOM 12438 N N . ILE B 1 484 ? -5.996 23.203 4.324 1 96.19 484 ILE B N 1
ATOM 12439 C CA . ILE B 1 484 ? -4.621 23.656 4.137 1 96.19 484 ILE B CA 1
ATOM 12440 C C . ILE B 1 484 ? -3.814 22.562 3.428 1 96.19 484 ILE B C 1
ATOM 12442 O O . ILE B 1 484 ? -2.924 22.875 2.629 1 96.19 484 ILE B O 1
ATOM 12446 N N . LEU B 1 485 ? -4.098 21.312 3.658 1 95.12 485 LEU B N 1
ATOM 12447 C CA . LEU B 1 485 ? -3.334 20.203 3.086 1 95.12 485 LEU B CA 1
ATOM 12448 C C . LEU B 1 485 ? -3.523 20.141 1.575 1 95.12 485 LEU B C 1
ATOM 12450 O O . LEU B 1 485 ? -2.551 20.203 0.819 1 95.12 485 LEU B O 1
ATOM 12454 N N . HIS B 1 486 ? -4.715 20.094 1.1 1 93.88 486 HIS B N 1
ATOM 12455 C CA . HIS B 1 486 ? -4.992 19.875 -0.315 1 93.88 486 HIS B CA 1
ATOM 12456 C C . HIS B 1 486 ? -4.973 21.188 -1.096 1 93.88 486 HIS B C 1
ATOM 12458 O O . HIS B 1 486 ? -4.695 21.188 -2.297 1 93.88 486 HIS B O 1
ATOM 12464 N N . GLU B 1 487 ? -5.25 22.266 -0.488 1 95.94 487 GLU B N 1
ATOM 12465 C CA . GLU B 1 487 ? -5.41 23.531 -1.213 1 95.94 487 GLU B CA 1
ATOM 12466 C C . GLU B 1 487 ? -4.098 24.297 -1.267 1 95.94 487 GLU B C 1
ATOM 12468 O O . GLU B 1 487 ? -3.793 24.953 -2.271 1 95.94 487 GLU B O 1
ATOM 12473 N N . PHE B 1 488 ? -3.328 24.219 -0.236 1 97 488 PHE B N 1
ATOM 12474 C CA . PHE B 1 488 ? -2.084 24.984 -0.248 1 97 488 PHE B CA 1
ATOM 12475 C C . PHE B 1 488 ? -0.89 24.078 -0.479 1 97 488 PHE B C 1
ATOM 12477 O O . PHE B 1 488 ? -0.147 24.25 -1.448 1 97 488 PHE B O 1
ATOM 12484 N N . GLU B 1 489 ? -0.667 23.094 0.376 1 96.75 489 GLU B N 1
ATOM 12485 C CA . GLU B 1 489 ? 0.534 22.266 0.312 1 96.75 489 GLU B CA 1
ATOM 12486 C C . GLU B 1 489 ? 0.56 21.422 -0.963 1 96.75 489 GLU B C 1
ATOM 12488 O O . GLU B 1 489 ? 1.548 21.438 -1.699 1 96.75 489 GLU B O 1
ATOM 12493 N N . LEU B 1 490 ? -0.512 20.734 -1.227 1 94.5 490 LEU B N 1
ATOM 12494 C CA . LEU B 1 490 ? -0.591 19.922 -2.428 1 94.5 490 LEU B CA 1
ATOM 12495 C C . LEU B 1 490 ? -1.233 20.688 -3.576 1 94.5 490 LEU B C 1
ATOM 12497 O O . LEU B 1 490 ? -1.459 20.141 -4.652 1 94.5 490 LEU B O 1
ATOM 12501 N N . GLY B 1 491 ? -1.498 21.969 -3.381 1 95.81 491 GLY B N 1
ATOM 12502 C CA . GLY B 1 491 ? -2.127 22.797 -4.398 1 95.81 491 GLY B CA 1
ATOM 12503 C C . GLY B 1 491 ? -1.255 23.953 -4.852 1 95.81 491 GLY B C 1
ATOM 12504 O O . GLY B 1 491 ? -0.393 23.781 -5.719 1 95.81 491 GLY B O 1
ATOM 12505 N N . VAL B 1 492 ? -1.373 25.031 -4.184 1 97.19 492 VAL B N 1
ATOM 12506 C CA . VAL B 1 492 ? -0.736 26.281 -4.594 1 97.19 492 VAL B CA 1
ATOM 12507 C C . VAL B 1 492 ? 0.782 26.125 -4.539 1 97.19 492 VAL B C 1
ATOM 12509 O O . VAL B 1 492 ? 1.482 26.469 -5.496 1 97.19 492 VAL B O 1
ATOM 12512 N N . TRP B 1 493 ? 1.314 25.609 -3.42 1 97.75 493 TRP B N 1
ATOM 12513 C CA . TRP B 1 493 ? 2.76 25.469 -3.279 1 97.75 493 TRP B CA 1
ATOM 12514 C C . TRP B 1 493 ? 3.305 24.453 -4.281 1 97.75 493 TRP B C 1
ATOM 12516 O O . TRP B 1 493 ? 4.332 24.688 -4.918 1 97.75 493 TRP B O 1
ATOM 12526 N N . LYS B 1 494 ? 2.693 23.359 -4.391 1 95.81 494 LYS B N 1
ATOM 12527 C CA . LYS B 1 494 ? 3.127 22.375 -5.383 1 95.81 494 LYS B CA 1
ATOM 12528 C C . LYS B 1 494 ? 3.166 22.984 -6.777 1 95.81 494 LYS B C 1
ATOM 12530 O O . LYS B 1 494 ? 4.109 22.766 -7.535 1 95.81 494 LYS B O 1
ATOM 12535 N N . SER B 1 495 ? 2.176 23.797 -7.141 1 95.31 495 SER B N 1
ATOM 12536 C CA . SER B 1 495 ? 2.113 24.438 -8.445 1 95.31 495 SER B CA 1
ATOM 12537 C C . SER B 1 495 ? 3.244 25.453 -8.625 1 95.31 495 SER B C 1
ATOM 12539 O O . SER B 1 495 ? 3.879 25.5 -9.68 1 95.31 495 SER B O 1
ATOM 12541 N N . LEU B 1 496 ? 3.43 26.219 -7.598 1 97.19 496 LEU B N 1
ATOM 12542 C CA . LEU B 1 496 ? 4.512 27.188 -7.656 1 97.19 496 LEU B CA 1
ATOM 12543 C C . LEU B 1 496 ? 5.867 26.5 -7.754 1 97.19 496 LEU B C 1
ATOM 12545 O O . LEU B 1 496 ? 6.711 26.891 -8.562 1 97.19 496 LEU B O 1
ATOM 12549 N N . PHE B 1 497 ? 6.086 25.516 -6.918 1 97.12 497 PHE B N 1
ATOM 12550 C CA . PHE B 1 497 ? 7.34 24.766 -6.938 1 97.12 497 PHE B CA 1
ATOM 12551 C C . PHE B 1 497 ? 7.586 24.156 -8.312 1 97.12 497 PHE B C 1
ATOM 12553 O O . PHE B 1 497 ? 8.703 24.219 -8.836 1 97.12 497 PHE B O 1
ATOM 12560 N N . THR B 1 498 ? 6.578 23.578 -8.867 1 94.75 498 THR B N 1
ATOM 12561 C CA . THR B 1 498 ? 6.684 23 -10.203 1 94.75 498 THR B CA 1
ATOM 12562 C C . THR B 1 498 ? 7.062 24.062 -11.227 1 94.75 498 THR B C 1
ATOM 12564 O O . THR B 1 498 ? 7.902 23.828 -12.102 1 94.75 498 THR B O 1
ATOM 12567 N N . HIS B 1 499 ? 6.457 25.203 -11.18 1 95.38 499 HIS B N 1
ATOM 12568 C CA . HIS B 1 499 ? 6.766 26.281 -12.117 1 95.38 499 HIS B CA 1
ATOM 12569 C C . HIS B 1 499 ? 8.188 26.781 -11.922 1 95.38 499 HIS B C 1
ATOM 12571 O O . HIS B 1 499 ? 8.852 27.172 -12.883 1 95.38 499 HIS B O 1
ATOM 12577 N N . LEU B 1 500 ? 8.594 26.844 -10.68 1 96.88 500 LEU B N 1
ATOM 12578 C CA . LEU B 1 500 ? 9.969 27.25 -10.406 1 96.88 500 LEU B CA 1
ATOM 12579 C C . LEU B 1 500 ? 10.961 26.297 -11.07 1 96.88 500 LEU B C 1
ATOM 12581 O O . LEU B 1 500 ? 11.992 26.734 -11.578 1 96.88 500 LEU B O 1
ATOM 12585 N N . ILE B 1 501 ? 10.68 25.016 -11 1 94.94 501 ILE B N 1
ATOM 12586 C CA . ILE B 1 501 ? 11.539 24.047 -11.68 1 94.94 501 ILE B CA 1
ATOM 12587 C C . ILE B 1 501 ? 11.547 24.328 -13.18 1 94.94 501 ILE B C 1
ATOM 12589 O O . ILE B 1 501 ? 12.594 24.25 -13.828 1 94.94 501 ILE B O 1
ATOM 12593 N N . ARG B 1 502 ? 10.43 24.766 -13.789 1 93.81 502 ARG B N 1
ATOM 12594 C CA . ARG B 1 502 ? 10.344 25.125 -15.203 1 93.81 502 ARG B CA 1
ATOM 12595 C C . ARG B 1 502 ? 11.242 26.312 -15.516 1 93.81 502 ARG B C 1
ATOM 12597 O O . ARG B 1 502 ? 11.898 26.344 -16.562 1 93.81 502 ARG B O 1
ATOM 12604 N N . ILE B 1 503 ? 11.18 27.219 -14.656 1 94.75 503 ILE B N 1
ATOM 12605 C CA . ILE B 1 503 ? 11.984 28.422 -14.852 1 94.75 503 ILE B CA 1
ATOM 12606 C C . ILE B 1 503 ? 13.469 28.062 -14.836 1 94.75 503 ILE B C 1
ATOM 12608 O O . ILE B 1 503 ? 14.25 28.578 -15.641 1 94.75 503 ILE B O 1
ATOM 12612 N N . LEU B 1 504 ? 13.789 27.156 -13.898 1 94.38 504 LEU B N 1
ATOM 12613 C CA . LEU B 1 504 ? 15.188 26.75 -13.812 1 94.38 504 LEU B CA 1
ATOM 12614 C C . LEU B 1 504 ? 15.617 26.016 -15.07 1 94.38 504 LEU B C 1
ATOM 12616 O O . LEU B 1 504 ? 16.75 26.156 -15.516 1 94.38 504 LEU B O 1
ATOM 12620 N N . TYR B 1 505 ? 14.742 25.25 -15.625 1 89.19 505 TYR B N 1
ATOM 12621 C CA . TYR B 1 505 ? 15.031 24.594 -16.891 1 89.19 505 TYR B CA 1
ATOM 12622 C C . TYR B 1 505 ? 15.234 25.609 -18.016 1 89.19 505 TYR B C 1
ATOM 12624 O O . TYR B 1 505 ? 16.125 25.469 -18.844 1 89.19 505 TYR B O 1
ATOM 12632 N N . ALA B 1 506 ? 14.375 26.609 -18.031 1 90.75 506 ALA B N 1
ATOM 12633 C CA . ALA B 1 506 ? 14.438 27.656 -19.062 1 90.75 506 ALA B CA 1
ATOM 12634 C C . ALA B 1 506 ? 15.688 28.516 -18.891 1 90.75 506 ALA B C 1
ATOM 12636 O O . ALA B 1 506 ? 16.281 28.969 -19.875 1 90.75 506 ALA B O 1
ATOM 12637 N N . ALA B 1 507 ? 16 28.703 -17.672 1 91.25 507 ALA B N 1
ATOM 12638 C CA . ALA B 1 507 ? 17.141 29.578 -17.375 1 91.25 507 ALA B CA 1
ATOM 12639 C C . ALA B 1 507 ? 18.469 28.844 -17.578 1 91.25 507 ALA B C 1
ATOM 12641 O O . ALA B 1 507 ? 19.516 29.469 -17.719 1 91.25 507 ALA B O 1
ATOM 12642 N N . SER B 1 508 ? 18.359 27.5 -17.562 1 86.31 508 SER B N 1
ATOM 12643 C CA . SER B 1 508 ? 19.578 26.703 -17.719 1 86.31 508 SER B CA 1
ATOM 12644 C C . SER B 1 508 ? 20.203 26.938 -19.094 1 86.31 508 SER B C 1
ATOM 12646 O O . SER B 1 508 ? 19.531 26.891 -20.109 1 86.31 508 SER B O 1
ATOM 12648 N N . LYS B 1 509 ? 21.266 27.766 -19.203 1 71.44 509 LYS B N 1
ATOM 12649 C CA . LYS B 1 509 ? 22.016 28.062 -20.438 1 71.44 509 LYS B CA 1
ATOM 12650 C C . LYS B 1 509 ? 23.328 27.281 -20.469 1 71.44 509 LYS B C 1
ATOM 12652 O O . LYS B 1 509 ? 24.109 27.328 -19.516 1 71.44 509 LYS B O 1
ATOM 12657 N N . GLY B 1 510 ? 23.594 26.641 -21.656 1 54.72 510 GLY B N 1
ATOM 12658 C CA . GLY B 1 510 ? 24.891 26.016 -21.922 1 54.72 510 GLY B CA 1
ATOM 12659 C C . GLY B 1 510 ? 25.188 24.859 -21 1 54.72 510 GLY B C 1
ATOM 12660 O O . GLY B 1 510 ? 24.406 23.906 -20.922 1 54.72 510 GLY B O 1
ATOM 12661 N N . SER B 1 511 ? 26.141 25.016 -20.234 1 55.47 511 SER B N 1
ATOM 12662 C CA . SER B 1 511 ? 26.797 24 -19.422 1 55.47 511 SER B CA 1
ATOM 12663 C C . SER B 1 511 ? 26.219 23.969 -18 1 55.47 511 SER B C 1
ATOM 12665 O O . SER B 1 511 ? 26.438 23.016 -17.266 1 55.47 511 SER B O 1
ATOM 12667 N N . ASP B 1 512 ? 25.234 24.969 -17.641 1 65.62 512 ASP B N 1
ATOM 12668 C CA . ASP B 1 512 ? 24.844 25.047 -16.234 1 65.62 512 ASP B CA 1
ATOM 12669 C C . ASP B 1 512 ? 23.469 24.422 -16.016 1 65.62 512 ASP B C 1
ATOM 12671 O O . ASP B 1 512 ? 22.453 24.938 -16.484 1 65.62 512 ASP B O 1
ATOM 12675 N N . ASP B 1 513 ? 23.531 23.203 -15.492 1 84.25 513 ASP B N 1
ATOM 12676 C CA . ASP B 1 513 ? 22.297 22.531 -15.117 1 84.25 513 ASP B CA 1
ATOM 12677 C C . ASP B 1 513 ? 21.797 23 -13.75 1 84.25 513 ASP B C 1
ATOM 12679 O O . ASP B 1 513 ? 22.203 22.453 -12.719 1 84.25 513 ASP B O 1
ATOM 12683 N N . LEU B 1 514 ? 20.969 24.109 -13.734 1 91.38 514 LEU B N 1
ATOM 12684 C CA . LEU B 1 514 ? 20.469 24.719 -12.508 1 91.38 514 LEU B CA 1
ATOM 12685 C C . LEU B 1 514 ? 19.562 23.766 -11.742 1 91.38 514 LEU B C 1
ATOM 12687 O O . LEU B 1 514 ? 19.469 23.844 -10.516 1 91.38 514 LEU B O 1
ATOM 12691 N N . VAL B 1 515 ? 18.922 22.844 -12.414 1 91.19 515 VAL B N 1
ATOM 12692 C CA . VAL B 1 515 ? 18.047 21.875 -11.758 1 91.19 515 VAL B CA 1
ATOM 12693 C C . VAL B 1 515 ? 18.875 20.891 -10.945 1 91.19 515 VAL B C 1
ATOM 12695 O O . VAL B 1 515 ? 18.5 20.516 -9.828 1 91.19 515 VAL B O 1
ATOM 12698 N N . SER B 1 516 ? 19.984 20.469 -11.5 1 88.62 516 SER B N 1
ATOM 12699 C CA . SER B 1 516 ? 20.875 19.562 -10.773 1 88.62 516 SER B CA 1
ATOM 12700 C C . SER B 1 516 ? 21.469 20.266 -9.547 1 88.62 516 SER B C 1
ATOM 12702 O O . SER B 1 516 ? 21.719 19.625 -8.523 1 88.62 516 SER B O 1
ATOM 12704 N N . GLU B 1 517 ? 21.734 21.5 -9.727 1 92.12 517 GLU B N 1
ATOM 12705 C CA . GLU B 1 517 ? 22.25 22.266 -8.602 1 92.12 517 GLU B CA 1
ATOM 12706 C C . GLU B 1 517 ? 21.219 22.375 -7.484 1 92.12 517 GLU B C 1
ATOM 12708 O O . GLU B 1 517 ? 21.547 22.266 -6.305 1 92.12 517 GLU B O 1
ATOM 12713 N N . LEU B 1 518 ? 20 22.672 -7.875 1 94.94 518 LEU B N 1
ATOM 12714 C CA . LEU B 1 518 ? 18.922 22.719 -6.895 1 94.94 518 LEU B CA 1
ATOM 12715 C C . LEU B 1 518 ? 18.828 21.406 -6.121 1 94.94 518 LEU B C 1
ATOM 12717 O O . LEU B 1 518 ? 18.719 21.406 -4.891 1 94.94 518 LEU B O 1
ATOM 12721 N N . ASP B 1 519 ? 18.828 20.328 -6.848 1 93.5 519 ASP B N 1
ATOM 12722 C CA . ASP B 1 519 ? 18.719 19.016 -6.223 1 93.5 519 ASP B CA 1
ATOM 12723 C C . ASP B 1 519 ? 19.906 18.734 -5.297 1 93.5 519 ASP B C 1
ATOM 12725 O O . ASP B 1 519 ? 19.734 18.156 -4.227 1 93.5 519 ASP B O 1
ATOM 12729 N N . LYS B 1 520 ? 21.062 19.078 -5.723 1 92.5 520 LYS B N 1
ATOM 12730 C CA . LYS B 1 520 ? 22.25 18.922 -4.895 1 92.5 520 LYS B CA 1
ATOM 12731 C C . LYS B 1 520 ? 22.125 19.703 -3.592 1 92.5 520 LYS B C 1
ATOM 12733 O O . LYS B 1 520 ? 22.469 19.188 -2.52 1 92.5 520 LYS B O 1
ATOM 12738 N N . ARG B 1 521 ? 21.609 20.938 -3.639 1 95.31 521 ARG B N 1
ATOM 12739 C CA . ARG B 1 521 ? 21.469 21.781 -2.459 1 95.31 521 ARG B CA 1
ATOM 12740 C C . ARG B 1 521 ? 20.469 21.172 -1.47 1 95.31 521 ARG B C 1
ATOM 12742 O O . ARG B 1 521 ? 20.719 21.172 -0.261 1 95.31 521 ARG B O 1
ATOM 12749 N N . TYR B 1 522 ? 19.344 20.688 -1.994 1 95.75 522 TYR B N 1
ATOM 12750 C CA . TYR B 1 522 ? 18.391 20.031 -1.108 1 95.75 522 TYR B CA 1
ATOM 12751 C C . TYR B 1 522 ? 19.016 18.828 -0.413 1 95.75 522 TYR B C 1
ATOM 12753 O O . TYR B 1 522 ? 18.766 18.578 0.767 1 95.75 522 TYR B O 1
ATOM 12761 N N . ARG B 1 523 ? 19.844 18.062 -1.071 1 91.75 523 ARG B N 1
ATOM 12762 C CA . ARG B 1 523 ? 20.453 16.875 -0.495 1 91.75 523 ARG B CA 1
ATOM 12763 C C . ARG B 1 523 ? 21.469 17.25 0.58 1 91.75 523 ARG B C 1
ATOM 12765 O O . ARG B 1 523 ? 21.766 16.453 1.471 1 91.75 523 ARG B O 1
ATOM 12772 N N . LEU B 1 524 ? 21.953 18.438 0.53 1 91.75 524 LEU B N 1
ATOM 12773 C CA . LEU B 1 524 ? 22.984 18.875 1.466 1 91.75 524 LEU B CA 1
ATOM 12774 C C . LEU B 1 524 ? 22.359 19.438 2.736 1 91.75 524 LEU B C 1
ATOM 12776 O O . LEU B 1 524 ? 23.062 19.688 3.721 1 91.75 524 LEU B O 1
ATOM 12780 N N . LEU B 1 525 ? 21.062 19.594 2.779 1 93.88 525 LEU B N 1
ATOM 12781 C CA . LEU B 1 525 ? 20.391 20.109 3.969 1 93.88 525 LEU B CA 1
ATOM 12782 C C . LEU B 1 525 ? 20.359 19.047 5.066 1 93.88 525 LEU B C 1
ATOM 12784 O O . LEU B 1 525 ? 20.172 17.859 4.785 1 93.88 525 LEU B O 1
ATOM 12788 N N . SER B 1 526 ? 20.547 19.484 6.301 1 90.31 526 SER B N 1
ATOM 12789 C CA . SER B 1 526 ? 20.516 18.578 7.441 1 90.31 526 SER B CA 1
ATOM 12790 C C . SER B 1 526 ? 19.078 18.297 7.879 1 90.31 526 SER B C 1
ATOM 12792 O O . SER B 1 526 ? 18.188 19.109 7.625 1 90.31 526 SER B O 1
ATOM 12794 N N . THR B 1 527 ? 18.875 17.234 8.555 1 90.62 527 THR B N 1
ATOM 12795 C CA . THR B 1 527 ? 17.578 16.922 9.18 1 90.62 527 THR B CA 1
ATOM 12796 C C . THR B 1 527 ? 17.391 17.734 10.461 1 90.62 527 THR B C 1
ATOM 12798 O O . THR B 1 527 ? 18.359 18.312 10.977 1 90.62 527 THR B O 1
ATOM 12801 N N . PHE B 1 528 ? 16.125 17.844 10.938 1 92.44 528 PHE B N 1
ATOM 12802 C CA . PHE B 1 528 ? 15.875 18.594 12.156 1 92.44 528 PHE B CA 1
ATOM 12803 C C . PHE B 1 528 ? 14.719 18 12.938 1 92.44 528 PHE B C 1
ATOM 12805 O O . PHE B 1 528 ? 13.727 17.547 12.352 1 92.44 528 PHE B O 1
ATOM 12812 N N . GLY B 1 529 ? 14.93 18 14.211 1 84.88 529 GLY B N 1
ATOM 12813 C CA . GLY B 1 529 ? 13.859 17.609 15.117 1 84.88 529 GLY B CA 1
ATOM 12814 C C . GLY B 1 529 ? 13.484 16.141 15.016 1 84.88 529 GLY B C 1
ATOM 12815 O O . GLY B 1 529 ? 14.273 15.328 14.539 1 84.88 529 GLY B O 1
ATOM 12816 N N . GLN B 1 530 ? 12.281 15.883 15.641 1 78.5 530 GLN B N 1
ATOM 12817 C CA . GLN B 1 530 ? 11.727 14.531 15.562 1 78.5 530 GLN B CA 1
ATOM 12818 C C . GLN B 1 530 ? 10.906 14.352 14.297 1 78.5 530 GLN B C 1
ATOM 12820 O O . GLN B 1 530 ? 9.68 14.25 14.352 1 78.5 530 GLN B O 1
ATOM 12825 N N . GLY B 1 531 ? 11.625 14.422 13.203 1 76.38 531 GLY B N 1
ATOM 12826 C CA . GLY B 1 531 ? 10.953 14.227 11.93 1 76.38 531 GLY B CA 1
ATOM 12827 C C . GLY B 1 531 ? 10.328 15.5 11.383 1 76.38 531 GLY B C 1
ATOM 12828 O O . GLY B 1 531 ? 9.406 15.445 10.578 1 76.38 531 GLY B O 1
ATOM 12829 N N . THR B 1 532 ? 10.742 16.688 11.922 1 87.31 532 THR B N 1
ATOM 12830 C CA . THR B 1 532 ? 10.227 17.969 11.422 1 87.31 532 THR B CA 1
ATOM 12831 C C . THR B 1 532 ? 10.719 18.219 10 1 87.31 532 THR B C 1
ATOM 12833 O O . THR B 1 532 ? 9.922 18.516 9.102 1 87.31 532 THR B O 1
ATOM 12836 N N . ILE B 1 533 ? 11.992 18.156 9.852 1 91.81 533 ILE B N 1
ATOM 12837 C CA . ILE B 1 533 ? 12.586 18.172 8.523 1 91.81 533 ILE B CA 1
ATOM 12838 C C . ILE B 1 533 ? 13.273 16.828 8.25 1 91.81 533 ILE B C 1
ATOM 12840 O O . ILE B 1 533 ? 14.188 16.438 8.977 1 91.81 533 ILE B O 1
ATOM 12844 N N . ARG B 1 534 ? 12.93 16.203 7.254 1 86.62 534 ARG B N 1
ATOM 12845 C CA . ARG B 1 534 ? 13.469 14.883 6.91 1 86.62 534 ARG B CA 1
ATOM 12846 C C . ARG B 1 534 ? 14.57 15 5.859 1 86.62 534 ARG B C 1
ATOM 12848 O O . ARG B 1 534 ? 14.781 16.078 5.289 1 86.62 534 ARG B O 1
ATOM 12855 N N . ASN B 1 535 ? 15.148 13.852 5.707 1 86.12 535 ASN B N 1
ATOM 12856 C CA . ASN B 1 535 ? 16.25 13.812 4.758 1 86.12 535 ASN B CA 1
ATOM 12857 C C . ASN B 1 535 ? 15.758 13.844 3.314 1 86.12 535 ASN B C 1
ATOM 12859 O O . ASN B 1 535 ? 14.773 13.188 2.979 1 86.12 535 ASN B O 1
ATOM 12863 N N . PHE B 1 536 ? 16.453 14.75 2.5 1 88.5 536 PHE B N 1
ATOM 12864 C CA . PHE B 1 536 ? 16.156 14.805 1.072 1 88.5 536 PHE B CA 1
ATOM 12865 C C . PHE B 1 536 ? 17.078 13.867 0.3 1 88.5 536 PHE B C 1
ATOM 12867 O O . PHE B 1 536 ? 18.094 14.297 -0.254 1 88.5 536 PHE B O 1
ATOM 12874 N N . SER B 1 537 ? 16.734 12.648 0.214 1 80.19 537 SER B N 1
ATOM 12875 C CA . SER B 1 537 ? 17.625 11.664 -0.402 1 80.19 537 SER B CA 1
ATOM 12876 C C . SER B 1 537 ? 17.406 11.609 -1.912 1 80.19 537 SER B C 1
ATOM 12878 O O . SER B 1 537 ? 18.344 11.273 -2.658 1 80.19 537 SER B O 1
ATOM 12880 N N . ASN B 1 538 ? 16.266 11.93 -2.396 1 82.81 538 ASN B N 1
ATOM 12881 C CA . ASN B 1 538 ? 15.93 11.875 -3.816 1 82.81 538 ASN B CA 1
ATOM 12882 C C . ASN B 1 538 ? 15.875 13.273 -4.43 1 82.81 538 ASN B C 1
ATOM 12884 O O . ASN B 1 538 ? 15.836 14.273 -3.709 1 82.81 538 ASN B O 1
ATOM 12888 N N . ASN B 1 539 ? 15.969 13.227 -5.711 1 84.88 539 ASN B N 1
ATOM 12889 C CA . ASN B 1 539 ? 15.859 14.508 -6.414 1 84.88 539 ASN B CA 1
ATOM 12890 C C . ASN B 1 539 ? 14.5 15.148 -6.195 1 84.88 539 ASN B C 1
ATOM 12892 O O . ASN B 1 539 ? 13.477 14.617 -6.633 1 84.88 539 ASN B O 1
ATOM 12896 N N . SER B 1 540 ? 14.562 16.266 -5.559 1 90.06 540 SER B N 1
ATOM 12897 C CA . SER B 1 540 ? 13.336 16.984 -5.207 1 90.06 540 SER B CA 1
ATOM 12898 C C . SER B 1 540 ? 12.617 17.5 -6.449 1 90.06 540 SER B C 1
ATOM 12900 O O . SER B 1 540 ? 11.391 17.609 -6.457 1 90.06 540 SER B O 1
ATOM 12902 N N . SER B 1 541 ? 13.391 17.781 -7.52 1 89.44 541 SER B N 1
ATOM 12903 C CA . SER B 1 541 ? 12.812 18.344 -8.734 1 89.44 541 SER B CA 1
ATOM 12904 C C . SER B 1 541 ? 11.906 17.344 -9.438 1 89.44 541 SER B C 1
ATOM 12906 O O . SER B 1 541 ? 11 17.734 -10.18 1 89.44 541 SER B O 1
ATOM 12908 N N . GLU B 1 542 ? 12.148 16.094 -9.211 1 85.44 542 GLU B N 1
ATOM 12909 C CA . GLU B 1 542 ? 11.336 15.062 -9.844 1 85.44 542 GLU B CA 1
ATOM 12910 C C . GLU B 1 542 ? 10.008 14.875 -9.109 1 85.44 542 GLU B C 1
ATOM 12912 O O . GLU B 1 542 ? 9.047 14.352 -9.68 1 85.44 542 GLU B O 1
ATOM 12917 N N . MET B 1 543 ? 9.93 15.406 -7.918 1 86.25 543 MET B N 1
ATOM 12918 C CA . MET B 1 543 ? 8.711 15.344 -7.109 1 86.25 543 MET B CA 1
ATOM 12919 C C . MET B 1 543 ? 8.062 13.969 -7.203 1 86.25 543 MET B C 1
ATOM 12921 O O . MET B 1 543 ? 6.863 13.859 -7.461 1 86.25 543 MET B O 1
ATOM 12925 N N . LYS B 1 544 ? 8.836 12.906 -7.094 1 78.81 544 LYS B N 1
ATOM 12926 C CA . LYS B 1 544 ? 8.32 11.547 -7.215 1 78.81 544 LYS B CA 1
ATOM 12927 C C . LYS B 1 544 ? 7.605 11.109 -5.938 1 78.81 544 LYS B C 1
ATOM 12929 O O . LYS B 1 544 ? 8.227 11.008 -4.879 1 78.81 544 LYS B O 1
ATOM 12934 N N . LYS B 1 545 ? 6.336 10.805 -5.992 1 80.31 545 LYS B N 1
ATOM 12935 C CA . LYS B 1 545 ? 5.516 10.227 -4.93 1 80.31 545 LYS B CA 1
ATOM 12936 C C . LYS B 1 545 ? 5.645 11.031 -3.639 1 80.31 545 LYS B C 1
ATOM 12938 O O . LYS B 1 545 ? 5.789 10.453 -2.557 1 80.31 545 LYS B O 1
ATOM 12943 N N . LEU B 1 546 ? 5.668 12.336 -3.703 1 87.75 546 LEU B N 1
ATOM 12944 C CA . LEU B 1 546 ? 5.766 13.195 -2.529 1 87.75 546 LEU B CA 1
ATOM 12945 C C . LEU B 1 546 ? 4.402 13.383 -1.874 1 87.75 546 LEU B C 1
ATOM 12947 O O . LEU B 1 546 ? 3.383 13.469 -2.564 1 87.75 546 LEU B O 1
ATOM 12951 N N . ALA B 1 547 ? 4.406 13.32 -0.533 1 87.06 547 ALA B N 1
ATOM 12952 C CA . ALA B 1 547 ? 3.205 13.602 0.251 1 87.06 547 ALA B CA 1
ATOM 12953 C C . ALA B 1 547 ? 3.182 15.047 0.731 1 87.06 547 ALA B C 1
ATOM 12955 O O . ALA B 1 547 ? 4.102 15.82 0.441 1 87.06 547 ALA B O 1
ATOM 12956 N N . GLY B 1 548 ? 2.082 15.469 1.374 1 89.19 548 GLY B N 1
ATOM 12957 C CA . GLY B 1 548 ? 1.926 16.828 1.866 1 89.19 548 GLY B CA 1
ATOM 12958 C C . GLY B 1 548 ? 3.053 17.266 2.783 1 89.19 548 GLY B C 1
ATOM 12959 O O . GLY B 1 548 ? 3.533 18.391 2.691 1 89.19 548 GLY B O 1
ATOM 12960 N N . ARG B 1 549 ? 3.561 16.359 3.578 1 89.62 549 ARG B N 1
ATOM 12961 C CA . ARG B 1 549 ? 4.625 16.688 4.523 1 89.62 549 ARG B CA 1
ATOM 12962 C C . ARG B 1 549 ? 5.941 16.953 3.801 1 89.62 549 ARG B C 1
ATOM 12964 O O . ARG B 1 549 ? 6.738 17.781 4.238 1 89.62 549 ARG B O 1
ATOM 12971 N N . ASP B 1 550 ? 6.16 16.281 2.693 1 91.56 550 ASP B N 1
ATOM 12972 C CA . ASP B 1 550 ? 7.375 16.484 1.914 1 91.56 550 ASP B CA 1
ATOM 12973 C C . ASP B 1 550 ? 7.391 17.859 1.268 1 91.56 550 ASP B C 1
ATOM 12975 O O . ASP B 1 550 ? 8.43 18.531 1.219 1 91.56 550 ASP B O 1
ATOM 12979 N N . PHE B 1 551 ? 6.223 18.297 0.845 1 94.56 551 PHE B N 1
ATOM 12980 C CA . PHE B 1 551 ? 6.141 19.609 0.233 1 94.56 551 PHE B CA 1
ATOM 12981 C C . PHE B 1 551 ? 6.324 20.703 1.279 1 94.56 551 PHE B C 1
ATOM 12983 O O . PHE B 1 551 ? 6.883 21.766 0.986 1 94.56 551 PHE B O 1
ATOM 12990 N N . GLU B 1 552 ? 5.824 20.422 2.449 1 95.69 552 GLU B N 1
ATOM 12991 C CA . GLU B 1 552 ? 6.066 21.359 3.537 1 95.69 552 GLU B CA 1
ATOM 12992 C C . GLU B 1 552 ? 7.559 21.516 3.814 1 95.69 552 GLU B C 1
ATOM 12994 O O . GLU B 1 552 ? 8.055 22.625 3.971 1 95.69 552 GLU B O 1
ATOM 12999 N N . ASP B 1 553 ? 8.281 20.406 3.809 1 95.88 553 ASP B N 1
ATOM 13000 C CA . ASP B 1 553 ? 9.719 20.438 4.031 1 95.88 553 ASP B CA 1
ATOM 13001 C C . ASP B 1 553 ? 10.43 21.234 2.934 1 95.88 553 ASP B C 1
ATOM 13003 O O . ASP B 1 553 ? 11.359 22 3.215 1 95.88 553 ASP B O 1
ATOM 13007 N N . LEU B 1 554 ? 9.938 21.062 1.756 1 97 554 LEU B N 1
ATOM 13008 C CA . LEU B 1 554 ? 10.539 21.75 0.624 1 97 554 LEU B CA 1
ATOM 13009 C C . LEU B 1 554 ? 10.367 23.266 0.761 1 97 554 LEU B C 1
ATOM 13011 O O . LEU B 1 554 ? 11.289 24.031 0.473 1 97 554 LEU B O 1
ATOM 13015 N N . LEU B 1 555 ? 9.203 23.672 1.207 1 97.75 555 LEU B N 1
ATOM 13016 C CA . LEU B 1 555 ? 8.922 25.094 1.348 1 97.75 555 LEU B CA 1
ATOM 13017 C C . LEU B 1 555 ? 9.734 25.703 2.488 1 97.75 555 LEU B C 1
ATOM 13019 O O . LEU B 1 555 ? 10.297 26.781 2.348 1 97.75 555 LEU B O 1
ATOM 13023 N N . GLN B 1 556 ? 9.836 25 3.566 1 97 556 GLN B N 1
ATOM 13024 C CA . GLN B 1 556 ? 10.5 25.5 4.766 1 97 556 GLN B CA 1
ATOM 13025 C C . GLN B 1 556 ? 11.992 25.734 4.516 1 97 556 GLN B C 1
ATOM 13027 O O . GLN B 1 556 ? 12.609 26.578 5.156 1 97 556 GLN B O 1
ATOM 13032 N N . CYS B 1 557 ? 12.531 25 3.57 1 97.5 557 CYS B N 1
ATOM 13033 C CA . CYS B 1 557 ? 13.961 25.109 3.285 1 97.5 557 CYS B CA 1
ATOM 13034 C C . CYS B 1 557 ? 14.195 25.797 1.943 1 97.5 557 CYS B C 1
ATOM 13036 O O . CYS B 1 557 ? 15.336 25.859 1.471 1 97.5 557 CYS B O 1
ATOM 13038 N N . ALA B 1 558 ? 13.25 26.453 1.316 1 97.75 558 ALA B N 1
ATOM 13039 C CA . ALA B 1 558 ? 13.297 26.859 -0.085 1 97.75 558 ALA B CA 1
ATOM 13040 C C . ALA B 1 558 ? 14.156 28.109 -0.267 1 97.75 558 ALA B C 1
ATOM 13042 O O . ALA B 1 558 ? 14.867 28.234 -1.269 1 97.75 558 ALA B O 1
ATOM 13043 N N . VAL B 1 559 ? 14.195 29.031 0.644 1 97.06 559 VAL B N 1
ATOM 13044 C CA . VAL B 1 559 ? 14.797 30.344 0.452 1 97.06 559 VAL B CA 1
ATOM 13045 C C . VAL B 1 559 ? 16.297 30.203 0.184 1 97.06 559 VAL B C 1
ATOM 13047 O O . VAL B 1 559 ? 16.797 30.656 -0.848 1 97.06 559 VAL B O 1
ATOM 13050 N N . PRO B 1 560 ? 17.047 29.516 1.1 1 96.88 560 PRO B N 1
ATOM 13051 C CA . PRO B 1 560 ? 18.484 29.391 0.819 1 96.88 560 PRO B CA 1
ATOM 13052 C C . PRO B 1 560 ? 18.781 28.531 -0.398 1 96.88 560 PRO B C 1
ATOM 13054 O O . PRO B 1 560 ? 19.781 28.719 -1.074 1 96.88 560 PRO B O 1
ATOM 13057 N N . VAL B 1 561 ? 17.969 27.609 -0.724 1 97.38 561 VAL B N 1
ATOM 13058 C CA . VAL B 1 561 ? 18.219 26.641 -1.798 1 97.38 561 VAL B CA 1
ATOM 13059 C C . VAL B 1 561 ? 18.078 27.344 -3.15 1 97.38 561 VAL B C 1
ATOM 13061 O O . VAL B 1 561 ? 18.812 27.047 -4.086 1 97.38 561 VAL B O 1
ATOM 13064 N N . PHE B 1 562 ? 17.188 28.312 -3.348 1 97.69 562 PHE B N 1
ATOM 13065 C CA . PHE B 1 562 ? 16.938 28.984 -4.621 1 97.69 562 PHE B CA 1
ATOM 13066 C C . PHE B 1 562 ? 17.812 30.219 -4.77 1 97.69 562 PHE B C 1
ATOM 13068 O O . PHE B 1 562 ? 17.969 30.75 -5.871 1 97.69 562 PHE B O 1
ATOM 13075 N N . GLU B 1 563 ? 18.438 30.656 -3.703 1 97.44 563 GLU B N 1
ATOM 13076 C CA . GLU B 1 563 ? 19.203 31.891 -3.727 1 97.44 563 GLU B CA 1
ATOM 13077 C C . GLU B 1 563 ? 20.375 31.797 -4.703 1 97.44 563 GLU B C 1
ATOM 13079 O O . GLU B 1 563 ? 21.172 30.844 -4.645 1 97.44 563 GLU B O 1
ATOM 13084 N N . GLY B 1 564 ? 20.453 32.75 -5.547 1 95.19 564 GLY B N 1
ATOM 13085 C CA . GLY B 1 564 ? 21.609 32.875 -6.434 1 95.19 564 GLY B CA 1
ATOM 13086 C C . GLY B 1 564 ? 21.484 32 -7.688 1 95.19 564 GLY B C 1
ATOM 13087 O O . GLY B 1 564 ? 22.406 31.969 -8.5 1 95.19 564 GLY B O 1
ATOM 13088 N N . LEU B 1 565 ? 20.391 31.359 -7.887 1 95 565 LEU B N 1
ATOM 13089 C CA . LEU B 1 565 ? 20.219 30.516 -9.062 1 95 565 LEU B CA 1
ATOM 13090 C C . LEU B 1 565 ? 19.75 31.328 -10.258 1 95 565 LEU B C 1
ATOM 13092 O O . LEU B 1 565 ? 20.016 30.969 -11.406 1 95 565 LEU B O 1
ATOM 13096 N N . LEU B 1 566 ? 19.016 32.438 -10.031 1 94.75 566 LEU B N 1
ATOM 13097 C CA . LEU B 1 566 ? 18.531 33.312 -11.086 1 94.75 566 LEU B CA 1
ATOM 13098 C C . LEU B 1 566 ? 19.297 34.625 -11.086 1 94.75 566 LEU B C 1
ATOM 13100 O O . LEU B 1 566 ? 20.016 34.938 -10.133 1 94.75 566 LEU B O 1
ATOM 13104 N N . PRO B 1 567 ? 19.125 35.375 -12.18 1 93.38 567 PRO B N 1
ATOM 13105 C CA . PRO B 1 567 ? 19.766 36.688 -12.172 1 93.38 567 PRO B CA 1
ATOM 13106 C C . PRO B 1 567 ? 19.266 37.594 -11.039 1 93.38 567 PRO B C 1
ATOM 13108 O O . PRO B 1 567 ? 18.156 37.406 -10.531 1 93.38 567 PRO B O 1
ATOM 13111 N N . GLU B 1 568 ? 19.953 38.531 -10.625 1 92.62 568 GLU B N 1
ATOM 13112 C CA . GLU B 1 568 ? 19.812 39.281 -9.375 1 92.62 568 GLU B CA 1
ATOM 13113 C C . GLU B 1 568 ? 18.406 39.875 -9.234 1 92.62 568 GLU B C 1
ATOM 13115 O O . GLU B 1 568 ? 17.766 39.688 -8.203 1 92.62 568 GLU B O 1
ATOM 13120 N N . ALA B 1 569 ? 17.891 40.594 -10.234 1 92.62 569 ALA B N 1
ATOM 13121 C CA . ALA B 1 569 ? 16.562 41.188 -10.133 1 92.62 569 ALA B CA 1
ATOM 13122 C C . ALA B 1 569 ? 15.484 40.156 -9.93 1 92.62 569 ALA B C 1
ATOM 13124 O O . ALA B 1 569 ? 14.594 40.312 -9.102 1 92.62 569 ALA B O 1
ATOM 13125 N N . ASP B 1 570 ? 15.586 39.094 -10.656 1 95.25 570 ASP B N 1
ATOM 13126 C CA . ASP B 1 570 ? 14.617 38 -10.562 1 95.25 570 ASP B CA 1
ATOM 13127 C C . ASP B 1 570 ? 14.82 37.219 -9.281 1 95.25 570 ASP B C 1
ATOM 13129 O O . ASP B 1 570 ? 13.852 36.75 -8.672 1 95.25 570 ASP B O 1
ATOM 13133 N N . ASP B 1 571 ? 16.047 37.062 -8.891 1 96.25 571 ASP B N 1
ATOM 13134 C CA . ASP B 1 571 ? 16.359 36.344 -7.672 1 96.25 571 ASP B CA 1
ATOM 13135 C C . ASP B 1 571 ? 15.812 37.031 -6.441 1 96.25 571 ASP B C 1
ATOM 13137 O O . ASP B 1 571 ? 15.305 36.406 -5.52 1 96.25 571 ASP B O 1
ATOM 13141 N N . TYR B 1 572 ? 15.961 38.312 -6.469 1 94.94 572 TYR B N 1
ATOM 13142 C CA . TYR B 1 572 ? 15.453 39.094 -5.344 1 94.94 572 TYR B CA 1
ATOM 13143 C C . TYR B 1 572 ? 13.945 38.969 -5.211 1 94.94 572 TYR B C 1
ATOM 13145 O O . TYR B 1 572 ? 13.43 38.75 -4.109 1 94.94 572 TYR B O 1
ATOM 13153 N N . ARG B 1 573 ? 13.203 39.094 -6.277 1 95.38 573 ARG B N 1
ATOM 13154 C CA . ARG B 1 573 ? 11.75 38.938 -6.258 1 95.38 573 ARG B CA 1
ATOM 13155 C C . ARG B 1 573 ? 11.352 37.531 -5.797 1 95.38 573 ARG B C 1
ATOM 13157 O O . ARG B 1 573 ? 10.383 37.375 -5.051 1 95.38 573 ARG B O 1
ATOM 13164 N N . LEU B 1 574 ? 12.102 36.594 -6.293 1 97.5 574 LEU B N 1
ATOM 13165 C CA . LEU B 1 574 ? 11.797 35.219 -5.941 1 97.5 574 LEU B CA 1
ATOM 13166 C C . LEU B 1 574 ? 12.031 34.969 -4.457 1 97.5 574 LEU B C 1
ATOM 13168 O O . LEU B 1 574 ? 11.211 34.312 -3.791 1 97.5 574 LEU B O 1
ATOM 13172 N N . ARG B 1 575 ? 13.102 35.375 -3.93 1 96.94 575 ARG B N 1
ATOM 13173 C CA . ARG B 1 575 ? 13.414 35.156 -2.52 1 96.94 575 ARG B CA 1
ATOM 13174 C C . ARG B 1 575 ? 12.352 35.812 -1.626 1 96.94 575 ARG B C 1
ATOM 13176 O O . ARG B 1 575 ? 11.945 35.219 -0.624 1 96.94 575 ARG B O 1
ATOM 13183 N N . LYS B 1 576 ? 11.961 36.969 -2.018 1 96.81 576 LYS B N 1
ATOM 13184 C CA . LYS B 1 576 ? 10.914 37.656 -1.26 1 96.81 576 LYS B CA 1
ATOM 13185 C C . LYS B 1 576 ? 9.602 36.875 -1.322 1 96.81 576 LYS B C 1
ATOM 13187 O O . LYS B 1 576 ? 8.906 36.75 -0.314 1 96.81 576 LYS B O 1
ATOM 13192 N N . LEU B 1 577 ? 9.273 36.406 -2.512 1 98 577 LEU B N 1
ATOM 13193 C CA . LEU B 1 577 ? 8.062 35.625 -2.686 1 98 577 LEU B CA 1
ATOM 13194 C C . LEU B 1 577 ? 8.117 34.375 -1.838 1 98 577 LEU B C 1
ATOM 13196 O O . LEU B 1 577 ? 7.145 34 -1.169 1 98 577 LEU B O 1
ATOM 13200 N N . LEU B 1 578 ? 9.258 33.656 -1.896 1 98.38 578 LEU B N 1
ATOM 13201 C CA . LEU B 1 578 ? 9.406 32.438 -1.143 1 98.38 578 LEU B CA 1
ATOM 13202 C C . LEU B 1 578 ? 9.32 32.688 0.358 1 98.38 578 LEU B C 1
ATOM 13204 O O . LEU B 1 578 ? 8.727 31.906 1.099 1 98.38 578 LEU B O 1
ATOM 13208 N N . TYR B 1 579 ? 9.938 33.75 0.837 1 98.06 579 TYR B N 1
ATOM 13209 C CA . TYR B 1 579 ? 9.859 34.125 2.242 1 98.06 579 TYR B CA 1
ATOM 13210 C C . TYR B 1 579 ? 8.414 34.344 2.67 1 98.06 579 TYR B C 1
ATOM 13212 O O . TYR B 1 579 ? 7.977 33.812 3.693 1 98.06 579 TYR B O 1
ATOM 13220 N N . ARG B 1 580 ? 7.699 35.094 1.926 1 98.19 580 ARG B N 1
ATOM 13221 C CA . ARG B 1 580 ? 6.324 35.438 2.281 1 98.19 580 ARG B CA 1
ATOM 13222 C C . ARG B 1 580 ? 5.414 34.219 2.174 1 98.19 580 ARG B C 1
ATOM 13224 O O . ARG B 1 580 ? 4.465 34.094 2.947 1 98.19 580 ARG B O 1
ATOM 13231 N N . THR B 1 581 ? 5.703 33.406 1.143 1 98.38 581 THR B N 1
ATOM 13232 C CA . THR B 1 581 ? 4.938 32.156 1.037 1 98.38 581 THR B CA 1
ATOM 13233 C C . THR B 1 581 ? 5.133 31.297 2.281 1 98.38 581 THR B C 1
ATOM 13235 O O . THR B 1 581 ? 4.168 30.75 2.82 1 98.38 581 THR B O 1
ATOM 13238 N N . ALA B 1 582 ? 6.324 31.125 2.748 1 98.31 582 ALA B N 1
ATOM 13239 C CA . ALA B 1 582 ? 6.617 30.359 3.955 1 98.31 582 ALA B CA 1
ATOM 13240 C C . ALA B 1 582 ? 5.996 31.016 5.188 1 98.31 582 ALA B C 1
ATOM 13242 O O . ALA B 1 582 ? 5.504 30.328 6.082 1 98.31 582 ALA B O 1
ATOM 13243 N N . GLU B 1 583 ? 6.109 32.312 5.227 1 97.75 583 GLU B N 1
ATOM 13244 C CA . GLU B 1 583 ? 5.508 33.062 6.328 1 97.75 583 GLU B CA 1
ATOM 13245 C C . GLU B 1 583 ? 3.996 32.844 6.379 1 97.75 583 GLU B C 1
ATOM 13247 O O . GLU B 1 583 ? 3.436 32.594 7.453 1 97.75 583 GLU B O 1
ATOM 13252 N N . TRP B 1 584 ? 3.383 32.938 5.223 1 98.12 584 TRP B N 1
ATOM 13253 C CA . TRP B 1 584 ? 1.941 32.719 5.156 1 98.12 584 TRP B CA 1
ATOM 13254 C C . TRP B 1 584 ? 1.582 31.312 5.637 1 98.12 584 TRP B C 1
ATOM 13256 O O . TRP B 1 584 ? 0.635 31.141 6.41 1 98.12 584 TRP B O 1
ATOM 13266 N N . HIS B 1 585 ? 2.312 30.328 5.117 1 98.06 585 HIS B N 1
ATOM 13267 C CA . HIS B 1 585 ? 2.072 28.938 5.492 1 98.06 585 HIS B CA 1
ATOM 13268 C C . HIS B 1 585 ? 2.223 28.75 7 1 98.06 585 HIS B C 1
ATOM 13270 O O . HIS B 1 585 ? 1.396 28.078 7.629 1 98.06 585 HIS B O 1
ATOM 13276 N N . GLY B 1 586 ? 3.275 29.328 7.594 1 97.38 586 GLY B N 1
ATOM 13277 C CA . GLY B 1 586 ? 3.498 29.219 9.023 1 97.38 586 GLY B CA 1
ATOM 13278 C C . GLY B 1 586 ? 2.375 29.828 9.852 1 97.38 586 GLY B C 1
ATOM 13279 O O . GLY B 1 586 ? 1.931 29.234 10.836 1 97.38 586 GLY B O 1
ATOM 13280 N N . LEU B 1 587 ? 1.903 30.969 9.445 1 97.5 587 LEU B N 1
ATOM 13281 C CA . LEU B 1 587 ? 0.829 31.641 10.164 1 97.5 587 LEU B CA 1
ATOM 13282 C C . LEU B 1 587 ? -0.488 30.891 10 1 97.5 587 LEU B C 1
ATOM 13284 O O . LEU B 1 587 ? -1.237 30.734 10.969 1 97.5 587 LEU B O 1
ATOM 13288 N N . ALA B 1 588 ? -0.722 30.422 8.789 1 97.88 588 ALA B N 1
ATOM 13289 C CA . ALA B 1 588 ? -1.985 29.734 8.523 1 97.88 588 ALA B CA 1
ATOM 13290 C C . ALA B 1 588 ? -2.084 28.438 9.305 1 97.88 588 ALA B C 1
ATOM 13292 O O . ALA B 1 588 ? -3.182 28 9.656 1 97.88 588 ALA B O 1
ATOM 13293 N N . LYS B 1 589 ? -0.98 27.844 9.664 1 96.25 589 LYS B N 1
ATOM 13294 C CA . LYS B 1 589 ? -0.975 26.531 10.32 1 96.25 589 LYS B CA 1
ATOM 13295 C C . LYS B 1 589 ? -0.813 26.688 11.828 1 96.25 589 LYS B C 1
ATOM 13297 O O . LYS B 1 589 ? -0.737 25.688 12.547 1 96.25 589 LYS B O 1
ATOM 13302 N N . MET B 1 590 ? -0.803 27.875 12.352 1 97.06 590 MET B N 1
ATOM 13303 C CA . MET B 1 590 ? -0.699 28.062 13.797 1 97.06 590 MET B CA 1
ATOM 13304 C C . MET B 1 590 ? -1.894 27.453 14.516 1 97.06 590 MET B C 1
ATOM 13306 O O . MET B 1 590 ? -3.012 27.469 14 1 97.06 590 MET B O 1
ATOM 13310 N N . ARG B 1 591 ? -1.671 26.984 15.742 1 96.06 591 ARG B N 1
ATOM 13311 C CA . ARG B 1 591 ? -2.705 26.297 16.516 1 96.06 591 ARG B CA 1
ATOM 13312 C C . ARG B 1 591 ? -3.395 27.25 17.484 1 96.06 591 ARG B C 1
ATOM 13314 O O . ARG B 1 591 ? -4.418 26.922 18.078 1 96.06 591 ARG B O 1
ATOM 13321 N N . ILE B 1 592 ? -2.848 28.391 17.719 1 96.25 592 ILE B N 1
ATOM 13322 C CA . ILE B 1 592 ? -3.436 29.469 18.5 1 96.25 592 ILE B CA 1
ATOM 13323 C C . ILE B 1 592 ? -3.082 30.812 17.891 1 96.25 592 ILE B C 1
ATOM 13325 O O . ILE B 1 592 ? -1.956 31.016 17.422 1 96.25 592 ILE B O 1
ATOM 13329 N N . HIS B 1 593 ? -4.07 31.688 17.781 1 96.56 593 HIS B N 1
ATOM 13330 C CA . HIS B 1 593 ? -3.869 33 17.203 1 96.56 593 HIS B CA 1
ATOM 13331 C C . HIS B 1 593 ? -4.285 34.094 18.188 1 96.56 593 HIS B C 1
ATOM 13333 O O . HIS B 1 593 ? -5.234 33.906 18.953 1 96.56 593 HIS B O 1
ATOM 13339 N N . THR B 1 594 ? -3.555 35.125 18.25 1 93.31 594 THR B N 1
ATOM 13340 C CA . THR B 1 594 ? -4.012 36.375 18.812 1 93.31 594 THR B CA 1
ATOM 13341 C C . THR B 1 594 ? -4.637 37.281 17.734 1 93.31 594 THR B C 1
ATOM 13343 O O . THR B 1 594 ? -4.508 36.969 16.531 1 93.31 594 THR B O 1
ATOM 13346 N N . GLU B 1 595 ? -5.309 38.25 18.125 1 92.75 595 GLU B N 1
ATOM 13347 C CA . GLU B 1 595 ? -5.82 39.188 17.141 1 92.75 595 GLU B CA 1
ATOM 13348 C C . GLU B 1 595 ? -4.684 39.812 16.312 1 92.75 595 GLU B C 1
ATOM 13350 O O . GLU B 1 595 ? -4.859 40.125 15.133 1 92.75 595 GLU B O 1
ATOM 13355 N N . GLY B 1 596 ? -3.572 39.938 16.953 1 90.56 596 GLY B N 1
ATOM 13356 C CA . GLY B 1 596 ? -2.4 40.469 16.281 1 90.56 596 GLY B CA 1
ATOM 13357 C C . GLY B 1 596 ? -1.893 39.531 15.18 1 90.56 596 GLY B C 1
ATOM 13358 O O . GLY B 1 596 ? -1.598 40 14.07 1 90.56 596 GLY B O 1
ATOM 13359 N N . THR B 1 597 ? -1.773 38.312 15.5 1 94.25 597 THR B N 1
ATOM 13360 C CA . THR B 1 597 ? -1.267 37.375 14.516 1 94.25 597 THR B CA 1
ATOM 13361 C C . THR B 1 597 ? -2.26 37.188 13.375 1 94.25 597 THR B C 1
ATOM 13363 O O . THR B 1 597 ? -1.863 36.938 12.234 1 94.25 597 THR B O 1
ATOM 13366 N N . LEU B 1 598 ? -3.541 37.281 13.602 1 96.25 598 LEU B N 1
ATOM 13367 C CA . LEU B 1 598 ? -4.547 37.188 12.547 1 96.25 598 LEU B CA 1
ATOM 13368 C C . LEU B 1 598 ? -4.496 38.375 11.617 1 96.25 598 LEU B C 1
ATOM 13370 O O . LEU B 1 598 ? -4.68 38.25 10.406 1 96.25 598 LEU B O 1
ATOM 13374 N N . THR B 1 599 ? -4.32 39.5 12.227 1 95.12 599 THR B N 1
ATOM 13375 C CA . THR B 1 599 ? -4.172 40.688 11.414 1 95.12 599 THR B CA 1
ATOM 13376 C C . THR B 1 599 ? -2.932 40.594 10.531 1 95.12 599 THR B C 1
ATOM 13378 O O . THR B 1 599 ? -2.951 41.031 9.375 1 95.12 599 THR B O 1
ATOM 13381 N N . GLU B 1 600 ? -1.893 40.062 11.133 1 95.12 600 GLU B N 1
ATOM 13382 C CA . GLU B 1 600 ? -0.682 39.844 10.344 1 95.12 600 GLU B CA 1
ATOM 13383 C C . GLU B 1 600 ? -0.934 38.875 9.203 1 95.12 600 GLU B C 1
ATOM 13385 O O . GLU B 1 600 ? -0.4 39.031 8.102 1 95.12 600 GLU B O 1
ATOM 13390 N N . LEU B 1 601 ? -1.641 37.812 9.477 1 96.69 601 LEU B N 1
ATOM 13391 C CA . LEU B 1 601 ? -1.977 36.844 8.43 1 96.69 601 LEU B CA 1
ATOM 13392 C C . LEU B 1 601 ? -2.768 37.5 7.312 1 96.69 601 LEU B C 1
ATOM 13394 O O . LEU B 1 601 ? -2.582 37.188 6.137 1 96.69 601 LEU B O 1
ATOM 13398 N N . GLU B 1 602 ? -3.648 38.406 7.629 1 95.81 602 GLU B N 1
ATOM 13399 C CA . GLU B 1 602 ? -4.414 39.156 6.637 1 95.81 602 GLU B CA 1
ATOM 13400 C C . GLU B 1 602 ? -3.5 40.031 5.773 1 95.81 602 GLU B C 1
ATOM 13402 O O . GLU B 1 602 ? -3.646 40.062 4.551 1 95.81 602 GLU B O 1
ATOM 13407 N N . LYS B 1 603 ? -2.578 40.688 6.422 1 95.56 603 LYS B N 1
ATOM 13408 C CA . LYS B 1 603 ? -1.624 41.531 5.711 1 95.56 603 LYS B CA 1
ATOM 13409 C C . LYS B 1 603 ? -0.75 40.688 4.773 1 95.56 603 LYS B C 1
ATOM 13411 O O . LYS B 1 603 ? -0.516 41.094 3.627 1 95.56 603 LYS B O 1
ATOM 13416 N N . VAL B 1 604 ? -0.27 39.594 5.32 1 96.94 604 VAL B N 1
ATOM 13417 C CA . VAL B 1 604 ? 0.613 38.75 4.531 1 96.94 604 VAL B CA 1
ATOM 13418 C C . VAL B 1 604 ? -0.158 38.156 3.352 1 96.94 604 VAL B C 1
ATOM 13420 O O . VAL B 1 604 ? 0.407 37.938 2.277 1 96.94 604 VAL B O 1
ATOM 13423 N N . THR B 1 605 ? -1.469 37.875 3.512 1 97.06 605 THR B N 1
ATOM 13424 C CA . THR B 1 605 ? -2.289 37.344 2.422 1 97.06 605 THR B CA 1
ATOM 13425 C C . THR B 1 605 ? -2.367 38.344 1.28 1 97.06 605 THR B C 1
ATOM 13427 O O . THR B 1 605 ? -2.234 38 0.11 1 97.06 605 THR B O 1
ATOM 13430 N N . THR B 1 606 ? -2.535 39.594 1.604 1 96.56 606 THR B N 1
ATOM 13431 C CA . THR B 1 606 ? -2.594 40.656 0.611 1 96.56 606 THR B CA 1
ATOM 13432 C C . THR B 1 606 ? -1.243 40.812 -0.078 1 96.56 606 THR B C 1
ATOM 13434 O O . THR B 1 606 ? -1.178 40.969 -1.301 1 96.56 606 THR B O 1
ATOM 13437 N N . GLU B 1 607 ? -0.214 40.781 0.714 1 96.81 607 GLU B N 1
ATOM 13438 C CA . GLU B 1 607 ? 1.125 40.938 0.153 1 96.81 607 GLU B CA 1
ATOM 13439 C C . GLU B 1 607 ? 1.483 39.75 -0.746 1 96.81 607 GLU B C 1
ATOM 13441 O O . GLU B 1 607 ? 2.109 39.938 -1.793 1 96.81 607 GLU B O 1
ATOM 13446 N N . LEU B 1 608 ? 1.151 38.562 -0.276 1 97.38 608 LEU B N 1
ATOM 13447 C CA . LEU B 1 608 ? 1.409 37.375 -1.077 1 97.38 608 LEU B CA 1
ATOM 13448 C C . LEU B 1 608 ? 0.713 37.469 -2.432 1 97.38 608 LEU B C 1
ATOM 13450 O O . LEU B 1 608 ? 1.286 37.094 -3.455 1 97.38 608 LEU B O 1
ATOM 13454 N N . GLY B 1 609 ? -0.57 37.938 -2.426 1 97.06 609 GLY B N 1
ATOM 13455 C CA . GLY B 1 609 ? -1.275 38.156 -3.682 1 97.06 609 GLY B CA 1
ATOM 13456 C C . GLY B 1 609 ? -0.551 39.094 -4.625 1 97.06 609 GLY B C 1
ATOM 13457 O O . GLY B 1 609 ? -0.443 38.812 -5.82 1 97.06 609 GLY B O 1
ATOM 13458 N N . LYS B 1 610 ? -0.028 40.125 -4.121 1 96.19 610 LYS B N 1
ATOM 13459 C CA . LYS B 1 610 ? 0.697 41.125 -4.906 1 96.19 610 LYS B CA 1
ATOM 13460 C C . LYS B 1 610 ? 1.997 40.562 -5.461 1 96.19 610 LYS B C 1
ATOM 13462 O O . LYS B 1 610 ? 2.297 40.719 -6.645 1 96.19 610 LYS B O 1
ATOM 13467 N N . LEU B 1 611 ? 2.695 39.906 -4.586 1 97.06 611 LEU B N 1
ATOM 13468 C CA . LEU B 1 611 ? 3.99 39.375 -4.973 1 97.06 611 LEU B CA 1
ATOM 13469 C C . LEU B 1 611 ? 3.826 38.281 -6.023 1 97.06 611 LEU B C 1
ATOM 13471 O O . LEU B 1 611 ? 4.617 38.188 -6.965 1 97.06 611 LEU B O 1
ATOM 13475 N N . MET B 1 612 ? 2.838 37.406 -5.871 1 97.56 612 MET B N 1
ATOM 13476 C CA . MET B 1 612 ? 2.598 36.312 -6.812 1 97.56 612 MET B CA 1
ATOM 13477 C C . MET B 1 612 ? 2.227 36.875 -8.188 1 97.56 612 MET B C 1
ATOM 13479 O O . MET B 1 612 ? 2.695 36.375 -9.211 1 97.56 612 MET B O 1
ATOM 13483 N N . ARG B 1 613 ? 1.393 37.844 -8.281 1 96.44 613 ARG B N 1
ATOM 13484 C CA . ARG B 1 613 ? 1.044 38.5 -9.555 1 96.44 613 ARG B CA 1
ATOM 13485 C C . ARG B 1 613 ? 2.256 39.188 -10.172 1 96.44 613 ARG B C 1
ATOM 13487 O O . ARG B 1 613 ? 2.471 39.094 -11.383 1 96.44 613 ARG B O 1
ATOM 13494 N N . GLY B 1 614 ? 3.023 39.875 -9.328 1 95 614 GLY B N 1
ATOM 13495 C CA . GLY B 1 614 ? 4.254 40.5 -9.812 1 95 614 GLY B CA 1
ATOM 13496 C C . GLY B 1 614 ? 5.242 39.469 -10.359 1 95 614 GLY B C 1
ATOM 13497 O O . GLY B 1 614 ? 5.898 39.719 -11.375 1 95 614 GLY B O 1
ATOM 13498 N N . PHE B 1 615 ? 5.375 38.438 -9.664 1 96.81 615 PHE B N 1
ATOM 13499 C CA . PHE B 1 615 ? 6.258 37.375 -10.117 1 96.81 615 PHE B CA 1
ATOM 13500 C C . PHE B 1 615 ? 5.793 36.812 -11.461 1 96.81 615 PHE B C 1
ATOM 13502 O O . PHE B 1 615 ? 6.609 36.594 -12.352 1 96.81 615 PHE B O 1
ATOM 13509 N N . ARG B 1 616 ? 4.535 36.531 -11.617 1 95.25 616 ARG B N 1
ATOM 13510 C CA . ARG B 1 616 ? 3.961 36.031 -12.867 1 95.25 616 ARG B CA 1
ATOM 13511 C C . ARG B 1 616 ? 4.195 37.031 -14.008 1 95.25 616 ARG B C 1
ATOM 13513 O O . ARG B 1 616 ? 4.633 36.625 -15.094 1 95.25 616 ARG B O 1
ATOM 13520 N N . ASP B 1 617 ? 3.979 38.312 -13.789 1 94.12 617 ASP B N 1
ATOM 13521 C CA . ASP B 1 617 ? 3.939 39.312 -14.859 1 94.12 617 ASP B CA 1
ATOM 13522 C C . ASP B 1 617 ? 5.344 39.812 -15.195 1 94.12 617 ASP B C 1
ATOM 13524 O O . ASP B 1 617 ? 5.637 40.125 -16.344 1 94.12 617 ASP B O 1
ATOM 13528 N N . LEU B 1 618 ? 6.238 39.812 -14.211 1 94.06 618 LEU B N 1
ATOM 13529 C CA . LEU B 1 618 ? 7.555 40.406 -14.43 1 94.06 618 LEU B CA 1
ATOM 13530 C C . LEU B 1 618 ? 8.609 39.312 -14.602 1 94.06 618 LEU B C 1
ATOM 13532 O O . LEU B 1 618 ? 9.266 39.219 -15.641 1 94.06 618 LEU B O 1
ATOM 13536 N N . THR B 1 619 ? 8.719 38.469 -13.672 1 94 619 THR B N 1
ATOM 13537 C CA . THR B 1 619 ? 9.797 37.5 -13.664 1 94 619 THR B CA 1
ATOM 13538 C C . THR B 1 619 ? 9.523 36.375 -14.672 1 94 619 THR B C 1
ATOM 13540 O O . THR B 1 619 ? 10.383 36.062 -15.484 1 94 619 THR B O 1
ATOM 13543 N N . CYS B 1 620 ? 8.312 35.781 -14.555 1 94 620 CYS B N 1
ATOM 13544 C CA . CYS B 1 620 ? 8.008 34.625 -15.383 1 94 620 CYS B CA 1
ATOM 13545 C C . CYS B 1 620 ? 8.031 35 -16.859 1 94 620 CYS B C 1
ATOM 13547 O O . CYS B 1 620 ? 8.289 34.156 -17.719 1 94 620 CYS B O 1
ATOM 13549 N N . SER B 1 621 ? 7.812 36.25 -17.219 1 90.62 621 SER B N 1
ATOM 13550 C CA . SER B 1 621 ? 7.781 36.688 -18.594 1 90.62 621 SER B CA 1
ATOM 13551 C C . SER B 1 621 ? 9.172 36.656 -19.219 1 90.62 621 SER B C 1
ATOM 13553 O O . SER B 1 621 ? 9.312 36.594 -20.453 1 90.62 621 SER B O 1
ATOM 13555 N N . HIS B 1 622 ? 10.156 36.625 -18.406 1 92.25 622 HIS B N 1
ATOM 13556 C CA . HIS B 1 622 ? 11.531 36.625 -18.891 1 92.25 622 HIS B CA 1
ATOM 13557 C C . HIS B 1 622 ? 11.977 35.25 -19.328 1 92.25 622 HIS B C 1
ATOM 13559 O O . HIS B 1 622 ? 12.992 35.094 -20.016 1 92.25 622 HIS B O 1
ATOM 13565 N N . TYR B 1 623 ? 11.18 34.312 -18.938 1 93.44 623 TYR B N 1
ATOM 13566 C CA . TYR B 1 623 ? 11.609 32.969 -19.188 1 93.44 623 TYR B CA 1
ATOM 13567 C C . TYR B 1 623 ? 10.586 32.219 -20.031 1 93.44 623 TYR B C 1
ATOM 13569 O O . TYR B 1 623 ? 9.375 32.312 -19.781 1 93.44 623 TYR B O 1
ATOM 13577 N N . ASP B 1 624 ? 11.023 31.531 -21 1 89.81 624 ASP B N 1
ATOM 13578 C CA . ASP B 1 624 ? 10.148 30.672 -21.812 1 89.81 624 ASP B CA 1
ATOM 13579 C C . ASP B 1 624 ? 10.008 29.297 -21.203 1 89.81 624 ASP B C 1
ATOM 13581 O O . ASP B 1 624 ? 10.711 28.359 -21.578 1 89.81 624 ASP B O 1
ATOM 13585 N N . THR B 1 625 ? 9.023 29.219 -20.344 1 91 625 THR B N 1
ATOM 13586 C CA . THR B 1 625 ? 8.844 27.984 -19.578 1 91 625 THR B CA 1
ATOM 13587 C C . THR B 1 625 ? 8.047 26.953 -20.375 1 91 625 THR B C 1
ATOM 13589 O O . THR B 1 625 ? 7.102 27.328 -21.094 1 91 625 THR B O 1
ATOM 13592 N N . HIS B 1 626 ? 8.5 25.703 -20.266 1 87 626 HIS B N 1
ATOM 13593 C CA . HIS B 1 626 ? 7.848 24.594 -20.938 1 87 626 HIS B CA 1
ATOM 13594 C C . HIS B 1 626 ? 7.492 23.484 -19.969 1 87 626 HIS B C 1
ATOM 13596 O O . HIS B 1 626 ? 7.934 23.5 -18.812 1 87 626 HIS B O 1
ATOM 13602 N N . GLU B 1 627 ? 6.68 22.641 -20.359 1 85.56 627 GLU B N 1
ATOM 13603 C CA . GLU B 1 627 ? 6.273 21.484 -19.562 1 85.56 627 GLU B CA 1
ATOM 13604 C C . GLU B 1 627 ? 7.48 20.656 -19.141 1 85.56 627 GLU B C 1
ATOM 13606 O O . GLU B 1 627 ? 8.438 20.484 -19.906 1 85.56 627 GLU B O 1
ATOM 13611 N N . LEU B 1 628 ? 7.379 20.25 -17.891 1 83.75 628 LEU B N 1
ATOM 13612 C CA . LEU B 1 628 ? 8.406 19.344 -17.375 1 83.75 628 LEU B CA 1
ATOM 13613 C C . LEU B 1 628 ? 8.25 17.953 -17.984 1 83.75 628 LEU B C 1
ATOM 13615 O O . LEU B 1 628 ? 7.18 17.609 -18.5 1 83.75 628 LEU B O 1
ATOM 13619 N N . PRO B 1 629 ? 9.281 17.25 -17.953 1 68.44 629 PRO B N 1
ATOM 13620 C CA . PRO B 1 629 ? 9.195 15.906 -18.516 1 68.44 629 PRO B CA 1
ATOM 13621 C C . PRO B 1 629 ? 8.047 15.094 -17.938 1 68.44 629 PRO B C 1
ATOM 13623 O O . PRO B 1 629 ? 7.34 14.398 -18.672 1 68.44 629 PRO B O 1
ATOM 13626 N N . ARG B 1 630 ? 7.832 15.18 -16.703 1 71.5 630 ARG B N 1
ATOM 13627 C CA . ARG B 1 630 ? 6.742 14.438 -16.062 1 71.5 630 ARG B CA 1
ATOM 13628 C C . ARG B 1 630 ? 5.387 14.977 -16.516 1 71.5 630 ARG B C 1
ATOM 13630 O O . ARG B 1 630 ? 4.422 14.219 -16.625 1 71.5 630 ARG B O 1
ATOM 13637 N N . GLU B 1 631 ? 5.359 16.234 -16.688 1 76.44 631 GLU B N 1
ATOM 13638 C CA . GLU B 1 631 ? 4.113 16.859 -17.125 1 76.44 631 GLU B CA 1
ATOM 13639 C C . GLU B 1 631 ? 3.764 16.453 -18.547 1 76.44 631 GLU B C 1
ATOM 13641 O O . GLU B 1 631 ? 2.59 16.281 -18.875 1 76.44 631 GLU B O 1
ATOM 13646 N N . ILE B 1 632 ? 4.793 16.375 -19.328 1 68.38 632 ILE B N 1
ATOM 13647 C CA . ILE B 1 632 ? 4.582 15.898 -20.703 1 68.38 632 ILE B CA 1
ATOM 13648 C C . ILE B 1 632 ? 4.027 14.477 -20.672 1 68.38 632 ILE B C 1
ATOM 13650 O O . ILE B 1 632 ? 3.1 14.156 -21.422 1 68.38 632 ILE B O 1
ATOM 13654 N N . GLU B 1 633 ? 4.621 13.852 -19.656 1 62.19 633 GLU B N 1
ATOM 13655 C CA . GLU B 1 633 ? 4.152 12.484 -19.5 1 62.19 633 GLU B CA 1
ATOM 13656 C C . GLU B 1 633 ? 2.689 12.445 -19.062 1 62.19 633 GLU B C 1
ATOM 13658 O O . GLU B 1 633 ? 1.899 11.664 -19.594 1 62.19 633 GLU B O 1
ATOM 13663 N N . ALA B 1 634 ? 2.461 13.227 -18.141 1 65 634 ALA B N 1
ATOM 13664 C CA . ALA B 1 634 ? 1.105 13.273 -17.594 1 65 634 ALA B CA 1
ATOM 13665 C C . ALA B 1 634 ? 0.11 13.766 -18.641 1 65 634 ALA B C 1
ATOM 13667 O O . ALA B 1 634 ? -1 13.242 -18.75 1 65 634 ALA B O 1
ATOM 13668 N N . ARG B 1 635 ? 0.389 14.906 -19.375 1 64.06 635 ARG B N 1
ATOM 13669 C CA . ARG B 1 635 ? -0.476 15.438 -20.422 1 64.06 635 ARG B CA 1
ATOM 13670 C C . ARG B 1 635 ? -0.716 14.398 -21.516 1 64.06 635 ARG B C 1
ATOM 13672 O O . ARG B 1 635 ? -1.85 14.211 -21.953 1 64.06 635 ARG B O 1
ATOM 13679 N N . THR B 1 636 ? 0.37 13.828 -21.781 1 60.84 636 THR B N 1
ATOM 13680 C CA . THR B 1 636 ? 0.264 12.781 -22.797 1 60.84 636 THR B CA 1
ATOM 13681 C C . THR B 1 636 ? -0.635 11.648 -22.312 1 60.84 636 THR B C 1
ATOM 13683 O O . THR B 1 636 ? -1.409 11.094 -23.094 1 60.84 636 THR B O 1
ATOM 13686 N N . ARG B 1 637 ? -0.571 11.43 -21.016 1 57.59 637 ARG B N 1
ATOM 13687 C CA . ARG B 1 637 ? -1.432 10.422 -20.406 1 57.59 637 ARG B CA 1
ATOM 13688 C C . ARG B 1 637 ? -2.895 10.852 -20.453 1 57.59 637 ARG B C 1
ATOM 13690 O O . ARG B 1 637 ? -3.775 10.055 -20.766 1 57.59 637 ARG B O 1
ATOM 13697 N N . ARG B 1 638 ? -3.154 12.055 -20.062 1 58.84 638 ARG B N 1
ATOM 13698 C CA . ARG B 1 638 ? -4.508 12.602 -20.031 1 58.84 638 ARG B CA 1
ATOM 13699 C C . ARG B 1 638 ? -5.105 12.68 -21.422 1 58.84 638 ARG B C 1
ATOM 13701 O O . ARG B 1 638 ? -6.281 12.359 -21.625 1 58.84 638 ARG B O 1
ATOM 13708 N N . GLU B 1 639 ? -4.355 13.266 -22.344 1 61.19 639 GLU B N 1
ATOM 13709 C CA . GLU B 1 639 ? -4.816 13.344 -23.719 1 61.19 639 GLU B CA 1
ATOM 13710 C C . GLU B 1 639 ? -5.09 11.953 -24.297 1 61.19 639 GLU B C 1
ATOM 13712 O O . GLU B 1 639 ? -6.047 11.758 -25.047 1 61.19 639 GLU B O 1
ATOM 13717 N N . GLY B 1 640 ? -4.176 11.125 -23.828 1 56.91 640 GLY B N 1
ATOM 13718 C CA . GLY B 1 640 ? -4.445 9.742 -24.188 1 56.91 640 GLY B CA 1
ATOM 13719 C C . GLY B 1 640 ? -5.75 9.219 -23.625 1 56.91 640 GLY B C 1
ATOM 13720 O O . GLY B 1 640 ? -6.5 8.531 -24.312 1 56.91 640 GLY B O 1
ATOM 13721 N N . ARG B 1 641 ? -6.066 9.695 -22.438 1 56.31 641 ARG B N 1
ATOM 13722 C CA . ARG B 1 641 ? -7.316 9.312 -21.797 1 56.31 641 ARG B CA 1
ATOM 13723 C C . ARG B 1 641 ? -8.516 9.938 -22.5 1 56.31 641 ARG B C 1
ATOM 13725 O O . ARG B 1 641 ? -9.531 9.273 -22.719 1 56.31 641 ARG B O 1
ATOM 13732 N N . LYS B 1 642 ? -8.516 11.273 -22.75 1 56.97 642 LYS B N 1
ATOM 13733 C CA . LYS B 1 642 ? -9.602 11.992 -23.406 1 56.97 642 LYS B CA 1
ATOM 13734 C C . LYS B 1 642 ? -9.852 11.445 -24.797 1 56.97 642 LYS B C 1
ATOM 13736 O O . LYS B 1 642 ? -11 11.281 -25.219 1 56.97 642 LYS B O 1
ATOM 13741 N N . SER B 1 643 ? -8.758 11.32 -25.516 1 54.94 643 SER B N 1
ATOM 13742 C CA . SER B 1 643 ? -8.898 10.758 -26.844 1 54.94 643 SER B CA 1
ATOM 13743 C C . SER B 1 643 ? -9.469 9.344 -26.797 1 54.94 643 SER B C 1
ATOM 13745 O O . SER B 1 643 ? -10.289 8.961 -27.625 1 54.94 643 SER B O 1
ATOM 13747 N N . ALA B 1 644 ? -9.031 8.719 -25.734 1 52.66 644 ALA B N 1
ATOM 13748 C CA . ALA B 1 644 ? -9.539 7.359 -25.547 1 52.66 644 ALA B CA 1
ATOM 13749 C C . ALA B 1 644 ? -11.039 7.359 -25.281 1 52.66 644 ALA B C 1
ATOM 13751 O O . ALA B 1 644 ? -11.773 6.539 -25.828 1 52.66 644 ALA B O 1
ATOM 13752 N N . HIS B 1 645 ? -11.414 8.297 -24.547 1 51.94 645 HIS B N 1
ATOM 13753 C CA . HIS B 1 645 ? -12.836 8.422 -24.219 1 51.94 645 HIS B CA 1
ATOM 13754 C C . HIS B 1 645 ? -13.625 8.984 -25.406 1 51.94 645 HIS B C 1
ATOM 13756 O O . HIS B 1 645 ? -14.773 8.602 -25.625 1 51.94 645 HIS B O 1
ATOM 13762 N N . ALA B 1 646 ? -13.133 9.984 -26.219 1 51.31 646 ALA B N 1
ATOM 13763 C CA . ALA B 1 646 ? -13.805 10.57 -27.375 1 51.31 646 ALA B CA 1
ATOM 13764 C C . ALA B 1 646 ? -13.883 9.578 -28.531 1 51.31 646 ALA B C 1
ATOM 13766 O O . ALA B 1 646 ? -14.875 9.547 -29.266 1 51.31 646 ALA B O 1
ATOM 13767 N N . SER B 1 647 ? -12.75 9.016 -28.766 1 46.34 647 SER B N 1
ATOM 13768 C CA . SER B 1 647 ? -12.742 8.062 -29.875 1 46.34 647 SER B CA 1
ATOM 13769 C C . SER B 1 647 ? -13.672 6.891 -29.609 1 46.34 647 SER B C 1
ATOM 13771 O O . SER B 1 647 ? -14.211 6.289 -30.531 1 46.34 647 SER B O 1
ATOM 13773 N N . THR B 1 648 ? -13.711 6.52 -28.359 1 48.62 648 THR B N 1
ATOM 13774 C CA . THR B 1 648 ? -14.664 5.453 -28.094 1 48.62 648 THR B CA 1
ATOM 13775 C C . THR B 1 648 ? -16.094 5.918 -28.391 1 48.62 648 THR B C 1
ATOM 13777 O O . THR B 1 648 ? -16.969 5.102 -28.672 1 48.62 648 THR B O 1
ATOM 13780 N N . ALA B 1 649 ? -16.438 7.363 -28.266 1 43.44 649 ALA B N 1
ATOM 13781 C CA . ALA B 1 649 ? -17.766 7.863 -28.609 1 43.44 649 ALA B CA 1
ATOM 13782 C C . ALA B 1 649 ? -17.938 7.969 -30.125 1 43.44 649 ALA B C 1
ATOM 13784 O O . ALA B 1 649 ? -19.031 7.809 -30.641 1 43.44 649 ALA B O 1
ATOM 13785 N N . ALA B 1 650 ? -16.875 8.609 -30.891 1 38.38 650 ALA B N 1
ATOM 13786 C CA . ALA B 1 650 ? -17.078 8.953 -32.281 1 38.38 650 ALA B CA 1
ATOM 13787 C C . ALA B 1 650 ? -17.047 7.703 -33.156 1 38.38 650 ALA B C 1
ATOM 13789 O O . ALA B 1 650 ? -17.031 7.801 -34.406 1 38.38 650 ALA B O 1
ATOM 13790 N N . VAL B 1 651 ? -16.875 6.609 -32.719 1 36.69 651 VAL B N 1
ATOM 13791 C CA . VAL B 1 651 ? -16.812 5.594 -33.781 1 36.69 651 VAL B CA 1
ATOM 13792 C C . VAL B 1 651 ? -18.062 5.672 -34.656 1 36.69 651 VAL B C 1
ATOM 13794 O O . VAL B 1 651 ? -18.969 4.84 -34.531 1 36.69 651 VAL B O 1
ATOM 13797 N N . LEU B 1 652 ? -18.797 6.906 -34.719 1 29.36 652 LEU B N 1
ATOM 13798 C CA . LEU B 1 652 ? -19.625 6.832 -35.906 1 29.36 652 LEU B CA 1
ATOM 13799 C C . LEU B 1 652 ? -18.766 6.766 -37.188 1 29.36 652 LEU B C 1
ATOM 13801 O O . LEU B 1 652 ? -17.719 7.398 -37.25 1 29.36 652 LEU B O 1
ATOM 13805 N N . PRO B 1 653 ? -19.078 5.852 -38.156 1 29.19 653 PRO B N 1
ATOM 13806 C CA . PRO B 1 653 ? -18.453 5.504 -39.406 1 29.19 653 PRO B CA 1
ATOM 13807 C C . PRO B 1 653 ? -18.234 6.719 -40.312 1 29.19 653 PRO B C 1
ATOM 13809 O O . PRO B 1 653 ? -18.047 6.57 -41.531 1 29.19 653 PRO B O 1
ATOM 13812 N N . SER B 1 654 ? -18.219 8.008 -40.031 1 26.03 654 SER B N 1
ATOM 13813 C CA . SER B 1 654 ? -18.188 8.734 -41.281 1 26.03 654 SER B CA 1
ATOM 13814 C C . SER B 1 654 ? -17.031 8.258 -42.156 1 26.03 654 SER B C 1
ATOM 13816 O O . SER B 1 654 ? -16.094 7.613 -41.688 1 26.03 654 SER B O 1
ATOM 13818 N N . SER B 1 655 ? -16.844 9.023 -43.469 1 25.8 655 SER B N 1
ATOM 13819 C CA . SER B 1 655 ? -16.156 8.852 -44.75 1 25.8 655 SER B CA 1
ATOM 13820 C C . SER B 1 655 ? -14.688 8.523 -44.562 1 25.8 655 SER B C 1
ATOM 13822 O O . SER B 1 655 ? -14.109 8.828 -43.531 1 25.8 655 SER B O 1
ATOM 13824 N N . SER B 1 656 ? -14.078 7.789 -45.688 1 27.86 656 SER B N 1
ATOM 13825 C CA . SER B 1 656 ? -12.906 7.078 -46.188 1 27.86 656 SER B CA 1
ATOM 13826 C C . SER B 1 656 ? -11.648 7.938 -46.094 1 27.86 656 SER B C 1
ATOM 13828 O O . SER B 1 656 ? -10.609 7.594 -46.656 1 27.86 656 SER B O 1
ATOM 13830 N N . GLU B 1 657 ? -11.742 9.242 -45.969 1 25.03 657 GLU B N 1
ATOM 13831 C CA . GLU B 1 657 ? -10.5 9.875 -46.406 1 25.03 657 GLU B CA 1
ATOM 13832 C C . GLU B 1 657 ? -9.32 9.398 -45.562 1 25.03 657 GLU B C 1
ATOM 13834 O O . GLU B 1 657 ? -9.383 9.406 -44.344 1 25.03 657 GLU B O 1
ATOM 13839 N N . VAL B 1 658 ? -8.531 8.469 -46.188 1 29.7 658 VAL B N 1
ATOM 13840 C CA . VAL B 1 658 ? -7.199 7.973 -45.875 1 29.7 658 VAL B CA 1
ATOM 13841 C C . VAL B 1 658 ? -6.352 9.102 -45.281 1 29.7 658 VAL B C 1
ATOM 13843 O O . VAL B 1 658 ? -5.91 9.992 -46.031 1 29.7 658 VAL B O 1
ATOM 13846 N N . SER B 1 659 ? -6.836 9.812 -44.375 1 26.28 659 SER B N 1
ATOM 13847 C CA . SER B 1 659 ? -5.91 10.883 -44.031 1 26.28 659 SER B CA 1
ATOM 13848 C C . SER B 1 659 ? -4.535 10.336 -43.688 1 26.28 659 SER B C 1
ATOM 13850 O O . SER B 1 659 ? -4.43 9.266 -43.062 1 26.28 659 SER B O 1
ATOM 13852 N N . ILE B 1 660 ? -3.576 10.656 -44.5 1 26.34 660 ILE B N 1
ATOM 13853 C CA . ILE B 1 660 ? -2.123 10.523 -44.469 1 26.34 660 ILE B CA 1
ATOM 13854 C C . ILE B 1 660 ? -1.642 10.508 -43.031 1 26.34 660 ILE B C 1
ATOM 13856 O O . ILE B 1 660 ? -2.088 11.32 -42.219 1 26.34 660 ILE B O 1
ATOM 13860 N N . PRO B 1 661 ? -1.222 9.266 -42.688 1 31.7 661 PRO B N 1
ATOM 13861 C CA . PRO B 1 661 ? -0.636 9.125 -41.344 1 31.7 661 PRO B CA 1
ATOM 13862 C C . PRO B 1 661 ? 0.137 10.367 -40.906 1 31.7 661 PRO B C 1
ATOM 13864 O O . PRO B 1 661 ? 1.112 10.75 -41.562 1 31.7 661 PRO B O 1
ATOM 13867 N N . THR B 1 662 ? -0.646 11.438 -40.781 1 29.72 662 THR B N 1
ATOM 13868 C CA . THR B 1 662 ? 0.082 12.641 -40.406 1 29.72 662 THR B CA 1
ATOM 13869 C C . THR B 1 662 ? 1.146 12.328 -39.375 1 29.72 662 THR B C 1
ATOM 13871 O O . THR B 1 662 ? 0.883 11.602 -38.406 1 29.72 662 THR B O 1
ATOM 13874 N N . ILE B 1 663 ? 2.326 12.328 -39.719 1 31.73 663 ILE B N 1
ATOM 13875 C CA . ILE B 1 663 ? 3.559 12.328 -38.938 1 31.73 663 ILE B CA 1
ATOM 13876 C C . ILE B 1 663 ? 3.295 12.922 -37.562 1 31.73 663 ILE B C 1
ATOM 13878 O O . ILE B 1 663 ? 2.928 14.094 -37.438 1 31.73 663 ILE B O 1
ATOM 13882 N N . VAL B 1 664 ? 2.611 12.211 -36.812 1 35.84 664 VAL B N 1
ATOM 13883 C CA . VAL B 1 664 ? 2.344 12.719 -35.469 1 35.84 664 VAL B CA 1
ATOM 13884 C C . VAL B 1 664 ? 3.619 13.312 -34.875 1 35.84 664 VAL B C 1
ATOM 13886 O O . VAL B 1 664 ? 4.613 12.609 -34.688 1 35.84 664 VAL B O 1
ATOM 13889 N N . PRO B 1 665 ? 3.881 14.453 -35.188 1 38.69 665 PRO B N 1
ATOM 13890 C CA . PRO B 1 665 ? 5.129 15.07 -34.719 1 38.69 665 PRO B CA 1
ATOM 13891 C C . PRO B 1 665 ? 5.418 14.789 -33.25 1 38.69 665 PRO B C 1
ATOM 13893 O O . PRO B 1 665 ? 4.496 14.523 -32.469 1 38.69 665 PRO B O 1
ATOM 13896 N N . LYS B 1 666 ? 6.582 14.578 -32.875 1 45.81 666 LYS B N 1
ATOM 13897 C CA . LYS B 1 666 ? 7.176 14.492 -31.547 1 45.81 666 LYS B CA 1
ATOM 13898 C C . LYS B 1 666 ? 6.504 15.469 -30.578 1 45.81 666 LYS B C 1
ATOM 13900 O O . LYS B 1 666 ? 6.367 16.656 -30.891 1 45.81 666 LYS B O 1
ATOM 13905 N N . PRO B 1 667 ? 5.598 14.875 -29.641 1 52.41 667 PRO B N 1
ATOM 13906 C CA . PRO B 1 667 ? 4.906 15.875 -28.828 1 52.41 667 PRO B CA 1
ATOM 13907 C C . PRO B 1 667 ? 5.828 17 -28.359 1 52.41 667 PRO B C 1
ATOM 13909 O O . PRO B 1 667 ? 6.891 16.734 -27.797 1 52.41 667 PRO B O 1
ATOM 13912 N N . THR B 1 668 ? 5.922 18.062 -29.016 1 59.38 668 THR B N 1
ATOM 13913 C CA . THR B 1 668 ? 6.695 19.25 -28.672 1 59.38 668 THR B CA 1
ATOM 13914 C C . THR B 1 668 ? 6.289 19.766 -27.297 1 59.38 668 THR B C 1
ATOM 13916 O O . THR B 1 668 ? 5.133 19.641 -26.891 1 59.38 668 THR B O 1
ATOM 13919 N N . ARG B 1 669 ? 7.254 20.141 -26.438 1 70.06 669 ARG B N 1
ATOM 13920 C CA . ARG B 1 669 ? 7.012 20.766 -25.141 1 70.06 669 ARG B CA 1
ATOM 13921 C C . ARG B 1 669 ? 6.129 22 -25.297 1 70.06 669 ARG B C 1
ATOM 13923 O O . ARG B 1 669 ? 6.457 22.922 -26.047 1 70.06 669 ARG B O 1
ATOM 13930 N N . LYS B 1 670 ? 4.949 21.922 -24.625 1 77.25 670 LYS B N 1
ATOM 13931 C CA . LYS B 1 670 ? 4.047 23.078 -24.656 1 77.25 670 LYS B CA 1
ATOM 13932 C C . LYS B 1 670 ? 4.5 24.156 -23.672 1 77.25 670 LYS B C 1
ATOM 13934 O O . LYS B 1 670 ? 4.984 23.828 -22.578 1 77.25 670 LYS B O 1
ATOM 13939 N N . PRO B 1 671 ? 4.551 25.422 -24.172 1 85.38 671 PRO B N 1
ATOM 13940 C CA . PRO B 1 671 ? 4.828 26.5 -23.219 1 85.38 671 PRO B CA 1
ATOM 13941 C C . PRO B 1 671 ? 3.781 26.578 -22.109 1 85.38 671 PRO B C 1
ATOM 13943 O O . PRO B 1 671 ? 2.588 26.406 -22.359 1 85.38 671 PRO B O 1
ATOM 13946 N N . ILE B 1 672 ? 4.191 26.578 -20.938 1 89.75 672 ILE B N 1
ATOM 13947 C CA . ILE B 1 672 ? 3.299 26.672 -19.797 1 89.75 672 ILE B CA 1
ATOM 13948 C C . ILE B 1 672 ? 3.623 27.938 -19 1 89.75 672 ILE B C 1
ATOM 13950 O O . ILE B 1 672 ? 4.789 28.203 -18.703 1 89.75 672 ILE B O 1
ATOM 13954 N N . LYS B 1 673 ? 2.576 28.703 -18.75 1 90.56 673 LYS B N 1
ATOM 13955 C CA . LYS B 1 673 ? 2.721 29.875 -17.875 1 90.56 673 LYS B CA 1
ATOM 13956 C C . LYS B 1 673 ? 2.146 29.609 -16.484 1 90.56 673 LYS B C 1
ATOM 13958 O O . LYS B 1 673 ? 1.401 28.641 -16.297 1 90.56 673 LYS B O 1
ATOM 13963 N N . LEU B 1 674 ? 2.621 30.359 -15.531 1 93.44 674 LEU B N 1
ATOM 13964 C CA . LEU B 1 674 ? 2.07 30.234 -14.188 1 93.44 674 LEU B CA 1
ATOM 13965 C C . LEU B 1 674 ? 0.6 30.641 -14.164 1 93.44 674 LEU B C 1
ATOM 13967 O O . LEU B 1 674 ? 0.26 31.781 -14.469 1 93.44 674 LEU B O 1
ATOM 13971 N N . ASN B 1 675 ? -0.238 29.719 -13.875 1 91.5 675 ASN B N 1
ATOM 13972 C CA . ASN B 1 675 ? -1.678 29.953 -13.891 1 91.5 675 ASN B CA 1
ATOM 13973 C C . ASN B 1 675 ? -2.203 30.312 -12.5 1 91.5 675 ASN B C 1
ATOM 13975 O O . ASN B 1 675 ? -2.131 29.5 -11.578 1 91.5 675 ASN B O 1
ATOM 13979 N N . LEU B 1 676 ? -2.707 31.516 -12.328 1 94.81 676 LEU B N 1
ATOM 13980 C CA . LEU B 1 676 ? -3.26 31.953 -11.047 1 94.81 676 LEU B CA 1
ATOM 13981 C C . LEU B 1 676 ? -4.785 31.922 -11.078 1 94.81 676 LEU B C 1
ATOM 13983 O O . LEU B 1 676 ? -5.438 32.312 -10.102 1 94.81 676 LEU B O 1
ATOM 13987 N N . PHE B 1 677 ? -5.398 31.406 -12.172 1 93.5 677 PHE B N 1
ATOM 13988 C CA . PHE B 1 677 ? -6.848 31.281 -12.281 1 93.5 677 PHE B CA 1
ATOM 13989 C C . PHE B 1 677 ? -7.312 29.922 -11.766 1 93.5 677 PHE B C 1
ATOM 13991 O O . PHE B 1 677 ? -8.055 29.219 -12.453 1 93.5 677 PHE B O 1
ATOM 13998 N N . THR B 1 678 ? -6.816 29.562 -10.602 1 94.12 678 THR B N 1
ATOM 13999 C CA . THR B 1 678 ? -7.176 28.297 -9.984 1 94.12 678 THR B CA 1
ATOM 14000 C C . THR B 1 678 ? -7.988 28.516 -8.711 1 94.12 678 THR B C 1
ATOM 14002 O O . THR B 1 678 ? -7.797 29.516 -8.016 1 94.12 678 THR B O 1
ATOM 14005 N N . ILE B 1 679 ? -8.867 27.609 -8.453 1 95 679 ILE B N 1
ATOM 14006 C CA . ILE B 1 679 ? -9.758 27.719 -7.297 1 95 679 ILE B CA 1
ATOM 14007 C C . ILE B 1 679 ? -8.945 27.578 -6.008 1 95 679 ILE B C 1
ATOM 14009 O O . ILE B 1 679 ? -9.273 28.203 -4.996 1 95 679 ILE B O 1
ATOM 14013 N N . LYS B 1 680 ? -7.906 26.781 -6.027 1 95.75 680 LYS B N 1
ATOM 14014 C CA . LYS B 1 680 ? -7.059 26.609 -4.852 1 95.75 680 LYS B CA 1
ATOM 14015 C C . LYS B 1 680 ? -6.363 27.906 -4.477 1 95.75 680 LYS B C 1
ATOM 14017 O O . LYS B 1 680 ? -6.191 28.219 -3.293 1 95.75 680 LYS B O 1
ATOM 14022 N N . TRP B 1 681 ? -5.969 28.688 -5.457 1 96.88 681 TRP B N 1
ATOM 14023 C CA . TRP B 1 681 ? -5.391 30.016 -5.227 1 96.88 681 TRP B CA 1
ATOM 14024 C C . TRP B 1 681 ? -6.418 30.953 -4.602 1 96.88 681 TRP B C 1
ATOM 14026 O O . TRP B 1 681 ? -6.109 31.672 -3.641 1 96.88 681 TRP B O 1
ATOM 14036 N N . HIS B 1 682 ? -7.594 30.891 -5.047 1 95.5 682 HIS B N 1
ATOM 14037 C CA . HIS B 1 682 ? -8.688 31.719 -4.551 1 95.5 682 HIS B CA 1
ATOM 14038 C C . HIS B 1 682 ? -8.977 31.422 -3.082 1 95.5 682 HIS B C 1
ATOM 14040 O O . HIS B 1 682 ? -9.25 32.344 -2.301 1 95.5 682 HIS B O 1
ATOM 14046 N N . PHE B 1 683 ? -8.844 30.219 -2.662 1 96.62 683 PHE B N 1
ATOM 14047 C CA . PHE B 1 683 ? -9.227 29.781 -1.328 1 96.62 683 PHE B CA 1
ATOM 14048 C C . PHE B 1 683 ? -8.336 30.422 -0.266 1 96.62 683 PHE B C 1
ATOM 14050 O O . PHE B 1 683 ? -8.711 30.469 0.908 1 96.62 683 PHE B O 1
ATOM 14057 N N . LEU B 1 684 ? -7.145 30.922 -0.574 1 97 684 LEU B N 1
ATOM 14058 C CA . LEU B 1 684 ? -6.203 31.453 0.41 1 97 684 LEU B CA 1
ATOM 14059 C C . LEU B 1 684 ? -6.793 32.656 1.131 1 97 684 LEU B C 1
ATOM 14061 O O . LEU B 1 684 ? -6.43 32.938 2.275 1 97 684 LEU B O 1
ATOM 14065 N N . GLY B 1 685 ? -7.727 33.344 0.535 1 95 685 GLY B N 1
ATOM 14066 C CA . GLY B 1 685 ? -8.328 34.5 1.127 1 95 685 GLY B CA 1
ATOM 14067 C C . GLY B 1 685 ? -9.367 34.188 2.182 1 95 685 GLY B C 1
ATOM 14068 O O . GLY B 1 685 ? -9.773 35.062 2.953 1 95 685 GLY B O 1
ATOM 14069 N N . ASP B 1 686 ? -9.727 32.969 2.307 1 95.12 686 ASP B N 1
ATOM 14070 C CA . ASP B 1 686 ? -10.82 32.562 3.195 1 95.12 686 ASP B CA 1
ATOM 14071 C C . ASP B 1 686 ? -10.289 32.188 4.574 1 95.12 686 ASP B C 1
ATOM 14073 O O . ASP B 1 686 ? -11.062 32.094 5.535 1 95.12 686 ASP B O 1
ATOM 14077 N N . TYR B 1 687 ? -9.031 31.969 4.785 1 96.56 687 TYR B N 1
ATOM 14078 C CA . TYR B 1 687 ? -8.477 31.344 5.98 1 96.56 687 TYR B CA 1
ATOM 14079 C C . TYR B 1 687 ? -8.703 32.219 7.211 1 96.56 687 TYR B C 1
ATOM 14081 O O . TYR B 1 687 ? -9.102 31.703 8.266 1 96.56 687 TYR B O 1
ATOM 14089 N N . VAL B 1 688 ? -8.508 33.531 7.168 1 95.56 688 VAL B N 1
ATOM 14090 C CA . VAL B 1 688 ? -8.617 34.406 8.328 1 95.56 688 VAL B CA 1
ATOM 14091 C C . VAL B 1 688 ? -10.047 34.406 8.859 1 95.56 688 VAL B C 1
ATOM 14093 O O . VAL B 1 688 ? -10.266 34.25 10.062 1 95.56 688 VAL B O 1
ATOM 14096 N N . GLU B 1 689 ? -10.992 34.5 7.961 1 93.69 689 GLU B N 1
ATOM 14097 C CA . GLU B 1 689 ? -12.391 34.5 8.375 1 93.69 689 GLU B CA 1
ATOM 14098 C C . GLU B 1 689 ? -12.789 33.188 9.008 1 93.69 689 GLU B C 1
ATOM 14100 O O . GLU B 1 689 ? -13.516 33.156 10 1 93.69 689 GLU B O 1
ATOM 14105 N N . TYR B 1 690 ? -12.344 32.156 8.508 1 96.31 690 TYR B N 1
ATOM 14106 C CA . TYR B 1 690 ? -12.719 30.828 9.016 1 96.31 690 TYR B CA 1
ATOM 14107 C C . TYR B 1 690 ? -12.047 30.547 10.352 1 96.31 690 TYR B C 1
ATOM 14109 O O . TYR B 1 690 ? -12.602 29.859 11.211 1 96.31 690 TYR B O 1
ATOM 14117 N N . ILE B 1 691 ? -10.836 31 10.555 1 97.62 691 ILE B N 1
ATOM 14118 C CA . ILE B 1 691 ? -10.172 30.844 11.844 1 97.62 691 ILE B CA 1
ATOM 14119 C C . ILE B 1 691 ? -10.945 31.594 12.922 1 97.62 691 ILE B C 1
ATOM 14121 O O . ILE B 1 691 ? -11.133 31.094 14.031 1 97.62 691 ILE B O 1
ATOM 14125 N N . ARG B 1 692 ? -11.43 32.812 12.633 1 96 692 ARG B N 1
ATOM 14126 C CA . ARG B 1 692 ? -12.227 33.562 13.586 1 96 692 ARG B CA 1
ATOM 14127 C C . ARG B 1 692 ? -13.547 32.844 13.891 1 96 692 ARG B C 1
ATOM 14129 O O . ARG B 1 692 ? -13.953 32.75 15.047 1 96 692 ARG B O 1
ATOM 14136 N N . ARG B 1 693 ? -14.094 32.25 12.859 1 95.75 693 ARG B N 1
ATOM 14137 C CA . ARG B 1 693 ? -15.438 31.719 12.977 1 95.75 693 ARG B CA 1
ATOM 14138 C C . ARG B 1 693 ? -15.414 30.312 13.562 1 95.75 693 ARG B C 1
ATOM 14140 O O . ARG B 1 693 ? -16.312 29.922 14.305 1 95.75 693 ARG B O 1
ATOM 14147 N N . PHE B 1 694 ? -14.414 29.5 13.258 1 97.38 694 PHE B N 1
ATOM 14148 C CA . PHE B 1 694 ? -14.508 28.094 13.625 1 97.38 694 PHE B CA 1
ATOM 14149 C C . PHE B 1 694 ? -13.25 27.641 14.352 1 97.38 694 PHE B C 1
ATOM 14151 O O . PHE B 1 694 ? -13.117 26.453 14.672 1 97.38 694 PHE B O 1
ATOM 14158 N N . GLY B 1 695 ? -12.328 28.5 14.656 1 96.38 695 GLY B N 1
ATOM 14159 C CA . GLY B 1 695 ? -11.07 28.094 15.273 1 96.38 695 GLY B CA 1
ATOM 14160 C C . GLY B 1 695 ? -9.961 27.859 14.266 1 96.38 695 GLY B C 1
ATOM 14161 O O . GLY B 1 695 ? -10.148 28.062 13.062 1 96.38 695 GLY B O 1
ATOM 14162 N N . THR B 1 696 ? -8.867 27.375 14.719 1 97.25 696 THR B N 1
ATOM 14163 C CA . THR B 1 696 ? -7.68 27.234 13.883 1 97.25 696 THR B CA 1
ATOM 14164 C C . THR B 1 696 ? -7.848 26.078 12.898 1 97.25 696 THR B C 1
ATOM 14166 O O . THR B 1 696 ? -8.758 25.266 13.039 1 97.25 696 THR B O 1
ATOM 14169 N N . THR B 1 697 ? -6.996 25.969 11.891 1 96.06 697 THR B N 1
ATOM 14170 C CA . THR B 1 697 ? -7.164 25.109 10.727 1 96.06 697 THR B CA 1
ATOM 14171 C C . THR B 1 697 ? -6.996 23.641 11.102 1 96.06 697 THR B C 1
ATOM 14173 O O . THR B 1 697 ? -7.512 22.75 10.422 1 96.06 697 THR B O 1
ATOM 14176 N N . ASP B 1 698 ? -6.305 23.297 12.148 1 94.38 698 ASP B N 1
ATOM 14177 C CA . ASP B 1 698 ? -6.082 21.922 12.555 1 94.38 698 ASP B CA 1
ATOM 14178 C C . ASP B 1 698 ? -7.375 21.281 13.055 1 94.38 698 ASP B C 1
ATOM 14180 O O . ASP B 1 698 ? -7.461 20.062 13.188 1 94.38 698 ASP B O 1
ATOM 14184 N N . SER B 1 699 ? -8.352 22.078 13.25 1 94.94 699 SER B N 1
ATOM 14185 C CA . SER B 1 699 ? -9.648 21.578 13.711 1 94.94 699 SER B CA 1
ATOM 14186 C C . SER B 1 699 ? -10.438 20.969 12.562 1 94.94 699 SER B C 1
ATOM 14188 O O . SER B 1 699 ? -11.32 20.141 12.781 1 94.94 699 SER B O 1
ATOM 14190 N N . TYR B 1 700 ? -10.164 21.406 11.367 1 94.75 700 TYR B N 1
ATOM 14191 C CA . TYR B 1 700 ? -11.016 20.953 10.281 1 94.75 700 TYR B CA 1
ATOM 14192 C C . TYR B 1 700 ? -10.195 20.594 9.047 1 94.75 700 TYR B C 1
ATOM 14194 O O . TYR B 1 700 ? -10.727 20.531 7.934 1 94.75 700 TYR B O 1
ATOM 14202 N N . SER B 1 701 ? -8.93 20.375 9.172 1 94.06 701 SER B N 1
ATOM 14203 C CA . SER B 1 701 ? -8.094 19.938 8.07 1 94.06 701 SER B CA 1
ATOM 14204 C C . SER B 1 701 ? -8.359 18.469 7.719 1 94.06 701 SER B C 1
ATOM 14206 O O . SER B 1 701 ? -8.656 17.672 8.602 1 94.06 701 SER B O 1
ATOM 14208 N N . THR B 1 702 ? -8.211 18.094 6.441 1 93.69 702 THR B N 1
ATOM 14209 C CA . THR B 1 702 ? -8.406 16.719 5.996 1 93.69 702 THR B CA 1
ATOM 14210 C C . THR B 1 702 ? -7.266 15.82 6.473 1 93.69 702 THR B C 1
ATOM 14212 O O . THR B 1 702 ? -7.348 14.602 6.375 1 93.69 702 THR B O 1
ATOM 14215 N N . GLN B 1 703 ? -6.246 16.438 7.047 1 91.75 703 GLN B N 1
ATOM 14216 C CA . GLN B 1 703 ? -5.16 15.656 7.633 1 91.75 703 GLN B CA 1
ATOM 14217 C C . GLN B 1 703 ? -5.68 14.703 8.703 1 91.75 703 GLN B C 1
ATOM 14219 O O . GLN B 1 703 ? -5.156 13.602 8.867 1 91.75 703 GLN B O 1
ATOM 14224 N N . LEU B 1 704 ? -6.73 15.133 9.414 1 92.75 704 LEU B N 1
ATOM 14225 C CA . LEU B 1 704 ? -7.352 14.289 10.43 1 92.75 704 LEU B CA 1
ATOM 14226 C C . LEU B 1 704 ? -7.906 13.008 9.805 1 92.75 704 LEU B C 1
ATOM 14228 O O . LEU B 1 704 ? -7.793 11.93 10.391 1 92.75 704 LEU B O 1
ATOM 14232 N N . GLY B 1 705 ? -8.484 13.188 8.648 1 90.88 705 GLY B N 1
ATOM 14233 C CA . GLY B 1 705 ? -9.008 12.031 7.949 1 90.88 705 GLY B CA 1
ATOM 14234 C C . GLY B 1 705 ? -7.934 11.07 7.48 1 90.88 705 GLY B C 1
ATOM 14235 O O . GLY B 1 705 ? -8.109 9.852 7.543 1 90.88 705 GLY B O 1
ATOM 14236 N N . GLU B 1 706 ? -6.859 11.578 7.043 1 88.44 706 GLU B N 1
ATOM 14237 C CA . GLU B 1 706 ? -5.742 10.75 6.594 1 88.44 706 GLU B CA 1
ATOM 14238 C C . GLU B 1 706 ? -5.176 9.914 7.742 1 88.44 706 GLU B C 1
ATOM 14240 O O . GLU B 1 706 ? -4.766 8.773 7.543 1 88.44 706 GLU B O 1
ATOM 14245 N N . LEU B 1 707 ? -5.113 10.5 8.938 1 87.88 707 LEU B N 1
ATOM 14246 C CA . LEU B 1 707 ? -4.648 9.781 10.117 1 87.88 707 LEU B CA 1
ATOM 14247 C C . LEU B 1 707 ? -5.637 8.688 10.508 1 87.88 707 LEU B C 1
ATOM 14249 O O . LEU B 1 707 ? -5.234 7.598 10.914 1 87.88 707 LEU B O 1
ATOM 14253 N N . ALA B 1 708 ? -6.895 9.039 10.359 1 89.88 708 ALA B N 1
ATOM 14254 C CA . ALA B 1 708 ? -7.938 8.07 10.703 1 89.88 708 ALA B CA 1
ATOM 14255 C C . ALA B 1 708 ? -7.93 6.891 9.734 1 89.88 708 ALA B C 1
ATOM 14257 O O . ALA B 1 708 ? -8.289 5.773 10.109 1 89.88 708 ALA B O 1
ATOM 14258 N N . HIS B 1 709 ? -7.496 7.082 8.516 1 88.19 709 HIS B N 1
ATOM 14259 C CA . HIS B 1 709 ? -7.438 6.027 7.512 1 88.19 709 HIS B CA 1
ATOM 14260 C C . HIS B 1 709 ? -6.504 4.902 7.945 1 88.19 709 HIS B C 1
ATOM 14262 O O . HIS B 1 709 ? -6.672 3.754 7.535 1 88.19 709 HIS B O 1
ATOM 14268 N N . ARG B 1 710 ? -5.508 5.191 8.719 1 83.94 710 ARG B N 1
ATOM 14269 C CA . ARG B 1 710 ? -4.555 4.18 9.164 1 83.94 710 ARG B CA 1
ATOM 14270 C C . ARG B 1 710 ? -5.258 3.062 9.93 1 83.94 710 ARG B C 1
ATOM 14272 O O . ARG B 1 710 ? -4.887 1.894 9.812 1 83.94 710 ARG B O 1
ATOM 14279 N N . LEU B 1 711 ? -6.266 3.473 10.711 1 85.88 711 LEU B N 1
ATOM 14280 C CA . LEU B 1 711 ? -7.02 2.482 11.469 1 85.88 711 LEU B CA 1
ATOM 14281 C C . LEU B 1 711 ? -7.816 1.574 10.539 1 85.88 711 LEU B C 1
ATOM 14283 O O . LEU B 1 711 ? -7.84 0.355 10.727 1 85.88 711 LEU B O 1
ATOM 14287 N N . ILE B 1 712 ? -8.461 2.197 9.57 1 88.12 712 ILE B N 1
ATOM 14288 C CA . ILE B 1 712 ? -9.266 1.423 8.633 1 88.12 712 ILE B CA 1
ATOM 14289 C C . ILE B 1 712 ? -8.367 0.475 7.84 1 88.12 712 ILE B C 1
ATOM 14291 O O . ILE B 1 712 ? -8.75 -0.667 7.57 1 88.12 712 ILE B O 1
ATOM 14295 N N . LYS B 1 713 ? -7.258 0.926 7.449 1 83.56 713 LYS B N 1
ATOM 14296 C CA . LYS B 1 713 ? -6.32 0.09 6.703 1 83.56 713 LYS B CA 1
ATOM 14297 C C . LYS B 1 713 ? -5.809 -1.061 7.562 1 83.56 713 LYS B C 1
ATOM 14299 O O . LYS B 1 713 ? -5.57 -2.162 7.059 1 83.56 713 LYS B O 1
ATOM 14304 N N . SER B 1 714 ? -5.559 -0.804 8.836 1 83.25 714 SER B N 1
ATOM 14305 C CA . SER B 1 714 ? -5.168 -1.868 9.75 1 83.25 714 SER B CA 1
ATOM 14306 C C . SER B 1 714 ? -6.254 -2.932 9.859 1 83.25 714 SER B C 1
ATOM 14308 O O . SER B 1 714 ? -5.957 -4.129 9.906 1 83.25 714 SER B O 1
ATOM 14310 N N . PHE B 1 715 ? -7.562 -2.479 9.914 1 84.44 715 PHE B N 1
ATOM 14311 C CA . PHE B 1 715 ? -8.68 -3.41 9.977 1 84.44 715 PHE B CA 1
ATOM 14312 C C . PHE B 1 715 ? -8.789 -4.223 8.695 1 84.44 715 PHE B C 1
ATOM 14314 O O . PHE B 1 715 ? -9.094 -5.418 8.734 1 84.44 715 PHE B O 1
ATOM 14321 N N . TYR B 1 716 ? -8.438 -3.637 7.602 1 84.88 716 TYR B N 1
ATOM 14322 C CA . TYR B 1 716 ? -8.531 -4.32 6.316 1 84.88 716 TYR B CA 1
ATOM 14323 C C . TYR B 1 716 ? -7.566 -5.5 6.254 1 84.88 716 TYR B C 1
ATOM 14325 O O . TYR B 1 716 ? -7.902 -6.555 5.711 1 84.88 716 TYR B O 1
ATOM 14333 N N . ARG B 1 717 ? -6.449 -5.25 6.777 1 76.5 717 ARG B N 1
ATOM 14334 C CA . ARG B 1 717 ? -5.43 -6.297 6.746 1 76.5 717 ARG B CA 1
ATOM 14335 C C . ARG B 1 717 ? -5.895 -7.531 7.512 1 76.5 717 ARG B C 1
ATOM 14337 O O . ARG B 1 717 ? -5.461 -8.648 7.215 1 76.5 717 ARG B O 1
ATOM 14344 N N . LEU B 1 718 ? -6.871 -7.363 8.398 1 77.62 718 LEU B N 1
ATOM 14345 C CA . LEU B 1 718 ? -7.332 -8.453 9.258 1 77.62 718 LEU B CA 1
ATOM 14346 C C . LEU B 1 718 ? -8.594 -9.094 8.695 1 77.62 718 LEU B C 1
ATOM 14348 O O . LEU B 1 718 ? -9.094 -10.07 9.25 1 77.62 718 LEU B O 1
ATOM 14352 N N . THR B 1 719 ? -9.062 -8.586 7.559 1 76.94 719 THR B N 1
ATOM 14353 C CA . THR B 1 719 ? -10.266 -9.141 6.941 1 76.94 719 THR B CA 1
ATOM 14354 C C . THR B 1 719 ? -9.906 -10.234 5.945 1 76.94 719 THR B C 1
ATOM 14356 O O . THR B 1 719 ? -8.727 -10.438 5.633 1 76.94 719 THR B O 1
ATOM 14359 N N . ASN B 1 720 ? -10.938 -11.008 5.531 1 70.19 720 ASN B N 1
ATOM 14360 C CA . ASN B 1 720 ? -10.75 -12 4.48 1 70.19 720 ASN B CA 1
ATOM 14361 C C . ASN B 1 720 ? -10.875 -11.383 3.092 1 70.19 720 ASN B C 1
ATOM 14363 O O . ASN B 1 720 ? -10.922 -12.102 2.088 1 70.19 720 ASN B O 1
ATOM 14367 N N . LYS B 1 721 ? -10.992 -10.031 3.016 1 69.94 721 LYS B N 1
ATOM 14368 C CA . LYS B 1 721 ? -10.992 -9.227 1.797 1 69.94 721 LYS B CA 1
ATOM 14369 C C . LYS B 1 721 ? -12.281 -9.43 1.005 1 69.94 721 LYS B C 1
ATOM 14371 O O . LYS B 1 721 ? -12.398 -8.961 -0.131 1 69.94 721 LYS B O 1
ATOM 14376 N N . LYS B 1 722 ? -13.258 -10.32 1.566 1 71.62 722 LYS B N 1
ATOM 14377 C CA . LYS B 1 722 ? -14.617 -10.391 1.034 1 71.62 722 LYS B CA 1
ATOM 14378 C C . LYS B 1 722 ? -15.539 -9.414 1.756 1 71.62 722 LYS B C 1
ATOM 14380 O O . LYS B 1 722 ? -15.664 -9.461 2.982 1 71.62 722 LYS B O 1
ATOM 14385 N N . ASP B 1 723 ? -16.156 -8.57 1.088 1 79.25 723 ASP B N 1
ATOM 14386 C CA . ASP B 1 723 ? -17 -7.562 1.735 1 79.25 723 ASP B CA 1
ATOM 14387 C C . ASP B 1 723 ? -16.25 -6.895 2.889 1 79.25 723 ASP B C 1
ATOM 14389 O O . ASP B 1 723 ? -16.734 -6.871 4.02 1 79.25 723 ASP B O 1
ATOM 14393 N N . ALA B 1 724 ? -15.195 -6.379 2.592 1 82.12 724 ALA B N 1
ATOM 14394 C CA . ALA B 1 724 ? -14.219 -5.891 3.566 1 82.12 724 ALA B CA 1
ATOM 14395 C C . ALA B 1 724 ? -14.828 -4.793 4.438 1 82.12 724 ALA B C 1
ATOM 14397 O O . ALA B 1 724 ? -14.555 -4.727 5.641 1 82.12 724 ALA B O 1
ATOM 14398 N N . ASN B 1 725 ? -15.688 -3.936 3.908 1 86.06 725 ASN B N 1
ATOM 14399 C CA . ASN B 1 725 ? -16.234 -2.818 4.676 1 86.06 725 ASN B CA 1
ATOM 14400 C C . ASN B 1 725 ? -17.109 -3.303 5.82 1 86.06 725 ASN B C 1
ATOM 14402 O O . ASN B 1 725 ? -17.125 -2.707 6.898 1 86.06 725 ASN B O 1
ATOM 14406 N N . LYS B 1 726 ? -17.828 -4.359 5.609 1 84.94 726 LYS B N 1
ATOM 14407 C CA . LYS B 1 726 ? -18.672 -4.926 6.656 1 84.94 726 LYS B CA 1
ATOM 14408 C C . LYS B 1 726 ? -17.828 -5.492 7.797 1 84.94 726 LYS B C 1
ATOM 14410 O O . LYS B 1 726 ? -18.156 -5.305 8.969 1 84.94 726 LYS B O 1
ATOM 14415 N N . GLN B 1 727 ? -16.828 -6.121 7.422 1 84.38 727 GLN B N 1
ATOM 14416 C CA . GLN B 1 727 ? -15.945 -6.684 8.438 1 84.38 727 GLN B CA 1
ATOM 14417 C C . GLN B 1 727 ? -15.227 -5.582 9.211 1 84.38 727 GLN B C 1
ATOM 14419 O O . GLN B 1 727 ? -15.016 -5.703 10.414 1 84.38 727 GLN B O 1
ATOM 14424 N N . ILE B 1 728 ? -14.859 -4.535 8.539 1 86.56 728 ILE B N 1
ATOM 14425 C CA . ILE B 1 728 ? -14.203 -3.396 9.172 1 86.56 728 ILE B CA 1
ATOM 14426 C C . ILE B 1 728 ? -15.148 -2.754 10.188 1 86.56 728 ILE B C 1
ATOM 14428 O O . ILE B 1 728 ? -14.727 -2.393 11.289 1 86.56 728 ILE B O 1
ATOM 14432 N N . SER B 1 729 ? -16.375 -2.656 9.789 1 87.38 729 SER B N 1
ATOM 14433 C CA . SER B 1 729 ? -17.359 -2.051 10.68 1 87.38 729 SER B CA 1
ATOM 14434 C C . SER B 1 729 ? -17.531 -2.879 11.945 1 87.38 729 SER B C 1
ATOM 14436 O O . SER B 1 729 ? -17.703 -2.326 13.039 1 87.38 729 SER B O 1
ATOM 14438 N N . LYS B 1 730 ? -17.484 -4.184 11.805 1 82.44 730 LYS B N 1
ATOM 14439 C CA . LYS B 1 730 ? -17.609 -5.055 12.969 1 82.44 730 LYS B CA 1
ATOM 14440 C C . LYS B 1 730 ? -16.406 -4.902 13.898 1 82.44 730 LYS B C 1
ATOM 14442 O O . LYS B 1 730 ? -16.562 -4.875 15.117 1 82.44 730 LYS B O 1
ATOM 14447 N N . LYS B 1 731 ? -15.32 -4.863 13.289 1 84.25 731 LYS B N 1
ATOM 14448 C CA . LYS B 1 731 ? -14.102 -4.699 14.078 1 84.25 731 LYS B CA 1
ATOM 14449 C C . LYS B 1 731 ? -14.086 -3.35 14.789 1 84.25 731 LYS B C 1
ATOM 14451 O O . LYS B 1 731 ? -13.609 -3.246 15.922 1 84.25 731 LYS B O 1
ATOM 14456 N N . TYR B 1 732 ? -14.539 -2.283 14.18 1 84.62 732 TYR B N 1
ATOM 14457 C CA . TYR B 1 732 ? -14.625 -0.962 14.797 1 84.62 732 TYR B CA 1
ATOM 14458 C C . TYR B 1 732 ? -15.594 -0.974 15.977 1 84.62 732 TYR B C 1
ATOM 14460 O O . TYR B 1 732 ? -15.312 -0.377 17.016 1 84.62 732 TYR B O 1
ATOM 14468 N N . ASN B 1 733 ? -16.656 -1.706 15.766 1 83 733 ASN B N 1
ATOM 14469 C CA . ASN B 1 733 ? -17.641 -1.812 16.844 1 83 733 ASN B CA 1
ATOM 14470 C C . ASN B 1 733 ? -17.031 -2.492 18.078 1 83 733 ASN B C 1
ATOM 14472 O O . ASN B 1 733 ? -17.281 -2.072 19.203 1 83 733 ASN B O 1
ATOM 14476 N N . ARG B 1 734 ? -16.328 -3.527 17.797 1 81.56 734 ARG B N 1
ATOM 14477 C CA . ARG B 1 734 ? -15.68 -4.238 18.891 1 81.56 734 ARG B CA 1
ATOM 14478 C C . ARG B 1 734 ? -14.727 -3.322 19.656 1 81.56 734 ARG B C 1
ATOM 14480 O O . ARG B 1 734 ? -14.75 -3.281 20.875 1 81.56 734 ARG B O 1
ATOM 14487 N N . MET B 1 735 ? -13.914 -2.619 18.906 1 80.12 735 MET B N 1
ATOM 14488 C CA . MET B 1 735 ? -12.922 -1.729 19.516 1 80.12 735 MET B CA 1
ATOM 14489 C C . MET B 1 735 ? -13.602 -0.653 20.359 1 80.12 735 MET B C 1
ATOM 14491 O O . MET B 1 735 ? -13.195 -0.402 21.5 1 80.12 735 MET B O 1
ATOM 14495 N N . ASN B 1 736 ? -14.578 -0.075 19.781 1 77.06 736 ASN B N 1
ATOM 14496 C CA . ASN B 1 736 ? -15.289 1.003 20.469 1 77.06 736 ASN B CA 1
ATOM 14497 C C . ASN B 1 736 ? -15.961 0.507 21.734 1 77.06 736 ASN B C 1
ATOM 14499 O O . ASN B 1 736 ? -15.961 1.203 22.75 1 77.06 736 ASN B O 1
ATOM 14503 N N . ALA B 1 737 ? -16.531 -0.712 21.656 1 76.31 737 ALA B N 1
ATOM 14504 C CA . ALA B 1 737 ? -17.219 -1.287 22.797 1 76.31 737 ALA B CA 1
ATOM 14505 C C . ALA B 1 737 ? -16.25 -1.604 23.922 1 76.31 737 ALA B C 1
ATOM 14507 O O . ALA B 1 737 ? -16.531 -1.359 25.109 1 76.31 737 ALA B O 1
ATOM 14508 N N . LEU B 1 738 ? -15.18 -2.084 23.578 1 77.12 738 LEU B N 1
ATOM 14509 C CA . LEU B 1 738 ? -14.195 -2.494 24.578 1 77.12 738 LEU B CA 1
ATOM 14510 C C . LEU B 1 738 ? -13.508 -1.279 25.188 1 77.12 738 LEU B C 1
ATOM 14512 O O . LEU B 1 738 ? -13.125 -1.306 26.375 1 77.12 738 LEU B O 1
ATOM 14516 N N . GLN B 1 739 ? -13.258 -0.23 24.438 1 71.81 739 GLN B N 1
ATOM 14517 C CA . GLN B 1 739 ? -12.648 0.994 24.953 1 71.81 739 GLN B CA 1
ATOM 14518 C C . GLN B 1 739 ? -13.555 1.659 25.984 1 71.81 739 GLN B C 1
ATOM 14520 O O . GLN B 1 739 ? -13.07 2.303 26.922 1 71.81 739 GLN B O 1
ATOM 14525 N N . SER B 1 740 ? -14.781 1.472 25.781 1 66.88 740 SER B N 1
ATOM 14526 C CA . SER B 1 740 ? -15.734 2.076 26.703 1 66.88 740 SER B CA 1
ATOM 14527 C C . SER B 1 740 ? -15.703 1.382 28.062 1 66.88 740 SER B C 1
ATOM 14529 O O . SER B 1 740 ? -15.984 2.004 29.094 1 66.88 740 SER B O 1
ATOM 14531 N N . VAL B 1 741 ? -15.312 0.099 27.984 1 62.47 741 VAL B N 1
ATOM 14532 C CA . VAL B 1 741 ? -15.258 -0.659 29.234 1 62.47 741 VAL B CA 1
ATOM 14533 C C . VAL B 1 741 ? -13.977 -0.308 30 1 62.47 741 VAL B C 1
ATOM 14535 O O . VAL B 1 741 ? -13.992 -0.148 31.219 1 62.47 741 VAL B O 1
ATOM 14538 N N . ASP B 1 742 ? -12.812 -0.148 29.281 1 55.84 742 ASP B N 1
ATOM 14539 C CA . ASP B 1 742 ? -11.5 0.099 29.875 1 55.84 742 ASP B CA 1
ATOM 14540 C C . ASP B 1 742 ? -11.43 1.496 30.484 1 55.84 742 ASP B C 1
ATOM 14542 O O . ASP B 1 742 ? -10.805 1.691 31.531 1 55.84 742 ASP B O 1
ATOM 14546 N N . ALA B 1 743 ? -11.867 2.473 29.828 1 49.84 743 ALA B N 1
ATOM 14547 C CA . ALA B 1 743 ? -11.828 3.842 30.328 1 49.84 743 ALA B CA 1
ATOM 14548 C C . ALA B 1 743 ? -12.492 3.932 31.703 1 49.84 743 ALA B C 1
ATOM 14550 O O . ALA B 1 743 ? -12.102 4.754 32.531 1 49.84 743 ALA B O 1
ATOM 14551 N N . SER B 1 744 ? -13.383 2.988 31.938 1 44.5 744 SER B N 1
ATOM 14552 C CA . SER B 1 744 ? -14.023 2.998 33.25 1 44.5 744 SER B CA 1
ATOM 14553 C C . SER B 1 744 ? -13.086 2.484 34.312 1 44.5 744 SER B C 1
ATOM 14555 O O . SER B 1 744 ? -13.195 2.873 35.5 1 44.5 744 SER B O 1
ATOM 14557 N N . GLN B 1 745 ? -11.992 1.649 33.844 1 43.25 745 GLN B N 1
ATOM 14558 C CA . GLN B 1 745 ? -11.117 1.031 34.844 1 43.25 745 GLN B CA 1
ATOM 14559 C C . GLN B 1 745 ? -9.828 1.827 35 1 43.25 745 GLN B C 1
ATOM 14561 O O . GLN B 1 745 ? -9.078 1.613 35.969 1 43.25 745 GLN B O 1
ATOM 14566 N N . ILE B 1 746 ? -9.117 2.436 34.062 1 39.47 746 ILE B N 1
ATOM 14567 C CA . ILE B 1 746 ? -7.75 2.945 34.031 1 39.47 746 ILE B CA 1
ATOM 14568 C C . ILE B 1 746 ? -7.59 4.039 35.094 1 39.47 746 ILE B C 1
ATOM 14570 O O . ILE B 1 746 ? -6.551 4.707 35.125 1 39.47 746 ILE B O 1
ATOM 14574 N N . LYS B 1 747 ? -8.383 4.562 35.875 1 38.28 747 LYS B N 1
ATOM 14575 C CA . LYS B 1 747 ? -7.945 5.668 36.719 1 38.28 747 LYS B CA 1
ATOM 14576 C C . LYS B 1 747 ? -6.801 5.238 37.625 1 38.28 747 LYS B C 1
ATOM 14578 O O . LYS B 1 747 ? -6.492 5.922 38.625 1 38.28 747 LYS B O 1
ATOM 14583 N N . SER B 1 748 ? -6.164 4.062 37.531 1 34.88 748 SER B N 1
ATOM 14584 C CA . SER B 1 748 ? -5.258 3.961 38.656 1 34.88 748 SER B CA 1
ATOM 14585 C C . SER B 1 748 ? -4.035 4.848 38.469 1 34.88 748 SER B C 1
ATOM 14587 O O . SER B 1 748 ? -3.545 5.016 37.344 1 34.88 748 SER B O 1
ATOM 14589 N N . GLU B 1 749 ? -3.457 5.602 39.5 1 35.94 749 GLU B N 1
ATOM 14590 C CA . GLU B 1 749 ? -2.633 6.695 40 1 35.94 749 GLU B CA 1
ATOM 14591 C C . GLU B 1 749 ? -1.167 6.504 39.625 1 35.94 749 GLU B C 1
ATOM 14593 O O . GLU B 1 749 ? -0.406 7.469 39.562 1 35.94 749 GLU B O 1
ATOM 14598 N N . LYS B 1 750 ? -0.519 5.348 39.688 1 37.41 750 LYS B N 1
ATOM 14599 C CA . LYS B 1 750 ? 0.875 5.266 40.125 1 37.41 750 LYS B CA 1
ATOM 14600 C C . LYS B 1 750 ? 1.814 5.746 39 1 37.41 750 LYS B C 1
ATOM 14602 O O . LYS B 1 750 ? 2.836 6.379 39.281 1 37.41 750 LYS B O 1
ATOM 14607 N N . ASN B 1 751 ? 1.672 5.348 37.781 1 38.94 751 ASN B N 1
ATOM 14608 C CA . ASN B 1 751 ? 2.787 5.547 36.875 1 38.94 751 ASN B CA 1
ATOM 14609 C C . ASN B 1 751 ? 2.877 6.996 36.406 1 38.94 751 ASN B C 1
ATOM 14611 O O . ASN B 1 751 ? 3.73 7.336 35.594 1 38.94 751 ASN B O 1
ATOM 14615 N N . GLU B 1 752 ? 2.031 7.781 36.719 1 39.94 752 GLU B N 1
ATOM 14616 C CA . GLU B 1 752 ? 1.956 9.172 36.281 1 39.94 752 GLU B CA 1
ATOM 14617 C C . GLU B 1 752 ? 3.002 10.031 37 1 39.94 752 GLU B C 1
ATOM 14619 O O . GLU B 1 752 ? 3.461 11.031 36.438 1 39.94 752 GLU B O 1
ATOM 14624 N N . ALA B 1 753 ? 3.393 9.719 38.219 1 40.09 753 ALA B N 1
ATOM 14625 C CA . ALA B 1 753 ? 4.305 10.562 39 1 40.09 753 ALA B CA 1
ATOM 14626 C C . ALA B 1 753 ? 5.695 10.586 38.375 1 40.09 753 ALA B C 1
ATOM 14628 O O . ALA B 1 753 ? 6.34 11.633 38.312 1 40.09 753 ALA B O 1
ATOM 14629 N N . ASP B 1 754 ? 6.195 9.484 37.938 1 40.81 754 ASP B N 1
ATOM 14630 C CA . ASP B 1 754 ? 7.559 9.453 37.438 1 40.81 754 ASP B CA 1
ATOM 14631 C C . ASP B 1 754 ? 7.648 10.164 36.062 1 40.81 754 ASP B C 1
ATOM 14633 O O . ASP B 1 754 ? 8.609 10.883 35.812 1 40.81 754 ASP B O 1
ATOM 14637 N N . ALA B 1 755 ? 6.598 10.07 35.312 1 45.41 755 ALA B N 1
ATOM 14638 C CA . ALA B 1 755 ? 6.613 10.742 34 1 45.41 755 ALA B CA 1
ATOM 14639 C C . ALA B 1 755 ? 6.535 12.258 34.156 1 45.41 755 ALA B C 1
ATOM 14641 O O . ALA B 1 755 ? 7.219 13 33.469 1 45.41 755 ALA B O 1
ATOM 14642 N N . ALA B 1 756 ? 5.816 12.703 35.156 1 44.94 756 ALA B N 1
ATOM 14643 C CA . ALA B 1 756 ? 5.668 14.125 35.438 1 44.94 756 ALA B CA 1
ATOM 14644 C C . ALA B 1 756 ? 6.988 14.727 35.938 1 44.94 756 ALA B C 1
ATOM 14646 O O . ALA B 1 756 ? 7.32 15.859 35.594 1 44.94 756 ALA B O 1
ATOM 14647 N N . ALA B 1 757 ? 7.73 14.008 36.688 1 45.34 757 ALA B N 1
ATOM 14648 C CA . ALA B 1 757 ? 9 14.516 37.219 1 45.34 757 ALA B CA 1
ATOM 14649 C C . ALA B 1 757 ? 10.008 14.734 36.094 1 45.34 757 ALA B C 1
ATOM 14651 O O . ALA B 1 757 ? 10.797 15.672 36.156 1 45.34 757 ALA B O 1
ATOM 14652 N N . GLN B 1 758 ? 9.969 13.914 35.156 1 46.66 758 GLN B N 1
ATOM 14653 C CA . GLN B 1 758 ? 10.898 14.055 34.031 1 46.66 758 GLN B CA 1
ATOM 14654 C C . GLN B 1 758 ? 10.469 15.188 33.125 1 46.66 758 GLN B C 1
ATOM 14656 O O . GLN B 1 758 ? 11.32 15.859 32.531 1 46.66 758 GLN B O 1
ATOM 14661 N N . ASP B 1 759 ? 9.188 15.383 33.125 1 49.38 759 ASP B N 1
ATOM 14662 C CA . ASP B 1 759 ? 8.656 16.406 32.25 1 49.38 759 ASP B CA 1
ATOM 14663 C C . ASP B 1 759 ? 8.906 17.812 32.812 1 49.38 759 ASP B C 1
ATOM 14665 O O . ASP B 1 759 ? 8.969 18.781 32.062 1 49.38 759 ASP B O 1
ATOM 14669 N N . ASN B 1 760 ? 9.125 17.922 34.062 1 49.81 760 ASN B N 1
ATOM 14670 C CA . ASN B 1 760 ? 9.336 19.234 34.656 1 49.81 760 ASN B CA 1
ATOM 14671 C C . ASN B 1 760 ? 10.789 19.672 34.562 1 49.81 760 ASN B C 1
ATOM 14673 O O . ASN B 1 760 ? 11.102 20.844 34.781 1 49.81 760 ASN B O 1
ATOM 14677 N N . LYS B 1 761 ? 11.578 18.703 34 1 56.31 761 LYS B N 1
ATOM 14678 C CA . LYS B 1 761 ? 12.984 19.094 33.875 1 56.31 761 LYS B CA 1
ATOM 14679 C C . LYS B 1 761 ? 13.242 19.75 32.531 1 56.31 761 LYS B C 1
ATOM 14681 O O . LYS B 1 761 ? 12.625 19.391 31.531 1 56.31 761 LYS B O 1
ATOM 14686 N N . THR B 1 762 ? 14.016 20.75 32.625 1 54.5 762 THR B N 1
ATOM 14687 C CA . THR B 1 762 ? 14.344 21.516 31.438 1 54.5 762 THR B CA 1
ATOM 14688 C C . THR B 1 762 ? 15.164 20.688 30.453 1 54.5 762 THR B C 1
ATOM 14690 O O . THR B 1 762 ? 15.125 20.922 29.25 1 54.5 762 THR B O 1
ATOM 14693 N N . HIS B 1 763 ? 16 19.781 31.031 1 49.31 763 HIS B N 1
ATOM 14694 C CA . HIS B 1 763 ? 16.859 18.984 30.156 1 49.31 763 HIS B CA 1
ATOM 14695 C C . HIS B 1 763 ? 17.203 17.641 30.781 1 49.31 763 HIS B C 1
ATOM 14697 O O . HIS B 1 763 ? 16.969 17.438 31.984 1 49.31 763 HIS B O 1
ATOM 14703 N N . TYR B 1 764 ? 17.406 16.609 30.031 1 51.81 764 TYR B N 1
ATOM 14704 C CA . TYR B 1 764 ? 17.828 15.297 30.516 1 51.81 764 TYR B CA 1
ATOM 14705 C C . TYR B 1 764 ? 19.109 14.844 29.812 1 51.81 764 TYR B C 1
ATOM 14707 O O . TYR B 1 764 ? 19.219 14.953 28.578 1 51.81 764 TYR B O 1
ATOM 14715 N N . ILE B 1 765 ? 20.297 14.531 30.438 1 45 765 ILE B N 1
ATOM 14716 C CA . ILE B 1 765 ? 21.547 13.945 29.938 1 45 765 ILE B CA 1
ATOM 14717 C C . ILE B 1 765 ? 21.734 12.562 30.562 1 45 765 ILE B C 1
ATOM 14719 O O . ILE B 1 765 ? 21.594 12.391 31.766 1 45 765 ILE B O 1
ATOM 14723 N N . SER B 1 766 ? 21.938 11.492 29.609 1 46.84 766 SER B N 1
ATOM 14724 C CA . SER B 1 766 ? 22.094 10.125 30.094 1 46.84 766 SER B CA 1
ATOM 14725 C C . SER B 1 766 ? 23.297 10.008 31.016 1 46.84 766 SER B C 1
ATOM 14727 O O . SER B 1 766 ? 24.25 10.781 30.922 1 46.84 766 SER B O 1
ATOM 14729 N N . LYS B 1 767 ? 23.344 9.156 31.969 1 40.91 767 LYS B N 1
ATOM 14730 C CA . LYS B 1 767 ? 24.406 8.922 32.938 1 40.91 767 LYS B CA 1
ATOM 14731 C C . LYS B 1 767 ? 25.516 8.047 32.375 1 40.91 767 LYS B C 1
ATOM 14733 O O . LYS B 1 767 ? 26.312 7.465 33.094 1 40.91 767 LYS B O 1
ATOM 14738 N N . SER B 1 768 ? 25.703 8.078 31.016 1 45.22 768 SER B N 1
ATOM 14739 C CA . SER B 1 768 ? 26.734 7.203 30.469 1 45.22 768 SER B CA 1
ATOM 14740 C C . SER B 1 768 ? 28.125 7.613 30.953 1 45.22 768 SER B C 1
ATOM 14742 O O . SER B 1 768 ? 28.391 8.797 31.188 1 45.22 768 SER B O 1
ATOM 14744 N N . GLN B 1 769 ? 29.031 6.699 31.469 1 41.66 769 GLN B N 1
ATOM 14745 C CA . GLN B 1 769 ? 30.359 6.887 32.062 1 41.66 769 GLN B CA 1
ATOM 14746 C C . GLN B 1 769 ? 31.453 6.727 31 1 41.66 769 GLN B C 1
ATOM 14748 O O . GLN B 1 769 ? 32.5 6.168 31.266 1 41.66 769 GLN B O 1
ATOM 14753 N N . ASN B 1 770 ? 31.188 7.152 29.812 1 39.31 770 ASN B N 1
ATOM 14754 C CA . ASN B 1 770 ? 32.312 7.035 28.859 1 39.31 770 ASN B CA 1
ATOM 14755 C C . ASN B 1 770 ? 33.344 8.117 29.094 1 39.31 770 ASN B C 1
ATOM 14757 O O . ASN B 1 770 ? 33.031 9.305 29.172 1 39.31 770 ASN B O 1
ATOM 14761 N N . GLN B 1 771 ? 34.688 7.82 29.422 1 36.59 771 GLN B N 1
ATOM 14762 C CA . GLN B 1 771 ? 35.812 8.664 29.797 1 36.59 771 GLN B CA 1
ATOM 14763 C C . GLN B 1 771 ? 36.438 9.289 28.547 1 36.59 771 GLN B C 1
ATOM 14765 O O . GLN B 1 771 ? 36.625 8.625 27.531 1 36.59 771 GLN B O 1
ATOM 14770 N N . HIS B 1 772 ? 36.281 10.625 28.328 1 40 772 HIS B N 1
ATOM 14771 C CA . HIS B 1 772 ? 37.062 11.242 27.234 1 40 772 HIS B CA 1
ATOM 14772 C C . HIS B 1 772 ? 38.125 12.156 27.781 1 40 772 HIS B C 1
ATOM 14774 O O . HIS B 1 772 ? 37.875 12.953 28.688 1 40 772 HIS B O 1
ATOM 14780 N N . PRO B 1 773 ? 39.406 12.062 27.359 1 38.19 773 PRO B N 1
ATOM 14781 C CA . PRO B 1 773 ? 40.5 12.945 27.781 1 38.19 773 PRO B CA 1
ATOM 14782 C C . PRO B 1 773 ? 40.344 14.375 27.281 1 38.19 773 PRO B C 1
ATOM 14784 O O . PRO B 1 773 ? 39.719 14.602 26.25 1 38.19 773 PRO B O 1
ATOM 14787 N N . ALA B 1 774 ? 40.719 15.281 28.016 1 41.5 774 ALA B N 1
ATOM 14788 C CA . ALA B 1 774 ? 40.594 16.734 27.984 1 41.5 774 ALA B CA 1
ATOM 14789 C C . ALA B 1 774 ? 41.5 17.359 26.938 1 41.5 774 ALA B C 1
ATOM 14791 O O . ALA B 1 774 ? 42.594 16.844 26.656 1 41.5 774 ALA B O 1
ATOM 14792 N N . LYS B 1 775 ? 41 18.188 25.938 1 50.88 775 LYS B N 1
ATOM 14793 C CA . LYS B 1 775 ? 41.656 19 24.906 1 50.88 775 LYS B CA 1
ATOM 14794 C C . LYS B 1 775 ? 42.344 20.219 25.516 1 50.88 775 LYS B C 1
ATOM 14796 O O . LYS B 1 775 ? 42.094 20.578 26.672 1 50.88 775 LYS B O 1
ATOM 14801 N N . VAL B 1 776 ? 43.219 21.078 24.922 1 45.41 776 VAL B N 1
ATOM 14802 C CA . VAL B 1 776 ? 44.062 22.188 25.328 1 45.41 776 VAL B CA 1
ATOM 14803 C C . VAL B 1 776 ? 43.219 23.297 25.922 1 45.41 776 VAL B C 1
ATOM 14805 O O . VAL B 1 776 ? 42.281 23.797 25.281 1 45.41 776 VAL B O 1
ATOM 14808 N N . ASN B 1 777 ? 43.531 23.953 27.078 1 59.09 777 ASN B N 1
ATOM 14809 C CA . ASN B 1 777 ? 42.938 24.984 27.922 1 59.09 777 ASN B CA 1
ATOM 14810 C C . ASN B 1 777 ? 41.469 24.703 28.266 1 59.09 777 ASN B C 1
ATOM 14812 O O . ASN B 1 777 ? 40.688 25.625 28.484 1 59.09 777 ASN B O 1
ATOM 14816 N N . PHE B 1 778 ? 41.188 23.484 28.031 1 75.88 778 PHE B N 1
ATOM 14817 C CA . PHE B 1 778 ? 39.844 22.984 28.328 1 75.88 778 PHE B CA 1
ATOM 14818 C C . PHE B 1 778 ? 39.562 23.062 29.828 1 75.88 778 PHE B C 1
ATOM 14820 O O . PHE B 1 778 ? 38.531 23.609 30.234 1 75.88 778 PHE B O 1
ATOM 14827 N N . LEU B 1 779 ? 40.625 22.844 30.547 1 76.38 779 LEU B N 1
ATOM 14828 C CA . LEU B 1 779 ? 40.375 22.656 31.969 1 76.38 779 LEU B CA 1
ATOM 14829 C C . LEU B 1 779 ? 40.25 24 32.688 1 76.38 779 LEU B C 1
ATOM 14831 O O . LEU B 1 779 ? 39.312 24.203 33.469 1 76.38 779 LEU B O 1
ATOM 14835 N N . PRO B 1 780 ? 41.125 24.953 32.312 1 76.06 780 PRO B N 1
ATOM 14836 C CA . PRO B 1 780 ? 40.969 26.234 33 1 76.06 780 PRO B CA 1
ATOM 14837 C C . PRO B 1 780 ? 39.625 26.891 32.688 1 76.06 780 PRO B C 1
ATOM 14839 O O . PRO B 1 780 ? 39 27.469 33.594 1 76.06 780 PRO B O 1
ATOM 14842 N N . LYS B 1 781 ? 39.281 26.891 31.469 1 81.06 781 LYS B N 1
ATOM 14843 C CA . LYS B 1 781 ? 38 27.5 31.078 1 81.06 781 LYS B CA 1
ATOM 14844 C C . LYS B 1 781 ? 36.844 26.766 31.703 1 81.06 781 LYS B C 1
ATOM 14846 O O . LYS B 1 781 ? 35.844 27.375 32.062 1 81.06 781 LYS B O 1
ATOM 14851 N N . LEU B 1 782 ? 36.938 25.516 31.828 1 84.88 782 LEU B N 1
ATOM 14852 C CA . LEU B 1 782 ? 35.875 24.719 32.469 1 84.88 782 LEU B CA 1
ATOM 14853 C C . LEU B 1 782 ? 35.781 25.062 33.969 1 84.88 782 LEU B C 1
ATOM 14855 O O . LEU B 1 782 ? 34.688 25.219 34.469 1 84.88 782 LEU B O 1
ATOM 14859 N N . GLN B 1 783 ? 36.938 25.156 34.594 1 82.5 783 GLN B N 1
ATOM 14860 C CA . GLN B 1 783 ? 36.938 25.469 36.031 1 82.5 783 GLN B CA 1
ATOM 14861 C C . GLN B 1 783 ? 36.344 26.844 36.281 1 82.5 783 GLN B C 1
ATOM 14863 O O . GLN B 1 783 ? 35.625 27.047 37.281 1 82.5 783 GLN B O 1
ATOM 14868 N N . ASN B 1 784 ? 36.688 27.766 35.344 1 82.5 784 ASN B N 1
ATOM 14869 C CA . ASN B 1 784 ? 36.031 29.078 35.469 1 82.5 784 ASN B CA 1
ATOM 14870 C C . ASN B 1 784 ? 34.531 28.984 35.375 1 82.5 784 ASN B C 1
ATOM 14872 O O . ASN B 1 784 ? 33.812 29.594 36.156 1 82.5 784 ASN B O 1
ATOM 14876 N N . HIS B 1 785 ? 34.062 28.25 34.375 1 87 785 HIS B N 1
ATOM 14877 C CA . HIS B 1 785 ? 32.625 28.078 34.156 1 87 785 HIS B CA 1
ATOM 14878 C C . HIS B 1 785 ? 31.953 27.406 35.344 1 87 785 HIS B C 1
ATOM 14880 O O . HIS B 1 785 ? 30.891 27.859 35.781 1 87 785 HIS B O 1
ATOM 14886 N N . LEU B 1 786 ? 32.531 26.422 35.906 1 86.56 786 LEU B N 1
ATOM 14887 C CA . LEU B 1 786 ? 31.969 25.688 37.031 1 86.56 786 LEU B CA 1
ATOM 14888 C C . LEU B 1 786 ? 31.953 26.562 38.281 1 86.56 786 LEU B C 1
ATOM 14890 O O . LEU B 1 786 ? 30.984 26.531 39.031 1 86.56 786 LEU B O 1
ATOM 14894 N N . LEU B 1 787 ? 33.031 27.234 38.438 1 84.69 787 LEU B N 1
ATOM 14895 C CA . LEU B 1 787 ? 33.125 28.109 39.594 1 84.69 787 LEU B CA 1
ATOM 14896 C C . LEU B 1 787 ? 32.062 29.203 39.531 1 84.69 787 LEU B C 1
ATOM 14898 O O . LEU B 1 787 ? 31.422 29.5 40.562 1 84.69 787 LEU B O 1
ATOM 14902 N N . ALA B 1 788 ? 31.922 29.797 38.375 1 84.56 788 ALA B N 1
ATOM 14903 C CA . ALA B 1 788 ? 30.906 30.812 38.219 1 84.56 788 ALA B CA 1
ATOM 14904 C C . ALA B 1 788 ? 29.516 30.281 38.562 1 84.56 788 ALA B C 1
ATOM 14906 O O . ALA B 1 788 ? 28.719 30.969 39.188 1 84.56 788 ALA B O 1
ATOM 14907 N N . ARG B 1 789 ? 29.203 29.172 38.188 1 86.94 789 ARG B N 1
ATOM 14908 C CA . ARG B 1 789 ? 27.906 28.547 38.469 1 86.94 789 ARG B CA 1
ATOM 14909 C C . ARG B 1 789 ? 27.75 28.219 39.938 1 86.94 789 ARG B C 1
ATOM 14911 O O . ARG B 1 789 ? 26.672 28.375 40.5 1 86.94 789 ARG B O 1
ATOM 14918 N N . LEU B 1 790 ? 28.812 27.781 40.531 1 84.75 790 LEU B N 1
ATOM 14919 C CA . LEU B 1 790 ? 28.797 27.422 41.938 1 84.75 790 LEU B CA 1
ATOM 14920 C C . LEU B 1 790 ? 28.594 28.656 42.812 1 84.75 790 LEU B C 1
ATOM 14922 O O . LEU B 1 790 ? 28 28.562 43.906 1 84.75 790 LEU B O 1
ATOM 14926 N N . LEU B 1 791 ? 29.078 29.719 42.344 1 83.88 791 LEU B N 1
ATOM 14927 C CA . LEU B 1 791 ? 28.938 30.969 43.062 1 83.88 791 LEU B CA 1
ATOM 14928 C C . LEU B 1 791 ? 27.609 31.641 42.75 1 83.88 791 LEU B C 1
ATOM 14930 O O . LEU B 1 791 ? 27.297 32.688 43.312 1 83.88 791 LEU B O 1
ATOM 14934 N N . GLY B 1 792 ? 26.828 31.078 41.812 1 78.38 792 GLY B N 1
ATOM 14935 C CA . GLY B 1 792 ? 25.516 31.594 41.469 1 78.38 792 GLY B CA 1
ATOM 14936 C C . GLY B 1 792 ? 25.562 32.812 40.594 1 78.38 792 GLY B C 1
ATOM 14937 O O . GLY B 1 792 ? 24.688 33.688 40.625 1 78.38 792 GLY B O 1
ATOM 14938 N N . GLN B 1 793 ? 26.594 32.938 39.875 1 77.31 793 GLN B N 1
ATOM 14939 C CA . GLN B 1 793 ? 26.703 34.094 38.969 1 77.31 793 GLN B CA 1
ATOM 14940 C C . GLN B 1 793 ? 25.844 33.906 37.719 1 77.31 793 GLN B C 1
ATOM 14942 O O . GLN B 1 793 ? 25.734 32.781 37.188 1 77.31 793 GLN B O 1
ATOM 14947 N N . LYS B 1 794 ? 25.188 34.969 37.375 1 73.88 794 LYS B N 1
ATOM 14948 C CA . LYS B 1 794 ? 24.328 34.938 36.188 1 73.88 794 LYS B CA 1
ATOM 14949 C C . LYS B 1 794 ? 25.141 34.875 34.906 1 73.88 794 LYS B C 1
ATOM 14951 O O . LYS B 1 794 ? 26.203 35.5 34.812 1 73.88 794 LYS B O 1
ATOM 14956 N N . PHE B 1 795 ? 24.703 34.031 34 1 72.75 795 PHE B N 1
ATOM 14957 C CA . PHE B 1 795 ? 25.406 33.875 32.719 1 72.75 795 PHE B CA 1
ATOM 14958 C C . PHE B 1 795 ? 25.375 35.156 31.922 1 72.75 795 PHE B C 1
ATOM 14960 O O . PHE B 1 795 ? 24.297 35.688 31.625 1 72.75 795 PHE B O 1
ATOM 14967 N N . ASP B 1 796 ? 26.453 35.938 31.734 1 62.78 796 ASP B N 1
ATOM 14968 C CA . ASP B 1 796 ? 26.516 37.156 30.969 1 62.78 796 ASP B CA 1
ATOM 14969 C C . ASP B 1 796 ? 27.266 36.969 29.656 1 62.78 796 ASP B C 1
ATOM 14971 O O . ASP B 1 796 ? 27.547 37.906 28.938 1 62.78 796 ASP B O 1
ATOM 14975 N N . GLY B 1 797 ? 27.375 35.656 29.156 1 59.25 797 GLY B N 1
ATOM 14976 C CA . GLY B 1 797 ? 28.047 35.375 27.906 1 59.25 797 GLY B CA 1
ATOM 14977 C C . GLY B 1 797 ? 29.562 35.375 28 1 59.25 797 GLY B C 1
ATOM 14978 O O . GLY B 1 797 ? 30.234 34.656 27.281 1 59.25 797 GLY B O 1
ATOM 14979 N N . ASP B 1 798 ? 30.141 36.469 28.703 1 53.88 798 ASP B N 1
ATOM 14980 C CA . ASP B 1 798 ? 31.578 36.75 28.797 1 53.88 798 ASP B CA 1
ATOM 14981 C C . ASP B 1 798 ? 32.156 36.188 30.094 1 53.88 798 ASP B C 1
ATOM 14983 O O . ASP B 1 798 ? 32.5 36.969 30.984 1 53.88 798 ASP B O 1
ATOM 14987 N N . THR B 1 799 ? 31.656 35.25 30.672 1 51.91 799 THR B N 1
ATOM 14988 C CA . THR B 1 799 ? 32.031 34.875 32.031 1 51.91 799 THR B CA 1
ATOM 14989 C C . THR B 1 799 ? 33.562 34.875 32.188 1 51.91 799 THR B C 1
ATOM 14991 O O . THR B 1 799 ? 34.094 34.281 33.125 1 51.91 799 THR B O 1
ATOM 14994 N N . ASP B 1 800 ? 34.281 35.125 31.25 1 49.53 800 ASP B N 1
ATOM 14995 C CA . ASP B 1 800 ? 35.688 35.031 31.641 1 49.53 800 ASP B CA 1
ATOM 14996 C C . ASP B 1 800 ? 36 36 32.812 1 49.53 800 ASP B C 1
ATOM 14998 O O . ASP B 1 800 ? 36.719 36.969 32.625 1 49.53 800 ASP B O 1
ATOM 15002 N N . GLU B 1 801 ? 34.969 36.281 33.562 1 53.62 801 GLU B N 1
ATOM 15003 C CA . GLU B 1 801 ? 35.562 37.031 34.688 1 53.62 801 GLU B CA 1
ATOM 15004 C C . GLU B 1 801 ? 36.719 36.25 35.312 1 53.62 801 GLU B C 1
ATOM 15006 O O . GLU B 1 801 ? 36.656 35.031 35.438 1 53.62 801 GLU B O 1
ATOM 15011 N N . MET B 1 802 ? 37.844 36.844 35.188 1 61.66 802 MET B N 1
ATOM 15012 C CA . MET B 1 802 ? 39.25 36.5 35.438 1 61.66 802 MET B CA 1
ATOM 15013 C C . MET B 1 802 ? 39.406 35.969 36.875 1 61.66 802 MET B C 1
ATOM 15015 O O . MET B 1 802 ? 39.344 36.719 37.844 1 61.66 802 MET B O 1
ATOM 15019 N N . PHE B 1 803 ? 38.781 34.75 37.031 1 76.81 803 PHE B N 1
ATOM 15020 C CA . PHE B 1 803 ? 39.219 34.156 38.281 1 76.81 803 PHE B CA 1
ATOM 15021 C C . PHE B 1 803 ? 40.719 33.875 38.281 1 76.81 803 PHE B C 1
ATOM 15023 O O . PHE B 1 803 ? 41.312 33.625 37.25 1 76.81 803 PHE B O 1
ATOM 15030 N N . THR B 1 804 ? 41.219 34.188 39.344 1 76.44 804 THR B N 1
ATOM 15031 C CA . THR B 1 804 ? 42.656 33.969 39.5 1 76.44 804 THR B CA 1
ATOM 15032 C C . THR B 1 804 ? 42.969 32.469 39.625 1 76.44 804 THR B C 1
ATOM 15034 O O . THR B 1 804 ? 42.031 31.656 39.75 1 76.44 804 THR B O 1
ATOM 15037 N N . ASN B 1 805 ? 44.094 32.125 39.469 1 78 805 ASN B N 1
ATOM 15038 C CA . ASN B 1 805 ? 44.5 30.734 39.625 1 78 805 ASN B CA 1
ATOM 15039 C C . ASN B 1 805 ? 44.156 30.172 41 1 78 805 ASN B C 1
ATOM 15041 O O . ASN B 1 805 ? 43.812 28.984 41.125 1 78 805 ASN B O 1
ATOM 15045 N N . GLU B 1 806 ? 44.25 31.062 41.938 1 77.06 806 GLU B N 1
ATOM 15046 C CA . GLU B 1 806 ? 43.938 30.625 43.312 1 77.06 806 GLU B CA 1
ATOM 15047 C C . GLU B 1 806 ? 42.469 30.266 43.438 1 77.06 806 GLU B C 1
ATOM 15049 O O . GLU B 1 806 ? 42.094 29.312 44.156 1 77.06 806 GLU B O 1
ATOM 15054 N N . ASP B 1 807 ? 41.75 30.922 42.75 1 83.19 807 ASP B N 1
ATOM 15055 C CA . ASP B 1 807 ? 40.312 30.656 42.781 1 83.19 807 ASP B CA 1
ATOM 15056 C C . ASP B 1 807 ? 39.969 29.344 42.094 1 83.19 807 ASP B C 1
ATOM 15058 O O . ASP B 1 807 ? 39.125 28.594 42.562 1 83.19 807 ASP B O 1
ATOM 15062 N N . ARG B 1 808 ? 40.594 29.062 41.031 1 82.62 808 ARG B N 1
ATOM 15063 C CA . ARG B 1 808 ? 40.344 27.875 40.219 1 82.62 808 ARG B CA 1
ATOM 15064 C C . ARG B 1 808 ? 40.719 26.609 41 1 82.62 808 ARG B C 1
ATOM 15066 O O . ARG B 1 808 ? 40.062 25.578 40.812 1 82.62 808 ARG B O 1
ATOM 15073 N N . TYR B 1 809 ? 41.656 26.797 41.844 1 79.69 809 TYR B N 1
ATOM 15074 C CA . TYR B 1 809 ? 42.125 25.641 42.594 1 79.69 809 TYR B CA 1
ATOM 15075 C C . TYR B 1 809 ? 41.094 25.234 43.625 1 79.69 809 TYR B C 1
ATOM 15077 O O . TYR B 1 809 ? 41.156 24.109 44.156 1 79.69 809 TYR B O 1
ATOM 15085 N N . THR B 1 810 ? 40.156 26.078 43.812 1 85.75 810 THR B N 1
ATOM 15086 C CA . THR B 1 810 ? 39.156 25.75 44.781 1 85.75 810 THR B CA 1
ATOM 15087 C C . THR B 1 810 ? 38.125 24.781 44.219 1 85.75 810 THR B C 1
ATOM 15089 O O . THR B 1 810 ? 37.344 24.172 44.938 1 85.75 810 THR B O 1
ATOM 15092 N N . VAL B 1 811 ? 38.125 24.656 42.938 1 88.69 811 VAL B N 1
ATOM 15093 C CA . VAL B 1 811 ? 37.188 23.75 42.25 1 88.69 811 VAL B CA 1
ATOM 15094 C C . VAL B 1 811 ? 37.906 22.438 41.938 1 88.69 811 VAL B C 1
ATOM 15096 O O . VAL B 1 811 ? 38.844 22.406 41.188 1 88.69 811 VAL B O 1
ATOM 15099 N N . ARG B 1 812 ? 37.438 21.359 42.594 1 84.81 812 ARG B N 1
ATOM 15100 C CA . ARG B 1 812 ? 38 20.031 42.375 1 84.81 812 ARG B CA 1
ATOM 15101 C C . ARG B 1 812 ? 37.031 19.094 41.688 1 84.81 812 ARG B C 1
ATOM 15103 O O . ARG B 1 812 ? 35.875 18.969 42.156 1 84.81 812 ARG B O 1
ATOM 15110 N N . ILE B 1 813 ? 37.312 18.578 40.531 1 84.94 813 ILE B N 1
ATOM 15111 C CA . ILE B 1 813 ? 36.562 17.5 39.875 1 84.94 813 ILE B CA 1
ATOM 15112 C C . ILE B 1 813 ? 36.938 16.156 40.531 1 84.94 813 ILE B C 1
ATOM 15114 O O . ILE B 1 813 ? 38.094 15.742 40.469 1 84.94 813 ILE B O 1
ATOM 15118 N N . VAL B 1 814 ? 36.031 15.562 41.094 1 81.56 814 VAL B N 1
ATOM 15119 C CA . VAL B 1 814 ? 36.281 14.344 41.844 1 81.56 814 VAL B CA 1
ATOM 15120 C C . VAL B 1 814 ? 36.906 13.281 40.938 1 81.56 814 VAL B C 1
ATOM 15122 O O . VAL B 1 814 ? 36.406 13.016 39.844 1 81.56 814 VAL B O 1
ATOM 15125 N N . ASN B 1 815 ? 37.938 12.695 41.375 1 75.38 815 ASN B N 1
ATOM 15126 C CA . ASN B 1 815 ? 38.688 11.617 40.688 1 75.38 815 ASN B CA 1
ATOM 15127 C C . ASN B 1 815 ? 39.219 12.062 39.344 1 75.38 815 ASN B C 1
ATOM 15129 O O . ASN B 1 815 ? 39.562 11.227 38.5 1 75.38 815 ASN B O 1
ATOM 15133 N N . ASN B 1 816 ? 39.125 13.383 39 1 74 816 ASN B N 1
ATOM 15134 C CA . ASN B 1 816 ? 39.594 13.922 37.75 1 74 816 ASN B CA 1
ATOM 15135 C C . ASN B 1 816 ? 38.938 13.219 36.562 1 74 816 ASN B C 1
ATOM 15137 O O . ASN B 1 816 ? 39.625 12.867 35.594 1 74 816 ASN B O 1
ATOM 15141 N N . THR B 1 817 ? 37.688 12.844 36.781 1 76.69 817 THR B N 1
ATOM 15142 C CA . THR B 1 817 ? 36.969 12.102 35.719 1 76.69 817 THR B CA 1
ATOM 15143 C C . THR B 1 817 ? 35.75 12.891 35.25 1 76.69 817 THR B C 1
ATOM 15145 O O . THR B 1 817 ? 35 13.422 36.062 1 76.69 817 THR B O 1
ATOM 15148 N N . MET B 1 818 ? 35.656 13.078 33.906 1 80.31 818 MET B N 1
ATOM 15149 C CA . MET B 1 818 ? 34.469 13.633 33.25 1 80.31 818 MET B CA 1
ATOM 15150 C C . MET B 1 818 ? 33.812 12.594 32.344 1 80.31 818 MET B C 1
ATOM 15152 O O . MET B 1 818 ? 34.469 11.781 31.719 1 80.31 818 MET B O 1
ATOM 15156 N N . TYR B 1 819 ? 32.531 12.602 32.344 1 76.12 819 TYR B N 1
ATOM 15157 C CA . TYR B 1 819 ? 31.781 11.656 31.562 1 76.12 819 TYR B CA 1
ATOM 15158 C C . TYR B 1 819 ? 31.156 12.336 30.344 1 76.12 819 TYR B C 1
ATOM 15160 O O . TYR B 1 819 ? 30.562 13.414 30.469 1 76.12 819 TYR B O 1
ATOM 15168 N N . ARG B 1 820 ? 31.297 11.781 29.172 1 80.88 820 ARG B N 1
ATOM 15169 C CA . ARG B 1 820 ? 30.719 12.289 27.938 1 80.88 820 ARG B CA 1
ATOM 15170 C C . ARG B 1 820 ? 29.484 11.5 27.547 1 80.88 820 ARG B C 1
ATOM 15172 O O . ARG B 1 820 ? 29.469 10.266 27.625 1 80.88 820 ARG B O 1
ATOM 15179 N N . VAL B 1 821 ? 28.453 12.242 27.297 1 80 821 VAL B N 1
ATOM 15180 C CA . VAL B 1 821 ? 27.203 11.633 26.859 1 80 821 VAL B CA 1
ATOM 15181 C C . VAL B 1 821 ? 26.922 12 25.406 1 80 821 VAL B C 1
ATOM 15183 O O . VAL B 1 821 ? 27.438 13 24.891 1 80 821 VAL B O 1
ATOM 15186 N N . ASN B 1 822 ? 26.047 11.234 24.688 1 76.38 822 ASN B N 1
ATOM 15187 C CA . ASN B 1 822 ? 25.844 11.406 23.266 1 76.38 822 ASN B CA 1
ATOM 15188 C C . ASN B 1 822 ? 24.688 12.367 22.969 1 76.38 822 ASN B C 1
ATOM 15190 O O . ASN B 1 822 ? 24.609 12.93 21.875 1 76.38 822 ASN B O 1
ATOM 15194 N N . THR B 1 823 ? 23.75 12.422 23.922 1 83.69 823 THR B N 1
ATOM 15195 C CA . THR B 1 823 ? 22.562 13.188 23.578 1 83.69 823 THR B CA 1
ATOM 15196 C C . THR B 1 823 ? 22.125 14.07 24.734 1 83.69 823 THR B C 1
ATOM 15198 O O . THR B 1 823 ? 22.359 13.742 25.906 1 83.69 823 THR B O 1
ATOM 15201 N N . LEU B 1 824 ? 21.609 15.258 24.406 1 85.88 824 LEU B N 1
ATOM 15202 C CA . LEU B 1 824 ? 20.969 16.203 25.312 1 85.88 824 LEU B CA 1
ATOM 15203 C C . LEU B 1 824 ? 19.516 16.438 24.906 1 85.88 824 LEU B C 1
ATOM 15205 O O . LEU B 1 824 ? 19.234 16.797 23.75 1 85.88 824 LEU B O 1
ATOM 15209 N N . ARG B 1 825 ? 18.625 16.109 25.812 1 85.5 825 ARG B N 1
ATOM 15210 C CA . ARG B 1 825 ? 17.219 16.422 25.562 1 85.5 825 ARG B CA 1
ATOM 15211 C C . ARG B 1 825 ? 16.828 17.75 26.203 1 85.5 825 ARG B C 1
ATOM 15213 O O . ARG B 1 825 ? 17.047 17.938 27.406 1 85.5 825 ARG B O 1
ATOM 15220 N N . VAL B 1 826 ? 16.281 18.625 25.469 1 88.31 826 VAL B N 1
ATOM 15221 C CA . VAL B 1 826 ? 15.828 19.922 25.969 1 88.31 826 VAL B CA 1
ATOM 15222 C C . VAL B 1 826 ? 14.305 19.984 25.891 1 88.31 826 VAL B C 1
ATOM 15224 O O . VAL B 1 826 ? 13.719 19.797 24.828 1 88.31 826 VAL B O 1
ATOM 15227 N N . ASN B 1 827 ? 13.641 20.219 27.016 1 85.88 827 ASN B N 1
ATOM 15228 C CA . ASN B 1 827 ? 12.195 20.391 27.062 1 85.88 827 ASN B CA 1
ATOM 15229 C C . ASN B 1 827 ? 11.82 21.875 27.078 1 85.88 827 ASN B C 1
ATOM 15231 O O . ASN B 1 827 ? 12.484 22.688 27.719 1 85.88 827 ASN B O 1
ATOM 15235 N N . PHE B 1 828 ? 10.922 22.234 26.297 1 86.25 828 PHE B N 1
ATOM 15236 C CA . PHE B 1 828 ? 10.523 23.641 26.25 1 86.25 828 PHE B CA 1
ATOM 15237 C C . PHE B 1 828 ? 9.016 23.766 26.094 1 86.25 828 PHE B C 1
ATOM 15239 O O . PHE B 1 828 ? 8.344 22.828 25.688 1 86.25 828 PHE B O 1
ATOM 15246 N N . THR B 1 829 ? 8.508 24.922 26.484 1 87.62 829 THR B N 1
ATOM 15247 C CA . THR B 1 829 ? 7.098 25.25 26.297 1 87.62 829 THR B CA 1
ATOM 15248 C C . THR B 1 829 ? 6.863 25.875 24.922 1 87.62 829 THR B C 1
ATOM 15250 O O . THR B 1 829 ? 7.543 26.828 24.547 1 87.62 829 THR B O 1
ATOM 15253 N N . THR B 1 830 ? 5.988 25.391 24.25 1 90.88 830 THR B N 1
ATOM 15254 C CA . THR B 1 830 ? 5.707 25.875 22.906 1 90.88 830 THR B CA 1
ATOM 15255 C C . THR B 1 830 ? 4.836 27.125 22.938 1 90.88 830 THR B C 1
ATOM 15257 O O . THR B 1 830 ? 4.297 27.484 23.984 1 90.88 830 THR B O 1
ATOM 15260 N N . TYR B 1 831 ? 4.703 27.703 21.797 1 92.44 831 TYR B N 1
ATOM 15261 C CA . TYR B 1 831 ? 3.953 28.953 21.672 1 92.44 831 TYR B CA 1
ATOM 15262 C C . TYR B 1 831 ? 2.49 28.75 22.031 1 92.44 831 TYR B C 1
ATOM 15264 O O . TYR B 1 831 ? 1.806 29.703 22.422 1 92.44 831 TYR B O 1
ATOM 15272 N N . ASP B 1 832 ? 1.97 27.578 21.938 1 91.44 832 ASP B N 1
ATOM 15273 C CA . ASP B 1 832 ? 0.571 27.266 22.219 1 91.44 832 ASP B CA 1
ATOM 15274 C C . ASP B 1 832 ? 0.419 26.625 23.594 1 91.44 832 ASP B C 1
ATOM 15276 O O . ASP B 1 832 ? -0.492 25.828 23.812 1 91.44 832 ASP B O 1
ATOM 15280 N N . MET B 1 833 ? 1.354 26.812 24.453 1 88.38 833 MET B N 1
ATOM 15281 C CA . MET B 1 833 ? 1.296 26.453 25.875 1 88.38 833 MET B CA 1
ATOM 15282 C C . MET B 1 833 ? 1.323 24.938 26.047 1 88.38 833 MET B C 1
ATOM 15284 O O . MET B 1 833 ? 0.589 24.391 26.875 1 88.38 833 MET B O 1
ATOM 15288 N N . GLN B 1 834 ? 2.049 24.25 25.156 1 87.44 834 GLN B N 1
ATOM 15289 C CA . GLN B 1 834 ? 2.32 22.828 25.281 1 87.44 834 GLN B CA 1
ATOM 15290 C C . GLN B 1 834 ? 3.791 22.578 25.594 1 87.44 834 GLN B C 1
ATOM 15292 O O . GLN B 1 834 ? 4.613 23.484 25.516 1 87.44 834 GLN B O 1
ATOM 15297 N N . ARG B 1 835 ? 4.062 21.344 26.047 1 86.12 835 ARG B N 1
ATOM 15298 C CA . ARG B 1 835 ? 5.445 20.969 26.328 1 86.12 835 ARG B CA 1
ATOM 15299 C C . ARG B 1 835 ? 5.996 20.047 25.266 1 86.12 835 ARG B C 1
ATOM 15301 O O . ARG B 1 835 ? 5.383 19.031 24.938 1 86.12 835 ARG B O 1
ATOM 15308 N N . SER B 1 836 ? 7.004 20.469 24.609 1 87.06 836 SER B N 1
ATOM 15309 C CA . SER B 1 836 ? 7.688 19.672 23.594 1 87.06 836 SER B CA 1
ATOM 15310 C C . SER B 1 836 ? 9.164 19.516 23.922 1 87.06 836 SER B C 1
ATOM 15312 O O . SER B 1 836 ? 9.633 19.969 24.969 1 87.06 836 SER B O 1
ATOM 15314 N N . TYR B 1 837 ? 9.922 18.719 23.109 1 86.44 837 TYR B N 1
ATOM 15315 C CA . TYR B 1 837 ? 11.344 18.516 23.375 1 86.44 837 TYR B CA 1
ATOM 15316 C C . TYR B 1 837 ? 12.133 18.359 22.078 1 86.44 837 TYR B C 1
ATOM 15318 O O . TYR B 1 837 ? 11.562 18.031 21.047 1 86.44 837 TYR B O 1
ATOM 15326 N N . ASP B 1 838 ? 13.336 18.719 22.062 1 89.38 838 ASP B N 1
ATOM 15327 C CA . ASP B 1 838 ? 14.312 18.469 21 1 89.38 838 ASP B CA 1
ATOM 15328 C C . ASP B 1 838 ? 15.492 17.656 21.531 1 89.38 838 ASP B C 1
ATOM 15330 O O . ASP B 1 838 ? 15.844 17.75 22.703 1 89.38 838 ASP B O 1
ATOM 15334 N N . THR B 1 839 ? 16.031 16.859 20.688 1 86.44 839 THR B N 1
ATOM 15335 C CA . THR B 1 839 ? 17.219 16.094 21.031 1 86.44 839 THR B CA 1
ATOM 15336 C C . THR B 1 839 ? 18.438 16.625 20.281 1 86.44 839 THR B C 1
ATOM 15338 O O . THR B 1 839 ? 18.438 16.703 19.047 1 86.44 839 THR B O 1
ATOM 15341 N N . VAL B 1 840 ? 19.406 17.016 21.031 1 90.06 840 VAL B N 1
ATOM 15342 C CA . VAL B 1 840 ? 20.641 17.547 20.453 1 90.06 840 VAL B CA 1
ATOM 15343 C C . VAL B 1 840 ? 21.719 16.453 20.453 1 90.06 840 VAL B C 1
ATOM 15345 O O . VAL B 1 840 ? 21.922 15.773 21.453 1 90.06 840 VAL B O 1
ATOM 15348 N N . SER B 1 841 ? 22.25 16.219 19.312 1 87.81 841 SER B N 1
ATOM 15349 C CA . SER B 1 841 ? 23.328 15.242 19.109 1 87.81 841 SER B CA 1
ATOM 15350 C C . SER B 1 841 ? 24.375 15.758 18.141 1 87.81 841 SER B C 1
ATOM 15352 O O . SER B 1 841 ? 24.281 16.891 17.656 1 87.81 841 SER B O 1
ATOM 15354 N N . ARG B 1 842 ? 25.297 14.93 17.859 1 84.38 842 ARG B N 1
ATOM 15355 C CA . ARG B 1 842 ? 26.375 15.328 16.953 1 84.38 842 ARG B CA 1
ATOM 15356 C C . ARG B 1 842 ? 25.844 15.5 15.531 1 84.38 842 ARG B C 1
ATOM 15358 O O . ARG B 1 842 ? 26.406 16.25 14.734 1 84.38 842 ARG B O 1
ATOM 15365 N N . ASN B 1 843 ? 24.734 14.891 15.297 1 83.62 843 ASN B N 1
ATOM 15366 C CA . ASN B 1 843 ? 24.109 15.031 13.984 1 83.62 843 ASN B CA 1
ATOM 15367 C C . ASN B 1 843 ? 23.266 16.297 13.891 1 83.62 843 ASN B C 1
ATOM 15369 O O . ASN B 1 843 ? 23 16.797 12.797 1 83.62 843 ASN B O 1
ATOM 15373 N N . GLN B 1 844 ? 22.781 16.719 15.023 1 90.25 844 GLN B N 1
ATOM 15374 C CA . GLN B 1 844 ? 22.016 17.969 15.156 1 90.25 844 GLN B CA 1
ATOM 15375 C C . GLN B 1 844 ? 22.531 18.797 16.312 1 90.25 844 GLN B C 1
ATOM 15377 O O . GLN B 1 844 ? 21.828 18.984 17.312 1 90.25 844 GLN B O 1
ATOM 15382 N N . PRO B 1 845 ? 23.578 19.438 16.031 1 93.31 845 PRO B N 1
ATOM 15383 C CA . PRO B 1 845 ? 24.312 20.031 17.156 1 93.31 845 PRO B CA 1
ATOM 15384 C C . PRO B 1 845 ? 23.891 21.469 17.453 1 93.31 845 PRO B C 1
ATOM 15386 O O . PRO B 1 845 ? 24.281 22.031 18.469 1 93.31 845 PRO B O 1
ATOM 15389 N N . PHE B 1 846 ? 23.125 22.109 16.688 1 95.75 846 PHE B N 1
ATOM 15390 C CA . PHE B 1 846 ? 22.875 23.531 16.812 1 95.75 846 PHE B CA 1
ATOM 15391 C C . PHE B 1 846 ? 21.797 23.812 17.844 1 95.75 846 PHE B C 1
ATOM 15393 O O . PHE B 1 846 ? 20.766 23.156 17.859 1 95.75 846 PHE B O 1
ATOM 15400 N N . ILE B 1 847 ? 22.062 24.844 18.672 1 95.56 847 ILE B N 1
ATOM 15401 C CA . ILE B 1 847 ? 21.141 25.234 19.734 1 95.56 847 ILE B CA 1
ATOM 15402 C C . ILE B 1 847 ? 20.969 26.75 19.75 1 95.56 847 ILE B C 1
ATOM 15404 O O . ILE B 1 847 ? 21.734 27.469 19.109 1 95.56 847 ILE B O 1
ATOM 15408 N N . MET B 1 848 ? 19.906 27.234 20.391 1 94.38 848 MET B N 1
ATOM 15409 C CA . MET B 1 848 ? 19.656 28.656 20.562 1 94.38 848 MET B CA 1
ATOM 15410 C C . MET B 1 848 ? 19.438 29 22.031 1 94.38 848 MET B C 1
ATOM 15412 O O . MET B 1 848 ? 18.875 28.203 22.781 1 94.38 848 MET B O 1
ATOM 15416 N N . LEU B 1 849 ? 19.875 30.094 22.5 1 91.31 849 LEU B N 1
ATOM 15417 C CA . LEU B 1 849 ? 19.672 30.609 23.859 1 91.31 849 LEU B CA 1
ATOM 15418 C C . LEU B 1 849 ? 19.328 32.094 23.828 1 91.31 849 LEU B C 1
ATOM 15420 O O . LEU B 1 849 ? 19.484 32.75 22.797 1 91.31 849 LEU B O 1
ATOM 15424 N N . HIS B 1 850 ? 18.859 32.594 24.906 1 88.44 850 HIS B N 1
ATOM 15425 C CA . HIS B 1 850 ? 18.547 34.031 24.984 1 88.44 850 HIS B CA 1
ATOM 15426 C C . HIS B 1 850 ? 19.828 34.875 25.016 1 88.44 850 HIS B C 1
ATOM 15428 O O . HIS B 1 850 ? 20.797 34.469 25.672 1 88.44 850 HIS B O 1
ATOM 15434 N N . SER B 1 851 ? 19.75 35.906 24.234 1 86.44 851 SER B N 1
ATOM 15435 C CA . SER B 1 851 ? 20.891 36.844 24.25 1 86.44 851 SER B CA 1
ATOM 15436 C C . SER B 1 851 ? 20.953 37.625 25.562 1 86.44 851 SER B C 1
ATOM 15438 O O . SER B 1 851 ? 19.938 38.125 26.031 1 86.44 851 SER B O 1
ATOM 15440 N N . PRO B 1 852 ? 22.094 37.688 26.156 1 78.69 852 PRO B N 1
ATOM 15441 C CA . PRO B 1 852 ? 22.219 38.5 27.359 1 78.69 852 PRO B CA 1
ATOM 15442 C C . PRO B 1 852 ? 22.297 40 27.062 1 78.69 852 PRO B C 1
ATOM 15444 O O . PRO B 1 852 ? 22.125 40.812 27.953 1 78.69 852 PRO B O 1
ATOM 15447 N N . GLU B 1 853 ? 22.5 40.281 25.797 1 76.56 853 GLU B N 1
ATOM 15448 C CA . GLU B 1 853 ? 22.594 41.688 25.406 1 76.56 853 GLU B CA 1
ATOM 15449 C C . GLU B 1 853 ? 21.219 42.375 25.453 1 76.56 853 GLU B C 1
ATOM 15451 O O . GLU B 1 853 ? 20.266 41.875 24.844 1 76.56 853 GLU B O 1
ATOM 15456 N N . THR B 1 854 ? 21.078 43.344 26.328 1 67.62 854 THR B N 1
ATOM 15457 C CA . THR B 1 854 ? 19.781 43.969 26.562 1 67.62 854 THR B CA 1
ATOM 15458 C C . THR B 1 854 ? 19.641 45.25 25.734 1 67.62 854 THR B C 1
ATOM 15460 O O . THR B 1 854 ? 18.594 45.906 25.781 1 67.62 854 THR B O 1
ATOM 15463 N N . GLU B 1 855 ? 20.656 45.531 24.922 1 65.5 855 GLU B N 1
ATOM 15464 C CA . GLU B 1 855 ? 20.547 46.781 24.156 1 65.5 855 GLU B CA 1
ATOM 15465 C C . GLU B 1 855 ? 19.484 46.688 23.078 1 65.5 855 GLU B C 1
ATOM 15467 O O . GLU B 1 855 ? 19.266 45.594 22.5 1 65.5 855 GLU B O 1
ATOM 15472 N N . PRO B 1 856 ? 18.828 47.812 23 1 65.25 856 PRO B N 1
ATOM 15473 C CA . PRO B 1 856 ? 17.781 47.844 21.984 1 65.25 856 PRO B CA 1
ATOM 15474 C C . PRO B 1 856 ? 18.312 47.594 20.578 1 65.25 856 PRO B C 1
ATOM 15476 O O . PRO B 1 856 ? 19.344 48.125 20.203 1 65.25 856 PRO B O 1
ATOM 15479 N N . GLY B 1 857 ? 17.812 46.625 19.844 1 63.97 857 GLY B N 1
ATOM 15480 C CA . GLY B 1 857 ? 18.203 46.344 18.469 1 63.97 857 GLY B CA 1
ATOM 15481 C C . GLY B 1 857 ? 19.047 45.094 18.328 1 63.97 857 GLY B C 1
ATOM 15482 O O . GLY B 1 857 ? 19.344 44.656 17.203 1 63.97 857 GLY B O 1
ATOM 15483 N N . THR B 1 858 ? 19.359 44.625 19.438 1 76.19 858 THR B N 1
ATOM 15484 C CA . THR B 1 858 ? 20.203 43.406 19.375 1 76.19 858 THR B CA 1
ATOM 15485 C C . THR B 1 858 ? 19.344 42.188 19.125 1 76.19 858 THR B C 1
ATOM 15487 O O . THR B 1 858 ? 18.156 42.156 19.469 1 76.19 858 THR B O 1
ATOM 15490 N N . HIS B 1 859 ? 19.891 41.281 18.422 1 85.12 859 HIS B N 1
ATOM 15491 C CA . HIS B 1 859 ? 19.219 40 18.141 1 85.12 859 HIS B CA 1
ATOM 15492 C C . HIS B 1 859 ? 18.891 39.281 19.438 1 85.12 859 HIS B C 1
ATOM 15494 O O . HIS B 1 859 ? 19.75 39.156 20.312 1 85.12 859 HIS B O 1
ATOM 15500 N N . PRO B 1 860 ? 17.75 38.875 19.641 1 86.12 860 PRO B N 1
ATOM 15501 C CA . PRO B 1 860 ? 17.297 38.344 20.922 1 86.12 860 PRO B CA 1
ATOM 15502 C C . PRO B 1 860 ? 17.906 36.969 21.234 1 86.12 860 PRO B C 1
ATOM 15504 O O . PRO B 1 860 ? 17.844 36.531 22.375 1 86.12 860 PRO B O 1
ATOM 15507 N N . PHE B 1 861 ? 18.547 36.375 20.25 1 91.12 861 PHE B N 1
ATOM 15508 C CA . PHE B 1 861 ? 19.016 35.031 20.5 1 91.12 861 PHE B CA 1
ATOM 15509 C C . PHE B 1 861 ? 20.484 34.875 20.141 1 91.12 861 PHE B C 1
ATOM 15511 O O . PHE B 1 861 ? 21 35.594 19.266 1 91.12 861 PHE B O 1
ATOM 15518 N N . TRP B 1 862 ? 21.141 34 20.875 1 92.38 862 TRP B N 1
ATOM 15519 C CA . TRP B 1 862 ? 22.469 33.5 20.531 1 92.38 862 TRP B CA 1
ATOM 15520 C C . TRP B 1 862 ? 22.406 32.094 20.016 1 92.38 862 TRP B C 1
ATOM 15522 O O . TRP B 1 862 ? 21.453 31.359 20.297 1 92.38 862 TRP B O 1
ATOM 15532 N N . TYR B 1 863 ? 23.391 31.75 19.219 1 95.06 863 TYR B N 1
ATOM 15533 C CA . TYR B 1 863 ? 23.422 30.422 18.625 1 95.06 863 TYR B CA 1
ATOM 15534 C C . TYR B 1 863 ? 24.766 29.75 18.859 1 95.06 863 TYR B C 1
ATOM 15536 O O . TYR B 1 863 ? 25.797 30.422 18.953 1 95.06 863 TYR B O 1
ATOM 15544 N N . ALA B 1 864 ? 24.734 28.422 19 1 94.88 864 ALA B N 1
ATOM 15545 C CA . ALA B 1 864 ? 25.969 27.672 19.219 1 94.88 864 ALA B CA 1
ATOM 15546 C C . ALA B 1 864 ? 25.859 26.25 18.656 1 94.88 864 ALA B C 1
ATOM 15548 O O . ALA B 1 864 ? 24.75 25.75 18.438 1 94.88 864 ALA B O 1
ATOM 15549 N N . SER B 1 865 ? 26.969 25.672 18.297 1 94.25 865 SER B N 1
ATOM 15550 C CA . SER B 1 865 ? 27.062 24.266 17.953 1 94.25 865 SER B CA 1
ATOM 15551 C C . SER B 1 865 ? 27.641 23.438 19.094 1 94.25 865 SER B C 1
ATOM 15553 O O . SER B 1 865 ? 28.734 23.734 19.578 1 94.25 865 SER B O 1
ATOM 15555 N N . VAL B 1 866 ? 26.938 22.453 19.516 1 93.06 866 VAL B N 1
ATOM 15556 C CA . VAL B 1 866 ? 27.391 21.625 20.641 1 93.06 866 VAL B CA 1
ATOM 15557 C C . VAL B 1 866 ? 28.406 20.609 20.156 1 93.06 866 VAL B C 1
ATOM 15559 O O . VAL B 1 866 ? 28.109 19.766 19.297 1 93.06 866 VAL B O 1
ATOM 15562 N N . MET B 1 867 ? 29.516 20.625 20.672 1 87.69 867 MET B N 1
ATOM 15563 C CA . MET B 1 867 ? 30.578 19.703 20.297 1 87.69 867 MET B CA 1
ATOM 15564 C C . MET B 1 867 ? 30.578 18.469 21.203 1 87.69 867 MET B C 1
ATOM 15566 O O . MET B 1 867 ? 31 17.391 20.781 1 87.69 867 MET B O 1
ATOM 15570 N N . GLY B 1 868 ? 30.094 18.734 22.422 1 87 868 GLY B N 1
ATOM 15571 C CA . GLY B 1 868 ? 30.047 17.625 23.359 1 87 868 GLY B CA 1
ATOM 15572 C C . GLY B 1 868 ? 29.172 17.906 24.562 1 87 868 GLY B C 1
ATOM 15573 O O . GLY B 1 868 ? 29.047 19.047 25 1 87 868 GLY B O 1
ATOM 15574 N N . VAL B 1 869 ? 28.562 16.891 25.141 1 88.19 869 VAL B N 1
ATOM 15575 C CA . VAL B 1 869 ? 27.734 16.922 26.344 1 88.19 869 VAL B CA 1
ATOM 15576 C C . VAL B 1 869 ? 28.422 16.156 27.469 1 88.19 869 VAL B C 1
ATOM 15578 O O . VAL B 1 869 ? 28.797 14.992 27.312 1 88.19 869 VAL B O 1
ATOM 15581 N N . PHE B 1 870 ? 28.609 16.859 28.625 1 83.62 870 PHE B N 1
ATOM 15582 C CA . PHE B 1 870 ? 29.406 16.266 29.688 1 83.62 870 PHE B CA 1
ATOM 15583 C C . PHE B 1 870 ? 28.703 16.422 31.031 1 83.62 870 PHE B C 1
ATOM 15585 O O . PHE B 1 870 ? 27.812 17.25 31.188 1 83.62 870 PHE B O 1
ATOM 15592 N N . HIS B 1 871 ? 28.984 15.562 31.922 1 83.12 871 HIS B N 1
ATOM 15593 C CA . HIS B 1 871 ? 28.672 15.742 33.344 1 83.12 871 HIS B CA 1
ATOM 15594 C C . HIS B 1 871 ? 29.828 15.266 34.219 1 83.12 871 HIS B C 1
ATOM 15596 O O . HIS B 1 871 ? 30.656 14.461 33.781 1 83.12 871 HIS B O 1
ATOM 15602 N N . ALA B 1 872 ? 30 15.938 35.406 1 81 872 ALA B N 1
ATOM 15603 C CA . ALA B 1 872 ? 31.062 15.586 36.344 1 81 872 ALA B CA 1
ATOM 15604 C C . ALA B 1 872 ? 30.625 15.852 37.781 1 81 872 ALA B C 1
ATOM 15606 O O . ALA B 1 872 ? 29.688 16.609 38.031 1 81 872 ALA B O 1
ATOM 15607 N N . GLN B 1 873 ? 31.297 15.094 38.688 1 84.62 873 GLN B N 1
ATOM 15608 C CA . GLN B 1 873 ? 31.156 15.398 40.094 1 84.62 873 GLN B CA 1
ATOM 15609 C C . GLN B 1 873 ? 32.156 16.469 40.531 1 84.62 873 GLN B C 1
ATOM 15611 O O . GLN B 1 873 ? 33.344 16.281 40.406 1 84.62 873 GLN B O 1
ATOM 15616 N N . VAL B 1 874 ? 31.656 17.656 41 1 87.94 874 VAL B N 1
ATOM 15617 C CA . VAL B 1 874 ? 32.5 18.797 41.312 1 87.94 874 VAL B CA 1
ATOM 15618 C C . VAL B 1 874 ? 32.375 19.172 42.781 1 87.94 874 VAL B C 1
ATOM 15620 O O . VAL B 1 874 ? 31.266 19.141 43.344 1 87.94 874 VAL B O 1
ATOM 15623 N N . GLN B 1 875 ? 33.562 19.438 43.406 1 88.12 875 GLN B N 1
ATOM 15624 C CA . GLN B 1 875 ? 33.594 19.875 44.781 1 88.12 875 GLN B CA 1
ATOM 15625 C C . GLN B 1 875 ? 34.25 21.25 44.906 1 88.12 875 GLN B C 1
ATOM 15627 O O . GLN B 1 875 ? 35.25 21.531 44.25 1 88.12 875 GLN B O 1
ATOM 15632 N N . HIS B 1 876 ? 33.594 22.141 45.625 1 88.19 876 HIS B N 1
ATOM 15633 C CA . HIS B 1 876 ? 34.125 23.469 45.875 1 88.19 876 HIS B CA 1
ATOM 15634 C C . HIS B 1 876 ? 34.719 23.578 47.281 1 88.19 876 HIS B C 1
ATOM 15636 O O . HIS B 1 876 ? 34 23.453 48.281 1 88.19 876 HIS B O 1
ATOM 15642 N N . ILE B 1 877 ? 36.094 23.734 47.469 1 83.06 877 ILE B N 1
ATOM 15643 C CA . ILE B 1 877 ? 36.75 23.734 48.781 1 83.06 877 ILE B CA 1
ATOM 15644 C C . ILE B 1 877 ? 37.281 25.125 49.094 1 83.06 877 ILE B C 1
ATOM 15646 O O . ILE B 1 877 ? 38 25.328 50.062 1 83.06 877 ILE B O 1
ATOM 15650 N N . GLY B 1 878 ? 36.719 26.188 48.688 1 76.5 878 GLY B N 1
ATOM 15651 C CA . GLY B 1 878 ? 37.219 27.531 48.938 1 76.5 878 GLY B CA 1
ATOM 15652 C C . GLY B 1 878 ? 36.438 28.281 49.969 1 76.5 878 GLY B C 1
ATOM 15653 O O . GLY B 1 878 ? 35.469 27.766 50.562 1 76.5 878 GLY B O 1
ATOM 15654 N N . PRO B 1 879 ? 37 29.422 50.438 1 77.69 879 PRO B N 1
ATOM 15655 C CA . PRO B 1 879 ? 36.375 30.219 51.5 1 77.69 879 PRO B CA 1
ATOM 15656 C C . PRO B 1 879 ? 34.938 30.609 51.156 1 77.69 879 PRO B C 1
ATOM 15658 O O . PRO B 1 879 ? 34.125 30.859 52.062 1 77.69 879 PRO B O 1
ATOM 15661 N N . LEU B 1 880 ? 34.688 30.547 49.938 1 78.56 880 LEU B N 1
ATOM 15662 C CA . LEU B 1 880 ? 33.344 30.984 49.531 1 78.56 880 LEU B CA 1
ATOM 15663 C C . LEU B 1 880 ? 32.406 29.781 49.344 1 78.56 880 LEU B C 1
ATOM 15665 O O . LEU B 1 880 ? 31.266 29.938 48.938 1 78.56 880 LEU B O 1
ATOM 15669 N N . SER B 1 881 ? 32.938 28.625 49.781 1 80.38 881 SER B N 1
ATOM 15670 C CA . SER B 1 881 ? 32.156 27.391 49.531 1 80.38 881 SER B CA 1
ATOM 15671 C C . SER B 1 881 ? 31 27.266 50.531 1 80.38 881 SER B C 1
ATOM 15673 O O . SER B 1 881 ? 31.156 27.469 51.719 1 80.38 881 SER B O 1
ATOM 15675 N N . THR B 1 882 ? 29.859 27.172 50.031 1 72 882 THR B N 1
ATOM 15676 C CA . THR B 1 882 ? 28.672 26.984 50.875 1 72 882 THR B CA 1
ATOM 15677 C C . THR B 1 882 ? 28.422 25.5 51.125 1 72 882 THR B C 1
ATOM 15679 O O . THR B 1 882 ? 27.703 25.141 52.062 1 72 882 THR B O 1
ATOM 15682 N N . ASP B 1 883 ? 28.859 24.656 50.281 1 73.75 883 ASP B N 1
ATOM 15683 C CA . ASP B 1 883 ? 28.625 23.219 50.375 1 73.75 883 ASP B CA 1
ATOM 15684 C C . ASP B 1 883 ? 29.875 22.422 50 1 73.75 883 ASP B C 1
ATOM 15686 O O . ASP B 1 883 ? 30.344 22.516 48.844 1 73.75 883 ASP B O 1
ATOM 15690 N N . LEU B 1 884 ? 30.375 21.656 50.906 1 78.81 884 LEU B N 1
ATOM 15691 C CA . LEU B 1 884 ? 31.609 20.922 50.688 1 78.81 884 LEU B CA 1
ATOM 15692 C C . LEU B 1 884 ? 31.328 19.578 50.062 1 78.81 884 LEU B C 1
ATOM 15694 O O . LEU B 1 884 ? 32.25 18.859 49.656 1 78.81 884 LEU B O 1
ATOM 15698 N N . ALA B 1 885 ? 30.047 19.203 49.812 1 80.81 885 ALA B N 1
ATOM 15699 C CA . ALA B 1 885 ? 29.734 17.906 49.219 1 80.81 885 ALA B CA 1
ATOM 15700 C C . ALA B 1 885 ? 29.875 17.953 47.719 1 80.81 885 ALA B C 1
ATOM 15702 O O . ALA B 1 885 ? 29.609 18.984 47.094 1 80.81 885 ALA B O 1
ATOM 15703 N N . PRO B 1 886 ? 30.328 16.859 47.188 1 86.88 886 PRO B N 1
ATOM 15704 C CA . PRO B 1 886 ? 30.391 16.797 45.719 1 86.88 886 PRO B CA 1
ATOM 15705 C C . PRO B 1 886 ? 29.016 16.891 45.062 1 86.88 886 PRO B C 1
ATOM 15707 O O . PRO B 1 886 ? 28.062 16.281 45.531 1 86.88 886 PRO B O 1
ATOM 15710 N N . GLN B 1 887 ? 28.938 17.766 44.094 1 85.5 887 GLN B N 1
ATOM 15711 C CA . GLN B 1 887 ? 27.703 17.953 43.375 1 85.5 887 GLN B CA 1
ATOM 15712 C C . GLN B 1 887 ? 27.875 17.578 41.906 1 85.5 887 GLN B C 1
ATOM 15714 O O . GLN B 1 887 ? 28.922 17.844 41.312 1 85.5 887 GLN B O 1
ATOM 15719 N N . ARG B 1 888 ? 26.812 16.922 41.312 1 83.69 888 ARG B N 1
ATOM 15720 C CA . ARG B 1 888 ? 26.828 16.609 39.875 1 83.69 888 ARG B CA 1
ATOM 15721 C C . ARG B 1 888 ? 26.531 17.844 39.062 1 83.69 888 ARG B C 1
ATOM 15723 O O . ARG B 1 888 ? 25.5 18.484 39.219 1 83.69 888 ARG B O 1
ATOM 15730 N N . MET B 1 889 ? 27.438 18.203 38.219 1 85.69 889 MET B N 1
ATOM 15731 C CA . MET B 1 889 ? 27.25 19.344 37.312 1 85.69 889 MET B CA 1
ATOM 15732 C C . MET B 1 889 ? 27.312 18.922 35.875 1 85.69 889 MET B C 1
ATOM 15734 O O . MET B 1 889 ? 28.203 18.156 35.469 1 85.69 889 MET B O 1
ATOM 15738 N N . GLU B 1 890 ? 26.328 19.359 35.125 1 87.38 890 GLU B N 1
ATOM 15739 C CA . GLU B 1 890 ? 26.281 19.109 33.688 1 87.38 890 GLU B CA 1
ATOM 15740 C C . GLU B 1 890 ? 26.703 20.344 32.906 1 87.38 890 GLU B C 1
ATOM 15742 O O . GLU B 1 890 ? 26.391 21.469 33.281 1 87.38 890 GLU B O 1
ATOM 15747 N N . PHE B 1 891 ? 27.469 20.172 31.859 1 87.88 891 PHE B N 1
ATOM 15748 C CA . PHE B 1 891 ? 27.906 21.312 31.062 1 87.88 891 PHE B CA 1
ATOM 15749 C C . PHE B 1 891 ? 28.078 20.922 29.594 1 87.88 891 PHE B C 1
ATOM 15751 O O . PHE B 1 891 ? 28.344 19.75 29.297 1 87.88 891 PHE B O 1
ATOM 15758 N N . LEU B 1 892 ? 27.953 21.891 28.703 1 91.12 892 LEU B N 1
ATOM 15759 C CA . LEU B 1 892 ? 28.109 21.719 27.25 1 91.12 892 LEU B CA 1
ATOM 15760 C C . LEU B 1 892 ? 29.375 22.422 26.766 1 91.12 892 LEU B C 1
ATOM 15762 O O . LEU B 1 892 ? 29.703 23.516 27.219 1 91.12 892 LEU B O 1
ATOM 15766 N N . TRP B 1 893 ? 30.078 21.734 25.953 1 88.75 893 TRP B N 1
ATOM 15767 C CA . TRP B 1 893 ? 31.156 22.359 25.188 1 88.75 893 TRP B CA 1
ATOM 15768 C C . TRP B 1 893 ? 30.656 22.844 23.828 1 88.75 893 TRP B C 1
ATOM 15770 O O . TRP B 1 893 ? 30.156 22.047 23.031 1 88.75 893 TRP B O 1
ATOM 15780 N N . VAL B 1 894 ? 30.766 24.188 23.625 1 92.62 894 VAL B N 1
ATOM 15781 C CA . VAL B 1 894 ? 30.078 24.734 22.453 1 92.62 894 VAL B CA 1
ATOM 15782 C C . VAL B 1 894 ? 31.047 25.562 21.625 1 92.62 894 VAL B C 1
ATOM 15784 O O . VAL B 1 894 ? 32.062 26.047 22.141 1 92.62 894 VAL B O 1
ATOM 15787 N N . ARG B 1 895 ? 30.812 25.609 20.297 1 91.5 895 ARG B N 1
ATOM 15788 C CA . ARG B 1 895 ? 31.375 26.562 19.359 1 91.5 895 ARG B CA 1
ATOM 15789 C C . ARG B 1 895 ? 30.359 27.641 18.969 1 91.5 895 ARG B C 1
ATOM 15791 O O . ARG B 1 895 ? 29.281 27.328 18.469 1 91.5 895 ARG B O 1
ATOM 15798 N N . TRP B 1 896 ? 30.719 28.844 19.156 1 92.44 896 TRP B N 1
ATOM 15799 C CA . TRP B 1 896 ? 29.75 29.938 19.078 1 92.44 896 TRP B CA 1
ATOM 15800 C C . TRP B 1 896 ? 29.578 30.391 17.625 1 92.44 896 TRP B C 1
ATOM 15802 O O . TRP B 1 896 ? 30.516 30.312 16.828 1 92.44 896 TRP B O 1
ATOM 15812 N N . LEU B 1 897 ? 28.359 30.844 17.344 1 94.25 897 LEU B N 1
ATOM 15813 C CA . LEU B 1 897 ? 28.016 31.484 16.078 1 94.25 897 LEU B CA 1
ATOM 15814 C C . LEU B 1 897 ? 27.562 32.938 16.312 1 94.25 897 LEU B C 1
ATOM 15816 O O . LEU B 1 897 ? 26.875 33.219 17.297 1 94.25 897 LEU B O 1
ATOM 15820 N N . GLY B 1 898 ? 28 33.812 15.492 1 89.75 898 GLY B N 1
ATOM 15821 C CA . GLY B 1 898 ? 27.594 35.219 15.586 1 89.75 898 GLY B CA 1
ATOM 15822 C C . GLY B 1 898 ? 26.828 35.688 14.375 1 89.75 898 GLY B C 1
ATOM 15823 O O . GLY B 1 898 ? 26.891 35.062 13.312 1 89.75 898 GLY B O 1
ATOM 15824 N N . ILE B 1 899 ? 26.094 36.75 14.562 1 90.88 899 ILE B N 1
ATOM 15825 C CA . ILE B 1 899 ? 25.328 37.375 13.484 1 90.88 899 ILE B CA 1
ATOM 15826 C C . ILE B 1 899 ? 26.266 38 12.461 1 90.88 899 ILE B C 1
ATOM 15828 O O . ILE B 1 899 ? 27.281 38.594 12.828 1 90.88 899 ILE B O 1
ATOM 15832 N N . GLU B 1 900 ? 25.984 37.812 11.227 1 90.75 900 GLU B N 1
ATOM 15833 C CA . GLU B 1 900 ? 26.797 38.375 10.156 1 90.75 900 GLU B CA 1
ATOM 15834 C C . GLU B 1 900 ? 26.734 39.906 10.18 1 90.75 900 GLU B C 1
ATOM 15836 O O . GLU B 1 900 ? 25.672 40.5 10.023 1 90.75 900 GLU B O 1
ATOM 15841 N N . PRO B 1 901 ? 27.906 40.5 10.25 1 86.5 901 PRO B N 1
ATOM 15842 C CA . PRO B 1 901 ? 27.906 41.969 10.32 1 86.5 901 PRO B CA 1
ATOM 15843 C C . PRO B 1 901 ? 27.484 42.625 9.016 1 86.5 901 PRO B C 1
ATOM 15845 O O . PRO B 1 901 ? 27.891 42.188 7.938 1 86.5 901 PRO B O 1
ATOM 15848 N N . GLY B 1 902 ? 26.609 43.562 9.055 1 85.25 902 GLY B N 1
ATOM 15849 C CA . GLY B 1 902 ? 26.219 44.312 7.895 1 85.25 902 GLY B CA 1
ATOM 15850 C C . GLY B 1 902 ? 25.047 43.719 7.137 1 85.25 902 GLY B C 1
ATOM 15851 O O . GLY B 1 902 ? 24.469 44.344 6.254 1 85.25 902 GLY B O 1
ATOM 15852 N N . TYR B 1 903 ? 24.734 42.469 7.461 1 90.56 903 TYR B N 1
ATOM 15853 C CA . TYR B 1 903 ? 23.625 41.812 6.773 1 90.56 903 TYR B CA 1
ATOM 15854 C C . TYR B 1 903 ? 22.281 42.219 7.371 1 90.56 903 TYR B C 1
ATOM 15856 O O . TYR B 1 903 ? 22.078 42.125 8.578 1 90.56 903 TYR B O 1
ATOM 15864 N N . LYS B 1 904 ? 21.391 42.781 6.508 1 88.56 904 LYS B N 1
ATOM 15865 C CA . LYS B 1 904 ? 20.062 43.188 6.941 1 88.56 904 LYS B CA 1
ATOM 15866 C C . LYS B 1 904 ? 19.062 42.031 6.824 1 88.56 904 LYS B C 1
ATOM 15868 O O . LYS B 1 904 ? 19.062 41.312 5.828 1 88.56 904 LYS B O 1
ATOM 15873 N N . PHE B 1 905 ? 18.328 41.844 7.891 1 91 905 PHE B N 1
ATOM 15874 C CA . PHE B 1 905 ? 17.328 40.75 7.898 1 91 905 PHE B CA 1
ATOM 15875 C C . PHE B 1 905 ? 16.094 41.188 8.68 1 91 905 PHE B C 1
ATOM 15877 O O . PHE B 1 905 ? 16.062 42.25 9.281 1 91 905 PHE B O 1
ATOM 15884 N N . GLY B 1 906 ? 14.969 40.406 8.594 1 87.62 906 GLY B N 1
ATOM 15885 C CA . GLY B 1 906 ? 13.758 40.656 9.352 1 87.62 906 GLY B CA 1
ATOM 15886 C C . GLY B 1 906 ? 12.492 40.5 8.531 1 87.62 906 GLY B C 1
ATOM 15887 O O . GLY B 1 906 ? 12.555 40.281 7.324 1 87.62 906 GLY B O 1
ATOM 15888 N N . ARG B 1 907 ? 11.445 40.719 9.172 1 88.81 907 ARG B N 1
ATOM 15889 C CA . ARG B 1 907 ? 10.141 40.531 8.547 1 88.81 907 ARG B CA 1
ATOM 15890 C C . ARG B 1 907 ? 9.852 41.625 7.527 1 88.81 907 ARG B C 1
ATOM 15892 O O . ARG B 1 907 ? 9.305 41.344 6.457 1 88.81 907 ARG B O 1
ATOM 15899 N N . LYS B 1 908 ? 10.242 42.781 7.809 1 87.12 908 LYS B N 1
ATOM 15900 C CA . LYS B 1 908 ? 9.992 43.906 6.91 1 87.12 908 LYS B CA 1
ATOM 15901 C C . LYS B 1 908 ? 10.75 43.719 5.598 1 87.12 908 LYS B C 1
ATOM 15903 O O . LYS B 1 908 ? 10.211 44 4.523 1 87.12 908 LYS B O 1
ATOM 15908 N N . GLN B 1 909 ? 11.969 43.219 5.699 1 90.88 909 GLN B N 1
ATOM 15909 C CA . GLN B 1 909 ? 12.797 43.031 4.516 1 90.88 909 GLN B CA 1
ATOM 15910 C C . GLN B 1 909 ? 12.523 41.656 3.873 1 90.88 909 GLN B C 1
ATOM 15912 O O . GLN B 1 909 ? 12.922 41.438 2.732 1 90.88 909 GLN B O 1
ATOM 15917 N N . ALA B 1 910 ? 11.805 40.812 4.559 1 94.31 910 ALA B N 1
ATOM 15918 C CA . ALA B 1 910 ? 11.523 39.469 4.09 1 94.31 910 ALA B CA 1
ATOM 15919 C C . ALA B 1 910 ? 12.812 38.688 3.84 1 94.31 910 ALA B C 1
ATOM 15921 O O . ALA B 1 910 ? 13 38.125 2.771 1 94.31 910 ALA B O 1
ATOM 15922 N N . LYS B 1 911 ? 13.742 38.812 4.777 1 94.88 911 LYS B N 1
ATOM 15923 C CA . LYS B 1 911 ? 15.016 38.094 4.719 1 94.88 911 LYS B CA 1
ATOM 15924 C C . LYS B 1 911 ? 15.281 37.312 6.012 1 94.88 911 LYS B C 1
ATOM 15926 O O . LYS B 1 911 ? 14.977 37.812 7.102 1 94.88 911 LYS B O 1
ATOM 15931 N N . LEU B 1 912 ? 15.797 36.156 5.879 1 95.94 912 LEU B N 1
ATOM 15932 C CA . LEU B 1 912 ? 16.156 35.344 7.031 1 95.94 912 LEU B CA 1
ATOM 15933 C C . LEU B 1 912 ? 17.422 35.875 7.707 1 95.94 912 LEU B C 1
ATOM 15935 O O . LEU B 1 912 ? 18.297 36.438 7.047 1 95.94 912 LEU B O 1
ATOM 15939 N N . PRO B 1 913 ? 17.469 35.688 9.039 1 94.62 913 PRO B N 1
ATOM 15940 C CA . PRO B 1 913 ? 18.734 36.031 9.688 1 94.62 913 PRO B CA 1
ATOM 15941 C C . PRO B 1 913 ? 19.891 35.125 9.266 1 94.62 913 PRO B C 1
ATOM 15943 O O . PRO B 1 913 ? 19.672 33.938 8.992 1 94.62 913 PRO B O 1
ATOM 15946 N N . LYS B 1 914 ? 21.031 35.688 9.234 1 95.25 914 LYS B N 1
ATOM 15947 C CA . LYS B 1 914 ? 22.234 34.969 8.805 1 95.25 914 LYS B CA 1
ATOM 15948 C C . LYS B 1 914 ? 23.281 34.969 9.914 1 95.25 914 LYS B C 1
ATOM 15950 O O . LYS B 1 914 ? 23.531 36 10.547 1 95.25 914 LYS B O 1
ATOM 15955 N N . VAL B 1 915 ? 23.875 33.781 10.172 1 95.25 915 VAL B N 1
ATOM 15956 C CA . VAL B 1 915 ? 24.875 33.625 11.219 1 95.25 915 VAL B CA 1
ATOM 15957 C C . VAL B 1 915 ? 26.094 32.875 10.672 1 95.25 915 VAL B C 1
ATOM 15959 O O . VAL B 1 915 ? 26 32.219 9.641 1 95.25 915 VAL B O 1
ATOM 15962 N N . GLY B 1 916 ? 27.188 33.062 11.242 1 93.69 916 GLY B N 1
ATOM 15963 C CA . GLY B 1 916 ? 28.422 32.375 10.938 1 93.69 916 GLY B CA 1
ATOM 15964 C C . GLY B 1 916 ? 29.234 32.031 12.164 1 93.69 916 GLY B C 1
ATOM 15965 O O . GLY B 1 916 ? 29.031 32.625 13.234 1 93.69 916 GLY B O 1
ATOM 15966 N N . PHE B 1 917 ? 30.141 31.078 11.992 1 92.69 917 PHE B N 1
ATOM 15967 C CA . PHE B 1 917 ? 31.016 30.703 13.102 1 92.69 917 PHE B CA 1
ATOM 15968 C C . PHE B 1 917 ? 31.969 31.844 13.453 1 92.69 917 PHE B C 1
ATOM 15970 O O . PHE B 1 917 ? 32.469 32.531 12.562 1 92.69 917 PHE B O 1
ATOM 15977 N N . VAL B 1 918 ? 32.188 32 14.742 1 90.69 918 VAL B N 1
ATOM 15978 C CA . VAL B 1 918 ? 33.219 32.906 15.195 1 90.69 918 VAL B CA 1
ATOM 15979 C C . VAL B 1 918 ? 34.594 32.344 14.859 1 90.69 918 VAL B C 1
ATOM 15981 O O . VAL B 1 918 ? 34.844 31.156 15.078 1 90.69 918 VAL B O 1
ATOM 15984 N N . PRO B 1 919 ? 35.375 33.188 14.258 1 87.56 919 PRO B N 1
ATOM 15985 C CA . PRO B 1 919 ? 36.688 32.656 13.852 1 87.56 919 PRO B CA 1
ATOM 15986 C C . PRO B 1 919 ? 37.469 32.062 15.016 1 87.56 919 PRO B C 1
ATOM 15988 O O . PRO B 1 919 ? 37.406 32.562 16.141 1 87.56 919 PRO B O 1
ATOM 15991 N N . ASP B 1 920 ? 38.188 31.031 14.688 1 82.69 920 ASP B N 1
ATOM 15992 C CA . ASP B 1 920 ? 38.938 30.266 15.68 1 82.69 920 ASP B CA 1
ATOM 15993 C C . ASP B 1 920 ? 40 31.125 16.344 1 82.69 920 ASP B C 1
ATOM 15995 O O . ASP B 1 920 ? 40.469 30.812 17.453 1 82.69 920 ASP B O 1
ATOM 15999 N N . CYS B 1 921 ? 40.375 32.219 15.664 1 78.75 921 CYS B N 1
ATOM 16000 C CA . CYS B 1 921 ? 41.406 33.094 16.203 1 78.75 921 CYS B CA 1
ATOM 16001 C C . CYS B 1 921 ? 40.875 33.906 17.391 1 78.75 921 CYS B C 1
ATOM 16003 O O . CYS B 1 921 ? 41.656 34.375 18.203 1 78.75 921 CYS B O 1
ATOM 16005 N N . ASP B 1 922 ? 39.656 33.906 17.5 1 81.56 922 ASP B N 1
ATOM 16006 C CA . ASP B 1 922 ? 39.031 34.594 18.625 1 81.56 922 ASP B CA 1
ATOM 16007 C C . ASP B 1 922 ? 39.031 33.75 19.891 1 81.56 922 ASP B C 1
ATOM 16009 O O . ASP B 1 922 ? 38.688 32.562 19.844 1 81.56 922 ASP B O 1
ATOM 16013 N N . GLU B 1 923 ? 39.469 34.312 20.922 1 75.19 923 GLU B N 1
ATOM 16014 C CA . GLU B 1 923 ? 39.594 33.594 22.188 1 75.19 923 GLU B CA 1
ATOM 16015 C C . GLU B 1 923 ? 38.219 33.125 22.688 1 75.19 923 GLU B C 1
ATOM 16017 O O . GLU B 1 923 ? 38.125 32.188 23.469 1 75.19 923 GLU B O 1
ATOM 16022 N N . MET B 1 924 ? 37.219 33.719 22.172 1 79.44 924 MET B N 1
ATOM 16023 C CA . MET B 1 924 ? 35.875 33.406 22.688 1 79.44 924 MET B CA 1
ATOM 16024 C C . MET B 1 924 ? 35.125 32.531 21.703 1 79.44 924 MET B C 1
ATOM 16026 O O . MET B 1 924 ? 33.906 32.375 21.812 1 79.44 924 MET B O 1
ATOM 16030 N N . ALA B 1 925 ? 35.781 31.938 20.828 1 85.5 925 ALA B N 1
ATOM 16031 C CA . ALA B 1 925 ? 35.125 31.109 19.812 1 85.5 925 ALA B CA 1
ATOM 16032 C C . ALA B 1 925 ? 34.562 29.844 20.438 1 85.5 925 ALA B C 1
ATOM 16034 O O . ALA B 1 925 ? 33.562 29.281 19.938 1 85.5 925 ALA B O 1
ATOM 16035 N N . TYR B 1 926 ? 35.188 29.406 21.547 1 86 926 TYR B N 1
ATOM 16036 C CA . TYR B 1 926 ? 34.75 28.203 22.25 1 86 926 TYR B CA 1
ATOM 16037 C C . TYR B 1 926 ? 34.406 28.516 23.688 1 86 926 TYR B C 1
ATOM 16039 O O . TYR B 1 926 ? 34.938 29.453 24.281 1 86 926 TYR B O 1
ATOM 16047 N N . GLY B 1 927 ? 33.438 27.828 24.141 1 85 927 GLY B N 1
ATOM 16048 C CA . GLY B 1 927 ? 33.031 28.047 25.531 1 85 927 GLY B CA 1
ATOM 16049 C C . GLY B 1 927 ? 32.219 26.906 26.109 1 85 927 GLY B C 1
ATOM 16050 O O . GLY B 1 927 ? 32.094 25.859 25.469 1 85 927 GLY B O 1
ATOM 16051 N N . PHE B 1 928 ? 31.828 27.109 27.359 1 88.69 928 PHE B N 1
ATOM 16052 C CA . PHE B 1 928 ? 31 26.141 28.062 1 88.69 928 PHE B CA 1
ATOM 16053 C C . PHE B 1 928 ? 29.641 26.75 28.422 1 88.69 928 PHE B C 1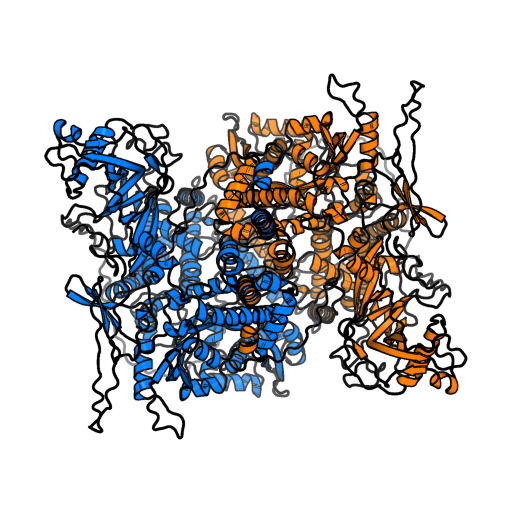
ATOM 16055 O O . PHE B 1 928 ? 29.531 27.969 28.594 1 88.69 928 PHE B O 1
ATOM 16062 N N . LEU B 1 929 ? 28.688 25.938 28.375 1 89.44 929 LEU B N 1
ATOM 16063 C CA . LEU B 1 929 ? 27.328 26.422 28.625 1 89.44 929 LEU B CA 1
ATOM 16064 C C . LEU B 1 929 ? 26.594 25.5 29.594 1 89.44 929 LEU B C 1
ATOM 16066 O O . LEU B 1 929 ? 26.766 24.281 29.547 1 89.44 929 LEU B O 1
ATOM 16070 N N . ASP B 1 930 ? 25.812 26.141 30.453 1 87.88 930 ASP B N 1
ATOM 16071 C CA . ASP B 1 930 ? 24.859 25.406 31.266 1 87.88 930 ASP B CA 1
ATOM 16072 C C . ASP B 1 930 ? 23.672 24.922 30.422 1 87.88 930 ASP B C 1
ATOM 16074 O O . ASP B 1 930 ? 22.984 25.719 29.781 1 87.88 930 ASP B O 1
ATOM 16078 N N . PRO B 1 931 ? 23.438 23.656 30.438 1 88.31 931 PRO B N 1
ATOM 16079 C CA . PRO B 1 931 ? 22.344 23.125 29.625 1 88.31 931 PRO B CA 1
ATOM 16080 C C . PRO B 1 931 ? 21 23.766 29.969 1 88.31 931 PRO B C 1
ATOM 16082 O O . PRO B 1 931 ? 20.078 23.781 29.141 1 88.31 931 PRO B O 1
ATOM 16085 N N . SER B 1 932 ? 20.797 24.281 31.125 1 85.31 932 SER B N 1
ATOM 16086 C CA . SER B 1 932 ? 19.531 24.875 31.547 1 85.31 932 SER B CA 1
ATOM 16087 C C . SER B 1 932 ? 19.25 26.172 30.812 1 85.31 932 SER B C 1
ATOM 16089 O O . SER B 1 932 ? 18.109 26.641 30.781 1 85.31 932 SER B O 1
ATOM 16091 N N . LEU B 1 933 ? 20.25 26.703 30.156 1 88 933 LEU B N 1
ATOM 16092 C CA . LEU B 1 933 ? 20.094 27.969 29.453 1 88 933 LEU B CA 1
ATOM 16093 C C . LEU B 1 933 ? 19.656 27.734 28.016 1 88 933 LEU B C 1
ATOM 16095 O O . LEU B 1 933 ? 19.219 28.672 27.328 1 88 933 LEU B O 1
ATOM 16099 N N . VAL B 1 934 ? 19.734 26.562 27.609 1 90.88 934 VAL B N 1
ATOM 16100 C CA . VAL B 1 934 ? 19.359 26.25 26.234 1 90.88 934 VAL B CA 1
ATOM 16101 C C . VAL B 1 934 ? 17.828 26.281 26.109 1 90.88 934 VAL B C 1
ATOM 16103 O O . VAL B 1 934 ? 17.125 25.641 26.875 1 90.88 934 VAL B O 1
ATOM 16106 N N . ILE B 1 935 ? 17.375 27.047 25.188 1 90.31 935 ILE B N 1
ATOM 16107 C CA . ILE B 1 935 ? 15.938 27.125 24.953 1 90.31 935 ILE B CA 1
ATOM 16108 C C . ILE B 1 935 ? 15.469 25.875 24.188 1 90.31 935 ILE B C 1
ATOM 16110 O O . ILE B 1 935 ? 14.555 25.172 24.641 1 90.31 935 ILE B O 1
ATOM 16114 N N . ARG B 1 936 ? 16.047 25.625 22.953 1 92.31 936 ARG B N 1
ATOM 16115 C CA . ARG B 1 936 ? 15.766 24.453 22.141 1 92.31 936 ARG B CA 1
ATOM 16116 C C . ARG B 1 936 ? 16.781 24.312 21.016 1 92.31 936 ARG B C 1
ATOM 16118 O O . ARG B 1 936 ? 17.719 25.125 20.906 1 92.31 936 ARG B O 1
ATOM 16125 N N . GLY B 1 937 ? 16.703 23.312 20.281 1 93.44 937 GLY B N 1
ATOM 16126 C CA . GLY B 1 937 ? 17.516 23.156 19.094 1 93.44 937 GLY B CA 1
ATOM 16127 C C . GLY B 1 937 ? 17.141 24.125 17.984 1 93.44 937 GLY B C 1
ATOM 16128 O O . GLY B 1 937 ? 16.031 24.656 17.969 1 93.44 937 GLY B O 1
ATOM 16129 N N . CYS B 1 938 ? 18.062 24.406 17.125 1 94.88 938 CYS B N 1
ATOM 16130 C CA . CYS B 1 938 ? 17.781 25.281 15.984 1 94.88 938 CYS B CA 1
ATOM 16131 C C . CYS B 1 938 ? 18.25 24.656 14.68 1 94.88 938 CYS B C 1
ATOM 16133 O O . CYS B 1 938 ? 19.234 23.922 14.656 1 94.88 938 CYS B O 1
ATOM 16135 N N . HIS B 1 939 ? 17.516 24.859 13.648 1 95.88 939 HIS B N 1
ATOM 16136 C CA . HIS B 1 939 ? 17.859 24.375 12.312 1 95.88 939 HIS B CA 1
ATOM 16137 C C . HIS B 1 939 ? 18.609 25.438 11.516 1 95.88 939 HIS B C 1
ATOM 16139 O O . HIS B 1 939 ? 18.062 26.5 11.211 1 95.88 939 HIS B O 1
ATOM 16145 N N . LEU B 1 940 ? 19.797 25.188 11.25 1 96.38 940 LEU B N 1
ATOM 16146 C CA . LEU B 1 940 ? 20.609 26.125 10.469 1 96.38 940 LEU B CA 1
ATOM 16147 C C . LEU B 1 940 ? 20.766 25.625 9.039 1 96.38 940 LEU B C 1
ATOM 16149 O O . LEU B 1 940 ? 21.172 24.469 8.82 1 96.38 940 LEU B O 1
ATOM 16153 N N . LEU B 1 941 ? 20.406 26.469 8.109 1 96.81 941 LEU B N 1
ATOM 16154 C CA . LEU B 1 941 ? 20.5 26.172 6.688 1 96.81 941 LEU B CA 1
ATOM 16155 C C . LEU B 1 941 ? 21.734 26.828 6.07 1 96.81 941 LEU B C 1
ATOM 16157 O O . LEU B 1 941 ? 21.906 28.031 6.188 1 96.81 941 LEU B O 1
ATOM 16161 N N . PRO B 1 942 ? 22.516 26.094 5.355 1 96.12 942 PRO B N 1
ATOM 16162 C CA . PRO B 1 942 ? 23.719 26.688 4.758 1 96.12 942 PRO B CA 1
ATOM 16163 C C . PRO B 1 942 ? 23.391 27.734 3.693 1 96.12 942 PRO B C 1
ATOM 16165 O O . PRO B 1 942 ? 22.406 27.594 2.965 1 96.12 942 PRO B O 1
ATOM 16168 N N . SER B 1 943 ? 24.188 28.797 3.678 1 96.75 943 SER B N 1
ATOM 16169 C CA . SER B 1 943 ? 24.156 29.719 2.547 1 96.75 943 SER B CA 1
ATOM 16170 C C . SER B 1 943 ? 24.953 29.172 1.368 1 96.75 943 SER B C 1
ATOM 16172 O O . SER B 1 943 ? 26.188 29.297 1.33 1 96.75 943 SER B O 1
ATOM 16174 N N . PHE B 1 944 ? 24.328 28.703 0.442 1 95.88 944 PHE B N 1
ATOM 16175 C CA . PHE B 1 944 ? 24.984 28.031 -0.665 1 95.88 944 PHE B CA 1
ATOM 16176 C C . PHE B 1 944 ? 25.734 29.031 -1.545 1 95.88 944 PHE B C 1
ATOM 16178 O O . PHE B 1 944 ? 26.734 28.688 -2.162 1 95.88 944 PHE B O 1
ATOM 16185 N N . VAL B 1 945 ? 25.281 30.25 -1.613 1 94.19 945 VAL B N 1
ATOM 16186 C CA . VAL B 1 945 ? 25.891 31.281 -2.447 1 94.19 945 VAL B CA 1
ATOM 16187 C C . VAL B 1 945 ? 27.266 31.656 -1.889 1 94.19 945 VAL B C 1
ATOM 16189 O O . VAL B 1 945 ? 28.203 31.906 -2.648 1 94.19 945 VAL B O 1
ATOM 16192 N N . ASP B 1 946 ? 27.359 31.688 -0.552 1 93.31 946 ASP B N 1
ATOM 16193 C CA . ASP B 1 946 ? 28.625 32.062 0.08 1 93.31 946 ASP B CA 1
ATOM 16194 C C . ASP B 1 946 ? 29.625 30.906 0.072 1 93.31 946 ASP B C 1
ATOM 16196 O O . ASP B 1 946 ? 30.828 31.125 0.21 1 93.31 946 ASP B O 1
ATOM 16200 N N . GLY B 1 947 ? 29.094 29.672 -0.018 1 93 947 GLY B N 1
ATOM 16201 C CA . GLY B 1 947 ? 29.953 28.516 -0.195 1 93 947 GLY B CA 1
ATOM 16202 C C . GLY B 1 947 ? 30.609 28.047 1.093 1 93 947 GLY B C 1
ATOM 16203 O O . GLY B 1 947 ? 30.047 28.203 2.176 1 93 947 GLY B O 1
ATOM 16204 N N . ARG B 1 948 ? 31.75 27.312 0.942 1 92.62 948 ARG B N 1
ATOM 16205 C CA . ARG B 1 948 ? 32.5 26.734 2.064 1 92.62 948 ARG B CA 1
ATOM 16206 C C . ARG B 1 948 ? 33.812 27.438 2.264 1 92.62 948 ARG B C 1
ATOM 16208 O O . ARG B 1 948 ? 34.312 28.141 1.368 1 92.62 948 ARG B O 1
ATOM 16215 N N . THR B 1 949 ? 34.312 27.422 3.469 1 90.19 949 THR B N 1
ATOM 16216 C CA . THR B 1 949 ? 35.562 28.109 3.762 1 90.19 949 THR B CA 1
ATOM 16217 C C . THR B 1 949 ? 36.375 27.312 4.793 1 90.19 949 THR B C 1
ATOM 16219 O O . THR B 1 949 ? 35.812 26.547 5.57 1 90.19 949 THR B O 1
ATOM 16222 N N . ASN B 1 950 ? 37.656 27.484 4.754 1 87.12 950 ASN B N 1
ATOM 16223 C CA . ASN B 1 950 ? 38.562 26.953 5.77 1 87.12 950 ASN B CA 1
ATOM 16224 C C . ASN B 1 950 ? 39.156 28.062 6.621 1 87.12 950 ASN B C 1
ATOM 16226 O O . ASN B 1 950 ? 40 27.812 7.488 1 87.12 950 ASN B O 1
ATOM 16230 N N . ASN B 1 951 ? 38.656 29.219 6.449 1 82.25 951 ASN B N 1
ATOM 16231 C CA . ASN B 1 951 ? 39.25 30.375 7.133 1 82.25 951 ASN B CA 1
ATOM 16232 C C . ASN B 1 951 ? 38.75 30.469 8.578 1 82.25 951 ASN B C 1
ATOM 16234 O O . ASN B 1 951 ? 39.375 31.125 9.406 1 82.25 951 ASN B O 1
ATOM 16238 N N . LEU B 1 952 ? 37.688 29.922 8.844 1 84.5 952 LEU B N 1
ATOM 16239 C CA . LEU B 1 952 ? 37.094 30.047 10.172 1 84.5 952 LEU B CA 1
ATOM 16240 C C . LEU B 1 952 ? 37.688 29.047 11.141 1 84.5 952 LEU B C 1
ATOM 16242 O O . LEU B 1 952 ? 37.594 29.219 12.359 1 84.5 952 LEU B O 1
ATOM 16246 N N . LEU B 1 953 ? 38.188 27.953 10.586 1 82.94 953 LEU B N 1
ATOM 16247 C CA . LEU B 1 953 ? 38.906 26.922 11.305 1 82.94 953 LEU B CA 1
ATOM 16248 C C . LEU B 1 953 ? 40.094 26.406 10.469 1 82.94 953 LEU B C 1
ATOM 16250 O O . LEU B 1 953 ? 39.875 25.766 9.438 1 82.94 953 LEU B O 1
ATOM 16254 N N . THR B 1 954 ? 41.219 26.703 10.82 1 74.56 954 THR B N 1
ATOM 16255 C CA . THR B 1 954 ? 42.406 26.5 10.016 1 74.56 954 THR B CA 1
ATOM 16256 C C . THR B 1 954 ? 42.75 25.016 9.891 1 74.56 954 THR B C 1
ATOM 16258 O O . THR B 1 954 ? 43.5 24.609 8.992 1 74.56 954 THR B O 1
ATOM 16261 N N . ILE B 1 955 ? 42.156 24.188 10.711 1 73.44 955 ILE B N 1
ATOM 16262 C CA . ILE B 1 955 ? 42.469 22.766 10.672 1 73.44 955 ILE B CA 1
ATOM 16263 C C . ILE B 1 955 ? 41.688 22.094 9.539 1 73.44 955 ILE B C 1
ATOM 16265 O O . ILE B 1 955 ? 40.469 22.203 9.461 1 73.44 955 ILE B O 1
ATOM 16269 N N . THR B 1 956 ? 42.344 21.453 8.633 1 74.38 956 THR B N 1
ATOM 16270 C CA . THR B 1 956 ? 41.75 20.859 7.449 1 74.38 956 THR B CA 1
ATOM 16271 C C . THR B 1 956 ? 41.469 19.375 7.664 1 74.38 956 THR B C 1
ATOM 16273 O O . THR B 1 956 ? 41.094 18.672 6.73 1 74.38 956 THR B O 1
ATOM 16276 N N . THR B 1 957 ? 41.562 18.859 8.883 1 70.56 957 THR B N 1
ATOM 16277 C CA . THR B 1 957 ? 41.25 17.469 9.203 1 70.56 957 THR B CA 1
ATOM 16278 C C . THR B 1 957 ? 39.906 17.375 9.961 1 70.56 957 THR B C 1
ATOM 16280 O O . THR B 1 957 ? 39.438 18.359 10.531 1 70.56 957 THR B O 1
ATOM 16283 N N . PRO B 1 958 ? 39.312 16.266 9.812 1 78.25 958 PRO B N 1
ATOM 16284 C CA . PRO B 1 958 ? 38.094 16.094 10.602 1 78.25 958 PRO B CA 1
ATOM 16285 C C . PRO B 1 958 ? 38.312 16.312 12.094 1 78.25 958 PRO B C 1
ATOM 16287 O O . PRO B 1 958 ? 39.312 15.828 12.648 1 78.25 958 PRO B O 1
ATOM 16290 N N . THR B 1 959 ? 37.562 17.219 12.578 1 78.31 959 THR B N 1
ATOM 16291 C CA . THR B 1 959 ? 37.688 17.578 13.992 1 78.31 959 THR B CA 1
ATOM 16292 C C . THR B 1 959 ? 36.312 17.516 14.68 1 78.31 959 THR B C 1
ATOM 16294 O O . THR B 1 959 ? 35.281 17.422 14.023 1 78.31 959 THR B O 1
ATOM 16297 N N . GLU B 1 960 ? 36.281 17.531 15.977 1 78.62 960 GLU B N 1
ATOM 16298 C CA . GLU B 1 960 ? 35.062 17.531 16.766 1 78.62 960 GLU B CA 1
ATOM 16299 C C . GLU B 1 960 ? 34.344 18.875 16.656 1 78.62 960 GLU B C 1
ATOM 16301 O O . GLU B 1 960 ? 33.125 18.969 16.953 1 78.62 960 GLU B O 1
ATOM 16306 N N . ALA B 1 961 ? 35.094 19.891 16.219 1 81 961 ALA B N 1
ATOM 16307 C CA . ALA B 1 961 ? 34.531 21.219 16.094 1 81 961 ALA B CA 1
ATOM 16308 C C . ALA B 1 961 ? 33.656 21.328 14.844 1 81 961 ALA B C 1
ATOM 16310 O O . ALA B 1 961 ? 32.969 22.344 14.633 1 81 961 ALA B O 1
ATOM 16311 N N . ARG B 1 962 ? 33.719 20.281 14.086 1 83.25 962 ARG B N 1
ATOM 16312 C CA . ARG B 1 962 ? 32.906 20.25 12.867 1 83.25 962 ARG B CA 1
ATOM 16313 C C . ARG B 1 962 ? 31.891 19.125 12.906 1 83.25 962 ARG B C 1
ATOM 16315 O O . ARG B 1 962 ? 31.984 18.219 13.734 1 83.25 962 ARG B O 1
ATOM 16322 N N . CYS B 1 963 ? 30.844 19.391 12.062 1 80.75 963 CYS B N 1
ATOM 16323 C CA . CYS B 1 963 ? 29.875 18.297 11.922 1 80.75 963 CYS B CA 1
ATOM 16324 C C . CYS B 1 963 ? 30.547 17.031 11.398 1 80.75 963 CYS B C 1
ATOM 16326 O O . CYS B 1 963 ? 31.578 17.109 10.727 1 80.75 963 CYS B O 1
ATOM 16328 N N . ILE B 1 964 ? 29.953 15.914 11.719 1 76.88 964 ILE B N 1
ATOM 16329 C CA . ILE B 1 964 ? 30.531 14.617 11.391 1 76.88 964 ILE B CA 1
ATOM 16330 C C . ILE B 1 964 ? 30.734 14.516 9.883 1 76.88 964 ILE B C 1
ATOM 16332 O O . ILE B 1 964 ? 29.828 14.781 9.102 1 76.88 964 ILE B O 1
ATOM 16336 N N . GLY B 1 965 ? 31.922 14.227 9.461 1 72.88 965 GLY B N 1
ATOM 16337 C CA . GLY B 1 965 ? 32.25 13.945 8.07 1 72.88 965 GLY B CA 1
ATOM 16338 C C . GLY B 1 965 ? 32.688 15.172 7.293 1 72.88 965 GLY B C 1
ATOM 16339 O O . GLY B 1 965 ? 33.094 15.062 6.145 1 72.88 965 GLY B O 1
ATOM 16340 N N . GLU B 1 966 ? 32.625 16.438 7.922 1 81.94 966 GLU B N 1
ATOM 16341 C CA . GLU B 1 966 ? 32.969 17.656 7.207 1 81.94 966 GLU B CA 1
ATOM 16342 C C . GLU B 1 966 ? 34.438 18.016 7.43 1 81.94 966 GLU B C 1
ATOM 16344 O O . GLU B 1 966 ? 35 17.812 8.516 1 81.94 966 GLU B O 1
ATOM 16349 N N . THR B 1 967 ? 35.094 18.484 6.359 1 82.75 967 THR B N 1
ATOM 16350 C CA . THR B 1 967 ? 36.5 18.906 6.438 1 82.75 967 THR B CA 1
ATOM 16351 C C . THR B 1 967 ? 36.594 20.438 6.352 1 82.75 967 THR B C 1
ATOM 16353 O O . THR B 1 967 ? 37.688 21 6.555 1 82.75 967 THR B O 1
ATOM 16356 N N . ASP B 1 968 ? 35.531 21.031 5.992 1 87.69 968 ASP B N 1
ATOM 16357 C CA . ASP B 1 968 ? 35.438 22.484 5.934 1 87.69 968 ASP B CA 1
ATOM 16358 C C . ASP B 1 968 ? 34.094 22.969 6.504 1 87.69 968 ASP B C 1
ATOM 16360 O O . ASP B 1 968 ? 33.25 22.156 6.871 1 87.69 968 ASP B O 1
ATOM 16364 N N . ASP B 1 969 ? 34.125 24.281 6.73 1 89.62 969 ASP B N 1
ATOM 16365 C CA . ASP B 1 969 ? 32.906 24.875 7.281 1 89.62 969 ASP B CA 1
ATOM 16366 C C . ASP B 1 969 ? 32.156 25.672 6.219 1 89.62 969 ASP B C 1
ATOM 16368 O O . ASP B 1 969 ? 32.75 26.172 5.266 1 89.62 969 ASP B O 1
ATOM 16372 N N . TRP B 1 970 ? 30.875 25.719 6.367 1 93.88 970 TRP B N 1
ATOM 16373 C CA . TRP B 1 970 ? 30.125 26.703 5.582 1 93.88 970 TRP B CA 1
ATOM 16374 C C . TRP B 1 970 ? 30.453 28.125 6.043 1 93.88 970 TRP B C 1
ATOM 16376 O O . TRP B 1 970 ? 30.609 28.375 7.242 1 93.88 970 TRP B O 1
ATOM 16386 N N . CYS B 1 971 ? 30.453 29.078 5.117 1 93.19 971 CYS B N 1
ATOM 16387 C CA . CYS B 1 971 ? 30.75 30.453 5.465 1 93.19 971 CYS B CA 1
ATOM 16388 C C . CYS B 1 971 ? 29.688 31.031 6.379 1 93.19 971 CYS B C 1
ATOM 16390 O O . CYS B 1 971 ? 29.984 31.766 7.324 1 93.19 971 CYS B O 1
ATOM 16392 N N . ASN B 1 972 ? 28.453 30.828 5.984 1 95.44 972 ASN B N 1
ATOM 16393 C CA . ASN B 1 972 ? 27.328 31.328 6.746 1 95.44 972 ASN B CA 1
ATOM 16394 C C . ASN B 1 972 ? 26.156 30.359 6.723 1 95.44 972 ASN B C 1
ATOM 16396 O O . ASN B 1 972 ? 26.141 29.422 5.926 1 95.44 972 ASN B O 1
ATOM 16400 N N . TYR B 1 973 ? 25.312 30.547 7.707 1 96.56 973 TYR B N 1
ATOM 16401 C CA . TYR B 1 973 ? 24.062 29.797 7.801 1 96.56 973 TYR B CA 1
ATOM 16402 C C . TYR B 1 973 ? 22.875 30.75 7.91 1 96.56 973 TYR B C 1
ATOM 16404 O O . TYR B 1 973 ? 22.984 31.828 8.477 1 96.56 973 TYR B O 1
ATOM 16412 N N . TYR B 1 974 ? 21.812 30.375 7.285 1 97.5 974 TYR B N 1
ATOM 16413 C CA . TYR B 1 974 ? 20.531 31.016 7.559 1 97.5 974 TYR B CA 1
ATOM 16414 C C . TYR B 1 974 ? 19.797 30.328 8.695 1 97.5 974 TYR B C 1
ATOM 16416 O O . TYR B 1 974 ? 19.828 29.094 8.805 1 97.5 974 TYR B O 1
ATOM 16424 N N . ILE B 1 975 ? 19.172 31.109 9.578 1 96.25 975 ILE B N 1
ATOM 16425 C CA . ILE B 1 975 ? 18.344 30.531 10.625 1 96.25 975 ILE B CA 1
ATOM 16426 C C . ILE B 1 975 ? 17 30.094 10.039 1 96.25 975 ILE B C 1
ATOM 16428 O O . ILE B 1 975 ? 16.297 30.891 9.422 1 96.25 975 ILE B O 1
ATOM 16432 N N . GLY B 1 976 ? 16.656 28.812 10.219 1 95.75 976 GLY B N 1
ATOM 16433 C CA . GLY B 1 976 ? 15.391 28.297 9.734 1 95.75 976 GLY B CA 1
ATOM 16434 C C . GLY B 1 976 ? 14.211 28.719 10.586 1 95.75 976 GLY B C 1
ATOM 16435 O O . GLY B 1 976 ? 13.617 27.891 11.297 1 95.75 976 GLY B O 1
ATOM 16436 N N . ILE B 1 977 ? 13.727 29.938 10.398 1 95.25 977 ILE B N 1
ATOM 16437 C CA . ILE B 1 977 ? 12.656 30.5 11.203 1 95.25 977 ILE B CA 1
ATOM 16438 C C . ILE B 1 977 ? 11.344 29.781 10.906 1 95.25 977 ILE B C 1
ATOM 16440 O O . ILE B 1 977 ? 10.453 29.719 11.758 1 95.25 977 ILE B O 1
ATOM 16444 N N . PHE B 1 978 ? 11.211 29.188 9.75 1 96.38 978 PHE B N 1
ATOM 16445 C CA . PHE B 1 978 ? 9.945 28.609 9.312 1 96.38 978 PHE B CA 1
ATOM 16446 C C . PHE B 1 978 ? 9.938 27.109 9.523 1 96.38 978 PHE B C 1
ATOM 16448 O O . PHE B 1 978 ? 9.055 26.406 9.023 1 96.38 978 PHE B O 1
ATOM 16455 N N . VAL B 1 979 ? 10.914 26.562 10.258 1 95.38 979 VAL B N 1
ATOM 16456 C CA . VAL B 1 979 ? 11.047 25.109 10.438 1 95.38 979 VAL B CA 1
ATOM 16457 C C . VAL B 1 979 ? 9.805 24.562 11.125 1 95.38 979 VAL B C 1
ATOM 16459 O O . VAL B 1 979 ? 9.359 23.453 10.812 1 95.38 979 VAL B O 1
ATOM 16462 N N . ASP B 1 980 ? 9.328 25.234 12.125 1 94.12 980 ASP B N 1
ATOM 16463 C CA . ASP B 1 980 ? 8.055 24.922 12.773 1 94.12 980 ASP B CA 1
ATOM 16464 C C . ASP B 1 980 ? 7.395 26.188 13.305 1 94.12 980 ASP B C 1
ATOM 16466 O O . ASP B 1 980 ? 7.926 27.297 13.141 1 94.12 980 ASP B O 1
ATOM 16470 N N . ARG B 1 981 ? 6.258 26.062 13.844 1 94.56 981 ARG B N 1
ATOM 16471 C CA . ARG B 1 981 ? 5.477 27.219 14.25 1 94.56 981 ARG B CA 1
ATOM 16472 C C . ARG B 1 981 ? 6.039 27.844 15.531 1 94.56 981 ARG B C 1
ATOM 16474 O O . ARG B 1 981 ? 5.926 29.047 15.742 1 94.56 981 ARG B O 1
ATOM 16481 N N . ASP B 1 982 ? 6.625 27.016 16.328 1 93.75 982 ASP B N 1
ATOM 16482 C CA . ASP B 1 982 ? 7.211 27.547 17.547 1 93.75 982 ASP B CA 1
ATOM 16483 C C . ASP B 1 982 ? 8.398 28.453 17.234 1 93.75 982 ASP B C 1
ATOM 16485 O O . ASP B 1 982 ? 8.539 29.531 17.812 1 93.75 982 ASP B O 1
ATOM 16489 N N . MET B 1 983 ? 9.25 28 16.344 1 95.19 983 MET B N 1
ATOM 16490 C CA . MET B 1 983 ? 10.383 28.812 15.938 1 95.19 983 MET B CA 1
ATOM 16491 C C . MET B 1 983 ? 9.914 30.125 15.305 1 95.19 983 MET B C 1
ATOM 16493 O O . MET B 1 983 ? 10.492 31.172 15.562 1 95.19 983 MET B O 1
ATOM 16497 N N . LEU B 1 984 ? 8.922 30.078 14.531 1 95.25 984 LEU B N 1
ATOM 16498 C CA . LEU B 1 984 ? 8.344 31.266 13.914 1 95.25 984 LEU B CA 1
ATOM 16499 C C . LEU B 1 984 ? 7.863 32.25 14.984 1 95.25 984 LEU B C 1
ATOM 16501 O O . LEU B 1 984 ? 8.164 33.438 14.914 1 95.25 984 LEU B O 1
ATOM 16505 N N . SER B 1 985 ? 7.152 31.734 15.977 1 94.25 985 SER B N 1
ATOM 16506 C CA . SER B 1 985 ? 6.574 32.562 17.016 1 94.25 985 SER B CA 1
ATOM 16507 C C . SER B 1 985 ? 7.664 33.188 17.891 1 94.25 985 SER B C 1
ATOM 16509 O O . SER B 1 985 ? 7.504 34.312 18.391 1 94.25 985 SER B O 1
ATOM 16511 N N . ARG B 1 986 ? 8.727 32.5 18.094 1 92.56 986 ARG B N 1
ATOM 16512 C CA . ARG B 1 986 ? 9.828 33.031 18.875 1 92.56 986 ARG B CA 1
ATOM 16513 C C . ARG B 1 986 ? 10.5 34.219 18.172 1 92.56 986 ARG B C 1
ATOM 16515 O O . ARG B 1 986 ? 10.828 35.219 18.797 1 92.56 986 ARG B O 1
ATOM 16522 N N . HIS B 1 987 ? 10.695 34.062 16.953 1 92.56 987 HIS B N 1
ATOM 16523 C CA . HIS B 1 987 ? 11.383 35.094 16.203 1 92.56 987 HIS B CA 1
ATOM 16524 C C . HIS B 1 987 ? 10.461 36.281 15.922 1 92.56 987 HIS B C 1
ATOM 16526 O O . HIS B 1 987 ? 10.922 37.406 15.773 1 92.56 987 HIS B O 1
ATOM 16532 N N . PHE B 1 988 ? 9.148 36.031 15.859 1 90.81 988 PHE B N 1
ATOM 16533 C CA . PHE B 1 988 ? 8.195 37.094 15.625 1 90.81 988 PHE B CA 1
ATOM 16534 C C . PHE B 1 988 ? 7.762 37.75 16.938 1 90.81 988 PHE B C 1
ATOM 16536 O O . PHE B 1 988 ? 7.191 38.844 16.953 1 90.81 988 PHE B O 1
ATOM 16543 N N . GLY B 1 989 ? 8.023 37.031 18.062 1 87.56 989 GLY B N 1
ATOM 16544 C CA . GLY B 1 989 ? 7.637 37.531 19.375 1 87.56 989 GLY B CA 1
ATOM 16545 C C . GLY B 1 989 ? 6.141 37.469 19.625 1 87.56 989 GLY B C 1
ATOM 16546 O O . GLY B 1 989 ? 5.566 38.375 20.219 1 87.56 989 GLY B O 1
ATOM 16547 N N . THR B 1 990 ? 5.5 36.438 19.109 1 85.69 990 THR B N 1
ATOM 16548 C CA . THR B 1 990 ? 4.047 36.375 19.188 1 85.69 990 THR B CA 1
ATOM 16549 C C . THR B 1 990 ? 3.604 35.156 19.969 1 85.69 990 THR B C 1
ATOM 16551 O O . THR B 1 990 ? 2.41 34.844 20.047 1 85.69 990 THR B O 1
ATOM 16554 N N . GLY B 1 991 ? 4.531 34.438 20.625 1 89.19 991 GLY B N 1
ATOM 16555 C CA . GLY B 1 991 ? 4.168 33.188 21.297 1 89.19 991 GLY B CA 1
ATOM 16556 C C . GLY B 1 991 ? 3.41 33.406 22.594 1 89.19 991 GLY B C 1
ATOM 16557 O O . GLY B 1 991 ? 3.883 34.125 23.484 1 89.19 991 GLY B O 1
ATOM 16558 N N . VAL B 1 992 ? 2.23 32.844 22.688 1 88.56 992 VAL B N 1
ATOM 16559 C CA . VAL B 1 992 ? 1.395 32.969 23.875 1 88.56 992 VAL B CA 1
ATOM 16560 C C . VAL B 1 992 ? 2.074 32.312 25.062 1 88.56 992 VAL B C 1
ATOM 16562 O O . VAL B 1 992 ? 1.991 32.781 26.188 1 88.56 992 VAL B O 1
ATOM 16565 N N . GLY B 1 993 ? 2.695 31.203 24.766 1 87.56 993 GLY B N 1
ATOM 16566 C CA . GLY B 1 993 ? 3.328 30.422 25.828 1 87.56 993 GLY B CA 1
ATOM 16567 C C . GLY B 1 993 ? 4.723 30.906 26.172 1 87.56 993 GLY B C 1
ATOM 16568 O O . GLY B 1 993 ? 5.363 30.375 27.078 1 87.56 993 GLY B O 1
ATOM 16569 N N . HIS B 1 994 ? 5.16 31.969 25.516 1 86.69 994 HIS B N 1
ATOM 16570 C CA . HIS B 1 994 ? 6.527 32.438 25.719 1 86.69 994 HIS B CA 1
ATOM 16571 C C . HIS B 1 994 ? 6.562 33.625 26.703 1 86.69 994 HIS B C 1
ATOM 16573 O O . HIS B 1 994 ? 5.633 34.438 26.734 1 86.69 994 HIS B O 1
ATOM 16579 N N . THR B 1 995 ? 7.492 33.625 27.594 1 73.62 995 THR B N 1
ATOM 16580 C CA . THR B 1 995 ? 7.625 34.719 28.562 1 73.62 995 THR B CA 1
ATOM 16581 C C . THR B 1 995 ? 8.195 35.969 27.906 1 73.62 995 THR B C 1
ATOM 16583 O O . THR B 1 995 ? 7.719 37.062 28.156 1 73.62 995 THR B O 1
ATOM 16586 N N . ASN B 1 996 ? 9.305 35.781 27.234 1 64.5 996 ASN B N 1
ATOM 16587 C CA . ASN B 1 996 ? 9.938 36.906 26.578 1 64.5 996 ASN B CA 1
ATOM 16588 C C . ASN B 1 996 ? 9.438 37.062 25.141 1 64.5 996 ASN B C 1
ATOM 16590 O O . ASN B 1 996 ? 9.828 36.312 24.25 1 64.5 996 ASN B O 1
ATOM 16594 N N . ARG B 1 997 ? 8.445 37.938 24.953 1 64.88 997 ARG B N 1
ATOM 16595 C CA . ARG B 1 997 ? 7.809 38.062 23.656 1 64.88 997 ARG B CA 1
ATOM 16596 C C . ARG B 1 997 ? 8.461 39.188 22.844 1 64.88 997 ARG B C 1
ATOM 16598 O O . ARG B 1 997 ? 7.789 39.906 22.109 1 64.88 997 ARG B O 1
ATOM 16605 N N . THR B 1 998 ? 9.766 39.344 23.125 1 58.81 998 THR B N 1
ATOM 16606 C CA . THR B 1 998 ? 10.469 40.281 22.281 1 58.81 998 THR B CA 1
ATOM 16607 C C . THR B 1 998 ? 10.961 39.625 21 1 58.81 998 THR B C 1
ATOM 16609 O O . THR B 1 998 ? 11.703 38.656 21.047 1 58.81 998 THR B O 1
ATOM 16612 N N . GLY B 1 999 ? 10.227 39.781 19.922 1 60.53 999 GLY B N 1
ATOM 16613 C CA . GLY B 1 999 ? 10.633 39.25 18.625 1 60.53 999 GLY B CA 1
ATOM 16614 C C . GLY B 1 999 ? 11.914 39.844 18.094 1 60.53 999 GLY B C 1
ATOM 16615 O O . GLY B 1 999 ? 12.43 40.812 18.672 1 60.53 999 GLY B O 1
ATOM 16616 N N . ALA B 1 1000 ? 12.68 39.156 17.219 1 55.19 1000 ALA B N 1
ATOM 16617 C CA . ALA B 1 1000 ? 13.875 39.719 16.594 1 55.19 1000 ALA B CA 1
ATOM 16618 C C . ALA B 1 1000 ? 13.562 41.031 15.875 1 55.19 1000 ALA B C 1
ATOM 16620 O O . ALA B 1 1000 ? 12.641 41.094 15.055 1 55.19 1000 ALA B O 1
ATOM 16621 N N . ALA B 1 1001 ? 13.82 42.25 16.578 1 48.31 1001 ALA B N 1
ATOM 16622 C CA . ALA B 1 1001 ? 13.562 43.594 16.078 1 48.31 1001 ALA B CA 1
ATOM 16623 C C . ALA B 1 1001 ? 14.07 43.75 14.641 1 48.31 1001 ALA B C 1
ATOM 16625 O O . ALA B 1 1001 ? 15.07 43.156 14.258 1 48.31 1001 ALA B O 1
ATOM 16626 N N . ASP B 1 1002 ? 13.164 44.188 13.727 1 50.47 1002 ASP B N 1
ATOM 16627 C CA . ASP B 1 1002 ? 13.594 44.625 12.406 1 50.47 1002 ASP B CA 1
ATOM 16628 C C . ASP B 1 1002 ? 14.758 45.625 12.516 1 50.47 1002 ASP B C 1
ATOM 16630 O O . ASP B 1 1002 ? 14.734 46.531 13.344 1 50.47 1002 ASP B O 1
ATOM 16634 N N . ILE B 1 1003 ? 16.031 45.219 12.453 1 41.53 1003 ILE B N 1
ATOM 16635 C CA . ILE B 1 1003 ? 17.125 46.188 12.461 1 41.53 1003 ILE B CA 1
ATOM 16636 C C . ILE B 1 1003 ? 16.781 47.375 11.539 1 41.53 1003 ILE B C 1
ATOM 16638 O O . ILE B 1 1003 ? 16.609 47.188 10.328 1 41.53 1003 ILE B O 1
ATOM 16642 N N . ASP B 1 1004 ? 16.094 48.375 12.07 1 35.84 1004 ASP B N 1
ATOM 16643 C CA . ASP B 1 1004 ? 15.797 49.594 11.344 1 35.84 1004 ASP B CA 1
ATOM 16644 C C . ASP B 1 1004 ? 17.078 50.281 10.852 1 35.84 1004 ASP B C 1
ATOM 16646 O O . ASP B 1 1004 ? 18 50.5 11.633 1 35.84 1004 ASP B O 1
ATOM 16650 N N . ASP B 1 1005 ? 17.609 50.188 9.758 1 34.78 1005 ASP B N 1
ATOM 16651 C CA . ASP B 1 1005 ? 18.484 51.25 9.266 1 34.78 1005 ASP B CA 1
ATOM 16652 C C . ASP B 1 1005 ? 17.859 52.625 9.461 1 34.78 1005 ASP B C 1
ATOM 16654 O O . ASP B 1 1005 ? 16.672 52.812 9.148 1 34.78 1005 ASP B O 1
ATOM 16658 N N . HIS B 1 1006 ? 18.297 53.531 10.312 1 30.61 1006 HIS B N 1
ATOM 16659 C CA . HIS B 1 1006 ? 18.141 54.969 10.078 1 30.61 1006 HIS B CA 1
ATOM 16660 C C . HIS B 1 1006 ? 18.375 55.312 8.617 1 30.61 1006 HIS B C 1
ATOM 16662 O O . HIS B 1 1006 ? 18.406 56.5 8.25 1 30.61 1006 HIS B O 1
ATOM 16668 N N . ASP B 1 1007 ? 19.438 54.906 7.906 1 28.23 1007 ASP B N 1
ATOM 16669 C CA . ASP B 1 1007 ? 19.688 55.531 6.621 1 28.23 1007 ASP B CA 1
ATOM 16670 C C . ASP B 1 1007 ? 18.422 55.531 5.75 1 28.23 1007 ASP B C 1
ATOM 16672 O O . ASP B 1 1007 ? 17.703 54.531 5.723 1 28.23 1007 ASP B O 1
ATOM 16676 N N . ASN B 1 1008 ? 17.984 56.906 5.383 1 26.56 1008 ASN B N 1
ATOM 16677 C CA . ASN B 1 1008 ? 17.031 57.438 4.402 1 26.56 1008 ASN B CA 1
ATOM 16678 C C . ASN B 1 1008 ? 17.125 56.688 3.076 1 26.56 1008 ASN B C 1
ATOM 16680 O O . ASN B 1 1008 ? 17.859 57.094 2.174 1 26.56 1008 ASN B O 1
ATOM 16684 N N . ASP B 1 1009 ? 17.625 55.688 2.898 1 24.41 1009 ASP B N 1
ATOM 16685 C CA . ASP B 1 1009 ? 17.547 55.406 1.474 1 24.41 1009 ASP B CA 1
ATOM 16686 C C . ASP B 1 1009 ? 16.141 55.656 0.939 1 24.41 1009 ASP B C 1
ATOM 16688 O O . ASP B 1 1009 ? 15.18 55 1.341 1 24.41 1009 ASP B O 1
ATOM 16692 N N . ASP B 1 1010 ? 15.867 57.062 0.56 1 24.48 1010 ASP B N 1
ATOM 16693 C CA . ASP B 1 1010 ? 14.961 57.688 -0.388 1 24.48 1010 ASP B CA 1
ATOM 16694 C C . ASP B 1 1010 ? 14.867 56.906 -1.685 1 24.48 1010 ASP B C 1
ATOM 16696 O O . ASP B 1 1010 ? 15.336 57.344 -2.734 1 24.48 1010 ASP B O 1
ATOM 16700 N N . ASP B 1 1011 ? 15.484 55.906 -1.846 1 22.5 1011 ASP B N 1
ATOM 16701 C CA . ASP B 1 1011 ? 15.273 55.531 -3.242 1 22.5 1011 ASP B CA 1
ATOM 16702 C C . ASP B 1 1011 ? 13.875 55.906 -3.713 1 22.5 1011 ASP B C 1
ATOM 16704 O O . ASP B 1 1011 ? 12.984 56.156 -2.896 1 22.5 1011 ASP B O 1
ATOM 16708 N N . ASP B 1 1012 ? 13.703 55.688 -5.191 1 21.84 1012 ASP B N 1
ATOM 16709 C CA . ASP B 1 1012 ? 12.844 56.094 -6.301 1 21.84 1012 ASP B CA 1
ATOM 16710 C C . ASP B 1 1012 ? 11.367 55.844 -5.961 1 21.84 1012 ASP B C 1
ATOM 16712 O O . ASP B 1 1012 ? 10.93 54.688 -5.859 1 21.84 1012 ASP B O 1
ATOM 16716 N N . GLU B 1 1013 ? 10.852 56.656 -5.078 1 22.14 1013 GLU B N 1
ATOM 16717 C CA . GLU B 1 1013 ? 9.438 57 -5.203 1 22.14 1013 GLU B CA 1
ATOM 16718 C C . GLU B 1 1013 ? 9.07 57.281 -6.656 1 22.14 1013 GLU B C 1
ATOM 16720 O O . GLU B 1 1013 ? 7.965 57.75 -6.938 1 22.14 1013 GLU B O 1
ATOM 16725 N N . THR B 1 1014 ? 10.141 57.625 -7.543 1 21.22 1014 THR B N 1
ATOM 16726 C CA . THR B 1 1014 ? 9.648 58.219 -8.773 1 21.22 1014 THR B CA 1
ATOM 16727 C C . THR B 1 1014 ? 8.656 57.312 -9.477 1 21.22 1014 THR B C 1
ATOM 16729 O O . THR B 1 1014 ? 8.242 57.562 -10.602 1 21.22 1014 THR B O 1
ATOM 16732 N N . MET B 1 1015 ? 8.695 56.156 -9.359 1 19.02 1015 MET B N 1
ATOM 16733 C CA . MET B 1 1015 ? 7.789 55.844 -10.453 1 19.02 1015 MET B CA 1
ATOM 16734 C C . MET B 1 1015 ? 6.539 56.719 -10.406 1 19.02 1015 MET B C 1
ATOM 16736 O O . MET B 1 1015 ? 6.047 57.031 -9.32 1 19.02 1015 MET B O 1
ATOM 16740 N N . GLU B 1 1016 ? 6.199 57.438 -11.641 1 18.27 1016 GLU B N 1
ATOM 16741 C CA . GLU B 1 1016 ? 5.227 58.25 -12.391 1 18.27 1016 GLU B CA 1
ATOM 16742 C C . GLU B 1 1016 ? 3.816 58.031 -11.836 1 18.27 1016 GLU B C 1
ATOM 16744 O O . GLU B 1 1016 ? 3.514 57 -11.25 1 18.27 1016 GLU B O 1
ATOM 16749 N N . ASP B 1 1017 ? 3.145 59.219 -11.812 1 17.59 1017 ASP B N 1
ATOM 16750 C CA . ASP B 1 1017 ? 1.808 59.812 -11.773 1 17.59 1017 ASP B CA 1
ATOM 16751 C C . ASP B 1 1017 ? 0.849 59.031 -12.688 1 17.59 1017 ASP B C 1
ATOM 16753 O O . ASP B 1 1017 ? 0.751 59.344 -13.883 1 17.59 1017 ASP B O 1
ATOM 16757 N N . CYS B 1 1018 ? 1.046 57.844 -13.125 1 18.23 1018 CYS B N 1
ATOM 16758 C CA . CYS B 1 1018 ? -0.031 57.531 -14.055 1 18.23 1018 CYS B CA 1
ATOM 16759 C C . CYS B 1 1018 ? -1.341 58.156 -13.609 1 18.23 1018 CYS B C 1
ATOM 16761 O O . CYS B 1 1018 ? -1.921 57.781 -12.602 1 18.23 1018 CYS B O 1
ATOM 16763 N N . SER B 1 1019 ? -1.58 59.562 -13.992 1 18.16 1019 SER B N 1
ATOM 16764 C CA . SER B 1 1019 ? -2.451 60.656 -14.375 1 18.16 1019 SER B CA 1
ATOM 16765 C C . SER B 1 1019 ? -3.836 60.156 -14.773 1 18.16 1019 SER B C 1
ATOM 16767 O O . SER B 1 1019 ? -4.004 59 -15.133 1 18.16 1019 SER B O 1
ATOM 16769 N N . GLY B 1 1020 ? -4.812 61.094 -14.875 1 16.83 1020 GLY B N 1
ATOM 16770 C CA . GLY B 1 1020 ? -6.234 61.375 -14.727 1 16.83 1020 GLY B CA 1
ATOM 16771 C C . GLY B 1 1020 ? -7.066 60.812 -15.867 1 16.83 1020 GLY B C 1
ATOM 16772 O O . GLY B 1 1020 ? -6.625 60.812 -17.016 1 16.83 1020 GLY B O 1
ATOM 16773 N N . MET B 1 1021 ? -7.832 59.75 -15.805 1 17.23 1021 MET B N 1
ATOM 16774 C CA . MET B 1 1021 ? -8.898 59.688 -16.797 1 17.23 1021 MET B CA 1
ATOM 16775 C C . MET B 1 1021 ? -9.398 61.094 -17.156 1 17.23 1021 MET B C 1
ATOM 16777 O O . MET B 1 1021 ? -9.742 61.875 -16.266 1 17.23 1021 MET B O 1
ATOM 16781 N N . GLY B 1 1022 ? -8.781 61.719 -18.281 1 15.85 1022 GLY B N 1
ATOM 16782 C CA . GLY B 1 1022 ? -9.477 62.719 -19.094 1 15.85 1022 GLY B CA 1
ATOM 16783 C C . GLY B 1 1022 ? -10.984 62.625 -19 1 15.85 1022 GLY B C 1
ATOM 16784 O O . GLY B 1 1022 ? -11.516 61.75 -18.281 1 15.85 1022 GLY B O 1
ATOM 16785 N N . GLU B 1 1023 ? -11.516 62.719 -20.266 1 15.51 1023 GLU B N 1
ATOM 16786 C CA . GLU B 1 1023 ? -12.695 63.125 -21.031 1 15.51 1023 GLU B CA 1
ATOM 16787 C C . GLU B 1 1023 ? -13.82 62.094 -20.891 1 15.51 1023 GLU B C 1
ATOM 16789 O O . GLU B 1 1023 ? -13.695 60.969 -21.328 1 15.51 1023 GLU B O 1
ATOM 16794 N N . PHE B 1 1024 ? -14.578 62.156 -19.812 1 16.34 1024 PHE B N 1
ATOM 16795 C CA . PHE B 1 1024 ? -15.93 61.625 -19.688 1 16.34 1024 PHE B CA 1
ATOM 16796 C C . PHE B 1 1024 ? -16.766 61.938 -20.922 1 16.34 1024 PHE B C 1
ATOM 16798 O O . PHE B 1 1024 ? -18 61.938 -20.875 1 16.34 1024 PHE B O 1
ATOM 16805 N N . ASP B 1 1025 ? -16.062 62.562 -22.078 1 15.33 1025 ASP B N 1
ATOM 16806 C CA . ASP B 1 1025 ? -17.047 63.469 -22.641 1 15.33 1025 ASP B CA 1
ATOM 16807 C C . ASP B 1 1025 ? -18.391 62.781 -22.859 1 15.33 1025 ASP B C 1
ATOM 16809 O O . ASP B 1 1025 ? -19.438 63.25 -22.438 1 15.33 1025 ASP B O 1
ATOM 16813 N N . SER B 1 1026 ? -18.453 62.312 -24.156 1 16.41 1026 SER B N 1
ATOM 16814 C CA . SER B 1 1026 ? -19.5 62.75 -25.062 1 16.41 1026 SER B CA 1
ATOM 16815 C C . SER B 1 1026 ? -20.828 62.094 -24.734 1 16.41 1026 SER B C 1
ATOM 16817 O O . SER B 1 1026 ? -20.859 61 -24.156 1 16.41 1026 SER B O 1
ATOM 16819 N N . MET B 1 1027 ? -21.938 62.781 -25.25 1 16.64 1027 MET B N 1
ATOM 16820 C CA . MET B 1 1027 ? -23.359 62.875 -24.953 1 16.64 1027 MET B CA 1
ATOM 16821 C C . MET B 1 1027 ? -24 61.5 -25.016 1 16.64 1027 MET B C 1
ATOM 16823 O O . MET B 1 1027 ? -23.391 60.531 -25.469 1 16.64 1027 MET B O 1
ATOM 16827 N N . VAL B 1 1028 ? -25.25 61.562 -25.109 1 16.78 1028 VAL B N 1
ATOM 16828 C CA . VAL B 1 1028 ? -26.641 61.188 -24.891 1 16.78 1028 VAL B CA 1
ATOM 16829 C C . VAL B 1 1028 ? -27.031 60.094 -25.875 1 16.78 1028 VAL B C 1
ATOM 16831 O O . VAL B 1 1028 ? -27.969 59.344 -25.625 1 16.78 1028 VAL B O 1
ATOM 16834 N N . GLU B 1 1029 ? -26.266 60 -27.094 1 16.41 1029 GLU B N 1
ATOM 16835 C CA . GLU B 1 1029 ? -27.281 59.844 -28.109 1 16.41 1029 GLU B CA 1
ATOM 16836 C C . GLU B 1 1029 ? -27.906 58.438 -28.047 1 16.41 1029 GLU B C 1
ATOM 16838 O O . GLU B 1 1029 ? -27.188 57.469 -27.859 1 16.41 1029 GLU B O 1
ATOM 16843 N N . VAL B 1 1030 ? -29.25 58.344 -28.016 1 17.14 1030 VAL B N 1
ATOM 16844 C CA . VAL B 1 1030 ? -30.469 57.531 -27.922 1 17.14 1030 VAL B CA 1
ATOM 16845 C C . VAL B 1 1030 ? -30.469 56.438 -29 1 17.14 1030 VAL B C 1
ATOM 16847 O O . VAL B 1 1030 ? -31.219 55.469 -28.906 1 17.14 1030 VAL B O 1
ATOM 16850 N N . ASP B 1 1031 ? -29.547 56.625 -30.078 1 16.27 1031 ASP B N 1
ATOM 16851 C CA . ASP B 1 1031 ? -30.344 56.188 -31.219 1 16.27 1031 ASP B CA 1
ATOM 16852 C C . ASP B 1 1031 ? -30.5 54.656 -31.203 1 16.27 1031 ASP B C 1
ATOM 16854 O O . ASP B 1 1031 ? -29.562 53.938 -30.844 1 16.27 1031 ASP B O 1
ATOM 16858 N N . THR B 1 1032 ? -31.641 54.125 -31.594 1 16.88 1032 THR B N 1
ATOM 16859 C CA . THR B 1 1032 ? -32.656 53.062 -31.641 1 16.88 1032 THR B CA 1
ATOM 16860 C C . THR B 1 1032 ? -32.188 51.906 -32.531 1 16.88 1032 THR B C 1
ATOM 16862 O O . THR B 1 1032 ? -32.75 50.812 -32.5 1 16.88 1032 THR B O 1
ATOM 16865 N N . ASN B 1 1033 ? -31.203 52.188 -33.5 1 16.48 1033 ASN B N 1
ATOM 16866 C CA . ASN B 1 1033 ? -31.688 51.438 -34.656 1 16.48 1033 ASN B CA 1
ATOM 16867 C C . ASN B 1 1033 ? -31.422 49.938 -34.469 1 16.48 1033 ASN B C 1
ATOM 16869 O O . ASN B 1 1033 ? -30.469 49.531 -33.812 1 16.48 1033 ASN B O 1
ATOM 16873 N N . SER B 1 1034 ? -32.062 49.031 -35.219 1 16.73 1034 SER B N 1
ATOM 16874 C CA . SER B 1 1034 ? -32.812 47.812 -35.438 1 16.73 1034 SER B CA 1
ATOM 16875 C C . SER B 1 1034 ? -31.875 46.656 -35.844 1 16.73 1034 SER B C 1
ATOM 16877 O O . SER B 1 1034 ? -32.219 45.5 -35.656 1 16.73 1034 SER B O 1
ATOM 16879 N N . SER B 1 1035 ? -30.734 46.938 -36.594 1 16.2 1035 SER B N 1
ATOM 16880 C CA . SER B 1 1035 ? -30.828 45.938 -37.656 1 16.2 1035 SER B CA 1
ATOM 16881 C C . SER B 1 1035 ? -30.328 44.594 -37.188 1 16.2 1035 SER B C 1
ATOM 16883 O O . SER B 1 1035 ? -29.672 44.5 -36.156 1 16.2 1035 SER B O 1
ATOM 16885 N N . ASP B 1 1036 ? -29.734 43.688 -38.125 1 16.45 1036 ASP B N 1
ATOM 16886 C CA . ASP B 1 1036 ? -30.031 42.375 -38.688 1 16.45 1036 ASP B CA 1
ATOM 16887 C C . ASP B 1 1036 ? -29.078 41.312 -38.156 1 16.45 1036 ASP B C 1
ATOM 16889 O O . ASP B 1 1036 ? -29.5 40.219 -37.75 1 16.45 1036 ASP B O 1
ATOM 16893 N N . GLU B 1 1037 ? -27.625 41.188 -38.469 1 17.06 1037 GLU B N 1
ATOM 16894 C CA . GLU B 1 1037 ? -27.219 39.938 -39.094 1 17.06 1037 GLU B CA 1
ATOM 16895 C C . GLU B 1 1037 ? -26.656 38.938 -38.062 1 17.06 1037 GLU B C 1
ATOM 16897 O O . GLU B 1 1037 ? -26.016 39.344 -37.094 1 17.06 1037 GLU B O 1
ATOM 16902 N N . SER B 1 1038 ? -26.797 37.531 -38.094 1 16.72 1038 SER B N 1
ATOM 16903 C CA . SER B 1 1038 ? -26.984 36.219 -37.469 1 16.72 1038 SER B CA 1
ATOM 16904 C C . SER B 1 1038 ? -25.641 35.531 -37.188 1 16.72 1038 SER B C 1
ATOM 16906 O O . SER B 1 1038 ? -25.594 34.438 -36.625 1 16.72 1038 SER B O 1
ATOM 16908 N N . GLU B 1 1039 ? -24.328 35.875 -37.531 1 17.31 1039 GLU B N 1
ATOM 16909 C CA . GLU B 1 1039 ? -23.484 34.719 -37.812 1 17.31 1039 GLU B CA 1
ATOM 16910 C C . GLU B 1 1039 ? -22.938 34.125 -36.531 1 17.31 1039 GLU B C 1
ATOM 16912 O O . GLU B 1 1039 ? -22.484 34.812 -35.625 1 17.31 1039 GLU B O 1
ATOM 16917 N N . SER B 1 1040 ? -23.047 32.719 -36.125 1 17.69 1040 SER B N 1
ATOM 16918 C CA . SER B 1 1040 ? -23.016 31.625 -35.125 1 17.69 1040 SER B CA 1
ATOM 16919 C C . SER B 1 1040 ? -21.578 31.219 -34.812 1 17.69 1040 SER B C 1
ATOM 16921 O O . SER B 1 1040 ? -21.359 30.156 -34.219 1 17.69 1040 SER B O 1
ATOM 16923 N N . GLY B 1 1041 ? -20.406 31.891 -34.812 1 17.02 1041 GLY B N 1
ATOM 16924 C CA . GLY B 1 1041 ? -19.125 31.219 -34.812 1 17.02 1041 GLY B CA 1
ATOM 16925 C C . GLY B 1 1041 ? -18.734 30.688 -33.438 1 17.02 1041 GLY B C 1
ATOM 16926 O O . GLY B 1 1041 ? -18.828 31.406 -32.438 1 17.02 1041 GLY B O 1
ATOM 16927 N N . GLY B 1 1042 ? -18.719 29.281 -33.031 1 18.66 1042 GLY B N 1
ATOM 16928 C CA . GLY B 1 1042 ? -18.516 28.375 -31.922 1 18.66 1042 GLY B CA 1
ATOM 16929 C C . GLY B 1 1042 ? -17.094 28.359 -31.406 1 18.66 1042 GLY B C 1
ATOM 16930 O O . GLY B 1 1042 ? -16.219 27.703 -31.984 1 18.66 1042 GLY B O 1
ATOM 16931 N N . GLU B 1 1043 ? -16.328 29.359 -30.922 1 18.36 1043 GLU B N 1
ATOM 16932 C CA . GLU B 1 1043 ? -14.914 29.359 -30.547 1 18.36 1043 GLU B CA 1
ATOM 16933 C C . GLU B 1 1043 ? -14.68 28.547 -29.281 1 18.36 1043 GLU B C 1
ATOM 16935 O O . GLU B 1 1043 ? -15.289 28.812 -28.234 1 18.36 1043 GLU B O 1
ATOM 16940 N N . ASN B 1 1044 ? -14.133 27.203 -29.297 1 20.25 1044 ASN B N 1
ATOM 16941 C CA . ASN B 1 1044 ? -13.742 26.141 -28.375 1 20.25 1044 ASN B CA 1
ATOM 16942 C C . ASN B 1 1044 ? -12.57 26.562 -27.5 1 20.25 1044 ASN B C 1
ATOM 16944 O O . ASN B 1 1044 ? -11.438 26.688 -27.984 1 20.25 1044 ASN B O 1
ATOM 16948 N N . SER B 1 1045 ? -12.57 27.484 -26.578 1 20.38 1045 SER B N 1
ATOM 16949 C CA . SER B 1 1045 ? -11.5 27.859 -25.656 1 20.38 1045 SER B CA 1
ATOM 16950 C C . SER B 1 1045 ? -11.047 26.672 -24.828 1 20.38 1045 SER B C 1
ATOM 16952 O O . SER B 1 1045 ? -11.852 26.047 -24.141 1 20.38 1045 SER B O 1
ATOM 16954 N N . GLU B 1 1046 ? -9.906 25.891 -25.172 1 22.44 1046 GLU B N 1
ATOM 16955 C CA . GLU B 1 1046 ? -9.125 24.797 -24.609 1 22.44 1046 GLU B CA 1
ATOM 16956 C C . GLU B 1 1046 ? -8.617 25.141 -23.203 1 22.44 1046 GLU B C 1
ATOM 16958 O O . GLU B 1 1046 ? -7.832 26.078 -23.031 1 22.44 1046 GLU B O 1
ATOM 16963 N N . SER B 1 1047 ? -9.398 25.109 -22.125 1 23.09 1047 SER B N 1
ATOM 16964 C CA . SER B 1 1047 ? -9.164 25.297 -20.703 1 23.09 1047 SER B CA 1
ATOM 16965 C C . SER B 1 1047 ? -7.961 24.469 -20.234 1 23.09 1047 SER B C 1
ATOM 16967 O O . SER B 1 1047 ? -7.797 23.328 -20.641 1 23.09 1047 SER B O 1
ATOM 16969 N N . ASP B 1 1048 ? -6.848 25.078 -19.906 1 24 1048 ASP B N 1
ATOM 16970 C CA . ASP B 1 1048 ? -5.586 24.688 -19.281 1 24 1048 ASP B CA 1
ATOM 16971 C C . ASP B 1 1048 ? -5.82 23.781 -18.078 1 24 1048 ASP B C 1
ATOM 16973 O O . ASP B 1 1048 ? -6.379 24.219 -17.062 1 24 1048 ASP B O 1
ATOM 16977 N N . THR B 1 1049 ? -6.219 22.516 -18.266 1 26.11 1049 THR B N 1
ATOM 16978 C CA . THR B 1 1049 ? -6.484 21.469 -17.281 1 26.11 1049 THR B CA 1
ATOM 16979 C C . THR B 1 1049 ? -5.293 21.281 -16.359 1 26.11 1049 THR B C 1
ATOM 16981 O O . THR B 1 1049 ? -4.145 21.234 -16.797 1 26.11 1049 THR B O 1
ATOM 16984 N N . ASP B 1 1050 ? -5.34 21.812 -15.195 1 25.81 1050 ASP B N 1
ATOM 16985 C CA . ASP B 1 1050 ? -4.492 21.562 -14.031 1 25.81 1050 ASP B CA 1
ATOM 16986 C C . ASP B 1 1050 ? -4.082 20.094 -13.961 1 25.81 1050 ASP B C 1
ATOM 16988 O O . ASP B 1 1050 ? -4.938 19.219 -13.891 1 25.81 1050 ASP B O 1
ATOM 16992 N N . LEU B 1 1051 ? -2.975 19.672 -14.484 1 28.36 1051 LEU B N 1
ATOM 16993 C CA . LEU B 1 1051 ? -2.277 18.422 -14.789 1 28.36 1051 LEU B CA 1
ATOM 16994 C C . LEU B 1 1051 ? -2.07 17.578 -13.531 1 28.36 1051 LEU B C 1
ATOM 16996 O O . LEU B 1 1051 ? -1.276 16.641 -13.531 1 28.36 1051 LEU B O 1
ATOM 17000 N N . SER B 1 1052 ? -2.18 18.125 -12.359 1 28.84 1052 SER B N 1
ATOM 17001 C CA . SER B 1 1052 ? -1.763 17.266 -11.258 1 28.84 1052 SER B CA 1
ATOM 17002 C C . SER B 1 1052 ? -2.52 15.938 -11.281 1 28.84 1052 SER B C 1
ATOM 17004 O O . SER B 1 1052 ? -3.734 15.906 -11.062 1 28.84 1052 SER B O 1
ATOM 17006 N N . GLU B 1 1053 ? -2.217 15.172 -12.188 1 29.48 1053 GLU B N 1
ATOM 17007 C CA . GLU B 1 1053 ? -2.834 13.859 -12.328 1 29.48 1053 GLU B CA 1
ATOM 17008 C C . GLU B 1 1053 ? -2.812 13.094 -11.008 1 29.48 1053 GLU B C 1
ATOM 17010 O O . GLU B 1 1053 ? -1.883 12.328 -10.742 1 29.48 1053 GLU B O 1
ATOM 17015 N N . GLY B 1 1054 ? -2.561 13.711 -9.883 1 29.45 1054 GLY B N 1
ATOM 17016 C CA . GLY B 1 1054 ? -3.059 12.836 -8.828 1 29.45 1054 GLY B CA 1
ATOM 17017 C C . GLY B 1 1054 ? -4.348 12.133 -9.195 1 29.45 1054 GLY B C 1
ATOM 17018 O O . GLY B 1 1054 ? -5.055 12.555 -10.109 1 29.45 1054 GLY B O 1
ATOM 17019 N N . ASP B 1 1055 ? -4.359 10.727 -9.117 1 29.83 1055 ASP B N 1
ATOM 17020 C CA . ASP B 1 1055 ? -5.641 10.055 -9.289 1 29.83 1055 ASP B CA 1
ATOM 17021 C C . ASP B 1 1055 ? -6.801 10.977 -8.922 1 29.83 1055 ASP B C 1
ATOM 17023 O O . ASP B 1 1055 ? -6.898 11.445 -7.789 1 29.83 1055 ASP B O 1
ATOM 17027 N N . ASN B 1 1056 ? -7.109 11.836 -9.75 1 29.62 1056 ASN B N 1
ATOM 17028 C CA . ASN B 1 1056 ? -8.305 12.648 -9.531 1 29.62 1056 ASN B CA 1
ATOM 17029 C C . ASN B 1 1056 ? -9.391 11.852 -8.812 1 29.62 1056 ASN B C 1
ATOM 17031 O O . ASN B 1 1056 ? -9.688 10.719 -9.188 1 29.62 1056 ASN B O 1
ATOM 17035 N N . GLY B 1 1057 ? -9.414 11.914 -7.688 1 29.83 1057 GLY B N 1
ATOM 17036 C CA . GLY B 1 1057 ? -10.406 11.398 -6.762 1 29.83 1057 GLY B CA 1
ATOM 17037 C C . GLY B 1 1057 ? -11.773 11.219 -7.395 1 29.83 1057 GLY B C 1
ATOM 17038 O O . GLY B 1 1057 ? -12.719 10.773 -6.738 1 29.83 1057 GLY B O 1
ATOM 17039 N N . TYR B 1 1058 ? -11.875 11.953 -8.492 1 31.28 1058 TYR B N 1
ATOM 17040 C CA . TYR B 1 1058 ? -13.242 11.828 -8.984 1 31.28 1058 TYR B CA 1
ATOM 17041 C C . TYR B 1 1058 ? -13.508 10.422 -9.516 1 31.28 1058 TYR B C 1
ATOM 17043 O O . TYR B 1 1058 ? -14.641 9.938 -9.445 1 31.28 1058 TYR B O 1
ATOM 17051 N N . ASP B 1 1059 ? -12.555 9.945 -10.164 1 34.47 1059 ASP B N 1
ATOM 17052 C CA . ASP B 1 1059 ? -12.859 8.648 -10.773 1 34.47 1059 ASP B CA 1
ATOM 17053 C C . ASP B 1 1059 ? -13.078 7.578 -9.703 1 34.47 1059 ASP B C 1
ATOM 17055 O O . ASP B 1 1059 ? -13.656 6.527 -9.984 1 34.47 1059 ASP B O 1
ATOM 17059 N N . ASP B 1 1060 ? -12.469 7.73 -8.656 1 32.94 1060 ASP B N 1
ATOM 17060 C CA . ASP B 1 1060 ? -12.664 6.793 -7.551 1 32.94 1060 ASP B CA 1
ATOM 17061 C C . ASP B 1 1060 ? -13.93 7.121 -6.766 1 32.94 1060 ASP B C 1
ATOM 17063 O O . ASP B 1 1060 ? -14.289 6.406 -5.828 1 32.94 1060 ASP B O 1
ATOM 17067 N N . LEU B 1 1061 ? -14.438 8.375 -6.812 1 31.41 1061 LEU B N 1
ATOM 17068 C CA . LEU B 1 1061 ? -15.742 8.648 -6.223 1 31.41 1061 LEU B CA 1
ATOM 17069 C C . LEU B 1 1061 ? -16.859 8.094 -7.094 1 31.41 1061 LEU B C 1
ATOM 17071 O O . LEU B 1 1061 ? -16.859 8.289 -8.312 1 31.41 1061 LEU B O 1
#

Secondary structure (DSSP, 8-state):
---PPPPP-PPPPPPP-------SS--------EEPPP-TTSEEEEESS--S--GGGG--GGGGBPPPP-----------HHHHHHHS-HHHHHHHHHHTSSS-B--HHHHHHIIIIIITSTT--GGGGTT--HHHHHHHHHHHHHH-TTS---EEEEEEEEE--SSSSS--EEEEEEEEEE--HHHHHHHHHHSGGGGG--SS--EEEEE-TTS-EEEEE-SGGGSHHHHHHHHHHHHH----TT-TT--PEEEEEEEEEEE--EES-SSS--EE-EEEEEETTS-HHHHTSTTSS-SEEEEEPPP--THHHHHHHHH-TTHHHHHHHHHHHHHHHHHHHHHHHHS-HHHHHHHHH-EEEE-TTS-EEEEEEEE--BB--HHHHHHHHTB-TT-SS--SSB---GGGGGGTTSHHHHHHHHHSB----HHHHHHHHHHHHTS---TT-HHHHHHHGGGTB-S---HHHHHH---SGGGB---IIIIIIIIIIHHHHHHHHHHHHHH--TT--HHHHHHHHHHHPPPBTTTTB----S-GGGTTT--HHHHHHHHHTHHHHHTTSS-HHHHHHHHHHHHHHHHHHHHHT-SSEEHHHHHHHHHHHHHHHHHHHHIIIIIGGGS--B--HHHHHHHHHHHHHHHHHHHHH------------------PPPB-------HHHHGGGGHHHHHHHH--GGGT-THHHHHHHHHHHHHHHTS-SSSHHHHHHHHHHHHHHHHHHHHTT----THHHHHHHHHT-SEEE----EE-PPPTTHHHHHHHHHHHHHTT----S-------HHHHTTEEEEEEEEEEES-EEEEEE-TTS-EEEEEEBTTB-EEEEE----STT--SEEEEEEEEEEEEEEEE-STT-S--S-EEEEEEEEEEEEEPTT---BTTTTB--EEEEPPTTSTTSEEEE-GGGEEEE--EEE-TTT-EESSS----S--TTS-TT-SSEES-EEE-TTSSHHHHHHHHT--TT-S-------------------S--------------------------------------S--TTTT-/---PPPPP-PPPPPPP-------SS--------EEPPP-TTSEEEEESS--S--GGGG--GGGGBPPPP-----------HHHHHHHS-HHHHHHHHHHTSSS-B--HHHHHHIIIIIITSTT--GGGGTT--HHHHHHHHHHHHHH-TTS---EEEEEEEEE--SSSSS--EEEEEEEEEE--HHHHHHHHHHSGGGGG--SS--EEEEE-TTS-EEEEE-SGGGSHHHHHHHHHHHHH----TT-TT--PEEEEEEEEEEE--EES-SSS--EE-EEEEEETTS-HHHHTSTTSS-SEEEEEPPP--THHHHHHHHH-TTHHHHHHHHHHHHHHHHHHHHHHHHS-HHHHHHHHH-EEEE-TTS-EEEEEEEE--BB--HHHHHHHHTB-TT-SS--SSB---GGGGGGTTSHHHHHHHHHSB----HHHHHHHHIIIIIS---TT-HHHHHHHGGGTB-S---HHHHHH---SGGGB---IIIIIIIIIIHHHHHHHHHHHHHH--TT--HHHHHHHHHHHPPPBTTTTB----S-GGG-TT--HHHHHHHHHTHHHHHTTSS-HHHHHHHHHHHHHHHHHHHHHT-SSEEHHHHHHHHHHHHHHHHHHHHIIIIIGGGS--B--HHHHHHHHHHHHHHHHHHHHH------------------PPPB-------HHHHGGGGHHHHHHHH--GGGT-THHHHHHHHHHHHHHHTS-SSSHHHHHHHHHHHHHHHHHHHTTT----TTHHHHHHHHT-SEEE----EE-PPPTTHHHHHHHHHHHHHTT----S-------HHHHTTEEEGGG--EEES-EEEEEE-TTS-EEEEEEBTTB-EEEEE----STTS-SEEEEEEEEEEEEEEEE-STT-S--S-EEEEEEEEEEEEEPTT---BTTTTB--EEEEPPTTSTTSEEEE-GGGEEEE--EEE-TTT-EESSS----S--TTS-TT-SSEES-EEE-TTSSHHHHHHHHT--TT-S-------------------S--------------------------------------S--TTTT-

InterPro domains:
  IPR041078 Plavaka transposase [PF18759] (198-494)

Organism: Psilocybe cubensis (NCBI:txid181762)

Radius of gyration: 40.22 Å; Cα contacts (8 Å, |Δi|>4): 3648; chains: 2; bounding box: 92×123×113 Å